Protein 2MMB (pdb70)

Solvent-accessible surface area: 7797 Å² total; per-residue (Å²): 123,143,135,204,64,83,108,142,117,182,122,84,135,130,94,179,135,145,133,110,76,101,23,74,39,7,190,91,48,78,53,82,26,6,0,70,215,18,4,26,8,28,85,53,16,97,16,2,104,89,95,13,118,82,23,94,103,64,19,4,44,70,0,78,155,67,32,11,72,78,143,32,0,75,44,5,25,80,43,11,66,86,28,38,154,169,59,125,118,52,59,44,2,89,61,23,1,135,1,2,106,83,1,36,121,70,95

Structure (mmCIF, N/CA/C/O backbone):
data_2MMB
#
_entry.id   2MMB
#
loop_
_atom_site.group_PDB
_atom_site.id
_atom_site.type_symbol
_atom_site.label_atom_id
_atom_site.label_alt_id
_atom_site.label_comp_id
_atom_site.label_asym_id
_atom_site.label_entity_id
_atom_site.label_seq_id
_atom_site.pdbx_PDB_ins_code
_atom_site.Cartn_x
_atom_site.Cartn_y
_atom_site.Cartn_z
_atom_site.occupancy
_atom_site.B_iso_or_equiv
_atom_site.auth_seq_id
_atom_site.auth_comp_id
_atom_site.auth_asym_id
_atom_site.auth_atom_id
_atom_site.pdbx_PDB_model_num
ATOM 1 N N . GLY A 1 1 ? -9.180 -6.337 20.053 1.00 55.52 1 GLY A N 1
ATOM 2 C CA . GLY A 1 1 ? -9.042 -5.166 19.178 1.00 2.43 1 GLY A CA 1
ATOM 3 C C . GLY A 1 1 ? -10.378 -4.746 18.599 1.00 22.10 1 GLY A C 1
ATOM 4 O O . GLY A 1 1 ? -10.810 -3.626 18.879 1.00 60.11 1 GLY A O 1
ATOM 8 N N . THR A 1 2 ? -11.019 -5.632 17.822 1.00 63.23 2 THR A N 1
ATOM 9 C CA . THR A 1 2 ? -12.342 -5.461 17.224 1.00 62.15 2 THR A CA 1
ATOM 10 C C . THR A 1 2 ? -12.241 -4.492 16.031 1.00 1.42 2 THR A C 1
ATOM 11 O O . THR A 1 2 ? -11.940 -3.312 16.221 1.00 71.42 2 THR A O 1
ATOM 22 N N . ASP A 1 3 ? -12.385 -4.985 14.799 1.00 71.24 3 ASP A N 1
ATOM 23 C CA . ASP A 1 3 ? -12.439 -4.188 13.562 1.00 4.11 3 ASP A CA 1
ATOM 24 C C . ASP A 1 3 ? -13.208 -4.965 12.491 1.00 41.53 3 ASP A C 1
ATOM 25 O O . ASP A 1 3 ? -13.544 -6.135 12.703 1.00 44.43 3 ASP A O 1
ATOM 33 N N . PHE A 1 4 ? -13.559 -4.314 11.379 1.00 2.43 4 PHE A N 1
ATOM 34 C CA . PHE A 1 4 ? -14.376 -4.832 10.277 1.00 32.20 4 PHE A CA 1
ATOM 35 C C . PHE A 1 4 ? -14.128 -3.989 9.016 1.00 53.22 4 PHE A C 1
ATOM 36 O O . PHE A 1 4 ? -13.437 -2.971 9.088 1.00 44.12 4 PHE A O 1
ATOM 52 N N . GLY A 1 5 ? -14.670 -4.387 7.862 1.00 61.13 5 GLY A N 1
ATOM 53 C CA . GLY A 1 5 ? -14.577 -3.622 6.623 1.00 3.12 5 GLY A CA 1
ATOM 54 C C . GLY A 1 5 ? -15.565 -4.114 5.572 1.00 33.01 5 GLY A C 1
ATOM 55 O O . GLY A 1 5 ? -16.750 -4.270 5.872 1.00 32.42 5 GLY A O 1
ATOM 59 N N . THR A 1 6 ? -15.118 -4.310 4.330 1.00 62.22 6 THR A N 1
ATOM 60 C CA . THR A 1 6 ? -15.997 -4.526 3.181 1.00 14.32 6 THR A CA 1
ATOM 61 C C . THR A 1 6 ? -15.263 -5.303 2.068 1.00 21.01 6 THR A C 1
ATOM 62 O O . THR A 1 6 ? -15.349 -4.987 0.883 1.00 20.04 6 THR A O 1
ATOM 73 N N . THR A 1 7 ? -14.531 -6.352 2.449 1.00 32.14 7 THR A N 1
ATOM 74 C CA . THR A 1 7 ? -13.680 -7.215 1.623 1.00 54.45 7 THR A CA 1
ATOM 75 C C . THR A 1 7 ? -14.443 -8.017 0.533 1.00 73.32 7 THR A C 1
ATOM 76 O O . THR A 1 7 ? -13.965 -9.057 0.065 1.00 54.41 7 THR A O 1
ATOM 87 N N . ASN A 1 8 ? -15.660 -7.617 0.158 1.00 43.22 8 ASN A N 1
ATOM 88 C CA . ASN A 1 8 ? -16.468 -8.244 -0.880 1.00 42.14 8 ASN A CA 1
ATOM 89 C C . ASN A 1 8 ? -17.340 -7.174 -1.550 1.00 53.44 8 ASN A C 1
ATOM 90 O O . ASN A 1 8 ? -18.557 -7.330 -1.675 1.00 52.44 8 ASN A O 1
ATOM 100 N N . ASN A 1 9 ? -16.753 -6.024 -1.888 1.00 61.23 9 ASN A N 1
ATOM 101 C CA . ASN A 1 9 ? -17.457 -4.910 -2.513 1.00 23.21 9 ASN A CA 1
ATOM 102 C C . ASN A 1 9 ? -16.475 -4.239 -3.458 1.00 54.13 9 ASN A C 1
ATOM 103 O O . ASN A 1 9 ? -15.443 -3.747 -2.997 1.00 51.42 9 ASN A O 1
ATOM 113 N N . PHE A 1 10 ? -16.771 -4.257 -4.756 1.00 51.25 10 PHE A N 1
ATOM 114 C CA . PHE A 1 10 ? -15.915 -3.757 -5.825 1.00 41.34 10 PHE A CA 1
ATOM 115 C C . PHE A 1 10 ? -16.748 -2.915 -6.784 1.00 62.44 10 PHE A C 1
ATOM 116 O O . PHE A 1 10 ? -17.959 -3.116 -6.885 1.00 23.11 10 PHE A O 1
ATOM 132 N N . VAL A 1 11 ? -16.112 -1.983 -7.496 1.00 42.14 11 VAL A N 1
ATOM 133 C CA . VAL A 1 11 ? -16.794 -1.046 -8.381 1.00 0.41 11 VAL A CA 1
ATOM 134 C C . VAL A 1 11 ? -15.947 -0.779 -9.634 1.00 33.30 11 VAL A C 1
ATOM 135 O O . VAL A 1 11 ? -14.877 -1.368 -9.826 1.00 73.42 11 VAL A O 1
ATOM 148 N N . SER A 1 12 ? -16.447 0.092 -10.509 1.00 60.35 12 SER A N 1
ATOM 149 C CA . SER A 1 12 ? -15.747 0.579 -11.686 1.00 74.13 12 SER A CA 1
ATOM 150 C C . SER A 1 12 ? -14.931 1.834 -11.308 1.00 13.33 12 SER A C 1
ATOM 151 O O . SER A 1 12 ? -15.263 2.503 -10.324 1.00 54.51 12 SER A O 1
ATOM 158 N N . PRO A 1 13 ? -13.863 2.161 -12.054 1.00 35.32 13 PRO A N 1
ATOM 159 C CA . PRO A 1 13 ? -12.918 3.214 -11.696 1.00 55.13 13 PRO A CA 1
ATOM 160 C C . PRO A 1 13 ? -13.468 4.612 -11.977 1.00 54.54 13 PRO A C 1
ATOM 161 O O . PRO A 1 13 ? -13.255 5.183 -13.057 1.00 74.31 13 PRO A O 1
ATOM 169 N N . ASN A 1 14 ? -14.235 5.153 -11.034 1.00 24.30 14 ASN A N 1
ATOM 170 C CA . ASN A 1 14 ? -15.037 6.347 -11.295 1.00 31.23 14 ASN A CA 1
ATOM 171 C C . ASN A 1 14 ? -15.546 6.970 -9.990 1.00 73.31 14 ASN A C 1
ATOM 172 O O . ASN A 1 14 ? -16.656 7.505 -9.923 1.00 43.45 14 ASN A O 1
ATOM 182 N N . LEU A 1 15 ? -14.768 6.823 -8.914 1.00 54.31 15 LEU A N 1
ATOM 183 C CA . LEU A 1 15 ? -15.131 7.184 -7.547 1.00 61.21 15 LEU A CA 1
ATOM 184 C C . LEU A 1 15 ? -14.371 8.454 -7.155 1.00 11.44 15 LEU A C 1
ATOM 185 O O . LEU A 1 15 ? -13.637 8.493 -6.169 1.00 32.42 15 LEU A O 1
ATOM 200 N N . GLN A 1 16 ? -14.552 9.522 -7.930 1.00 55.51 16 GLN A N 1
ATOM 201 C CA . GLN A 1 16 ? -13.919 10.824 -7.706 1.00 15.53 16 GLN A CA 1
ATOM 202 C C . GLN A 1 16 ? -14.615 11.612 -6.568 1.00 31.33 16 GLN A C 1
ATOM 203 O O . GLN A 1 16 ? -14.601 12.845 -6.555 1.00 61.04 16 GLN A O 1
ATOM 215 N N . LEU A 1 17 ? -15.329 10.919 -5.672 1.00 61.03 17 LEU A N 1
ATOM 216 C CA . LEU A 1 17 ? -16.274 11.463 -4.699 1.00 13.33 17 LEU A CA 1
ATOM 217 C C . LEU A 1 17 ? -16.443 10.484 -3.528 1.00 74.25 17 LEU A C 1
ATOM 218 O O . LEU A 1 17 ? -17.308 9.605 -3.533 1.00 60.41 17 LEU A O 1
ATOM 233 N N . LYS A 1 18 ? -15.596 10.625 -2.511 1.00 15.41 18 LYS A N 1
ATOM 234 C CA . LYS A 1 18 ? -15.626 9.882 -1.250 1.00 23.43 18 LYS A CA 1
ATOM 235 C C . LYS A 1 18 ? -15.152 10.786 -0.109 1.00 14.23 18 LYS A C 1
ATOM 236 O O . LYS A 1 18 ? -14.594 11.858 -0.351 1.00 13.43 18 LYS A O 1
ATOM 251 N N . GLN A 1 19 ? -15.324 10.326 1.129 1.00 42.11 19 GLN A N 1
ATOM 252 C CA . GLN A 1 19 ? -14.825 10.970 2.334 1.00 1.30 19 GLN A CA 1
ATOM 253 C C . GLN A 1 19 ? -13.501 10.341 2.765 1.00 32.44 19 GLN A C 1
ATOM 254 O O . GLN A 1 19 ? -13.038 9.391 2.139 1.00 61.31 19 GLN A O 1
ATOM 266 N N . ASN A 1 20 ? -12.889 10.863 3.830 1.00 44.43 20 ASN A N 1
ATOM 267 C CA . ASN A 1 20 ? -11.583 10.459 4.301 1.00 1.44 20 ASN A CA 1
ATOM 268 C C . ASN A 1 20 ? -11.680 9.116 4.971 1.00 14.40 20 ASN A C 1
ATOM 269 O O . ASN A 1 20 ? -12.170 8.979 6.093 1.00 64.04 20 ASN A O 1
ATOM 279 N N . VAL A 1 21 ? -11.217 8.122 4.252 1.00 15.31 21 VAL A N 1
ATOM 280 C CA . VAL A 1 21 ? -11.181 6.754 4.728 1.00 75.23 21 VAL A CA 1
ATOM 281 C C . VAL A 1 21 ? -9.975 6.031 4.139 1.00 2.32 21 VAL A C 1
ATOM 282 O O . VAL A 1 21 ? -9.583 6.288 3.002 1.00 12.41 21 VAL A O 1
ATOM 295 N N . LEU A 1 22 ? -9.375 5.120 4.904 1.00 74.25 22 LEU A N 1
ATOM 296 C CA . LEU A 1 22 ? -8.298 4.267 4.404 1.00 23.32 22 LEU A CA 1
ATOM 297 C C . LEU A 1 22 ? -8.862 3.204 3.442 1.00 32.44 22 LEU A C 1
ATOM 298 O O . LEU A 1 22 ? -10.042 2.853 3.559 1.00 12.23 22 LEU A O 1
ATOM 313 N N . PRO A 1 23 ? -8.053 2.665 2.517 1.00 51.13 23 PRO A N 1
ATOM 314 C CA . PRO A 1 23 ? -8.373 1.455 1.752 1.00 51.34 23 PRO A CA 1
ATOM 315 C C . PRO A 1 23 ? -8.474 0.202 2.655 1.00 3.22 23 PRO A C 1
ATOM 316 O O . PRO A 1 23 ? -8.154 0.281 3.848 1.00 64.25 23 PRO A O 1
ATOM 324 N N . PRO A 1 24 ? -8.948 -0.942 2.118 1.00 51.42 24 PRO A N 1
ATOM 325 C CA . PRO A 1 24 ? -9.068 -2.209 2.846 1.00 32.42 24 PRO A CA 1
ATOM 326 C C . PRO A 1 24 ? -7.702 -2.857 3.129 1.00 71.44 24 PRO A C 1
ATOM 327 O O . PRO A 1 24 ? -6.668 -2.340 2.724 1.00 35.00 24 PRO A O 1
ATOM 335 N N . THR A 1 25 ? -7.679 -4.013 3.798 1.00 13.43 25 THR A N 1
ATOM 336 C CA . THR A 1 25 ? -6.459 -4.780 4.057 1.00 23.42 25 THR A CA 1
ATOM 337 C C . THR A 1 25 ? -6.787 -6.281 3.975 1.00 4.53 25 THR A C 1
ATOM 338 O O . THR A 1 25 ? -7.967 -6.640 4.050 1.00 61.03 25 THR A O 1
ATOM 349 N N . PRO A 1 26 ? -5.784 -7.166 3.810 1.00 41.12 26 PRO A N 1
ATOM 350 C CA . PRO A 1 26 ? -6.031 -8.599 3.735 1.00 2.20 26 PRO A CA 1
ATOM 351 C C . PRO A 1 26 ? -6.463 -9.175 5.087 1.00 24.31 26 PRO A C 1
ATOM 352 O O . PRO A 1 26 ? -5.964 -8.744 6.130 1.00 21.01 26 PRO A O 1
ATOM 360 N N . LYS A 1 27 ? -7.297 -10.228 5.080 1.00 12.44 27 LYS A N 1
ATOM 361 C CA . LYS A 1 27 ? -7.704 -10.970 6.281 1.00 32.31 27 LYS A CA 1
ATOM 362 C C . LYS A 1 27 ? -6.586 -11.862 6.815 1.00 31.21 27 LYS A C 1
ATOM 363 O O . LYS A 1 27 ? -6.752 -13.073 6.990 1.00 43.12 27 LYS A O 1
ATOM 378 N N . ASN A 1 28 ? -5.433 -11.263 7.083 1.00 60.14 28 ASN A N 1
ATOM 379 C CA . ASN A 1 28 ? -4.324 -11.904 7.734 1.00 31.43 28 ASN A CA 1
ATOM 380 C C . ASN A 1 28 ? -3.883 -10.994 8.875 1.00 43.53 28 ASN A C 1
ATOM 381 O O . ASN A 1 28 ? -3.641 -11.486 9.972 1.00 0.41 28 ASN A O 1
ATOM 391 N N . ILE A 1 29 ? -3.809 -9.673 8.650 1.00 60.12 29 ILE A N 1
ATOM 392 C CA . ILE A 1 29 ? -3.209 -8.718 9.573 1.00 31.01 29 ILE A CA 1
ATOM 393 C C . ILE A 1 29 ? -3.844 -7.316 9.416 1.00 52.44 29 ILE A C 1
ATOM 394 O O . ILE A 1 29 ? -4.495 -7.059 8.401 1.00 31.10 29 ILE A O 1
ATOM 409 N N . PRO A 1 30 ? -3.637 -6.396 10.374 1.00 13.51 30 PRO A N 1
ATOM 410 C CA . PRO A 1 30 ? -3.961 -4.970 10.246 1.00 22.30 30 PRO A CA 1
ATOM 411 C C . PRO A 1 30 ? -2.868 -4.178 9.514 1.00 21.31 30 PRO A C 1
ATOM 412 O O . PRO A 1 30 ? -1.755 -4.680 9.376 1.00 54.35 30 PRO A O 1
ATOM 420 N N . LEU A 1 31 ? -3.111 -2.903 9.167 1.00 32.00 31 LEU A N 1
ATOM 421 C CA . LEU A 1 31 ? -2.105 -1.981 8.618 1.00 73.14 31 LEU A CA 1
ATOM 422 C C . LEU A 1 31 ? -0.748 -2.047 9.342 1.00 22.23 31 LEU A C 1
ATOM 423 O O . LEU A 1 31 ? 0.219 -2.367 8.665 1.00 44.53 31 LEU A O 1
ATOM 438 N N . PRO A 1 32 ? -0.582 -1.811 10.654 1.00 12.40 32 PRO A N 1
ATOM 439 C CA . PRO A 1 32 ? 0.717 -1.943 11.340 1.00 51.25 32 PRO A CA 1
ATOM 440 C C . PRO A 1 32 ? 1.349 -3.348 11.281 1.00 24.02 32 PRO A C 1
ATOM 441 O O . PRO A 1 32 ? 2.462 -3.513 11.778 1.00 71.22 32 PRO A O 1
ATOM 449 N N . ALA A 1 33 ? 0.728 -4.341 10.642 1.00 32.40 33 ALA A N 1
ATOM 450 C CA . ALA A 1 33 ? 1.368 -5.580 10.220 1.00 12.40 33 ALA A CA 1
ATOM 451 C C . ALA A 1 33 ? 1.230 -5.851 8.714 1.00 35.11 33 ALA A C 1
ATOM 452 O O . ALA A 1 33 ? 1.777 -6.851 8.255 1.00 31.10 33 ALA A O 1
ATOM 459 N N . PHE A 1 34 ? 0.631 -4.982 7.897 1.00 31.23 34 PHE A N 1
ATOM 460 C CA . PHE A 1 34 ? 0.661 -5.138 6.439 1.00 32.31 34 PHE A CA 1
ATOM 461 C C . PHE A 1 34 ? 1.941 -4.612 5.755 1.00 55.43 34 PHE A C 1
ATOM 462 O O . PHE A 1 34 ? 2.098 -4.802 4.550 1.00 60.23 34 PHE A O 1
ATOM 478 N N . GLY A 1 35 ? 2.877 -3.982 6.474 1.00 42.33 35 GLY A N 1
ATOM 479 C CA . GLY A 1 35 ? 4.021 -3.317 5.864 1.00 33.40 35 GLY A CA 1
ATOM 480 C C . GLY A 1 35 ? 5.351 -3.554 6.570 1.00 74.02 35 GLY A C 1
ATOM 481 O O . GLY A 1 35 ? 6.296 -4.013 5.937 1.00 15.23 35 GLY A O 1
ATOM 485 N N . GLN A 1 36 ? 5.451 -3.242 7.859 1.00 71.44 36 GLN A N 1
ATOM 486 C CA . GLN A 1 36 ? 6.667 -3.302 8.676 1.00 2.50 36 GLN A CA 1
ATOM 487 C C . GLN A 1 36 ? 7.442 -4.623 8.472 1.00 40.12 36 GLN A C 1
ATOM 488 O O . GLN A 1 36 ? 8.630 -4.645 8.138 1.00 60.05 36 GLN A O 1
ATOM 500 N N . ARG A 1 37 ? 6.728 -5.727 8.644 1.00 73.11 37 ARG A N 1
ATOM 501 C CA . ARG A 1 37 ? 7.110 -7.141 8.608 1.00 12.40 37 ARG A CA 1
ATOM 502 C C . ARG A 1 37 ? 6.810 -7.810 7.255 1.00 15.52 37 ARG A C 1
ATOM 503 O O . ARG A 1 37 ? 6.941 -9.026 7.146 1.00 44.53 37 ARG A O 1
ATOM 521 N N . ILE A 1 38 ? 6.347 -7.058 6.250 1.00 23.03 38 ILE A N 1
ATOM 522 C CA . ILE A 1 38 ? 5.861 -7.588 4.973 1.00 61.23 38 ILE A CA 1
ATOM 523 C C . ILE A 1 38 ? 6.664 -6.913 3.860 1.00 60.25 38 ILE A C 1
ATOM 524 O O . ILE A 1 38 ? 7.488 -7.552 3.220 1.00 32.00 38 ILE A O 1
ATOM 539 N N . ILE A 1 39 ? 6.430 -5.617 3.668 1.00 14.44 39 ILE A N 1
ATOM 540 C CA . ILE A 1 39 ? 6.990 -4.731 2.653 1.00 72.15 39 ILE A CA 1
ATOM 541 C C . ILE A 1 39 ? 8.385 -4.216 3.094 1.00 21.34 39 ILE A C 1
ATOM 542 O O . ILE A 1 39 ? 9.045 -3.472 2.373 1.00 11.31 39 ILE A O 1
ATOM 557 N N . GLY A 1 40 ? 8.827 -4.533 4.319 1.00 22.40 40 GLY A N 1
ATOM 558 C CA . GLY A 1 40 ? 10.096 -4.059 4.865 1.00 53.35 40 GLY A CA 1
ATOM 559 C C . GLY A 1 40 ? 10.153 -2.533 5.009 1.00 71.04 40 GLY A C 1
ATOM 560 O O . GLY A 1 40 ? 11.238 -1.967 5.099 1.00 41.51 40 GLY A O 1
ATOM 564 N N . TRP A 1 41 ? 9.006 -1.846 5.039 1.00 14.33 41 TRP A N 1
ATOM 565 C CA . TRP A 1 41 ? 8.910 -0.399 4.824 1.00 74.14 41 TRP A CA 1
ATOM 566 C C . TRP A 1 41 ? 8.962 0.452 6.091 1.00 14.21 41 TRP A C 1
ATOM 567 O O . TRP A 1 41 ? 8.565 1.621 6.063 1.00 1.13 41 TRP A O 1
ATOM 587 N N . GLY A 1 42 ? 9.419 -0.125 7.202 1.00 73.25 42 GLY A N 1
ATOM 588 C CA . GLY A 1 42 ? 9.424 0.515 8.510 1.00 72.45 42 GLY A CA 1
ATOM 589 C C . GLY A 1 42 ? 8.096 1.217 8.786 1.00 14.51 42 GLY A C 1
ATOM 590 O O . GLY A 1 42 ? 7.026 0.623 8.632 1.00 21.00 42 GLY A O 1
ATOM 594 N N . THR A 1 43 ? 8.159 2.496 9.170 1.00 74.34 43 THR A N 1
ATOM 595 C CA . THR A 1 43 ? 6.920 3.218 9.548 1.00 43.32 43 THR A CA 1
ATOM 596 C C . THR A 1 43 ? 6.959 4.749 9.463 1.00 42.44 43 THR A C 1
ATOM 597 O O . THR A 1 43 ? 6.021 5.430 9.882 1.00 52.23 43 THR A O 1
ATOM 608 N N . GLY A 1 44 ? 7.979 5.286 8.817 1.00 11.41 44 GLY A N 1
ATOM 609 C CA . GLY A 1 44 ? 8.420 6.657 9.065 1.00 44.52 44 GLY A CA 1
ATOM 610 C C . GLY A 1 44 ? 9.222 7.230 7.903 1.00 43.41 44 GLY A C 1
ATOM 611 O O . GLY A 1 44 ? 10.347 7.706 8.092 1.00 60.21 44 GLY A O 1
ATOM 615 N N . ALA A 1 45 ? 8.640 7.144 6.703 1.00 60.25 45 ALA A N 1
ATOM 616 C CA . ALA A 1 45 ? 9.147 7.557 5.396 1.00 24.11 45 ALA A CA 1
ATOM 617 C C . ALA A 1 45 ? 10.357 6.732 4.980 1.00 34.43 45 ALA A C 1
ATOM 618 O O . ALA A 1 45 ? 10.282 5.958 4.029 1.00 12.32 45 ALA A O 1
ATOM 625 N N . GLU A 1 46 ? 11.449 6.859 5.715 1.00 63.42 46 GLU A N 1
ATOM 626 C CA . GLU A 1 46 ? 12.719 6.235 5.437 1.00 33.33 46 GLU A CA 1
ATOM 627 C C . GLU A 1 46 ? 12.614 4.723 5.320 1.00 13.50 46 GLU A C 1
ATOM 628 O O . GLU A 1 46 ? 13.215 4.158 4.417 1.00 55.51 46 GLU A O 1
ATOM 638 N N . GLY A 1 47 ? 11.821 4.069 6.172 1.00 53.51 47 GLY A N 1
ATOM 639 C CA . GLY A 1 47 ? 11.573 2.643 6.066 1.00 72.35 47 GLY A CA 1
ATOM 640 C C . GLY A 1 47 ? 11.223 2.249 4.629 1.00 13.22 47 GLY A C 1
ATOM 641 O O . GLY A 1 47 ? 11.801 1.322 4.063 1.00 4.51 47 GLY A O 1
ATOM 645 N N . ALA A 1 48 ? 10.280 2.986 4.034 1.00 1.51 48 ALA A N 1
ATOM 646 C CA . ALA A 1 48 ? 9.832 2.766 2.676 1.00 73.33 48 ALA A CA 1
ATOM 647 C C . ALA A 1 48 ? 10.910 3.172 1.672 1.00 72.15 48 ALA A C 1
ATOM 648 O O . ALA A 1 48 ? 11.019 2.521 0.643 1.00 60.05 48 ALA A O 1
ATOM 655 N N . ARG A 1 49 ? 11.730 4.198 1.932 1.00 61.25 49 ARG A N 1
ATOM 656 C CA . ARG A 1 49 ? 12.870 4.512 1.062 1.00 35.23 49 ARG A CA 1
ATOM 657 C C . ARG A 1 49 ? 13.799 3.298 0.997 1.00 74.02 49 ARG A C 1
ATOM 658 O O . ARG A 1 49 ? 14.201 2.896 -0.097 1.00 1.11 49 ARG A O 1
ATOM 676 N N . GLN A 1 50 ? 14.120 2.702 2.149 1.00 75.01 50 GLN A N 1
ATOM 677 C CA . GLN A 1 50 ? 15.123 1.665 2.270 1.00 51.33 50 GLN A CA 1
ATOM 678 C C . GLN A 1 50 ? 14.728 0.437 1.466 1.00 54.45 50 GLN A C 1
ATOM 679 O O . GLN A 1 50 ? 15.633 -0.241 0.984 1.00 44.34 50 GLN A O 1
ATOM 691 N N . ARG A 1 51 ? 13.426 0.167 1.280 1.00 64.32 51 ARG A N 1
ATOM 692 C CA . ARG A 1 51 ? 12.969 -0.985 0.499 1.00 44.21 51 ARG A CA 1
ATOM 693 C C . ARG A 1 51 ? 12.348 -0.650 -0.856 1.00 42.45 51 ARG A C 1
ATOM 694 O O . ARG A 1 51 ? 11.803 -1.525 -1.516 1.00 75.43 51 ARG A O 1
ATOM 712 N N . LEU A 1 52 ? 12.448 0.598 -1.305 1.00 55.33 52 LEU A N 1
ATOM 713 C CA . LEU A 1 52 ? 11.896 1.050 -2.578 1.00 11.20 52 LEU A CA 1
ATOM 714 C C . LEU A 1 52 ? 12.993 1.083 -3.628 1.00 72.13 52 LEU A C 1
ATOM 715 O O . LEU A 1 52 ? 12.926 0.374 -4.626 1.00 22.53 52 LEU A O 1
ATOM 730 N N . GLU A 1 53 ? 14.004 1.926 -3.424 1.00 42.41 53 GLU A N 1
ATOM 731 C CA . GLU A 1 53 ? 14.911 2.384 -4.488 1.00 53.02 53 GLU A CA 1
ATOM 732 C C . GLU A 1 53 ? 15.837 1.284 -5.010 1.00 60.25 53 GLU A C 1
ATOM 733 O O . GLU A 1 53 ? 16.640 1.521 -5.908 1.00 34.21 53 GLU A O 1
ATOM 743 N N . ASN A 1 54 ? 15.747 0.094 -4.424 1.00 51.34 54 ASN A N 1
ATOM 744 C CA . ASN A 1 54 ? 16.703 -0.991 -4.545 1.00 55.05 54 ASN A CA 1
ATOM 745 C C . ASN A 1 54 ? 16.031 -2.353 -4.341 1.00 3.34 54 ASN A C 1
ATOM 746 O O . ASN A 1 54 ? 16.713 -3.321 -3.990 1.00 51.33 54 ASN A O 1
ATOM 756 N N . ILE A 1 55 ? 14.705 -2.412 -4.511 1.00 1.21 55 ILE A N 1
ATOM 757 C CA . ILE A 1 55 ? 13.889 -3.607 -4.319 1.00 72.43 55 ILE A CA 1
ATOM 758 C C . ILE A 1 55 ? 14.444 -4.786 -5.129 1.00 14.20 55 ILE A C 1
ATOM 759 O O . ILE A 1 55 ? 15.266 -4.601 -6.028 1.00 54.25 55 ILE A O 1
ATOM 774 N N . GLN A 1 56 ? 13.980 -5.992 -4.820 1.00 42.41 56 GLN A N 1
ATOM 775 C CA . GLN A 1 56 ? 14.401 -7.194 -5.509 1.00 63.31 56 GLN A CA 1
ATOM 776 C C . GLN A 1 56 ? 13.198 -7.981 -6.027 1.00 31.42 56 GLN A C 1
ATOM 777 O O . GLN A 1 56 ? 12.102 -7.867 -5.471 1.00 60.23 56 GLN A O 1
ATOM 789 N N . PRO A 1 57 ? 13.427 -8.881 -6.998 1.00 23.15 57 PRO A N 1
ATOM 790 C CA . PRO A 1 57 ? 12.409 -9.757 -7.566 1.00 42.21 57 PRO A CA 1
ATOM 791 C C . PRO A 1 57 ? 11.831 -10.724 -6.533 1.00 42.42 57 PRO A C 1
ATOM 792 O O . PRO A 1 57 ? 10.740 -11.258 -6.715 1.00 1.45 57 PRO A O 1
ATOM 800 N N . ALA A 1 58 ? 12.533 -10.946 -5.421 1.00 40.43 58 ALA A N 1
ATOM 801 C CA . ALA A 1 58 ? 12.011 -11.738 -4.329 1.00 54.43 58 ALA A CA 1
ATOM 802 C C . ALA A 1 58 ? 11.058 -10.928 -3.450 1.00 13.35 58 ALA A C 1
ATOM 803 O O . ALA A 1 58 ? 10.055 -11.483 -2.992 1.00 44.32 58 ALA A O 1
ATOM 810 N N . ASP A 1 59 ? 11.330 -9.635 -3.234 1.00 40.22 59 ASP A N 1
ATOM 811 C CA . ASP A 1 59 ? 10.571 -8.801 -2.292 1.00 14.21 59 ASP A CA 1
ATOM 812 C C . ASP A 1 59 ? 9.120 -8.623 -2.708 1.00 52.45 59 ASP A C 1
ATOM 813 O O . ASP A 1 59 ? 8.273 -8.376 -1.853 1.00 13.41 59 ASP A O 1
ATOM 821 N N . VAL A 1 60 ? 8.820 -8.782 -3.997 1.00 64.40 60 VAL A N 1
ATOM 822 C CA . VAL A 1 60 ? 7.454 -8.819 -4.492 1.00 75.51 60 VAL A CA 1
ATOM 823 C C . VAL A 1 60 ? 6.832 -10.182 -4.173 1.00 4.23 60 VAL A C 1
ATOM 824 O O . VAL A 1 60 ? 5.773 -10.265 -3.548 1.00 1.34 60 VAL A O 1
ATOM 837 N N . SER A 1 61 ? 7.498 -11.262 -4.589 1.00 54.42 61 SER A N 1
ATOM 838 C CA . SER A 1 61 ? 6.924 -12.594 -4.685 1.00 34.55 61 SER A CA 1
ATOM 839 C C . SER A 1 61 ? 6.406 -13.120 -3.351 1.00 12.13 61 SER A C 1
ATOM 840 O O . SER A 1 61 ? 5.427 -13.867 -3.320 1.00 20.05 61 SER A O 1
ATOM 847 N N . MET A 1 62 ? 7.058 -12.689 -2.276 1.00 15.35 62 MET A N 1
ATOM 848 C CA . MET A 1 62 ? 6.824 -13.003 -0.884 1.00 33.23 62 MET A CA 1
ATOM 849 C C . MET A 1 62 ? 5.476 -12.471 -0.431 1.00 55.13 62 MET A C 1
ATOM 850 O O . MET A 1 62 ? 4.782 -13.153 0.306 1.00 60.02 62 MET A O 1
ATOM 862 N N . ILE A 1 63 ? 5.075 -11.279 -0.868 1.00 40.32 63 ILE A N 1
ATOM 863 C CA . ILE A 1 63 ? 3.930 -10.592 -0.289 1.00 54.22 63 ILE A CA 1
ATOM 864 C C . ILE A 1 63 ? 2.662 -11.422 -0.517 1.00 75.41 63 ILE A C 1
ATOM 865 O O . ILE A 1 63 ? 1.843 -11.580 0.386 1.00 1.33 63 ILE A O 1
ATOM 880 N N . LYS A 1 64 ? 2.552 -12.045 -1.691 1.00 75.32 64 LYS A N 1
ATOM 881 C CA . LYS A 1 64 ? 1.458 -12.950 -2.044 1.00 43.33 64 LYS A CA 1
ATOM 882 C C . LYS A 1 64 ? 1.305 -14.068 -1.033 1.00 32.34 64 LYS A C 1
ATOM 883 O O . LYS A 1 64 ? 0.189 -14.372 -0.605 1.00 74.30 64 LYS A O 1
ATOM 898 N N . LYS A 1 65 ? 2.431 -14.665 -0.645 1.00 23.33 65 LYS A N 1
ATOM 899 C CA . LYS A 1 65 ? 2.465 -15.802 0.256 1.00 60.22 65 LYS A CA 1
ATOM 900 C C . LYS A 1 65 ? 1.897 -15.459 1.626 1.00 54.22 65 LYS A C 1
ATOM 901 O O . LYS A 1 65 ? 1.349 -16.342 2.286 1.00 55.11 65 LYS A O 1
ATOM 916 N N . GLN A 1 66 ? 1.951 -14.189 2.017 1.00 15.14 66 GLN A N 1
ATOM 917 C CA . GLN A 1 66 ? 1.446 -13.718 3.292 1.00 52.42 66 GLN A CA 1
ATOM 918 C C . GLN A 1 66 ? -0.049 -13.360 3.212 1.00 34.45 66 GLN A C 1
ATOM 919 O O . GLN A 1 66 ? -0.604 -12.866 4.194 1.00 14.14 66 GLN A O 1
ATOM 931 N N . GLY A 1 67 ? -0.724 -13.637 2.091 1.00 60.43 67 GLY A N 1
ATOM 932 C CA . GLY A 1 67 ? -2.164 -13.491 1.954 1.00 40.23 67 GLY A CA 1
ATOM 933 C C . GLY A 1 67 ? -2.528 -12.222 1.205 1.00 51.52 67 GLY A C 1
ATOM 934 O O . GLY A 1 67 ? -3.351 -11.446 1.681 1.00 71.44 67 GLY A O 1
ATOM 938 N N . THR A 1 68 ? -1.864 -11.921 0.090 1.00 34.41 68 THR A N 1
ATOM 939 C CA . THR A 1 68 ? -2.062 -10.681 -0.650 1.00 73.01 68 THR A CA 1
ATOM 940 C C . THR A 1 68 ? -2.170 -10.954 -2.165 1.00 40.11 68 THR A C 1
ATOM 941 O O . THR A 1 68 ? -1.800 -12.028 -2.652 1.00 71.11 68 THR A O 1
ATOM 952 N N . THR A 1 69 ? -2.672 -9.973 -2.914 1.00 33.00 69 THR A N 1
ATOM 953 C CA . THR A 1 69 ? -2.966 -10.005 -4.343 1.00 35.43 69 THR A CA 1
ATOM 954 C C . THR A 1 69 ? -2.556 -8.667 -4.970 1.00 1.53 69 THR A C 1
ATOM 955 O O . THR A 1 69 ? -2.301 -7.705 -4.241 1.00 31.33 69 THR A O 1
ATOM 966 N N . LEU A 1 70 ? -2.545 -8.583 -6.306 1.00 42.25 70 LEU A N 1
ATOM 967 C CA . LEU A 1 70 ? -2.301 -7.331 -7.035 1.00 35.03 70 LEU A CA 1
ATOM 968 C C . LEU A 1 70 ? -3.365 -6.281 -6.700 1.00 54.43 70 LEU A C 1
ATOM 969 O O . LEU A 1 70 ? -3.064 -5.091 -6.607 1.00 32.23 70 LEU A O 1
ATOM 984 N N . GLU A 1 71 ? -4.584 -6.740 -6.413 1.00 55.34 71 GLU A N 1
ATOM 985 C CA . GLU A 1 71 ? -5.677 -5.924 -5.906 1.00 60.31 71 GLU A CA 1
ATOM 986 C C . GLU A 1 71 ? -5.304 -5.160 -4.642 1.00 74.03 71 GLU A C 1
ATOM 987 O O . GLU A 1 71 ? -5.818 -4.063 -4.445 1.00 22.12 71 GLU A O 1
ATOM 997 N N . MET A 1 72 ? -4.454 -5.724 -3.780 1.00 15.12 72 MET A N 1
ATOM 998 C CA . MET A 1 72 ? -4.040 -5.070 -2.541 1.00 33.34 72 MET A CA 1
ATOM 999 C C . MET A 1 72 ? -2.932 -4.038 -2.789 1.00 43.25 72 MET A C 1
ATOM 1000 O O . MET A 1 72 ? -2.634 -3.245 -1.898 1.00 35.40 72 MET A O 1
ATOM 1012 N N . ILE A 1 73 ? -2.292 -4.054 -3.963 1.00 40.51 73 ILE A N 1
ATOM 1013 C CA . ILE A 1 73 ? -1.165 -3.189 -4.310 1.00 11.12 73 ILE A CA 1
ATOM 1014 C C . ILE A 1 73 ? -1.606 -2.178 -5.381 1.00 13.33 73 ILE A C 1
ATOM 1015 O O . ILE A 1 73 ? -0.820 -1.698 -6.187 1.00 3.52 73 ILE A O 1
ATOM 1030 N N . THR A 1 74 ? -2.886 -1.824 -5.397 1.00 20.44 74 THR A N 1
ATOM 1031 C CA . THR A 1 74 ? -3.409 -0.814 -6.306 1.00 2.10 74 THR A CA 1
ATOM 1032 C C . THR A 1 74 ? -4.047 0.313 -5.503 1.00 74.34 74 THR A C 1
ATOM 1033 O O . THR A 1 74 ? -3.778 1.484 -5.766 1.00 35.20 74 THR A O 1
ATOM 1044 N N . ALA A 1 75 ? -4.797 -0.009 -4.450 1.00 1.13 75 ALA A N 1
ATOM 1045 C CA . ALA A 1 75 ? -5.578 1.020 -3.761 1.00 54.12 75 ALA A CA 1
ATOM 1046 C C . ALA A 1 75 ? -4.739 1.728 -2.707 1.00 20.30 75 ALA A C 1
ATOM 1047 O O . ALA A 1 75 ? -4.900 2.928 -2.520 1.00 1.32 75 ALA A O 1
ATOM 1054 N N . TRP A 1 76 ? -3.827 1.015 -2.039 1.00 20.11 76 TRP A N 1
ATOM 1055 C CA . TRP A 1 76 ? -2.870 1.624 -1.129 1.00 2.40 76 TRP A CA 1
ATOM 1056 C C . TRP A 1 76 ? -1.885 2.503 -1.884 1.00 64.05 76 TRP A C 1
ATOM 1057 O O . TRP A 1 76 ? -1.409 3.498 -1.338 1.00 20.00 76 TRP A O 1
ATOM 1077 N N . GLN A 1 77 ? -1.570 2.130 -3.126 1.00 43.41 77 GLN A N 1
ATOM 1078 C CA . GLN A 1 77 ? -0.749 2.949 -3.980 1.00 22.02 77 GLN A CA 1
ATOM 1079 C C . GLN A 1 77 ? -1.496 4.240 -4.252 1.00 53.23 77 GLN A C 1
ATOM 1080 O O . GLN A 1 77 ? -1.024 5.300 -3.847 1.00 61.11 77 GLN A O 1
ATOM 1092 N N . ASP A 1 78 ? -2.648 4.144 -4.923 1.00 64.13 78 ASP A N 1
ATOM 1093 C CA . ASP A 1 78 ? -3.367 5.323 -5.378 1.00 64.35 78 ASP A CA 1
ATOM 1094 C C . ASP A 1 78 ? -3.777 6.182 -4.181 1.00 4.34 78 ASP A C 1
ATOM 1095 O O . ASP A 1 78 ? -3.699 7.397 -4.279 1.00 40.11 78 ASP A O 1
ATOM 1103 N N . PHE A 1 79 ? -4.099 5.594 -3.018 1.00 51.15 79 PHE A N 1
ATOM 1104 C CA . PHE A 1 79 ? -4.411 6.339 -1.799 1.00 72.25 79 PHE A CA 1
ATOM 1105 C C . PHE A 1 79 ? -3.245 7.242 -1.411 1.00 44.53 79 PHE A C 1
ATOM 1106 O O . PHE A 1 79 ? -3.427 8.446 -1.221 1.00 51.53 79 PHE A O 1
ATOM 1122 N N . TYR A 1 80 ? -2.047 6.668 -1.266 1.00 3.14 80 TYR A N 1
ATOM 1123 C CA . TYR A 1 80 ? -0.898 7.464 -0.878 1.00 12.42 80 TYR A CA 1
ATOM 1124 C C . TYR A 1 80 ? -0.571 8.472 -1.977 1.00 14.51 80 TYR A C 1
ATOM 1125 O O . TYR A 1 80 ? -0.212 9.606 -1.671 1.00 11.14 80 TYR A O 1
ATOM 1142 N N . GLU A 1 81 ? -0.698 8.097 -3.250 1.00 63.01 81 GLU A N 1
ATOM 1143 C CA . GLU A 1 81 ? -0.506 9.015 -4.366 1.00 71.22 81 GLU A CA 1
ATOM 1144 C C . GLU A 1 81 ? -1.531 10.161 -4.341 1.00 11.40 81 GLU A C 1
ATOM 1145 O O . GLU A 1 81 ? -1.182 11.275 -4.737 1.00 44.13 81 GLU A O 1
ATOM 1155 N N . GLN A 1 82 ? -2.748 9.941 -3.836 1.00 3.11 82 GLN A N 1
ATOM 1156 C CA . GLN A 1 82 ? -3.771 10.964 -3.699 1.00 52.52 82 GLN A CA 1
ATOM 1157 C C . GLN A 1 82 ? -3.375 11.996 -2.637 1.00 44.44 82 GLN A C 1
ATOM 1158 O O . GLN A 1 82 ? -3.611 13.189 -2.853 1.00 40.51 82 GLN A O 1
ATOM 1170 N N . GLU A 1 83 ? -2.810 11.588 -1.492 1.00 64.35 83 GLU A N 1
ATOM 1171 C CA . GLU A 1 83 ? -2.551 12.520 -0.400 1.00 11.33 83 GLU A CA 1
ATOM 1172 C C . GLU A 1 83 ? -1.354 13.422 -0.717 1.00 0.33 83 GLU A C 1
ATOM 1173 O O . GLU A 1 83 ? -1.270 14.525 -0.176 1.00 72.42 83 GLU A O 1
ATOM 1183 N N . GLN A 1 84 ? -0.491 13.036 -1.666 1.00 74.34 84 GLN A N 1
ATOM 1184 C CA . GLN A 1 84 ? 0.583 13.897 -2.131 1.00 61.44 84 GLN A CA 1
ATOM 1185 C C . GLN A 1 84 ? 0.082 15.244 -2.663 1.00 63.24 84 GLN A C 1
ATOM 1186 O O . GLN A 1 84 ? 0.792 16.241 -2.559 1.00 63.22 84 GLN A O 1
ATOM 1198 N N . GLN A 1 85 ? -1.110 15.274 -3.264 1.00 15.24 85 GLN A N 1
ATOM 1199 C CA . GLN A 1 85 ? -1.638 16.492 -3.868 1.00 1.31 85 GLN A CA 1
ATOM 1200 C C . GLN A 1 85 ? -1.999 17.528 -2.808 1.00 55.54 85 GLN A C 1
ATOM 1201 O O . GLN A 1 85 ? -1.689 18.715 -2.947 1.00 70.32 85 GLN A O 1
ATOM 1213 N N . ARG A 1 86 ? -2.763 17.097 -1.800 1.00 32.11 86 ARG A N 1
ATOM 1214 C CA . ARG A 1 86 ? -3.240 17.965 -0.724 1.00 12.32 86 ARG A CA 1
ATOM 1215 C C . ARG A 1 86 ? -2.055 18.489 0.078 1.00 13.21 86 ARG A C 1
ATOM 1216 O O . ARG A 1 86 ? -1.936 19.702 0.236 1.00 32.43 86 ARG A O 1
ATOM 1234 N N . ASN A 1 87 ? -1.177 17.601 0.549 1.00 62.22 87 ASN A N 1
ATOM 1235 C CA . ASN A 1 87 ? -0.039 17.939 1.388 1.00 51.14 87 ASN A CA 1
ATOM 1236 C C . ASN A 1 87 ? 1.209 17.376 0.740 1.00 2.31 87 ASN A C 1
ATOM 1237 O O . ASN A 1 87 ? 1.547 16.207 0.942 1.00 40.54 87 ASN A O 1
ATOM 1247 N N . GLU A 1 88 ? 1.905 18.229 -0.010 1.00 62.23 88 GLU A N 1
ATOM 1248 C CA . GLU A 1 88 ? 3.192 17.908 -0.612 1.00 52.12 88 GLU A CA 1
ATOM 1249 C C . GLU A 1 88 ? 4.237 17.565 0.453 1.00 32.42 88 GLU A C 1
ATOM 1250 O O . GLU A 1 88 ? 5.140 16.767 0.202 1.00 20.31 88 GLU A O 1
ATOM 1260 N N . ASN A 1 89 ? 4.087 18.094 1.673 1.00 32.03 89 ASN A N 1
ATOM 1261 C CA . ASN A 1 89 ? 5.070 17.943 2.747 1.00 13.30 89 ASN A CA 1
ATOM 1262 C C . ASN A 1 89 ? 5.111 16.519 3.328 1.00 12.33 89 ASN A C 1
ATOM 1263 O O . ASN A 1 89 ? 5.774 16.312 4.344 1.00 3.31 89 ASN A O 1
ATOM 1273 N N . ASN A 1 90 ? 4.409 15.546 2.732 1.00 15.33 90 ASN A N 1
ATOM 1274 C CA . ASN A 1 90 ? 4.278 14.168 3.207 1.00 75.41 90 ASN A CA 1
ATOM 1275 C C . ASN A 1 90 ? 5.223 13.201 2.495 1.00 0.24 90 ASN A C 1
ATOM 1276 O O . ASN A 1 90 ? 4.826 12.564 1.521 1.00 40.14 90 ASN A O 1
ATOM 1286 N N . PRO A 1 91 ? 6.477 13.035 2.942 1.00 62.45 91 PRO A N 1
ATOM 1287 C CA . PRO A 1 91 ? 7.356 12.022 2.381 1.00 41.55 91 PRO A CA 1
ATOM 1288 C C . PRO A 1 91 ? 6.887 10.601 2.712 1.00 33.02 91 PRO A C 1
ATOM 1289 O O . PRO A 1 91 ? 7.229 9.688 1.966 1.00 64.13 91 PRO A O 1
ATOM 1297 N N . THR A 1 92 ? 6.134 10.374 3.801 1.00 40.44 92 THR A N 1
ATOM 1298 C CA . THR A 1 92 ? 5.789 9.018 4.210 1.00 13.31 92 THR A CA 1
ATOM 1299 C C . THR A 1 92 ? 4.967 8.357 3.108 1.00 74.24 92 THR A C 1
ATOM 1300 O O . THR A 1 92 ? 5.397 7.345 2.552 1.00 43.44 92 THR A O 1
ATOM 1311 N N . ALA A 1 93 ? 3.820 8.946 2.764 1.00 60.35 93 ALA A N 1
ATOM 1312 C CA . ALA A 1 93 ? 2.982 8.476 1.676 1.00 35.11 93 ALA A CA 1
ATOM 1313 C C . ALA A 1 93 ? 3.775 8.405 0.369 1.00 14.30 93 ALA A C 1
ATOM 1314 O O . ALA A 1 93 ? 3.688 7.399 -0.333 1.00 62.23 93 ALA A O 1
ATOM 1321 N N . LYS A 1 94 ? 4.590 9.423 0.073 1.00 4.42 94 LYS A N 1
ATOM 1322 C CA . LYS A 1 94 ? 5.397 9.497 -1.142 1.00 43.51 94 LYS A CA 1
ATOM 1323 C C . LYS A 1 94 ? 6.204 8.219 -1.366 1.00 54.43 94 LYS A C 1
ATOM 1324 O O . LYS A 1 94 ? 6.045 7.586 -2.413 1.00 60.04 94 LYS A O 1
ATOM 1339 N N . TYR A 1 95 ? 7.026 7.804 -0.399 1.00 14.24 95 TYR A N 1
ATOM 1340 C CA . TYR A 1 95 ? 7.781 6.561 -0.529 1.00 40.45 95 TYR A CA 1
ATOM 1341 C C . TYR A 1 95 ? 6.849 5.336 -0.522 1.00 64.31 95 TYR A C 1
ATOM 1342 O O . TYR A 1 95 ? 7.066 4.434 -1.328 1.00 71.03 95 TYR A O 1
ATOM 1359 N N . ARG A 1 96 ? 5.822 5.255 0.342 1.00 72.04 96 ARG A N 1
ATOM 1360 C CA . ARG A 1 96 ? 4.925 4.085 0.406 1.00 24.00 96 ARG A CA 1
ATOM 1361 C C . ARG A 1 96 ? 4.282 3.782 -0.950 1.00 74.25 96 ARG A C 1
ATOM 1362 O O . ARG A 1 96 ? 4.340 2.639 -1.405 1.00 1.43 96 ARG A O 1
ATOM 1380 N N . ALA A 1 97 ? 3.681 4.784 -1.596 1.00 14.44 97 ALA A N 1
ATOM 1381 C CA . ALA A 1 97 ? 3.072 4.653 -2.915 1.00 1.52 97 ALA A CA 1
ATOM 1382 C C . ALA A 1 97 ? 4.104 4.151 -3.916 1.00 13.10 97 ALA A C 1
ATOM 1383 O O . ALA A 1 97 ? 3.881 3.184 -4.640 1.00 53.15 97 ALA A O 1
ATOM 1390 N N . ARG A 1 98 ? 5.254 4.820 -3.965 1.00 13.21 98 ARG A N 1
ATOM 1391 C CA . ARG A 1 98 ? 6.306 4.474 -4.906 1.00 73.12 98 ARG A CA 1
ATOM 1392 C C . ARG A 1 98 ? 6.766 3.023 -4.729 1.00 74.12 98 ARG A C 1
ATOM 1393 O O . ARG A 1 98 ? 7.061 2.354 -5.719 1.00 0.11 98 ARG A O 1
ATOM 1411 N N . LEU A 1 99 ? 6.777 2.513 -3.495 1.00 60.55 99 LEU A N 1
ATOM 1412 C CA . LEU A 1 99 ? 7.091 1.118 -3.196 1.00 14.34 99 LEU A CA 1
ATOM 1413 C C . LEU A 1 99 ? 6.090 0.181 -3.871 1.00 33.14 99 LEU A C 1
ATOM 1414 O O . LEU A 1 99 ? 6.505 -0.741 -4.571 1.00 42.43 99 LEU A O 1
ATOM 1429 N N . MET A 1 100 ? 4.788 0.443 -3.703 1.00 20.40 100 MET A N 1
ATOM 1430 C CA . MET A 1 100 ? 3.717 -0.320 -4.346 1.00 35.31 100 MET A CA 1
ATOM 1431 C C . MET A 1 100 ? 3.946 -0.402 -5.859 1.00 31.21 100 MET A C 1
ATOM 1432 O O . MET A 1 100 ? 3.921 -1.497 -6.417 1.00 11.33 100 MET A O 1
ATOM 1444 N N . LYS A 1 101 ? 4.248 0.733 -6.505 1.00 22.32 101 LYS A N 1
ATOM 1445 C CA . LYS A 1 101 ? 4.437 0.807 -7.955 1.00 72.55 101 LYS A CA 1
ATOM 1446 C C . LYS A 1 101 ? 5.457 -0.215 -8.453 1.00 32.43 101 LYS A C 1
ATOM 1447 O O . LYS A 1 101 ? 5.218 -0.914 -9.433 1.00 72.41 101 LYS A O 1
ATOM 1462 N N . LYS A 1 102 ? 6.598 -0.289 -7.771 1.00 23.33 102 LYS A N 1
ATOM 1463 C CA . LYS A 1 102 ? 7.673 -1.226 -8.096 1.00 73.53 102 LYS A CA 1
ATOM 1464 C C . LYS A 1 102 ? 7.220 -2.669 -7.881 1.00 62.43 102 LYS A C 1
ATOM 1465 O O . LYS A 1 102 ? 7.449 -3.510 -8.738 1.00 33.50 102 LYS A O 1
ATOM 1480 N N . ILE A 1 103 ? 6.579 -2.972 -6.753 1.00 33.50 103 ILE A N 1
ATOM 1481 C CA . ILE A 1 103 ? 6.050 -4.310 -6.482 1.00 20.31 103 ILE A CA 1
ATOM 1482 C C . ILE A 1 103 ? 5.114 -4.745 -7.624 1.00 14.40 103 ILE A C 1
ATOM 1483 O O . ILE A 1 103 ? 5.251 -5.863 -8.118 1.00 14.44 103 ILE A O 1
ATOM 1498 N N . ALA A 1 104 ? 4.211 -3.877 -8.088 1.00 34.43 104 ALA A N 1
ATOM 1499 C CA . ALA A 1 104 ? 3.284 -4.212 -9.166 1.00 52.31 104 ALA A CA 1
ATOM 1500 C C . ALA A 1 104 ? 3.977 -4.393 -10.524 1.00 55.41 104 ALA A C 1
ATOM 1501 O O . ALA A 1 104 ? 3.476 -5.118 -11.381 1.00 2.34 104 ALA A O 1
ATOM 1508 N N . ASP A 1 105 ? 5.148 -3.783 -10.704 1.00 33.54 105 ASP A N 1
ATOM 1509 C CA . ASP A 1 105 ? 5.964 -3.880 -11.925 1.00 1.40 105 ASP A CA 1
ATOM 1510 C C . ASP A 1 105 ? 6.615 -5.260 -12.047 1.00 20.44 105 ASP A C 1
ATOM 1511 O O . ASP A 1 105 ? 6.965 -5.714 -13.134 1.00 0.10 105 ASP A O 1
ATOM 1519 N N . LEU A 1 106 ? 6.743 -5.956 -10.919 1.00 62.41 106 LEU A N 1
ATOM 1520 C CA . LEU A 1 106 ? 7.457 -7.218 -10.784 1.00 24.11 106 LEU A CA 1
ATOM 1521 C C . LEU A 1 106 ? 6.495 -8.396 -10.619 1.00 32.43 106 LEU A C 1
ATOM 1522 O O . LEU A 1 106 ? 6.947 -9.521 -10.372 1.00 15.42 106 LEU A O 1
ATOM 1537 N N . TRP A 1 107 ? 5.191 -8.138 -10.705 1.00 55.24 107 TRP A N 1
ATOM 1538 C CA . TRP A 1 107 ? 4.167 -9.087 -10.329 1.00 42.12 107 TRP A CA 1
ATOM 1539 C C . TRP A 1 107 ? 4.098 -10.225 -11.337 1.00 1.45 107 TRP A C 1
ATOM 1540 O O . TRP A 1 107 ? 4.072 -11.394 -10.888 1.00 24.11 107 TRP A O 1
ATOM 1560 N N . GLY A 1 1 ? -19.557 5.704 10.147 1.00 22.40 1 GLY A N 2
ATOM 1561 C CA . GLY A 1 1 ? -19.783 5.238 8.773 1.00 51.31 1 GLY A CA 2
ATOM 1562 C C . GLY A 1 1 ? -19.234 3.837 8.606 1.00 31.11 1 GLY A C 2
ATOM 1563 O O . GLY A 1 1 ? -18.788 3.259 9.592 1.00 13.01 1 GLY A O 2
ATOM 1567 N N . THR A 1 2 ? -19.290 3.295 7.383 1.00 12.02 2 THR A N 2
ATOM 1568 C CA . THR A 1 2 ? -19.126 1.872 7.077 1.00 63.45 2 THR A CA 2
ATOM 1569 C C . THR A 1 2 ? -20.377 1.116 7.539 1.00 60.51 2 THR A C 2
ATOM 1570 O O . THR A 1 2 ? -20.708 1.116 8.726 1.00 21.44 2 THR A O 2
ATOM 1581 N N . ASP A 1 3 ? -21.135 0.535 6.605 1.00 40.41 3 ASP A N 2
ATOM 1582 C CA . ASP A 1 3 ? -22.350 -0.223 6.918 1.00 43.12 3 ASP A CA 2
ATOM 1583 C C . ASP A 1 3 ? -22.680 -1.156 5.744 1.00 11.34 3 ASP A C 2
ATOM 1584 O O . ASP A 1 3 ? -21.968 -1.115 4.732 1.00 53.43 3 ASP A O 2
ATOM 1592 N N . PHE A 1 4 ? -23.724 -1.985 5.844 1.00 44.22 4 PHE A N 2
ATOM 1593 C CA . PHE A 1 4 ? -24.329 -2.776 4.765 1.00 44.51 4 PHE A CA 2
ATOM 1594 C C . PHE A 1 4 ? -25.716 -3.272 5.210 1.00 64.11 4 PHE A C 2
ATOM 1595 O O . PHE A 1 4 ? -26.125 -2.996 6.342 1.00 62.13 4 PHE A O 2
ATOM 1611 N N . GLY A 1 5 ? -26.427 -4.007 4.342 1.00 54.34 5 GLY A N 2
ATOM 1612 C CA . GLY A 1 5 ? -27.687 -4.667 4.669 1.00 15.13 5 GLY A CA 2
ATOM 1613 C C . GLY A 1 5 ? -28.842 -4.263 3.752 1.00 32.12 5 GLY A C 2
ATOM 1614 O O . GLY A 1 5 ? -29.891 -3.858 4.253 1.00 0.01 5 GLY A O 2
ATOM 1618 N N . THR A 1 6 ? -28.716 -4.446 2.435 1.00 2.51 6 THR A N 2
ATOM 1619 C CA . THR A 1 6 ? -29.752 -4.101 1.453 1.00 3.35 6 THR A CA 2
ATOM 1620 C C . THR A 1 6 ? -30.066 -5.311 0.549 1.00 0.13 6 THR A C 2
ATOM 1621 O O . THR A 1 6 ? -30.204 -5.181 -0.667 1.00 63.13 6 THR A O 2
ATOM 1632 N N . THR A 1 7 ? -30.130 -6.517 1.120 1.00 12.24 7 THR A N 2
ATOM 1633 C CA . THR A 1 7 ? -29.945 -7.767 0.384 1.00 1.31 7 THR A CA 2
ATOM 1634 C C . THR A 1 7 ? -31.104 -8.104 -0.581 1.00 23.40 7 THR A C 2
ATOM 1635 O O . THR A 1 7 ? -31.010 -9.086 -1.318 1.00 24.54 7 THR A O 2
ATOM 1646 N N . ASN A 1 8 ? -32.200 -7.336 -0.605 1.00 75.41 8 ASN A N 2
ATOM 1647 C CA . ASN A 1 8 ? -33.410 -7.666 -1.366 1.00 15.42 8 ASN A CA 2
ATOM 1648 C C . ASN A 1 8 ? -33.949 -6.440 -2.113 1.00 20.43 8 ASN A C 2
ATOM 1649 O O . ASN A 1 8 ? -35.157 -6.215 -2.177 1.00 13.35 8 ASN A O 2
ATOM 1659 N N . ASN A 1 9 ? -33.059 -5.590 -2.635 1.00 52.22 9 ASN A N 2
ATOM 1660 C CA . ASN A 1 9 ? -33.442 -4.337 -3.281 1.00 41.33 9 ASN A CA 2
ATOM 1661 C C . ASN A 1 9 ? -32.645 -4.190 -4.568 1.00 15.20 9 ASN A C 2
ATOM 1662 O O . ASN A 1 9 ? -31.480 -3.794 -4.537 1.00 63.14 9 ASN A O 2
ATOM 1672 N N . PHE A 1 10 ? -33.259 -4.540 -5.697 1.00 51.42 10 PHE A N 2
ATOM 1673 C CA . PHE A 1 10 ? -32.659 -4.452 -7.023 1.00 32.11 10 PHE A CA 2
ATOM 1674 C C . PHE A 1 10 ? -32.600 -2.987 -7.480 1.00 21.32 10 PHE A C 2
ATOM 1675 O O . PHE A 1 10 ? -33.409 -2.555 -8.296 1.00 41.24 10 PHE A O 2
ATOM 1691 N N . VAL A 1 11 ? -31.659 -2.209 -6.944 1.00 55.01 11 VAL A N 2
ATOM 1692 C CA . VAL A 1 11 ? -31.382 -0.844 -7.375 1.00 2.03 11 VAL A CA 2
ATOM 1693 C C . VAL A 1 11 ? -29.914 -0.550 -7.073 1.00 51.35 11 VAL A C 2
ATOM 1694 O O . VAL A 1 11 ? -29.409 -0.924 -6.008 1.00 21.10 11 VAL A O 2
ATOM 1707 N N . SER A 1 12 ? -29.225 0.111 -8.004 1.00 65.34 12 SER A N 2
ATOM 1708 C CA . SER A 1 12 ? -27.832 0.483 -7.812 1.00 4.20 12 SER A CA 2
ATOM 1709 C C . SER A 1 12 ? -27.718 1.509 -6.674 1.00 53.12 12 SER A C 2
ATOM 1710 O O . SER A 1 12 ? -28.581 2.382 -6.541 1.00 12.40 12 SER A O 2
ATOM 1717 N N . PRO A 1 13 ? -26.651 1.464 -5.866 1.00 43.31 13 PRO A N 2
ATOM 1718 C CA . PRO A 1 13 ? -26.392 2.476 -4.859 1.00 74.41 13 PRO A CA 2
ATOM 1719 C C . PRO A 1 13 ? -25.883 3.777 -5.476 1.00 0.22 13 PRO A C 2
ATOM 1720 O O . PRO A 1 13 ? -25.749 3.904 -6.700 1.00 31.21 13 PRO A O 2
ATOM 1728 N N . ASN A 1 14 ? -25.610 4.757 -4.613 1.00 43.24 14 ASN A N 2
ATOM 1729 C CA . ASN A 1 14 ? -25.275 6.114 -5.001 1.00 32.10 14 ASN A CA 2
ATOM 1730 C C . ASN A 1 14 ? -24.455 6.901 -3.979 1.00 22.14 14 ASN A C 2
ATOM 1731 O O . ASN A 1 14 ? -24.109 8.050 -4.251 1.00 62.45 14 ASN A O 2
ATOM 1741 N N . LEU A 1 15 ? -24.115 6.310 -2.831 1.00 4.41 15 LEU A N 2
ATOM 1742 C CA . LEU A 1 15 ? -23.398 6.945 -1.729 1.00 13.42 15 LEU A CA 2
ATOM 1743 C C . LEU A 1 15 ? -21.907 7.128 -2.062 1.00 43.51 15 LEU A C 2
ATOM 1744 O O . LEU A 1 15 ? -21.032 6.562 -1.407 1.00 31.34 15 LEU A O 2
ATOM 1759 N N . GLN A 1 16 ? -21.591 7.972 -3.044 1.00 20.10 16 GLN A N 2
ATOM 1760 C CA . GLN A 1 16 ? -20.221 8.338 -3.399 1.00 3.11 16 GLN A CA 2
ATOM 1761 C C . GLN A 1 16 ? -19.629 9.416 -2.472 1.00 4.10 16 GLN A C 2
ATOM 1762 O O . GLN A 1 16 ? -18.771 10.199 -2.895 1.00 13.33 16 GLN A O 2
ATOM 1774 N N . LEU A 1 17 ? -20.100 9.489 -1.228 1.00 3.01 17 LEU A N 2
ATOM 1775 C CA . LEU A 1 17 ? -19.794 10.531 -0.258 1.00 11.22 17 LEU A CA 2
ATOM 1776 C C . LEU A 1 17 ? -19.359 9.864 1.042 1.00 21.35 17 LEU A C 2
ATOM 1777 O O . LEU A 1 17 ? -20.183 9.504 1.887 1.00 23.24 17 LEU A O 2
ATOM 1792 N N . LYS A 1 18 ? -18.056 9.607 1.164 1.00 33.21 18 LYS A N 2
ATOM 1793 C CA . LYS A 1 18 ? -17.472 8.811 2.242 1.00 43.22 18 LYS A CA 2
ATOM 1794 C C . LYS A 1 18 ? -16.192 9.485 2.732 1.00 53.02 18 LYS A C 2
ATOM 1795 O O . LYS A 1 18 ? -15.771 10.490 2.152 1.00 55.23 18 LYS A O 2
ATOM 1810 N N . GLN A 1 19 ? -15.584 8.971 3.804 1.00 1.14 19 GLN A N 2
ATOM 1811 C CA . GLN A 1 19 ? -14.310 9.479 4.295 1.00 3.22 19 GLN A CA 2
ATOM 1812 C C . GLN A 1 19 ? -13.152 8.902 3.475 1.00 44.32 19 GLN A C 2
ATOM 1813 O O . GLN A 1 19 ? -13.362 8.181 2.496 1.00 13.31 19 GLN A O 2
ATOM 1825 N N . ASN A 1 20 ? -11.922 9.280 3.804 1.00 45.42 20 ASN A N 2
ATOM 1826 C CA . ASN A 1 20 ? -10.717 8.934 3.048 1.00 5.02 20 ASN A CA 2
ATOM 1827 C C . ASN A 1 20 ? -10.277 7.516 3.407 1.00 0.50 20 ASN A C 2
ATOM 1828 O O . ASN A 1 20 ? -9.233 7.311 4.029 1.00 42.54 20 ASN A O 2
ATOM 1838 N N . VAL A 1 21 ? -11.081 6.527 3.039 1.00 3.30 21 VAL A N 2
ATOM 1839 C CA . VAL A 1 21 ? -10.865 5.152 3.454 1.00 24.50 21 VAL A CA 2
ATOM 1840 C C . VAL A 1 21 ? -9.540 4.631 2.879 1.00 4.41 21 VAL A C 2
ATOM 1841 O O . VAL A 1 21 ? -9.199 4.909 1.723 1.00 64.12 21 VAL A O 2
ATOM 1854 N N . LEU A 1 22 ? -8.811 3.856 3.683 1.00 61.42 22 LEU A N 2
ATOM 1855 C CA . LEU A 1 22 ? -7.575 3.178 3.302 1.00 53.24 22 LEU A CA 2
ATOM 1856 C C . LEU A 1 22 ? -7.826 2.146 2.190 1.00 24.50 22 LEU A C 2
ATOM 1857 O O . LEU A 1 22 ? -8.955 1.659 2.035 1.00 53.02 22 LEU A O 2
ATOM 1872 N N . PRO A 1 23 ? -6.775 1.724 1.466 1.00 40.54 23 PRO A N 2
ATOM 1873 C CA . PRO A 1 23 ? -6.789 0.490 0.685 1.00 53.34 23 PRO A CA 2
ATOM 1874 C C . PRO A 1 23 ? -7.018 -0.754 1.566 1.00 21.33 23 PRO A C 2
ATOM 1875 O O . PRO A 1 23 ? -6.930 -0.677 2.800 1.00 31.50 23 PRO A O 2
ATOM 1883 N N . PRO A 1 24 ? -7.325 -1.913 0.959 1.00 0.00 24 PRO A N 2
ATOM 1884 C CA . PRO A 1 24 ? -7.392 -3.204 1.641 1.00 54.44 24 PRO A CA 2
ATOM 1885 C C . PRO A 1 24 ? -5.981 -3.771 1.895 1.00 34.14 24 PRO A C 2
ATOM 1886 O O . PRO A 1 24 ? -4.979 -3.138 1.565 1.00 3.23 24 PRO A O 2
ATOM 1894 N N . THR A 1 25 ? -5.891 -4.978 2.450 1.00 61.41 25 THR A N 2
ATOM 1895 C CA . THR A 1 25 ? -4.655 -5.669 2.823 1.00 54.11 25 THR A CA 2
ATOM 1896 C C . THR A 1 25 ? -4.787 -7.171 2.543 1.00 20.31 25 THR A C 2
ATOM 1897 O O . THR A 1 25 ? -5.909 -7.665 2.371 1.00 42.43 25 THR A O 2
ATOM 1908 N N . PRO A 1 26 ? -3.675 -7.933 2.530 1.00 34.11 26 PRO A N 2
ATOM 1909 C CA . PRO A 1 26 ? -3.762 -9.379 2.493 1.00 54.03 26 PRO A CA 2
ATOM 1910 C C . PRO A 1 26 ? -4.297 -9.861 3.835 1.00 12.55 26 PRO A C 2
ATOM 1911 O O . PRO A 1 26 ? -3.917 -9.352 4.894 1.00 55.12 26 PRO A O 2
ATOM 1919 N N . LYS A 1 27 ? -5.122 -10.904 3.806 1.00 34.32 27 LYS A N 2
ATOM 1920 C CA . LYS A 1 27 ? -5.867 -11.391 4.966 1.00 13.14 27 LYS A CA 2
ATOM 1921 C C . LYS A 1 27 ? -5.031 -12.104 6.034 1.00 1.31 27 LYS A C 2
ATOM 1922 O O . LYS A 1 27 ? -5.551 -12.939 6.777 1.00 3.02 27 LYS A O 2
ATOM 1937 N N . ASN A 1 28 ? -3.739 -11.816 6.117 1.00 65.44 28 ASN A N 2
ATOM 1938 C CA . ASN A 1 28 ? -2.750 -12.577 6.835 1.00 44.02 28 ASN A CA 2
ATOM 1939 C C . ASN A 1 28 ? -2.297 -11.803 8.062 1.00 14.35 28 ASN A C 2
ATOM 1940 O O . ASN A 1 28 ? -2.138 -12.400 9.124 1.00 62.52 28 ASN A O 2
ATOM 1950 N N . ILE A 1 29 ? -2.078 -10.491 7.932 1.00 40.44 29 ILE A N 2
ATOM 1951 C CA . ILE A 1 29 ? -1.533 -9.625 8.974 1.00 15.02 29 ILE A CA 2
ATOM 1952 C C . ILE A 1 29 ? -2.173 -8.230 8.811 1.00 20.31 29 ILE A C 2
ATOM 1953 O O . ILE A 1 29 ? -2.735 -7.963 7.744 1.00 73.43 29 ILE A O 2
ATOM 1968 N N . PRO A 1 30 ? -2.135 -7.345 9.820 1.00 42.51 30 PRO A N 2
ATOM 1969 C CA . PRO A 1 30 ? -2.684 -5.989 9.724 1.00 43.14 30 PRO A CA 2
ATOM 1970 C C . PRO A 1 30 ? -1.730 -5.017 9.007 1.00 0.34 30 PRO A C 2
ATOM 1971 O O . PRO A 1 30 ? -0.560 -5.340 8.803 1.00 75.34 30 PRO A O 2
ATOM 1979 N N . LEU A 1 31 ? -2.186 -3.789 8.713 1.00 73.34 31 LEU A N 2
ATOM 1980 C CA . LEU A 1 31 ? -1.381 -2.698 8.144 1.00 34.11 31 LEU A CA 2
ATOM 1981 C C . LEU A 1 31 ? -0.009 -2.537 8.822 1.00 14.22 31 LEU A C 2
ATOM 1982 O O . LEU A 1 31 ? 0.995 -2.682 8.125 1.00 54.25 31 LEU A O 2
ATOM 1997 N N . PRO A 1 32 ? 0.119 -2.288 10.141 1.00 74.24 32 PRO A N 2
ATOM 1998 C CA . PRO A 1 32 ? 1.427 -2.136 10.782 1.00 64.13 32 PRO A CA 2
ATOM 1999 C C . PRO A 1 32 ? 2.272 -3.424 10.818 1.00 3.30 32 PRO A C 2
ATOM 2000 O O . PRO A 1 32 ? 3.358 -3.413 11.397 1.00 75.25 32 PRO A O 2
ATOM 2008 N N . ALA A 1 33 ? 1.840 -4.526 10.202 1.00 4.33 33 ALA A N 2
ATOM 2009 C CA . ALA A 1 33 ? 2.701 -5.654 9.879 1.00 35.21 33 ALA A CA 2
ATOM 2010 C C . ALA A 1 33 ? 2.978 -5.702 8.376 1.00 2.05 33 ALA A C 2
ATOM 2011 O O . ALA A 1 33 ? 4.132 -5.924 8.009 1.00 51.21 33 ALA A O 2
ATOM 2018 N N . PHE A 1 34 ? 1.968 -5.462 7.523 1.00 45.12 34 PHE A N 2
ATOM 2019 C CA . PHE A 1 34 ? 2.045 -5.674 6.070 1.00 11.14 34 PHE A CA 2
ATOM 2020 C C . PHE A 1 34 ? 3.168 -4.895 5.370 1.00 33.24 34 PHE A C 2
ATOM 2021 O O . PHE A 1 34 ? 3.565 -5.252 4.265 1.00 51.22 34 PHE A O 2
ATOM 2037 N N . GLY A 1 35 ? 3.721 -3.868 5.998 1.00 1.32 35 GLY A N 2
ATOM 2038 C CA . GLY A 1 35 ? 4.901 -3.170 5.534 1.00 54.42 35 GLY A CA 2
ATOM 2039 C C . GLY A 1 35 ? 6.068 -3.509 6.442 1.00 51.53 35 GLY A C 2
ATOM 2040 O O . GLY A 1 35 ? 7.066 -4.065 5.987 1.00 51.13 35 GLY A O 2
ATOM 2044 N N . GLN A 1 36 ? 5.940 -3.196 7.735 1.00 51.12 36 GLN A N 2
ATOM 2045 C CA . GLN A 1 36 ? 7.055 -3.195 8.684 1.00 60.22 36 GLN A CA 2
ATOM 2046 C C . GLN A 1 36 ? 7.856 -4.501 8.704 1.00 2.01 36 GLN A C 2
ATOM 2047 O O . GLN A 1 36 ? 9.073 -4.447 8.873 1.00 13.00 36 GLN A O 2
ATOM 2059 N N . ARG A 1 37 ? 7.201 -5.658 8.544 1.00 22.11 37 ARG A N 2
ATOM 2060 C CA . ARG A 1 37 ? 7.828 -6.980 8.683 1.00 25.41 37 ARG A CA 2
ATOM 2061 C C . ARG A 1 37 ? 7.772 -7.798 7.399 1.00 51.04 37 ARG A C 2
ATOM 2062 O O . ARG A 1 37 ? 8.076 -8.990 7.408 1.00 13.22 37 ARG A O 2
ATOM 2080 N N . ILE A 1 38 ? 7.353 -7.179 6.301 1.00 51.22 38 ILE A N 2
ATOM 2081 C CA . ILE A 1 38 ? 7.073 -7.858 5.042 1.00 42.34 38 ILE A CA 2
ATOM 2082 C C . ILE A 1 38 ? 7.861 -7.162 3.935 1.00 3.01 38 ILE A C 2
ATOM 2083 O O . ILE A 1 38 ? 8.461 -7.847 3.113 1.00 41.05 38 ILE A O 2
ATOM 2098 N N . ILE A 1 39 ? 7.889 -5.829 3.954 1.00 51.53 39 ILE A N 2
ATOM 2099 C CA . ILE A 1 39 ? 8.586 -4.952 3.021 1.00 74.23 39 ILE A CA 2
ATOM 2100 C C . ILE A 1 39 ? 9.892 -4.452 3.664 1.00 34.12 39 ILE A C 2
ATOM 2101 O O . ILE A 1 39 ? 10.736 -3.876 2.985 1.00 51.12 39 ILE A O 2
ATOM 2116 N N . GLY A 1 40 ? 10.077 -4.621 4.981 1.00 61.22 40 GLY A N 2
ATOM 2117 C CA . GLY A 1 40 ? 11.264 -4.148 5.694 1.00 15.23 40 GLY A CA 2
ATOM 2118 C C . GLY A 1 40 ? 11.386 -2.620 5.721 1.00 5.45 40 GLY A C 2
ATOM 2119 O O . GLY A 1 40 ? 12.397 -2.099 6.180 1.00 0.45 40 GLY A O 2
ATOM 2123 N N . TRP A 1 41 ? 10.363 -1.884 5.270 1.00 40.23 41 TRP A N 2
ATOM 2124 C CA . TRP A 1 41 ? 10.341 -0.431 5.077 1.00 60.53 41 TRP A CA 2
ATOM 2125 C C . TRP A 1 41 ? 10.361 0.385 6.375 1.00 53.22 41 TRP A C 2
ATOM 2126 O O . TRP A 1 41 ? 9.876 1.521 6.379 1.00 33.12 41 TRP A O 2
ATOM 2146 N N . GLY A 1 42 ? 10.850 -0.183 7.478 1.00 52.15 42 GLY A N 2
ATOM 2147 C CA . GLY A 1 42 ? 10.783 0.361 8.820 1.00 55.11 42 GLY A CA 2
ATOM 2148 C C . GLY A 1 42 ? 9.376 0.856 9.082 1.00 53.03 42 GLY A C 2
ATOM 2149 O O . GLY A 1 42 ? 8.433 0.072 9.002 1.00 34.23 42 GLY A O 2
ATOM 2153 N N . THR A 1 43 ? 9.228 2.154 9.340 1.00 43.12 43 THR A N 2
ATOM 2154 C CA . THR A 1 43 ? 7.941 2.742 9.739 1.00 42.42 43 THR A CA 2
ATOM 2155 C C . THR A 1 43 ? 7.952 4.279 9.816 1.00 54.34 43 THR A C 2
ATOM 2156 O O . THR A 1 43 ? 7.082 4.870 10.461 1.00 53.33 43 THR A O 2
ATOM 2167 N N . GLY A 1 44 ? 8.902 4.952 9.176 1.00 71.24 44 GLY A N 2
ATOM 2168 C CA . GLY A 1 44 ? 9.201 6.348 9.479 1.00 0.25 44 GLY A CA 2
ATOM 2169 C C . GLY A 1 44 ? 9.932 7.093 8.372 1.00 32.10 44 GLY A C 2
ATOM 2170 O O . GLY A 1 44 ? 10.839 7.864 8.676 1.00 54.55 44 GLY A O 2
ATOM 2174 N N . ALA A 1 45 ? 9.542 6.895 7.110 1.00 4.23 45 ALA A N 2
ATOM 2175 C CA . ALA A 1 45 ? 10.097 7.496 5.893 1.00 3.00 45 ALA A CA 2
ATOM 2176 C C . ALA A 1 45 ? 11.449 6.872 5.556 1.00 43.34 45 ALA A C 2
ATOM 2177 O O . ALA A 1 45 ? 11.604 6.265 4.498 1.00 74.41 45 ALA A O 2
ATOM 2184 N N . GLU A 1 46 ? 12.417 7.012 6.457 1.00 33.12 46 GLU A N 2
ATOM 2185 C CA . GLU A 1 46 ? 13.764 6.501 6.314 1.00 0.35 46 GLU A CA 2
ATOM 2186 C C . GLU A 1 46 ? 13.766 4.988 6.162 1.00 41.31 46 GLU A C 2
ATOM 2187 O O . GLU A 1 46 ? 14.529 4.472 5.356 1.00 24.40 46 GLU A O 2
ATOM 2197 N N . GLY A 1 47 ? 12.874 4.274 6.848 1.00 4.25 47 GLY A N 2
ATOM 2198 C CA . GLY A 1 47 ? 12.753 2.837 6.681 1.00 12.04 47 GLY A CA 2
ATOM 2199 C C . GLY A 1 47 ? 12.562 2.461 5.210 1.00 43.23 47 GLY A C 2
ATOM 2200 O O . GLY A 1 47 ? 13.195 1.533 4.718 1.00 60.25 47 GLY A O 2
ATOM 2204 N N . ALA A 1 48 ? 11.688 3.185 4.502 1.00 44.03 48 ALA A N 2
ATOM 2205 C CA . ALA A 1 48 ? 11.459 2.973 3.084 1.00 71.23 48 ALA A CA 2
ATOM 2206 C C . ALA A 1 48 ? 12.609 3.514 2.231 1.00 1.35 48 ALA A C 2
ATOM 2207 O O . ALA A 1 48 ? 12.843 2.967 1.163 1.00 15.42 48 ALA A O 2
ATOM 2214 N N . ARG A 1 49 ? 13.323 4.565 2.653 1.00 63.12 49 ARG A N 2
ATOM 2215 C CA . ARG A 1 49 ? 14.491 5.083 1.932 1.00 15.54 49 ARG A CA 2
ATOM 2216 C C . ARG A 1 49 ? 15.571 4.013 1.885 1.00 62.31 49 ARG A C 2
ATOM 2217 O O . ARG A 1 49 ? 15.993 3.597 0.805 1.00 35.23 49 ARG A O 2
ATOM 2235 N N . GLN A 1 50 ? 16.007 3.570 3.065 1.00 72.13 50 GLN A N 2
ATOM 2236 C CA . GLN A 1 50 ? 17.146 2.689 3.221 1.00 11.13 50 GLN A CA 2
ATOM 2237 C C . GLN A 1 50 ? 16.832 1.310 2.629 1.00 44.52 50 GLN A C 2
ATOM 2238 O O . GLN A 1 50 ? 17.755 0.541 2.382 1.00 43.32 50 GLN A O 2
ATOM 2250 N N . ARG A 1 51 ? 15.562 0.975 2.357 1.00 20.31 51 ARG A N 2
ATOM 2251 C CA . ARG A 1 51 ? 15.177 -0.269 1.693 1.00 31.33 51 ARG A CA 2
ATOM 2252 C C . ARG A 1 51 ? 14.517 -0.051 0.325 1.00 11.42 51 ARG A C 2
ATOM 2253 O O . ARG A 1 51 ? 13.790 -0.921 -0.146 1.00 3.04 51 ARG A O 2
ATOM 2271 N N . LEU A 1 52 ? 14.814 1.050 -0.367 1.00 4.02 52 LEU A N 2
ATOM 2272 C CA . LEU A 1 52 ? 14.342 1.331 -1.728 1.00 44.55 52 LEU A CA 2
ATOM 2273 C C . LEU A 1 52 ? 15.513 1.338 -2.691 1.00 3.14 52 LEU A C 2
ATOM 2274 O O . LEU A 1 52 ? 15.553 0.580 -3.658 1.00 2.24 52 LEU A O 2
ATOM 2289 N N . GLU A 1 53 ? 16.460 2.236 -2.440 1.00 24.30 53 GLU A N 2
ATOM 2290 C CA . GLU A 1 53 ? 17.472 2.671 -3.402 1.00 14.12 53 GLU A CA 2
ATOM 2291 C C . GLU A 1 53 ? 18.523 1.580 -3.693 1.00 2.23 53 GLU A C 2
ATOM 2292 O O . GLU A 1 53 ? 19.427 1.782 -4.508 1.00 45.53 53 GLU A O 2
ATOM 2302 N N . ASN A 1 54 ? 18.369 0.410 -3.067 1.00 0.34 54 ASN A N 2
ATOM 2303 C CA . ASN A 1 54 ? 19.280 -0.728 -3.035 1.00 32.22 54 ASN A CA 2
ATOM 2304 C C . ASN A 1 54 ? 18.548 -2.078 -3.041 1.00 3.10 54 ASN A C 2
ATOM 2305 O O . ASN A 1 54 ? 19.146 -3.083 -2.662 1.00 60.43 54 ASN A O 2
ATOM 2315 N N . ILE A 1 55 ? 17.275 -2.131 -3.427 1.00 60.31 55 ILE A N 2
ATOM 2316 C CA . ILE A 1 55 ? 16.478 -3.360 -3.344 1.00 51.43 55 ILE A CA 2
ATOM 2317 C C . ILE A 1 55 ? 17.078 -4.541 -4.114 1.00 61.23 55 ILE A C 2
ATOM 2318 O O . ILE A 1 55 ? 17.931 -4.372 -4.984 1.00 21.11 55 ILE A O 2
ATOM 2333 N N . GLN A 1 56 ? 16.614 -5.748 -3.786 1.00 51.03 56 GLN A N 2
ATOM 2334 C CA . GLN A 1 56 ? 16.981 -6.984 -4.454 1.00 32.10 56 GLN A CA 2
ATOM 2335 C C . GLN A 1 56 ? 15.691 -7.714 -4.843 1.00 5.41 56 GLN A C 2
ATOM 2336 O O . GLN A 1 56 ? 14.720 -7.632 -4.090 1.00 21.42 56 GLN A O 2
ATOM 2348 N N . PRO A 1 57 ? 15.653 -8.487 -5.940 1.00 44.25 57 PRO A N 2
ATOM 2349 C CA . PRO A 1 57 ? 14.442 -9.175 -6.386 1.00 62.25 57 PRO A CA 2
ATOM 2350 C C . PRO A 1 57 ? 13.972 -10.225 -5.390 1.00 34.40 57 PRO A C 2
ATOM 2351 O O . PRO A 1 57 ? 12.783 -10.522 -5.318 1.00 0.24 57 PRO A O 2
ATOM 2359 N N . ALA A 1 58 ? 14.883 -10.753 -4.575 1.00 31.31 58 ALA A N 2
ATOM 2360 C CA . ALA A 1 58 ? 14.514 -11.655 -3.502 1.00 71.23 58 ALA A CA 2
ATOM 2361 C C . ALA A 1 58 ? 13.579 -10.974 -2.501 1.00 60.42 58 ALA A C 2
ATOM 2362 O O . ALA A 1 58 ? 12.653 -11.610 -2.000 1.00 60.15 58 ALA A O 2
ATOM 2369 N N . ASP A 1 59 ? 13.782 -9.674 -2.261 1.00 23.10 59 ASP A N 2
ATOM 2370 C CA . ASP A 1 59 ? 12.947 -8.896 -1.355 1.00 20.23 59 ASP A CA 2
ATOM 2371 C C . ASP A 1 59 ? 11.534 -8.739 -1.908 1.00 44.14 59 ASP A C 2
ATOM 2372 O O . ASP A 1 59 ? 10.569 -8.658 -1.157 1.00 25.11 59 ASP A O 2
ATOM 2380 N N . VAL A 1 60 ? 11.398 -8.759 -3.235 1.00 72.45 60 VAL A N 2
ATOM 2381 C CA . VAL A 1 60 ? 10.106 -8.773 -3.897 1.00 52.14 60 VAL A CA 2
ATOM 2382 C C . VAL A 1 60 ? 9.486 -10.160 -3.732 1.00 12.03 60 VAL A C 2
ATOM 2383 O O . VAL A 1 60 ? 8.348 -10.289 -3.273 1.00 72.22 60 VAL A O 2
ATOM 2396 N N . SER A 1 61 ? 10.212 -11.216 -4.097 1.00 73.22 61 SER A N 2
ATOM 2397 C CA . SER A 1 61 ? 9.637 -12.546 -4.142 1.00 33.23 61 SER A CA 2
ATOM 2398 C C . SER A 1 61 ? 9.193 -13.087 -2.792 1.00 52.45 61 SER A C 2
ATOM 2399 O O . SER A 1 61 ? 8.164 -13.761 -2.702 1.00 40.45 61 SER A O 2
ATOM 2406 N N . MET A 1 62 ? 9.893 -12.707 -1.737 1.00 52.33 62 MET A N 2
ATOM 2407 C CA . MET A 1 62 ? 9.591 -13.052 -0.368 1.00 2.20 62 MET A CA 2
ATOM 2408 C C . MET A 1 62 ? 8.240 -12.501 0.074 1.00 41.04 62 MET A C 2
ATOM 2409 O O . MET A 1 62 ? 7.610 -13.128 0.912 1.00 72.42 62 MET A O 2
ATOM 2421 N N . ILE A 1 63 ? 7.741 -11.403 -0.496 1.00 31.53 63 ILE A N 2
ATOM 2422 C CA . ILE A 1 63 ? 6.454 -10.817 -0.130 1.00 42.12 63 ILE A CA 2
ATOM 2423 C C . ILE A 1 63 ? 5.309 -11.724 -0.569 1.00 75.22 63 ILE A C 2
ATOM 2424 O O . ILE A 1 63 ? 4.331 -11.867 0.170 1.00 0.00 63 ILE A O 2
ATOM 2439 N N . LYS A 1 64 ? 5.411 -12.367 -1.735 1.00 73.24 64 LYS A N 2
ATOM 2440 C CA . LYS A 1 64 ? 4.358 -13.267 -2.210 1.00 14.20 64 LYS A CA 2
ATOM 2441 C C . LYS A 1 64 ? 4.190 -14.460 -1.278 1.00 34.12 64 LYS A C 2
ATOM 2442 O O . LYS A 1 64 ? 3.064 -14.912 -1.056 1.00 33.22 64 LYS A O 2
ATOM 2457 N N . LYS A 1 65 ? 5.275 -14.916 -0.649 1.00 63.44 65 LYS A N 2
ATOM 2458 C CA . LYS A 1 65 ? 5.220 -15.991 0.332 1.00 31.51 65 LYS A CA 2
ATOM 2459 C C . LYS A 1 65 ? 4.396 -15.623 1.561 1.00 62.44 65 LYS A C 2
ATOM 2460 O O . LYS A 1 65 ? 3.911 -16.518 2.246 1.00 64.15 65 LYS A O 2
ATOM 2475 N N . GLN A 1 66 ? 4.164 -14.338 1.822 1.00 2.20 66 GLN A N 2
ATOM 2476 C CA . GLN A 1 66 ? 3.358 -13.909 2.954 1.00 64.54 66 GLN A CA 2
ATOM 2477 C C . GLN A 1 66 ? 1.886 -13.728 2.566 1.00 65.22 66 GLN A C 2
ATOM 2478 O O . GLN A 1 66 ? 1.104 -13.241 3.385 1.00 14.31 66 GLN A O 2
ATOM 2490 N N . GLY A 1 67 ? 1.472 -14.173 1.374 1.00 33.34 67 GLY A N 2
ATOM 2491 C CA . GLY A 1 67 ? 0.071 -14.183 0.977 1.00 62.43 67 GLY A CA 2
ATOM 2492 C C . GLY A 1 67 ? -0.314 -12.885 0.300 1.00 1.43 67 GLY A C 2
ATOM 2493 O O . GLY A 1 67 ? -1.328 -12.294 0.659 1.00 4.03 67 GLY A O 2
ATOM 2497 N N . THR A 1 68 ? 0.513 -12.433 -0.641 1.00 5.20 68 THR A N 2
ATOM 2498 C CA . THR A 1 68 ? 0.402 -11.129 -1.272 1.00 0.32 68 THR A CA 2
ATOM 2499 C C . THR A 1 68 ? 0.364 -11.280 -2.796 1.00 0.43 68 THR A C 2
ATOM 2500 O O . THR A 1 68 ? 0.973 -12.203 -3.348 1.00 75.41 68 THR A O 2
ATOM 2511 N N . THR A 1 69 ? -0.285 -10.337 -3.477 1.00 62.21 69 THR A N 2
ATOM 2512 C CA . THR A 1 69 ? -0.396 -10.255 -4.926 1.00 72.24 69 THR A CA 2
ATOM 2513 C C . THR A 1 69 ? -0.034 -8.840 -5.377 1.00 1.43 69 THR A C 2
ATOM 2514 O O . THR A 1 69 ? 0.118 -7.937 -4.550 1.00 22.42 69 THR A O 2
ATOM 2525 N N . LEU A 1 70 ? 0.101 -8.644 -6.688 1.00 61.31 70 LEU A N 2
ATOM 2526 C CA . LEU A 1 70 ? 0.440 -7.366 -7.304 1.00 73.22 70 LEU A CA 2
ATOM 2527 C C . LEU A 1 70 ? -0.589 -6.285 -6.959 1.00 33.32 70 LEU A C 2
ATOM 2528 O O . LEU A 1 70 ? -0.244 -5.113 -6.799 1.00 74.25 70 LEU A O 2
ATOM 2543 N N . GLU A 1 71 ? -1.844 -6.698 -6.782 1.00 1.04 71 GLU A N 2
ATOM 2544 C CA . GLU A 1 71 ? -2.970 -5.886 -6.348 1.00 33.20 71 GLU A CA 2
ATOM 2545 C C . GLU A 1 71 ? -2.694 -5.191 -5.014 1.00 72.43 71 GLU A C 2
ATOM 2546 O O . GLU A 1 71 ? -3.202 -4.104 -4.755 1.00 25.12 71 GLU A O 2
ATOM 2556 N N . MET A 1 72 ? -1.922 -5.844 -4.146 1.00 53.43 72 MET A N 2
ATOM 2557 C CA . MET A 1 72 ? -1.608 -5.346 -2.817 1.00 4.12 72 MET A CA 2
ATOM 2558 C C . MET A 1 72 ? -0.434 -4.367 -2.831 1.00 21.35 72 MET A C 2
ATOM 2559 O O . MET A 1 72 ? -0.139 -3.738 -1.819 1.00 0.14 72 MET A O 2
ATOM 2571 N N . ILE A 1 73 ? 0.307 -4.299 -3.932 1.00 51.32 73 ILE A N 2
ATOM 2572 C CA . ILE A 1 73 ? 1.461 -3.425 -4.062 1.00 0.31 73 ILE A CA 2
ATOM 2573 C C . ILE A 1 73 ? 0.972 -2.134 -4.708 1.00 61.12 73 ILE A C 2
ATOM 2574 O O . ILE A 1 73 ? 1.176 -1.051 -4.158 1.00 62.12 73 ILE A O 2
ATOM 2589 N N . THR A 1 74 ? 0.256 -2.276 -5.820 1.00 73.31 74 THR A N 2
ATOM 2590 C CA . THR A 1 74 ? -0.379 -1.193 -6.549 1.00 74.42 74 THR A CA 2
ATOM 2591 C C . THR A 1 74 ? -1.315 -0.385 -5.640 1.00 34.11 74 THR A C 2
ATOM 2592 O O . THR A 1 74 ? -1.195 0.841 -5.583 1.00 14.12 74 THR A O 2
ATOM 2603 N N . ALA A 1 75 ? -2.174 -1.046 -4.849 1.00 24.45 75 ALA A N 2
ATOM 2604 C CA . ALA A 1 75 ? -3.205 -0.323 -4.108 1.00 12.03 75 ALA A CA 2
ATOM 2605 C C . ALA A 1 75 ? -2.634 0.563 -2.995 1.00 24.14 75 ALA A C 2
ATOM 2606 O O . ALA A 1 75 ? -3.287 1.529 -2.596 1.00 14.20 75 ALA A O 2
ATOM 2613 N N . TRP A 1 76 ? -1.441 0.248 -2.481 1.00 22.14 76 TRP A N 2
ATOM 2614 C CA . TRP A 1 76 ? -0.757 1.079 -1.500 1.00 54.34 76 TRP A CA 2
ATOM 2615 C C . TRP A 1 76 ? 0.164 2.089 -2.183 1.00 13.41 76 TRP A C 2
ATOM 2616 O O . TRP A 1 76 ? 0.316 3.189 -1.661 1.00 13.41 76 TRP A O 2
ATOM 2636 N N . GLN A 1 77 ? 0.765 1.757 -3.329 1.00 63.12 77 GLN A N 2
ATOM 2637 C CA . GLN A 1 77 ? 1.600 2.667 -4.104 1.00 3.40 77 GLN A CA 2
ATOM 2638 C C . GLN A 1 77 ? 0.829 3.946 -4.407 1.00 72.14 77 GLN A C 2
ATOM 2639 O O . GLN A 1 77 ? 1.226 5.023 -3.963 1.00 14.41 77 GLN A O 2
ATOM 2651 N N . ASP A 1 78 ? -0.250 3.811 -5.174 1.00 71.45 78 ASP A N 2
ATOM 2652 C CA . ASP A 1 78 ? -0.982 4.903 -5.794 1.00 32.41 78 ASP A CA 2
ATOM 2653 C C . ASP A 1 78 ? -1.597 5.789 -4.710 1.00 3.00 78 ASP A C 2
ATOM 2654 O O . ASP A 1 78 ? -1.535 7.015 -4.802 1.00 65.31 78 ASP A O 2
ATOM 2662 N N . PHE A 1 79 ? -2.066 5.180 -3.613 1.00 53.22 79 PHE A N 2
ATOM 2663 C CA . PHE A 1 79 ? -2.537 5.896 -2.434 1.00 32.32 79 PHE A CA 2
ATOM 2664 C C . PHE A 1 79 ? -1.499 6.928 -1.969 1.00 34.50 79 PHE A C 2
ATOM 2665 O O . PHE A 1 79 ? -1.838 8.089 -1.728 1.00 64.31 79 PHE A O 2
ATOM 2681 N N . TYR A 1 80 ? -0.241 6.511 -1.795 1.00 41.34 80 TYR A N 2
ATOM 2682 C CA . TYR A 1 80 ? 0.800 7.402 -1.297 1.00 34.53 80 TYR A CA 2
ATOM 2683 C C . TYR A 1 80 ? 1.309 8.339 -2.388 1.00 44.25 80 TYR A C 2
ATOM 2684 O O . TYR A 1 80 ? 1.691 9.469 -2.089 1.00 31.14 80 TYR A O 2
ATOM 2701 N N . GLU A 1 81 ? 1.333 7.904 -3.645 1.00 74.24 81 GLU A N 2
ATOM 2702 C CA . GLU A 1 81 ? 1.618 8.733 -4.814 1.00 2.42 81 GLU A CA 2
ATOM 2703 C C . GLU A 1 81 ? 0.700 9.963 -4.840 1.00 75.43 81 GLU A C 2
ATOM 2704 O O . GLU A 1 81 ? 1.175 11.080 -5.058 1.00 23.34 81 GLU A O 2
ATOM 2714 N N . GLN A 1 82 ? -0.585 9.804 -4.516 1.00 53.04 82 GLN A N 2
ATOM 2715 C CA . GLN A 1 82 ? -1.532 10.905 -4.436 1.00 4.12 82 GLN A CA 2
ATOM 2716 C C . GLN A 1 82 ? -1.180 11.946 -3.346 1.00 54.02 82 GLN A C 2
ATOM 2717 O O . GLN A 1 82 ? -1.632 13.086 -3.459 1.00 5.53 82 GLN A O 2
ATOM 2729 N N . GLU A 1 83 ? -0.325 11.645 -2.357 1.00 21.13 83 GLU A N 2
ATOM 2730 C CA . GLU A 1 83 ? 0.130 12.639 -1.373 1.00 74.15 83 GLU A CA 2
ATOM 2731 C C . GLU A 1 83 ? 1.120 13.630 -1.974 1.00 31.41 83 GLU A C 2
ATOM 2732 O O . GLU A 1 83 ? 1.263 14.757 -1.493 1.00 71.31 83 GLU A O 2
ATOM 2742 N N . GLN A 1 84 ? 1.842 13.197 -2.999 1.00 33.15 84 GLN A N 2
ATOM 2743 C CA . GLN A 1 84 ? 2.950 13.964 -3.535 1.00 13.51 84 GLN A CA 2
ATOM 2744 C C . GLN A 1 84 ? 2.442 15.015 -4.511 1.00 24.44 84 GLN A C 2
ATOM 2745 O O . GLN A 1 84 ? 2.918 16.147 -4.476 1.00 0.00 84 GLN A O 2
ATOM 2757 N N . GLN A 1 85 ? 1.420 14.687 -5.309 1.00 14.24 85 GLN A N 2
ATOM 2758 C CA . GLN A 1 85 ? 0.774 15.696 -6.138 1.00 34.43 85 GLN A CA 2
ATOM 2759 C C . GLN A 1 85 ? 0.239 16.837 -5.262 1.00 31.50 85 GLN A C 2
ATOM 2760 O O . GLN A 1 85 ? 0.499 18.006 -5.571 1.00 22.54 85 GLN A O 2
ATOM 2772 N N . ARG A 1 86 ? -0.435 16.520 -4.144 1.00 44.25 86 ARG A N 2
ATOM 2773 C CA . ARG A 1 86 ? -1.022 17.532 -3.268 1.00 33.52 86 ARG A CA 2
ATOM 2774 C C . ARG A 1 86 ? 0.029 18.349 -2.530 1.00 44.25 86 ARG A C 2
ATOM 2775 O O . ARG A 1 86 ? -0.242 19.527 -2.283 1.00 12.54 86 ARG A O 2
ATOM 2793 N N . ASN A 1 87 ? 1.186 17.797 -2.139 1.00 44.12 87 ASN A N 2
ATOM 2794 C CA . ASN A 1 87 ? 2.206 18.562 -1.457 1.00 12.21 87 ASN A CA 2
ATOM 2795 C C . ASN A 1 87 ? 3.590 17.938 -1.594 1.00 11.00 87 ASN A C 2
ATOM 2796 O O . ASN A 1 87 ? 3.770 16.726 -1.550 1.00 3.02 87 ASN A O 2
ATOM 2806 N N . GLU A 1 88 ? 4.584 18.809 -1.692 1.00 11.22 88 GLU A N 2
ATOM 2807 C CA . GLU A 1 88 ? 5.979 18.472 -1.954 1.00 72.42 88 GLU A CA 2
ATOM 2808 C C . GLU A 1 88 ? 6.751 18.028 -0.704 1.00 11.10 88 GLU A C 2
ATOM 2809 O O . GLU A 1 88 ? 7.925 17.665 -0.812 1.00 33.40 88 GLU A O 2
ATOM 2819 N N . ASN A 1 89 ? 6.162 18.093 0.492 1.00 44.34 89 ASN A N 2
ATOM 2820 C CA . ASN A 1 89 ? 6.896 18.038 1.764 1.00 42.51 89 ASN A CA 2
ATOM 2821 C C . ASN A 1 89 ? 6.774 16.690 2.479 1.00 71.13 89 ASN A C 2
ATOM 2822 O O . ASN A 1 89 ? 7.004 16.631 3.688 1.00 41.21 89 ASN A O 2
ATOM 2832 N N . ASN A 1 90 ? 6.426 15.612 1.762 1.00 51.21 90 ASN A N 2
ATOM 2833 C CA . ASN A 1 90 ? 5.803 14.414 2.327 1.00 31.41 90 ASN A CA 2
ATOM 2834 C C . ASN A 1 90 ? 6.639 13.137 2.108 1.00 15.40 90 ASN A C 2
ATOM 2835 O O . ASN A 1 90 ? 6.213 12.196 1.430 1.00 40.21 90 ASN A O 2
ATOM 2845 N N . PRO A 1 91 ? 7.836 13.058 2.708 1.00 42.41 91 PRO A N 2
ATOM 2846 C CA . PRO A 1 91 ? 8.821 12.012 2.463 1.00 42.23 91 PRO A CA 2
ATOM 2847 C C . PRO A 1 91 ? 8.347 10.625 2.909 1.00 13.30 91 PRO A C 2
ATOM 2848 O O . PRO A 1 91 ? 8.732 9.637 2.286 1.00 14.35 91 PRO A O 2
ATOM 2856 N N . THR A 1 92 ? 7.516 10.527 3.952 1.00 11.43 92 THR A N 2
ATOM 2857 C CA . THR A 1 92 ? 6.965 9.270 4.432 1.00 11.14 92 THR A CA 2
ATOM 2858 C C . THR A 1 92 ? 6.215 8.580 3.298 1.00 21.42 92 THR A C 2
ATOM 2859 O O . THR A 1 92 ? 6.552 7.439 2.979 1.00 5.04 92 THR A O 2
ATOM 2870 N N . ALA A 1 93 ? 5.241 9.268 2.689 1.00 40.35 93 ALA A N 2
ATOM 2871 C CA . ALA A 1 93 ? 4.462 8.768 1.564 1.00 23.43 93 ALA A CA 2
ATOM 2872 C C . ALA A 1 93 ? 5.370 8.552 0.346 1.00 21.13 93 ALA A C 2
ATOM 2873 O O . ALA A 1 93 ? 5.280 7.532 -0.335 1.00 75.32 93 ALA A O 2
ATOM 2880 N N . LYS A 1 94 ? 6.276 9.496 0.086 1.00 42.13 94 LYS A N 2
ATOM 2881 C CA . LYS A 1 94 ? 7.161 9.467 -1.071 1.00 71.43 94 LYS A CA 2
ATOM 2882 C C . LYS A 1 94 ? 8.004 8.204 -1.133 1.00 63.42 94 LYS A C 2
ATOM 2883 O O . LYS A 1 94 ? 7.899 7.448 -2.096 1.00 11.02 94 LYS A O 2
ATOM 2898 N N . TYR A 1 95 ? 8.848 7.964 -0.131 1.00 31.41 95 TYR A N 2
ATOM 2899 C CA . TYR A 1 95 ? 9.765 6.835 -0.177 1.00 3.33 95 TYR A CA 2
ATOM 2900 C C . TYR A 1 95 ? 9.002 5.519 -0.317 1.00 42.02 95 TYR A C 2
ATOM 2901 O O . TYR A 1 95 ? 9.418 4.660 -1.096 1.00 13.23 95 TYR A O 2
ATOM 2918 N N . ARG A 1 96 ? 7.888 5.332 0.401 1.00 51.31 96 ARG A N 2
ATOM 2919 C CA . ARG A 1 96 ? 7.122 4.104 0.264 1.00 72.42 96 ARG A CA 2
ATOM 2920 C C . ARG A 1 96 ? 6.461 3.947 -1.104 1.00 1.50 96 ARG A C 2
ATOM 2921 O O . ARG A 1 96 ? 6.518 2.840 -1.617 1.00 54.24 96 ARG A O 2
ATOM 2939 N N . ALA A 1 97 ? 5.876 4.982 -1.714 1.00 3.40 97 ALA A N 2
ATOM 2940 C CA . ALA A 1 97 ? 5.272 4.882 -3.041 1.00 1.30 97 ALA A CA 2
ATOM 2941 C C . ALA A 1 97 ? 6.317 4.356 -4.023 1.00 5.01 97 ALA A C 2
ATOM 2942 O O . ALA A 1 97 ? 6.155 3.285 -4.607 1.00 45.11 97 ALA A O 2
ATOM 2949 N N . ARG A 1 98 ? 7.437 5.076 -4.120 1.00 33.25 98 ARG A N 2
ATOM 2950 C CA . ARG A 1 98 ? 8.571 4.731 -4.968 1.00 13.14 98 ARG A CA 2
ATOM 2951 C C . ARG A 1 98 ? 9.095 3.311 -4.723 1.00 54.12 98 ARG A C 2
ATOM 2952 O O . ARG A 1 98 ? 9.541 2.647 -5.664 1.00 3.20 98 ARG A O 2
ATOM 2970 N N . LEU A 1 99 ? 9.052 2.840 -3.474 1.00 31.53 99 LEU A N 2
ATOM 2971 C CA . LEU A 1 99 ? 9.361 1.465 -3.088 1.00 2.32 99 LEU A CA 2
ATOM 2972 C C . LEU A 1 99 ? 8.345 0.492 -3.673 1.00 11.41 99 LEU A C 2
ATOM 2973 O O . LEU A 1 99 ? 8.740 -0.380 -4.437 1.00 51.03 99 LEU A O 2
ATOM 2988 N N . MET A 1 100 ? 7.058 0.640 -3.359 1.00 44.51 100 MET A N 2
ATOM 2989 C CA . MET A 1 100 ? 6.009 -0.242 -3.866 1.00 52.21 100 MET A CA 2
ATOM 2990 C C . MET A 1 100 ? 6.056 -0.321 -5.403 1.00 4.21 100 MET A C 2
ATOM 2991 O O . MET A 1 100 ? 5.997 -1.415 -5.956 1.00 62.22 100 MET A O 2
ATOM 3003 N N . LYS A 1 101 ? 6.272 0.805 -6.095 1.00 31.23 101 LYS A N 2
ATOM 3004 C CA . LYS A 1 101 ? 6.456 0.847 -7.548 1.00 20.55 101 LYS A CA 2
ATOM 3005 C C . LYS A 1 101 ? 7.544 -0.130 -7.996 1.00 2.53 101 LYS A C 2
ATOM 3006 O O . LYS A 1 101 ? 7.331 -0.986 -8.845 1.00 0.55 101 LYS A O 2
ATOM 3021 N N . LYS A 1 102 ? 8.728 0.003 -7.407 1.00 31.35 102 LYS A N 2
ATOM 3022 C CA . LYS A 1 102 ? 9.883 -0.859 -7.668 1.00 41.01 102 LYS A CA 2
ATOM 3023 C C . LYS A 1 102 ? 9.603 -2.322 -7.340 1.00 55.01 102 LYS A C 2
ATOM 3024 O O . LYS A 1 102 ? 10.203 -3.212 -7.937 1.00 3.02 102 LYS A O 2
ATOM 3039 N N . ILE A 1 103 ? 8.764 -2.603 -6.350 1.00 72.54 103 ILE A N 2
ATOM 3040 C CA . ILE A 1 103 ? 8.411 -3.965 -5.994 1.00 41.03 103 ILE A CA 2
ATOM 3041 C C . ILE A 1 103 ? 7.632 -4.580 -7.162 1.00 43.23 103 ILE A C 2
ATOM 3042 O O . ILE A 1 103 ? 7.953 -5.697 -7.561 1.00 25.41 103 ILE A O 2
ATOM 3057 N N . ALA A 1 104 ? 6.685 -3.847 -7.757 1.00 72.24 104 ALA A N 2
ATOM 3058 C CA . ALA A 1 104 ? 5.962 -4.300 -8.942 1.00 22.15 104 ALA A CA 2
ATOM 3059 C C . ALA A 1 104 ? 6.887 -4.512 -10.149 1.00 60.34 104 ALA A C 2
ATOM 3060 O O . ALA A 1 104 ? 6.574 -5.311 -11.028 1.00 21.20 104 ALA A O 2
ATOM 3067 N N . ASP A 1 105 ? 8.020 -3.812 -10.226 1.00 62.32 105 ASP A N 2
ATOM 3068 C CA . ASP A 1 105 ? 8.935 -3.886 -11.377 1.00 21.35 105 ASP A CA 2
ATOM 3069 C C . ASP A 1 105 ? 9.458 -5.307 -11.569 1.00 43.43 105 ASP A C 2
ATOM 3070 O O . ASP A 1 105 ? 9.528 -5.813 -12.691 1.00 53.31 105 ASP A O 2
ATOM 3078 N N . LEU A 1 106 ? 9.787 -5.957 -10.457 1.00 3.33 106 LEU A N 2
ATOM 3079 C CA . LEU A 1 106 ? 10.462 -7.247 -10.397 1.00 21.53 106 LEU A CA 2
ATOM 3080 C C . LEU A 1 106 ? 9.465 -8.387 -10.193 1.00 11.13 106 LEU A C 2
ATOM 3081 O O . LEU A 1 106 ? 9.882 -9.513 -9.918 1.00 65.44 106 LEU A O 2
ATOM 3096 N N . TRP A 1 107 ? 8.166 -8.095 -10.290 1.00 3.02 107 TRP A N 2
ATOM 3097 C CA . TRP A 1 107 ? 7.099 -9.051 -10.081 1.00 43.04 107 TRP A CA 2
ATOM 3098 C C . TRP A 1 107 ? 7.034 -9.997 -11.273 1.00 24.24 107 TRP A C 2
ATOM 3099 O O . TRP A 1 107 ? 6.979 -11.226 -11.057 1.00 15.21 107 TRP A O 2
ATOM 3119 N N . GLY A 1 1 ? -5.774 17.222 10.699 1.00 5.53 1 GLY A N 3
ATOM 3120 C CA . GLY A 1 1 ? -6.872 16.367 10.234 1.00 21.14 1 GLY A CA 3
ATOM 3121 C C . GLY A 1 1 ? -6.332 15.294 9.311 1.00 30.24 1 GLY A C 3
ATOM 3122 O O . GLY A 1 1 ? -6.352 15.474 8.091 1.00 3.12 1 GLY A O 3
ATOM 3126 N N . THR A 1 2 ? -5.803 14.198 9.864 1.00 53.11 2 THR A N 3
ATOM 3127 C CA . THR A 1 2 ? -5.267 13.110 9.059 1.00 4.54 2 THR A CA 3
ATOM 3128 C C . THR A 1 2 ? -5.384 11.784 9.836 1.00 72.41 2 THR A C 3
ATOM 3129 O O . THR A 1 2 ? -4.437 11.001 9.940 1.00 11.32 2 THR A O 3
ATOM 3140 N N . ASP A 1 3 ? -6.580 11.514 10.368 1.00 63.43 3 ASP A N 3
ATOM 3141 C CA . ASP A 1 3 ? -6.965 10.201 10.902 1.00 62.42 3 ASP A CA 3
ATOM 3142 C C . ASP A 1 3 ? -8.252 9.751 10.193 1.00 44.53 3 ASP A C 3
ATOM 3143 O O . ASP A 1 3 ? -8.479 10.194 9.061 1.00 24.24 3 ASP A O 3
ATOM 3151 N N . PHE A 1 4 ? -9.053 8.837 10.746 1.00 63.40 4 PHE A N 3
ATOM 3152 C CA . PHE A 1 4 ? -10.259 8.332 10.093 1.00 53.13 4 PHE A CA 3
ATOM 3153 C C . PHE A 1 4 ? -11.304 7.901 11.132 1.00 74.10 4 PHE A C 3
ATOM 3154 O O . PHE A 1 4 ? -11.169 8.209 12.316 1.00 12.42 4 PHE A O 3
ATOM 3170 N N . GLY A 1 5 ? -12.387 7.241 10.713 1.00 2.53 5 GLY A N 3
ATOM 3171 C CA . GLY A 1 5 ? -13.397 6.672 11.594 1.00 61.14 5 GLY A CA 3
ATOM 3172 C C . GLY A 1 5 ? -14.129 5.535 10.890 1.00 71.04 5 GLY A C 3
ATOM 3173 O O . GLY A 1 5 ? -13.905 5.269 9.705 1.00 61.20 5 GLY A O 3
ATOM 3177 N N . THR A 1 6 ? -15.021 4.867 11.614 1.00 42.23 6 THR A N 3
ATOM 3178 C CA . THR A 1 6 ? -15.716 3.660 11.177 1.00 24.02 6 THR A CA 3
ATOM 3179 C C . THR A 1 6 ? -17.131 3.571 11.799 1.00 11.54 6 THR A C 3
ATOM 3180 O O . THR A 1 6 ? -17.851 2.596 11.589 1.00 51.40 6 THR A O 3
ATOM 3191 N N . THR A 1 7 ? -17.587 4.609 12.514 1.00 44.30 7 THR A N 3
ATOM 3192 C CA . THR A 1 7 ? -18.864 4.685 13.236 1.00 70.14 7 THR A CA 3
ATOM 3193 C C . THR A 1 7 ? -20.102 4.771 12.306 1.00 14.42 7 THR A C 3
ATOM 3194 O O . THR A 1 7 ? -21.161 5.270 12.694 1.00 34.12 7 THR A O 3
ATOM 3205 N N . ASN A 1 8 ? -19.990 4.318 11.055 1.00 10.44 8 ASN A N 3
ATOM 3206 C CA . ASN A 1 8 ? -21.060 4.318 10.063 1.00 32.21 8 ASN A CA 3
ATOM 3207 C C . ASN A 1 8 ? -21.111 2.988 9.299 1.00 74.44 8 ASN A C 3
ATOM 3208 O O . ASN A 1 8 ? -21.567 2.955 8.151 1.00 3.25 8 ASN A O 3
ATOM 3218 N N . ASN A 1 9 ? -20.665 1.885 9.921 1.00 12.31 9 ASN A N 3
ATOM 3219 C CA . ASN A 1 9 ? -20.781 0.528 9.375 1.00 13.41 9 ASN A CA 3
ATOM 3220 C C . ASN A 1 9 ? -22.247 0.089 9.306 1.00 4.44 9 ASN A C 3
ATOM 3221 O O . ASN A 1 9 ? -22.729 -0.637 10.175 1.00 5.12 9 ASN A O 3
ATOM 3231 N N . PHE A 1 10 ? -22.936 0.532 8.262 1.00 54.44 10 PHE A N 3
ATOM 3232 C CA . PHE A 1 10 ? -24.069 -0.082 7.586 1.00 24.01 10 PHE A CA 3
ATOM 3233 C C . PHE A 1 10 ? -24.100 0.568 6.201 1.00 72.32 10 PHE A C 3
ATOM 3234 O O . PHE A 1 10 ? -23.803 1.763 6.069 1.00 52.30 10 PHE A O 3
ATOM 3250 N N . VAL A 1 11 ? -24.480 -0.199 5.183 1.00 73.43 11 VAL A N 3
ATOM 3251 C CA . VAL A 1 11 ? -24.876 0.297 3.872 1.00 5.12 11 VAL A CA 3
ATOM 3252 C C . VAL A 1 11 ? -25.809 -0.752 3.268 1.00 74.04 11 VAL A C 3
ATOM 3253 O O . VAL A 1 11 ? -25.576 -1.955 3.449 1.00 14.14 11 VAL A O 3
ATOM 3266 N N . SER A 1 12 ? -26.857 -0.336 2.558 1.00 64.12 12 SER A N 3
ATOM 3267 C CA . SER A 1 12 ? -27.660 -1.267 1.778 1.00 14.41 12 SER A CA 3
ATOM 3268 C C . SER A 1 12 ? -26.838 -1.791 0.586 1.00 25.23 12 SER A C 3
ATOM 3269 O O . SER A 1 12 ? -25.942 -1.088 0.114 1.00 62.13 12 SER A O 3
ATOM 3276 N N . PRO A 1 13 ? -27.130 -2.994 0.070 1.00 64.41 13 PRO A N 3
ATOM 3277 C CA . PRO A 1 13 ? -26.451 -3.585 -1.076 1.00 51.34 13 PRO A CA 3
ATOM 3278 C C . PRO A 1 13 ? -26.766 -2.836 -2.371 1.00 3.42 13 PRO A C 3
ATOM 3279 O O . PRO A 1 13 ? -27.633 -3.252 -3.143 1.00 51.52 13 PRO A O 3
ATOM 3287 N N . ASN A 1 14 ? -26.054 -1.755 -2.665 1.00 4.52 14 ASN A N 3
ATOM 3288 C CA . ASN A 1 14 ? -26.204 -1.041 -3.924 1.00 54.30 14 ASN A CA 3
ATOM 3289 C C . ASN A 1 14 ? -25.054 -0.056 -4.094 1.00 23.23 14 ASN A C 3
ATOM 3290 O O . ASN A 1 14 ? -24.916 0.871 -3.292 1.00 12.54 14 ASN A O 3
ATOM 3300 N N . LEU A 1 15 ? -24.220 -0.240 -5.120 1.00 10.45 15 LEU A N 3
ATOM 3301 C CA . LEU A 1 15 ? -23.043 0.592 -5.378 1.00 13.34 15 LEU A CA 3
ATOM 3302 C C . LEU A 1 15 ? -23.441 1.899 -6.082 1.00 33.35 15 LEU A C 3
ATOM 3303 O O . LEU A 1 15 ? -22.817 2.317 -7.055 1.00 22.44 15 LEU A O 3
ATOM 3318 N N . GLN A 1 16 ? -24.470 2.594 -5.602 1.00 13.51 16 GLN A N 3
ATOM 3319 C CA . GLN A 1 16 ? -24.953 3.807 -6.262 1.00 22.14 16 GLN A CA 3
ATOM 3320 C C . GLN A 1 16 ? -24.032 5.020 -6.050 1.00 31.03 16 GLN A C 3
ATOM 3321 O O . GLN A 1 16 ? -24.428 6.148 -6.321 1.00 22.04 16 GLN A O 3
ATOM 3333 N N . LEU A 1 17 ? -22.834 4.822 -5.505 1.00 12.22 17 LEU A N 3
ATOM 3334 C CA . LEU A 1 17 ? -22.098 5.798 -4.722 1.00 2.53 17 LEU A CA 3
ATOM 3335 C C . LEU A 1 17 ? -20.600 5.690 -5.009 1.00 24.35 17 LEU A C 3
ATOM 3336 O O . LEU A 1 17 ? -19.926 4.781 -4.526 1.00 21.12 17 LEU A O 3
ATOM 3351 N N . LYS A 1 18 ? -20.076 6.598 -5.832 1.00 3.44 18 LYS A N 3
ATOM 3352 C CA . LYS A 1 18 ? -18.656 6.741 -6.181 1.00 12.14 18 LYS A CA 3
ATOM 3353 C C . LYS A 1 18 ? -17.828 7.342 -5.037 1.00 51.31 18 LYS A C 3
ATOM 3354 O O . LYS A 1 18 ? -17.209 8.401 -5.178 1.00 5.24 18 LYS A O 3
ATOM 3369 N N . GLN A 1 19 ? -17.805 6.652 -3.902 1.00 44.22 19 GLN A N 3
ATOM 3370 C CA . GLN A 1 19 ? -16.943 6.952 -2.777 1.00 13.23 19 GLN A CA 3
ATOM 3371 C C . GLN A 1 19 ? -15.506 6.549 -3.140 1.00 12.25 19 GLN A C 3
ATOM 3372 O O . GLN A 1 19 ? -15.246 5.915 -4.165 1.00 52.24 19 GLN A O 3
ATOM 3384 N N . ASN A 1 20 ? -14.570 6.905 -2.268 1.00 53.13 20 ASN A N 3
ATOM 3385 C CA . ASN A 1 20 ? -13.158 6.555 -2.347 1.00 12.55 20 ASN A CA 3
ATOM 3386 C C . ASN A 1 20 ? -12.985 5.100 -1.927 1.00 33.32 20 ASN A C 3
ATOM 3387 O O . ASN A 1 20 ? -12.944 4.763 -0.739 1.00 30.32 20 ASN A O 3
ATOM 3397 N N . VAL A 1 21 ? -12.973 4.230 -2.923 1.00 41.13 21 VAL A N 3
ATOM 3398 C CA . VAL A 1 21 ? -12.724 2.800 -2.786 1.00 13.22 21 VAL A CA 3
ATOM 3399 C C . VAL A 1 21 ? -11.209 2.559 -2.809 1.00 62.34 21 VAL A C 3
ATOM 3400 O O . VAL A 1 21 ? -10.501 3.080 -3.677 1.00 11.53 21 VAL A O 3
ATOM 3413 N N . LEU A 1 22 ? -10.724 1.745 -1.871 1.00 54.23 22 LEU A N 3
ATOM 3414 C CA . LEU A 1 22 ? -9.342 1.273 -1.816 1.00 25.21 22 LEU A CA 3
ATOM 3415 C C . LEU A 1 22 ? -9.040 0.315 -2.983 1.00 30.12 22 LEU A C 3
ATOM 3416 O O . LEU A 1 22 ? -9.944 -0.409 -3.411 1.00 4.13 22 LEU A O 3
ATOM 3431 N N . PRO A 1 23 ? -7.779 0.218 -3.438 1.00 63.44 23 PRO A N 3
ATOM 3432 C CA . PRO A 1 23 ? -7.338 -0.796 -4.402 1.00 25.04 23 PRO A CA 3
ATOM 3433 C C . PRO A 1 23 ? -7.426 -2.241 -3.849 1.00 62.33 23 PRO A C 3
ATOM 3434 O O . PRO A 1 23 ? -7.646 -2.443 -2.646 1.00 3.54 23 PRO A O 3
ATOM 3442 N N . PRO A 1 24 ? -7.300 -3.258 -4.730 1.00 13.33 24 PRO A N 3
ATOM 3443 C CA . PRO A 1 24 ? -7.479 -4.674 -4.394 1.00 63.32 24 PRO A CA 3
ATOM 3444 C C . PRO A 1 24 ? -6.236 -5.312 -3.736 1.00 63.44 24 PRO A C 3
ATOM 3445 O O . PRO A 1 24 ? -5.239 -4.637 -3.487 1.00 74.00 24 PRO A O 3
ATOM 3453 N N . THR A 1 25 ? -6.274 -6.618 -3.436 1.00 73.00 25 THR A N 3
ATOM 3454 C CA . THR A 1 25 ? -5.321 -7.320 -2.558 1.00 51.52 25 THR A CA 3
ATOM 3455 C C . THR A 1 25 ? -5.225 -8.820 -2.904 1.00 2.14 25 THR A C 3
ATOM 3456 O O . THR A 1 25 ? -6.113 -9.341 -3.588 1.00 1.34 25 THR A O 3
ATOM 3467 N N . PRO A 1 26 ? -4.198 -9.554 -2.418 1.00 12.21 26 PRO A N 3
ATOM 3468 C CA . PRO A 1 26 ? -4.112 -11.007 -2.586 1.00 2.23 26 PRO A CA 3
ATOM 3469 C C . PRO A 1 26 ? -5.148 -11.736 -1.715 1.00 62.01 26 PRO A C 3
ATOM 3470 O O . PRO A 1 26 ? -5.619 -11.202 -0.706 1.00 13.51 26 PRO A O 3
ATOM 3478 N N . LYS A 1 27 ? -5.462 -12.992 -2.050 1.00 2.43 27 LYS A N 3
ATOM 3479 C CA . LYS A 1 27 ? -6.518 -13.797 -1.421 1.00 60.33 27 LYS A CA 3
ATOM 3480 C C . LYS A 1 27 ? -6.065 -14.457 -0.116 1.00 11.44 27 LYS A C 3
ATOM 3481 O O . LYS A 1 27 ? -6.190 -15.675 0.047 1.00 43.30 27 LYS A O 3
ATOM 3496 N N . ASN A 1 28 ? -5.471 -13.690 0.804 1.00 40.30 28 ASN A N 3
ATOM 3497 C CA . ASN A 1 28 ? -4.799 -14.254 1.953 1.00 52.14 28 ASN A CA 3
ATOM 3498 C C . ASN A 1 28 ? -4.988 -13.446 3.218 1.00 33.01 28 ASN A C 3
ATOM 3499 O O . ASN A 1 28 ? -5.155 -14.059 4.270 1.00 42.53 28 ASN A O 3
ATOM 3509 N N . ILE A 1 29 ? -4.863 -12.115 3.166 1.00 12.24 29 ILE A N 3
ATOM 3510 C CA . ILE A 1 29 ? -4.783 -11.295 4.368 1.00 2.12 29 ILE A CA 3
ATOM 3511 C C . ILE A 1 29 ? -5.406 -9.912 4.091 1.00 10.12 29 ILE A C 3
ATOM 3512 O O . ILE A 1 29 ? -5.509 -9.529 2.922 1.00 54.21 29 ILE A O 3
ATOM 3527 N N . PRO A 1 30 ? -5.778 -9.138 5.126 1.00 22.03 30 PRO A N 3
ATOM 3528 C CA . PRO A 1 30 ? -6.283 -7.770 4.995 1.00 11.45 30 PRO A CA 3
ATOM 3529 C C . PRO A 1 30 ? -5.151 -6.791 4.647 1.00 72.33 30 PRO A C 3
ATOM 3530 O O . PRO A 1 30 ? -3.976 -7.131 4.779 1.00 74.23 30 PRO A O 3
ATOM 3538 N N . LEU A 1 31 ? -5.472 -5.550 4.273 1.00 72.24 31 LEU A N 3
ATOM 3539 C CA . LEU A 1 31 ? -4.483 -4.496 4.011 1.00 41.52 31 LEU A CA 3
ATOM 3540 C C . LEU A 1 31 ? -3.489 -4.321 5.178 1.00 54.13 31 LEU A C 3
ATOM 3541 O O . LEU A 1 31 ? -2.286 -4.451 4.944 1.00 70.11 31 LEU A O 3
ATOM 3556 N N . PRO A 1 32 ? -3.921 -4.108 6.439 1.00 53.43 32 PRO A N 3
ATOM 3557 C CA . PRO A 1 32 ? -3.030 -4.037 7.604 1.00 74.22 32 PRO A CA 3
ATOM 3558 C C . PRO A 1 32 ? -2.263 -5.343 7.912 1.00 45.44 32 PRO A C 3
ATOM 3559 O O . PRO A 1 32 ? -1.588 -5.433 8.938 1.00 74.44 32 PRO A O 3
ATOM 3567 N N . ALA A 1 33 ? -2.352 -6.372 7.071 1.00 3.44 33 ALA A N 3
ATOM 3568 C CA . ALA A 1 33 ? -1.437 -7.503 7.057 1.00 51.51 33 ALA A CA 3
ATOM 3569 C C . ALA A 1 33 ? -0.567 -7.490 5.804 1.00 22.23 33 ALA A C 3
ATOM 3570 O O . ALA A 1 33 ? 0.641 -7.707 5.919 1.00 74.30 33 ALA A O 3
ATOM 3577 N N . PHE A 1 34 ? -1.151 -7.192 4.636 1.00 22.23 34 PHE A N 3
ATOM 3578 C CA . PHE A 1 34 ? -0.478 -7.250 3.343 1.00 5.35 34 PHE A CA 3
ATOM 3579 C C . PHE A 1 34 ? 0.753 -6.339 3.261 1.00 72.43 34 PHE A C 3
ATOM 3580 O O . PHE A 1 34 ? 1.615 -6.562 2.417 1.00 3.11 34 PHE A O 3
ATOM 3596 N N . GLY A 1 35 ? 0.874 -5.360 4.155 1.00 43.14 35 GLY A N 3
ATOM 3597 C CA . GLY A 1 35 ? 2.071 -4.553 4.285 1.00 3.15 35 GLY A CA 3
ATOM 3598 C C . GLY A 1 35 ? 2.846 -4.893 5.547 1.00 2.34 35 GLY A C 3
ATOM 3599 O O . GLY A 1 35 ? 4.036 -5.199 5.480 1.00 71.41 35 GLY A O 3
ATOM 3603 N N . GLN A 1 36 ? 2.177 -4.827 6.704 1.00 25.12 36 GLN A N 3
ATOM 3604 C CA . GLN A 1 36 ? 2.816 -4.798 8.021 1.00 44.31 36 GLN A CA 3
ATOM 3605 C C . GLN A 1 36 ? 3.685 -6.028 8.316 1.00 52.14 36 GLN A C 3
ATOM 3606 O O . GLN A 1 36 ? 4.548 -5.945 9.186 1.00 22.05 36 GLN A O 3
ATOM 3618 N N . ARG A 1 37 ? 3.470 -7.155 7.626 1.00 44.51 37 ARG A N 3
ATOM 3619 C CA . ARG A 1 37 ? 4.175 -8.416 7.874 1.00 25.02 37 ARG A CA 3
ATOM 3620 C C . ARG A 1 37 ? 4.816 -8.977 6.603 1.00 65.02 37 ARG A C 3
ATOM 3621 O O . ARG A 1 37 ? 5.161 -10.155 6.559 1.00 53.52 37 ARG A O 3
ATOM 3639 N N . ILE A 1 38 ? 4.920 -8.156 5.554 1.00 32.31 38 ILE A N 3
ATOM 3640 C CA . ILE A 1 38 ? 5.241 -8.584 4.196 1.00 52.50 38 ILE A CA 3
ATOM 3641 C C . ILE A 1 38 ? 6.245 -7.586 3.619 1.00 45.34 38 ILE A C 3
ATOM 3642 O O . ILE A 1 38 ? 7.392 -7.933 3.349 1.00 43.13 38 ILE A O 3
ATOM 3657 N N . ILE A 1 39 ? 5.803 -6.339 3.460 1.00 41.30 39 ILE A N 3
ATOM 3658 C CA . ILE A 1 39 ? 6.552 -5.204 2.928 1.00 30.44 39 ILE A CA 3
ATOM 3659 C C . ILE A 1 39 ? 7.435 -4.591 4.035 1.00 32.21 39 ILE A C 3
ATOM 3660 O O . ILE A 1 39 ? 8.151 -3.621 3.811 1.00 1.42 39 ILE A O 3
ATOM 3675 N N . GLY A 1 40 ? 7.349 -5.104 5.270 1.00 52.14 40 GLY A N 3
ATOM 3676 C CA . GLY A 1 40 ? 8.234 -4.713 6.363 1.00 61.34 40 GLY A CA 3
ATOM 3677 C C . GLY A 1 40 ? 8.104 -3.237 6.748 1.00 74.34 40 GLY A C 3
ATOM 3678 O O . GLY A 1 40 ? 8.937 -2.704 7.477 1.00 13.24 40 GLY A O 3
ATOM 3682 N N . TRP A 1 41 ? 7.062 -2.558 6.261 1.00 71.43 41 TRP A N 3
ATOM 3683 C CA . TRP A 1 41 ? 6.957 -1.107 6.202 1.00 1.33 41 TRP A CA 3
ATOM 3684 C C . TRP A 1 41 ? 6.423 -0.496 7.498 1.00 24.34 41 TRP A C 3
ATOM 3685 O O . TRP A 1 41 ? 5.823 0.583 7.460 1.00 23.24 41 TRP A O 3
ATOM 3705 N N . GLY A 1 42 ? 6.550 -1.202 8.624 1.00 2.42 42 GLY A N 3
ATOM 3706 C CA . GLY A 1 42 ? 5.901 -0.900 9.888 1.00 63.21 42 GLY A CA 3
ATOM 3707 C C . GLY A 1 42 ? 4.438 -0.593 9.644 1.00 44.53 42 GLY A C 3
ATOM 3708 O O . GLY A 1 42 ? 3.729 -1.506 9.231 1.00 71.02 42 GLY A O 3
ATOM 3712 N N . THR A 1 43 ? 3.999 0.655 9.852 1.00 21.01 43 THR A N 3
ATOM 3713 C CA . THR A 1 43 ? 2.669 1.122 9.410 1.00 12.22 43 THR A CA 3
ATOM 3714 C C . THR A 1 43 ? 2.433 2.638 9.515 1.00 13.34 43 THR A C 3
ATOM 3715 O O . THR A 1 43 ? 1.293 3.096 9.397 1.00 72.24 43 THR A O 3
ATOM 3726 N N . GLY A 1 44 ? 3.466 3.449 9.693 1.00 53.14 44 GLY A N 3
ATOM 3727 C CA . GLY A 1 44 ? 3.308 4.852 10.065 1.00 53.30 44 GLY A CA 3
ATOM 3728 C C . GLY A 1 44 ? 4.379 5.771 9.506 1.00 74.20 44 GLY A C 3
ATOM 3729 O O . GLY A 1 44 ? 4.984 6.500 10.289 1.00 34.34 44 GLY A O 3
ATOM 3733 N N . ALA A 1 45 ? 4.609 5.763 8.186 1.00 54.54 45 ALA A N 3
ATOM 3734 C CA . ALA A 1 45 ? 5.580 6.592 7.458 1.00 51.23 45 ALA A CA 3
ATOM 3735 C C . ALA A 1 45 ? 7.014 6.134 7.752 1.00 73.44 45 ALA A C 3
ATOM 3736 O O . ALA A 1 45 ? 7.725 5.715 6.848 1.00 2.44 45 ALA A O 3
ATOM 3743 N N . GLU A 1 46 ? 7.418 6.149 9.021 1.00 72.04 46 GLU A N 3
ATOM 3744 C CA . GLU A 1 46 ? 8.703 5.690 9.535 1.00 51.41 46 GLU A CA 3
ATOM 3745 C C . GLU A 1 46 ? 8.990 4.264 9.113 1.00 44.32 46 GLU A C 3
ATOM 3746 O O . GLU A 1 46 ? 10.022 4.007 8.506 1.00 65.32 46 GLU A O 3
ATOM 3756 N N . GLY A 1 47 ? 8.054 3.354 9.380 1.00 52.30 47 GLY A N 3
ATOM 3757 C CA . GLY A 1 47 ? 8.174 1.968 8.972 1.00 21.25 47 GLY A CA 3
ATOM 3758 C C . GLY A 1 47 ? 8.603 1.837 7.501 1.00 53.21 47 GLY A C 3
ATOM 3759 O O . GLY A 1 47 ? 9.479 1.046 7.156 1.00 71.10 47 GLY A O 3
ATOM 3763 N N . ALA A 1 48 ? 7.970 2.628 6.628 1.00 65.02 48 ALA A N 3
ATOM 3764 C CA . ALA A 1 48 ? 8.265 2.655 5.210 1.00 72.03 48 ALA A CA 3
ATOM 3765 C C . ALA A 1 48 ? 9.599 3.349 4.911 1.00 62.12 48 ALA A C 3
ATOM 3766 O O . ALA A 1 48 ? 10.298 2.893 4.011 1.00 32.32 48 ALA A O 3
ATOM 3773 N N . ARG A 1 49 ? 9.979 4.416 5.632 1.00 52.32 49 ARG A N 3
ATOM 3774 C CA . ARG A 1 49 ? 11.299 5.046 5.499 1.00 54.42 49 ARG A CA 3
ATOM 3775 C C . ARG A 1 49 ? 12.363 3.973 5.664 1.00 22.12 49 ARG A C 3
ATOM 3776 O O . ARG A 1 49 ? 13.229 3.847 4.802 1.00 42.44 49 ARG A O 3
ATOM 3794 N N . GLN A 1 50 ? 12.303 3.221 6.764 1.00 71.03 50 GLN A N 3
ATOM 3795 C CA . GLN A 1 50 ? 13.375 2.338 7.156 1.00 44.43 50 GLN A CA 3
ATOM 3796 C C . GLN A 1 50 ? 13.567 1.272 6.088 1.00 63.02 50 GLN A C 3
ATOM 3797 O O . GLN A 1 50 ? 14.706 1.011 5.715 1.00 5.51 50 GLN A O 3
ATOM 3809 N N . ARG A 1 51 ? 12.496 0.640 5.586 1.00 10.33 51 ARG A N 3
ATOM 3810 C CA . ARG A 1 51 ? 12.679 -0.504 4.697 1.00 61.32 51 ARG A CA 3
ATOM 3811 C C . ARG A 1 51 ? 12.942 -0.105 3.240 1.00 5.55 51 ARG A C 3
ATOM 3812 O O . ARG A 1 51 ? 13.523 -0.889 2.491 1.00 11.13 51 ARG A O 3
ATOM 3830 N N . LEU A 1 52 ? 12.533 1.105 2.843 1.00 30.02 52 LEU A N 3
ATOM 3831 C CA . LEU A 1 52 ? 12.662 1.637 1.486 1.00 12.22 52 LEU A CA 3
ATOM 3832 C C . LEU A 1 52 ? 14.115 1.874 1.108 1.00 32.25 52 LEU A C 3
ATOM 3833 O O . LEU A 1 52 ? 14.603 1.299 0.139 1.00 12.03 52 LEU A O 3
ATOM 3848 N N . GLU A 1 53 ? 14.780 2.797 1.811 1.00 2.31 53 GLU A N 3
ATOM 3849 C CA . GLU A 1 53 ? 15.956 3.499 1.278 1.00 41.30 53 GLU A CA 3
ATOM 3850 C C . GLU A 1 53 ? 17.131 2.543 1.025 1.00 64.53 53 GLU A C 3
ATOM 3851 O O . GLU A 1 53 ? 18.059 2.859 0.275 1.00 25.12 53 GLU A O 3
ATOM 3861 N N . ASN A 1 54 ? 17.044 1.344 1.601 1.00 41.40 54 ASN A N 3
ATOM 3862 C CA . ASN A 1 54 ? 18.072 0.332 1.719 1.00 25.23 54 ASN A CA 3
ATOM 3863 C C . ASN A 1 54 ? 17.446 -1.056 1.534 1.00 14.33 54 ASN A C 3
ATOM 3864 O O . ASN A 1 54 ? 17.796 -2.004 2.240 1.00 5.01 54 ASN A O 3
ATOM 3874 N N . ILE A 1 55 ? 16.476 -1.164 0.618 1.00 42.00 55 ILE A N 3
ATOM 3875 C CA . ILE A 1 55 ? 15.785 -2.418 0.334 1.00 5.05 55 ILE A CA 3
ATOM 3876 C C . ILE A 1 55 ? 16.775 -3.475 -0.155 1.00 65.13 55 ILE A C 3
ATOM 3877 O O . ILE A 1 55 ? 17.858 -3.145 -0.655 1.00 30.45 55 ILE A O 3
ATOM 3892 N N . GLN A 1 56 ? 16.370 -4.742 -0.098 1.00 5.35 56 GLN A N 3
ATOM 3893 C CA . GLN A 1 56 ? 17.163 -5.852 -0.591 1.00 44.10 56 GLN A CA 3
ATOM 3894 C C . GLN A 1 56 ? 16.378 -6.635 -1.635 1.00 53.04 56 GLN A C 3
ATOM 3895 O O . GLN A 1 56 ? 15.150 -6.700 -1.570 1.00 51.12 56 GLN A O 3
ATOM 3907 N N . PRO A 1 57 ? 17.077 -7.345 -2.526 1.00 54.42 57 PRO A N 3
ATOM 3908 C CA . PRO A 1 57 ? 16.457 -8.212 -3.510 1.00 41.24 57 PRO A CA 3
ATOM 3909 C C . PRO A 1 57 ? 15.804 -9.403 -2.808 1.00 14.41 57 PRO A C 3
ATOM 3910 O O . PRO A 1 57 ? 14.738 -9.857 -3.220 1.00 4.15 57 PRO A O 3
ATOM 3918 N N . ALA A 1 58 ? 16.367 -9.857 -1.682 1.00 24.11 58 ALA A N 3
ATOM 3919 C CA . ALA A 1 58 ? 15.768 -10.929 -0.899 1.00 15.33 58 ALA A CA 3
ATOM 3920 C C . ALA A 1 58 ? 14.506 -10.456 -0.169 1.00 53.22 58 ALA A C 3
ATOM 3921 O O . ALA A 1 58 ? 13.734 -11.284 0.309 1.00 60.51 58 ALA A O 3
ATOM 3928 N N . ASP A 1 59 ? 14.284 -9.141 -0.065 1.00 61.31 59 ASP A N 3
ATOM 3929 C CA . ASP A 1 59 ? 13.056 -8.577 0.481 1.00 25.52 59 ASP A CA 3
ATOM 3930 C C . ASP A 1 59 ? 11.967 -8.516 -0.589 1.00 21.43 59 ASP A C 3
ATOM 3931 O O . ASP A 1 59 ? 10.784 -8.500 -0.266 1.00 10.24 59 ASP A O 3
ATOM 3939 N N . VAL A 1 60 ? 12.332 -8.470 -1.873 1.00 74.34 60 VAL A N 3
ATOM 3940 C CA . VAL A 1 60 ? 11.377 -8.477 -2.980 1.00 33.31 60 VAL A CA 3
ATOM 3941 C C . VAL A 1 60 ? 10.998 -9.926 -3.251 1.00 70.52 60 VAL A C 3
ATOM 3942 O O . VAL A 1 60 ? 9.827 -10.302 -3.141 1.00 43.30 60 VAL A O 3
ATOM 3955 N N . SER A 1 61 ? 11.993 -10.780 -3.485 1.00 73.40 61 SER A N 3
ATOM 3956 C CA . SER A 1 61 ? 11.813 -12.191 -3.768 1.00 73.22 61 SER A CA 3
ATOM 3957 C C . SER A 1 61 ? 11.356 -13.018 -2.553 1.00 64.22 61 SER A C 3
ATOM 3958 O O . SER A 1 61 ? 11.519 -14.238 -2.562 1.00 0.12 61 SER A O 3
ATOM 3965 N N . MET A 1 62 ? 10.777 -12.400 -1.520 1.00 21.25 62 MET A N 3
ATOM 3966 C CA . MET A 1 62 ? 10.021 -13.055 -0.472 1.00 15.44 62 MET A CA 3
ATOM 3967 C C . MET A 1 62 ? 8.532 -12.764 -0.614 1.00 14.14 62 MET A C 3
ATOM 3968 O O . MET A 1 62 ? 7.740 -13.648 -0.317 1.00 61.21 62 MET A O 3
ATOM 3980 N N . ILE A 1 63 ? 8.130 -11.593 -1.115 1.00 43.43 63 ILE A N 3
ATOM 3981 C CA . ILE A 1 63 ? 6.733 -11.169 -1.172 1.00 31.25 63 ILE A CA 3
ATOM 3982 C C . ILE A 1 63 ? 5.953 -12.114 -2.089 1.00 63.13 63 ILE A C 3
ATOM 3983 O O . ILE A 1 63 ? 4.839 -12.532 -1.780 1.00 14.12 63 ILE A O 3
ATOM 3998 N N . LYS A 1 64 ? 6.579 -12.518 -3.194 1.00 24.15 64 LYS A N 3
ATOM 3999 C CA . LYS A 1 64 ? 6.037 -13.472 -4.156 1.00 0.04 64 LYS A CA 3
ATOM 4000 C C . LYS A 1 64 ? 5.628 -14.784 -3.485 1.00 74.14 64 LYS A C 3
ATOM 4001 O O . LYS A 1 64 ? 4.615 -15.377 -3.855 1.00 53.10 64 LYS A O 3
ATOM 4016 N N . LYS A 1 65 ? 6.379 -15.232 -2.476 1.00 42.41 65 LYS A N 3
ATOM 4017 C CA . LYS A 1 65 ? 6.114 -16.466 -1.748 1.00 31.22 65 LYS A CA 3
ATOM 4018 C C . LYS A 1 65 ? 4.940 -16.334 -0.785 1.00 72.44 65 LYS A C 3
ATOM 4019 O O . LYS A 1 65 ? 4.457 -17.351 -0.295 1.00 21.31 65 LYS A O 3
ATOM 4034 N N . GLN A 1 66 ? 4.468 -15.113 -0.534 1.00 51.10 66 GLN A N 3
ATOM 4035 C CA . GLN A 1 66 ? 3.289 -14.842 0.254 1.00 71.21 66 GLN A CA 3
ATOM 4036 C C . GLN A 1 66 ? 2.191 -14.407 -0.717 1.00 53.32 66 GLN A C 3
ATOM 4037 O O . GLN A 1 66 ? 1.520 -13.390 -0.532 1.00 55.23 66 GLN A O 3
ATOM 4049 N N . GLY A 1 67 ? 1.978 -15.193 -1.770 1.00 54.40 67 GLY A N 3
ATOM 4050 C CA . GLY A 1 67 ? 0.731 -15.185 -2.520 1.00 31.41 67 GLY A CA 3
ATOM 4051 C C . GLY A 1 67 ? 0.529 -13.963 -3.394 1.00 44.53 67 GLY A C 3
ATOM 4052 O O . GLY A 1 67 ? -0.604 -13.656 -3.761 1.00 40.53 67 GLY A O 3
ATOM 4056 N N . THR A 1 68 ? 1.603 -13.238 -3.694 1.00 31.31 68 THR A N 3
ATOM 4057 C CA . THR A 1 68 ? 1.520 -11.932 -4.323 1.00 52.24 68 THR A CA 3
ATOM 4058 C C . THR A 1 68 ? 2.015 -12.027 -5.773 1.00 61.30 68 THR A C 3
ATOM 4059 O O . THR A 1 68 ? 2.665 -13.009 -6.151 1.00 54.50 68 THR A O 3
ATOM 4070 N N . THR A 1 69 ? 1.718 -11.013 -6.580 1.00 4.22 69 THR A N 3
ATOM 4071 C CA . THR A 1 69 ? 2.183 -10.811 -7.945 1.00 72.23 69 THR A CA 3
ATOM 4072 C C . THR A 1 69 ? 2.614 -9.357 -8.102 1.00 1.25 69 THR A C 3
ATOM 4073 O O . THR A 1 69 ? 2.355 -8.547 -7.210 1.00 74.30 69 THR A O 3
ATOM 4084 N N . LEU A 1 70 ? 3.230 -9.031 -9.237 1.00 30.11 70 LEU A N 3
ATOM 4085 C CA . LEU A 1 70 ? 3.629 -7.685 -9.613 1.00 31.13 70 LEU A CA 3
ATOM 4086 C C . LEU A 1 70 ? 2.457 -6.762 -9.470 1.00 53.41 70 LEU A C 3
ATOM 4087 O O . LEU A 1 70 ? 2.565 -5.661 -8.952 1.00 31.15 70 LEU A O 3
ATOM 4102 N N . GLU A 1 71 ? 1.324 -7.258 -9.951 1.00 71.24 71 GLU A N 3
ATOM 4103 C CA . GLU A 1 71 ? 0.200 -6.408 -10.257 1.00 25.35 71 GLU A CA 3
ATOM 4104 C C . GLU A 1 71 ? -0.342 -5.693 -8.993 1.00 73.24 71 GLU A C 3
ATOM 4105 O O . GLU A 1 71 ? -1.108 -4.733 -9.062 1.00 63.31 71 GLU A O 3
ATOM 4115 N N . MET A 1 72 ? -0.073 -6.288 -7.833 1.00 73.33 72 MET A N 3
ATOM 4116 C CA . MET A 1 72 ? -0.364 -5.799 -6.491 1.00 1.35 72 MET A CA 3
ATOM 4117 C C . MET A 1 72 ? 0.530 -4.594 -6.152 1.00 2.24 72 MET A C 3
ATOM 4118 O O . MET A 1 72 ? 0.125 -3.616 -5.521 1.00 53.22 72 MET A O 3
ATOM 4130 N N . ILE A 1 73 ? 1.795 -4.665 -6.549 1.00 71.02 73 ILE A N 3
ATOM 4131 C CA . ILE A 1 73 ? 2.825 -3.698 -6.227 1.00 61.44 73 ILE A CA 3
ATOM 4132 C C . ILE A 1 73 ? 2.669 -2.440 -7.098 1.00 44.10 73 ILE A C 3
ATOM 4133 O O . ILE A 1 73 ? 3.005 -1.348 -6.638 1.00 62.04 73 ILE A O 3
ATOM 4148 N N . THR A 1 74 ? 2.067 -2.539 -8.277 1.00 53.42 74 THR A N 3
ATOM 4149 C CA . THR A 1 74 ? 1.660 -1.390 -9.075 1.00 73.54 74 THR A CA 3
ATOM 4150 C C . THR A 1 74 ? 0.488 -0.636 -8.425 1.00 54.40 74 THR A C 3
ATOM 4151 O O . THR A 1 74 ? 0.546 0.588 -8.292 1.00 23.33 74 THR A O 3
ATOM 4162 N N . ALA A 1 75 ? -0.566 -1.311 -7.952 1.00 45.32 75 ALA A N 3
ATOM 4163 C CA . ALA A 1 75 ? -1.793 -0.587 -7.613 1.00 24.22 75 ALA A CA 3
ATOM 4164 C C . ALA A 1 75 ? -1.644 0.280 -6.355 1.00 54.23 75 ALA A C 3
ATOM 4165 O O . ALA A 1 75 ? -2.022 1.451 -6.377 1.00 24.13 75 ALA A O 3
ATOM 4172 N N . TRP A 1 76 ? -1.069 -0.254 -5.272 1.00 12.15 76 TRP A N 3
ATOM 4173 C CA . TRP A 1 76 ? -0.790 0.523 -4.058 1.00 24.04 76 TRP A CA 3
ATOM 4174 C C . TRP A 1 76 ? 0.480 1.359 -4.210 1.00 1.41 76 TRP A C 3
ATOM 4175 O O . TRP A 1 76 ? 0.892 2.005 -3.247 1.00 61.21 76 TRP A O 3
ATOM 4195 N N . GLN A 1 77 ? 1.139 1.365 -5.368 1.00 51.22 77 GLN A N 3
ATOM 4196 C CA . GLN A 1 77 ? 1.977 2.492 -5.699 1.00 63.43 77 GLN A CA 3
ATOM 4197 C C . GLN A 1 77 ? 1.041 3.610 -6.116 1.00 11.15 77 GLN A C 3
ATOM 4198 O O . GLN A 1 77 ? 0.924 4.608 -5.400 1.00 70.43 77 GLN A O 3
ATOM 4210 N N . ASP A 1 78 ? 0.397 3.421 -7.266 1.00 53.43 78 ASP A N 3
ATOM 4211 C CA . ASP A 1 78 ? -0.194 4.519 -8.030 1.00 54.43 78 ASP A CA 3
ATOM 4212 C C . ASP A 1 78 ? -1.271 5.227 -7.213 1.00 23.15 78 ASP A C 3
ATOM 4213 O O . ASP A 1 78 ? -1.335 6.456 -7.190 1.00 13.21 78 ASP A O 3
ATOM 4221 N N . PHE A 1 79 ? -2.042 4.443 -6.449 1.00 2.25 79 PHE A N 3
ATOM 4222 C CA . PHE A 1 79 ? -3.062 4.916 -5.530 1.00 2.52 79 PHE A CA 3
ATOM 4223 C C . PHE A 1 79 ? -2.541 6.061 -4.657 1.00 23.24 79 PHE A C 3
ATOM 4224 O O . PHE A 1 79 ? -3.163 7.124 -4.612 1.00 72.40 79 PHE A O 3
ATOM 4240 N N . TYR A 1 80 ? -1.407 5.859 -3.979 1.00 65.41 80 TYR A N 3
ATOM 4241 C CA . TYR A 1 80 ? -0.833 6.845 -3.072 1.00 43.34 80 TYR A CA 3
ATOM 4242 C C . TYR A 1 80 ? -0.016 7.906 -3.796 1.00 4.52 80 TYR A C 3
ATOM 4243 O O . TYR A 1 80 ? 0.041 9.041 -3.318 1.00 34.12 80 TYR A O 3
ATOM 4260 N N . GLU A 1 81 ? 0.648 7.560 -4.901 1.00 74.00 81 GLU A N 3
ATOM 4261 C CA . GLU A 1 81 ? 1.308 8.530 -5.772 1.00 50.44 81 GLU A CA 3
ATOM 4262 C C . GLU A 1 81 ? 0.354 9.668 -6.117 1.00 33.20 81 GLU A C 3
ATOM 4263 O O . GLU A 1 81 ? 0.710 10.832 -5.956 1.00 31.10 81 GLU A O 3
ATOM 4273 N N . GLN A 1 82 ? -0.864 9.347 -6.550 1.00 74.02 82 GLN A N 3
ATOM 4274 C CA . GLN A 1 82 ? -1.820 10.360 -6.975 1.00 12.32 82 GLN A CA 3
ATOM 4275 C C . GLN A 1 82 ? -2.327 11.253 -5.838 1.00 25.23 82 GLN A C 3
ATOM 4276 O O . GLN A 1 82 ? -2.837 12.336 -6.118 1.00 24.10 82 GLN A O 3
ATOM 4288 N N . GLU A 1 83 ? -2.133 10.868 -4.577 1.00 10.12 83 GLU A N 3
ATOM 4289 C CA . GLU A 1 83 ? -2.412 11.740 -3.442 1.00 30.01 83 GLU A CA 3
ATOM 4290 C C . GLU A 1 83 ? -1.317 12.817 -3.335 1.00 2.43 83 GLU A C 3
ATOM 4291 O O . GLU A 1 83 ? -1.575 13.924 -2.868 1.00 51.31 83 GLU A O 3
ATOM 4301 N N . GLN A 1 84 ? -0.074 12.532 -3.740 1.00 14.54 84 GLN A N 3
ATOM 4302 C CA . GLN A 1 84 ? 1.040 13.455 -3.517 1.00 2.22 84 GLN A CA 3
ATOM 4303 C C . GLN A 1 84 ? 0.968 14.678 -4.426 1.00 24.44 84 GLN A C 3
ATOM 4304 O O . GLN A 1 84 ? 1.473 15.733 -4.043 1.00 13.51 84 GLN A O 3
ATOM 4316 N N . GLN A 1 85 ? 0.333 14.568 -5.597 1.00 12.21 85 GLN A N 3
ATOM 4317 C CA . GLN A 1 85 ? 0.215 15.702 -6.511 1.00 64.34 85 GLN A CA 3
ATOM 4318 C C . GLN A 1 85 ? -0.647 16.828 -5.926 1.00 62.03 85 GLN A C 3
ATOM 4319 O O . GLN A 1 85 ? -0.472 17.990 -6.295 1.00 71.34 85 GLN A O 3
ATOM 4331 N N . ARG A 1 86 ? -1.561 16.492 -5.006 1.00 62.24 86 ARG A N 3
ATOM 4332 C CA . ARG A 1 86 ? -2.367 17.476 -4.296 1.00 42.14 86 ARG A CA 3
ATOM 4333 C C . ARG A 1 86 ? -1.694 17.882 -2.993 1.00 5.24 86 ARG A C 3
ATOM 4334 O O . ARG A 1 86 ? -1.684 19.070 -2.680 1.00 1.12 86 ARG A O 3
ATOM 4352 N N . ASN A 1 87 ? -1.115 16.943 -2.231 1.00 13.30 87 ASN A N 3
ATOM 4353 C CA . ASN A 1 87 ? -0.590 17.203 -0.895 1.00 65.02 87 ASN A CA 3
ATOM 4354 C C . ASN A 1 87 ? 0.800 16.591 -0.718 1.00 45.45 87 ASN A C 3
ATOM 4355 O O . ASN A 1 87 ? 0.944 15.445 -0.291 1.00 12.24 87 ASN A O 3
ATOM 4365 N N . GLU A 1 88 ? 1.834 17.390 -0.978 1.00 42.15 88 GLU A N 3
ATOM 4366 C CA . GLU A 1 88 ? 3.234 17.070 -0.696 1.00 13.21 88 GLU A CA 3
ATOM 4367 C C . GLU A 1 88 ? 3.423 16.747 0.799 1.00 63.02 88 GLU A C 3
ATOM 4368 O O . GLU A 1 88 ? 4.205 15.866 1.179 1.00 52.21 88 GLU A O 3
ATOM 4378 N N . ASN A 1 89 ? 2.687 17.442 1.671 1.00 30.01 89 ASN A N 3
ATOM 4379 C CA . ASN A 1 89 ? 2.720 17.270 3.123 1.00 10.52 89 ASN A CA 3
ATOM 4380 C C . ASN A 1 89 ? 1.877 16.049 3.537 1.00 34.20 89 ASN A C 3
ATOM 4381 O O . ASN A 1 89 ? 0.931 16.186 4.319 1.00 63.11 89 ASN A O 3
ATOM 4391 N N . ASN A 1 90 ? 2.158 14.848 3.007 1.00 12.21 90 ASN A N 3
ATOM 4392 C CA . ASN A 1 90 ? 1.431 13.618 3.367 1.00 3.32 90 ASN A CA 3
ATOM 4393 C C . ASN A 1 90 ? 2.359 12.388 3.335 1.00 45.51 90 ASN A C 3
ATOM 4394 O O . ASN A 1 90 ? 2.194 11.484 2.507 1.00 11.42 90 ASN A O 3
ATOM 4404 N N . PRO A 1 91 ? 3.339 12.325 4.248 1.00 32.44 91 PRO A N 3
ATOM 4405 C CA . PRO A 1 91 ? 4.509 11.450 4.165 1.00 54.24 91 PRO A CA 3
ATOM 4406 C C . PRO A 1 91 ? 4.142 9.965 4.234 1.00 64.12 91 PRO A C 3
ATOM 4407 O O . PRO A 1 91 ? 4.796 9.141 3.599 1.00 32.40 91 PRO A O 3
ATOM 4415 N N . THR A 1 92 ? 3.094 9.598 4.972 1.00 43.51 92 THR A N 3
ATOM 4416 C CA . THR A 1 92 ? 2.623 8.233 5.093 1.00 4.42 92 THR A CA 3
ATOM 4417 C C . THR A 1 92 ? 2.283 7.650 3.719 1.00 32.31 92 THR A C 3
ATOM 4418 O O . THR A 1 92 ? 2.744 6.551 3.417 1.00 31.32 92 THR A O 3
ATOM 4429 N N . ALA A 1 93 ? 1.525 8.375 2.881 1.00 61.13 93 ALA A N 3
ATOM 4430 C CA . ALA A 1 93 ? 1.238 7.975 1.502 1.00 72.30 93 ALA A CA 3
ATOM 4431 C C . ALA A 1 93 ? 2.544 7.953 0.694 1.00 71.11 93 ALA A C 3
ATOM 4432 O O . ALA A 1 93 ? 2.787 7.027 -0.078 1.00 70.23 93 ALA A O 3
ATOM 4439 N N . LYS A 1 94 ? 3.389 8.970 0.887 1.00 65.23 94 LYS A N 3
ATOM 4440 C CA . LYS A 1 94 ? 4.620 9.172 0.136 1.00 5.30 94 LYS A CA 3
ATOM 4441 C C . LYS A 1 94 ? 5.575 7.990 0.226 1.00 10.24 94 LYS A C 3
ATOM 4442 O O . LYS A 1 94 ? 5.836 7.335 -0.787 1.00 31.13 94 LYS A O 3
ATOM 4457 N N . TYR A 1 95 ? 6.103 7.720 1.420 1.00 25.42 95 TYR A N 3
ATOM 4458 C CA . TYR A 1 95 ? 7.114 6.689 1.597 1.00 5.54 95 TYR A CA 3
ATOM 4459 C C . TYR A 1 95 ? 6.593 5.344 1.103 1.00 44.44 95 TYR A C 3
ATOM 4460 O O . TYR A 1 95 ? 7.335 4.639 0.421 1.00 61.40 95 TYR A O 3
ATOM 4477 N N . ARG A 1 96 ? 5.346 4.963 1.424 1.00 65.04 96 ARG A N 3
ATOM 4478 C CA . ARG A 1 96 ? 4.843 3.669 0.996 1.00 30.22 96 ARG A CA 3
ATOM 4479 C C . ARG A 1 96 ? 4.749 3.572 -0.528 1.00 73.01 96 ARG A C 3
ATOM 4480 O O . ARG A 1 96 ? 5.253 2.583 -1.057 1.00 44.54 96 ARG A O 3
ATOM 4498 N N . ALA A 1 97 ? 4.263 4.600 -1.246 1.00 22.22 97 ALA A N 3
ATOM 4499 C CA . ALA A 1 97 ? 4.251 4.614 -2.704 1.00 65.31 97 ALA A CA 3
ATOM 4500 C C . ALA A 1 97 ? 5.660 4.349 -3.237 1.00 53.42 97 ALA A C 3
ATOM 4501 O O . ALA A 1 97 ? 5.866 3.476 -4.086 1.00 3.32 97 ALA A O 3
ATOM 4508 N N . ARG A 1 98 ? 6.642 5.093 -2.717 1.00 2.44 98 ARG A N 3
ATOM 4509 C CA . ARG A 1 98 ? 8.031 4.977 -3.130 1.00 4.43 98 ARG A CA 3
ATOM 4510 C C . ARG A 1 98 ? 8.629 3.612 -2.830 1.00 22.14 98 ARG A C 3
ATOM 4511 O O . ARG A 1 98 ? 9.452 3.132 -3.603 1.00 2.32 98 ARG A O 3
ATOM 4529 N N . LEU A 1 99 ? 8.221 2.967 -1.739 1.00 45.00 99 LEU A N 3
ATOM 4530 C CA . LEU A 1 99 ? 8.695 1.638 -1.374 1.00 72.23 99 LEU A CA 3
ATOM 4531 C C . LEU A 1 99 ? 8.417 0.669 -2.515 1.00 74.20 99 LEU A C 3
ATOM 4532 O O . LEU A 1 99 ? 9.320 -0.012 -3.000 1.00 51.42 99 LEU A O 3
ATOM 4547 N N . MET A 1 100 ? 7.179 0.689 -3.008 1.00 63.10 100 MET A N 3
ATOM 4548 C CA . MET A 1 100 ? 6.739 -0.172 -4.093 1.00 74.10 100 MET A CA 3
ATOM 4549 C C . MET A 1 100 ? 7.559 0.068 -5.370 1.00 54.11 100 MET A C 3
ATOM 4550 O O . MET A 1 100 ? 7.809 -0.875 -6.111 1.00 43.41 100 MET A O 3
ATOM 4562 N N . LYS A 1 101 ? 8.024 1.305 -5.617 1.00 32.51 101 LYS A N 3
ATOM 4563 C CA . LYS A 1 101 ? 8.849 1.657 -6.785 1.00 24.42 101 LYS A CA 3
ATOM 4564 C C . LYS A 1 101 ? 10.130 0.832 -6.813 1.00 45.44 101 LYS A C 3
ATOM 4565 O O . LYS A 1 101 ? 10.611 0.468 -7.879 1.00 21.51 101 LYS A O 3
ATOM 4580 N N . LYS A 1 102 ? 10.712 0.573 -5.646 1.00 70.22 102 LYS A N 3
ATOM 4581 C CA . LYS A 1 102 ? 11.928 -0.217 -5.541 1.00 3.14 102 LYS A CA 3
ATOM 4582 C C . LYS A 1 102 ? 11.611 -1.706 -5.632 1.00 64.12 102 LYS A C 3
ATOM 4583 O O . LYS A 1 102 ? 12.386 -2.454 -6.219 1.00 52.32 102 LYS A O 3
ATOM 4598 N N . ILE A 1 103 ? 10.480 -2.138 -5.075 1.00 13.35 103 ILE A N 3
ATOM 4599 C CA . ILE A 1 103 ? 10.020 -3.516 -5.177 1.00 71.22 103 ILE A CA 3
ATOM 4600 C C . ILE A 1 103 ? 9.802 -3.907 -6.648 1.00 42.31 103 ILE A C 3
ATOM 4601 O O . ILE A 1 103 ? 10.319 -4.936 -7.082 1.00 31.15 103 ILE A O 3
ATOM 4616 N N . ALA A 1 104 ? 9.045 -3.095 -7.398 1.00 52.30 104 ALA A N 3
ATOM 4617 C CA . ALA A 1 104 ? 8.695 -3.380 -8.793 1.00 53.30 104 ALA A CA 3
ATOM 4618 C C . ALA A 1 104 ? 9.901 -3.313 -9.744 1.00 5.13 104 ALA A C 3
ATOM 4619 O O . ALA A 1 104 ? 9.863 -3.871 -10.841 1.00 12.32 104 ALA A O 3
ATOM 4626 N N . ASP A 1 105 ? 10.977 -2.647 -9.314 1.00 70.41 105 ASP A N 3
ATOM 4627 C CA . ASP A 1 105 ? 12.243 -2.564 -10.049 1.00 30.51 105 ASP A CA 3
ATOM 4628 C C . ASP A 1 105 ? 12.824 -3.976 -10.114 1.00 44.44 105 ASP A C 3
ATOM 4629 O O . ASP A 1 105 ? 13.020 -4.554 -11.184 1.00 63.13 105 ASP A O 3
ATOM 4637 N N . LEU A 1 106 ? 13.007 -4.548 -8.927 1.00 34.12 106 LEU A N 3
ATOM 4638 C CA . LEU A 1 106 ? 13.633 -5.825 -8.607 1.00 1.11 106 LEU A CA 3
ATOM 4639 C C . LEU A 1 106 ? 12.739 -7.032 -8.874 1.00 5.15 106 LEU A C 3
ATOM 4640 O O . LEU A 1 106 ? 13.047 -8.132 -8.400 1.00 33.15 106 LEU A O 3
ATOM 4655 N N . TRP A 1 107 ? 11.618 -6.834 -9.569 1.00 44.00 107 TRP A N 3
ATOM 4656 C CA . TRP A 1 107 ? 10.681 -7.907 -9.797 1.00 10.31 107 TRP A CA 3
ATOM 4657 C C . TRP A 1 107 ? 11.331 -8.990 -10.655 1.00 13.24 107 TRP A C 3
ATOM 4658 O O . TRP A 1 107 ? 11.379 -10.149 -10.186 1.00 73.23 107 TRP A O 3
ATOM 4678 N N . GLY A 1 1 ? -27.130 -5.476 0.424 1.00 13.14 1 GLY A N 4
ATOM 4679 C CA . GLY A 1 1 ? -27.106 -6.023 -0.935 1.00 75.20 1 GLY A CA 4
ATOM 4680 C C . GLY A 1 1 ? -26.011 -5.364 -1.756 1.00 12.23 1 GLY A C 4
ATOM 4681 O O . GLY A 1 1 ? -24.905 -5.165 -1.245 1.00 55.22 1 GLY A O 4
ATOM 4685 N N . THR A 1 2 ? -26.291 -5.027 -3.017 1.00 53.41 2 THR A N 4
ATOM 4686 C CA . THR A 1 2 ? -25.582 -4.006 -3.776 1.00 41.10 2 THR A CA 4
ATOM 4687 C C . THR A 1 2 ? -26.506 -3.567 -4.907 1.00 55.03 2 THR A C 4
ATOM 4688 O O . THR A 1 2 ? -27.158 -4.398 -5.550 1.00 60.33 2 THR A O 4
ATOM 4699 N N . ASP A 1 3 ? -26.592 -2.257 -5.119 1.00 20.15 3 ASP A N 4
ATOM 4700 C CA . ASP A 1 3 ? -27.755 -1.563 -5.653 1.00 55.41 3 ASP A CA 4
ATOM 4701 C C . ASP A 1 3 ? -27.441 -0.062 -5.736 1.00 2.24 3 ASP A C 4
ATOM 4702 O O . ASP A 1 3 ? -26.289 0.347 -5.549 1.00 3.03 3 ASP A O 4
ATOM 4710 N N . PHE A 1 4 ? -28.455 0.751 -6.030 1.00 74.24 4 PHE A N 4
ATOM 4711 C CA . PHE A 1 4 ? -28.433 2.209 -6.066 1.00 61.21 4 PHE A CA 4
ATOM 4712 C C . PHE A 1 4 ? -29.777 2.711 -5.515 1.00 34.12 4 PHE A C 4
ATOM 4713 O O . PHE A 1 4 ? -30.652 1.897 -5.203 1.00 74.43 4 PHE A O 4
ATOM 4729 N N . GLY A 1 5 ? -29.967 4.026 -5.376 1.00 23.34 5 GLY A N 4
ATOM 4730 C CA . GLY A 1 5 ? -31.188 4.579 -4.797 1.00 31.52 5 GLY A CA 4
ATOM 4731 C C . GLY A 1 5 ? -31.051 6.011 -4.292 1.00 4.22 5 GLY A C 4
ATOM 4732 O O . GLY A 1 5 ? -31.637 6.343 -3.264 1.00 33.30 5 GLY A O 4
ATOM 4736 N N . THR A 1 6 ? -30.320 6.882 -4.995 1.00 43.24 6 THR A N 4
ATOM 4737 C CA . THR A 1 6 ? -30.161 8.287 -4.607 1.00 72.32 6 THR A CA 4
ATOM 4738 C C . THR A 1 6 ? -30.626 9.190 -5.748 1.00 23.51 6 THR A C 4
ATOM 4739 O O . THR A 1 6 ? -30.099 10.285 -5.953 1.00 75.11 6 THR A O 4
ATOM 4750 N N . THR A 1 7 ? -31.618 8.724 -6.510 1.00 22.54 7 THR A N 4
ATOM 4751 C CA . THR A 1 7 ? -32.312 9.543 -7.485 1.00 54.04 7 THR A CA 4
ATOM 4752 C C . THR A 1 7 ? -33.094 10.660 -6.775 1.00 62.55 7 THR A C 4
ATOM 4753 O O . THR A 1 7 ? -33.433 11.673 -7.382 1.00 35.14 7 THR A O 4
ATOM 4764 N N . ASN A 1 8 ? -33.361 10.490 -5.476 1.00 51.13 8 ASN A N 4
ATOM 4765 C CA . ASN A 1 8 ? -33.784 11.551 -4.584 1.00 62.23 8 ASN A CA 4
ATOM 4766 C C . ASN A 1 8 ? -32.806 11.571 -3.402 1.00 74.52 8 ASN A C 4
ATOM 4767 O O . ASN A 1 8 ? -31.928 10.713 -3.301 1.00 40.15 8 ASN A O 4
ATOM 4777 N N . ASN A 1 9 ? -32.960 12.527 -2.497 1.00 2.33 9 ASN A N 4
ATOM 4778 C CA . ASN A 1 9 ? -32.041 12.853 -1.418 1.00 20.11 9 ASN A CA 4
ATOM 4779 C C . ASN A 1 9 ? -32.789 12.745 -0.091 1.00 4.14 9 ASN A C 4
ATOM 4780 O O . ASN A 1 9 ? -33.448 13.679 0.354 1.00 23.12 9 ASN A O 4
ATOM 4790 N N . PHE A 1 10 ? -32.749 11.564 0.526 1.00 3.50 10 PHE A N 4
ATOM 4791 C CA . PHE A 1 10 ? -33.295 11.342 1.858 1.00 1.40 10 PHE A CA 4
ATOM 4792 C C . PHE A 1 10 ? -32.470 10.256 2.551 1.00 44.33 10 PHE A C 4
ATOM 4793 O O . PHE A 1 10 ? -31.585 9.654 1.932 1.00 15.33 10 PHE A O 4
ATOM 4809 N N . VAL A 1 11 ? -32.726 10.011 3.833 1.00 0.54 11 VAL A N 4
ATOM 4810 C CA . VAL A 1 11 ? -32.119 8.912 4.570 1.00 3.33 11 VAL A CA 4
ATOM 4811 C C . VAL A 1 11 ? -32.806 7.610 4.140 1.00 71.34 11 VAL A C 4
ATOM 4812 O O . VAL A 1 11 ? -34.011 7.454 4.332 1.00 53.44 11 VAL A O 4
ATOM 4825 N N . SER A 1 12 ? -32.055 6.690 3.532 1.00 62.23 12 SER A N 4
ATOM 4826 C CA . SER A 1 12 ? -32.557 5.404 3.055 1.00 72.23 12 SER A CA 4
ATOM 4827 C C . SER A 1 12 ? -31.812 4.275 3.785 1.00 2.11 12 SER A C 4
ATOM 4828 O O . SER A 1 12 ? -30.617 4.440 4.057 1.00 54.54 12 SER A O 4
ATOM 4835 N N . PRO A 1 13 ? -32.462 3.139 4.098 1.00 12.23 13 PRO A N 4
ATOM 4836 C CA . PRO A 1 13 ? -31.822 1.994 4.737 1.00 0.20 13 PRO A CA 4
ATOM 4837 C C . PRO A 1 13 ? -30.929 1.236 3.758 1.00 43.43 13 PRO A C 4
ATOM 4838 O O . PRO A 1 13 ? -31.363 0.266 3.126 1.00 23.02 13 PRO A O 4
ATOM 4846 N N . ASN A 1 14 ? -29.683 1.671 3.609 1.00 60.24 14 ASN A N 4
ATOM 4847 C CA . ASN A 1 14 ? -28.742 1.034 2.716 1.00 34.33 14 ASN A CA 4
ATOM 4848 C C . ASN A 1 14 ? -27.340 1.548 2.978 1.00 14.13 14 ASN A C 4
ATOM 4849 O O . ASN A 1 14 ? -27.153 2.717 3.321 1.00 62.32 14 ASN A O 4
ATOM 4859 N N . LEU A 1 15 ? -26.355 0.698 2.718 1.00 3.23 15 LEU A N 4
ATOM 4860 C CA . LEU A 1 15 ? -24.930 0.966 2.835 1.00 15.52 15 LEU A CA 4
ATOM 4861 C C . LEU A 1 15 ? -24.421 1.867 1.696 1.00 11.53 15 LEU A C 4
ATOM 4862 O O . LEU A 1 15 ? -23.316 1.669 1.196 1.00 4.10 15 LEU A O 4
ATOM 4877 N N . GLN A 1 16 ? -25.178 2.887 1.282 1.00 20.32 16 GLN A N 4
ATOM 4878 C CA . GLN A 1 16 ? -24.796 3.833 0.229 1.00 24.02 16 GLN A CA 4
ATOM 4879 C C . GLN A 1 16 ? -23.731 4.841 0.717 1.00 15.22 16 GLN A C 4
ATOM 4880 O O . GLN A 1 16 ? -23.578 5.939 0.180 1.00 2.14 16 GLN A O 4
ATOM 4892 N N . LEU A 1 17 ? -22.984 4.478 1.752 1.00 20.30 17 LEU A N 4
ATOM 4893 C CA . LEU A 1 17 ? -21.969 5.256 2.425 1.00 1.13 17 LEU A CA 4
ATOM 4894 C C . LEU A 1 17 ? -20.761 4.352 2.617 1.00 33.41 17 LEU A C 4
ATOM 4895 O O . LEU A 1 17 ? -20.483 3.829 3.702 1.00 43.11 17 LEU A O 4
ATOM 4910 N N . LYS A 1 18 ? -20.062 4.128 1.515 1.00 63.35 18 LYS A N 4
ATOM 4911 C CA . LYS A 1 18 ? -18.797 3.417 1.482 1.00 62.02 18 LYS A CA 4
ATOM 4912 C C . LYS A 1 18 ? -17.686 4.421 1.763 1.00 54.42 18 LYS A C 4
ATOM 4913 O O . LYS A 1 18 ? -17.769 5.565 1.312 1.00 15.43 18 LYS A O 4
ATOM 4928 N N . GLN A 1 19 ? -16.652 4.000 2.480 1.00 33.44 19 GLN A N 4
ATOM 4929 C CA . GLN A 1 19 ? -15.562 4.851 2.924 1.00 74.04 19 GLN A CA 4
ATOM 4930 C C . GLN A 1 19 ? -14.271 4.347 2.278 1.00 44.12 19 GLN A C 4
ATOM 4931 O O . GLN A 1 19 ? -14.267 3.310 1.605 1.00 34.14 19 GLN A O 4
ATOM 4943 N N . ASN A 1 20 ? -13.167 5.073 2.431 1.00 61.41 20 ASN A N 4
ATOM 4944 C CA . ASN A 1 20 ? -11.913 4.745 1.761 1.00 20.04 20 ASN A CA 4
ATOM 4945 C C . ASN A 1 20 ? -11.159 3.679 2.548 1.00 40.35 20 ASN A C 4
ATOM 4946 O O . ASN A 1 20 ? -10.217 3.963 3.295 1.00 2.12 20 ASN A O 4
ATOM 4956 N N . VAL A 1 21 ? -11.602 2.442 2.409 1.00 55.22 21 VAL A N 4
ATOM 4957 C CA . VAL A 1 21 ? -11.075 1.300 3.133 1.00 22.21 21 VAL A CA 4
ATOM 4958 C C . VAL A 1 21 ? -9.671 0.963 2.610 1.00 51.41 21 VAL A C 4
ATOM 4959 O O . VAL A 1 21 ? -9.370 1.182 1.435 1.00 51.31 21 VAL A O 4
ATOM 4972 N N . LEU A 1 22 ? -8.832 0.372 3.460 1.00 40.53 22 LEU A N 4
ATOM 4973 C CA . LEU A 1 22 ? -7.515 -0.137 3.080 1.00 0.40 22 LEU A CA 4
ATOM 4974 C C . LEU A 1 22 ? -7.641 -1.341 2.131 1.00 44.23 22 LEU A C 4
ATOM 4975 O O . LEU A 1 22 ? -8.662 -2.033 2.182 1.00 54.53 22 LEU A O 4
ATOM 4990 N N . PRO A 1 23 ? -6.605 -1.648 1.330 1.00 64.21 23 PRO A N 4
ATOM 4991 C CA . PRO A 1 23 ? -6.486 -2.916 0.607 1.00 44.30 23 PRO A CA 4
ATOM 4992 C C . PRO A 1 23 ? -6.244 -4.123 1.547 1.00 71.23 23 PRO A C 4
ATOM 4993 O O . PRO A 1 23 ? -6.029 -3.956 2.752 1.00 60.02 23 PRO A O 4
ATOM 5001 N N . PRO A 1 24 ? -6.312 -5.365 1.023 1.00 43.11 24 PRO A N 4
ATOM 5002 C CA . PRO A 1 24 ? -6.034 -6.591 1.778 1.00 62.00 24 PRO A CA 4
ATOM 5003 C C . PRO A 1 24 ? -4.534 -6.788 2.077 1.00 2.45 24 PRO A C 4
ATOM 5004 O O . PRO A 1 24 ? -3.684 -6.020 1.625 1.00 63.31 24 PRO A O 4
ATOM 5012 N N . THR A 1 25 ? -4.197 -7.854 2.807 1.00 52.54 25 THR A N 4
ATOM 5013 C CA . THR A 1 25 ? -2.859 -8.187 3.311 1.00 44.24 25 THR A CA 4
ATOM 5014 C C . THR A 1 25 ? -2.595 -9.693 3.162 1.00 33.22 25 THR A C 4
ATOM 5015 O O . THR A 1 25 ? -3.541 -10.433 2.875 1.00 72.21 25 THR A O 4
ATOM 5026 N N . PRO A 1 26 ? -1.346 -10.179 3.281 1.00 11.51 26 PRO A N 4
ATOM 5027 C CA . PRO A 1 26 ? -1.094 -11.614 3.324 1.00 54.22 26 PRO A CA 4
ATOM 5028 C C . PRO A 1 26 ? -1.635 -12.163 4.644 1.00 43.51 26 PRO A C 4
ATOM 5029 O O . PRO A 1 26 ? -1.603 -11.467 5.662 1.00 21.02 26 PRO A O 4
ATOM 5037 N N . LYS A 1 27 ? -2.060 -13.429 4.665 1.00 51.14 27 LYS A N 4
ATOM 5038 C CA . LYS A 1 27 ? -2.741 -14.041 5.811 1.00 41.14 27 LYS A CA 4
ATOM 5039 C C . LYS A 1 27 ? -1.828 -14.357 6.998 1.00 52.30 27 LYS A C 4
ATOM 5040 O O . LYS A 1 27 ? -2.062 -15.345 7.705 1.00 73.01 27 LYS A O 4
ATOM 5055 N N . ASN A 1 28 ? -0.754 -13.598 7.197 1.00 41.11 28 ASN A N 4
ATOM 5056 C CA . ASN A 1 28 ? 0.369 -13.946 8.028 1.00 2.42 28 ASN A CA 4
ATOM 5057 C C . ASN A 1 28 ? 0.652 -12.862 9.055 1.00 55.30 28 ASN A C 4
ATOM 5058 O O . ASN A 1 28 ? 0.961 -13.204 10.192 1.00 24.24 28 ASN A O 4
ATOM 5068 N N . ILE A 1 29 ? 0.563 -11.578 8.699 1.00 55.44 29 ILE A N 4
ATOM 5069 C CA . ILE A 1 29 ? 0.908 -10.484 9.606 1.00 51.14 29 ILE A CA 4
ATOM 5070 C C . ILE A 1 29 ? -0.035 -9.301 9.313 1.00 23.33 29 ILE A C 4
ATOM 5071 O O . ILE A 1 29 ? -0.681 -9.296 8.261 1.00 64.43 29 ILE A O 4
ATOM 5086 N N . PRO A 1 30 ? -0.172 -8.313 10.211 1.00 44.21 30 PRO A N 4
ATOM 5087 C CA . PRO A 1 30 ? -0.980 -7.118 9.972 1.00 13.11 30 PRO A CA 4
ATOM 5088 C C . PRO A 1 30 ? -0.236 -6.120 9.074 1.00 24.24 30 PRO A C 4
ATOM 5089 O O . PRO A 1 30 ? 0.974 -6.237 8.903 1.00 51.20 30 PRO A O 4
ATOM 5097 N N . LEU A 1 31 ? -0.923 -5.098 8.555 1.00 52.12 31 LEU A N 4
ATOM 5098 C CA . LEU A 1 31 ? -0.342 -4.002 7.761 1.00 15.34 31 LEU A CA 4
ATOM 5099 C C . LEU A 1 31 ? 0.952 -3.439 8.379 1.00 60.14 31 LEU A C 4
ATOM 5100 O O . LEU A 1 31 ? 1.994 -3.529 7.732 1.00 44.22 31 LEU A O 4
ATOM 5115 N N . PRO A 1 32 ? 0.966 -2.936 9.628 1.00 4.32 32 PRO A N 4
ATOM 5116 C CA . PRO A 1 32 ? 2.181 -2.404 10.254 1.00 64.42 32 PRO A CA 4
ATOM 5117 C C . PRO A 1 32 ? 3.253 -3.458 10.568 1.00 23.24 32 PRO A C 4
ATOM 5118 O O . PRO A 1 32 ? 4.261 -3.119 11.184 1.00 33.10 32 PRO A O 4
ATOM 5126 N N . ALA A 1 33 ? 3.071 -4.724 10.200 1.00 60.40 33 ALA A N 4
ATOM 5127 C CA . ALA A 1 33 ? 4.136 -5.715 10.145 1.00 75.02 33 ALA A CA 4
ATOM 5128 C C . ALA A 1 33 ? 4.520 -5.966 8.689 1.00 13.45 33 ALA A C 4
ATOM 5129 O O . ALA A 1 33 ? 5.709 -6.006 8.382 1.00 21.33 33 ALA A O 4
ATOM 5136 N N . PHE A 1 34 ? 3.531 -6.058 7.791 1.00 12.33 34 PHE A N 4
ATOM 5137 C CA . PHE A 1 34 ? 3.674 -6.317 6.363 1.00 23.41 34 PHE A CA 4
ATOM 5138 C C . PHE A 1 34 ? 4.588 -5.313 5.659 1.00 75.31 34 PHE A C 4
ATOM 5139 O O . PHE A 1 34 ? 5.094 -5.600 4.579 1.00 42.11 34 PHE A O 4
ATOM 5155 N N . GLY A 1 35 ? 4.850 -4.167 6.273 1.00 31.31 35 GLY A N 4
ATOM 5156 C CA . GLY A 1 35 ? 5.877 -3.239 5.867 1.00 71.12 35 GLY A CA 4
ATOM 5157 C C . GLY A 1 35 ? 7.095 -3.405 6.769 1.00 31.34 35 GLY A C 4
ATOM 5158 O O . GLY A 1 35 ? 8.155 -3.862 6.341 1.00 13.14 35 GLY A O 4
ATOM 5162 N N . GLN A 1 36 ? 6.933 -3.030 8.037 1.00 43.54 36 GLN A N 4
ATOM 5163 C CA . GLN A 1 36 ? 7.993 -2.803 9.016 1.00 55.43 36 GLN A CA 4
ATOM 5164 C C . GLN A 1 36 ? 8.930 -4.012 9.187 1.00 14.12 36 GLN A C 4
ATOM 5165 O O . GLN A 1 36 ? 10.133 -3.824 9.362 1.00 55.32 36 GLN A O 4
ATOM 5177 N N . ARG A 1 37 ? 8.439 -5.253 9.136 1.00 4.51 37 ARG A N 4
ATOM 5178 C CA . ARG A 1 37 ? 9.265 -6.444 9.382 1.00 64.44 37 ARG A CA 4
ATOM 5179 C C . ARG A 1 37 ? 9.323 -7.362 8.165 1.00 23.14 37 ARG A C 4
ATOM 5180 O O . ARG A 1 37 ? 9.560 -8.563 8.290 1.00 72.21 37 ARG A O 4
ATOM 5198 N N . ILE A 1 38 ? 9.050 -6.820 6.979 1.00 2.14 38 ILE A N 4
ATOM 5199 C CA . ILE A 1 38 ? 8.939 -7.586 5.748 1.00 62.41 38 ILE A CA 4
ATOM 5200 C C . ILE A 1 38 ? 9.656 -6.795 4.650 1.00 35.02 38 ILE A C 4
ATOM 5201 O O . ILE A 1 38 ? 10.676 -7.259 4.133 1.00 33.33 38 ILE A O 4
ATOM 5216 N N . ILE A 1 39 ? 9.152 -5.601 4.323 1.00 63.12 39 ILE A N 4
ATOM 5217 C CA . ILE A 1 39 ? 9.776 -4.650 3.406 1.00 61.32 39 ILE A CA 4
ATOM 5218 C C . ILE A 1 39 ? 11.003 -4.010 4.078 1.00 33.41 39 ILE A C 4
ATOM 5219 O O . ILE A 1 39 ? 11.987 -3.708 3.404 1.00 60.02 39 ILE A O 4
ATOM 5234 N N . GLY A 1 40 ? 10.974 -3.805 5.400 1.00 64.10 40 GLY A N 4
ATOM 5235 C CA . GLY A 1 40 ? 12.084 -3.216 6.149 1.00 24.41 40 GLY A CA 4
ATOM 5236 C C . GLY A 1 40 ? 12.189 -1.699 5.992 1.00 24.42 40 GLY A C 4
ATOM 5237 O O . GLY A 1 40 ? 13.178 -1.115 6.413 1.00 31.00 40 GLY A O 4
ATOM 5241 N N . TRP A 1 41 ? 11.170 -1.052 5.420 1.00 53.25 41 TRP A N 4
ATOM 5242 C CA . TRP A 1 41 ? 11.065 0.385 5.145 1.00 64.45 41 TRP A CA 4
ATOM 5243 C C . TRP A 1 41 ? 10.900 1.267 6.388 1.00 0.31 41 TRP A C 4
ATOM 5244 O O . TRP A 1 41 ? 10.220 2.298 6.326 1.00 33.43 41 TRP A O 4
ATOM 5264 N N . GLY A 1 42 ? 11.426 0.830 7.529 1.00 12.30 42 GLY A N 4
ATOM 5265 C CA . GLY A 1 42 ? 11.339 1.511 8.802 1.00 35.32 42 GLY A CA 4
ATOM 5266 C C . GLY A 1 42 ? 9.893 1.838 9.096 1.00 12.43 42 GLY A C 4
ATOM 5267 O O . GLY A 1 42 ? 9.031 0.953 9.154 1.00 24.24 42 GLY A O 4
ATOM 5271 N N . THR A 1 43 ? 9.623 3.126 9.226 1.00 23.24 43 THR A N 4
ATOM 5272 C CA . THR A 1 43 ? 8.297 3.656 9.443 1.00 12.53 43 THR A CA 4
ATOM 5273 C C . THR A 1 43 ? 8.218 5.027 8.766 1.00 64.12 43 THR A C 4
ATOM 5274 O O . THR A 1 43 ? 9.245 5.610 8.401 1.00 32.13 43 THR A O 4
ATOM 5285 N N . GLY A 1 44 ? 6.995 5.532 8.594 1.00 74.43 44 GLY A N 4
ATOM 5286 C CA . GLY A 1 44 ? 6.737 6.819 7.989 1.00 61.23 44 GLY A CA 4
ATOM 5287 C C . GLY A 1 44 ? 7.304 6.902 6.576 1.00 11.52 44 GLY A C 4
ATOM 5288 O O . GLY A 1 44 ? 7.404 5.901 5.859 1.00 62.42 44 GLY A O 4
ATOM 5292 N N . ALA A 1 45 ? 7.612 8.132 6.180 1.00 31.13 45 ALA A N 4
ATOM 5293 C CA . ALA A 1 45 ? 8.339 8.468 4.968 1.00 44.42 45 ALA A CA 4
ATOM 5294 C C . ALA A 1 45 ? 9.775 7.975 5.063 1.00 61.02 45 ALA A C 4
ATOM 5295 O O . ALA A 1 45 ? 10.305 7.417 4.109 1.00 15.52 45 ALA A O 4
ATOM 5302 N N . GLU A 1 46 ? 10.418 8.218 6.201 1.00 73.22 46 GLU A N 4
ATOM 5303 C CA . GLU A 1 46 ? 11.844 8.229 6.352 1.00 15.53 46 GLU A CA 4
ATOM 5304 C C . GLU A 1 46 ? 12.456 6.856 6.103 1.00 0.31 46 GLU A C 4
ATOM 5305 O O . GLU A 1 46 ? 13.437 6.757 5.371 1.00 71.24 46 GLU A O 4
ATOM 5315 N N . GLY A 1 47 ? 11.870 5.788 6.645 1.00 21.44 47 GLY A N 4
ATOM 5316 C CA . GLY A 1 47 ? 12.447 4.473 6.417 1.00 71.31 47 GLY A CA 4
ATOM 5317 C C . GLY A 1 47 ? 12.250 4.036 4.963 1.00 24.33 47 GLY A C 4
ATOM 5318 O O . GLY A 1 47 ? 13.149 3.471 4.340 1.00 73.14 47 GLY A O 4
ATOM 5322 N N . ALA A 1 48 ? 11.095 4.359 4.373 1.00 11.10 48 ALA A N 4
ATOM 5323 C CA . ALA A 1 48 ? 10.830 4.095 2.966 1.00 22.31 48 ALA A CA 4
ATOM 5324 C C . ALA A 1 48 ? 11.695 4.975 2.060 1.00 3.30 48 ALA A C 4
ATOM 5325 O O . ALA A 1 48 ? 11.812 4.683 0.876 1.00 53.45 48 ALA A O 4
ATOM 5332 N N . ARG A 1 49 ? 12.303 6.045 2.578 1.00 1.13 49 ARG A N 4
ATOM 5333 C CA . ARG A 1 49 ? 13.288 6.856 1.875 1.00 64.25 49 ARG A CA 4
ATOM 5334 C C . ARG A 1 49 ? 14.669 6.231 1.968 1.00 0.41 49 ARG A C 4
ATOM 5335 O O . ARG A 1 49 ? 15.447 6.395 1.028 1.00 1.32 49 ARG A O 4
ATOM 5353 N N . GLN A 1 50 ? 14.998 5.568 3.076 1.00 20.11 50 GLN A N 4
ATOM 5354 C CA . GLN A 1 50 ? 16.255 4.848 3.202 1.00 0.21 50 GLN A CA 4
ATOM 5355 C C . GLN A 1 50 ? 16.196 3.628 2.293 1.00 74.12 50 GLN A C 4
ATOM 5356 O O . GLN A 1 50 ? 16.915 3.558 1.301 1.00 55.25 50 GLN A O 4
ATOM 5368 N N . ARG A 1 51 ? 15.339 2.648 2.590 1.00 40.24 51 ARG A N 4
ATOM 5369 C CA . ARG A 1 51 ? 15.402 1.320 1.971 1.00 12.21 51 ARG A CA 4
ATOM 5370 C C . ARG A 1 51 ? 14.764 1.267 0.575 1.00 43.34 51 ARG A C 4
ATOM 5371 O O . ARG A 1 51 ? 14.247 0.234 0.171 1.00 13.52 51 ARG A O 4
ATOM 5389 N N . LEU A 1 52 ? 14.815 2.370 -0.176 1.00 3.23 52 LEU A N 4
ATOM 5390 C CA . LEU A 1 52 ? 14.324 2.527 -1.542 1.00 60.43 52 LEU A CA 4
ATOM 5391 C C . LEU A 1 52 ? 15.476 2.789 -2.493 1.00 73.11 52 LEU A C 4
ATOM 5392 O O . LEU A 1 52 ? 15.698 2.029 -3.432 1.00 21.10 52 LEU A O 4
ATOM 5407 N N . GLU A 1 53 ? 16.199 3.885 -2.277 1.00 0.32 53 GLU A N 4
ATOM 5408 C CA . GLU A 1 53 ? 17.117 4.439 -3.274 1.00 14.32 53 GLU A CA 4
ATOM 5409 C C . GLU A 1 53 ? 18.362 3.567 -3.465 1.00 22.43 53 GLU A C 4
ATOM 5410 O O . GLU A 1 53 ? 19.161 3.798 -4.372 1.00 71.25 53 GLU A O 4
ATOM 5420 N N . ASN A 1 54 ? 18.482 2.510 -2.668 1.00 23.04 54 ASN A N 4
ATOM 5421 C CA . ASN A 1 54 ? 19.588 1.577 -2.550 1.00 43.31 54 ASN A CA 4
ATOM 5422 C C . ASN A 1 54 ? 19.010 0.181 -2.297 1.00 20.42 54 ASN A C 4
ATOM 5423 O O . ASN A 1 54 ? 19.444 -0.532 -1.393 1.00 21.24 54 ASN A O 4
ATOM 5433 N N . ILE A 1 55 ? 17.968 -0.199 -3.036 1.00 22.00 55 ILE A N 4
ATOM 5434 C CA . ILE A 1 55 ? 17.374 -1.532 -2.940 1.00 44.13 55 ILE A CA 4
ATOM 5435 C C . ILE A 1 55 ? 18.311 -2.578 -3.558 1.00 34.00 55 ILE A C 4
ATOM 5436 O O . ILE A 1 55 ? 19.193 -2.224 -4.353 1.00 12.04 55 ILE A O 4
ATOM 5451 N N . GLN A 1 56 ? 18.084 -3.858 -3.255 1.00 21.03 56 GLN A N 4
ATOM 5452 C CA . GLN A 1 56 ? 18.843 -4.976 -3.788 1.00 74.50 56 GLN A CA 4
ATOM 5453 C C . GLN A 1 56 ? 17.894 -5.992 -4.441 1.00 12.41 56 GLN A C 4
ATOM 5454 O O . GLN A 1 56 ? 16.735 -6.105 -4.040 1.00 52.33 56 GLN A O 4
ATOM 5466 N N . PRO A 1 57 ? 18.390 -6.820 -5.369 1.00 20.45 57 PRO A N 4
ATOM 5467 C CA . PRO A 1 57 ? 17.622 -7.869 -6.029 1.00 32.11 57 PRO A CA 4
ATOM 5468 C C . PRO A 1 57 ? 17.248 -9.005 -5.067 1.00 42.30 57 PRO A C 4
ATOM 5469 O O . PRO A 1 57 ? 16.317 -9.755 -5.337 1.00 71.12 57 PRO A O 4
ATOM 5477 N N . ALA A 1 58 ? 17.927 -9.136 -3.923 1.00 42.41 58 ALA A N 4
ATOM 5478 C CA . ALA A 1 58 ? 17.535 -10.092 -2.898 1.00 3.42 58 ALA A CA 4
ATOM 5479 C C . ALA A 1 58 ? 16.539 -9.492 -1.901 1.00 23.23 58 ALA A C 4
ATOM 5480 O O . ALA A 1 58 ? 15.814 -10.254 -1.254 1.00 1.54 58 ALA A O 4
ATOM 5487 N N . ASP A 1 59 ? 16.453 -8.159 -1.804 1.00 14.12 59 ASP A N 4
ATOM 5488 C CA . ASP A 1 59 ? 15.555 -7.481 -0.866 1.00 53.10 59 ASP A CA 4
ATOM 5489 C C . ASP A 1 59 ? 14.112 -7.584 -1.331 1.00 12.52 59 ASP A C 4
ATOM 5490 O O . ASP A 1 59 ? 13.203 -7.616 -0.498 1.00 33.04 59 ASP A O 4
ATOM 5498 N N . VAL A 1 60 ? 13.886 -7.652 -2.643 1.00 4.11 60 VAL A N 4
ATOM 5499 C CA . VAL A 1 60 ? 12.584 -7.990 -3.194 1.00 55.31 60 VAL A CA 4
ATOM 5500 C C . VAL A 1 60 ? 12.312 -9.451 -2.849 1.00 34.22 60 VAL A C 4
ATOM 5501 O O . VAL A 1 60 ? 11.296 -9.780 -2.236 1.00 22.33 60 VAL A O 4
ATOM 5514 N N . SER A 1 61 ? 13.240 -10.341 -3.201 1.00 73.03 61 SER A N 4
ATOM 5515 C CA . SER A 1 61 ? 12.982 -11.762 -3.174 1.00 32.12 61 SER A CA 4
ATOM 5516 C C . SER A 1 61 ? 12.681 -12.312 -1.790 1.00 63.34 61 SER A C 4
ATOM 5517 O O . SER A 1 61 ? 11.859 -13.216 -1.634 1.00 40.24 61 SER A O 4
ATOM 5524 N N . MET A 1 62 ? 13.259 -11.697 -0.771 1.00 73.13 62 MET A N 4
ATOM 5525 C CA . MET A 1 62 ? 13.054 -12.083 0.602 1.00 13.42 62 MET A CA 4
ATOM 5526 C C . MET A 1 62 ? 11.597 -11.910 1.011 1.00 0.43 62 MET A C 4
ATOM 5527 O O . MET A 1 62 ? 11.165 -12.624 1.897 1.00 22.34 62 MET A O 4
ATOM 5539 N N . ILE A 1 63 ? 10.819 -11.034 0.379 1.00 73.24 63 ILE A N 4
ATOM 5540 C CA . ILE A 1 63 ? 9.434 -10.774 0.747 1.00 1.52 63 ILE A CA 4
ATOM 5541 C C . ILE A 1 63 ? 8.518 -11.934 0.350 1.00 35.01 63 ILE A C 4
ATOM 5542 O O . ILE A 1 63 ? 7.593 -12.256 1.106 1.00 44.52 63 ILE A O 4
ATOM 5557 N N . LYS A 1 64 ? 8.775 -12.610 -0.778 1.00 15.14 64 LYS A N 4
ATOM 5558 C CA . LYS A 1 64 ? 7.977 -13.781 -1.173 1.00 64.14 64 LYS A CA 4
ATOM 5559 C C . LYS A 1 64 ? 8.064 -14.860 -0.112 1.00 14.33 64 LYS A C 4
ATOM 5560 O O . LYS A 1 64 ? 7.054 -15.480 0.231 1.00 15.32 64 LYS A O 4
ATOM 5575 N N . LYS A 1 65 ? 9.249 -15.011 0.481 1.00 1.54 65 LYS A N 4
ATOM 5576 C CA . LYS A 1 65 ? 9.516 -16.021 1.489 1.00 12.45 65 LYS A CA 4
ATOM 5577 C C . LYS A 1 65 ? 8.662 -15.845 2.738 1.00 44.34 65 LYS A C 4
ATOM 5578 O O . LYS A 1 65 ? 8.463 -16.825 3.458 1.00 21.32 65 LYS A O 4
ATOM 5593 N N . GLN A 1 66 ? 8.138 -14.642 2.975 1.00 35.41 66 GLN A N 4
ATOM 5594 C CA . GLN A 1 66 ? 7.288 -14.346 4.118 1.00 12.45 66 GLN A CA 4
ATOM 5595 C C . GLN A 1 66 ? 5.789 -14.408 3.773 1.00 3.25 66 GLN A C 4
ATOM 5596 O O . GLN A 1 66 ? 4.966 -13.966 4.578 1.00 24.24 66 GLN A O 4
ATOM 5608 N N . GLY A 1 67 ? 5.423 -14.968 2.614 1.00 42.50 67 GLY A N 4
ATOM 5609 C CA . GLY A 1 67 ? 4.037 -15.291 2.284 1.00 72.23 67 GLY A CA 4
ATOM 5610 C C . GLY A 1 67 ? 3.357 -14.268 1.382 1.00 72.42 67 GLY A C 4
ATOM 5611 O O . GLY A 1 67 ? 2.128 -14.160 1.389 1.00 64.10 67 GLY A O 4
ATOM 5615 N N . THR A 1 68 ? 4.150 -13.512 0.626 1.00 12.11 68 THR A N 4
ATOM 5616 C CA . THR A 1 68 ? 3.691 -12.403 -0.203 1.00 54.54 68 THR A CA 4
ATOM 5617 C C . THR A 1 68 ? 3.612 -12.847 -1.671 1.00 44.14 68 THR A C 4
ATOM 5618 O O . THR A 1 68 ? 4.237 -13.844 -2.046 1.00 31.23 68 THR A O 4
ATOM 5629 N N . THR A 1 69 ? 2.910 -12.090 -2.515 1.00 71.14 69 THR A N 4
ATOM 5630 C CA . THR A 1 69 ? 2.901 -12.241 -3.968 1.00 75.52 69 THR A CA 4
ATOM 5631 C C . THR A 1 69 ? 3.251 -10.904 -4.608 1.00 73.43 69 THR A C 4
ATOM 5632 O O . THR A 1 69 ? 3.283 -9.878 -3.925 1.00 33.32 69 THR A O 4
ATOM 5643 N N . LEU A 1 70 ? 3.473 -10.924 -5.924 1.00 15.01 70 LEU A N 4
ATOM 5644 C CA . LEU A 1 70 ? 3.626 -9.738 -6.750 1.00 2.23 70 LEU A CA 4
ATOM 5645 C C . LEU A 1 70 ? 2.440 -8.836 -6.501 1.00 31.41 70 LEU A C 4
ATOM 5646 O O . LEU A 1 70 ? 2.559 -7.645 -6.238 1.00 23.44 70 LEU A O 4
ATOM 5661 N N . GLU A 1 71 ? 1.282 -9.471 -6.595 1.00 61.31 71 GLU A N 4
ATOM 5662 C CA . GLU A 1 71 ? 0.027 -8.809 -6.809 1.00 42.04 71 GLU A CA 4
ATOM 5663 C C . GLU A 1 71 ? -0.385 -7.937 -5.606 1.00 35.22 71 GLU A C 4
ATOM 5664 O O . GLU A 1 71 ? -1.261 -7.075 -5.688 1.00 32.35 71 GLU A O 4
ATOM 5674 N N . MET A 1 72 ? 0.210 -8.245 -4.454 1.00 51.34 72 MET A N 4
ATOM 5675 C CA . MET A 1 72 ? 0.069 -7.540 -3.189 1.00 11.24 72 MET A CA 4
ATOM 5676 C C . MET A 1 72 ? 0.817 -6.203 -3.238 1.00 14.13 72 MET A C 4
ATOM 5677 O O . MET A 1 72 ? 0.385 -5.216 -2.643 1.00 55.20 72 MET A O 4
ATOM 5689 N N . ILE A 1 73 ? 1.968 -6.177 -3.911 1.00 34.45 73 ILE A N 4
ATOM 5690 C CA . ILE A 1 73 ? 2.842 -5.023 -4.020 1.00 43.34 73 ILE A CA 4
ATOM 5691 C C . ILE A 1 73 ? 2.165 -4.001 -4.930 1.00 41.31 73 ILE A C 4
ATOM 5692 O O . ILE A 1 73 ? 2.018 -2.850 -4.530 1.00 15.33 73 ILE A O 4
ATOM 5707 N N . THR A 1 74 ? 1.688 -4.416 -6.104 1.00 64.30 74 THR A N 4
ATOM 5708 C CA . THR A 1 74 ? 0.950 -3.564 -7.038 1.00 12.32 74 THR A CA 4
ATOM 5709 C C . THR A 1 74 ? -0.257 -2.915 -6.355 1.00 75.42 74 THR A C 4
ATOM 5710 O O . THR A 1 74 ? -0.601 -1.771 -6.660 1.00 2.03 74 THR A O 4
ATOM 5721 N N . ALA A 1 75 ? -0.918 -3.613 -5.429 1.00 71.44 75 ALA A N 4
ATOM 5722 C CA . ALA A 1 75 ? -2.051 -3.055 -4.715 1.00 23.52 75 ALA A CA 4
ATOM 5723 C C . ALA A 1 75 ? -1.636 -1.974 -3.719 1.00 0.03 75 ALA A C 4
ATOM 5724 O O . ALA A 1 75 ? -2.159 -0.857 -3.781 1.00 55.25 75 ALA A O 4
ATOM 5731 N N . TRP A 1 76 ? -0.727 -2.294 -2.789 1.00 41.14 76 TRP A N 4
ATOM 5732 C CA . TRP A 1 76 ? -0.312 -1.340 -1.768 1.00 1.22 76 TRP A CA 4
ATOM 5733 C C . TRP A 1 76 ? 0.432 -0.166 -2.400 1.00 12.52 76 TRP A C 4
ATOM 5734 O O . TRP A 1 76 ? 0.376 0.939 -1.867 1.00 13.22 76 TRP A O 4
ATOM 5754 N N . GLN A 1 77 ? 1.082 -0.372 -3.545 1.00 75.41 77 GLN A N 4
ATOM 5755 C CA . GLN A 1 77 ? 1.689 0.677 -4.332 1.00 23.33 77 GLN A CA 4
ATOM 5756 C C . GLN A 1 77 ? 0.634 1.686 -4.724 1.00 61.12 77 GLN A C 4
ATOM 5757 O O . GLN A 1 77 ? 0.757 2.858 -4.377 1.00 40.03 77 GLN A O 4
ATOM 5769 N N . ASP A 1 78 ? -0.383 1.237 -5.456 1.00 60.34 78 ASP A N 4
ATOM 5770 C CA . ASP A 1 78 ? -1.376 2.119 -6.045 1.00 53.02 78 ASP A CA 4
ATOM 5771 C C . ASP A 1 78 ? -2.138 2.873 -4.961 1.00 4.34 78 ASP A C 4
ATOM 5772 O O . ASP A 1 78 ? -2.427 4.065 -5.091 1.00 22.40 78 ASP A O 4
ATOM 5780 N N . PHE A 1 79 ? -2.399 2.191 -3.845 1.00 14.21 79 PHE A N 4
ATOM 5781 C CA . PHE A 1 79 ? -3.021 2.759 -2.664 1.00 73.13 79 PHE A CA 4
ATOM 5782 C C . PHE A 1 79 ? -2.223 3.954 -2.114 1.00 55.24 79 PHE A C 4
ATOM 5783 O O . PHE A 1 79 ? -2.822 4.879 -1.566 1.00 32.13 79 PHE A O 4
ATOM 5799 N N . TYR A 1 80 ? -0.897 3.979 -2.283 1.00 11.23 80 TYR A N 4
ATOM 5800 C CA . TYR A 1 80 ? -0.050 5.123 -1.956 1.00 51.31 80 TYR A CA 4
ATOM 5801 C C . TYR A 1 80 ? 0.131 6.108 -3.125 1.00 41.21 80 TYR A C 4
ATOM 5802 O O . TYR A 1 80 ? 0.322 7.305 -2.888 1.00 63.22 80 TYR A O 4
ATOM 5819 N N . GLU A 1 81 ? 0.100 5.661 -4.382 1.00 35.44 81 GLU A N 4
ATOM 5820 C CA . GLU A 1 81 ? 0.158 6.533 -5.563 1.00 63.55 81 GLU A CA 4
ATOM 5821 C C . GLU A 1 81 ? -1.011 7.518 -5.569 1.00 40.42 81 GLU A C 4
ATOM 5822 O O . GLU A 1 81 ? -0.858 8.699 -5.887 1.00 21.44 81 GLU A O 4
ATOM 5832 N N . GLN A 1 82 ? -2.178 7.060 -5.147 1.00 74.34 82 GLN A N 4
ATOM 5833 C CA . GLN A 1 82 ? -3.402 7.851 -5.187 1.00 21.14 82 GLN A CA 4
ATOM 5834 C C . GLN A 1 82 ? -3.527 8.859 -4.041 1.00 52.14 82 GLN A C 4
ATOM 5835 O O . GLN A 1 82 ? -4.438 9.688 -4.037 1.00 41.21 82 GLN A O 4
ATOM 5847 N N . GLU A 1 83 ? -2.580 8.853 -3.114 1.00 21.33 83 GLU A N 4
ATOM 5848 C CA . GLU A 1 83 ? -2.407 9.904 -2.112 1.00 61.41 83 GLU A CA 4
ATOM 5849 C C . GLU A 1 83 ? -1.605 11.086 -2.657 1.00 52.31 83 GLU A C 4
ATOM 5850 O O . GLU A 1 83 ? -1.541 12.138 -2.019 1.00 53.52 83 GLU A O 4
ATOM 5860 N N . GLN A 1 84 ? -0.939 10.910 -3.798 1.00 71.55 84 GLN A N 4
ATOM 5861 C CA . GLN A 1 84 ? 0.009 11.886 -4.318 1.00 51.44 84 GLN A CA 4
ATOM 5862 C C . GLN A 1 84 ? -0.641 12.844 -5.313 1.00 34.24 84 GLN A C 4
ATOM 5863 O O . GLN A 1 84 ? -0.234 14.003 -5.370 1.00 14.14 84 GLN A O 4
ATOM 5875 N N . GLN A 1 85 ? -1.656 12.397 -6.056 1.00 40.25 85 GLN A N 4
ATOM 5876 C CA . GLN A 1 85 ? -2.527 13.283 -6.826 1.00 64.41 85 GLN A CA 4
ATOM 5877 C C . GLN A 1 85 ? -3.206 14.282 -5.886 1.00 72.23 85 GLN A C 4
ATOM 5878 O O . GLN A 1 85 ? -2.985 15.487 -6.011 1.00 73.52 85 GLN A O 4
ATOM 5890 N N . ARG A 1 86 ? -3.966 13.787 -4.897 1.00 34.31 86 ARG A N 4
ATOM 5891 C CA . ARG A 1 86 ? -4.744 14.633 -3.988 1.00 75.45 86 ARG A CA 4
ATOM 5892 C C . ARG A 1 86 ? -3.917 15.724 -3.323 1.00 43.23 86 ARG A C 4
ATOM 5893 O O . ARG A 1 86 ? -4.432 16.821 -3.127 1.00 12.41 86 ARG A O 4
ATOM 5911 N N . ASN A 1 87 ? -2.669 15.452 -2.934 1.00 44.34 87 ASN A N 4
ATOM 5912 C CA . ASN A 1 87 ? -1.760 16.443 -2.424 1.00 73.21 87 ASN A CA 4
ATOM 5913 C C . ASN A 1 87 ? -0.334 15.935 -2.601 1.00 20.43 87 ASN A C 4
ATOM 5914 O O . ASN A 1 87 ? -0.078 14.742 -2.435 1.00 20.03 87 ASN A O 4
ATOM 5924 N N . GLU A 1 88 ? 0.623 16.833 -2.819 1.00 53.24 88 GLU A N 4
ATOM 5925 C CA . GLU A 1 88 ? 2.060 16.517 -2.779 1.00 44.51 88 GLU A CA 4
ATOM 5926 C C . GLU A 1 88 ? 2.563 16.299 -1.343 1.00 41.12 88 GLU A C 4
ATOM 5927 O O . GLU A 1 88 ? 3.706 15.900 -1.123 1.00 41.12 88 GLU A O 4
ATOM 5937 N N . ASN A 1 89 ? 1.708 16.563 -0.354 1.00 21.44 89 ASN A N 4
ATOM 5938 C CA . ASN A 1 89 ? 2.080 16.704 1.049 1.00 4.32 89 ASN A CA 4
ATOM 5939 C C . ASN A 1 89 ? 2.199 15.362 1.767 1.00 32.43 89 ASN A C 4
ATOM 5940 O O . ASN A 1 89 ? 2.336 15.350 2.990 1.00 15.53 89 ASN A O 4
ATOM 5950 N N . ASN A 1 90 ? 2.129 14.231 1.056 1.00 3.31 90 ASN A N 4
ATOM 5951 C CA . ASN A 1 90 ? 2.151 12.893 1.635 1.00 15.51 90 ASN A CA 4
ATOM 5952 C C . ASN A 1 90 ? 3.440 12.178 1.236 1.00 14.40 90 ASN A C 4
ATOM 5953 O O . ASN A 1 90 ? 3.405 11.214 0.465 1.00 55.32 90 ASN A O 4
ATOM 5963 N N . PRO A 1 91 ? 4.585 12.569 1.823 1.00 64.25 91 PRO A N 4
ATOM 5964 C CA . PRO A 1 91 ? 5.860 11.930 1.563 1.00 31.13 91 PRO A CA 4
ATOM 5965 C C . PRO A 1 91 ? 5.819 10.476 2.036 1.00 54.22 91 PRO A C 4
ATOM 5966 O O . PRO A 1 91 ? 6.421 9.632 1.385 1.00 33.32 91 PRO A O 4
ATOM 5974 N N . THR A 1 92 ? 5.066 10.149 3.100 1.00 41.23 92 THR A N 4
ATOM 5975 C CA . THR A 1 92 ? 4.938 8.776 3.579 1.00 44.12 92 THR A CA 4
ATOM 5976 C C . THR A 1 92 ? 4.491 7.885 2.426 1.00 72.25 92 THR A C 4
ATOM 5977 O O . THR A 1 92 ? 5.213 6.974 2.027 1.00 74.12 92 THR A O 4
ATOM 5988 N N . ALA A 1 93 ? 3.335 8.191 1.838 1.00 62.23 93 ALA A N 4
ATOM 5989 C CA . ALA A 1 93 ? 2.833 7.454 0.697 1.00 60.12 93 ALA A CA 4
ATOM 5990 C C . ALA A 1 93 ? 3.820 7.513 -0.476 1.00 33.04 93 ALA A C 4
ATOM 5991 O O . ALA A 1 93 ? 4.130 6.484 -1.062 1.00 71.34 93 ALA A O 4
ATOM 5998 N N . LYS A 1 94 ? 4.351 8.693 -0.795 1.00 1.50 94 LYS A N 4
ATOM 5999 C CA . LYS A 1 94 ? 5.275 8.908 -1.906 1.00 72.15 94 LYS A CA 4
ATOM 6000 C C . LYS A 1 94 ? 6.452 7.935 -1.877 1.00 2.41 94 LYS A C 4
ATOM 6001 O O . LYS A 1 94 ? 6.656 7.204 -2.849 1.00 40.41 94 LYS A O 4
ATOM 6016 N N . TYR A 1 95 ? 7.202 7.878 -0.775 1.00 11.30 95 TYR A N 4
ATOM 6017 C CA . TYR A 1 95 ? 8.310 6.939 -0.656 1.00 35.30 95 TYR A CA 4
ATOM 6018 C C . TYR A 1 95 ? 7.804 5.488 -0.664 1.00 34.42 95 TYR A C 4
ATOM 6019 O O . TYR A 1 95 ? 8.398 4.661 -1.352 1.00 13.24 95 TYR A O 4
ATOM 6036 N N . ARG A 1 96 ? 6.707 5.139 0.031 1.00 62.24 96 ARG A N 4
ATOM 6037 C CA . ARG A 1 96 ? 6.165 3.771 -0.001 1.00 31.01 96 ARG A CA 4
ATOM 6038 C C . ARG A 1 96 ? 5.830 3.316 -1.419 1.00 35.23 96 ARG A C 4
ATOM 6039 O O . ARG A 1 96 ? 6.198 2.204 -1.782 1.00 41.25 96 ARG A O 4
ATOM 6057 N N . ALA A 1 97 ? 5.139 4.135 -2.210 1.00 43.25 97 ALA A N 4
ATOM 6058 C CA . ALA A 1 97 ? 4.769 3.827 -3.581 1.00 23.22 97 ALA A CA 4
ATOM 6059 C C . ALA A 1 97 ? 6.028 3.648 -4.425 1.00 62.41 97 ALA A C 4
ATOM 6060 O O . ALA A 1 97 ? 6.144 2.667 -5.156 1.00 71.11 97 ALA A O 4
ATOM 6067 N N . ARG A 1 98 ? 6.986 4.574 -4.321 1.00 55.41 98 ARG A N 4
ATOM 6068 C CA . ARG A 1 98 ? 8.249 4.515 -5.056 1.00 63.21 98 ARG A CA 4
ATOM 6069 C C . ARG A 1 98 ? 9.091 3.295 -4.674 1.00 31.23 98 ARG A C 4
ATOM 6070 O O . ARG A 1 98 ? 9.872 2.809 -5.493 1.00 24.10 98 ARG A O 4
ATOM 6088 N N . LEU A 1 99 ? 8.948 2.801 -3.444 1.00 21.13 99 LEU A N 4
ATOM 6089 C CA . LEU A 1 99 ? 9.574 1.582 -2.950 1.00 24.13 99 LEU A CA 4
ATOM 6090 C C . LEU A 1 99 ? 8.864 0.364 -3.527 1.00 34.33 99 LEU A C 4
ATOM 6091 O O . LEU A 1 99 ? 9.506 -0.436 -4.198 1.00 64.32 99 LEU A O 4
ATOM 6106 N N . MET A 1 100 ? 7.546 0.253 -3.341 1.00 40.15 100 MET A N 4
ATOM 6107 C CA . MET A 1 100 ? 6.738 -0.825 -3.913 1.00 41.21 100 MET A CA 4
ATOM 6108 C C . MET A 1 100 ? 7.025 -0.983 -5.415 1.00 22.52 100 MET A C 4
ATOM 6109 O O . MET A 1 100 ? 7.240 -2.098 -5.876 1.00 51.35 100 MET A O 4
ATOM 6121 N N . LYS A 1 101 ? 7.085 0.134 -6.151 1.00 0.22 101 LYS A N 4
ATOM 6122 C CA . LYS A 1 101 ? 7.455 0.220 -7.563 1.00 62.43 101 LYS A CA 4
ATOM 6123 C C . LYS A 1 101 ? 8.724 -0.571 -7.829 1.00 35.54 101 LYS A C 4
ATOM 6124 O O . LYS A 1 101 ? 8.702 -1.568 -8.537 1.00 41.25 101 LYS A O 4
ATOM 6139 N N . LYS A 1 102 ? 9.819 -0.155 -7.201 1.00 3.12 102 LYS A N 4
ATOM 6140 C CA . LYS A 1 102 ? 11.124 -0.793 -7.356 1.00 64.15 102 LYS A CA 4
ATOM 6141 C C . LYS A 1 102 ? 11.133 -2.259 -6.931 1.00 14.40 102 LYS A C 4
ATOM 6142 O O . LYS A 1 102 ? 11.971 -3.009 -7.407 1.00 60.12 102 LYS A O 4
ATOM 6157 N N . ILE A 1 103 ? 10.245 -2.678 -6.036 1.00 44.23 103 ILE A N 4
ATOM 6158 C CA . ILE A 1 103 ? 10.143 -4.072 -5.636 1.00 54.13 103 ILE A CA 4
ATOM 6159 C C . ILE A 1 103 ? 9.469 -4.845 -6.774 1.00 62.44 103 ILE A C 4
ATOM 6160 O O . ILE A 1 103 ? 9.997 -5.869 -7.198 1.00 31.43 103 ILE A O 4
ATOM 6175 N N . ALA A 1 104 ? 8.340 -4.360 -7.296 1.00 44.02 104 ALA A N 4
ATOM 6176 C CA . ALA A 1 104 ? 7.626 -4.992 -8.400 1.00 53.10 104 ALA A CA 4
ATOM 6177 C C . ALA A 1 104 ? 8.433 -4.978 -9.712 1.00 74.31 104 ALA A C 4
ATOM 6178 O O . ALA A 1 104 ? 8.222 -5.827 -10.576 1.00 64.33 104 ALA A O 4
ATOM 6185 N N . ASP A 1 105 ? 9.343 -4.016 -9.856 1.00 43.43 105 ASP A N 4
ATOM 6186 C CA . ASP A 1 105 ? 10.246 -3.811 -10.993 1.00 14.04 105 ASP A CA 4
ATOM 6187 C C . ASP A 1 105 ? 11.229 -4.973 -11.089 1.00 60.53 105 ASP A C 4
ATOM 6188 O O . ASP A 1 105 ? 11.461 -5.539 -12.158 1.00 40.11 105 ASP A O 4
ATOM 6196 N N . LEU A 1 106 ? 11.772 -5.361 -9.936 1.00 20.23 106 LEU A N 4
ATOM 6197 C CA . LEU A 1 106 ? 12.759 -6.418 -9.773 1.00 60.31 106 LEU A CA 4
ATOM 6198 C C . LEU A 1 106 ? 12.118 -7.813 -9.705 1.00 23.11 106 LEU A C 4
ATOM 6199 O O . LEU A 1 106 ? 12.833 -8.764 -9.376 1.00 24.45 106 LEU A O 4
ATOM 6214 N N . TRP A 1 107 ? 10.805 -7.951 -9.943 1.00 11.03 107 TRP A N 4
ATOM 6215 C CA . TRP A 1 107 ? 10.041 -9.145 -9.599 1.00 1.21 107 TRP A CA 4
ATOM 6216 C C . TRP A 1 107 ? 10.161 -10.238 -10.666 1.00 21.25 107 TRP A C 4
ATOM 6217 O O . TRP A 1 107 ? 11.267 -10.804 -10.812 1.00 74.42 107 TRP A O 4
ATOM 6237 N N . GLY A 1 1 ? -26.141 -2.729 20.132 1.00 74.53 1 GLY A N 5
ATOM 6238 C CA . GLY A 1 1 ? -25.243 -3.774 20.625 1.00 54.11 1 GLY A CA 5
ATOM 6239 C C . GLY A 1 1 ? -23.852 -3.488 20.109 1.00 50.34 1 GLY A C 5
ATOM 6240 O O . GLY A 1 1 ? -23.319 -2.415 20.394 1.00 41.34 1 GLY A O 5
ATOM 6244 N N . THR A 1 2 ? -23.278 -4.428 19.364 1.00 33.55 2 THR A N 5
ATOM 6245 C CA . THR A 1 2 ? -21.996 -4.334 18.677 1.00 23.31 2 THR A CA 5
ATOM 6246 C C . THR A 1 2 ? -22.065 -5.143 17.363 1.00 21.45 2 THR A C 5
ATOM 6247 O O . THR A 1 2 ? -21.039 -5.439 16.754 1.00 21.32 2 THR A O 5
ATOM 6258 N N . ASP A 1 3 ? -23.263 -5.540 16.923 1.00 33.34 3 ASP A N 5
ATOM 6259 C CA . ASP A 1 3 ? -23.475 -6.529 15.864 1.00 11.31 3 ASP A CA 5
ATOM 6260 C C . ASP A 1 3 ? -24.226 -5.843 14.731 1.00 42.10 3 ASP A C 5
ATOM 6261 O O . ASP A 1 3 ? -25.035 -4.943 14.993 1.00 52.03 3 ASP A O 5
ATOM 6269 N N . PHE A 1 4 ? -23.956 -6.233 13.483 1.00 14.04 4 PHE A N 5
ATOM 6270 C CA . PHE A 1 4 ? -24.515 -5.600 12.298 1.00 54.11 4 PHE A CA 5
ATOM 6271 C C . PHE A 1 4 ? -24.447 -6.578 11.120 1.00 52.14 4 PHE A C 5
ATOM 6272 O O . PHE A 1 4 ? -23.393 -6.740 10.499 1.00 44.22 4 PHE A O 5
ATOM 6288 N N . GLY A 1 5 ? -25.562 -7.246 10.815 1.00 31.25 5 GLY A N 5
ATOM 6289 C CA . GLY A 1 5 ? -25.681 -8.084 9.639 1.00 2.04 5 GLY A CA 5
ATOM 6290 C C . GLY A 1 5 ? -25.841 -7.217 8.393 1.00 33.43 5 GLY A C 5
ATOM 6291 O O . GLY A 1 5 ? -26.173 -6.030 8.464 1.00 34.42 5 GLY A O 5
ATOM 6295 N N . THR A 1 6 ? -25.651 -7.842 7.241 1.00 31.55 6 THR A N 5
ATOM 6296 C CA . THR A 1 6 ? -25.453 -7.199 5.938 1.00 74.40 6 THR A CA 5
ATOM 6297 C C . THR A 1 6 ? -26.319 -7.848 4.860 1.00 62.52 6 THR A C 5
ATOM 6298 O O . THR A 1 6 ? -25.922 -8.000 3.706 1.00 32.43 6 THR A O 5
ATOM 6309 N N . THR A 1 7 ? -27.537 -8.215 5.251 1.00 71.10 7 THR A N 5
ATOM 6310 C CA . THR A 1 7 ? -28.492 -8.959 4.450 1.00 44.10 7 THR A CA 5
ATOM 6311 C C . THR A 1 7 ? -29.065 -8.135 3.277 1.00 23.15 7 THR A C 5
ATOM 6312 O O . THR A 1 7 ? -29.994 -8.609 2.623 1.00 51.34 7 THR A O 5
ATOM 6323 N N . ASN A 1 8 ? -28.561 -6.923 3.012 1.00 13.23 8 ASN A N 5
ATOM 6324 C CA . ASN A 1 8 ? -28.954 -6.050 1.912 1.00 4.41 8 ASN A CA 5
ATOM 6325 C C . ASN A 1 8 ? -27.694 -5.342 1.388 1.00 25.42 8 ASN A C 5
ATOM 6326 O O . ASN A 1 8 ? -27.473 -4.159 1.663 1.00 34.52 8 ASN A O 5
ATOM 6336 N N . ASN A 1 9 ? -26.848 -6.069 0.656 1.00 31.12 9 ASN A N 5
ATOM 6337 C CA . ASN A 1 9 ? -25.736 -5.547 -0.145 1.00 4.05 9 ASN A CA 5
ATOM 6338 C C . ASN A 1 9 ? -25.782 -6.227 -1.517 1.00 42.31 9 ASN A C 5
ATOM 6339 O O . ASN A 1 9 ? -25.163 -7.276 -1.700 1.00 74.22 9 ASN A O 5
ATOM 6349 N N . PHE A 1 10 ? -26.556 -5.692 -2.469 1.00 14.33 10 PHE A N 5
ATOM 6350 C CA . PHE A 1 10 ? -26.740 -6.321 -3.779 1.00 70.20 10 PHE A CA 5
ATOM 6351 C C . PHE A 1 10 ? -27.160 -5.326 -4.875 1.00 53.40 10 PHE A C 5
ATOM 6352 O O . PHE A 1 10 ? -28.124 -5.552 -5.611 1.00 42.23 10 PHE A O 5
ATOM 6368 N N . VAL A 1 11 ? -26.443 -4.212 -5.014 1.00 45.12 11 VAL A N 5
ATOM 6369 C CA . VAL A 1 11 ? -26.524 -3.325 -6.176 1.00 73.52 11 VAL A CA 5
ATOM 6370 C C . VAL A 1 11 ? -25.180 -2.590 -6.282 1.00 23.43 11 VAL A C 5
ATOM 6371 O O . VAL A 1 11 ? -24.451 -2.515 -5.286 1.00 53.03 11 VAL A O 5
ATOM 6384 N N . SER A 1 12 ? -24.859 -2.028 -7.450 1.00 61.33 12 SER A N 5
ATOM 6385 C CA . SER A 1 12 ? -23.613 -1.316 -7.734 1.00 45.40 12 SER A CA 5
ATOM 6386 C C . SER A 1 12 ? -23.935 0.055 -8.372 1.00 12.32 12 SER A C 5
ATOM 6387 O O . SER A 1 12 ? -23.632 0.279 -9.550 1.00 21.11 12 SER A O 5
ATOM 6394 N N . PRO A 1 13 ? -24.610 0.965 -7.639 1.00 70.31 13 PRO A N 5
ATOM 6395 C CA . PRO A 1 13 ? -25.102 2.230 -8.172 1.00 54.20 13 PRO A CA 5
ATOM 6396 C C . PRO A 1 13 ? -23.990 3.290 -8.220 1.00 32.33 13 PRO A C 5
ATOM 6397 O O . PRO A 1 13 ? -22.836 3.020 -7.879 1.00 54.44 13 PRO A O 5
ATOM 6405 N N . ASN A 1 14 ? -24.362 4.513 -8.609 1.00 3.01 14 ASN A N 5
ATOM 6406 C CA . ASN A 1 14 ? -23.548 5.719 -8.639 1.00 24.11 14 ASN A CA 5
ATOM 6407 C C . ASN A 1 14 ? -22.910 5.963 -7.278 1.00 60.23 14 ASN A C 5
ATOM 6408 O O . ASN A 1 14 ? -23.547 6.426 -6.329 1.00 54.44 14 ASN A O 5
ATOM 6418 N N . LEU A 1 15 ? -21.638 5.612 -7.185 1.00 14.02 15 LEU A N 5
ATOM 6419 C CA . LEU A 1 15 ? -20.738 5.989 -6.108 1.00 73.11 15 LEU A CA 5
ATOM 6420 C C . LEU A 1 15 ? -20.116 7.337 -6.459 1.00 34.41 15 LEU A C 5
ATOM 6421 O O . LEU A 1 15 ? -19.160 7.388 -7.231 1.00 40.13 15 LEU A O 5
ATOM 6436 N N . GLN A 1 16 ? -20.637 8.422 -5.893 1.00 41.04 16 GLN A N 5
ATOM 6437 C CA . GLN A 1 16 ? -20.042 9.749 -6.002 1.00 14.02 16 GLN A CA 5
ATOM 6438 C C . GLN A 1 16 ? -19.769 10.289 -4.598 1.00 60.23 16 GLN A C 5
ATOM 6439 O O . GLN A 1 16 ? -20.488 11.146 -4.082 1.00 15.42 16 GLN A O 5
ATOM 6451 N N . LEU A 1 17 ? -18.754 9.724 -3.947 1.00 55.24 17 LEU A N 5
ATOM 6452 C CA . LEU A 1 17 ? -18.256 10.170 -2.660 1.00 41.30 17 LEU A CA 5
ATOM 6453 C C . LEU A 1 17 ? -16.801 9.750 -2.488 1.00 34.45 17 LEU A C 5
ATOM 6454 O O . LEU A 1 17 ? -16.477 8.784 -1.795 1.00 21.35 17 LEU A O 5
ATOM 6469 N N . LYS A 1 18 ? -15.901 10.453 -3.166 1.00 40.11 18 LYS A N 5
ATOM 6470 C CA . LYS A 1 18 ? -14.466 10.235 -3.002 1.00 40.34 18 LYS A CA 5
ATOM 6471 C C . LYS A 1 18 ? -14.017 10.927 -1.723 1.00 61.13 18 LYS A C 5
ATOM 6472 O O . LYS A 1 18 ? -13.961 12.155 -1.665 1.00 44.22 18 LYS A O 5
ATOM 6487 N N . GLN A 1 19 ? -13.707 10.141 -0.701 1.00 43.00 19 GLN A N 5
ATOM 6488 C CA . GLN A 1 19 ? -13.449 10.594 0.654 1.00 15.14 19 GLN A CA 5
ATOM 6489 C C . GLN A 1 19 ? -11.977 10.319 1.010 1.00 20.51 19 GLN A C 5
ATOM 6490 O O . GLN A 1 19 ? -11.241 9.734 0.204 1.00 34.32 19 GLN A O 5
ATOM 6502 N N . ASN A 1 20 ? -11.520 10.750 2.188 1.00 61.50 20 ASN A N 5
ATOM 6503 C CA . ASN A 1 20 ? -10.127 10.588 2.629 1.00 74.41 20 ASN A CA 5
ATOM 6504 C C . ASN A 1 20 ? -9.961 9.241 3.336 1.00 63.54 20 ASN A C 5
ATOM 6505 O O . ASN A 1 20 ? -9.771 9.167 4.551 1.00 54.01 20 ASN A O 5
ATOM 6515 N N . VAL A 1 21 ? -9.996 8.168 2.562 1.00 43.44 21 VAL A N 5
ATOM 6516 C CA . VAL A 1 21 ? -9.921 6.799 3.039 1.00 63.34 21 VAL A CA 5
ATOM 6517 C C . VAL A 1 21 ? -8.799 6.072 2.286 1.00 71.24 21 VAL A C 5
ATOM 6518 O O . VAL A 1 21 ? -8.486 6.413 1.138 1.00 50.20 21 VAL A O 5
ATOM 6531 N N . LEU A 1 22 ? -8.159 5.103 2.941 1.00 3.02 22 LEU A N 5
ATOM 6532 C CA . LEU A 1 22 ? -7.097 4.297 2.338 1.00 1.34 22 LEU A CA 5
ATOM 6533 C C . LEU A 1 22 ? -7.647 3.272 1.325 1.00 73.53 22 LEU A C 5
ATOM 6534 O O . LEU A 1 22 ? -8.856 3.004 1.317 1.00 50.00 22 LEU A O 5
ATOM 6549 N N . PRO A 1 23 ? -6.783 2.677 0.476 1.00 34.31 23 PRO A N 5
ATOM 6550 C CA . PRO A 1 23 ? -7.084 1.476 -0.323 1.00 21.12 23 PRO A CA 5
ATOM 6551 C C . PRO A 1 23 ? -7.406 0.238 0.548 1.00 25.15 23 PRO A C 5
ATOM 6552 O O . PRO A 1 23 ? -7.284 0.300 1.779 1.00 22.45 23 PRO A O 5
ATOM 6560 N N . PRO A 1 24 ? -7.849 -0.885 -0.057 1.00 64.41 24 PRO A N 5
ATOM 6561 C CA . PRO A 1 24 ? -8.106 -2.151 0.641 1.00 4.01 24 PRO A CA 5
ATOM 6562 C C . PRO A 1 24 ? -6.795 -2.831 1.064 1.00 30.13 24 PRO A C 5
ATOM 6563 O O . PRO A 1 24 ? -5.720 -2.275 0.876 1.00 31.32 24 PRO A O 5
ATOM 6571 N N . THR A 1 25 ? -6.851 -4.017 1.669 1.00 74.32 25 THR A N 5
ATOM 6572 C CA . THR A 1 25 ? -5.669 -4.727 2.163 1.00 43.02 25 THR A CA 5
ATOM 6573 C C . THR A 1 25 ? -5.955 -6.232 2.108 1.00 53.44 25 THR A C 5
ATOM 6574 O O . THR A 1 25 ? -7.126 -6.604 2.253 1.00 24.43 25 THR A O 5
ATOM 6585 N N . PRO A 1 26 ? -4.935 -7.095 1.938 1.00 4.24 26 PRO A N 5
ATOM 6586 C CA . PRO A 1 26 ? -5.145 -8.532 1.853 1.00 2.05 26 PRO A CA 5
ATOM 6587 C C . PRO A 1 26 ? -5.743 -9.079 3.149 1.00 2.44 26 PRO A C 5
ATOM 6588 O O . PRO A 1 26 ? -5.449 -8.589 4.241 1.00 65.52 26 PRO A O 5
ATOM 6596 N N . LYS A 1 27 ? -6.505 -10.167 3.041 1.00 30.32 27 LYS A N 5
ATOM 6597 C CA . LYS A 1 27 ? -7.237 -10.832 4.128 1.00 51.44 27 LYS A CA 5
ATOM 6598 C C . LYS A 1 27 ? -6.352 -11.641 5.061 1.00 31.50 27 LYS A C 5
ATOM 6599 O O . LYS A 1 27 ? -6.775 -12.642 5.649 1.00 5.42 27 LYS A O 5
ATOM 6614 N N . ASN A 1 28 ? -5.106 -11.208 5.172 1.00 74.23 28 ASN A N 5
ATOM 6615 C CA . ASN A 1 28 ? -4.100 -11.740 6.031 1.00 50.04 28 ASN A CA 5
ATOM 6616 C C . ASN A 1 28 ? -3.926 -10.693 7.110 1.00 53.15 28 ASN A C 5
ATOM 6617 O O . ASN A 1 28 ? -4.131 -10.996 8.287 1.00 65.35 28 ASN A O 5
ATOM 6627 N N . ILE A 1 29 ? -3.542 -9.464 6.735 1.00 31.31 29 ILE A N 5
ATOM 6628 C CA . ILE A 1 29 ? -3.120 -8.471 7.705 1.00 72.21 29 ILE A CA 5
ATOM 6629 C C . ILE A 1 29 ? -3.482 -7.045 7.226 1.00 45.02 29 ILE A C 5
ATOM 6630 O O . ILE A 1 29 ? -3.476 -6.795 6.017 1.00 5.25 29 ILE A O 5
ATOM 6645 N N . PRO A 1 30 ? -3.740 -6.103 8.152 1.00 2.32 30 PRO A N 5
ATOM 6646 C CA . PRO A 1 30 ? -4.145 -4.728 7.857 1.00 1.22 30 PRO A CA 5
ATOM 6647 C C . PRO A 1 30 ? -2.937 -3.856 7.504 1.00 11.24 30 PRO A C 5
ATOM 6648 O O . PRO A 1 30 ? -1.807 -4.283 7.690 1.00 52.42 30 PRO A O 5
ATOM 6656 N N . LEU A 1 31 ? -3.143 -2.596 7.111 1.00 53.02 31 LEU A N 5
ATOM 6657 C CA . LEU A 1 31 ? -2.111 -1.596 6.806 1.00 14.04 31 LEU A CA 5
ATOM 6658 C C . LEU A 1 31 ? -0.931 -1.597 7.793 1.00 52.33 31 LEU A C 5
ATOM 6659 O O . LEU A 1 31 ? 0.195 -1.788 7.329 1.00 2.44 31 LEU A O 5
ATOM 6674 N N . PRO A 1 32 ? -1.105 -1.424 9.120 1.00 1.21 32 PRO A N 5
ATOM 6675 C CA . PRO A 1 32 ? 0.015 -1.404 10.065 1.00 33.32 32 PRO A CA 5
ATOM 6676 C C . PRO A 1 32 ? 0.713 -2.764 10.243 1.00 50.44 32 PRO A C 5
ATOM 6677 O O . PRO A 1 32 ? 1.637 -2.871 11.048 1.00 10.44 32 PRO A O 5
ATOM 6685 N N . ALA A 1 33 ? 0.308 -3.795 9.504 1.00 33.55 33 ALA A N 5
ATOM 6686 C CA . ALA A 1 33 ? 1.051 -5.034 9.337 1.00 33.53 33 ALA A CA 5
ATOM 6687 C C . ALA A 1 33 ? 1.586 -5.162 7.912 1.00 30.25 33 ALA A C 5
ATOM 6688 O O . ALA A 1 33 ? 2.752 -5.506 7.726 1.00 25.45 33 ALA A O 5
ATOM 6695 N N . PHE A 1 34 ? 0.741 -4.858 6.922 1.00 32.12 34 PHE A N 5
ATOM 6696 C CA . PHE A 1 34 ? 0.890 -5.137 5.501 1.00 73.42 34 PHE A CA 5
ATOM 6697 C C . PHE A 1 34 ? 2.139 -4.512 4.886 1.00 2.25 34 PHE A C 5
ATOM 6698 O O . PHE A 1 34 ? 2.574 -4.962 3.836 1.00 71.50 34 PHE A O 5
ATOM 6714 N N . GLY A 1 35 ? 2.756 -3.545 5.565 1.00 64.54 35 GLY A N 5
ATOM 6715 C CA . GLY A 1 35 ? 4.074 -3.046 5.220 1.00 3.05 35 GLY A CA 5
ATOM 6716 C C . GLY A 1 35 ? 5.094 -3.440 6.274 1.00 73.53 35 GLY A C 5
ATOM 6717 O O . GLY A 1 35 ? 6.114 -4.048 5.956 1.00 71.23 35 GLY A O 5
ATOM 6721 N N . GLN A 1 36 ? 4.809 -3.101 7.533 1.00 42.30 36 GLN A N 5
ATOM 6722 C CA . GLN A 1 36 ? 5.751 -3.166 8.650 1.00 14.34 36 GLN A CA 5
ATOM 6723 C C . GLN A 1 36 ? 6.397 -4.546 8.820 1.00 5.04 36 GLN A C 5
ATOM 6724 O O . GLN A 1 36 ? 7.569 -4.616 9.185 1.00 31.33 36 GLN A O 5
ATOM 6736 N N . ARG A 1 37 ? 5.669 -5.637 8.558 1.00 51.24 37 ARG A N 5
ATOM 6737 C CA . ARG A 1 37 ? 6.163 -7.005 8.760 1.00 14.25 37 ARG A CA 5
ATOM 6738 C C . ARG A 1 37 ? 6.204 -7.790 7.450 1.00 42.34 37 ARG A C 5
ATOM 6739 O O . ARG A 1 37 ? 6.204 -9.021 7.461 1.00 24.32 37 ARG A O 5
ATOM 6757 N N . ILE A 1 38 ? 6.151 -7.098 6.312 1.00 13.13 38 ILE A N 5
ATOM 6758 C CA . ILE A 1 38 ? 5.924 -7.685 5.000 1.00 42.22 38 ILE A CA 5
ATOM 6759 C C . ILE A 1 38 ? 6.920 -7.022 4.047 1.00 4.35 38 ILE A C 5
ATOM 6760 O O . ILE A 1 38 ? 7.942 -7.620 3.728 1.00 70.20 38 ILE A O 5
ATOM 6775 N N . ILE A 1 39 ? 6.634 -5.777 3.655 1.00 42.02 39 ILE A N 5
ATOM 6776 C CA . ILE A 1 39 ? 7.391 -4.928 2.738 1.00 32.25 39 ILE A CA 5
ATOM 6777 C C . ILE A 1 39 ? 8.723 -4.479 3.379 1.00 52.41 39 ILE A C 5
ATOM 6778 O O . ILE A 1 39 ? 9.546 -3.857 2.710 1.00 33.25 39 ILE A O 5
ATOM 6793 N N . GLY A 1 40 ? 8.961 -4.740 4.670 1.00 5.42 40 GLY A N 5
ATOM 6794 C CA . GLY A 1 40 ? 10.215 -4.390 5.332 1.00 71.13 40 GLY A CA 5
ATOM 6795 C C . GLY A 1 40 ? 10.401 -2.885 5.525 1.00 22.13 40 GLY A C 5
ATOM 6796 O O . GLY A 1 40 ? 11.474 -2.447 5.929 1.00 65.40 40 GLY A O 5
ATOM 6800 N N . TRP A 1 41 ? 9.386 -2.060 5.259 1.00 10.35 41 TRP A N 5
ATOM 6801 C CA . TRP A 1 41 ? 9.529 -0.606 5.211 1.00 73.13 41 TRP A CA 5
ATOM 6802 C C . TRP A 1 41 ? 9.500 0.077 6.581 1.00 70.34 41 TRP A C 5
ATOM 6803 O O . TRP A 1 41 ? 9.264 1.291 6.639 1.00 5.21 41 TRP A O 5
ATOM 6823 N N . GLY A 1 42 ? 9.670 -0.688 7.666 1.00 3.31 42 GLY A N 5
ATOM 6824 C CA . GLY A 1 42 ? 9.523 -0.260 9.047 1.00 50.42 42 GLY A CA 5
ATOM 6825 C C . GLY A 1 42 ? 8.263 0.574 9.184 1.00 54.12 42 GLY A C 5
ATOM 6826 O O . GLY A 1 42 ? 7.170 0.106 8.873 1.00 42.44 42 GLY A O 5
ATOM 6830 N N . THR A 1 43 ? 8.438 1.846 9.527 1.00 72.53 43 THR A N 5
ATOM 6831 C CA . THR A 1 43 ? 7.416 2.886 9.446 1.00 65.23 43 THR A CA 5
ATOM 6832 C C . THR A 1 43 ? 8.108 4.205 9.814 1.00 73.24 43 THR A C 5
ATOM 6833 O O . THR A 1 43 ? 8.739 4.286 10.868 1.00 4.33 43 THR A O 5
ATOM 6844 N N . GLY A 1 44 ? 8.034 5.234 8.961 1.00 24.55 44 GLY A N 5
ATOM 6845 C CA . GLY A 1 44 ? 8.558 6.562 9.290 1.00 30.22 44 GLY A CA 5
ATOM 6846 C C . GLY A 1 44 ? 9.443 7.186 8.222 1.00 41.14 44 GLY A C 5
ATOM 6847 O O . GLY A 1 44 ? 10.321 7.973 8.567 1.00 71.13 44 GLY A O 5
ATOM 6851 N N . ALA A 1 45 ? 9.235 6.837 6.945 1.00 25.22 45 ALA A N 5
ATOM 6852 C CA . ALA A 1 45 ? 10.004 7.293 5.777 1.00 21.22 45 ALA A CA 5
ATOM 6853 C C . ALA A 1 45 ? 11.353 6.604 5.709 1.00 25.52 45 ALA A C 5
ATOM 6854 O O . ALA A 1 45 ? 11.642 5.965 4.705 1.00 22.15 45 ALA A O 5
ATOM 6861 N N . GLU A 1 46 ? 12.136 6.677 6.779 1.00 23.42 46 GLU A N 5
ATOM 6862 C CA . GLU A 1 46 ? 13.441 6.060 6.902 1.00 32.22 46 GLU A CA 5
ATOM 6863 C C . GLU A 1 46 ? 13.344 4.573 6.587 1.00 42.02 46 GLU A C 5
ATOM 6864 O O . GLU A 1 46 ? 14.103 4.055 5.773 1.00 5.32 46 GLU A O 5
ATOM 6874 N N . GLY A 1 47 ? 12.364 3.901 7.194 1.00 62.11 47 GLY A N 5
ATOM 6875 C CA . GLY A 1 47 ? 12.115 2.490 6.973 1.00 5.34 47 GLY A CA 5
ATOM 6876 C C . GLY A 1 47 ? 11.973 2.166 5.479 1.00 70.14 47 GLY A C 5
ATOM 6877 O O . GLY A 1 47 ? 12.546 1.196 4.995 1.00 44.41 47 GLY A O 5
ATOM 6881 N N . ALA A 1 48 ? 11.229 3.001 4.742 1.00 4.24 48 ALA A N 5
ATOM 6882 C CA . ALA A 1 48 ? 10.998 2.879 3.306 1.00 22.55 48 ALA A CA 5
ATOM 6883 C C . ALA A 1 48 ? 12.145 3.449 2.457 1.00 23.55 48 ALA A C 5
ATOM 6884 O O . ALA A 1 48 ? 12.096 3.310 1.243 1.00 70.11 48 ALA A O 5
ATOM 6891 N N . ARG A 1 49 ? 13.145 4.127 3.028 1.00 45.44 49 ARG A N 5
ATOM 6892 C CA . ARG A 1 49 ? 14.353 4.538 2.300 1.00 61.43 49 ARG A CA 5
ATOM 6893 C C . ARG A 1 49 ? 15.355 3.401 2.388 1.00 64.34 49 ARG A C 5
ATOM 6894 O O . ARG A 1 49 ? 15.859 2.933 1.369 1.00 52.32 49 ARG A O 5
ATOM 6912 N N . GLN A 1 50 ? 15.614 2.936 3.609 1.00 21.12 50 GLN A N 5
ATOM 6913 C CA . GLN A 1 50 ? 16.575 1.886 3.872 1.00 44.42 50 GLN A CA 5
ATOM 6914 C C . GLN A 1 50 ? 16.112 0.562 3.272 1.00 50.01 50 GLN A C 5
ATOM 6915 O O . GLN A 1 50 ? 16.962 -0.278 2.975 1.00 11.11 50 GLN A O 5
ATOM 6927 N N . ARG A 1 51 ? 14.808 0.360 3.048 1.00 33.21 51 ARG A N 5
ATOM 6928 C CA . ARG A 1 51 ? 14.306 -0.680 2.158 1.00 2.43 51 ARG A CA 5
ATOM 6929 C C . ARG A 1 51 ? 13.647 -0.008 0.951 1.00 63.44 51 ARG A C 5
ATOM 6930 O O . ARG A 1 51 ? 12.427 0.094 0.899 1.00 30.55 51 ARG A O 5
ATOM 6948 N N . LEU A 1 52 ? 14.435 0.517 0.006 1.00 22.42 52 LEU A N 5
ATOM 6949 C CA . LEU A 1 52 ? 13.993 0.895 -1.335 1.00 63.32 52 LEU A CA 5
ATOM 6950 C C . LEU A 1 52 ? 15.148 0.775 -2.314 1.00 44.30 52 LEU A C 5
ATOM 6951 O O . LEU A 1 52 ? 15.083 0.017 -3.277 1.00 44.20 52 LEU A O 5
ATOM 6966 N N . GLU A 1 53 ? 16.199 1.568 -2.112 1.00 41.43 53 GLU A N 5
ATOM 6967 C CA . GLU A 1 53 ? 17.195 1.797 -3.165 1.00 11.01 53 GLU A CA 5
ATOM 6968 C C . GLU A 1 53 ? 18.091 0.578 -3.387 1.00 30.12 53 GLU A C 5
ATOM 6969 O O . GLU A 1 53 ? 18.832 0.507 -4.370 1.00 73.10 53 GLU A O 5
ATOM 6979 N N . ASN A 1 54 ? 17.969 -0.399 -2.496 1.00 3.45 54 ASN A N 5
ATOM 6980 C CA . ASN A 1 54 ? 18.823 -1.548 -2.291 1.00 73.40 54 ASN A CA 5
ATOM 6981 C C . ASN A 1 54 ? 17.978 -2.816 -2.146 1.00 13.13 54 ASN A C 5
ATOM 6982 O O . ASN A 1 54 ? 18.289 -3.692 -1.339 1.00 13.11 54 ASN A O 5
ATOM 6992 N N . ILE A 1 55 ? 16.869 -2.858 -2.883 1.00 32.55 55 ILE A N 5
ATOM 6993 C CA . ILE A 1 55 ? 15.946 -3.979 -2.966 1.00 64.13 55 ILE A CA 5
ATOM 6994 C C . ILE A 1 55 ? 16.574 -5.144 -3.736 1.00 41.44 55 ILE A C 5
ATOM 6995 O O . ILE A 1 55 ? 17.601 -4.979 -4.398 1.00 61.43 55 ILE A O 5
ATOM 7010 N N . GLN A 1 56 ? 15.949 -6.315 -3.633 1.00 21.30 56 GLN A N 5
ATOM 7011 C CA . GLN A 1 56 ? 16.352 -7.556 -4.256 1.00 64.21 56 GLN A CA 5
ATOM 7012 C C . GLN A 1 56 ? 15.096 -8.227 -4.844 1.00 33.32 56 GLN A C 5
ATOM 7013 O O . GLN A 1 56 ? 13.980 -7.923 -4.414 1.00 72.54 56 GLN A O 5
ATOM 7025 N N . PRO A 1 57 ? 15.241 -9.226 -5.722 1.00 4.21 57 PRO A N 5
ATOM 7026 C CA . PRO A 1 57 ? 14.131 -9.996 -6.267 1.00 23.23 57 PRO A CA 5
ATOM 7027 C C . PRO A 1 57 ? 13.407 -10.825 -5.198 1.00 45.03 57 PRO A C 5
ATOM 7028 O O . PRO A 1 57 ? 12.193 -11.007 -5.291 1.00 54.25 57 PRO A O 5
ATOM 7036 N N . ALA A 1 58 ? 14.113 -11.335 -4.181 1.00 32.23 58 ALA A N 5
ATOM 7037 C CA . ALA A 1 58 ? 13.464 -12.063 -3.094 1.00 74.42 58 ALA A CA 5
ATOM 7038 C C . ALA A 1 58 ? 12.709 -11.127 -2.151 1.00 73.55 58 ALA A C 5
ATOM 7039 O O . ALA A 1 58 ? 11.757 -11.573 -1.517 1.00 74.13 58 ALA A O 5
ATOM 7046 N N . ASP A 1 59 ? 13.096 -9.849 -2.066 1.00 52.41 59 ASP A N 5
ATOM 7047 C CA . ASP A 1 59 ? 12.378 -8.878 -1.239 1.00 71.54 59 ASP A CA 5
ATOM 7048 C C . ASP A 1 59 ? 11.002 -8.640 -1.848 1.00 31.31 59 ASP A C 5
ATOM 7049 O O . ASP A 1 59 ? 10.042 -8.418 -1.115 1.00 25.53 59 ASP A O 5
ATOM 7057 N N . VAL A 1 60 ? 10.887 -8.720 -3.177 1.00 5.43 60 VAL A N 5
ATOM 7058 C CA . VAL A 1 60 ? 9.610 -8.714 -3.863 1.00 70.23 60 VAL A CA 5
ATOM 7059 C C . VAL A 1 60 ? 8.937 -10.051 -3.583 1.00 64.54 60 VAL A C 5
ATOM 7060 O O . VAL A 1 60 ? 7.903 -10.088 -2.918 1.00 51.33 60 VAL A O 5
ATOM 7073 N N . SER A 1 61 ? 9.507 -11.157 -4.051 1.00 10.23 61 SER A N 5
ATOM 7074 C CA . SER A 1 61 ? 8.865 -12.465 -4.067 1.00 74.14 61 SER A CA 5
ATOM 7075 C C . SER A 1 61 ? 8.862 -13.194 -2.711 1.00 42.03 61 SER A C 5
ATOM 7076 O O . SER A 1 61 ? 8.769 -14.423 -2.673 1.00 42.31 61 SER A O 5
ATOM 7083 N N . MET A 1 62 ? 8.814 -12.455 -1.605 1.00 10.32 62 MET A N 5
ATOM 7084 C CA . MET A 1 62 ? 8.352 -12.887 -0.298 1.00 50.11 62 MET A CA 5
ATOM 7085 C C . MET A 1 62 ? 6.918 -12.394 -0.065 1.00 51.01 62 MET A C 5
ATOM 7086 O O . MET A 1 62 ? 6.151 -13.043 0.630 1.00 10.43 62 MET A O 5
ATOM 7098 N N . ILE A 1 63 ? 6.518 -11.252 -0.628 1.00 72.51 63 ILE A N 5
ATOM 7099 C CA . ILE A 1 63 ? 5.284 -10.560 -0.271 1.00 44.14 63 ILE A CA 5
ATOM 7100 C C . ILE A 1 63 ? 4.071 -11.310 -0.838 1.00 72.43 63 ILE A C 5
ATOM 7101 O O . ILE A 1 63 ? 3.021 -11.341 -0.187 1.00 45.45 63 ILE A O 5
ATOM 7116 N N . LYS A 1 64 ? 4.174 -11.950 -2.012 1.00 42.23 64 LYS A N 5
ATOM 7117 C CA . LYS A 1 64 ? 3.056 -12.727 -2.561 1.00 45.42 64 LYS A CA 5
ATOM 7118 C C . LYS A 1 64 ? 2.747 -13.918 -1.663 1.00 65.13 64 LYS A C 5
ATOM 7119 O O . LYS A 1 64 ? 1.573 -14.257 -1.512 1.00 5.12 64 LYS A O 5
ATOM 7134 N N . LYS A 1 65 ? 3.751 -14.483 -0.980 1.00 43.05 65 LYS A N 5
ATOM 7135 C CA . LYS A 1 65 ? 3.570 -15.594 -0.051 1.00 54.01 65 LYS A CA 5
ATOM 7136 C C . LYS A 1 65 ? 2.751 -15.182 1.173 1.00 74.14 65 LYS A C 5
ATOM 7137 O O . LYS A 1 65 ? 2.229 -16.058 1.872 1.00 51.44 65 LYS A O 5
ATOM 7152 N N . GLN A 1 66 ? 2.562 -13.882 1.415 1.00 45.44 66 GLN A N 5
ATOM 7153 C CA . GLN A 1 66 ? 1.739 -13.362 2.501 1.00 4.42 66 GLN A CA 5
ATOM 7154 C C . GLN A 1 66 ? 0.333 -12.973 2.015 1.00 33.10 66 GLN A C 5
ATOM 7155 O O . GLN A 1 66 ? -0.386 -12.249 2.702 1.00 32.22 66 GLN A O 5
ATOM 7167 N N . GLY A 1 67 ? -0.095 -13.475 0.851 1.00 41.34 67 GLY A N 5
ATOM 7168 C CA . GLY A 1 67 ? -1.483 -13.379 0.419 1.00 54.03 67 GLY A CA 5
ATOM 7169 C C . GLY A 1 67 ? -1.740 -12.234 -0.558 1.00 34.33 67 GLY A C 5
ATOM 7170 O O . GLY A 1 67 ? -2.898 -11.874 -0.794 1.00 62.41 67 GLY A O 5
ATOM 7174 N N . THR A 1 68 ? -0.681 -11.665 -1.130 1.00 61.35 68 THR A N 5
ATOM 7175 C CA . THR A 1 68 ? -0.707 -10.451 -1.941 1.00 31.21 68 THR A CA 5
ATOM 7176 C C . THR A 1 68 ? -0.801 -10.794 -3.442 1.00 5.02 68 THR A C 5
ATOM 7177 O O . THR A 1 68 ? -0.543 -11.941 -3.834 1.00 2.32 68 THR A O 5
ATOM 7188 N N . THR A 1 69 ? -1.127 -9.810 -4.285 1.00 23.50 69 THR A N 5
ATOM 7189 C CA . THR A 1 69 ? -1.039 -9.842 -5.747 1.00 30.22 69 THR A CA 5
ATOM 7190 C C . THR A 1 69 ? -0.471 -8.500 -6.225 1.00 21.21 69 THR A C 5
ATOM 7191 O O . THR A 1 69 ? -0.419 -7.548 -5.444 1.00 2.34 69 THR A O 5
ATOM 7202 N N . LEU A 1 70 ? -0.086 -8.399 -7.503 1.00 10.33 70 LEU A N 5
ATOM 7203 C CA . LEU A 1 70 ? 0.407 -7.151 -8.094 1.00 61.22 70 LEU A CA 5
ATOM 7204 C C . LEU A 1 70 ? -0.650 -6.045 -8.015 1.00 51.44 70 LEU A C 5
ATOM 7205 O O . LEU A 1 70 ? -0.324 -4.874 -7.834 1.00 71.40 70 LEU A O 5
ATOM 7220 N N . GLU A 1 71 ? -1.918 -6.446 -8.079 1.00 34.44 71 GLU A N 5
ATOM 7221 C CA . GLU A 1 71 ? -3.102 -5.597 -7.996 1.00 62.40 71 GLU A CA 5
ATOM 7222 C C . GLU A 1 71 ? -3.253 -4.860 -6.659 1.00 33.25 71 GLU A C 5
ATOM 7223 O O . GLU A 1 71 ? -3.997 -3.888 -6.532 1.00 74.51 71 GLU A O 5
ATOM 7233 N N . MET A 1 72 ? -2.589 -5.380 -5.637 1.00 3.32 72 MET A N 5
ATOM 7234 C CA . MET A 1 72 ? -2.443 -4.730 -4.340 1.00 33.15 72 MET A CA 5
ATOM 7235 C C . MET A 1 72 ? -1.458 -3.561 -4.471 1.00 14.04 72 MET A C 5
ATOM 7236 O O . MET A 1 72 ? -1.752 -2.428 -4.096 1.00 74.51 72 MET A O 5
ATOM 7248 N N . ILE A 1 73 ? -0.270 -3.859 -4.995 1.00 25.23 73 ILE A N 5
ATOM 7249 C CA . ILE A 1 73 ? 0.921 -3.012 -5.002 1.00 3.42 73 ILE A CA 5
ATOM 7250 C C . ILE A 1 73 ? 0.668 -1.729 -5.777 1.00 24.42 73 ILE A C 5
ATOM 7251 O O . ILE A 1 73 ? 1.062 -0.659 -5.324 1.00 43.12 73 ILE A O 5
ATOM 7266 N N . THR A 1 74 ? -0.015 -1.830 -6.907 1.00 31.44 74 THR A N 5
ATOM 7267 C CA . THR A 1 74 ? -0.430 -0.708 -7.726 1.00 63.54 74 THR A CA 5
ATOM 7268 C C . THR A 1 74 ? -1.283 0.279 -6.920 1.00 21.44 74 THR A C 5
ATOM 7269 O O . THR A 1 74 ? -0.942 1.463 -6.848 1.00 14.15 74 THR A O 5
ATOM 7280 N N . ALA A 1 75 ? -2.331 -0.202 -6.242 1.00 23.44 75 ALA A N 5
ATOM 7281 C CA . ALA A 1 75 ? -3.251 0.676 -5.518 1.00 54.01 75 ALA A CA 5
ATOM 7282 C C . ALA A 1 75 ? -2.548 1.347 -4.333 1.00 2.44 75 ALA A C 5
ATOM 7283 O O . ALA A 1 75 ? -2.812 2.510 -4.008 1.00 71.11 75 ALA A O 5
ATOM 7290 N N . TRP A 1 76 ? -1.647 0.604 -3.691 1.00 62.30 76 TRP A N 5
ATOM 7291 C CA . TRP A 1 76 ? -0.857 1.022 -2.554 1.00 25.13 76 TRP A CA 5
ATOM 7292 C C . TRP A 1 76 ? 0.363 1.852 -2.928 1.00 44.10 76 TRP A C 5
ATOM 7293 O O . TRP A 1 76 ? 1.001 2.395 -2.023 1.00 1.11 76 TRP A O 5
ATOM 7313 N N . GLN A 1 77 ? 0.721 1.940 -4.204 1.00 65.32 77 GLN A N 5
ATOM 7314 C CA . GLN A 1 77 ? 1.687 2.901 -4.694 1.00 41.23 77 GLN A CA 5
ATOM 7315 C C . GLN A 1 77 ? 0.956 4.221 -4.894 1.00 22.32 77 GLN A C 5
ATOM 7316 O O . GLN A 1 77 ? 1.298 5.213 -4.246 1.00 52.41 77 GLN A O 5
ATOM 7328 N N . ASP A 1 78 ? -0.059 4.181 -5.758 1.00 41.10 78 ASP A N 5
ATOM 7329 C CA . ASP A 1 78 ? -0.844 5.304 -6.255 1.00 52.30 78 ASP A CA 5
ATOM 7330 C C . ASP A 1 78 ? -1.318 6.174 -5.097 1.00 14.13 78 ASP A C 5
ATOM 7331 O O . ASP A 1 78 ? -1.153 7.392 -5.144 1.00 35.14 78 ASP A O 5
ATOM 7339 N N . PHE A 1 79 ? -1.820 5.557 -4.018 1.00 43.34 79 PHE A N 5
ATOM 7340 C CA . PHE A 1 79 ? -2.298 6.320 -2.872 1.00 22.45 79 PHE A CA 5
ATOM 7341 C C . PHE A 1 79 ? -1.222 7.271 -2.328 1.00 20.52 79 PHE A C 5
ATOM 7342 O O . PHE A 1 79 ? -1.497 8.453 -2.132 1.00 53.44 79 PHE A O 5
ATOM 7358 N N . TYR A 1 80 ? 0.002 6.787 -2.090 1.00 63.14 80 TYR A N 5
ATOM 7359 C CA . TYR A 1 80 ? 1.065 7.654 -1.589 1.00 22.53 80 TYR A CA 5
ATOM 7360 C C . TYR A 1 80 ? 1.549 8.626 -2.661 1.00 24.41 80 TYR A C 5
ATOM 7361 O O . TYR A 1 80 ? 1.998 9.718 -2.310 1.00 13.42 80 TYR A O 5
ATOM 7378 N N . GLU A 1 81 ? 1.492 8.265 -3.946 1.00 3.14 81 GLU A N 5
ATOM 7379 C CA . GLU A 1 81 ? 1.785 9.183 -5.048 1.00 31.53 81 GLU A CA 5
ATOM 7380 C C . GLU A 1 81 ? 0.855 10.400 -4.964 1.00 34.45 81 GLU A C 5
ATOM 7381 O O . GLU A 1 81 ? 1.312 11.540 -5.066 1.00 54.44 81 GLU A O 5
ATOM 7391 N N . GLN A 1 82 ? -0.415 10.177 -4.622 1.00 71.32 82 GLN A N 5
ATOM 7392 C CA . GLN A 1 82 ? -1.404 11.246 -4.504 1.00 14.25 82 GLN A CA 5
ATOM 7393 C C . GLN A 1 82 ? -1.134 12.217 -3.347 1.00 15.24 82 GLN A C 5
ATOM 7394 O O . GLN A 1 82 ? -1.664 13.337 -3.367 1.00 32.15 82 GLN A O 5
ATOM 7406 N N . GLU A 1 83 ? -0.331 11.823 -2.357 1.00 51.30 83 GLU A N 5
ATOM 7407 C CA . GLU A 1 83 ? 0.056 12.674 -1.237 1.00 20.15 83 GLU A CA 5
ATOM 7408 C C . GLU A 1 83 ? 1.163 13.636 -1.650 1.00 22.33 83 GLU A C 5
ATOM 7409 O O . GLU A 1 83 ? 1.323 14.675 -1.027 1.00 24.33 83 GLU A O 5
ATOM 7419 N N . GLN A 1 84 ? 1.975 13.291 -2.648 1.00 51.10 84 GLN A N 5
ATOM 7420 C CA . GLN A 1 84 ? 3.218 14.017 -2.894 1.00 12.12 84 GLN A CA 5
ATOM 7421 C C . GLN A 1 84 ? 2.994 15.268 -3.717 1.00 74.20 84 GLN A C 5
ATOM 7422 O O . GLN A 1 84 ? 3.744 16.230 -3.574 1.00 42.02 84 GLN A O 5
ATOM 7434 N N . GLN A 1 85 ? 1.974 15.263 -4.570 1.00 24.33 85 GLN A N 5
ATOM 7435 C CA . GLN A 1 85 ? 1.651 16.418 -5.383 1.00 64.33 85 GLN A CA 5
ATOM 7436 C C . GLN A 1 85 ? 1.306 17.617 -4.494 1.00 40.34 85 GLN A C 5
ATOM 7437 O O . GLN A 1 85 ? 1.691 18.745 -4.806 1.00 73.34 85 GLN A O 5
ATOM 7449 N N . ARG A 1 86 ? 0.591 17.378 -3.387 1.00 63.52 86 ARG A N 5
ATOM 7450 C CA . ARG A 1 86 ? 0.094 18.438 -2.511 1.00 23.31 86 ARG A CA 5
ATOM 7451 C C . ARG A 1 86 ? 1.193 19.027 -1.637 1.00 72.44 86 ARG A C 5
ATOM 7452 O O . ARG A 1 86 ? 1.070 20.194 -1.264 1.00 44.14 86 ARG A O 5
ATOM 7470 N N . ASN A 1 87 ? 2.242 18.271 -1.293 1.00 1.14 87 ASN A N 5
ATOM 7471 C CA . ASN A 1 87 ? 3.282 18.756 -0.410 1.00 20.25 87 ASN A CA 5
ATOM 7472 C C . ASN A 1 87 ? 4.653 18.197 -0.774 1.00 72.52 87 ASN A C 5
ATOM 7473 O O . ASN A 1 87 ? 4.869 17.008 -1.004 1.00 40.33 87 ASN A O 5
ATOM 7483 N N . GLU A 1 88 ? 5.621 19.103 -0.731 1.00 54.20 88 GLU A N 5
ATOM 7484 C CA . GLU A 1 88 ? 7.049 18.853 -0.974 1.00 21.55 88 GLU A CA 5
ATOM 7485 C C . GLU A 1 88 ? 7.703 18.142 0.227 1.00 31.25 88 GLU A C 5
ATOM 7486 O O . GLU A 1 88 ? 8.850 17.699 0.173 1.00 63.34 88 GLU A O 5
ATOM 7496 N N . ASN A 1 89 ? 7.001 18.063 1.360 1.00 35.52 89 ASN A N 5
ATOM 7497 C CA . ASN A 1 89 ? 7.588 17.818 2.678 1.00 62.32 89 ASN A CA 5
ATOM 7498 C C . ASN A 1 89 ? 6.981 16.564 3.299 1.00 43.00 89 ASN A C 5
ATOM 7499 O O . ASN A 1 89 ? 6.721 16.540 4.502 1.00 74.51 89 ASN A O 5
ATOM 7509 N N . ASN A 1 90 ? 6.712 15.536 2.485 1.00 24.54 90 ASN A N 5
ATOM 7510 C CA . ASN A 1 90 ? 6.096 14.296 2.962 1.00 4.31 90 ASN A CA 5
ATOM 7511 C C . ASN A 1 90 ? 6.902 13.079 2.527 1.00 13.41 90 ASN A C 5
ATOM 7512 O O . ASN A 1 90 ? 6.465 12.284 1.687 1.00 14.35 90 ASN A O 5
ATOM 7522 N N . PRO A 1 91 ? 8.112 12.928 3.083 1.00 43.11 91 PRO A N 5
ATOM 7523 C CA . PRO A 1 91 ? 9.038 11.882 2.692 1.00 60.21 91 PRO A CA 5
ATOM 7524 C C . PRO A 1 91 ? 8.482 10.491 2.991 1.00 73.52 91 PRO A C 5
ATOM 7525 O O . PRO A 1 91 ? 8.834 9.566 2.263 1.00 22.43 91 PRO A O 5
ATOM 7533 N N . THR A 1 92 ? 7.606 10.323 3.994 1.00 52.04 92 THR A N 5
ATOM 7534 C CA . THR A 1 92 ? 6.978 9.041 4.278 1.00 22.33 92 THR A CA 5
ATOM 7535 C C . THR A 1 92 ? 6.290 8.560 3.006 1.00 34.55 92 THR A C 5
ATOM 7536 O O . THR A 1 92 ? 6.708 7.544 2.450 1.00 2.32 92 THR A O 5
ATOM 7547 N N . ALA A 1 93 ? 5.311 9.308 2.493 1.00 55.10 93 ALA A N 5
ATOM 7548 C CA . ALA A 1 93 ? 4.636 8.933 1.262 1.00 33.51 93 ALA A CA 5
ATOM 7549 C C . ALA A 1 93 ? 5.621 8.771 0.111 1.00 2.02 93 ALA A C 5
ATOM 7550 O O . ALA A 1 93 ? 5.561 7.775 -0.609 1.00 51.00 93 ALA A O 5
ATOM 7557 N N . LYS A 1 94 ? 6.542 9.725 -0.034 1.00 3.34 94 LYS A N 5
ATOM 7558 C CA . LYS A 1 94 ? 7.517 9.721 -1.119 1.00 3.45 94 LYS A CA 5
ATOM 7559 C C . LYS A 1 94 ? 8.247 8.384 -1.264 1.00 12.12 94 LYS A C 5
ATOM 7560 O O . LYS A 1 94 ? 8.169 7.751 -2.318 1.00 74.43 94 LYS A O 5
ATOM 7575 N N . TYR A 1 95 ? 8.920 7.917 -0.212 1.00 12.43 95 TYR A N 5
ATOM 7576 C CA . TYR A 1 95 ? 9.610 6.635 -0.270 1.00 32.51 95 TYR A CA 5
ATOM 7577 C C . TYR A 1 95 ? 8.612 5.467 -0.370 1.00 73.20 95 TYR A C 5
ATOM 7578 O O . TYR A 1 95 ? 8.878 4.510 -1.098 1.00 2.32 95 TYR A O 5
ATOM 7595 N N . ARG A 1 96 ? 7.462 5.512 0.323 1.00 14.13 96 ARG A N 5
ATOM 7596 C CA . ARG A 1 96 ? 6.466 4.429 0.301 1.00 2.15 96 ARG A CA 5
ATOM 7597 C C . ARG A 1 96 ? 5.962 4.126 -1.107 1.00 45.01 96 ARG A C 5
ATOM 7598 O O . ARG A 1 96 ? 5.896 2.951 -1.473 1.00 50.44 96 ARG A O 5
ATOM 7616 N N . ALA A 1 97 ? 5.603 5.153 -1.879 1.00 21.31 97 ALA A N 5
ATOM 7617 C CA . ALA A 1 97 ? 5.171 4.988 -3.258 1.00 65.42 97 ALA A CA 5
ATOM 7618 C C . ALA A 1 97 ? 6.296 4.339 -4.058 1.00 33.21 97 ALA A C 5
ATOM 7619 O O . ALA A 1 97 ? 6.105 3.291 -4.672 1.00 70.21 97 ALA A O 5
ATOM 7626 N N . ARG A 1 98 ? 7.480 4.960 -4.032 1.00 64.50 98 ARG A N 5
ATOM 7627 C CA . ARG A 1 98 ? 8.637 4.519 -4.803 1.00 72.31 98 ARG A CA 5
ATOM 7628 C C . ARG A 1 98 ? 8.987 3.063 -4.535 1.00 42.22 98 ARG A C 5
ATOM 7629 O O . ARG A 1 98 ? 9.393 2.365 -5.466 1.00 23.42 98 ARG A O 5
ATOM 7647 N N . LEU A 1 99 ? 8.812 2.603 -3.296 1.00 50.41 99 LEU A N 5
ATOM 7648 C CA . LEU A 1 99 ? 9.004 1.218 -2.895 1.00 54.43 99 LEU A CA 5
ATOM 7649 C C . LEU A 1 99 ? 8.042 0.315 -3.640 1.00 43.32 99 LEU A C 5
ATOM 7650 O O . LEU A 1 99 ? 8.474 -0.542 -4.400 1.00 25.55 99 LEU A O 5
ATOM 7665 N N . MET A 1 100 ? 6.745 0.540 -3.440 1.00 2.45 100 MET A N 5
ATOM 7666 C CA . MET A 1 100 ? 5.692 -0.218 -4.117 1.00 43.30 100 MET A CA 5
ATOM 7667 C C . MET A 1 100 ? 5.928 -0.260 -5.638 1.00 32.43 100 MET A C 5
ATOM 7668 O O . MET A 1 100 ? 5.844 -1.322 -6.246 1.00 74.23 100 MET A O 5
ATOM 7680 N N . LYS A 1 101 ? 6.272 0.877 -6.252 1.00 54.14 101 LYS A N 5
ATOM 7681 C CA . LYS A 1 101 ? 6.573 0.970 -7.682 1.00 30.14 101 LYS A CA 5
ATOM 7682 C C . LYS A 1 101 ? 7.682 -0.007 -8.059 1.00 11.11 101 LYS A C 5
ATOM 7683 O O . LYS A 1 101 ? 7.520 -0.842 -8.937 1.00 63.44 101 LYS A O 5
ATOM 7698 N N . LYS A 1 102 ? 8.819 0.096 -7.379 1.00 5.42 102 LYS A N 5
ATOM 7699 C CA . LYS A 1 102 ? 9.962 -0.794 -7.585 1.00 11.42 102 LYS A CA 5
ATOM 7700 C C . LYS A 1 102 ? 9.570 -2.262 -7.429 1.00 24.42 102 LYS A C 5
ATOM 7701 O O . LYS A 1 102 ? 10.060 -3.111 -8.172 1.00 50.43 102 LYS A O 5
ATOM 7716 N N . ILE A 1 103 ? 8.739 -2.586 -6.440 1.00 41.02 103 ILE A N 5
ATOM 7717 C CA . ILE A 1 103 ? 8.268 -3.938 -6.174 1.00 13.15 103 ILE A CA 5
ATOM 7718 C C . ILE A 1 103 ? 7.544 -4.468 -7.419 1.00 22.33 103 ILE A C 5
ATOM 7719 O O . ILE A 1 103 ? 7.839 -5.581 -7.857 1.00 1.12 103 ILE A O 5
ATOM 7734 N N . ALA A 1 104 ? 6.656 -3.676 -8.028 1.00 42.41 104 ALA A N 5
ATOM 7735 C CA . ALA A 1 104 ? 6.003 -4.037 -9.283 1.00 31.43 104 ALA A CA 5
ATOM 7736 C C . ALA A 1 104 ? 7.003 -4.193 -10.438 1.00 33.11 104 ALA A C 5
ATOM 7737 O O . ALA A 1 104 ? 6.751 -4.972 -11.359 1.00 63.14 104 ALA A O 5
ATOM 7744 N N . ASP A 1 105 ? 8.137 -3.493 -10.395 1.00 44.02 105 ASP A N 5
ATOM 7745 C CA . ASP A 1 105 ? 9.151 -3.482 -11.452 1.00 70.23 105 ASP A CA 5
ATOM 7746 C C . ASP A 1 105 ? 9.841 -4.846 -11.586 1.00 51.33 105 ASP A C 5
ATOM 7747 O O . ASP A 1 105 ? 10.326 -5.207 -12.657 1.00 53.43 105 ASP A O 5
ATOM 7755 N N . LEU A 1 106 ? 9.890 -5.629 -10.503 1.00 25.21 106 LEU A N 5
ATOM 7756 C CA . LEU A 1 106 ? 10.531 -6.948 -10.458 1.00 1.11 106 LEU A CA 5
ATOM 7757 C C . LEU A 1 106 ? 9.513 -8.083 -10.477 1.00 53.21 106 LEU A C 5
ATOM 7758 O O . LEU A 1 106 ? 9.912 -9.239 -10.305 1.00 74.44 106 LEU A O 5
ATOM 7773 N N . TRP A 1 107 ? 8.228 -7.776 -10.652 1.00 14.10 107 TRP A N 5
ATOM 7774 C CA . TRP A 1 107 ? 7.190 -8.791 -10.655 1.00 12.13 107 TRP A CA 5
ATOM 7775 C C . TRP A 1 107 ? 7.359 -9.698 -11.867 1.00 33.14 107 TRP A C 5
ATOM 7776 O O . TRP A 1 107 ? 7.136 -10.920 -11.742 1.00 30.10 107 TRP A O 5
ATOM 7796 N N . GLY A 1 1 ? -12.581 13.051 3.551 1.00 63.00 1 GLY A N 6
ATOM 7797 C CA . GLY A 1 1 ? -13.681 13.671 4.297 1.00 32.25 1 GLY A CA 6
ATOM 7798 C C . GLY A 1 1 ? -14.925 13.727 3.439 1.00 71.02 1 GLY A C 6
ATOM 7799 O O . GLY A 1 1 ? -14.997 13.021 2.433 1.00 22.12 1 GLY A O 6
ATOM 7803 N N . THR A 1 2 ? -15.888 14.576 3.814 1.00 41.24 2 THR A N 6
ATOM 7804 C CA . THR A 1 2 ? -17.200 14.688 3.187 1.00 22.13 2 THR A CA 6
ATOM 7805 C C . THR A 1 2 ? -17.797 13.298 2.949 1.00 63.01 2 THR A C 6
ATOM 7806 O O . THR A 1 2 ? -17.827 12.789 1.822 1.00 45.20 2 THR A O 6
ATOM 7817 N N . ASP A 1 3 ? -18.221 12.653 4.027 1.00 73.12 3 ASP A N 6
ATOM 7818 C CA . ASP A 1 3 ? -18.686 11.277 4.008 1.00 24.21 3 ASP A CA 6
ATOM 7819 C C . ASP A 1 3 ? -19.911 11.099 4.900 1.00 14.12 3 ASP A C 6
ATOM 7820 O O . ASP A 1 3 ? -20.458 12.063 5.452 1.00 4.45 3 ASP A O 6
ATOM 7828 N N . PHE A 1 4 ? -20.433 9.876 4.915 1.00 72.22 4 PHE A N 6
ATOM 7829 C CA . PHE A 1 4 ? -21.724 9.502 5.461 1.00 44.14 4 PHE A CA 6
ATOM 7830 C C . PHE A 1 4 ? -21.709 7.997 5.739 1.00 52.43 4 PHE A C 6
ATOM 7831 O O . PHE A 1 4 ? -20.710 7.313 5.473 1.00 12.12 4 PHE A O 6
ATOM 7847 N N . GLY A 1 5 ? -22.823 7.492 6.258 1.00 70.40 5 GLY A N 6
ATOM 7848 C CA . GLY A 1 5 ? -23.070 6.090 6.506 1.00 65.32 5 GLY A CA 6
ATOM 7849 C C . GLY A 1 5 ? -24.454 5.717 5.998 1.00 14.35 5 GLY A C 6
ATOM 7850 O O . GLY A 1 5 ? -25.192 6.547 5.461 1.00 54.43 5 GLY A O 6
ATOM 7854 N N . THR A 1 6 ? -24.818 4.457 6.186 1.00 62.30 6 THR A N 6
ATOM 7855 C CA . THR A 1 6 ? -25.996 3.820 5.613 1.00 63.04 6 THR A CA 6
ATOM 7856 C C . THR A 1 6 ? -26.883 3.267 6.738 1.00 63.33 6 THR A C 6
ATOM 7857 O O . THR A 1 6 ? -27.666 2.346 6.519 1.00 21.43 6 THR A O 6
ATOM 7868 N N . THR A 1 7 ? -26.761 3.801 7.955 1.00 13.54 7 THR A N 6
ATOM 7869 C CA . THR A 1 7 ? -27.384 3.278 9.164 1.00 33.43 7 THR A CA 6
ATOM 7870 C C . THR A 1 7 ? -28.924 3.307 9.137 1.00 70.24 7 THR A C 6
ATOM 7871 O O . THR A 1 7 ? -29.545 2.859 10.102 1.00 74.44 7 THR A O 6
ATOM 7882 N N . ASN A 1 8 ? -29.556 3.830 8.081 1.00 45.50 8 ASN A N 6
ATOM 7883 C CA . ASN A 1 8 ? -31.006 3.870 7.940 1.00 32.33 8 ASN A CA 6
ATOM 7884 C C . ASN A 1 8 ? -31.455 3.581 6.503 1.00 51.34 8 ASN A C 6
ATOM 7885 O O . ASN A 1 8 ? -32.586 3.894 6.150 1.00 31.41 8 ASN A O 6
ATOM 7895 N N . ASN A 1 9 ? -30.591 3.023 5.643 1.00 2.33 9 ASN A N 6
ATOM 7896 C CA . ASN A 1 9 ? -30.901 2.723 4.259 1.00 42.23 9 ASN A CA 6
ATOM 7897 C C . ASN A 1 9 ? -30.161 1.446 3.871 1.00 52.54 9 ASN A C 6
ATOM 7898 O O . ASN A 1 9 ? -29.079 1.150 4.383 1.00 30.01 9 ASN A O 6
ATOM 7908 N N . PHE A 1 10 ? -30.784 0.662 3.010 1.00 45.52 10 PHE A N 6
ATOM 7909 C CA . PHE A 1 10 ? -30.151 -0.416 2.257 1.00 74.42 10 PHE A CA 6
ATOM 7910 C C . PHE A 1 10 ? -29.348 0.173 1.084 1.00 32.43 10 PHE A C 6
ATOM 7911 O O . PHE A 1 10 ? -29.243 1.397 0.952 1.00 42.12 10 PHE A O 6
ATOM 7927 N N . VAL A 1 11 ? -28.693 -0.667 0.283 1.00 5.32 11 VAL A N 6
ATOM 7928 C CA . VAL A 1 11 ? -27.754 -0.218 -0.739 1.00 25.41 11 VAL A CA 6
ATOM 7929 C C . VAL A 1 11 ? -27.642 -1.294 -1.818 1.00 41.44 11 VAL A C 6
ATOM 7930 O O . VAL A 1 11 ? -27.369 -2.452 -1.510 1.00 62.32 11 VAL A O 6
ATOM 7943 N N . SER A 1 12 ? -27.871 -0.932 -3.080 1.00 14.44 12 SER A N 6
ATOM 7944 C CA . SER A 1 12 ? -27.813 -1.858 -4.202 1.00 64.11 12 SER A CA 6
ATOM 7945 C C . SER A 1 12 ? -26.403 -2.447 -4.384 1.00 14.54 12 SER A C 6
ATOM 7946 O O . SER A 1 12 ? -25.433 -1.825 -3.950 1.00 20.12 12 SER A O 6
ATOM 7953 N N . PRO A 1 13 ? -26.276 -3.631 -5.011 1.00 41.20 13 PRO A N 6
ATOM 7954 C CA . PRO A 1 13 ? -25.010 -4.345 -5.154 1.00 55.21 13 PRO A CA 6
ATOM 7955 C C . PRO A 1 13 ? -24.094 -3.759 -6.231 1.00 41.23 13 PRO A C 6
ATOM 7956 O O . PRO A 1 13 ? -23.935 -4.302 -7.336 1.00 43.54 13 PRO A O 6
ATOM 7964 N N . ASN A 1 14 ? -23.498 -2.615 -5.930 1.00 71.43 14 ASN A N 6
ATOM 7965 C CA . ASN A 1 14 ? -22.824 -1.786 -6.892 1.00 60.31 14 ASN A CA 6
ATOM 7966 C C . ASN A 1 14 ? -21.894 -0.816 -6.168 1.00 22.34 14 ASN A C 6
ATOM 7967 O O . ASN A 1 14 ? -21.929 -0.637 -4.947 1.00 74.44 14 ASN A O 6
ATOM 7977 N N . LEU A 1 15 ? -21.007 -0.237 -6.959 1.00 12.35 15 LEU A N 6
ATOM 7978 C CA . LEU A 1 15 ? -19.792 0.471 -6.564 1.00 41.14 15 LEU A CA 6
ATOM 7979 C C . LEU A 1 15 ? -19.511 1.650 -7.517 1.00 0.43 15 LEU A C 6
ATOM 7980 O O . LEU A 1 15 ? -18.362 1.995 -7.785 1.00 52.12 15 LEU A O 6
ATOM 7995 N N . GLN A 1 16 ? -20.541 2.318 -8.044 1.00 54.34 16 GLN A N 6
ATOM 7996 C CA . GLN A 1 16 ? -20.386 3.480 -8.939 1.00 72.11 16 GLN A CA 6
ATOM 7997 C C . GLN A 1 16 ? -19.965 4.757 -8.169 1.00 12.15 16 GLN A C 6
ATOM 7998 O O . GLN A 1 16 ? -20.337 5.877 -8.538 1.00 3.44 16 GLN A O 6
ATOM 8010 N N . LEU A 1 17 ? -19.193 4.598 -7.089 1.00 75.32 17 LEU A N 6
ATOM 8011 C CA . LEU A 1 17 ? -18.650 5.579 -6.179 1.00 73.23 17 LEU A CA 6
ATOM 8012 C C . LEU A 1 17 ? -17.376 4.961 -5.605 1.00 43.54 17 LEU A C 6
ATOM 8013 O O . LEU A 1 17 ? -17.315 3.779 -5.270 1.00 15.54 17 LEU A O 6
ATOM 8028 N N . LYS A 1 18 ? -16.323 5.759 -5.549 1.00 13.24 18 LYS A N 6
ATOM 8029 C CA . LYS A 1 18 ? -15.178 5.570 -4.662 1.00 3.31 18 LYS A CA 6
ATOM 8030 C C . LYS A 1 18 ? -15.527 6.150 -3.293 1.00 53.43 18 LYS A C 6
ATOM 8031 O O . LYS A 1 18 ? -16.386 7.033 -3.207 1.00 22.13 18 LYS A O 6
ATOM 8046 N N . GLN A 1 19 ? -14.837 5.709 -2.247 1.00 64.30 19 GLN A N 6
ATOM 8047 C CA . GLN A 1 19 ? -14.935 6.251 -0.898 1.00 65.04 19 GLN A CA 6
ATOM 8048 C C . GLN A 1 19 ? -13.531 6.284 -0.276 1.00 43.52 19 GLN A C 6
ATOM 8049 O O . GLN A 1 19 ? -12.544 5.982 -0.950 1.00 32.02 19 GLN A O 6
ATOM 8061 N N . ASN A 1 20 ? -13.414 6.617 1.010 1.00 14.45 20 ASN A N 6
ATOM 8062 C CA . ASN A 1 20 ? -12.216 6.358 1.792 1.00 12.12 20 ASN A CA 6
ATOM 8063 C C . ASN A 1 20 ? -12.343 4.948 2.341 1.00 4.55 20 ASN A C 6
ATOM 8064 O O . ASN A 1 20 ? -13.123 4.698 3.259 1.00 34.15 20 ASN A O 6
ATOM 8074 N N . VAL A 1 21 ? -11.563 4.043 1.792 1.00 62.21 21 VAL A N 6
ATOM 8075 C CA . VAL A 1 21 ? -11.425 2.654 2.228 1.00 30.05 21 VAL A CA 6
ATOM 8076 C C . VAL A 1 21 ? -9.929 2.298 2.261 1.00 32.03 21 VAL A C 6
ATOM 8077 O O . VAL A 1 21 ? -9.100 3.067 1.761 1.00 73.03 21 VAL A O 6
ATOM 8090 N N . LEU A 1 22 ? -9.544 1.195 2.904 1.00 24.21 22 LEU A N 6
ATOM 8091 C CA . LEU A 1 22 ? -8.173 0.685 2.831 1.00 32.21 22 LEU A CA 6
ATOM 8092 C C . LEU A 1 22 ? -8.067 -0.291 1.651 1.00 13.43 22 LEU A C 6
ATOM 8093 O O . LEU A 1 22 ? -8.992 -1.089 1.468 1.00 63.20 22 LEU A O 6
ATOM 8108 N N . PRO A 1 23 ? -6.939 -0.339 0.923 1.00 41.52 23 PRO A N 6
ATOM 8109 C CA . PRO A 1 23 ? -6.662 -1.403 -0.040 1.00 5.41 23 PRO A CA 6
ATOM 8110 C C . PRO A 1 23 ? -6.521 -2.777 0.653 1.00 63.00 23 PRO A C 6
ATOM 8111 O O . PRO A 1 23 ? -6.398 -2.848 1.880 1.00 22.33 23 PRO A O 6
ATOM 8119 N N . PRO A 1 24 ? -6.582 -3.881 -0.110 1.00 42.13 24 PRO A N 6
ATOM 8120 C CA . PRO A 1 24 ? -6.684 -5.234 0.432 1.00 21.42 24 PRO A CA 6
ATOM 8121 C C . PRO A 1 24 ? -5.341 -5.780 0.926 1.00 53.14 24 PRO A C 6
ATOM 8122 O O . PRO A 1 24 ? -4.278 -5.255 0.601 1.00 21.24 24 PRO A O 6
ATOM 8130 N N . THR A 1 25 ? -5.367 -6.914 1.626 1.00 31.23 25 THR A N 6
ATOM 8131 C CA . THR A 1 25 ? -4.171 -7.602 2.106 1.00 12.24 25 THR A CA 6
ATOM 8132 C C . THR A 1 25 ? -4.272 -9.111 1.825 1.00 54.30 25 THR A C 6
ATOM 8133 O O . THR A 1 25 ? -5.385 -9.611 1.617 1.00 4.22 25 THR A O 6
ATOM 8144 N N . PRO A 1 26 ? -3.144 -9.851 1.772 1.00 54.50 26 PRO A N 6
ATOM 8145 C CA . PRO A 1 26 ? -3.179 -11.296 1.577 1.00 31.11 26 PRO A CA 6
ATOM 8146 C C . PRO A 1 26 ? -3.776 -11.986 2.809 1.00 70.20 26 PRO A C 6
ATOM 8147 O O . PRO A 1 26 ? -3.660 -11.473 3.927 1.00 5.43 26 PRO A O 6
ATOM 8155 N N . LYS A 1 27 ? -4.355 -13.182 2.643 1.00 5.51 27 LYS A N 6
ATOM 8156 C CA . LYS A 1 27 ? -4.951 -13.954 3.741 1.00 45.20 27 LYS A CA 6
ATOM 8157 C C . LYS A 1 27 ? -3.911 -14.650 4.618 1.00 10.14 27 LYS A C 6
ATOM 8158 O O . LYS A 1 27 ? -4.032 -15.852 4.870 1.00 50.43 27 LYS A O 6
ATOM 8173 N N . ASN A 1 28 ? -2.886 -13.923 5.063 1.00 74.33 28 ASN A N 6
ATOM 8174 C CA . ASN A 1 28 ? -1.764 -14.465 5.786 1.00 2.55 28 ASN A CA 6
ATOM 8175 C C . ASN A 1 28 ? -1.442 -13.570 6.969 1.00 2.51 28 ASN A C 6
ATOM 8176 O O . ASN A 1 28 ? -1.084 -14.095 8.024 1.00 4.21 28 ASN A O 6
ATOM 8186 N N . ILE A 1 29 ? -1.525 -12.238 6.808 1.00 65.31 29 ILE A N 6
ATOM 8187 C CA . ILE A 1 29 ? -1.237 -11.268 7.854 1.00 4.13 29 ILE A CA 6
ATOM 8188 C C . ILE A 1 29 ? -2.074 -9.992 7.606 1.00 44.24 29 ILE A C 6
ATOM 8189 O O . ILE A 1 29 ? -2.490 -9.764 6.466 1.00 1.25 29 ILE A O 6
ATOM 8204 N N . PRO A 1 30 ? -2.275 -9.134 8.621 1.00 14.44 30 PRO A N 6
ATOM 8205 C CA . PRO A 1 30 ? -2.926 -7.826 8.473 1.00 73.31 30 PRO A CA 6
ATOM 8206 C C . PRO A 1 30 ? -1.983 -6.759 7.885 1.00 44.30 30 PRO A C 6
ATOM 8207 O O . PRO A 1 30 ? -0.774 -6.965 7.847 1.00 44.32 30 PRO A O 6
ATOM 8215 N N . LEU A 1 31 ? -2.496 -5.574 7.510 1.00 72.24 31 LEU A N 6
ATOM 8216 C CA . LEU A 1 31 ? -1.715 -4.456 6.942 1.00 45.14 31 LEU A CA 6
ATOM 8217 C C . LEU A 1 31 ? -0.429 -4.149 7.715 1.00 44.10 31 LEU A C 6
ATOM 8218 O O . LEU A 1 31 ? 0.643 -4.241 7.121 1.00 33.21 31 LEU A O 6
ATOM 8233 N N . PRO A 1 32 ? -0.450 -3.814 9.014 1.00 4.25 32 PRO A N 6
ATOM 8234 C CA . PRO A 1 32 ? 0.781 -3.459 9.709 1.00 2.24 32 PRO A CA 6
ATOM 8235 C C . PRO A 1 32 ? 1.730 -4.652 9.884 1.00 32.24 32 PRO A C 6
ATOM 8236 O O . PRO A 1 32 ? 2.883 -4.452 10.266 1.00 62.44 32 PRO A O 6
ATOM 8244 N N . ALA A 1 33 ? 1.314 -5.876 9.546 1.00 22.33 33 ALA A N 6
ATOM 8245 C CA . ALA A 1 33 ? 2.180 -7.033 9.458 1.00 23.04 33 ALA A CA 6
ATOM 8246 C C . ALA A 1 33 ? 2.573 -7.326 8.010 1.00 3.55 33 ALA A C 6
ATOM 8247 O O . ALA A 1 33 ? 3.591 -7.983 7.822 1.00 21.01 33 ALA A O 6
ATOM 8254 N N . PHE A 1 34 ? 1.876 -6.771 7.022 1.00 22.03 34 PHE A N 6
ATOM 8255 C CA . PHE A 1 34 ? 2.171 -6.874 5.604 1.00 72.00 34 PHE A CA 6
ATOM 8256 C C . PHE A 1 34 ? 3.263 -5.884 5.148 1.00 11.14 34 PHE A C 6
ATOM 8257 O O . PHE A 1 34 ? 3.481 -5.730 3.950 1.00 23.33 34 PHE A O 6
ATOM 8273 N N . GLY A 1 35 ? 3.966 -5.186 6.049 1.00 54.35 35 GLY A N 6
ATOM 8274 C CA . GLY A 1 35 ? 4.879 -4.110 5.670 1.00 11.12 35 GLY A CA 6
ATOM 8275 C C . GLY A 1 35 ? 6.175 -4.149 6.462 1.00 22.04 35 GLY A C 6
ATOM 8276 O O . GLY A 1 35 ? 7.229 -4.487 5.931 1.00 63.35 35 GLY A O 6
ATOM 8280 N N . GLN A 1 36 ? 6.084 -3.808 7.743 1.00 22.20 36 GLN A N 6
ATOM 8281 C CA . GLN A 1 36 ? 7.150 -3.807 8.739 1.00 32.31 36 GLN A CA 6
ATOM 8282 C C . GLN A 1 36 ? 8.013 -5.087 8.675 1.00 31.32 36 GLN A C 6
ATOM 8283 O O . GLN A 1 36 ? 9.236 -4.987 8.731 1.00 61.24 36 GLN A O 6
ATOM 8295 N N . ARG A 1 37 ? 7.405 -6.274 8.512 1.00 43.03 37 ARG A N 6
ATOM 8296 C CA . ARG A 1 37 ? 8.085 -7.571 8.537 1.00 21.13 37 ARG A CA 6
ATOM 8297 C C . ARG A 1 37 ? 8.077 -8.267 7.167 1.00 45.23 37 ARG A C 6
ATOM 8298 O O . ARG A 1 37 ? 8.339 -9.463 7.093 1.00 10.12 37 ARG A O 6
ATOM 8316 N N . ILE A 1 38 ? 7.721 -7.554 6.091 1.00 13.54 38 ILE A N 6
ATOM 8317 C CA . ILE A 1 38 ? 7.521 -8.130 4.754 1.00 11.43 38 ILE A CA 6
ATOM 8318 C C . ILE A 1 38 ? 8.233 -7.268 3.704 1.00 54.21 38 ILE A C 6
ATOM 8319 O O . ILE A 1 38 ? 9.066 -7.758 2.938 1.00 11.42 38 ILE A O 6
ATOM 8334 N N . ILE A 1 39 ? 7.883 -5.985 3.667 1.00 52.52 39 ILE A N 6
ATOM 8335 C CA . ILE A 1 39 ? 8.400 -4.951 2.772 1.00 32.42 39 ILE A CA 6
ATOM 8336 C C . ILE A 1 39 ? 9.661 -4.311 3.392 1.00 44.55 39 ILE A C 6
ATOM 8337 O O . ILE A 1 39 ? 10.305 -3.466 2.774 1.00 10.31 39 ILE A O 6
ATOM 8352 N N . GLY A 1 40 ? 10.001 -4.662 4.639 1.00 73.35 40 GLY A N 6
ATOM 8353 C CA . GLY A 1 40 ? 11.190 -4.206 5.346 1.00 63.01 40 GLY A CA 6
ATOM 8354 C C . GLY A 1 40 ? 11.209 -2.708 5.649 1.00 13.54 40 GLY A C 6
ATOM 8355 O O . GLY A 1 40 ? 12.181 -2.235 6.232 1.00 71.14 40 GLY A O 6
ATOM 8359 N N . TRP A 1 41 ? 10.146 -1.967 5.313 1.00 54.14 41 TRP A N 6
ATOM 8360 C CA . TRP A 1 41 ? 10.044 -0.506 5.274 1.00 52.55 41 TRP A CA 6
ATOM 8361 C C . TRP A 1 41 ? 10.003 0.178 6.651 1.00 32.24 41 TRP A C 6
ATOM 8362 O O . TRP A 1 41 ? 9.386 1.235 6.817 1.00 44.42 41 TRP A O 6
ATOM 8382 N N . GLY A 1 42 ? 10.555 -0.459 7.677 1.00 13.03 42 GLY A N 6
ATOM 8383 C CA . GLY A 1 42 ? 10.553 0.003 9.046 1.00 43.02 42 GLY A CA 6
ATOM 8384 C C . GLY A 1 42 ? 9.128 -0.030 9.534 1.00 24.41 42 GLY A C 6
ATOM 8385 O O . GLY A 1 42 ? 8.597 -1.111 9.779 1.00 31.42 42 GLY A O 6
ATOM 8389 N N . THR A 1 43 ? 8.488 1.132 9.614 1.00 73.41 43 THR A N 6
ATOM 8390 C CA . THR A 1 43 ? 7.060 1.242 9.899 1.00 22.20 43 THR A CA 6
ATOM 8391 C C . THR A 1 43 ? 6.558 2.649 9.564 1.00 33.14 43 THR A C 6
ATOM 8392 O O . THR A 1 43 ? 5.651 3.168 10.212 1.00 74.25 43 THR A O 6
ATOM 8403 N N . GLY A 1 44 ? 7.116 3.319 8.558 1.00 54.14 44 GLY A N 6
ATOM 8404 C CA . GLY A 1 44 ? 6.800 4.728 8.395 1.00 61.43 44 GLY A CA 6
ATOM 8405 C C . GLY A 1 44 ? 7.648 5.378 7.330 1.00 41.24 44 GLY A C 6
ATOM 8406 O O . GLY A 1 44 ? 8.132 4.698 6.429 1.00 54.31 44 GLY A O 6
ATOM 8410 N N . ALA A 1 45 ? 7.762 6.697 7.428 1.00 2.14 45 ALA A N 6
ATOM 8411 C CA . ALA A 1 45 ? 8.392 7.550 6.430 1.00 62.41 45 ALA A CA 6
ATOM 8412 C C . ALA A 1 45 ? 9.867 7.188 6.290 1.00 31.14 45 ALA A C 6
ATOM 8413 O O . ALA A 1 45 ? 10.301 6.749 5.233 1.00 33.31 45 ALA A O 6
ATOM 8420 N N . GLU A 1 46 ? 10.635 7.347 7.367 1.00 42.21 46 GLU A N 6
ATOM 8421 C CA . GLU A 1 46 ? 12.050 7.079 7.439 1.00 24.54 46 GLU A CA 6
ATOM 8422 C C . GLU A 1 46 ? 12.344 5.629 7.050 1.00 32.52 46 GLU A C 6
ATOM 8423 O O . GLU A 1 46 ? 13.190 5.379 6.200 1.00 71.43 46 GLU A O 6
ATOM 8433 N N . GLY A 1 47 ? 11.587 4.680 7.604 1.00 5.11 47 GLY A N 6
ATOM 8434 C CA . GLY A 1 47 ? 11.710 3.271 7.274 1.00 2.14 47 GLY A CA 6
ATOM 8435 C C . GLY A 1 47 ? 11.554 3.012 5.776 1.00 31.03 47 GLY A C 6
ATOM 8436 O O . GLY A 1 47 ? 12.395 2.365 5.153 1.00 2.34 47 GLY A O 6
ATOM 8440 N N . ALA A 1 48 ? 10.476 3.527 5.181 1.00 31.20 48 ALA A N 6
ATOM 8441 C CA . ALA A 1 48 ? 10.210 3.352 3.765 1.00 4.51 48 ALA A CA 6
ATOM 8442 C C . ALA A 1 48 ? 11.188 4.149 2.903 1.00 41.14 48 ALA A C 6
ATOM 8443 O O . ALA A 1 48 ? 11.289 3.871 1.712 1.00 25.44 48 ALA A O 6
ATOM 8450 N N . ARG A 1 49 ? 11.924 5.122 3.445 1.00 71.35 49 ARG A N 6
ATOM 8451 C CA . ARG A 1 49 ? 12.982 5.789 2.710 1.00 32.33 49 ARG A CA 6
ATOM 8452 C C . ARG A 1 49 ? 14.201 4.873 2.710 1.00 25.03 49 ARG A C 6
ATOM 8453 O O . ARG A 1 49 ? 14.830 4.716 1.667 1.00 23.24 49 ARG A O 6
ATOM 8471 N N . GLN A 1 50 ? 14.508 4.247 3.849 1.00 32.22 50 GLN A N 6
ATOM 8472 C CA . GLN A 1 50 ? 15.727 3.494 4.059 1.00 43.52 50 GLN A CA 6
ATOM 8473 C C . GLN A 1 50 ? 15.755 2.181 3.298 1.00 10.23 50 GLN A C 6
ATOM 8474 O O . GLN A 1 50 ? 16.856 1.727 2.998 1.00 51.52 50 GLN A O 6
ATOM 8486 N N . ARG A 1 51 ? 14.616 1.559 2.976 1.00 51.24 51 ARG A N 6
ATOM 8487 C CA . ARG A 1 51 ? 14.639 0.283 2.259 1.00 24.22 51 ARG A CA 6
ATOM 8488 C C . ARG A 1 51 ? 14.548 0.500 0.750 1.00 33.03 51 ARG A C 6
ATOM 8489 O O . ARG A 1 51 ? 15.190 -0.199 -0.022 1.00 70.05 51 ARG A O 6
ATOM 8507 N N . LEU A 1 52 ? 13.791 1.517 0.345 1.00 14.33 52 LEU A N 6
ATOM 8508 C CA . LEU A 1 52 ? 13.489 1.908 -1.026 1.00 12.11 52 LEU A CA 6
ATOM 8509 C C . LEU A 1 52 ? 14.732 2.198 -1.855 1.00 30.32 52 LEU A C 6
ATOM 8510 O O . LEU A 1 52 ? 14.958 1.554 -2.877 1.00 44.45 52 LEU A O 6
ATOM 8525 N N . GLU A 1 53 ? 15.499 3.221 -1.476 1.00 41.41 53 GLU A N 6
ATOM 8526 C CA . GLU A 1 53 ? 16.448 3.851 -2.399 1.00 53.34 53 GLU A CA 6
ATOM 8527 C C . GLU A 1 53 ? 17.663 2.963 -2.716 1.00 60.45 53 GLU A C 6
ATOM 8528 O O . GLU A 1 53 ? 18.527 3.350 -3.503 1.00 52.11 53 GLU A O 6
ATOM 8538 N N . ASN A 1 54 ? 17.707 1.763 -2.136 1.00 13.50 54 ASN A N 6
ATOM 8539 C CA . ASN A 1 54 ? 18.741 0.742 -2.225 1.00 35.23 54 ASN A CA 6
ATOM 8540 C C . ASN A 1 54 ? 18.110 -0.658 -2.299 1.00 42.22 54 ASN A C 6
ATOM 8541 O O . ASN A 1 54 ? 18.797 -1.652 -2.038 1.00 75.32 54 ASN A O 6
ATOM 8551 N N . ILE A 1 55 ? 16.821 -0.760 -2.641 1.00 21.40 55 ILE A N 6
ATOM 8552 C CA . ILE A 1 55 ? 16.116 -2.032 -2.724 1.00 75.22 55 ILE A CA 6
ATOM 8553 C C . ILE A 1 55 ? 16.811 -2.925 -3.768 1.00 15.52 55 ILE A C 6
ATOM 8554 O O . ILE A 1 55 ? 17.420 -2.421 -4.719 1.00 51.55 55 ILE A O 6
ATOM 8569 N N . GLN A 1 56 ? 16.715 -4.243 -3.621 1.00 23.03 56 GLN A N 6
ATOM 8570 C CA . GLN A 1 56 ? 17.445 -5.212 -4.431 1.00 3.21 56 GLN A CA 6
ATOM 8571 C C . GLN A 1 56 ? 16.418 -6.152 -5.071 1.00 41.42 56 GLN A C 6
ATOM 8572 O O . GLN A 1 56 ? 15.306 -6.248 -4.548 1.00 15.22 56 GLN A O 6
ATOM 8584 N N . PRO A 1 57 ? 16.784 -6.949 -6.093 1.00 41.15 57 PRO A N 6
ATOM 8585 C CA . PRO A 1 57 ? 15.906 -8.005 -6.586 1.00 62.42 57 PRO A CA 6
ATOM 8586 C C . PRO A 1 57 ? 15.563 -8.996 -5.466 1.00 11.40 57 PRO A C 6
ATOM 8587 O O . PRO A 1 57 ? 14.446 -9.497 -5.390 1.00 33.43 57 PRO A O 6
ATOM 8595 N N . ALA A 1 58 ? 16.487 -9.219 -4.530 1.00 35.23 58 ALA A N 6
ATOM 8596 C CA . ALA A 1 58 ? 16.239 -10.068 -3.380 1.00 64.25 58 ALA A CA 6
ATOM 8597 C C . ALA A 1 58 ? 15.090 -9.563 -2.509 1.00 11.51 58 ALA A C 6
ATOM 8598 O O . ALA A 1 58 ? 14.289 -10.373 -2.042 1.00 52.31 58 ALA A O 6
ATOM 8605 N N . ASP A 1 59 ? 14.987 -8.245 -2.306 1.00 33.31 59 ASP A N 6
ATOM 8606 C CA . ASP A 1 59 ? 13.996 -7.673 -1.399 1.00 22.00 59 ASP A CA 6
ATOM 8607 C C . ASP A 1 59 ? 12.598 -7.685 -2.003 1.00 1.21 59 ASP A C 6
ATOM 8608 O O . ASP A 1 59 ? 11.621 -7.482 -1.277 1.00 45.42 59 ASP A O 6
ATOM 8616 N N . VAL A 1 60 ? 12.461 -7.883 -3.313 1.00 13.20 60 VAL A N 6
ATOM 8617 C CA . VAL A 1 60 ? 11.157 -8.082 -3.935 1.00 54.12 60 VAL A CA 6
ATOM 8618 C C . VAL A 1 60 ? 10.865 -9.575 -3.984 1.00 2.21 60 VAL A C 6
ATOM 8619 O O . VAL A 1 60 ? 9.826 -10.027 -3.494 1.00 0.23 60 VAL A O 6
ATOM 8632 N N . SER A 1 61 ? 11.822 -10.359 -4.466 1.00 4.10 61 SER A N 6
ATOM 8633 C CA . SER A 1 61 ? 11.741 -11.797 -4.607 1.00 31.24 61 SER A CA 6
ATOM 8634 C C . SER A 1 61 ? 11.876 -12.509 -3.254 1.00 21.14 61 SER A C 6
ATOM 8635 O O . SER A 1 61 ? 12.239 -13.674 -3.222 1.00 60.32 61 SER A O 6
ATOM 8642 N N . MET A 1 62 ? 11.551 -11.843 -2.140 1.00 33.10 62 MET A N 6
ATOM 8643 C CA . MET A 1 62 ? 11.246 -12.410 -0.836 1.00 43.42 62 MET A CA 6
ATOM 8644 C C . MET A 1 62 ? 9.737 -12.333 -0.595 1.00 70.13 62 MET A C 6
ATOM 8645 O O . MET A 1 62 ? 9.154 -13.261 -0.054 1.00 13.53 62 MET A O 6
ATOM 8657 N N . ILE A 1 63 ? 9.082 -11.246 -1.008 1.00 12.52 63 ILE A N 6
ATOM 8658 C CA . ILE A 1 63 ? 7.704 -10.907 -0.673 1.00 1.11 63 ILE A CA 6
ATOM 8659 C C . ILE A 1 63 ? 6.777 -11.979 -1.242 1.00 20.04 63 ILE A C 6
ATOM 8660 O O . ILE A 1 63 ? 5.858 -12.452 -0.577 1.00 65.21 63 ILE A O 6
ATOM 8675 N N . LYS A 1 64 ? 7.068 -12.410 -2.466 1.00 14.31 64 LYS A N 6
ATOM 8676 C CA . LYS A 1 64 ? 6.326 -13.438 -3.183 1.00 44.14 64 LYS A CA 6
ATOM 8677 C C . LYS A 1 64 ? 6.322 -14.767 -2.427 1.00 14.51 64 LYS A C 6
ATOM 8678 O O . LYS A 1 64 ? 5.377 -15.540 -2.556 1.00 32.30 64 LYS A O 6
ATOM 8693 N N . LYS A 1 65 ? 7.350 -15.039 -1.620 1.00 0.20 65 LYS A N 6
ATOM 8694 C CA . LYS A 1 65 ? 7.444 -16.246 -0.804 1.00 52.33 65 LYS A CA 6
ATOM 8695 C C . LYS A 1 65 ? 6.670 -16.124 0.503 1.00 34.11 65 LYS A C 6
ATOM 8696 O O . LYS A 1 65 ? 6.585 -17.109 1.231 1.00 65.32 65 LYS A O 6
ATOM 8711 N N . GLN A 1 66 ? 6.086 -14.963 0.806 1.00 3.40 66 GLN A N 6
ATOM 8712 C CA . GLN A 1 66 ? 5.244 -14.774 1.982 1.00 3.52 66 GLN A CA 6
ATOM 8713 C C . GLN A 1 66 ? 3.752 -14.707 1.608 1.00 11.41 66 GLN A C 6
ATOM 8714 O O . GLN A 1 66 ? 2.945 -14.210 2.399 1.00 64.15 66 GLN A O 6
ATOM 8726 N N . GLY A 1 67 ? 3.353 -15.206 0.431 1.00 44.45 67 GLY A N 6
ATOM 8727 C CA . GLY A 1 67 ? 1.942 -15.293 0.068 1.00 50.34 67 GLY A CA 6
ATOM 8728 C C . GLY A 1 67 ? 1.398 -13.975 -0.436 1.00 1.15 67 GLY A C 6
ATOM 8729 O O . GLY A 1 67 ? 0.334 -13.564 0.016 1.00 53.32 67 GLY A O 6
ATOM 8733 N N . THR A 1 68 ? 2.127 -13.304 -1.327 1.00 32.43 68 THR A N 6
ATOM 8734 C CA . THR A 1 68 ? 1.750 -12.020 -1.902 1.00 15.15 68 THR A CA 6
ATOM 8735 C C . THR A 1 68 ? 1.775 -12.114 -3.431 1.00 20.04 68 THR A C 6
ATOM 8736 O O . THR A 1 68 ? 2.446 -12.987 -3.994 1.00 23.02 68 THR A O 6
ATOM 8747 N N . THR A 1 69 ? 1.093 -11.183 -4.097 1.00 13.45 69 THR A N 6
ATOM 8748 C CA . THR A 1 69 ? 0.986 -11.067 -5.541 1.00 22.25 69 THR A CA 6
ATOM 8749 C C . THR A 1 69 ? 1.132 -9.598 -5.956 1.00 73.41 69 THR A C 6
ATOM 8750 O O . THR A 1 69 ? 1.016 -8.698 -5.120 1.00 63.10 69 THR A O 6
ATOM 8761 N N . LEU A 1 70 ? 1.361 -9.363 -7.250 1.00 74.04 70 LEU A N 6
ATOM 8762 C CA . LEU A 1 70 ? 1.498 -8.044 -7.861 1.00 51.13 70 LEU A CA 6
ATOM 8763 C C . LEU A 1 70 ? 0.264 -7.179 -7.596 1.00 15.42 70 LEU A C 6
ATOM 8764 O O . LEU A 1 70 ? 0.409 -6.006 -7.266 1.00 63.04 70 LEU A O 6
ATOM 8779 N N . GLU A 1 71 ? -0.931 -7.775 -7.647 1.00 1.43 71 GLU A N 6
ATOM 8780 C CA . GLU A 1 71 ? -2.218 -7.114 -7.427 1.00 32.14 71 GLU A CA 6
ATOM 8781 C C . GLU A 1 71 ? -2.373 -6.489 -6.031 1.00 4.13 71 GLU A C 6
ATOM 8782 O O . GLU A 1 71 ? -3.282 -5.688 -5.804 1.00 23.45 71 GLU A O 6
ATOM 8792 N N . MET A 1 72 ? -1.538 -6.895 -5.071 1.00 3.15 72 MET A N 6
ATOM 8793 C CA . MET A 1 72 ? -1.491 -6.267 -3.756 1.00 12.22 72 MET A CA 6
ATOM 8794 C C . MET A 1 72 ? -0.699 -4.964 -3.866 1.00 40.11 72 MET A C 6
ATOM 8795 O O . MET A 1 72 ? -1.130 -3.913 -3.396 1.00 35.41 72 MET A O 6
ATOM 8807 N N . ILE A 1 73 ? 0.496 -5.057 -4.448 1.00 63.03 73 ILE A N 6
ATOM 8808 C CA . ILE A 1 73 ? 1.503 -4.006 -4.491 1.00 75.02 73 ILE A CA 6
ATOM 8809 C C . ILE A 1 73 ? 0.920 -2.792 -5.213 1.00 52.53 73 ILE A C 6
ATOM 8810 O O . ILE A 1 73 ? 1.012 -1.678 -4.700 1.00 31.14 73 ILE A O 6
ATOM 8825 N N . THR A 1 74 ? 0.269 -3.008 -6.354 1.00 60.33 74 THR A N 6
ATOM 8826 C CA . THR A 1 74 ? -0.374 -1.973 -7.150 1.00 4.51 74 THR A CA 6
ATOM 8827 C C . THR A 1 74 ? -1.420 -1.206 -6.337 1.00 20.35 74 THR A C 6
ATOM 8828 O O . THR A 1 74 ? -1.480 0.024 -6.420 1.00 60.32 74 THR A O 6
ATOM 8839 N N . ALA A 1 75 ? -2.239 -1.883 -5.529 1.00 54.23 75 ALA A N 6
ATOM 8840 C CA . ALA A 1 75 ? -3.303 -1.186 -4.818 1.00 14.55 75 ALA A CA 6
ATOM 8841 C C . ALA A 1 75 ? -2.749 -0.365 -3.650 1.00 32.45 75 ALA A C 6
ATOM 8842 O O . ALA A 1 75 ? -3.275 0.714 -3.361 1.00 54.22 75 ALA A O 6
ATOM 8849 N N . TRP A 1 76 ? -1.698 -0.854 -2.981 1.00 42.20 76 TRP A N 6
ATOM 8850 C CA . TRP A 1 76 ? -1.034 -0.105 -1.920 1.00 22.33 76 TRP A CA 6
ATOM 8851 C C . TRP A 1 76 ? -0.226 1.060 -2.479 1.00 22.21 76 TRP A C 6
ATOM 8852 O O . TRP A 1 76 ? -0.160 2.099 -1.826 1.00 34.03 76 TRP A O 6
ATOM 8872 N N . GLN A 1 77 ? 0.380 0.900 -3.657 1.00 53.32 77 GLN A N 6
ATOM 8873 C CA . GLN A 1 77 ? 1.095 1.954 -4.351 1.00 53.21 77 GLN A CA 6
ATOM 8874 C C . GLN A 1 77 ? 0.146 3.119 -4.561 1.00 23.44 77 GLN A C 6
ATOM 8875 O O . GLN A 1 77 ? 0.363 4.195 -4.004 1.00 31.12 77 GLN A O 6
ATOM 8887 N N . ASP A 1 78 ? -0.896 2.889 -5.357 1.00 72.00 78 ASP A N 6
ATOM 8888 C CA . ASP A 1 78 ? -1.761 3.961 -5.813 1.00 1.32 78 ASP A CA 6
ATOM 8889 C C . ASP A 1 78 ? -2.467 4.634 -4.642 1.00 41.52 78 ASP A C 6
ATOM 8890 O O . ASP A 1 78 ? -2.537 5.855 -4.639 1.00 55.11 78 ASP A O 6
ATOM 8898 N N . PHE A 1 79 ? -2.907 3.895 -3.611 1.00 24.32 79 PHE A N 6
ATOM 8899 C CA . PHE A 1 79 ? -3.500 4.509 -2.418 1.00 32.12 79 PHE A CA 6
ATOM 8900 C C . PHE A 1 79 ? -2.565 5.580 -1.855 1.00 52.32 79 PHE A C 6
ATOM 8901 O O . PHE A 1 79 ? -2.984 6.710 -1.592 1.00 24.34 79 PHE A O 6
ATOM 8917 N N . TYR A 1 80 ? -1.292 5.234 -1.653 1.00 74.24 80 TYR A N 6
ATOM 8918 C CA . TYR A 1 80 ? -0.341 6.174 -1.095 1.00 74.03 80 TYR A CA 6
ATOM 8919 C C . TYR A 1 80 ? -0.070 7.318 -2.083 1.00 43.34 80 TYR A C 6
ATOM 8920 O O . TYR A 1 80 ? 0.092 8.457 -1.647 1.00 51.44 80 TYR A O 6
ATOM 8937 N N . GLU A 1 81 ? -0.030 7.069 -3.395 1.00 52.42 81 GLU A N 6
ATOM 8938 C CA . GLU A 1 81 ? 0.094 8.113 -4.422 1.00 12.45 81 GLU A CA 6
ATOM 8939 C C . GLU A 1 81 ? -1.084 9.091 -4.372 1.00 3.32 81 GLU A C 6
ATOM 8940 O O . GLU A 1 81 ? -0.888 10.303 -4.504 1.00 34.35 81 GLU A O 6
ATOM 8950 N N . GLN A 1 82 ? -2.287 8.574 -4.133 1.00 44.51 82 GLN A N 6
ATOM 8951 C CA . GLN A 1 82 ? -3.518 9.347 -4.086 1.00 51.13 82 GLN A CA 6
ATOM 8952 C C . GLN A 1 82 ? -3.663 10.132 -2.793 1.00 62.00 82 GLN A C 6
ATOM 8953 O O . GLN A 1 82 ? -4.383 11.132 -2.789 1.00 62.33 82 GLN A O 6
ATOM 8965 N N . GLU A 1 83 ? -3.034 9.719 -1.697 1.00 4.34 83 GLU A N 6
ATOM 8966 C CA . GLU A 1 83 ? -3.212 10.407 -0.425 1.00 4.44 83 GLU A CA 6
ATOM 8967 C C . GLU A 1 83 ? -2.215 11.564 -0.295 1.00 13.42 83 GLU A C 6
ATOM 8968 O O . GLU A 1 83 ? -2.417 12.457 0.520 1.00 5.44 83 GLU A O 6
ATOM 8978 N N . GLN A 1 84 ? -1.178 11.592 -1.134 1.00 2.22 84 GLN A N 6
ATOM 8979 C CA . GLN A 1 84 ? -0.203 12.669 -1.175 1.00 3.31 84 GLN A CA 6
ATOM 8980 C C . GLN A 1 84 ? -0.815 13.975 -1.681 1.00 5.55 84 GLN A C 6
ATOM 8981 O O . GLN A 1 84 ? -0.493 15.031 -1.140 1.00 24.21 84 GLN A O 6
ATOM 8993 N N . GLN A 1 85 ? -1.690 13.931 -2.691 1.00 11.54 85 GLN A N 6
ATOM 8994 C CA . GLN A 1 85 ? -2.251 15.147 -3.287 1.00 74.14 85 GLN A CA 6
ATOM 8995 C C . GLN A 1 85 ? -3.005 15.987 -2.250 1.00 34.34 85 GLN A C 6
ATOM 8996 O O . GLN A 1 85 ? -2.973 17.214 -2.284 1.00 32.25 85 GLN A O 6
ATOM 9008 N N . ARG A 1 86 ? -3.711 15.316 -1.332 1.00 31.05 86 ARG A N 6
ATOM 9009 C CA . ARG A 1 86 ? -4.606 15.973 -0.385 1.00 32.12 86 ARG A CA 6
ATOM 9010 C C . ARG A 1 86 ? -3.880 16.464 0.850 1.00 44.31 86 ARG A C 6
ATOM 9011 O O . ARG A 1 86 ? -4.449 17.248 1.607 1.00 42.30 86 ARG A O 6
ATOM 9029 N N . ASN A 1 87 ? -2.672 15.979 1.109 1.00 45.34 87 ASN A N 6
ATOM 9030 C CA . ASN A 1 87 ? -1.813 16.531 2.122 1.00 42.52 87 ASN A CA 6
ATOM 9031 C C . ASN A 1 87 ? -0.373 16.299 1.702 1.00 2.11 87 ASN A C 6
ATOM 9032 O O . ASN A 1 87 ? 0.130 15.185 1.843 1.00 4.52 87 ASN A O 6
ATOM 9042 N N . GLU A 1 88 ? 0.289 17.353 1.213 1.00 52.10 88 GLU A N 6
ATOM 9043 C CA . GLU A 1 88 ? 1.710 17.352 0.849 1.00 14.24 88 GLU A CA 6
ATOM 9044 C C . GLU A 1 88 ? 2.553 16.901 2.040 1.00 50.12 88 GLU A C 6
ATOM 9045 O O . GLU A 1 88 ? 3.562 16.211 1.905 1.00 45.10 88 GLU A O 6
ATOM 9055 N N . ASN A 1 89 ? 2.106 17.285 3.231 1.00 62.10 89 ASN A N 6
ATOM 9056 C CA . ASN A 1 89 ? 2.788 17.208 4.512 1.00 21.01 89 ASN A CA 6
ATOM 9057 C C . ASN A 1 89 ? 2.920 15.765 5.029 1.00 1.51 89 ASN A C 6
ATOM 9058 O O . ASN A 1 89 ? 3.217 15.578 6.211 1.00 41.44 89 ASN A O 6
ATOM 9068 N N . ASN A 1 90 ? 2.683 14.746 4.193 1.00 4.53 90 ASN A N 6
ATOM 9069 C CA . ASN A 1 90 ? 2.566 13.341 4.573 1.00 32.44 90 ASN A CA 6
ATOM 9070 C C . ASN A 1 90 ? 3.634 12.494 3.866 1.00 65.33 90 ASN A C 6
ATOM 9071 O O . ASN A 1 90 ? 3.381 11.868 2.833 1.00 41.14 90 ASN A O 6
ATOM 9081 N N . PRO A 1 91 ? 4.862 12.443 4.411 1.00 13.23 91 PRO A N 6
ATOM 9082 C CA . PRO A 1 91 ? 5.963 11.711 3.802 1.00 14.50 91 PRO A CA 6
ATOM 9083 C C . PRO A 1 91 ? 5.815 10.194 3.915 1.00 65.22 91 PRO A C 6
ATOM 9084 O O . PRO A 1 91 ? 6.519 9.498 3.186 1.00 43.13 91 PRO A O 6
ATOM 9092 N N . THR A 1 92 ? 4.965 9.655 4.802 1.00 1.41 92 THR A N 6
ATOM 9093 C CA . THR A 1 92 ? 4.859 8.207 4.957 1.00 50.12 92 THR A CA 6
ATOM 9094 C C . THR A 1 92 ? 4.436 7.610 3.620 1.00 65.44 92 THR A C 6
ATOM 9095 O O . THR A 1 92 ? 5.192 6.839 3.023 1.00 13.20 92 THR A O 6
ATOM 9106 N N . ALA A 1 93 ? 3.264 8.009 3.130 1.00 21.45 93 ALA A N 6
ATOM 9107 C CA . ALA A 1 93 ? 2.736 7.589 1.851 1.00 2.42 93 ALA A CA 6
ATOM 9108 C C . ALA A 1 93 ? 3.749 7.831 0.737 1.00 32.02 93 ALA A C 6
ATOM 9109 O O . ALA A 1 93 ? 3.979 6.939 -0.074 1.00 4.42 93 ALA A O 6
ATOM 9116 N N . LYS A 1 94 ? 4.392 9.001 0.731 1.00 74.21 94 LYS A N 6
ATOM 9117 C CA . LYS A 1 94 ? 5.362 9.380 -0.286 1.00 45.14 94 LYS A CA 6
ATOM 9118 C C . LYS A 1 94 ? 6.402 8.292 -0.529 1.00 73.13 94 LYS A C 6
ATOM 9119 O O . LYS A 1 94 ? 6.560 7.830 -1.661 1.00 65.32 94 LYS A O 6
ATOM 9134 N N . TYR A 1 95 ? 7.078 7.843 0.525 1.00 10.34 95 TYR A N 6
ATOM 9135 C CA . TYR A 1 95 ? 8.040 6.763 0.389 1.00 63.14 95 TYR A CA 6
ATOM 9136 C C . TYR A 1 95 ? 7.343 5.414 0.162 1.00 62.13 95 TYR A C 6
ATOM 9137 O O . TYR A 1 95 ? 7.821 4.646 -0.668 1.00 63.44 95 TYR A O 6
ATOM 9154 N N . ARG A 1 96 ? 6.239 5.081 0.855 1.00 1.21 96 ARG A N 6
ATOM 9155 C CA . ARG A 1 96 ? 5.574 3.777 0.692 1.00 52.13 96 ARG A CA 6
ATOM 9156 C C . ARG A 1 96 ? 5.143 3.534 -0.757 1.00 64.15 96 ARG A C 6
ATOM 9157 O O . ARG A 1 96 ? 5.381 2.435 -1.259 1.00 5.53 96 ARG A O 6
ATOM 9175 N N . ALA A 1 97 ? 4.549 4.530 -1.420 1.00 44.21 97 ALA A N 6
ATOM 9176 C CA . ALA A 1 97 ? 4.190 4.500 -2.832 1.00 20.42 97 ALA A CA 6
ATOM 9177 C C . ALA A 1 97 ? 5.429 4.166 -3.644 1.00 64.33 97 ALA A C 6
ATOM 9178 O O . ALA A 1 97 ? 5.476 3.139 -4.316 1.00 34.34 97 ALA A O 6
ATOM 9185 N N . ARG A 1 98 ? 6.458 5.008 -3.528 1.00 60.21 98 ARG A N 6
ATOM 9186 C CA . ARG A 1 98 ? 7.690 4.872 -4.289 1.00 62.33 98 ARG A CA 6
ATOM 9187 C C . ARG A 1 98 ? 8.403 3.540 -4.049 1.00 15.12 98 ARG A C 6
ATOM 9188 O O . ARG A 1 98 ? 9.157 3.095 -4.916 1.00 60.32 98 ARG A O 6
ATOM 9206 N N . LEU A 1 99 ? 8.178 2.902 -2.897 1.00 55.25 99 LEU A N 6
ATOM 9207 C CA . LEU A 1 99 ? 8.651 1.561 -2.583 1.00 22.11 99 LEU A CA 6
ATOM 9208 C C . LEU A 1 99 ? 7.861 0.541 -3.385 1.00 34.04 99 LEU A C 6
ATOM 9209 O O . LEU A 1 99 ? 8.460 -0.206 -4.148 1.00 41.35 99 LEU A O 6
ATOM 9224 N N . MET A 1 100 ? 6.532 0.534 -3.240 1.00 21.00 100 MET A N 6
ATOM 9225 C CA . MET A 1 100 ? 5.638 -0.368 -3.964 1.00 32.32 100 MET A CA 6
ATOM 9226 C C . MET A 1 100 ? 5.864 -0.261 -5.484 1.00 63.43 100 MET A C 6
ATOM 9227 O O . MET A 1 100 ? 5.907 -1.274 -6.176 1.00 20.31 100 MET A O 6
ATOM 9239 N N . LYS A 1 101 ? 6.098 0.955 -5.990 1.00 53.31 101 LYS A N 6
ATOM 9240 C CA . LYS A 1 101 ? 6.455 1.227 -7.378 1.00 44.11 101 LYS A CA 6
ATOM 9241 C C . LYS A 1 101 ? 7.646 0.383 -7.800 1.00 3.23 101 LYS A C 6
ATOM 9242 O O . LYS A 1 101 ? 7.548 -0.403 -8.736 1.00 40.54 101 LYS A O 6
ATOM 9257 N N . LYS A 1 102 ? 8.775 0.544 -7.108 1.00 20.32 102 LYS A N 6
ATOM 9258 C CA . LYS A 1 102 ? 9.984 -0.205 -7.443 1.00 51.23 102 LYS A CA 6
ATOM 9259 C C . LYS A 1 102 ? 9.813 -1.701 -7.220 1.00 52.23 102 LYS A C 6
ATOM 9260 O O . LYS A 1 102 ? 10.452 -2.494 -7.905 1.00 73.13 102 LYS A O 6
ATOM 9275 N N . ILE A 1 103 ? 8.966 -2.093 -6.272 1.00 62.33 103 ILE A N 6
ATOM 9276 C CA . ILE A 1 103 ? 8.676 -3.495 -6.070 1.00 60.02 103 ILE A CA 6
ATOM 9277 C C . ILE A 1 103 ? 8.096 -4.077 -7.364 1.00 62.24 103 ILE A C 6
ATOM 9278 O O . ILE A 1 103 ? 8.587 -5.103 -7.830 1.00 52.32 103 ILE A O 6
ATOM 9293 N N . ALA A 1 104 ? 7.105 -3.418 -7.968 1.00 35.14 104 ALA A N 6
ATOM 9294 C CA . ALA A 1 104 ? 6.511 -3.869 -9.222 1.00 40.53 104 ALA A CA 6
ATOM 9295 C C . ALA A 1 104 ? 7.474 -3.759 -10.412 1.00 15.10 104 ALA A C 6
ATOM 9296 O O . ALA A 1 104 ? 7.283 -4.451 -11.410 1.00 60.13 104 ALA A O 6
ATOM 9303 N N . ASP A 1 105 ? 8.499 -2.914 -10.310 1.00 20.31 105 ASP A N 6
ATOM 9304 C CA . ASP A 1 105 ? 9.536 -2.704 -11.329 1.00 2.22 105 ASP A CA 6
ATOM 9305 C C . ASP A 1 105 ? 10.315 -4.010 -11.496 1.00 34.41 105 ASP A C 6
ATOM 9306 O O . ASP A 1 105 ? 10.434 -4.579 -12.582 1.00 54.14 105 ASP A O 6
ATOM 9314 N N . LEU A 1 106 ? 10.774 -4.541 -10.362 1.00 0.14 106 LEU A N 6
ATOM 9315 C CA . LEU A 1 106 ? 11.657 -5.695 -10.246 1.00 22.34 106 LEU A CA 6
ATOM 9316 C C . LEU A 1 106 ? 10.885 -7.002 -10.033 1.00 31.34 106 LEU A C 6
ATOM 9317 O O . LEU A 1 106 ? 11.467 -8.019 -9.629 1.00 3.11 106 LEU A O 6
ATOM 9332 N N . TRP A 1 107 ? 9.575 -6.987 -10.287 1.00 3.40 107 TRP A N 6
ATOM 9333 C CA . TRP A 1 107 ? 8.761 -8.191 -10.272 1.00 40.41 107 TRP A CA 6
ATOM 9334 C C . TRP A 1 107 ? 9.272 -9.182 -11.316 1.00 11.12 107 TRP A C 6
ATOM 9335 O O . TRP A 1 107 ? 9.136 -10.399 -11.077 1.00 72.24 107 TRP A O 6
ATOM 9355 N N . GLY A 1 1 ? -22.535 1.830 11.539 1.00 61.23 1 GLY A N 7
ATOM 9356 C CA . GLY A 1 1 ? -22.720 0.685 12.444 1.00 23.53 1 GLY A CA 7
ATOM 9357 C C . GLY A 1 1 ? -22.323 -0.611 11.754 1.00 23.44 1 GLY A C 7
ATOM 9358 O O . GLY A 1 1 ? -21.586 -0.569 10.773 1.00 73.20 1 GLY A O 7
ATOM 9362 N N . THR A 1 2 ? -22.763 -1.762 12.262 1.00 63.51 2 THR A N 7
ATOM 9363 C CA . THR A 1 2 ? -22.345 -3.067 11.761 1.00 22.11 2 THR A CA 7
ATOM 9364 C C . THR A 1 2 ? -23.535 -4.028 11.844 1.00 23.44 2 THR A C 7
ATOM 9365 O O . THR A 1 2 ? -24.369 -3.909 12.742 1.00 52.04 2 THR A O 7
ATOM 9376 N N . ASP A 1 3 ? -23.573 -5.028 10.967 1.00 21.51 3 ASP A N 7
ATOM 9377 C CA . ASP A 1 3 ? -24.198 -6.325 11.221 1.00 50.14 3 ASP A CA 7
ATOM 9378 C C . ASP A 1 3 ? -23.354 -7.391 10.521 1.00 44.33 3 ASP A C 7
ATOM 9379 O O . ASP A 1 3 ? -22.325 -7.070 9.919 1.00 45.44 3 ASP A O 7
ATOM 9387 N N . PHE A 1 4 ? -23.744 -8.659 10.613 1.00 65.33 4 PHE A N 7
ATOM 9388 C CA . PHE A 1 4 ? -23.000 -9.769 10.026 1.00 42.41 4 PHE A CA 7
ATOM 9389 C C . PHE A 1 4 ? -23.946 -10.762 9.342 1.00 10.34 4 PHE A C 7
ATOM 9390 O O . PHE A 1 4 ? -23.615 -11.943 9.225 1.00 71.22 4 PHE A O 7
ATOM 9406 N N . GLY A 1 5 ? -25.143 -10.313 8.948 1.00 63.33 5 GLY A N 7
ATOM 9407 C CA . GLY A 1 5 ? -26.184 -11.175 8.404 1.00 45.01 5 GLY A CA 7
ATOM 9408 C C . GLY A 1 5 ? -25.752 -11.726 7.051 1.00 73.42 5 GLY A C 7
ATOM 9409 O O . GLY A 1 5 ? -25.308 -12.871 6.946 1.00 62.32 5 GLY A O 7
ATOM 9413 N N . THR A 1 6 ? -25.833 -10.899 6.015 1.00 54.30 6 THR A N 7
ATOM 9414 C CA . THR A 1 6 ? -25.604 -11.256 4.623 1.00 2.22 6 THR A CA 7
ATOM 9415 C C . THR A 1 6 ? -24.887 -10.069 3.959 1.00 53.04 6 THR A C 7
ATOM 9416 O O . THR A 1 6 ? -25.414 -9.377 3.089 1.00 61.30 6 THR A O 7
ATOM 9427 N N . THR A 1 7 ? -23.663 -9.791 4.407 1.00 32.55 7 THR A N 7
ATOM 9428 C CA . THR A 1 7 ? -22.936 -8.557 4.114 1.00 2.24 7 THR A CA 7
ATOM 9429 C C . THR A 1 7 ? -22.305 -8.534 2.700 1.00 71.22 7 THR A C 7
ATOM 9430 O O . THR A 1 7 ? -21.453 -7.687 2.440 1.00 75.51 7 THR A O 7
ATOM 9441 N N . ASN A 1 8 ? -22.649 -9.449 1.786 1.00 73.23 8 ASN A N 7
ATOM 9442 C CA . ASN A 1 8 ? -21.826 -9.750 0.603 1.00 52.23 8 ASN A CA 7
ATOM 9443 C C . ASN A 1 8 ? -22.614 -9.865 -0.712 1.00 43.00 8 ASN A C 7
ATOM 9444 O O . ASN A 1 8 ? -22.062 -10.356 -1.701 1.00 41.44 8 ASN A O 7
ATOM 9454 N N . ASN A 1 9 ? -23.881 -9.425 -0.753 1.00 32.54 9 ASN A N 7
ATOM 9455 C CA . ASN A 1 9 ? -24.758 -9.621 -1.913 1.00 13.35 9 ASN A CA 7
ATOM 9456 C C . ASN A 1 9 ? -25.559 -8.360 -2.294 1.00 43.32 9 ASN A C 7
ATOM 9457 O O . ASN A 1 9 ? -26.761 -8.469 -2.554 1.00 64.10 9 ASN A O 7
ATOM 9467 N N . PHE A 1 10 ? -24.953 -7.170 -2.389 1.00 14.21 10 PHE A N 7
ATOM 9468 C CA . PHE A 1 10 ? -25.597 -5.998 -3.014 1.00 21.15 10 PHE A CA 7
ATOM 9469 C C . PHE A 1 10 ? -24.550 -5.062 -3.624 1.00 75.13 10 PHE A C 7
ATOM 9470 O O . PHE A 1 10 ? -23.365 -5.166 -3.314 1.00 34.23 10 PHE A O 7
ATOM 9486 N N . VAL A 1 11 ? -24.990 -4.132 -4.476 1.00 20.32 11 VAL A N 7
ATOM 9487 C CA . VAL A 1 11 ? -24.219 -2.990 -4.961 1.00 2.14 11 VAL A CA 7
ATOM 9488 C C . VAL A 1 11 ? -23.985 -1.967 -3.834 1.00 71.22 11 VAL A C 7
ATOM 9489 O O . VAL A 1 11 ? -24.457 -2.137 -2.709 1.00 3.13 11 VAL A O 7
ATOM 9502 N N . SER A 1 12 ? -23.259 -0.893 -4.143 1.00 32.53 12 SER A N 7
ATOM 9503 C CA . SER A 1 12 ? -23.020 0.265 -3.293 1.00 12.31 12 SER A CA 7
ATOM 9504 C C . SER A 1 12 ? -23.637 1.528 -3.926 1.00 31.14 12 SER A C 7
ATOM 9505 O O . SER A 1 12 ? -24.013 1.507 -5.104 1.00 61.54 12 SER A O 7
ATOM 9512 N N . PRO A 1 13 ? -23.780 2.623 -3.157 1.00 54.32 13 PRO A N 7
ATOM 9513 C CA . PRO A 1 13 ? -24.275 3.900 -3.655 1.00 53.43 13 PRO A CA 7
ATOM 9514 C C . PRO A 1 13 ? -23.320 4.544 -4.666 1.00 2.43 13 PRO A C 7
ATOM 9515 O O . PRO A 1 13 ? -22.179 4.106 -4.847 1.00 15.22 13 PRO A O 7
ATOM 9523 N N . ASN A 1 14 ? -23.795 5.614 -5.307 1.00 44.02 14 ASN A N 7
ATOM 9524 C CA . ASN A 1 14 ? -23.064 6.417 -6.280 1.00 2.04 14 ASN A CA 7
ATOM 9525 C C . ASN A 1 14 ? -21.899 7.134 -5.594 1.00 75.31 14 ASN A C 7
ATOM 9526 O O . ASN A 1 14 ? -22.047 8.234 -5.061 1.00 73.12 14 ASN A O 7
ATOM 9536 N N . LEU A 1 15 ? -20.721 6.511 -5.608 1.00 71.43 15 LEU A N 7
ATOM 9537 C CA . LEU A 1 15 ? -19.497 7.000 -4.969 1.00 14.41 15 LEU A CA 7
ATOM 9538 C C . LEU A 1 15 ? -18.787 8.059 -5.831 1.00 41.11 15 LEU A C 7
ATOM 9539 O O . LEU A 1 15 ? -17.558 8.082 -5.915 1.00 74.20 15 LEU A O 7
ATOM 9554 N N . GLN A 1 16 ? -19.518 8.942 -6.512 1.00 22.31 16 GLN A N 7
ATOM 9555 C CA . GLN A 1 16 ? -18.960 9.894 -7.480 1.00 73.23 16 GLN A CA 7
ATOM 9556 C C . GLN A 1 16 ? -18.280 11.098 -6.780 1.00 1.04 16 GLN A C 7
ATOM 9557 O O . GLN A 1 16 ? -18.259 12.212 -7.302 1.00 52.20 16 GLN A O 7
ATOM 9569 N N . LEU A 1 17 ? -17.712 10.883 -5.584 1.00 72.53 17 LEU A N 7
ATOM 9570 C CA . LEU A 1 17 ? -17.249 11.884 -4.629 1.00 24.43 17 LEU A CA 7
ATOM 9571 C C . LEU A 1 17 ? -16.025 11.341 -3.874 1.00 72.23 17 LEU A C 7
ATOM 9572 O O . LEU A 1 17 ? -16.151 10.493 -2.994 1.00 4.33 17 LEU A O 7
ATOM 9587 N N . LYS A 1 18 ? -14.816 11.752 -4.268 1.00 41.23 18 LYS A N 7
ATOM 9588 C CA . LYS A 1 18 ? -13.579 11.370 -3.581 1.00 61.51 18 LYS A CA 7
ATOM 9589 C C . LYS A 1 18 ? -13.454 12.147 -2.272 1.00 22.24 18 LYS A C 7
ATOM 9590 O O . LYS A 1 18 ? -13.216 13.355 -2.296 1.00 53.33 18 LYS A O 7
ATOM 9605 N N . GLN A 1 19 ? -13.606 11.478 -1.130 1.00 41.43 19 GLN A N 7
ATOM 9606 C CA . GLN A 1 19 ? -13.284 12.017 0.191 1.00 54.34 19 GLN A CA 7
ATOM 9607 C C . GLN A 1 19 ? -11.952 11.421 0.663 1.00 24.32 19 GLN A C 7
ATOM 9608 O O . GLN A 1 19 ? -11.324 10.634 -0.052 1.00 61.13 19 GLN A O 7
ATOM 9620 N N . ASN A 1 20 ? -11.517 11.778 1.874 1.00 75.23 20 ASN A N 7
ATOM 9621 C CA . ASN A 1 20 ? -10.359 11.203 2.534 1.00 20.42 20 ASN A CA 7
ATOM 9622 C C . ASN A 1 20 ? -10.760 9.829 3.041 1.00 73.24 20 ASN A C 7
ATOM 9623 O O . ASN A 1 20 ? -11.380 9.684 4.098 1.00 62.23 20 ASN A O 7
ATOM 9633 N N . VAL A 1 21 ? -10.420 8.816 2.272 1.00 53.15 21 VAL A N 7
ATOM 9634 C CA . VAL A 1 21 ? -10.606 7.412 2.601 1.00 22.54 21 VAL A CA 7
ATOM 9635 C C . VAL A 1 21 ? -9.306 6.683 2.253 1.00 60.54 21 VAL A C 7
ATOM 9636 O O . VAL A 1 21 ? -8.603 7.085 1.323 1.00 75.11 21 VAL A O 7
ATOM 9649 N N . LEU A 1 22 ? -8.940 5.656 3.028 1.00 51.44 22 LEU A N 7
ATOM 9650 C CA . LEU A 1 22 ? -7.720 4.901 2.759 1.00 54.13 22 LEU A CA 7
ATOM 9651 C C . LEU A 1 22 ? -7.986 3.852 1.674 1.00 0.13 22 LEU A C 7
ATOM 9652 O O . LEU A 1 22 ? -9.120 3.378 1.545 1.00 40.14 22 LEU A O 7
ATOM 9667 N N . PRO A 1 23 ? -6.942 3.426 0.942 1.00 12.14 23 PRO A N 7
ATOM 9668 C CA . PRO A 1 23 ? -7.022 2.286 0.042 1.00 0.32 23 PRO A CA 7
ATOM 9669 C C . PRO A 1 23 ? -7.266 0.973 0.811 1.00 72.53 23 PRO A C 7
ATOM 9670 O O . PRO A 1 23 ? -7.077 0.919 2.035 1.00 60.12 23 PRO A O 7
ATOM 9678 N N . PRO A 1 24 ? -7.699 -0.091 0.110 1.00 1.24 24 PRO A N 7
ATOM 9679 C CA . PRO A 1 24 ? -8.021 -1.371 0.725 1.00 75.10 24 PRO A CA 7
ATOM 9680 C C . PRO A 1 24 ? -6.771 -2.190 1.087 1.00 73.43 24 PRO A C 7
ATOM 9681 O O . PRO A 1 24 ? -5.641 -1.848 0.717 1.00 52.30 24 PRO A O 7
ATOM 9689 N N . THR A 1 25 ? -6.982 -3.299 1.798 1.00 60.33 25 THR A N 7
ATOM 9690 C CA . THR A 1 25 ? -5.934 -4.146 2.366 1.00 62.44 25 THR A CA 7
ATOM 9691 C C . THR A 1 25 ? -6.343 -5.628 2.263 1.00 11.33 25 THR A C 7
ATOM 9692 O O . THR A 1 25 ? -7.546 -5.921 2.190 1.00 74.54 25 THR A O 7
ATOM 9703 N N . PRO A 1 26 ? -5.387 -6.580 2.263 1.00 43.12 26 PRO A N 7
ATOM 9704 C CA . PRO A 1 26 ? -5.707 -7.993 2.140 1.00 52.40 26 PRO A CA 7
ATOM 9705 C C . PRO A 1 26 ? -6.328 -8.475 3.447 1.00 60.33 26 PRO A C 7
ATOM 9706 O O . PRO A 1 26 ? -5.903 -8.067 4.528 1.00 21.22 26 PRO A O 7
ATOM 9714 N N . LYS A 1 27 ? -7.286 -9.397 3.351 1.00 31.54 27 LYS A N 7
ATOM 9715 C CA . LYS A 1 27 ? -8.055 -9.935 4.476 1.00 73.40 27 LYS A CA 7
ATOM 9716 C C . LYS A 1 27 ? -7.231 -10.914 5.313 1.00 41.21 27 LYS A C 7
ATOM 9717 O O . LYS A 1 27 ? -7.572 -12.089 5.468 1.00 51.24 27 LYS A O 7
ATOM 9732 N N . ASN A 1 28 ? -6.102 -10.442 5.825 1.00 62.51 28 ASN A N 7
ATOM 9733 C CA . ASN A 1 28 ? -5.155 -11.213 6.585 1.00 11.32 28 ASN A CA 7
ATOM 9734 C C . ASN A 1 28 ? -4.799 -10.403 7.817 1.00 1.32 28 ASN A C 7
ATOM 9735 O O . ASN A 1 28 ? -4.857 -10.956 8.924 1.00 70.50 28 ASN A O 7
ATOM 9745 N N . ILE A 1 29 ? -4.439 -9.131 7.652 1.00 73.30 29 ILE A N 7
ATOM 9746 C CA . ILE A 1 29 ? -3.905 -8.249 8.686 1.00 71.54 29 ILE A CA 7
ATOM 9747 C C . ILE A 1 29 ? -4.262 -6.792 8.339 1.00 5.01 29 ILE A C 7
ATOM 9748 O O . ILE A 1 29 ? -4.512 -6.508 7.164 1.00 21.34 29 ILE A O 7
ATOM 9763 N N . PRO A 1 30 ? -4.216 -5.850 9.296 1.00 71.31 30 PRO A N 7
ATOM 9764 C CA . PRO A 1 30 ? -4.437 -4.433 9.024 1.00 43.21 30 PRO A CA 7
ATOM 9765 C C . PRO A 1 30 ? -3.180 -3.746 8.462 1.00 45.25 30 PRO A C 7
ATOM 9766 O O . PRO A 1 30 ? -2.075 -4.264 8.606 1.00 62.34 30 PRO A O 7
ATOM 9774 N N . LEU A 1 31 ? -3.318 -2.529 7.921 1.00 72.42 31 LEU A N 7
ATOM 9775 C CA . LEU A 1 31 ? -2.260 -1.660 7.379 1.00 34.40 31 LEU A CA 7
ATOM 9776 C C . LEU A 1 31 ? -0.949 -1.673 8.188 1.00 13.20 31 LEU A C 7
ATOM 9777 O O . LEU A 1 31 ? 0.082 -2.039 7.619 1.00 71.51 31 LEU A O 7
ATOM 9792 N N . PRO A 1 32 ? -0.921 -1.336 9.493 1.00 32.13 32 PRO A N 7
ATOM 9793 C CA . PRO A 1 32 ? 0.321 -1.308 10.267 1.00 14.00 32 PRO A CA 7
ATOM 9794 C C . PRO A 1 32 ? 0.927 -2.700 10.535 1.00 65.25 32 PRO A C 7
ATOM 9795 O O . PRO A 1 32 ? 1.967 -2.791 11.188 1.00 62.15 32 PRO A O 7
ATOM 9803 N N . ALA A 1 33 ? 0.336 -3.783 10.023 1.00 21.33 33 ALA A N 7
ATOM 9804 C CA . ALA A 1 33 ? 0.966 -5.093 9.903 1.00 10.44 33 ALA A CA 7
ATOM 9805 C C . ALA A 1 33 ? 1.287 -5.393 8.439 1.00 61.11 33 ALA A C 7
ATOM 9806 O O . ALA A 1 33 ? 2.373 -5.895 8.141 1.00 42.11 33 ALA A O 7
ATOM 9813 N N . PHE A 1 34 ? 0.386 -5.027 7.523 1.00 52.44 34 PHE A N 7
ATOM 9814 C CA . PHE A 1 34 ? 0.504 -5.246 6.088 1.00 44.15 34 PHE A CA 7
ATOM 9815 C C . PHE A 1 34 ? 1.720 -4.549 5.473 1.00 62.41 34 PHE A C 7
ATOM 9816 O O . PHE A 1 34 ? 2.144 -4.918 4.388 1.00 1.40 34 PHE A O 7
ATOM 9832 N N . GLY A 1 35 ? 2.314 -3.580 6.162 1.00 60.54 35 GLY A N 7
ATOM 9833 C CA . GLY A 1 35 ? 3.577 -2.984 5.771 1.00 61.55 35 GLY A CA 7
ATOM 9834 C C . GLY A 1 35 ? 4.718 -3.552 6.603 1.00 71.11 35 GLY A C 7
ATOM 9835 O O . GLY A 1 35 ? 5.631 -4.191 6.082 1.00 55.21 35 GLY A O 7
ATOM 9839 N N . GLN A 1 36 ? 4.664 -3.294 7.910 1.00 33.24 36 GLN A N 7
ATOM 9840 C CA . GLN A 1 36 ? 5.774 -3.424 8.855 1.00 22.30 36 GLN A CA 7
ATOM 9841 C C . GLN A 1 36 ? 6.302 -4.861 8.963 1.00 72.54 36 GLN A C 7
ATOM 9842 O O . GLN A 1 36 ? 7.458 -5.066 9.334 1.00 51.45 36 GLN A O 7
ATOM 9854 N N . ARG A 1 37 ? 5.501 -5.875 8.612 1.00 33.31 37 ARG A N 7
ATOM 9855 C CA . ARG A 1 37 ? 5.907 -7.283 8.695 1.00 64.52 37 ARG A CA 7
ATOM 9856 C C . ARG A 1 37 ? 5.955 -7.956 7.321 1.00 1.42 37 ARG A C 7
ATOM 9857 O O . ARG A 1 37 ? 6.108 -9.171 7.240 1.00 24.51 37 ARG A O 7
ATOM 9875 N N . ILE A 1 38 ? 5.827 -7.189 6.232 1.00 2.04 38 ILE A N 7
ATOM 9876 C CA . ILE A 1 38 ? 5.551 -7.699 4.890 1.00 21.24 38 ILE A CA 7
ATOM 9877 C C . ILE A 1 38 ? 6.436 -6.963 3.888 1.00 4.41 38 ILE A C 7
ATOM 9878 O O . ILE A 1 38 ? 7.393 -7.539 3.379 1.00 11.03 38 ILE A O 7
ATOM 9893 N N . ILE A 1 39 ? 6.119 -5.691 3.629 1.00 35.34 39 ILE A N 7
ATOM 9894 C CA . ILE A 1 39 ? 6.807 -4.789 2.711 1.00 63.52 39 ILE A CA 7
ATOM 9895 C C . ILE A 1 39 ? 8.210 -4.451 3.251 1.00 32.40 39 ILE A C 7
ATOM 9896 O O . ILE A 1 39 ? 9.014 -3.845 2.548 1.00 14.32 39 ILE A O 7
ATOM 9911 N N . GLY A 1 40 ? 8.526 -4.824 4.498 1.00 60.25 40 GLY A N 7
ATOM 9912 C CA . GLY A 1 40 ? 9.885 -4.742 5.013 1.00 13.21 40 GLY A CA 7
ATOM 9913 C C . GLY A 1 40 ? 10.301 -3.313 5.346 1.00 43.04 40 GLY A C 7
ATOM 9914 O O . GLY A 1 40 ? 11.464 -3.081 5.674 1.00 1.33 40 GLY A O 7
ATOM 9918 N N . TRP A 1 41 ? 9.365 -2.360 5.286 1.00 71.33 41 TRP A N 7
ATOM 9919 C CA . TRP A 1 41 ? 9.606 -0.921 5.264 1.00 31.50 41 TRP A CA 7
ATOM 9920 C C . TRP A 1 41 ? 9.767 -0.304 6.655 1.00 3.11 41 TRP A C 7
ATOM 9921 O O . TRP A 1 41 ? 9.481 0.886 6.829 1.00 2.14 41 TRP A O 7
ATOM 9941 N N . GLY A 1 42 ? 10.121 -1.107 7.659 1.00 72.24 42 GLY A N 7
ATOM 9942 C CA . GLY A 1 42 ? 10.145 -0.724 9.058 1.00 64.21 42 GLY A CA 7
ATOM 9943 C C . GLY A 1 42 ? 8.816 -0.087 9.413 1.00 65.25 42 GLY A C 7
ATOM 9944 O O . GLY A 1 42 ? 7.772 -0.715 9.263 1.00 22.44 42 GLY A O 7
ATOM 9948 N N . THR A 1 43 ? 8.837 1.189 9.785 1.00 14.31 43 THR A N 7
ATOM 9949 C CA . THR A 1 43 ? 7.620 1.930 10.096 1.00 61.53 43 THR A CA 7
ATOM 9950 C C . THR A 1 43 ? 7.914 3.432 10.041 1.00 14.20 43 THR A C 7
ATOM 9951 O O . THR A 1 43 ? 8.422 4.022 10.996 1.00 44.15 43 THR A O 7
ATOM 9962 N N . GLY A 1 44 ? 7.618 4.074 8.918 1.00 2.24 44 GLY A N 7
ATOM 9963 C CA . GLY A 1 44 ? 7.706 5.515 8.767 1.00 12.33 44 GLY A CA 7
ATOM 9964 C C . GLY A 1 44 ? 8.242 5.856 7.392 1.00 11.44 44 GLY A C 7
ATOM 9965 O O . GLY A 1 44 ? 7.640 5.466 6.387 1.00 1.34 44 GLY A O 7
ATOM 9969 N N . ALA A 1 45 ? 9.347 6.593 7.382 1.00 35.52 45 ALA A N 7
ATOM 9970 C CA . ALA A 1 45 ? 10.001 7.156 6.197 1.00 32.40 45 ALA A CA 7
ATOM 9971 C C . ALA A 1 45 ? 11.321 6.431 5.990 1.00 53.15 45 ALA A C 7
ATOM 9972 O O . ALA A 1 45 ? 11.544 5.809 4.958 1.00 55.15 45 ALA A O 7
ATOM 9979 N N . GLU A 1 46 ? 12.170 6.489 7.011 1.00 31.22 46 GLU A N 7
ATOM 9980 C CA . GLU A 1 46 ? 13.483 5.911 7.108 1.00 21.50 46 GLU A CA 7
ATOM 9981 C C . GLU A 1 46 ? 13.422 4.408 6.792 1.00 41.02 46 GLU A C 7
ATOM 9982 O O . GLU A 1 46 ? 14.141 3.922 5.920 1.00 0.32 46 GLU A O 7
ATOM 9992 N N . GLY A 1 47 ? 12.476 3.690 7.405 1.00 14.23 47 GLY A N 7
ATOM 9993 C CA . GLY A 1 47 ? 12.300 2.267 7.148 1.00 63.13 47 GLY A CA 7
ATOM 9994 C C . GLY A 1 47 ? 11.977 1.968 5.677 1.00 61.23 47 GLY A C 7
ATOM 9995 O O . GLY A 1 47 ? 12.439 0.970 5.131 1.00 33.11 47 GLY A O 7
ATOM 9999 N N . ALA A 1 48 ? 11.160 2.809 5.030 1.00 23.23 48 ALA A N 7
ATOM 10000 C CA . ALA A 1 48 ? 10.787 2.642 3.632 1.00 75.41 48 ALA A CA 7
ATOM 10001 C C . ALA A 1 48 ? 11.904 3.072 2.679 1.00 0.24 48 ALA A C 7
ATOM 10002 O O . ALA A 1 48 ? 11.871 2.694 1.510 1.00 61.11 48 ALA A O 7
ATOM 10009 N N . ARG A 1 49 ? 12.854 3.890 3.133 1.00 53.22 49 ARG A N 7
ATOM 10010 C CA . ARG A 1 49 ? 13.995 4.350 2.355 1.00 71.12 49 ARG A CA 7
ATOM 10011 C C . ARG A 1 49 ? 14.995 3.213 2.243 1.00 75.33 49 ARG A C 7
ATOM 10012 O O . ARG A 1 49 ? 15.232 2.782 1.123 1.00 40.13 49 ARG A O 7
ATOM 10030 N N . GLN A 1 50 ? 15.528 2.679 3.352 1.00 42.12 50 GLN A N 7
ATOM 10031 C CA . GLN A 1 50 ? 16.688 1.783 3.312 1.00 24.21 50 GLN A CA 7
ATOM 10032 C C . GLN A 1 50 ? 16.381 0.458 2.620 1.00 34.23 50 GLN A C 7
ATOM 10033 O O . GLN A 1 50 ? 17.307 -0.292 2.305 1.00 33.40 50 GLN A O 7
ATOM 10045 N N . ARG A 1 51 ? 15.102 0.133 2.411 1.00 52.02 51 ARG A N 7
ATOM 10046 C CA . ARG A 1 51 ? 14.700 -1.134 1.822 1.00 63.11 51 ARG A CA 7
ATOM 10047 C C . ARG A 1 51 ? 14.333 -1.021 0.345 1.00 64.21 51 ARG A C 7
ATOM 10048 O O . ARG A 1 51 ? 14.195 -2.043 -0.323 1.00 73.13 51 ARG A O 7
ATOM 10066 N N . LEU A 1 52 ? 14.171 0.198 -0.164 1.00 64.45 52 LEU A N 7
ATOM 10067 C CA . LEU A 1 52 ? 13.699 0.495 -1.507 1.00 42.24 52 LEU A CA 7
ATOM 10068 C C . LEU A 1 52 ? 14.825 0.444 -2.491 1.00 40.43 52 LEU A C 7
ATOM 10069 O O . LEU A 1 52 ? 14.775 -0.332 -3.442 1.00 74.33 52 LEU A O 7
ATOM 10084 N N . GLU A 1 53 ? 15.782 1.357 -2.323 1.00 12.22 53 GLU A N 7
ATOM 10085 C CA . GLU A 1 53 ? 16.659 1.728 -3.411 1.00 31.22 53 GLU A CA 7
ATOM 10086 C C . GLU A 1 53 ? 17.538 0.542 -3.838 1.00 35.33 53 GLU A C 7
ATOM 10087 O O . GLU A 1 53 ? 18.218 0.608 -4.865 1.00 12.31 53 GLU A O 7
ATOM 10097 N N . ASN A 1 54 ? 17.536 -0.525 -3.033 1.00 13.12 54 ASN A N 7
ATOM 10098 C CA . ASN A 1 54 ? 18.312 -1.740 -3.133 1.00 64.25 54 ASN A CA 7
ATOM 10099 C C . ASN A 1 54 ? 17.434 -2.987 -2.922 1.00 20.33 54 ASN A C 7
ATOM 10100 O O . ASN A 1 54 ? 17.876 -3.941 -2.281 1.00 62.51 54 ASN A O 7
ATOM 10110 N N . ILE A 1 55 ? 16.186 -2.973 -3.401 1.00 1.03 55 ILE A N 7
ATOM 10111 C CA . ILE A 1 55 ? 15.236 -4.096 -3.376 1.00 53.11 55 ILE A CA 7
ATOM 10112 C C . ILE A 1 55 ? 15.882 -5.375 -3.952 1.00 64.12 55 ILE A C 7
ATOM 10113 O O . ILE A 1 55 ? 16.918 -5.305 -4.614 1.00 74.53 55 ILE A O 7
ATOM 10128 N N . GLN A 1 56 ? 15.261 -6.539 -3.749 1.00 60.31 56 GLN A N 7
ATOM 10129 C CA . GLN A 1 56 ? 15.567 -7.759 -4.494 1.00 13.22 56 GLN A CA 7
ATOM 10130 C C . GLN A 1 56 ? 14.293 -8.425 -5.024 1.00 74.51 56 GLN A C 7
ATOM 10131 O O . GLN A 1 56 ? 13.202 -8.154 -4.516 1.00 12.34 56 GLN A O 7
ATOM 10143 N N . PRO A 1 57 ? 14.409 -9.364 -5.981 1.00 55.24 57 PRO A N 7
ATOM 10144 C CA . PRO A 1 57 ? 13.275 -10.135 -6.483 1.00 71.52 57 PRO A CA 7
ATOM 10145 C C . PRO A 1 57 ? 12.715 -11.065 -5.396 1.00 14.32 57 PRO A C 7
ATOM 10146 O O . PRO A 1 57 ? 11.534 -11.418 -5.401 1.00 23.13 57 PRO A O 7
ATOM 10154 N N . ALA A 1 58 ? 13.538 -11.473 -4.428 1.00 21.22 58 ALA A N 7
ATOM 10155 C CA . ALA A 1 58 ? 13.079 -12.284 -3.313 1.00 73.52 58 ALA A CA 7
ATOM 10156 C C . ALA A 1 58 ? 12.146 -11.490 -2.391 1.00 63.51 58 ALA A C 7
ATOM 10157 O O . ALA A 1 58 ? 11.237 -12.084 -1.813 1.00 20.52 58 ALA A O 7
ATOM 10164 N N . ASP A 1 59 ? 12.330 -10.165 -2.295 1.00 63.41 59 ASP A N 7
ATOM 10165 C CA . ASP A 1 59 ? 11.499 -9.313 -1.439 1.00 41.02 59 ASP A CA 7
ATOM 10166 C C . ASP A 1 59 ? 10.095 -9.140 -2.032 1.00 51.02 59 ASP A C 7
ATOM 10167 O O . ASP A 1 59 ? 9.159 -8.869 -1.289 1.00 71.32 59 ASP A O 7
ATOM 10175 N N . VAL A 1 60 ? 9.891 -9.309 -3.348 1.00 71.11 60 VAL A N 7
ATOM 10176 C CA . VAL A 1 60 ? 8.547 -9.231 -3.944 1.00 42.42 60 VAL A CA 7
ATOM 10177 C C . VAL A 1 60 ? 7.865 -10.593 -3.841 1.00 24.43 60 VAL A C 7
ATOM 10178 O O . VAL A 1 60 ? 6.755 -10.701 -3.311 1.00 13.04 60 VAL A O 7
ATOM 10191 N N . SER A 1 61 ? 8.553 -11.663 -4.236 1.00 53.15 61 SER A N 7
ATOM 10192 C CA . SER A 1 61 ? 8.047 -13.025 -4.138 1.00 0.00 61 SER A CA 7
ATOM 10193 C C . SER A 1 61 ? 8.220 -13.628 -2.745 1.00 23.31 61 SER A C 7
ATOM 10194 O O . SER A 1 61 ? 8.384 -14.840 -2.612 1.00 12.24 61 SER A O 7
ATOM 10201 N N . MET A 1 62 ? 8.067 -12.789 -1.721 1.00 72.34 62 MET A N 7
ATOM 10202 C CA . MET A 1 62 ? 7.634 -13.147 -0.381 1.00 3.00 62 MET A CA 7
ATOM 10203 C C . MET A 1 62 ? 6.271 -12.501 -0.104 1.00 4.12 62 MET A C 7
ATOM 10204 O O . MET A 1 62 ? 5.367 -13.185 0.350 1.00 12.31 62 MET A O 7
ATOM 10216 N N . ILE A 1 63 ? 6.050 -11.234 -0.468 1.00 22.14 63 ILE A N 7
ATOM 10217 C CA . ILE A 1 63 ? 4.836 -10.460 -0.217 1.00 33.14 63 ILE A CA 7
ATOM 10218 C C . ILE A 1 63 ? 3.641 -11.185 -0.843 1.00 74.44 63 ILE A C 7
ATOM 10219 O O . ILE A 1 63 ? 2.583 -11.308 -0.223 1.00 73.51 63 ILE A O 7
ATOM 10234 N N . LYS A 1 64 ? 3.826 -11.725 -2.050 1.00 73.31 64 LYS A N 7
ATOM 10235 C CA . LYS A 1 64 ? 2.808 -12.485 -2.780 1.00 62.53 64 LYS A CA 7
ATOM 10236 C C . LYS A 1 64 ? 2.303 -13.684 -1.981 1.00 33.24 64 LYS A C 7
ATOM 10237 O O . LYS A 1 64 ? 1.127 -14.039 -2.077 1.00 60.51 64 LYS A O 7
ATOM 10252 N N . LYS A 1 65 ? 3.158 -14.299 -1.160 1.00 40.34 65 LYS A N 7
ATOM 10253 C CA . LYS A 1 65 ? 2.801 -15.471 -0.371 1.00 42.11 65 LYS A CA 7
ATOM 10254 C C . LYS A 1 65 ? 1.880 -15.095 0.777 1.00 32.52 65 LYS A C 7
ATOM 10255 O O . LYS A 1 65 ? 1.146 -15.956 1.263 1.00 55.00 65 LYS A O 7
ATOM 10270 N N . GLN A 1 66 ? 1.857 -13.822 1.176 1.00 13.31 66 GLN A N 7
ATOM 10271 C CA . GLN A 1 66 ? 1.075 -13.402 2.332 1.00 2.05 66 GLN A CA 7
ATOM 10272 C C . GLN A 1 66 ? -0.362 -13.062 1.945 1.00 43.11 66 GLN A C 7
ATOM 10273 O O . GLN A 1 66 ? -1.123 -12.551 2.771 1.00 60.51 66 GLN A O 7
ATOM 10285 N N . GLY A 1 67 ? -0.766 -13.391 0.717 1.00 40.31 67 GLY A N 7
ATOM 10286 C CA . GLY A 1 67 ? -2.089 -13.062 0.241 1.00 12.02 67 GLY A CA 7
ATOM 10287 C C . GLY A 1 67 ? -2.109 -11.633 -0.239 1.00 21.15 67 GLY A C 7
ATOM 10288 O O . GLY A 1 67 ? -3.009 -10.882 0.127 1.00 4.24 67 GLY A O 7
ATOM 10292 N N . THR A 1 68 ? -1.128 -11.272 -1.059 1.00 73.14 68 THR A N 7
ATOM 10293 C CA . THR A 1 68 ? -1.018 -9.952 -1.639 1.00 22.12 68 THR A CA 7
ATOM 10294 C C . THR A 1 68 ? -1.025 -10.121 -3.151 1.00 62.24 68 THR A C 7
ATOM 10295 O O . THR A 1 68 ? -0.499 -11.110 -3.670 1.00 52.14 68 THR A O 7
ATOM 10306 N N . THR A 1 69 ? -1.597 -9.147 -3.839 1.00 22.13 69 THR A N 7
ATOM 10307 C CA . THR A 1 69 ? -1.773 -9.107 -5.274 1.00 44.33 69 THR A CA 7
ATOM 10308 C C . THR A 1 69 ? -1.195 -7.786 -5.783 1.00 72.23 69 THR A C 7
ATOM 10309 O O . THR A 1 69 ? -0.914 -6.874 -4.996 1.00 44.04 69 THR A O 7
ATOM 10320 N N . LEU A 1 70 ? -1.038 -7.676 -7.101 1.00 35.42 70 LEU A N 7
ATOM 10321 C CA . LEU A 1 70 ? -0.556 -6.476 -7.768 1.00 43.25 70 LEU A CA 7
ATOM 10322 C C . LEU A 1 70 ? -1.498 -5.299 -7.493 1.00 44.31 70 LEU A C 7
ATOM 10323 O O . LEU A 1 70 ? -1.050 -4.164 -7.327 1.00 53.02 70 LEU A O 7
ATOM 10338 N N . GLU A 1 71 ? -2.791 -5.591 -7.347 1.00 64.54 71 GLU A N 7
ATOM 10339 C CA . GLU A 1 71 ? -3.838 -4.699 -6.881 1.00 41.12 71 GLU A CA 7
ATOM 10340 C C . GLU A 1 71 ? -3.460 -4.000 -5.579 1.00 61.42 71 GLU A C 7
ATOM 10341 O O . GLU A 1 71 ? -3.662 -2.796 -5.436 1.00 75.24 71 GLU A O 7
ATOM 10351 N N . MET A 1 72 ? -2.953 -4.762 -4.608 1.00 20.33 72 MET A N 7
ATOM 10352 C CA . MET A 1 72 ? -2.759 -4.245 -3.267 1.00 33.33 72 MET A CA 7
ATOM 10353 C C . MET A 1 72 ? -1.723 -3.128 -3.328 1.00 63.32 72 MET A C 7
ATOM 10354 O O . MET A 1 72 ? -1.928 -2.031 -2.815 1.00 51.41 72 MET A O 7
ATOM 10366 N N . ILE A 1 73 ? -0.604 -3.439 -3.979 1.00 54.45 73 ILE A N 7
ATOM 10367 C CA . ILE A 1 73 ? 0.579 -2.606 -4.065 1.00 35.33 73 ILE A CA 7
ATOM 10368 C C . ILE A 1 73 ? 0.248 -1.334 -4.841 1.00 33.12 73 ILE A C 7
ATOM 10369 O O . ILE A 1 73 ? 0.584 -0.244 -4.376 1.00 53.25 73 ILE A O 7
ATOM 10384 N N . THR A 1 74 ? -0.434 -1.470 -5.982 1.00 11.11 74 THR A N 7
ATOM 10385 C CA . THR A 1 74 ? -0.772 -0.344 -6.842 1.00 74.33 74 THR A CA 7
ATOM 10386 C C . THR A 1 74 ? -1.592 0.720 -6.099 1.00 21.12 74 THR A C 7
ATOM 10387 O O . THR A 1 74 ? -1.381 1.911 -6.336 1.00 53.15 74 THR A O 7
ATOM 10398 N N . ALA A 1 75 ? -2.476 0.338 -5.170 1.00 42.45 75 ALA A N 7
ATOM 10399 C CA . ALA A 1 75 ? -3.293 1.322 -4.467 1.00 43.41 75 ALA A CA 7
ATOM 10400 C C . ALA A 1 75 ? -2.463 2.138 -3.467 1.00 22.21 75 ALA A C 7
ATOM 10401 O O . ALA A 1 75 ? -2.581 3.363 -3.417 1.00 0.00 75 ALA A O 7
ATOM 10408 N N . TRP A 1 76 ? -1.634 1.470 -2.654 1.00 71.55 76 TRP A N 7
ATOM 10409 C CA . TRP A 1 76 ? -0.808 2.140 -1.649 1.00 44.11 76 TRP A CA 7
ATOM 10410 C C . TRP A 1 76 ? 0.342 2.917 -2.282 1.00 15.01 76 TRP A C 7
ATOM 10411 O O . TRP A 1 76 ? 0.856 3.847 -1.666 1.00 55.42 76 TRP A O 7
ATOM 10431 N N . GLN A 1 77 ? 0.762 2.545 -3.489 1.00 73.21 77 GLN A N 7
ATOM 10432 C CA . GLN A 1 77 ? 1.684 3.328 -4.285 1.00 21.11 77 GLN A CA 7
ATOM 10433 C C . GLN A 1 77 ? 1.057 4.686 -4.564 1.00 31.34 77 GLN A C 7
ATOM 10434 O O . GLN A 1 77 ? 1.572 5.713 -4.121 1.00 74.44 77 GLN A O 7
ATOM 10446 N N . ASP A 1 78 ? -0.047 4.666 -5.303 1.00 71.12 78 ASP A N 7
ATOM 10447 C CA . ASP A 1 78 ? -0.634 5.848 -5.911 1.00 74.12 78 ASP A CA 7
ATOM 10448 C C . ASP A 1 78 ? -1.159 6.789 -4.845 1.00 15.43 78 ASP A C 7
ATOM 10449 O O . ASP A 1 78 ? -0.901 7.986 -4.931 1.00 34.54 78 ASP A O 7
ATOM 10457 N N . PHE A 1 79 ? -1.797 6.255 -3.791 1.00 74.14 79 PHE A N 7
ATOM 10458 C CA . PHE A 1 79 ? -2.272 7.061 -2.672 1.00 44.12 79 PHE A CA 7
ATOM 10459 C C . PHE A 1 79 ? -1.138 7.941 -2.140 1.00 15.31 79 PHE A C 7
ATOM 10460 O O . PHE A 1 79 ? -1.349 9.116 -1.850 1.00 42.32 79 PHE A O 7
ATOM 10476 N N . TYR A 1 80 ? 0.067 7.385 -1.989 1.00 31.13 80 TYR A N 7
ATOM 10477 C CA . TYR A 1 80 ? 1.196 8.149 -1.492 1.00 55.05 80 TYR A CA 7
ATOM 10478 C C . TYR A 1 80 ? 1.764 9.090 -2.553 1.00 15.12 80 TYR A C 7
ATOM 10479 O O . TYR A 1 80 ? 2.210 10.177 -2.197 1.00 73.51 80 TYR A O 7
ATOM 10496 N N . GLU A 1 81 ? 1.749 8.740 -3.836 1.00 0.31 81 GLU A N 7
ATOM 10497 C CA . GLU A 1 81 ? 2.125 9.646 -4.926 1.00 12.00 81 GLU A CA 7
ATOM 10498 C C . GLU A 1 81 ? 1.160 10.845 -4.991 1.00 20.11 81 GLU A C 7
ATOM 10499 O O . GLU A 1 81 ? 1.598 11.973 -5.252 1.00 74.25 81 GLU A O 7
ATOM 10509 N N . GLN A 1 82 ? -0.112 10.652 -4.630 1.00 33.32 82 GLN A N 7
ATOM 10510 C CA . GLN A 1 82 ? -1.098 11.711 -4.456 1.00 54.04 82 GLN A CA 7
ATOM 10511 C C . GLN A 1 82 ? -0.783 12.642 -3.272 1.00 23.23 82 GLN A C 7
ATOM 10512 O O . GLN A 1 82 ? -1.389 13.714 -3.208 1.00 13.22 82 GLN A O 7
ATOM 10524 N N . GLU A 1 83 ? 0.152 12.308 -2.373 1.00 1.11 83 GLU A N 7
ATOM 10525 C CA . GLU A 1 83 ? 0.530 13.197 -1.275 1.00 12.41 83 GLU A CA 7
ATOM 10526 C C . GLU A 1 83 ? 1.623 14.171 -1.708 1.00 14.01 83 GLU A C 7
ATOM 10527 O O . GLU A 1 83 ? 1.619 15.315 -1.267 1.00 43.41 83 GLU A O 7
ATOM 10537 N N . GLN A 1 84 ? 2.553 13.776 -2.577 1.00 23.20 84 GLN A N 7
ATOM 10538 C CA . GLN A 1 84 ? 3.661 14.664 -2.934 1.00 13.22 84 GLN A CA 7
ATOM 10539 C C . GLN A 1 84 ? 3.168 15.884 -3.718 1.00 21.53 84 GLN A C 7
ATOM 10540 O O . GLN A 1 84 ? 3.631 16.990 -3.457 1.00 34.12 84 GLN A O 7
ATOM 10552 N N . GLN A 1 85 ? 2.170 15.701 -4.589 1.00 75.42 85 GLN A N 7
ATOM 10553 C CA . GLN A 1 85 ? 1.544 16.768 -5.379 1.00 74.54 85 GLN A CA 7
ATOM 10554 C C . GLN A 1 85 ? 0.840 17.836 -4.528 1.00 13.31 85 GLN A C 7
ATOM 10555 O O . GLN A 1 85 ? 0.338 18.820 -5.074 1.00 72.34 85 GLN A O 7
ATOM 10567 N N . ARG A 1 86 ? 0.718 17.630 -3.215 1.00 52.25 86 ARG A N 7
ATOM 10568 C CA . ARG A 1 86 ? 0.203 18.614 -2.267 1.00 71.32 86 ARG A CA 7
ATOM 10569 C C . ARG A 1 86 ? 1.293 19.012 -1.280 1.00 23.41 86 ARG A C 7
ATOM 10570 O O . ARG A 1 86 ? 1.512 20.213 -1.078 1.00 42.42 86 ARG A O 7
ATOM 10588 N N . ASN A 1 87 ? 1.984 18.043 -0.675 1.00 53.25 87 ASN A N 7
ATOM 10589 C CA . ASN A 1 87 ? 3.022 18.249 0.320 1.00 12.31 87 ASN A CA 7
ATOM 10590 C C . ASN A 1 87 ? 4.284 17.465 -0.037 1.00 71.12 87 ASN A C 7
ATOM 10591 O O . ASN A 1 87 ? 4.480 16.337 0.413 1.00 20.13 87 ASN A O 7
ATOM 10601 N N . GLU A 1 88 ? 5.203 18.119 -0.751 1.00 74.23 88 GLU A N 7
ATOM 10602 C CA . GLU A 1 88 ? 6.581 17.678 -0.980 1.00 1.13 88 GLU A CA 7
ATOM 10603 C C . GLU A 1 88 ? 7.352 17.424 0.322 1.00 40.03 88 GLU A C 7
ATOM 10604 O O . GLU A 1 88 ? 8.391 16.759 0.302 1.00 74.43 88 GLU A O 7
ATOM 10614 N N . ASN A 1 89 ? 6.864 17.975 1.435 1.00 24.33 89 ASN A N 7
ATOM 10615 C CA . ASN A 1 89 ? 7.429 17.867 2.777 1.00 43.13 89 ASN A CA 7
ATOM 10616 C C . ASN A 1 89 ? 7.009 16.557 3.457 1.00 0.00 89 ASN A C 7
ATOM 10617 O O . ASN A 1 89 ? 7.062 16.471 4.682 1.00 42.42 89 ASN A O 7
ATOM 10627 N N . ASN A 1 90 ? 6.558 15.540 2.713 1.00 1.32 90 ASN A N 7
ATOM 10628 C CA . ASN A 1 90 ? 6.155 14.258 3.285 1.00 2.44 90 ASN A CA 7
ATOM 10629 C C . ASN A 1 90 ? 7.023 13.125 2.736 1.00 33.51 90 ASN A C 7
ATOM 10630 O O . ASN A 1 90 ? 6.587 12.355 1.878 1.00 12.32 90 ASN A O 7
ATOM 10640 N N . PRO A 1 91 ? 8.259 12.971 3.241 1.00 53.44 91 PRO A N 7
ATOM 10641 C CA . PRO A 1 91 ? 9.165 11.921 2.790 1.00 15.03 91 PRO A CA 7
ATOM 10642 C C . PRO A 1 91 ? 8.608 10.524 3.075 1.00 42.11 91 PRO A C 7
ATOM 10643 O O . PRO A 1 91 ? 9.002 9.577 2.399 1.00 35.14 91 PRO A O 7
ATOM 10651 N N . THR A 1 92 ? 7.706 10.387 4.050 1.00 32.11 92 THR A N 7
ATOM 10652 C CA . THR A 1 92 ? 7.088 9.136 4.434 1.00 35.12 92 THR A CA 7
ATOM 10653 C C . THR A 1 92 ? 6.354 8.569 3.222 1.00 2.22 92 THR A C 7
ATOM 10654 O O . THR A 1 92 ? 6.744 7.518 2.721 1.00 13.12 92 THR A O 7
ATOM 10665 N N . ALA A 1 93 ? 5.345 9.279 2.709 1.00 53.33 93 ALA A N 7
ATOM 10666 C CA . ALA A 1 93 ? 4.641 8.863 1.505 1.00 15.33 93 ALA A CA 7
ATOM 10667 C C . ALA A 1 93 ? 5.619 8.703 0.339 1.00 42.45 93 ALA A C 7
ATOM 10668 O O . ALA A 1 93 ? 5.607 7.672 -0.330 1.00 72.23 93 ALA A O 7
ATOM 10675 N N . LYS A 1 94 ? 6.506 9.678 0.123 1.00 0.33 94 LYS A N 7
ATOM 10676 C CA . LYS A 1 94 ? 7.444 9.675 -0.997 1.00 12.21 94 LYS A CA 7
ATOM 10677 C C . LYS A 1 94 ? 8.227 8.369 -1.109 1.00 52.12 94 LYS A C 7
ATOM 10678 O O . LYS A 1 94 ? 8.233 7.742 -2.171 1.00 73.41 94 LYS A O 7
ATOM 10693 N N . TYR A 1 95 ? 8.895 7.962 -0.032 1.00 20.31 95 TYR A N 7
ATOM 10694 C CA . TYR A 1 95 ? 9.672 6.735 -0.024 1.00 1.34 95 TYR A CA 7
ATOM 10695 C C . TYR A 1 95 ? 8.750 5.515 -0.149 1.00 54.31 95 TYR A C 7
ATOM 10696 O O . TYR A 1 95 ? 9.075 4.586 -0.893 1.00 55.05 95 TYR A O 7
ATOM 10713 N N . ARG A 1 96 ? 7.599 5.479 0.539 1.00 3.34 96 ARG A N 7
ATOM 10714 C CA . ARG A 1 96 ? 6.648 4.372 0.421 1.00 0.43 96 ARG A CA 7
ATOM 10715 C C . ARG A 1 96 ? 6.248 4.157 -1.028 1.00 11.41 96 ARG A C 7
ATOM 10716 O O . ARG A 1 96 ? 6.411 3.045 -1.511 1.00 4.13 96 ARG A O 7
ATOM 10734 N N . ALA A 1 97 ? 5.784 5.191 -1.727 1.00 42.25 97 ALA A N 7
ATOM 10735 C CA . ALA A 1 97 ? 5.375 5.119 -3.118 1.00 61.44 97 ALA A CA 7
ATOM 10736 C C . ALA A 1 97 ? 6.473 4.467 -3.946 1.00 52.43 97 ALA A C 7
ATOM 10737 O O . ALA A 1 97 ? 6.227 3.490 -4.652 1.00 3.14 97 ALA A O 7
ATOM 10744 N N . ARG A 1 98 ? 7.698 4.989 -3.834 1.00 62.31 98 ARG A N 7
ATOM 10745 C CA . ARG A 1 98 ? 8.813 4.499 -4.626 1.00 4.02 98 ARG A CA 7
ATOM 10746 C C . ARG A 1 98 ? 9.123 3.032 -4.348 1.00 32.22 98 ARG A C 7
ATOM 10747 O O . ARG A 1 98 ? 9.469 2.299 -5.276 1.00 41.01 98 ARG A O 7
ATOM 10765 N N . LEU A 1 99 ? 8.985 2.600 -3.092 1.00 4.31 99 LEU A N 7
ATOM 10766 C CA . LEU A 1 99 ? 9.122 1.207 -2.691 1.00 13.31 99 LEU A CA 7
ATOM 10767 C C . LEU A 1 99 ? 8.074 0.362 -3.416 1.00 14.43 99 LEU A C 7
ATOM 10768 O O . LEU A 1 99 ? 8.427 -0.571 -4.130 1.00 3.13 99 LEU A O 7
ATOM 10783 N N . MET A 1 100 ? 6.796 0.714 -3.263 1.00 35.42 100 MET A N 7
ATOM 10784 C CA . MET A 1 100 ? 5.676 0.005 -3.879 1.00 33.41 100 MET A CA 7
ATOM 10785 C C . MET A 1 100 ? 5.861 -0.114 -5.399 1.00 64.31 100 MET A C 7
ATOM 10786 O O . MET A 1 100 ? 5.736 -1.205 -5.949 1.00 43.35 100 MET A O 7
ATOM 10798 N N . LYS A 1 101 ? 6.225 0.986 -6.064 1.00 35.12 101 LYS A N 7
ATOM 10799 C CA . LYS A 1 101 ? 6.491 1.056 -7.500 1.00 52.02 101 LYS A CA 7
ATOM 10800 C C . LYS A 1 101 ? 7.488 -0.006 -7.940 1.00 60.43 101 LYS A C 7
ATOM 10801 O O . LYS A 1 101 ? 7.254 -0.707 -8.922 1.00 33.22 101 LYS A O 7
ATOM 10816 N N . LYS A 1 102 ? 8.579 -0.144 -7.191 1.00 75.24 102 LYS A N 7
ATOM 10817 C CA . LYS A 1 102 ? 9.622 -1.140 -7.441 1.00 72.34 102 LYS A CA 7
ATOM 10818 C C . LYS A 1 102 ? 9.123 -2.569 -7.258 1.00 73.12 102 LYS A C 7
ATOM 10819 O O . LYS A 1 102 ? 9.585 -3.469 -7.952 1.00 31.54 102 LYS A O 7
ATOM 10834 N N . ILE A 1 103 ? 8.205 -2.799 -6.325 1.00 63.54 103 ILE A N 7
ATOM 10835 C CA . ILE A 1 103 ? 7.628 -4.117 -6.104 1.00 61.24 103 ILE A CA 7
ATOM 10836 C C . ILE A 1 103 ? 6.760 -4.464 -7.325 1.00 33.42 103 ILE A C 7
ATOM 10837 O O . ILE A 1 103 ? 6.896 -5.560 -7.865 1.00 34.24 103 ILE A O 7
ATOM 10852 N N . ALA A 1 104 ? 5.935 -3.532 -7.817 1.00 21.53 104 ALA A N 7
ATOM 10853 C CA . ALA A 1 104 ? 5.127 -3.725 -9.023 1.00 44.23 104 ALA A CA 7
ATOM 10854 C C . ALA A 1 104 ? 5.965 -3.802 -10.311 1.00 55.44 104 ALA A C 7
ATOM 10855 O O . ALA A 1 104 ? 5.451 -4.199 -11.360 1.00 62.15 104 ALA A O 7
ATOM 10862 N N . ASP A 1 105 ? 7.243 -3.430 -10.251 1.00 15.23 105 ASP A N 7
ATOM 10863 C CA . ASP A 1 105 ? 8.227 -3.529 -11.328 1.00 44.23 105 ASP A CA 7
ATOM 10864 C C . ASP A 1 105 ? 8.593 -5.009 -11.495 1.00 34.22 105 ASP A C 7
ATOM 10865 O O . ASP A 1 105 ? 8.520 -5.582 -12.584 1.00 55.05 105 ASP A O 7
ATOM 10873 N N . LEU A 1 106 ? 8.946 -5.650 -10.379 1.00 15.24 106 LEU A N 7
ATOM 10874 C CA . LEU A 1 106 ? 9.487 -7.004 -10.283 1.00 22.10 106 LEU A CA 7
ATOM 10875 C C . LEU A 1 106 ? 8.397 -8.054 -10.057 1.00 3.01 106 LEU A C 7
ATOM 10876 O O . LEU A 1 106 ? 8.701 -9.172 -9.638 1.00 3.42 106 LEU A O 7
ATOM 10891 N N . TRP A 1 107 ? 7.132 -7.706 -10.295 1.00 13.41 107 TRP A N 7
ATOM 10892 C CA . TRP A 1 107 ? 6.020 -8.625 -10.098 1.00 52.35 107 TRP A CA 7
ATOM 10893 C C . TRP A 1 107 ? 6.114 -9.825 -11.032 1.00 3.44 107 TRP A C 7
ATOM 10894 O O . TRP A 1 107 ? 6.763 -9.722 -12.092 1.00 51.15 107 TRP A O 7
ATOM 10914 N N . GLY A 1 1 ? -19.028 7.642 15.672 1.00 21.04 1 GLY A N 8
ATOM 10915 C CA . GLY A 1 1 ? -20.276 6.996 16.084 1.00 14.25 1 GLY A CA 8
ATOM 10916 C C . GLY A 1 1 ? -20.042 5.584 16.559 1.00 31.44 1 GLY A C 8
ATOM 10917 O O . GLY A 1 1 ? -19.734 5.366 17.727 1.00 33.43 1 GLY A O 8
ATOM 10921 N N . THR A 1 2 ? -20.210 4.619 15.655 1.00 52.30 2 THR A N 8
ATOM 10922 C CA . THR A 1 2 ? -20.302 3.199 15.959 1.00 51.41 2 THR A CA 8
ATOM 10923 C C . THR A 1 2 ? -21.324 2.993 17.087 1.00 43.30 2 THR A C 8
ATOM 10924 O O . THR A 1 2 ? -20.998 2.509 18.170 1.00 10.22 2 THR A O 8
ATOM 10935 N N . ASP A 1 3 ? -22.577 3.379 16.834 1.00 34.35 3 ASP A N 8
ATOM 10936 C CA . ASP A 1 3 ? -23.684 3.290 17.787 1.00 72.03 3 ASP A CA 8
ATOM 10937 C C . ASP A 1 3 ? -24.903 2.831 16.996 1.00 45.24 3 ASP A C 8
ATOM 10938 O O . ASP A 1 3 ? -25.439 3.608 16.201 1.00 52.11 3 ASP A O 8
ATOM 10946 N N . PHE A 1 4 ? -25.295 1.562 17.121 1.00 73.11 4 PHE A N 8
ATOM 10947 C CA . PHE A 1 4 ? -26.372 0.952 16.341 1.00 64.33 4 PHE A CA 8
ATOM 10948 C C . PHE A 1 4 ? -27.016 -0.190 17.141 1.00 12.53 4 PHE A C 8
ATOM 10949 O O . PHE A 1 4 ? -26.589 -0.484 18.262 1.00 40.44 4 PHE A O 8
ATOM 10965 N N . GLY A 1 5 ? -28.038 -0.839 16.571 1.00 62.24 5 GLY A N 8
ATOM 10966 C CA . GLY A 1 5 ? -28.680 -1.989 17.202 1.00 74.33 5 GLY A CA 8
ATOM 10967 C C . GLY A 1 5 ? -29.958 -2.459 16.506 1.00 72.14 5 GLY A C 8
ATOM 10968 O O . GLY A 1 5 ? -30.879 -2.918 17.179 1.00 51.52 5 GLY A O 8
ATOM 10972 N N . THR A 1 6 ? -30.082 -2.320 15.181 1.00 54.12 6 THR A N 8
ATOM 10973 C CA . THR A 1 6 ? -31.249 -2.824 14.445 1.00 31.44 6 THR A CA 8
ATOM 10974 C C . THR A 1 6 ? -30.799 -3.253 13.044 1.00 52.31 6 THR A C 8
ATOM 10975 O O . THR A 1 6 ? -31.221 -2.722 12.015 1.00 3.11 6 THR A O 8
ATOM 10986 N N . THR A 1 7 ? -29.883 -4.216 13.024 1.00 35.04 7 THR A N 8
ATOM 10987 C CA . THR A 1 7 ? -28.978 -4.570 11.936 1.00 21.33 7 THR A CA 8
ATOM 10988 C C . THR A 1 7 ? -29.679 -5.344 10.801 1.00 72.42 7 THR A C 8
ATOM 10989 O O . THR A 1 7 ? -29.049 -6.115 10.072 1.00 20.21 7 THR A O 8
ATOM 11000 N N . ASN A 1 8 ? -30.993 -5.171 10.637 1.00 73.12 8 ASN A N 8
ATOM 11001 C CA . ASN A 1 8 ? -31.758 -5.713 9.515 1.00 71.10 8 ASN A CA 8
ATOM 11002 C C . ASN A 1 8 ? -32.773 -4.707 8.947 1.00 2.24 8 ASN A C 8
ATOM 11003 O O . ASN A 1 8 ? -33.489 -5.024 8.000 1.00 4.55 8 ASN A O 8
ATOM 11013 N N . ASN A 1 9 ? -32.890 -3.504 9.525 1.00 24.12 9 ASN A N 8
ATOM 11014 C CA . ASN A 1 9 ? -34.038 -2.625 9.303 1.00 75.14 9 ASN A CA 8
ATOM 11015 C C . ASN A 1 9 ? -33.560 -1.258 8.830 1.00 61.03 9 ASN A C 8
ATOM 11016 O O . ASN A 1 9 ? -33.834 -0.242 9.465 1.00 51.53 9 ASN A O 8
ATOM 11026 N N . PHE A 1 10 ? -32.847 -1.227 7.706 1.00 52.43 10 PHE A N 8
ATOM 11027 C CA . PHE A 1 10 ? -32.520 -0.008 6.978 1.00 4.31 10 PHE A CA 8
ATOM 11028 C C . PHE A 1 10 ? -32.481 -0.335 5.482 1.00 51.30 10 PHE A C 8
ATOM 11029 O O . PHE A 1 10 ? -32.783 -1.460 5.081 1.00 31.04 10 PHE A O 8
ATOM 11045 N N . VAL A 1 11 ? -32.125 0.651 4.661 1.00 40.44 11 VAL A N 8
ATOM 11046 C CA . VAL A 1 11 ? -31.815 0.482 3.250 1.00 43.34 11 VAL A CA 8
ATOM 11047 C C . VAL A 1 11 ? -30.299 0.642 3.085 1.00 20.14 11 VAL A C 8
ATOM 11048 O O . VAL A 1 11 ? -29.613 1.166 3.971 1.00 43.14 11 VAL A O 8
ATOM 11061 N N . SER A 1 12 ? -29.767 0.158 1.971 1.00 44.12 12 SER A N 8
ATOM 11062 C CA . SER A 1 12 ? -28.386 0.346 1.564 1.00 42.14 12 SER A CA 8
ATOM 11063 C C . SER A 1 12 ? -28.170 1.815 1.164 1.00 20.33 12 SER A C 8
ATOM 11064 O O . SER A 1 12 ? -29.120 2.459 0.714 1.00 73.04 12 SER A O 8
ATOM 11071 N N . PRO A 1 13 ? -26.945 2.350 1.276 1.00 22.32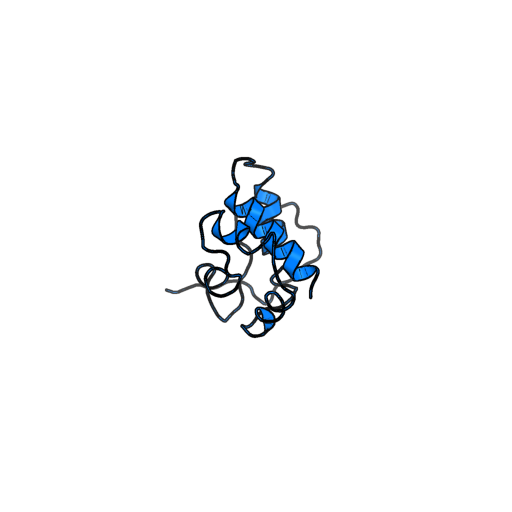 13 PRO A N 8
ATOM 11072 C CA . PRO A 1 13 ? -26.597 3.628 0.682 1.00 33.12 13 PRO A CA 8
ATOM 11073 C C . PRO A 1 13 ? -26.474 3.488 -0.836 1.00 11.24 13 PRO A C 8
ATOM 11074 O O . PRO A 1 13 ? -26.526 2.389 -1.400 1.00 40.12 13 PRO A O 8
ATOM 11082 N N . ASN A 1 14 ? -26.216 4.616 -1.488 1.00 3.43 14 ASN A N 8
ATOM 11083 C CA . ASN A 1 14 ? -25.978 4.714 -2.912 1.00 52.22 14 ASN A CA 8
ATOM 11084 C C . ASN A 1 14 ? -24.545 5.181 -3.097 1.00 72.02 14 ASN A C 8
ATOM 11085 O O . ASN A 1 14 ? -24.219 6.316 -2.750 1.00 44.52 14 ASN A O 8
ATOM 11095 N N . LEU A 1 15 ? -23.668 4.333 -3.639 1.00 52.42 15 LEU A N 8
ATOM 11096 C CA . LEU A 1 15 ? -22.326 4.719 -4.093 1.00 31.11 15 LEU A CA 8
ATOM 11097 C C . LEU A 1 15 ? -22.427 5.513 -5.410 1.00 42.54 15 LEU A C 8
ATOM 11098 O O . LEU A 1 15 ? -21.776 5.186 -6.406 1.00 33.11 15 LEU A O 8
ATOM 11113 N N . GLN A 1 16 ? -23.281 6.536 -5.449 1.00 64.20 16 GLN A N 8
ATOM 11114 C CA . GLN A 1 16 ? -23.553 7.399 -6.593 1.00 4.35 16 GLN A CA 8
ATOM 11115 C C . GLN A 1 16 ? -22.489 8.504 -6.694 1.00 0.35 16 GLN A C 8
ATOM 11116 O O . GLN A 1 16 ? -22.819 9.672 -6.917 1.00 1.15 16 GLN A O 8
ATOM 11128 N N . LEU A 1 17 ? -21.212 8.172 -6.512 1.00 33.43 17 LEU A N 8
ATOM 11129 C CA . LEU A 1 17 ? -20.084 9.075 -6.605 1.00 64.04 17 LEU A CA 8
ATOM 11130 C C . LEU A 1 17 ? -18.823 8.225 -6.694 1.00 21.41 17 LEU A C 8
ATOM 11131 O O . LEU A 1 17 ? -18.659 7.269 -5.930 1.00 61.44 17 LEU A O 8
ATOM 11146 N N . LYS A 1 18 ? -17.936 8.553 -7.624 1.00 20.24 18 LYS A N 8
ATOM 11147 C CA . LYS A 1 18 ? -16.595 7.982 -7.690 1.00 31.35 18 LYS A CA 8
ATOM 11148 C C . LYS A 1 18 ? -15.674 8.796 -6.790 1.00 55.24 18 LYS A C 8
ATOM 11149 O O . LYS A 1 18 ? -15.500 9.995 -7.024 1.00 20.45 18 LYS A O 8
ATOM 11164 N N . GLN A 1 19 ? -15.075 8.179 -5.774 1.00 40.33 19 GLN A N 8
ATOM 11165 C CA . GLN A 1 19 ? -14.068 8.791 -4.905 1.00 21.12 19 GLN A CA 8
ATOM 11166 C C . GLN A 1 19 ? -12.736 8.052 -5.053 1.00 22.05 19 GLN A C 8
ATOM 11167 O O . GLN A 1 19 ? -12.677 7.044 -5.758 1.00 71.14 19 GLN A O 8
ATOM 11179 N N . ASN A 1 20 ? -11.687 8.544 -4.389 1.00 1.35 20 ASN A N 8
ATOM 11180 C CA . ASN A 1 20 ? -10.343 7.963 -4.353 1.00 0.45 20 ASN A CA 8
ATOM 11181 C C . ASN A 1 20 ? -10.386 6.596 -3.665 1.00 23.02 20 ASN A C 8
ATOM 11182 O O . ASN A 1 20 ? -10.112 6.455 -2.471 1.00 54.50 20 ASN A O 8
ATOM 11192 N N . VAL A 1 21 ? -10.730 5.565 -4.420 1.00 20.15 21 VAL A N 8
ATOM 11193 C CA . VAL A 1 21 ? -10.750 4.170 -3.999 1.00 15.45 21 VAL A CA 8
ATOM 11194 C C . VAL A 1 21 ? -9.312 3.638 -3.988 1.00 13.13 21 VAL A C 8
ATOM 11195 O O . VAL A 1 21 ? -8.505 3.997 -4.849 1.00 21.41 21 VAL A O 8
ATOM 11208 N N . LEU A 1 22 ? -8.992 2.773 -3.023 1.00 62.30 22 LEU A N 8
ATOM 11209 C CA . LEU A 1 22 ? -7.671 2.163 -2.907 1.00 4.41 22 LEU A CA 8
ATOM 11210 C C . LEU A 1 22 ? -7.439 1.116 -4.015 1.00 73.00 22 LEU A C 8
ATOM 11211 O O . LEU A 1 22 ? -8.407 0.495 -4.476 1.00 23.45 22 LEU A O 8
ATOM 11226 N N . PRO A 1 23 ? -6.182 0.853 -4.416 1.00 63.34 23 PRO A N 8
ATOM 11227 C CA . PRO A 1 23 ? -5.829 -0.298 -5.244 1.00 53.31 23 PRO A CA 8
ATOM 11228 C C . PRO A 1 23 ? -6.186 -1.649 -4.586 1.00 11.21 23 PRO A C 8
ATOM 11229 O O . PRO A 1 23 ? -6.489 -1.705 -3.386 1.00 24.42 23 PRO A O 8
ATOM 11237 N N . PRO A 1 24 ? -6.163 -2.748 -5.365 1.00 52.23 24 PRO A N 8
ATOM 11238 C CA . PRO A 1 24 ? -6.484 -4.089 -4.881 1.00 13.34 24 PRO A CA 8
ATOM 11239 C C . PRO A 1 24 ? -5.382 -4.656 -3.972 1.00 14.11 24 PRO A C 8
ATOM 11240 O O . PRO A 1 24 ? -4.231 -4.211 -4.006 1.00 3.35 24 PRO A O 8
ATOM 11248 N N . THR A 1 25 ? -5.708 -5.718 -3.233 1.00 15.41 25 THR A N 8
ATOM 11249 C CA . THR A 1 25 ? -4.773 -6.414 -2.346 1.00 12.53 25 THR A CA 8
ATOM 11250 C C . THR A 1 25 ? -4.896 -7.939 -2.520 1.00 54.12 25 THR A C 8
ATOM 11251 O O . THR A 1 25 ? -5.997 -8.411 -2.832 1.00 74.24 25 THR A O 8
ATOM 11262 N N . PRO A 1 26 ? -3.820 -8.724 -2.295 1.00 43.33 26 PRO A N 8
ATOM 11263 C CA . PRO A 1 26 ? -3.800 -10.156 -2.586 1.00 32.12 26 PRO A CA 8
ATOM 11264 C C . PRO A 1 26 ? -4.757 -10.887 -1.642 1.00 44.54 26 PRO A C 8
ATOM 11265 O O . PRO A 1 26 ? -4.880 -10.525 -0.470 1.00 4.25 26 PRO A O 8
ATOM 11273 N N . LYS A 1 27 ? -5.393 -11.962 -2.118 1.00 34.11 27 LYS A N 8
ATOM 11274 C CA . LYS A 1 27 ? -6.341 -12.761 -1.338 1.00 32.11 27 LYS A CA 8
ATOM 11275 C C . LYS A 1 27 ? -5.627 -13.675 -0.344 1.00 54.22 27 LYS A C 8
ATOM 11276 O O . LYS A 1 27 ? -5.869 -14.884 -0.307 1.00 52.50 27 LYS A O 8
ATOM 11291 N N . ASN A 1 28 ? -4.727 -13.123 0.459 1.00 20.15 28 ASN A N 8
ATOM 11292 C CA . ASN A 1 28 ? -4.027 -13.853 1.489 1.00 24.11 28 ASN A CA 8
ATOM 11293 C C . ASN A 1 28 ? -4.068 -13.074 2.795 1.00 14.51 28 ASN A C 8
ATOM 11294 O O . ASN A 1 28 ? -4.176 -13.687 3.855 1.00 44.51 28 ASN A O 8
ATOM 11304 N N . ILE A 1 29 ? -3.982 -11.737 2.737 1.00 1.15 29 ILE A N 8
ATOM 11305 C CA . ILE A 1 29 ? -3.968 -10.858 3.903 1.00 23.23 29 ILE A CA 8
ATOM 11306 C C . ILE A 1 29 ? -4.656 -9.532 3.511 1.00 22.01 29 ILE A C 8
ATOM 11307 O O . ILE A 1 29 ? -4.815 -9.274 2.314 1.00 61.24 29 ILE A O 8
ATOM 11322 N N . PRO A 1 30 ? -5.047 -8.679 4.472 1.00 4.51 30 PRO A N 8
ATOM 11323 C CA . PRO A 1 30 ? -5.602 -7.353 4.194 1.00 31.12 30 PRO A CA 8
ATOM 11324 C C . PRO A 1 30 ? -4.500 -6.300 3.967 1.00 4.55 30 PRO A C 8
ATOM 11325 O O . PRO A 1 30 ? -3.343 -6.551 4.298 1.00 4.23 30 PRO A O 8
ATOM 11333 N N . LEU A 1 31 ? -4.840 -5.090 3.500 1.00 43.53 31 LEU A N 8
ATOM 11334 C CA . LEU A 1 31 ? -3.923 -3.948 3.334 1.00 2.54 31 LEU A CA 8
ATOM 11335 C C . LEU A 1 31 ? -2.972 -3.711 4.522 1.00 74.30 31 LEU A C 8
ATOM 11336 O O . LEU A 1 31 ? -1.757 -3.672 4.302 1.00 1.11 31 LEU A O 8
ATOM 11351 N N . PRO A 1 32 ? -3.439 -3.556 5.775 1.00 52.40 32 PRO A N 8
ATOM 11352 C CA . PRO A 1 32 ? -2.549 -3.327 6.911 1.00 72.34 32 PRO A CA 8
ATOM 11353 C C . PRO A 1 32 ? -1.688 -4.548 7.273 1.00 20.11 32 PRO A C 8
ATOM 11354 O O . PRO A 1 32 ? -0.906 -4.469 8.215 1.00 62.24 32 PRO A O 8
ATOM 11362 N N . ALA A 1 33 ? -1.777 -5.670 6.560 1.00 40.13 33 ALA A N 8
ATOM 11363 C CA . ALA A 1 33 ? -0.809 -6.753 6.630 1.00 34.24 33 ALA A CA 8
ATOM 11364 C C . ALA A 1 33 ? 0.052 -6.746 5.376 1.00 55.41 33 ALA A C 8
ATOM 11365 O O . ALA A 1 33 ? 1.269 -6.836 5.502 1.00 44.34 33 ALA A O 8
ATOM 11372 N N . PHE A 1 34 ? -0.555 -6.550 4.196 1.00 33.02 34 PHE A N 8
ATOM 11373 C CA . PHE A 1 34 ? 0.124 -6.566 2.902 1.00 73.42 34 PHE A CA 8
ATOM 11374 C C . PHE A 1 34 ? 1.262 -5.549 2.806 1.00 75.03 34 PHE A C 8
ATOM 11375 O O . PHE A 1 34 ? 2.167 -5.709 1.993 1.00 34.32 34 PHE A O 8
ATOM 11391 N N . GLY A 1 35 ? 1.246 -4.522 3.646 1.00 12.53 35 GLY A N 8
ATOM 11392 C CA . GLY A 1 35 ? 2.438 -3.773 3.949 1.00 13.42 35 GLY A CA 8
ATOM 11393 C C . GLY A 1 35 ? 3.060 -4.406 5.166 1.00 63.22 35 GLY A C 8
ATOM 11394 O O . GLY A 1 35 ? 4.013 -5.165 5.023 1.00 51.14 35 GLY A O 8
ATOM 11398 N N . GLN A 1 36 ? 2.564 -4.028 6.346 1.00 1.31 36 GLN A N 8
ATOM 11399 C CA . GLN A 1 36 ? 3.221 -4.039 7.662 1.00 35.21 36 GLN A CA 8
ATOM 11400 C C . GLN A 1 36 ? 3.950 -5.338 8.055 1.00 13.32 36 GLN A C 8
ATOM 11401 O O . GLN A 1 36 ? 4.814 -5.282 8.928 1.00 72.33 36 GLN A O 8
ATOM 11413 N N . ARG A 1 37 ? 3.628 -6.491 7.458 1.00 20.01 37 ARG A N 8
ATOM 11414 C CA . ARG A 1 37 ? 4.209 -7.794 7.813 1.00 60.23 37 ARG A CA 8
ATOM 11415 C C . ARG A 1 37 ? 4.806 -8.522 6.608 1.00 14.14 37 ARG A C 8
ATOM 11416 O O . ARG A 1 37 ? 5.028 -9.731 6.655 1.00 34.34 37 ARG A O 8
ATOM 11434 N N . ILE A 1 38 ? 5.028 -7.793 5.520 1.00 62.33 38 ILE A N 8
ATOM 11435 C CA . ILE A 1 38 ? 5.461 -8.282 4.223 1.00 64.30 38 ILE A CA 8
ATOM 11436 C C . ILE A 1 38 ? 6.620 -7.391 3.764 1.00 32.13 38 ILE A C 8
ATOM 11437 O O . ILE A 1 38 ? 7.715 -7.874 3.479 1.00 52.22 38 ILE A O 8
ATOM 11452 N N . ILE A 1 39 ? 6.360 -6.087 3.679 1.00 54.53 39 ILE A N 8
ATOM 11453 C CA . ILE A 1 39 ? 7.201 -5.100 3.017 1.00 52.51 39 ILE A CA 8
ATOM 11454 C C . ILE A 1 39 ? 8.300 -4.560 3.958 1.00 51.11 39 ILE A C 8
ATOM 11455 O O . ILE A 1 39 ? 9.337 -4.118 3.464 1.00 3.21 39 ILE A O 8
ATOM 11470 N N . GLY A 1 40 ? 8.106 -4.610 5.283 1.00 33.01 40 GLY A N 8
ATOM 11471 C CA . GLY A 1 40 ? 9.083 -4.176 6.290 1.00 20.01 40 GLY A CA 8
ATOM 11472 C C . GLY A 1 40 ? 8.994 -2.683 6.640 1.00 54.40 40 GLY A C 8
ATOM 11473 O O . GLY A 1 40 ? 9.825 -2.164 7.386 1.00 11.21 40 GLY A O 8
ATOM 11477 N N . TRP A 1 41 ? 7.986 -1.984 6.113 1.00 22.31 41 TRP A N 8
ATOM 11478 C CA . TRP A 1 41 ? 7.856 -0.536 6.073 1.00 73.33 41 TRP A CA 8
ATOM 11479 C C . TRP A 1 41 ? 7.221 0.068 7.322 1.00 33.32 41 TRP A C 8
ATOM 11480 O O . TRP A 1 41 ? 6.809 1.232 7.273 1.00 43.51 41 TRP A O 8
ATOM 11500 N N . GLY A 1 42 ? 7.055 -0.693 8.404 1.00 14.31 42 GLY A N 8
ATOM 11501 C CA . GLY A 1 42 ? 6.404 -0.256 9.626 1.00 35.03 42 GLY A CA 8
ATOM 11502 C C . GLY A 1 42 ? 5.044 0.322 9.281 1.00 12.12 42 GLY A C 8
ATOM 11503 O O . GLY A 1 42 ? 4.227 -0.378 8.678 1.00 22.42 42 GLY A O 8
ATOM 11507 N N . THR A 1 43 ? 4.807 1.600 9.595 1.00 21.12 43 THR A N 8
ATOM 11508 C CA . THR A 1 43 ? 3.486 2.168 9.280 1.00 75.42 43 THR A CA 8
ATOM 11509 C C . THR A 1 43 ? 3.383 3.680 9.117 1.00 22.24 43 THR A C 8
ATOM 11510 O O . THR A 1 43 ? 2.291 4.230 8.962 1.00 13.42 43 THR A O 8
ATOM 11521 N N . GLY A 1 44 ? 4.504 4.356 9.016 1.00 14.33 44 GLY A N 8
ATOM 11522 C CA . GLY A 1 44 ? 4.509 5.731 9.496 1.00 64.41 44 GLY A CA 8
ATOM 11523 C C . GLY A 1 44 ? 5.798 6.414 9.139 1.00 3.33 44 GLY A C 8
ATOM 11524 O O . GLY A 1 44 ? 6.563 6.789 10.028 1.00 3.42 44 GLY A O 8
ATOM 11528 N N . ALA A 1 45 ? 6.013 6.535 7.828 1.00 22.43 45 ALA A N 8
ATOM 11529 C CA . ALA A 1 45 ? 7.150 7.185 7.170 1.00 55.14 45 ALA A CA 8
ATOM 11530 C C . ALA A 1 45 ? 8.483 6.493 7.507 1.00 20.32 45 ALA A C 8
ATOM 11531 O O . ALA A 1 45 ? 9.043 5.808 6.652 1.00 33.24 45 ALA A O 8
ATOM 11538 N N . GLU A 1 46 ? 8.957 6.624 8.749 1.00 40.13 46 GLU A N 8
ATOM 11539 C CA . GLU A 1 46 ? 10.175 6.062 9.315 1.00 34.14 46 GLU A CA 8
ATOM 11540 C C . GLU A 1 46 ? 10.300 4.576 8.993 1.00 0.13 46 GLU A C 8
ATOM 11541 O O . GLU A 1 46 ? 11.348 4.113 8.546 1.00 51.41 46 GLU A O 8
ATOM 11551 N N . GLY A 1 47 ? 9.214 3.831 9.204 1.00 51.22 47 GLY A N 8
ATOM 11552 C CA . GLY A 1 47 ? 9.179 2.405 8.948 1.00 64.34 47 GLY A CA 8
ATOM 11553 C C . GLY A 1 47 ? 9.708 2.075 7.548 1.00 52.52 47 GLY A C 8
ATOM 11554 O O . GLY A 1 47 ? 10.518 1.169 7.374 1.00 41.22 47 GLY A O 8
ATOM 11558 N N . ALA A 1 48 ? 9.225 2.820 6.546 1.00 52.21 48 ALA A N 8
ATOM 11559 C CA . ALA A 1 48 ? 9.591 2.643 5.151 1.00 23.43 48 ALA A CA 8
ATOM 11560 C C . ALA A 1 48 ? 11.032 3.082 4.927 1.00 41.34 48 ALA A C 8
ATOM 11561 O O . ALA A 1 48 ? 11.787 2.353 4.301 1.00 3.22 48 ALA A O 8
ATOM 11568 N N . ARG A 1 49 ? 11.414 4.263 5.421 1.00 15.14 49 ARG A N 8
ATOM 11569 C CA . ARG A 1 49 ? 12.753 4.840 5.287 1.00 44.53 49 ARG A CA 8
ATOM 11570 C C . ARG A 1 49 ? 13.830 3.825 5.675 1.00 34.21 49 ARG A C 8
ATOM 11571 O O . ARG A 1 49 ? 14.735 3.551 4.886 1.00 42.55 49 ARG A O 8
ATOM 11589 N N . GLN A 1 50 ? 13.701 3.240 6.865 1.00 23.33 50 GLN A N 8
ATOM 11590 C CA . GLN A 1 50 ? 14.662 2.330 7.447 1.00 41.13 50 GLN A CA 8
ATOM 11591 C C . GLN A 1 50 ? 14.712 1.002 6.692 1.00 4.21 50 GLN A C 8
ATOM 11592 O O . GLN A 1 50 ? 15.692 0.268 6.833 1.00 2.32 50 GLN A O 8
ATOM 11604 N N . ARG A 1 51 ? 13.712 0.682 5.865 1.00 22.42 51 ARG A N 8
ATOM 11605 C CA . ARG A 1 51 ? 13.727 -0.480 4.980 1.00 15.30 51 ARG A CA 8
ATOM 11606 C C . ARG A 1 51 ? 13.517 -0.047 3.523 1.00 71.04 51 ARG A C 8
ATOM 11607 O O . ARG A 1 51 ? 12.622 -0.556 2.845 1.00 74.01 51 ARG A O 8
ATOM 11625 N N . LEU A 1 52 ? 14.326 0.903 3.035 1.00 31.01 52 LEU A N 8
ATOM 11626 C CA . LEU A 1 52 ? 14.242 1.451 1.676 1.00 34.30 52 LEU A CA 8
ATOM 11627 C C . LEU A 1 52 ? 15.620 1.807 1.152 1.00 14.32 52 LEU A C 8
ATOM 11628 O O . LEU A 1 52 ? 16.032 1.320 0.100 1.00 21.44 52 LEU A O 8
ATOM 11643 N N . GLU A 1 53 ? 16.331 2.673 1.867 1.00 35.44 53 GLU A N 8
ATOM 11644 C CA . GLU A 1 53 ? 17.624 3.228 1.446 1.00 21.13 53 GLU A CA 8
ATOM 11645 C C . GLU A 1 53 ? 18.770 2.216 1.582 1.00 71.12 53 GLU A C 8
ATOM 11646 O O . GLU A 1 53 ? 19.938 2.563 1.414 1.00 24.30 53 GLU A O 8
ATOM 11656 N N . ASN A 1 54 ? 18.420 0.977 1.905 1.00 4.44 54 ASN A N 8
ATOM 11657 C CA . ASN A 1 54 ? 19.276 -0.146 2.251 1.00 40.01 54 ASN A CA 8
ATOM 11658 C C . ASN A 1 54 ? 18.521 -1.438 1.919 1.00 34.21 54 ASN A C 8
ATOM 11659 O O . ASN A 1 54 ? 18.408 -2.341 2.749 1.00 3.33 54 ASN A O 8
ATOM 11669 N N . ILE A 1 55 ? 17.919 -1.512 0.731 1.00 33.30 55 ILE A N 8
ATOM 11670 C CA . ILE A 1 55 ? 17.258 -2.737 0.281 1.00 34.20 55 ILE A CA 8
ATOM 11671 C C . ILE A 1 55 ? 18.317 -3.801 -0.022 1.00 43.24 55 ILE A C 8
ATOM 11672 O O . ILE A 1 55 ? 19.509 -3.501 -0.098 1.00 21.23 55 ILE A O 8
ATOM 11687 N N . GLN A 1 56 ? 17.889 -5.049 -0.174 1.00 63.32 56 GLN A N 8
ATOM 11688 C CA . GLN A 1 56 ? 18.703 -6.152 -0.650 1.00 64.15 56 GLN A CA 8
ATOM 11689 C C . GLN A 1 56 ? 17.873 -7.013 -1.616 1.00 60.33 56 GLN A C 8
ATOM 11690 O O . GLN A 1 56 ? 16.647 -7.036 -1.485 1.00 63.44 56 GLN A O 8
ATOM 11702 N N . PRO A 1 57 ? 18.481 -7.757 -2.558 1.00 11.34 57 PRO A N 8
ATOM 11703 C CA . PRO A 1 57 ? 17.749 -8.560 -3.541 1.00 33.23 57 PRO A CA 8
ATOM 11704 C C . PRO A 1 57 ? 16.975 -9.723 -2.905 1.00 60.04 57 PRO A C 8
ATOM 11705 O O . PRO A 1 57 ? 16.053 -10.295 -3.498 1.00 62.13 57 PRO A O 8
ATOM 11713 N N . ALA A 1 58 ? 17.334 -10.089 -1.680 1.00 21.42 58 ALA A N 8
ATOM 11714 C CA . ALA A 1 58 ? 16.608 -11.087 -0.921 1.00 75.45 58 ALA A CA 8
ATOM 11715 C C . ALA A 1 58 ? 15.266 -10.553 -0.427 1.00 32.13 58 ALA A C 8
ATOM 11716 O O . ALA A 1 58 ? 14.275 -11.282 -0.416 1.00 73.25 58 ALA A O 8
ATOM 11723 N N . ASP A 1 59 ? 15.228 -9.271 -0.062 1.00 55.23 59 ASP A N 8
ATOM 11724 C CA . ASP A 1 59 ? 14.058 -8.621 0.524 1.00 4.42 59 ASP A CA 8
ATOM 11725 C C . ASP A 1 59 ? 12.948 -8.433 -0.499 1.00 20.31 59 ASP A C 8
ATOM 11726 O O . ASP A 1 59 ? 11.788 -8.289 -0.111 1.00 64.33 59 ASP A O 8
ATOM 11734 N N . VAL A 1 60 ? 13.276 -8.439 -1.793 1.00 60.25 60 VAL A N 8
ATOM 11735 C CA . VAL A 1 60 ? 12.269 -8.507 -2.844 1.00 53.32 60 VAL A CA 8
ATOM 11736 C C . VAL A 1 60 ? 11.864 -9.966 -3.017 1.00 53.52 60 VAL A C 8
ATOM 11737 O O . VAL A 1 60 ? 10.674 -10.264 -2.977 1.00 31.12 60 VAL A O 8
ATOM 11750 N N . SER A 1 61 ? 12.813 -10.889 -3.165 1.00 44.14 61 SER A N 8
ATOM 11751 C CA . SER A 1 61 ? 12.552 -12.285 -3.516 1.00 24.31 61 SER A CA 8
ATOM 11752 C C . SER A 1 61 ? 11.871 -13.091 -2.404 1.00 3.11 61 SER A C 8
ATOM 11753 O O . SER A 1 61 ? 11.772 -14.303 -2.527 1.00 12.31 61 SER A O 8
ATOM 11760 N N . MET A 1 62 ? 11.383 -12.462 -1.337 1.00 15.41 62 MET A N 8
ATOM 11761 C CA . MET A 1 62 ? 10.616 -13.061 -0.267 1.00 60.15 62 MET A CA 8
ATOM 11762 C C . MET A 1 62 ? 9.144 -12.661 -0.382 1.00 13.33 62 MET A C 8
ATOM 11763 O O . MET A 1 62 ? 8.275 -13.443 -0.028 1.00 31.43 62 MET A O 8
ATOM 11775 N N . ILE A 1 63 ? 8.827 -11.480 -0.915 1.00 33.13 63 ILE A N 8
ATOM 11776 C CA . ILE A 1 63 ? 7.471 -10.941 -0.964 1.00 15.24 63 ILE A CA 8
ATOM 11777 C C . ILE A 1 63 ? 6.597 -11.745 -1.933 1.00 52.33 63 ILE A C 8
ATOM 11778 O O . ILE A 1 63 ? 5.427 -11.995 -1.630 1.00 63.23 63 ILE A O 8
ATOM 11793 N N . LYS A 1 64 ? 7.166 -12.246 -3.032 1.00 51.55 64 LYS A N 8
ATOM 11794 C CA . LYS A 1 64 ? 6.497 -13.171 -3.956 1.00 41.44 64 LYS A CA 8
ATOM 11795 C C . LYS A 1 64 ? 5.918 -14.358 -3.208 1.00 53.15 64 LYS A C 8
ATOM 11796 O O . LYS A 1 64 ? 4.771 -14.742 -3.429 1.00 44.52 64 LYS A O 8
ATOM 11811 N N . LYS A 1 65 ? 6.707 -14.913 -2.289 1.00 11.54 65 LYS A N 8
ATOM 11812 C CA . LYS A 1 65 ? 6.364 -16.117 -1.559 1.00 61.24 65 LYS A CA 8
ATOM 11813 C C . LYS A 1 65 ? 5.196 -15.896 -0.594 1.00 54.11 65 LYS A C 8
ATOM 11814 O O . LYS A 1 65 ? 4.583 -16.879 -0.176 1.00 53.25 65 LYS A O 8
ATOM 11829 N N . GLN A 1 66 ? 4.807 -14.645 -0.313 1.00 62.02 66 GLN A N 8
ATOM 11830 C CA . GLN A 1 66 ? 3.628 -14.303 0.476 1.00 44.53 66 GLN A CA 8
ATOM 11831 C C . GLN A 1 66 ? 2.452 -13.900 -0.431 1.00 32.21 66 GLN A C 8
ATOM 11832 O O . GLN A 1 66 ? 1.574 -13.131 -0.025 1.00 61.24 66 GLN A O 8
ATOM 11844 N N . GLY A 1 67 ? 2.412 -14.409 -1.666 1.00 20.32 67 GLY A N 8
ATOM 11845 C CA . GLY A 1 67 ? 1.226 -14.314 -2.500 1.00 11.42 67 GLY A CA 8
ATOM 11846 C C . GLY A 1 67 ? 1.142 -13.022 -3.296 1.00 4.42 67 GLY A C 8
ATOM 11847 O O . GLY A 1 67 ? 0.047 -12.628 -3.697 1.00 12.45 67 GLY A O 8
ATOM 11851 N N . THR A 1 68 ? 2.277 -12.371 -3.524 1.00 64.12 68 THR A N 8
ATOM 11852 C CA . THR A 1 68 ? 2.362 -11.083 -4.196 1.00 34.15 68 THR A CA 8
ATOM 11853 C C . THR A 1 68 ? 2.784 -11.291 -5.653 1.00 72.33 68 THR A C 8
ATOM 11854 O O . THR A 1 68 ? 3.467 -12.270 -5.971 1.00 54.14 68 THR A O 8
ATOM 11865 N N . THR A 1 69 ? 2.440 -10.360 -6.536 1.00 63.31 69 THR A N 8
ATOM 11866 C CA . THR A 1 69 ? 2.918 -10.312 -7.914 1.00 23.41 69 THR A CA 8
ATOM 11867 C C . THR A 1 69 ? 3.537 -8.940 -8.170 1.00 54.11 69 THR A C 8
ATOM 11868 O O . THR A 1 69 ? 3.431 -8.033 -7.342 1.00 75.21 69 THR A O 8
ATOM 11879 N N . LEU A 1 70 ? 4.203 -8.795 -9.316 1.00 51.34 70 LEU A N 8
ATOM 11880 C CA . LEU A 1 70 ? 4.852 -7.565 -9.744 1.00 12.51 70 LEU A CA 8
ATOM 11881 C C . LEU A 1 70 ? 3.838 -6.443 -9.703 1.00 21.43 70 LEU A C 8
ATOM 11882 O O . LEU A 1 70 ? 4.046 -5.375 -9.144 1.00 0.55 70 LEU A O 8
ATOM 11897 N N . GLU A 1 71 ? 2.720 -6.713 -10.350 1.00 75.11 71 GLU A N 8
ATOM 11898 C CA . GLU A 1 71 ? 1.771 -5.704 -10.760 1.00 4.15 71 GLU A CA 8
ATOM 11899 C C . GLU A 1 71 ? 1.088 -5.003 -9.564 1.00 73.12 71 GLU A C 8
ATOM 11900 O O . GLU A 1 71 ? 0.622 -3.864 -9.616 1.00 51.50 71 GLU A O 8
ATOM 11910 N N . MET A 1 72 ? 1.093 -5.697 -8.434 1.00 21.12 72 MET A N 8
ATOM 11911 C CA . MET A 1 72 ? 0.680 -5.227 -7.114 1.00 11.23 72 MET A CA 8
ATOM 11912 C C . MET A 1 72 ? 1.653 -4.152 -6.621 1.00 21.41 72 MET A C 8
ATOM 11913 O O . MET A 1 72 ? 1.253 -3.146 -6.033 1.00 32.11 72 MET A O 8
ATOM 11925 N N . ILE A 1 73 ? 2.947 -4.384 -6.832 1.00 40.23 73 ILE A N 8
ATOM 11926 C CA . ILE A 1 73 ? 4.025 -3.508 -6.421 1.00 0.14 73 ILE A CA 8
ATOM 11927 C C . ILE A 1 73 ? 4.065 -2.263 -7.307 1.00 72.32 73 ILE A C 8
ATOM 11928 O O . ILE A 1 73 ? 4.391 -1.202 -6.788 1.00 33.12 73 ILE A O 8
ATOM 11943 N N . THR A 1 74 ? 3.638 -2.319 -8.565 1.00 15.22 74 THR A N 8
ATOM 11944 C CA . THR A 1 74 ? 3.432 -1.089 -9.327 1.00 4.43 74 THR A CA 8
ATOM 11945 C C . THR A 1 74 ? 2.180 -0.339 -8.853 1.00 60.41 74 THR A C 8
ATOM 11946 O O . THR A 1 74 ? 2.186 0.888 -8.797 1.00 35.32 74 THR A O 8
ATOM 11957 N N . ALA A 1 75 ? 1.100 -1.042 -8.489 1.00 12.35 75 ALA A N 8
ATOM 11958 C CA . ALA A 1 75 ? -0.183 -0.382 -8.281 1.00 54.11 75 ALA A CA 8
ATOM 11959 C C . ALA A 1 75 ? -0.192 0.549 -7.069 1.00 64.31 75 ALA A C 8
ATOM 11960 O O . ALA A 1 75 ? -0.605 1.703 -7.193 1.00 21.41 75 ALA A O 8
ATOM 11967 N N . TRP A 1 76 ? 0.226 0.059 -5.898 1.00 4.24 76 TRP A N 8
ATOM 11968 C CA . TRP A 1 76 ? 0.252 0.905 -4.706 1.00 20.05 76 TRP A CA 8
ATOM 11969 C C . TRP A 1 76 ? 1.314 1.991 -4.835 1.00 21.25 76 TRP A C 8
ATOM 11970 O O . TRP A 1 76 ? 1.139 3.082 -4.303 1.00 2.14 76 TRP A O 8
ATOM 11990 N N . GLN A 1 77 ? 2.392 1.709 -5.560 1.00 4.21 77 GLN A N 8
ATOM 11991 C CA . GLN A 1 77 ? 3.437 2.661 -5.836 1.00 1.14 77 GLN A CA 8
ATOM 11992 C C . GLN A 1 77 ? 2.848 3.845 -6.580 1.00 24.32 77 GLN A C 8
ATOM 11993 O O . GLN A 1 77 ? 2.902 4.949 -6.052 1.00 73.01 77 GLN A O 8
ATOM 12005 N N . ASP A 1 78 ? 2.294 3.629 -7.775 1.00 52.53 78 ASP A N 8
ATOM 12006 C CA . ASP A 1 78 ? 1.864 4.739 -8.632 1.00 11.34 78 ASP A CA 8
ATOM 12007 C C . ASP A 1 78 ? 0.739 5.519 -7.940 1.00 4.23 78 ASP A C 8
ATOM 12008 O O . ASP A 1 78 ? 0.664 6.744 -8.031 1.00 20.03 78 ASP A O 8
ATOM 12016 N N . PHE A 1 79 ? -0.096 4.823 -7.165 1.00 71.31 79 PHE A N 8
ATOM 12017 C CA . PHE A 1 79 ? -1.087 5.426 -6.288 1.00 55.12 79 PHE A CA 8
ATOM 12018 C C . PHE A 1 79 ? -0.441 6.447 -5.336 1.00 31.24 79 PHE A C 8
ATOM 12019 O O . PHE A 1 79 ? -0.824 7.619 -5.344 1.00 12.53 79 PHE A O 8
ATOM 12035 N N . TYR A 1 80 ? 0.538 6.029 -4.525 1.00 63.14 80 TYR A N 8
ATOM 12036 C CA . TYR A 1 80 ? 1.181 6.913 -3.559 1.00 74.12 80 TYR A CA 8
ATOM 12037 C C . TYR A 1 80 ? 2.120 7.929 -4.215 1.00 35.34 80 TYR A C 8
ATOM 12038 O O . TYR A 1 80 ? 2.250 9.029 -3.692 1.00 43.52 80 TYR A O 8
ATOM 12055 N N . GLU A 1 81 ? 2.807 7.608 -5.311 1.00 55.52 81 GLU A N 8
ATOM 12056 C CA . GLU A 1 81 ? 3.605 8.555 -6.093 1.00 55.41 81 GLU A CA 8
ATOM 12057 C C . GLU A 1 81 ? 2.732 9.733 -6.518 1.00 15.51 81 GLU A C 8
ATOM 12058 O O . GLU A 1 81 ? 3.150 10.875 -6.333 1.00 72.11 81 GLU A O 8
ATOM 12068 N N . GLN A 1 82 ? 1.487 9.501 -6.938 1.00 0.45 82 GLN A N 8
ATOM 12069 C CA . GLN A 1 82 ? 0.561 10.565 -7.298 1.00 4.41 82 GLN A CA 8
ATOM 12070 C C . GLN A 1 82 ? 0.123 11.456 -6.118 1.00 1.51 82 GLN A C 8
ATOM 12071 O O . GLN A 1 82 ? -0.491 12.491 -6.374 1.00 62.10 82 GLN A O 8
ATOM 12083 N N . GLU A 1 83 ? 0.461 11.142 -4.858 1.00 63.41 83 GLU A N 8
ATOM 12084 C CA . GLU A 1 83 ? 0.322 12.088 -3.744 1.00 13.42 83 GLU A CA 8
ATOM 12085 C C . GLU A 1 83 ? 1.385 13.186 -3.834 1.00 74.04 83 GLU A C 8
ATOM 12086 O O . GLU A 1 83 ? 1.109 14.343 -3.526 1.00 2.35 83 GLU A O 8
ATOM 12096 N N . GLN A 1 84 ? 2.609 12.850 -4.242 1.00 32.05 84 GLN A N 8
ATOM 12097 C CA . GLN A 1 84 ? 3.727 13.778 -4.137 1.00 21.11 84 GLN A CA 8
ATOM 12098 C C . GLN A 1 84 ? 3.525 14.988 -5.042 1.00 72.43 84 GLN A C 8
ATOM 12099 O O . GLN A 1 84 ? 3.703 16.115 -4.598 1.00 3.44 84 GLN A O 8
ATOM 12111 N N . GLN A 1 85 ? 3.069 14.760 -6.273 1.00 75.22 85 GLN A N 8
ATOM 12112 C CA . GLN A 1 85 ? 2.719 15.806 -7.230 1.00 1.52 85 GLN A CA 8
ATOM 12113 C C . GLN A 1 85 ? 1.582 16.730 -6.762 1.00 52.14 85 GLN A C 8
ATOM 12114 O O . GLN A 1 85 ? 1.339 17.729 -7.442 1.00 75.31 85 GLN A O 8
ATOM 12126 N N . ARG A 1 86 ? 0.856 16.433 -5.677 1.00 51.11 86 ARG A N 8
ATOM 12127 C CA . ARG A 1 86 ? -0.266 17.259 -5.217 1.00 42.31 86 ARG A CA 8
ATOM 12128 C C . ARG A 1 86 ? -0.116 17.765 -3.791 1.00 53.11 86 ARG A C 8
ATOM 12129 O O . ARG A 1 86 ? -0.720 18.796 -3.477 1.00 51.21 86 ARG A O 8
ATOM 12147 N N . ASN A 1 87 ? 0.620 17.076 -2.925 1.00 34.25 87 ASN A N 8
ATOM 12148 C CA . ASN A 1 87 ? 0.885 17.512 -1.569 1.00 23.04 87 ASN A CA 8
ATOM 12149 C C . ASN A 1 87 ? 2.212 16.916 -1.113 1.00 72.43 87 ASN A C 8
ATOM 12150 O O . ASN A 1 87 ? 2.256 15.810 -0.568 1.00 52.33 87 ASN A O 8
ATOM 12160 N N . GLU A 1 88 ? 3.298 17.674 -1.276 1.00 11.51 88 GLU A N 8
ATOM 12161 C CA . GLU A 1 88 ? 4.653 17.297 -0.866 1.00 3.55 88 GLU A CA 8
ATOM 12162 C C . GLU A 1 88 ? 4.786 17.101 0.651 1.00 31.04 88 GLU A C 8
ATOM 12163 O O . GLU A 1 88 ? 5.827 16.645 1.130 1.00 2.12 88 GLU A O 8
ATOM 12173 N N . ASN A 1 89 ? 3.777 17.475 1.439 1.00 72.13 89 ASN A N 8
ATOM 12174 C CA . ASN A 1 89 ? 3.785 17.417 2.901 1.00 34.21 89 ASN A CA 8
ATOM 12175 C C . ASN A 1 89 ? 3.387 16.024 3.425 1.00 54.42 89 ASN A C 8
ATOM 12176 O O . ASN A 1 89 ? 3.215 15.864 4.633 1.00 34.44 89 ASN A O 8
ATOM 12186 N N . ASN A 1 90 ? 3.240 15.019 2.551 1.00 54.44 90 ASN A N 8
ATOM 12187 C CA . ASN A 1 90 ? 2.871 13.642 2.899 1.00 4.31 90 ASN A CA 8
ATOM 12188 C C . ASN A 1 90 ? 4.091 12.711 2.818 1.00 74.44 90 ASN A C 8
ATOM 12189 O O . ASN A 1 90 ? 4.327 12.105 1.773 1.00 20.41 90 ASN A O 8
ATOM 12199 N N . PRO A 1 91 ? 4.921 12.588 3.864 1.00 1.41 91 PRO A N 8
ATOM 12200 C CA . PRO A 1 91 ? 6.128 11.759 3.828 1.00 72.42 91 PRO A CA 8
ATOM 12201 C C . PRO A 1 91 ? 5.794 10.267 3.885 1.00 52.21 91 PRO A C 8
ATOM 12202 O O . PRO A 1 91 ? 6.578 9.447 3.410 1.00 0.35 91 PRO A O 8
ATOM 12210 N N . THR A 1 92 ? 4.652 9.908 4.472 1.00 35.24 92 THR A N 8
ATOM 12211 C CA . THR A 1 92 ? 4.192 8.541 4.606 1.00 14.31 92 THR A CA 8
ATOM 12212 C C . THR A 1 92 ? 4.063 7.923 3.213 1.00 72.44 92 THR A C 8
ATOM 12213 O O . THR A 1 92 ? 4.810 6.990 2.907 1.00 21.42 92 THR A O 8
ATOM 12224 N N . ALA A 1 93 ? 3.182 8.480 2.366 1.00 43.24 93 ALA A N 8
ATOM 12225 C CA . ALA A 1 93 ? 3.061 8.162 0.947 1.00 41.24 93 ALA A CA 8
ATOM 12226 C C . ALA A 1 93 ? 4.431 8.228 0.261 1.00 0.25 93 ALA A C 8
ATOM 12227 O O . ALA A 1 93 ? 4.802 7.300 -0.458 1.00 51.43 93 ALA A O 8
ATOM 12234 N N . LYS A 1 94 ? 5.198 9.301 0.500 1.00 73.12 94 LYS A N 8
ATOM 12235 C CA . LYS A 1 94 ? 6.466 9.533 -0.180 1.00 32.13 94 LYS A CA 8
ATOM 12236 C C . LYS A 1 94 ? 7.406 8.347 -0.045 1.00 3.22 94 LYS A C 8
ATOM 12237 O O . LYS A 1 94 ? 7.771 7.757 -1.067 1.00 22.22 94 LYS A O 8
ATOM 12252 N N . TYR A 1 95 ? 7.789 8.004 1.185 1.00 62.34 95 TYR A N 8
ATOM 12253 C CA . TYR A 1 95 ? 8.735 6.929 1.431 1.00 31.03 95 TYR A CA 8
ATOM 12254 C C . TYR A 1 95 ? 8.183 5.596 0.923 1.00 55.50 95 TYR A C 8
ATOM 12255 O O . TYR A 1 95 ? 8.905 4.868 0.244 1.00 52.12 95 TYR A O 8
ATOM 12272 N N . ARG A 1 96 ? 6.931 5.237 1.246 1.00 21.01 96 ARG A N 8
ATOM 12273 C CA . ARG A 1 96 ? 6.412 3.924 0.869 1.00 60.21 96 ARG A CA 8
ATOM 12274 C C . ARG A 1 96 ? 6.414 3.716 -0.645 1.00 53.13 96 ARG A C 8
ATOM 12275 O O . ARG A 1 96 ? 6.788 2.633 -1.082 1.00 51.54 96 ARG A O 8
ATOM 12293 N N . ALA A 1 97 ? 6.086 4.728 -1.456 1.00 35.44 97 ALA A N 8
ATOM 12294 C CA . ALA A 1 97 ? 6.143 4.572 -2.902 1.00 20.11 97 ALA A CA 8
ATOM 12295 C C . ALA A 1 97 ? 7.594 4.383 -3.372 1.00 43.51 97 ALA A C 8
ATOM 12296 O O . ALA A 1 97 ? 7.885 3.454 -4.124 1.00 61.43 97 ALA A O 8
ATOM 12303 N N . ARG A 1 98 ? 8.521 5.217 -2.873 1.00 21.31 98 ARG A N 8
ATOM 12304 C CA . ARG A 1 98 ? 9.949 5.175 -3.223 1.00 41.21 98 ARG A CA 8
ATOM 12305 C C . ARG A 1 98 ? 10.551 3.791 -3.000 1.00 11.15 98 ARG A C 8
ATOM 12306 O O . ARG A 1 98 ? 11.473 3.392 -3.711 1.00 14.42 98 ARG A O 8
ATOM 12324 N N . LEU A 1 99 ? 10.059 3.072 -1.994 1.00 12.54 99 LEU A N 8
ATOM 12325 C CA . LEU A 1 99 ? 10.438 1.701 -1.714 1.00 35.02 99 LEU A CA 8
ATOM 12326 C C . LEU A 1 99 ? 10.009 0.785 -2.854 1.00 33.32 99 LEU A C 8
ATOM 12327 O O . LEU A 1 99 ? 10.853 0.119 -3.448 1.00 61.44 99 LEU A O 8
ATOM 12342 N N . MET A 1 100 ? 8.710 0.739 -3.150 1.00 1.11 100 MET A N 8
ATOM 12343 C CA . MET A 1 100 ? 8.144 -0.203 -4.113 1.00 61.11 100 MET A CA 8
ATOM 12344 C C . MET A 1 100 ? 8.795 -0.067 -5.496 1.00 55.11 100 MET A C 8
ATOM 12345 O O . MET A 1 100 ? 9.066 -1.080 -6.129 1.00 20.11 100 MET A O 8
ATOM 12357 N N . LYS A 1 101 ? 9.170 1.160 -5.884 1.00 73.40 101 LYS A N 8
ATOM 12358 C CA . LYS A 1 101 ? 9.906 1.496 -7.110 1.00 20.22 101 LYS A CA 8
ATOM 12359 C C . LYS A 1 101 ? 11.072 0.539 -7.320 1.00 73.43 101 LYS A C 8
ATOM 12360 O O . LYS A 1 101 ? 11.181 -0.155 -8.331 1.00 41.52 101 LYS A O 8
ATOM 12375 N N . LYS A 1 102 ? 11.935 0.480 -6.320 1.00 0.51 102 LYS A N 8
ATOM 12376 C CA . LYS A 1 102 ? 13.110 -0.372 -6.272 1.00 44.13 102 LYS A CA 8
ATOM 12377 C C . LYS A 1 102 ? 12.769 -1.857 -6.188 1.00 24.34 102 LYS A C 8
ATOM 12378 O O . LYS A 1 102 ? 13.534 -2.674 -6.693 1.00 54.33 102 LYS A O 8
ATOM 12393 N N . ILE A 1 103 ? 11.665 -2.237 -5.543 1.00 34.20 103 ILE A N 8
ATOM 12394 C CA . ILE A 1 103 ? 11.238 -3.630 -5.502 1.00 24.04 103 ILE A CA 8
ATOM 12395 C C . ILE A 1 103 ? 10.906 -4.068 -6.938 1.00 52.22 103 ILE A C 8
ATOM 12396 O O . ILE A 1 103 ? 11.365 -5.130 -7.351 1.00 60.01 103 ILE A O 8
ATOM 12411 N N . ALA A 1 104 ? 10.174 -3.256 -7.712 1.00 75.20 104 ALA A N 8
ATOM 12412 C CA . ALA A 1 104 ? 9.879 -3.535 -9.119 1.00 60.23 104 ALA A CA 8
ATOM 12413 C C . ALA A 1 104 ? 11.147 -3.502 -9.996 1.00 34.41 104 ALA A C 8
ATOM 12414 O O . ALA A 1 104 ? 11.202 -4.128 -11.058 1.00 63.34 104 ALA A O 8
ATOM 12421 N N . ASP A 1 105 ? 12.181 -2.771 -9.572 1.00 55.15 105 ASP A N 8
ATOM 12422 C CA . ASP A 1 105 ? 13.449 -2.677 -10.308 1.00 33.22 105 ASP A CA 8
ATOM 12423 C C . ASP A 1 105 ? 14.176 -4.015 -10.266 1.00 44.24 105 ASP A C 8
ATOM 12424 O O . ASP A 1 105 ? 14.583 -4.554 -11.300 1.00 51.23 105 ASP A O 8
ATOM 12432 N N . LEU A 1 106 ? 14.286 -4.553 -9.052 1.00 34.04 106 LEU A N 8
ATOM 12433 C CA . LEU A 1 106 ? 14.916 -5.828 -8.740 1.00 72.44 106 LEU A CA 8
ATOM 12434 C C . LEU A 1 106 ? 14.049 -7.033 -9.120 1.00 64.22 106 LEU A C 8
ATOM 12435 O O . LEU A 1 106 ? 14.464 -8.166 -8.856 1.00 2.13 106 LEU A O 8
ATOM 12450 N N . TRP A 1 107 ? 12.858 -6.809 -9.690 1.00 23.13 107 TRP A N 8
ATOM 12451 C CA . TRP A 1 107 ? 11.885 -7.866 -9.891 1.00 31.20 107 TRP A CA 8
ATOM 12452 C C . TRP A 1 107 ? 12.407 -8.887 -10.883 1.00 72.24 107 TRP A C 8
ATOM 12453 O O . TRP A 1 107 ? 12.346 -10.104 -10.606 1.00 35.00 107 TRP A O 8
ATOM 12473 N N . GLY A 1 1 ? -25.932 -4.406 26.182 1.00 41.33 1 GLY A N 9
ATOM 12474 C CA . GLY A 1 1 ? -26.226 -4.169 24.766 1.00 45.14 1 GLY A CA 9
ATOM 12475 C C . GLY A 1 1 ? -26.670 -5.470 24.138 1.00 72.33 1 GLY A C 9
ATOM 12476 O O . GLY A 1 1 ? -27.831 -5.829 24.315 1.00 31.45 1 GLY A O 9
ATOM 12480 N N . THR A 1 2 ? -25.758 -6.211 23.494 1.00 42.20 2 THR A N 9
ATOM 12481 C CA . THR A 1 2 ? -26.090 -7.434 22.752 1.00 41.23 2 THR A CA 9
ATOM 12482 C C . THR A 1 2 ? -27.034 -7.076 21.581 1.00 34.24 2 THR A C 9
ATOM 12483 O O . THR A 1 2 ? -28.032 -7.739 21.315 1.00 10.02 2 THR A O 9
ATOM 12494 N N . ASP A 1 3 ? -26.716 -5.967 20.912 1.00 52.43 3 ASP A N 9
ATOM 12495 C CA . ASP A 1 3 ? -27.466 -5.343 19.825 1.00 50.14 3 ASP A CA 9
ATOM 12496 C C . ASP A 1 3 ? -27.003 -5.939 18.491 1.00 30.11 3 ASP A C 9
ATOM 12497 O O . ASP A 1 3 ? -25.995 -6.653 18.452 1.00 14.05 3 ASP A O 9
ATOM 12505 N N . PHE A 1 4 ? -27.666 -5.610 17.378 1.00 65.51 4 PHE A N 9
ATOM 12506 C CA . PHE A 1 4 ? -27.142 -5.855 16.036 1.00 4.35 4 PHE A CA 9
ATOM 12507 C C . PHE A 1 4 ? -27.763 -4.848 15.057 1.00 31.51 4 PHE A C 9
ATOM 12508 O O . PHE A 1 4 ? -28.821 -4.280 15.335 1.00 71.24 4 PHE A O 9
ATOM 12524 N N . GLY A 1 5 ? -27.146 -4.677 13.884 1.00 23.13 5 GLY A N 9
ATOM 12525 C CA . GLY A 1 5 ? -27.573 -3.767 12.830 1.00 14.03 5 GLY A CA 9
ATOM 12526 C C . GLY A 1 5 ? -27.509 -4.460 11.470 1.00 24.25 5 GLY A C 9
ATOM 12527 O O . GLY A 1 5 ? -27.228 -5.660 11.394 1.00 30.21 5 GLY A O 9
ATOM 12531 N N . THR A 1 6 ? -27.801 -3.732 10.388 1.00 30.12 6 THR A N 9
ATOM 12532 C CA . THR A 1 6 ? -28.060 -4.340 9.077 1.00 12.35 6 THR A CA 9
ATOM 12533 C C . THR A 1 6 ? -27.643 -3.442 7.889 1.00 10.55 6 THR A C 9
ATOM 12534 O O . THR A 1 6 ? -27.969 -3.735 6.739 1.00 45.31 6 THR A O 9
ATOM 12545 N N . THR A 1 7 ? -26.919 -2.344 8.134 1.00 72.21 7 THR A N 9
ATOM 12546 C CA . THR A 1 7 ? -26.641 -1.269 7.170 1.00 22.41 7 THR A CA 9
ATOM 12547 C C . THR A 1 7 ? -25.896 -1.718 5.893 1.00 44.24 7 THR A C 9
ATOM 12548 O O . THR A 1 7 ? -25.834 -0.960 4.926 1.00 12.41 7 THR A O 9
ATOM 12559 N N . ASN A 1 8 ? -25.306 -2.917 5.870 1.00 45.40 8 ASN A N 9
ATOM 12560 C CA . ASN A 1 8 ? -24.294 -3.310 4.889 1.00 32.43 8 ASN A CA 9
ATOM 12561 C C . ASN A 1 8 ? -24.832 -4.237 3.789 1.00 43.22 8 ASN A C 9
ATOM 12562 O O . ASN A 1 8 ? -24.034 -4.853 3.089 1.00 12.45 8 ASN A O 9
ATOM 12572 N N . ASN A 1 9 ? -26.153 -4.368 3.626 1.00 22.22 9 ASN A N 9
ATOM 12573 C CA . ASN A 1 9 ? -26.781 -5.058 2.494 1.00 12.31 9 ASN A CA 9
ATOM 12574 C C . ASN A 1 9 ? -27.965 -4.232 2.008 1.00 71.11 9 ASN A C 9
ATOM 12575 O O . ASN A 1 9 ? -29.036 -4.286 2.618 1.00 31.33 9 ASN A O 9
ATOM 12585 N N . PHE A 1 10 ? -27.765 -3.444 0.953 1.00 30.31 10 PHE A N 9
ATOM 12586 C CA . PHE A 1 10 ? -28.793 -2.796 0.146 1.00 30.11 10 PHE A CA 9
ATOM 12587 C C . PHE A 1 10 ? -28.112 -2.195 -1.085 1.00 34.23 10 PHE A C 9
ATOM 12588 O O . PHE A 1 10 ? -26.934 -1.836 -1.017 1.00 22.15 10 PHE A O 9
ATOM 12604 N N . VAL A 1 11 ? -28.875 -2.008 -2.161 1.00 12.25 11 VAL A N 9
ATOM 12605 C CA . VAL A 1 11 ? -28.458 -1.373 -3.405 1.00 52.23 11 VAL A CA 9
ATOM 12606 C C . VAL A 1 11 ? -28.137 0.119 -3.208 1.00 14.44 11 VAL A C 9
ATOM 12607 O O . VAL A 1 11 ? -28.199 0.649 -2.092 1.00 70.21 11 VAL A O 9
ATOM 12620 N N . SER A 1 12 ? -27.795 0.806 -4.298 1.00 13.33 12 SER A N 9
ATOM 12621 C CA . SER A 1 12 ? -27.391 2.205 -4.285 1.00 51.51 12 SER A CA 9
ATOM 12622 C C . SER A 1 12 ? -27.860 2.961 -5.542 1.00 43.10 12 SER A C 9
ATOM 12623 O O . SER A 1 12 ? -28.055 2.341 -6.601 1.00 21.12 12 SER A O 9
ATOM 12630 N N . PRO A 1 13 ? -27.951 4.305 -5.479 1.00 61.23 13 PRO A N 9
ATOM 12631 C CA . PRO A 1 13 ? -27.947 5.173 -6.652 1.00 42.22 13 PRO A CA 9
ATOM 12632 C C . PRO A 1 13 ? -26.569 5.157 -7.332 1.00 0.23 13 PRO A C 9
ATOM 12633 O O . PRO A 1 13 ? -25.640 4.473 -6.889 1.00 12.42 13 PRO A O 9
ATOM 12641 N N . ASN A 1 14 ? -26.428 5.859 -8.456 1.00 52.12 14 ASN A N 9
ATOM 12642 C CA . ASN A 1 14 ? -25.212 5.830 -9.262 1.00 12.34 14 ASN A CA 9
ATOM 12643 C C . ASN A 1 14 ? -24.160 6.787 -8.699 1.00 75.01 14 ASN A C 9
ATOM 12644 O O . ASN A 1 14 ? -23.999 7.925 -9.150 1.00 55.20 14 ASN A O 9
ATOM 12654 N N . LEU A 1 15 ? -23.497 6.375 -7.626 1.00 52.22 15 LEU A N 9
ATOM 12655 C CA . LEU A 1 15 ? -22.717 7.290 -6.813 1.00 21.43 15 LEU A CA 9
ATOM 12656 C C . LEU A 1 15 ? -21.278 7.392 -7.325 1.00 51.53 15 LEU A C 9
ATOM 12657 O O . LEU A 1 15 ? -20.382 6.699 -6.844 1.00 13.43 15 LEU A O 9
ATOM 12672 N N . GLN A 1 16 ? -21.049 8.269 -8.301 1.00 64.02 16 GLN A N 9
ATOM 12673 C CA . GLN A 1 16 ? -19.727 8.634 -8.824 1.00 15.31 16 GLN A CA 9
ATOM 12674 C C . GLN A 1 16 ? -19.021 9.676 -7.931 1.00 60.23 16 GLN A C 9
ATOM 12675 O O . GLN A 1 16 ? -18.335 10.562 -8.447 1.00 4.24 16 GLN A O 9
ATOM 12687 N N . LEU A 1 17 ? -19.244 9.649 -6.616 1.00 2.54 17 LEU A N 9
ATOM 12688 C CA . LEU A 1 17 ? -18.684 10.610 -5.674 1.00 63.22 17 LEU A CA 9
ATOM 12689 C C . LEU A 1 17 ? -18.546 9.928 -4.318 1.00 23.41 17 LEU A C 9
ATOM 12690 O O . LEU A 1 17 ? -19.549 9.587 -3.690 1.00 63.34 17 LEU A O 9
ATOM 12705 N N . LYS A 1 18 ? -17.316 9.650 -3.879 1.00 33.13 18 LYS A N 9
ATOM 12706 C CA . LYS A 1 18 ? -17.071 8.890 -2.650 1.00 42.30 18 LYS A CA 9
ATOM 12707 C C . LYS A 1 18 ? -16.041 9.596 -1.775 1.00 12.11 18 LYS A C 9
ATOM 12708 O O . LYS A 1 18 ? -15.520 10.664 -2.108 1.00 43.52 18 LYS A O 9
ATOM 12723 N N . GLN A 1 19 ? -15.776 9.030 -0.602 1.00 44.13 19 GLN A N 9
ATOM 12724 C CA . GLN A 1 19 ? -14.687 9.426 0.270 1.00 14.25 19 GLN A CA 9
ATOM 12725 C C . GLN A 1 19 ? -13.356 8.931 -0.299 1.00 65.24 19 GLN A C 9
ATOM 12726 O O . GLN A 1 19 ? -13.318 8.126 -1.233 1.00 24.12 19 GLN A O 9
ATOM 12738 N N . ASN A 1 20 ? -12.265 9.359 0.323 1.00 12.54 20 ASN A N 9
ATOM 12739 C CA . ASN A 1 20 ? -10.922 8.843 0.149 1.00 72.34 20 ASN A CA 9
ATOM 12740 C C . ASN A 1 20 ? -10.882 7.469 0.800 1.00 13.14 20 ASN A C 9
ATOM 12741 O O . ASN A 1 20 ? -10.883 7.354 2.025 1.00 4.52 20 ASN A O 9
ATOM 12751 N N . VAL A 1 21 ? -10.933 6.450 -0.035 1.00 34.42 21 VAL A N 9
ATOM 12752 C CA . VAL A 1 21 ? -10.800 5.030 0.305 1.00 42.10 21 VAL A CA 9
ATOM 12753 C C . VAL A 1 21 ? -9.382 4.561 -0.070 1.00 10.55 21 VAL A C 9
ATOM 12754 O O . VAL A 1 21 ? -8.765 5.112 -0.987 1.00 51.14 21 VAL A O 9
ATOM 12767 N N . LEU A 1 22 ? -8.866 3.535 0.617 1.00 32.31 22 LEU A N 9
ATOM 12768 C CA . LEU A 1 22 ? -7.551 2.953 0.349 1.00 51.53 22 LEU A CA 9
ATOM 12769 C C . LEU A 1 22 ? -7.569 1.931 -0.805 1.00 1.25 22 LEU A C 9
ATOM 12770 O O . LEU A 1 22 ? -8.582 1.253 -1.006 1.00 21.05 22 LEU A O 9
ATOM 12785 N N . PRO A 1 23 ? -6.422 1.725 -1.482 1.00 51.13 23 PRO A N 9
ATOM 12786 C CA . PRO A 1 23 ? -6.221 0.667 -2.477 1.00 41.50 23 PRO A CA 9
ATOM 12787 C C . PRO A 1 23 ? -6.394 -0.757 -1.906 1.00 2.11 23 PRO A C 9
ATOM 12788 O O . PRO A 1 23 ? -6.512 -0.934 -0.688 1.00 11.55 23 PRO A O 9
ATOM 12796 N N . PRO A 1 24 ? -6.441 -1.788 -2.776 1.00 33.15 24 PRO A N 9
ATOM 12797 C CA . PRO A 1 24 ? -6.641 -3.182 -2.378 1.00 64.21 24 PRO A CA 9
ATOM 12798 C C . PRO A 1 24 ? -5.430 -3.764 -1.637 1.00 13.44 24 PRO A C 9
ATOM 12799 O O . PRO A 1 24 ? -4.325 -3.216 -1.677 1.00 34.15 24 PRO A O 9
ATOM 12807 N N . THR A 1 25 ? -5.620 -4.932 -1.027 1.00 33.01 25 THR A N 9
ATOM 12808 C CA . THR A 1 25 ? -4.615 -5.670 -0.270 1.00 74.02 25 THR A CA 9
ATOM 12809 C C . THR A 1 25 ? -4.816 -7.178 -0.496 1.00 54.41 25 THR A C 9
ATOM 12810 O O . THR A 1 25 ? -5.888 -7.584 -0.952 1.00 31.33 25 THR A O 9
ATOM 12821 N N . PRO A 1 26 ? -3.803 -8.019 -0.221 1.00 74.24 26 PRO A N 9
ATOM 12822 C CA . PRO A 1 26 ? -3.971 -9.462 -0.225 1.00 61.45 26 PRO A CA 9
ATOM 12823 C C . PRO A 1 26 ? -4.809 -9.871 0.982 1.00 13.32 26 PRO A C 9
ATOM 12824 O O . PRO A 1 26 ? -4.629 -9.351 2.087 1.00 63.41 26 PRO A O 9
ATOM 12832 N N . LYS A 1 27 ? -5.666 -10.869 0.778 1.00 65.12 27 LYS A N 9
ATOM 12833 C CA . LYS A 1 27 ? -6.642 -11.363 1.748 1.00 33.33 27 LYS A CA 9
ATOM 12834 C C . LYS A 1 27 ? -5.976 -12.262 2.787 1.00 62.25 27 LYS A C 9
ATOM 12835 O O . LYS A 1 27 ? -6.460 -13.365 3.047 1.00 63.04 27 LYS A O 9
ATOM 12850 N N . ASN A 1 28 ? -4.830 -11.859 3.329 1.00 22.32 28 ASN A N 9
ATOM 12851 C CA . ASN A 1 28 ? -4.037 -12.632 4.251 1.00 64.11 28 ASN A CA 9
ATOM 12852 C C . ASN A 1 28 ? -3.800 -11.804 5.498 1.00 42.15 28 ASN A C 9
ATOM 12853 O O . ASN A 1 28 ? -3.979 -12.337 6.595 1.00 14.43 28 ASN A O 9
ATOM 12863 N N . ILE A 1 29 ? -3.434 -10.524 5.367 1.00 3.12 29 ILE A N 9
ATOM 12864 C CA . ILE A 1 29 ? -3.191 -9.646 6.501 1.00 12.40 29 ILE A CA 9
ATOM 12865 C C . ILE A 1 29 ? -3.686 -8.230 6.154 1.00 5.31 29 ILE A C 9
ATOM 12866 O O . ILE A 1 29 ? -3.708 -7.879 4.971 1.00 25.31 29 ILE A O 9
ATOM 12881 N N . PRO A 1 30 ? -4.025 -7.392 7.147 1.00 34.01 30 PRO A N 9
ATOM 12882 C CA . PRO A 1 30 ? -4.485 -6.025 6.915 1.00 61.45 30 PRO A CA 9
ATOM 12883 C C . PRO A 1 30 ? -3.314 -5.088 6.584 1.00 61.13 30 PRO A C 9
ATOM 12884 O O . PRO A 1 30 ? -2.173 -5.391 6.928 1.00 63.33 30 PRO A O 9
ATOM 12892 N N . LEU A 1 31 ? -3.599 -3.915 6.002 1.00 24.40 31 LEU A N 9
ATOM 12893 C CA . LEU A 1 31 ? -2.667 -2.830 5.649 1.00 54.35 31 LEU A CA 9
ATOM 12894 C C . LEU A 1 31 ? -1.459 -2.695 6.594 1.00 22.14 31 LEU A C 9
ATOM 12895 O O . LEU A 1 31 ? -0.330 -2.794 6.114 1.00 42.53 31 LEU A O 9
ATOM 12910 N N . PRO A 1 32 ? -1.612 -2.487 7.916 1.00 52.11 32 PRO A N 9
ATOM 12911 C CA . PRO A 1 32 ? -0.463 -2.288 8.795 1.00 24.14 32 PRO A CA 9
ATOM 12912 C C . PRO A 1 32 ? 0.470 -3.503 8.841 1.00 13.03 32 PRO A C 9
ATOM 12913 O O . PRO A 1 32 ? 1.688 -3.316 8.883 1.00 22.31 32 PRO A O 9
ATOM 12921 N N . ALA A 1 33 ? -0.061 -4.727 8.754 1.00 34.43 33 ALA A N 9
ATOM 12922 C CA . ALA A 1 33 ? 0.736 -5.938 8.698 1.00 33.10 33 ALA A CA 9
ATOM 12923 C C . ALA A 1 33 ? 1.327 -6.041 7.305 1.00 72.51 33 ALA A C 9
ATOM 12924 O O . ALA A 1 33 ? 2.510 -6.352 7.166 1.00 52.23 33 ALA A O 9
ATOM 12931 N N . PHE A 1 34 ? 0.522 -5.719 6.288 1.00 1.32 34 PHE A N 9
ATOM 12932 C CA . PHE A 1 34 ? 0.876 -5.808 4.893 1.00 72.23 34 PHE A CA 9
ATOM 12933 C C . PHE A 1 34 ? 2.040 -4.891 4.518 1.00 53.35 34 PHE A C 9
ATOM 12934 O O . PHE A 1 34 ? 2.601 -5.030 3.435 1.00 12.44 34 PHE A O 9
ATOM 12950 N N . GLY A 1 35 ? 2.437 -3.973 5.394 1.00 42.11 35 GLY A N 9
ATOM 12951 C CA . GLY A 1 35 ? 3.659 -3.213 5.256 1.00 11.14 35 GLY A CA 9
ATOM 12952 C C . GLY A 1 35 ? 4.681 -3.657 6.292 1.00 3.34 35 GLY A C 9
ATOM 12953 O O . GLY A 1 35 ? 5.766 -4.118 5.943 1.00 30.23 35 GLY A O 9
ATOM 12957 N N . GLN A 1 36 ? 4.360 -3.499 7.577 1.00 23.30 36 GLN A N 9
ATOM 12958 C CA . GLN A 1 36 ? 5.345 -3.523 8.656 1.00 65.45 36 GLN A CA 9
ATOM 12959 C C . GLN A 1 36 ? 5.984 -4.898 8.888 1.00 44.45 36 GLN A C 9
ATOM 12960 O O . GLN A 1 36 ? 7.036 -4.949 9.520 1.00 32.21 36 GLN A O 9
ATOM 12972 N N . ARG A 1 37 ? 5.404 -5.996 8.388 1.00 65.12 37 ARG A N 9
ATOM 12973 C CA . ARG A 1 37 ? 5.982 -7.341 8.503 1.00 22.50 37 ARG A CA 9
ATOM 12974 C C . ARG A 1 37 ? 6.039 -8.044 7.149 1.00 62.11 37 ARG A C 9
ATOM 12975 O O . ARG A 1 37 ? 5.942 -9.275 7.084 1.00 14.13 37 ARG A O 9
ATOM 12993 N N . ILE A 1 38 ? 6.091 -7.279 6.058 1.00 2.34 38 ILE A N 9
ATOM 12994 C CA . ILE A 1 38 ? 6.037 -7.801 4.698 1.00 73.05 38 ILE A CA 9
ATOM 12995 C C . ILE A 1 38 ? 6.967 -6.983 3.799 1.00 41.41 38 ILE A C 9
ATOM 12996 O O . ILE A 1 38 ? 7.734 -7.568 3.043 1.00 1.43 38 ILE A O 9
ATOM 13011 N N . ILE A 1 39 ? 6.904 -5.652 3.881 1.00 73.45 39 ILE A N 9
ATOM 13012 C CA . ILE A 1 39 ? 7.542 -4.708 2.963 1.00 41.23 39 ILE A CA 9
ATOM 13013 C C . ILE A 1 39 ? 8.766 -4.064 3.621 1.00 61.03 39 ILE A C 9
ATOM 13014 O O . ILE A 1 39 ? 9.550 -3.405 2.941 1.00 30.31 39 ILE A O 9
ATOM 13029 N N . GLY A 1 40 ? 8.957 -4.246 4.930 1.00 1.41 40 GLY A N 9
ATOM 13030 C CA . GLY A 1 40 ? 10.143 -3.768 5.629 1.00 72.43 40 GLY A CA 9
ATOM 13031 C C . GLY A 1 40 ? 10.157 -2.251 5.779 1.00 65.54 40 GLY A C 9
ATOM 13032 O O . GLY A 1 40 ? 11.183 -1.679 6.144 1.00 43.34 40 GLY A O 9
ATOM 13036 N N . TRP A 1 41 ? 9.042 -1.578 5.485 1.00 72.43 41 TRP A N 9
ATOM 13037 C CA . TRP A 1 41 ? 8.971 -0.128 5.434 1.00 72.15 41 TRP A CA 9
ATOM 13038 C C . TRP A 1 41 ? 8.792 0.518 6.789 1.00 1.34 41 TRP A C 9
ATOM 13039 O O . TRP A 1 41 ? 8.636 1.737 6.834 1.00 61.11 41 TRP A O 9
ATOM 13059 N N . GLY A 1 42 ? 8.787 -0.258 7.873 1.00 53.03 42 GLY A N 9
ATOM 13060 C CA . GLY A 1 42 ? 8.548 0.239 9.207 1.00 5.23 42 GLY A CA 9
ATOM 13061 C C . GLY A 1 42 ? 7.366 1.202 9.210 1.00 43.11 42 GLY A C 9
ATOM 13062 O O . GLY A 1 42 ? 6.297 0.921 8.660 1.00 41.33 42 GLY A O 9
ATOM 13066 N N . THR A 1 43 ? 7.556 2.370 9.811 1.00 22.52 43 THR A N 9
ATOM 13067 C CA . THR A 1 43 ? 6.398 3.100 10.345 1.00 2.20 43 THR A CA 9
ATOM 13068 C C . THR A 1 43 ? 6.643 4.608 10.567 1.00 54.14 43 THR A C 9
ATOM 13069 O O . THR A 1 43 ? 6.110 5.184 11.516 1.00 73.42 43 THR A O 9
ATOM 13080 N N . GLY A 1 44 ? 7.408 5.290 9.711 1.00 51.33 44 GLY A N 9
ATOM 13081 C CA . GLY A 1 44 ? 7.545 6.738 9.876 1.00 71.13 44 GLY A CA 9
ATOM 13082 C C . GLY A 1 44 ? 8.477 7.396 8.876 1.00 12.40 44 GLY A C 9
ATOM 13083 O O . GLY A 1 44 ? 9.412 8.086 9.282 1.00 30.54 44 GLY A O 9
ATOM 13087 N N . ALA A 1 45 ? 8.224 7.190 7.580 1.00 51.21 45 ALA A N 9
ATOM 13088 C CA . ALA A 1 45 ? 8.983 7.655 6.417 1.00 24.24 45 ALA A CA 9
ATOM 13089 C C . ALA A 1 45 ? 10.367 7.010 6.340 1.00 1.22 45 ALA A C 9
ATOM 13090 O O . ALA A 1 45 ? 10.657 6.308 5.372 1.00 34.20 45 ALA A O 9
ATOM 13097 N N . GLU A 1 46 ? 11.167 7.184 7.390 1.00 70.52 46 GLU A N 9
ATOM 13098 C CA . GLU A 1 46 ? 12.482 6.619 7.625 1.00 64.12 46 GLU A CA 9
ATOM 13099 C C . GLU A 1 46 ? 12.470 5.129 7.286 1.00 45.15 46 GLU A C 9
ATOM 13100 O O . GLU A 1 46 ? 13.306 4.657 6.520 1.00 64.53 46 GLU A O 9
ATOM 13110 N N . GLY A 1 47 ? 11.492 4.391 7.818 1.00 62.53 47 GLY A N 9
ATOM 13111 C CA . GLY A 1 47 ? 11.397 2.956 7.616 1.00 1.03 47 GLY A CA 9
ATOM 13112 C C . GLY A 1 47 ? 11.388 2.578 6.127 1.00 10.41 47 GLY A C 9
ATOM 13113 O O . GLY A 1 47 ? 12.069 1.639 5.720 1.00 50.21 47 GLY A O 9
ATOM 13117 N N . ALA A 1 48 ? 10.616 3.306 5.309 1.00 42.15 48 ALA A N 9
ATOM 13118 C CA . ALA A 1 48 ? 10.527 3.081 3.871 1.00 1.14 48 ALA A CA 9
ATOM 13119 C C . ALA A 1 48 ? 11.820 3.535 3.192 1.00 24.02 48 ALA A C 9
ATOM 13120 O O . ALA A 1 48 ? 12.256 2.922 2.221 1.00 63.32 48 ALA A O 9
ATOM 13127 N N . ARG A 1 49 ? 12.455 4.599 3.690 1.00 25.30 49 ARG A N 9
ATOM 13128 C CA . ARG A 1 49 ? 13.679 5.151 3.118 1.00 51.24 49 ARG A CA 9
ATOM 13129 C C . ARG A 1 49 ? 14.819 4.161 3.304 1.00 10.54 49 ARG A C 9
ATOM 13130 O O . ARG A 1 49 ? 15.635 3.978 2.402 1.00 2.21 49 ARG A O 9
ATOM 13148 N N . GLN A 1 50 ? 14.871 3.503 4.455 1.00 22.41 50 GLN A N 9
ATOM 13149 C CA . GLN A 1 50 ? 15.888 2.531 4.793 1.00 45.35 50 GLN A CA 9
ATOM 13150 C C . GLN A 1 50 ? 15.795 1.292 3.938 1.00 70.33 50 GLN A C 9
ATOM 13151 O O . GLN A 1 50 ? 16.805 0.616 3.828 1.00 1.32 50 GLN A O 9
ATOM 13163 N N . ARG A 1 51 ? 14.626 0.967 3.384 1.00 63.01 51 ARG A N 9
ATOM 13164 C CA . ARG A 1 51 ? 14.435 -0.267 2.632 1.00 24.01 51 ARG A CA 9
ATOM 13165 C C . ARG A 1 51 ? 14.497 -0.033 1.124 1.00 10.31 51 ARG A C 9
ATOM 13166 O O . ARG A 1 51 ? 14.675 -0.971 0.353 1.00 45.51 51 ARG A O 9
ATOM 13184 N N . LEU A 1 52 ? 14.335 1.224 0.714 1.00 62.34 52 LEU A N 9
ATOM 13185 C CA . LEU A 1 52 ? 14.309 1.697 -0.657 1.00 10.40 52 LEU A CA 9
ATOM 13186 C C . LEU A 1 52 ? 15.699 1.656 -1.277 1.00 64.02 52 LEU A C 9
ATOM 13187 O O . LEU A 1 52 ? 15.915 1.049 -2.323 1.00 51.32 52 LEU A O 9
ATOM 13202 N N . GLU A 1 53 ? 16.619 2.414 -0.680 1.00 34.32 53 GLU A N 9
ATOM 13203 C CA . GLU A 1 53 ? 17.824 2.915 -1.344 1.00 70.23 53 GLU A CA 9
ATOM 13204 C C . GLU A 1 53 ? 18.885 1.825 -1.540 1.00 34.40 53 GLU A C 9
ATOM 13205 O O . GLU A 1 53 ? 19.964 2.083 -2.077 1.00 54.53 53 GLU A O 9
ATOM 13215 N N . ASN A 1 54 ? 18.574 0.605 -1.107 1.00 61.21 54 ASN A N 9
ATOM 13216 C CA . ASN A 1 54 ? 19.522 -0.479 -0.908 1.00 72.13 54 ASN A CA 9
ATOM 13217 C C . ASN A 1 54 ? 18.875 -1.850 -1.089 1.00 45.25 54 ASN A C 9
ATOM 13218 O O . ASN A 1 54 ? 19.470 -2.841 -0.671 1.00 3.10 54 ASN A O 9
ATOM 13228 N N . ILE A 1 55 ? 17.675 -1.905 -1.681 1.00 73.11 55 ILE A N 9
ATOM 13229 C CA . ILE A 1 55 ? 16.813 -3.083 -1.673 1.00 50.53 55 ILE A CA 9
ATOM 13230 C C . ILE A 1 55 ? 17.553 -4.331 -2.167 1.00 14.32 55 ILE A C 9
ATOM 13231 O O . ILE A 1 55 ? 18.513 -4.232 -2.932 1.00 71.45 55 ILE A O 9
ATOM 13246 N N . GLN A 1 56 ? 17.074 -5.512 -1.778 1.00 25.41 56 GLN A N 9
ATOM 13247 C CA . GLN A 1 56 ? 17.657 -6.766 -2.231 1.00 71.21 56 GLN A CA 9
ATOM 13248 C C . GLN A 1 56 ? 16.645 -7.502 -3.111 1.00 53.22 56 GLN A C 9
ATOM 13249 O O . GLN A 1 56 ? 15.442 -7.292 -2.948 1.00 72.31 56 GLN A O 9
ATOM 13261 N N . PRO A 1 57 ? 17.103 -8.450 -3.946 1.00 52.52 57 PRO A N 9
ATOM 13262 C CA . PRO A 1 57 ? 16.272 -9.342 -4.752 1.00 54.31 57 PRO A CA 9
ATOM 13263 C C . PRO A 1 57 ? 15.550 -10.434 -3.956 1.00 33.23 57 PRO A C 9
ATOM 13264 O O . PRO A 1 57 ? 14.748 -11.193 -4.504 1.00 72.03 57 PRO A O 9
ATOM 13272 N N . ALA A 1 58 ? 15.828 -10.507 -2.661 1.00 33.03 58 ALA A N 9
ATOM 13273 C CA . ALA A 1 58 ? 15.053 -11.281 -1.717 1.00 21.13 58 ALA A CA 9
ATOM 13274 C C . ALA A 1 58 ? 13.856 -10.522 -1.162 1.00 34.34 58 ALA A C 9
ATOM 13275 O O . ALA A 1 58 ? 12.876 -11.126 -0.734 1.00 52.35 58 ALA A O 9
ATOM 13282 N N . ASP A 1 59 ? 13.932 -9.196 -1.140 1.00 30.23 59 ASP A N 9
ATOM 13283 C CA . ASP A 1 59 ? 12.992 -8.382 -0.381 1.00 12.12 59 ASP A CA 9
ATOM 13284 C C . ASP A 1 59 ? 11.631 -8.260 -1.062 1.00 24.02 59 ASP A C 9
ATOM 13285 O O . ASP A 1 59 ? 10.651 -7.869 -0.438 1.00 73.25 59 ASP A O 9
ATOM 13293 N N . VAL A 1 60 ? 11.561 -8.631 -2.336 1.00 51.45 60 VAL A N 9
ATOM 13294 C CA . VAL A 1 60 ? 10.334 -8.781 -3.099 1.00 22.14 60 VAL A CA 9
ATOM 13295 C C . VAL A 1 60 ? 9.908 -10.247 -3.064 1.00 55.54 60 VAL A C 9
ATOM 13296 O O . VAL A 1 60 ? 8.713 -10.524 -2.949 1.00 32.11 60 VAL A O 9
ATOM 13309 N N . SER A 1 61 ? 10.847 -11.203 -3.090 1.00 34.34 61 SER A N 9
ATOM 13310 C CA . SER A 1 61 ? 10.544 -12.631 -3.042 1.00 3.12 61 SER A CA 9
ATOM 13311 C C . SER A 1 61 ? 10.090 -13.104 -1.653 1.00 50.15 61 SER A C 9
ATOM 13312 O O . SER A 1 61 ? 10.098 -14.305 -1.383 1.00 21.23 61 SER A O 9
ATOM 13319 N N . MET A 1 62 ? 9.614 -12.208 -0.796 1.00 34.10 62 MET A N 9
ATOM 13320 C CA . MET A 1 62 ? 8.890 -12.497 0.427 1.00 63.03 62 MET A CA 9
ATOM 13321 C C . MET A 1 62 ? 7.418 -12.110 0.295 1.00 23.01 62 MET A C 9
ATOM 13322 O O . MET A 1 62 ? 6.573 -12.688 0.964 1.00 72.23 62 MET A O 9
ATOM 13334 N N . ILE A 1 63 ? 7.082 -11.158 -0.572 1.00 22.23 63 ILE A N 9
ATOM 13335 C CA . ILE A 1 63 ? 5.756 -10.570 -0.693 1.00 12.11 63 ILE A CA 9
ATOM 13336 C C . ILE A 1 63 ? 4.834 -11.515 -1.469 1.00 5.20 63 ILE A C 9
ATOM 13337 O O . ILE A 1 63 ? 3.659 -11.653 -1.116 1.00 3.52 63 ILE A O 9
ATOM 13352 N N . LYS A 1 64 ? 5.339 -12.202 -2.499 1.00 2.23 64 LYS A N 9
ATOM 13353 C CA . LYS A 1 64 ? 4.527 -13.157 -3.254 1.00 42.33 64 LYS A CA 9
ATOM 13354 C C . LYS A 1 64 ? 4.111 -14.328 -2.366 1.00 60.35 64 LYS A C 9
ATOM 13355 O O . LYS A 1 64 ? 3.012 -14.858 -2.543 1.00 33.30 64 LYS A O 9
ATOM 13370 N N . LYS A 1 65 ? 4.904 -14.682 -1.341 1.00 52.15 65 LYS A N 9
ATOM 13371 C CA . LYS A 1 65 ? 4.539 -15.753 -0.423 1.00 72.02 65 LYS A CA 9
ATOM 13372 C C . LYS A 1 65 ? 3.294 -15.388 0.386 1.00 51.15 65 LYS A C 9
ATOM 13373 O O . LYS A 1 65 ? 2.609 -16.274 0.894 1.00 34.34 65 LYS A O 9
ATOM 13388 N N . GLN A 1 66 ? 2.940 -14.105 0.465 1.00 54.14 66 GLN A N 9
ATOM 13389 C CA . GLN A 1 66 ? 1.847 -13.603 1.286 1.00 23.31 66 GLN A CA 9
ATOM 13390 C C . GLN A 1 66 ? 0.508 -13.697 0.549 1.00 43.55 66 GLN A C 9
ATOM 13391 O O . GLN A 1 66 ? -0.502 -13.194 1.035 1.00 52.13 66 GLN A O 9
ATOM 13403 N N . GLY A 1 67 ? 0.506 -14.265 -0.663 1.00 63.03 67 GLY A N 9
ATOM 13404 C CA . GLY A 1 67 ? -0.665 -14.272 -1.517 1.00 24.13 67 GLY A CA 9
ATOM 13405 C C . GLY A 1 67 ? -0.859 -12.932 -2.219 1.00 0.31 67 GLY A C 9
ATOM 13406 O O . GLY A 1 67 ? -1.988 -12.548 -2.517 1.00 33.41 67 GLY A O 9
ATOM 13410 N N . THR A 1 68 ? 0.223 -12.191 -2.449 1.00 43.15 68 THR A N 9
ATOM 13411 C CA . THR A 1 68 ? 0.166 -10.908 -3.145 1.00 72.44 68 THR A CA 9
ATOM 13412 C C . THR A 1 68 ? 0.369 -11.149 -4.645 1.00 54.14 68 THR A C 9
ATOM 13413 O O . THR A 1 68 ? 0.994 -12.143 -5.029 1.00 3.34 68 THR A O 9
ATOM 13424 N N . THR A 1 69 ? -0.074 -10.217 -5.489 1.00 23.22 69 THR A N 9
ATOM 13425 C CA . THR A 1 69 ? 0.261 -10.180 -6.905 1.00 13.52 69 THR A CA 9
ATOM 13426 C C . THR A 1 69 ? 0.822 -8.803 -7.260 1.00 74.35 69 THR A C 9
ATOM 13427 O O . THR A 1 69 ? 0.768 -7.881 -6.444 1.00 60.33 69 THR A O 9
ATOM 13438 N N . LEU A 1 70 ? 1.363 -8.663 -8.473 1.00 64.12 70 LEU A N 9
ATOM 13439 C CA . LEU A 1 70 ? 1.984 -7.423 -8.924 1.00 22.24 70 LEU A CA 9
ATOM 13440 C C . LEU A 1 70 ? 0.958 -6.301 -8.991 1.00 62.12 70 LEU A C 9
ATOM 13441 O O . LEU A 1 70 ? 1.272 -5.166 -8.650 1.00 43.25 70 LEU A O 9
ATOM 13456 N N . GLU A 1 71 ? -0.273 -6.636 -9.381 1.00 40.12 71 GLU A N 9
ATOM 13457 C CA . GLU A 1 71 ? -1.384 -5.693 -9.437 1.00 1.54 71 GLU A CA 9
ATOM 13458 C C . GLU A 1 71 ? -1.645 -5.046 -8.081 1.00 15.12 71 GLU A C 9
ATOM 13459 O O . GLU A 1 71 ? -1.966 -3.862 -7.986 1.00 72.12 71 GLU A O 9
ATOM 13469 N N . MET A 1 72 ? -1.449 -5.818 -7.017 1.00 44.32 72 MET A N 9
ATOM 13470 C CA . MET A 1 72 ? -1.670 -5.323 -5.679 1.00 43.33 72 MET A CA 9
ATOM 13471 C C . MET A 1 72 ? -0.633 -4.252 -5.319 1.00 1.50 72 MET A C 9
ATOM 13472 O O . MET A 1 72 ? -0.895 -3.460 -4.420 1.00 74.04 72 MET A O 9
ATOM 13484 N N . ILE A 1 73 ? 0.534 -4.212 -5.972 1.00 15.23 73 ILE A N 9
ATOM 13485 C CA . ILE A 1 73 ? 1.623 -3.284 -5.667 1.00 12.53 73 ILE A CA 9
ATOM 13486 C C . ILE A 1 73 ? 1.466 -2.010 -6.492 1.00 60.05 73 ILE A C 9
ATOM 13487 O O . ILE A 1 73 ? 1.685 -0.913 -5.969 1.00 64.34 73 ILE A O 9
ATOM 13502 N N . THR A 1 74 ? 1.078 -2.146 -7.759 1.00 33.22 74 THR A N 9
ATOM 13503 C CA . THR A 1 74 ? 0.940 -1.033 -8.687 1.00 63.33 74 THR A CA 9
ATOM 13504 C C . THR A 1 74 ? -0.130 -0.048 -8.219 1.00 51.25 74 THR A C 9
ATOM 13505 O O . THR A 1 74 ? 0.051 1.156 -8.397 1.00 21.43 74 THR A O 9
ATOM 13516 N N . ALA A 1 75 ? -1.160 -0.494 -7.494 1.00 23.11 75 ALA A N 9
ATOM 13517 C CA . ALA A 1 75 ? -2.089 0.468 -6.919 1.00 61.14 75 ALA A CA 9
ATOM 13518 C C . ALA A 1 75 ? -1.464 1.245 -5.760 1.00 31.02 75 ALA A C 9
ATOM 13519 O O . ALA A 1 75 ? -1.662 2.459 -5.672 1.00 22.43 75 ALA A O 9
ATOM 13526 N N . TRP A 1 76 ? -0.728 0.567 -4.861 1.00 52.24 76 TRP A N 9
ATOM 13527 C CA . TRP A 1 76 ? -0.166 1.266 -3.706 1.00 23.24 76 TRP A CA 9
ATOM 13528 C C . TRP A 1 76 ? 0.889 2.274 -4.137 1.00 3.31 76 TRP A C 9
ATOM 13529 O O . TRP A 1 76 ? 1.038 3.291 -3.458 1.00 72.22 76 TRP A O 9
ATOM 13549 N N . GLN A 1 77 ? 1.668 2.000 -5.192 1.00 44.52 77 GLN A N 9
ATOM 13550 C CA . GLN A 1 77 ? 2.751 2.887 -5.531 1.00 61.11 77 GLN A CA 9
ATOM 13551 C C . GLN A 1 77 ? 2.165 4.218 -5.974 1.00 13.54 77 GLN A C 9
ATOM 13552 O O . GLN A 1 77 ? 2.498 5.260 -5.420 1.00 14.22 77 GLN A O 9
ATOM 13564 N N . ASP A 1 78 ? 1.218 4.147 -6.904 1.00 54.34 78 ASP A N 9
ATOM 13565 C CA . ASP A 1 78 ? 0.549 5.282 -7.518 1.00 12.43 78 ASP A CA 9
ATOM 13566 C C . ASP A 1 78 ? -0.268 6.048 -6.487 1.00 60.22 78 ASP A C 9
ATOM 13567 O O . ASP A 1 78 ? -0.290 7.277 -6.493 1.00 14.53 78 ASP A O 9
ATOM 13575 N N . PHE A 1 79 ? -0.896 5.321 -5.558 1.00 0.23 79 PHE A N 9
ATOM 13576 C CA . PHE A 1 79 ? -1.674 5.913 -4.481 1.00 70.44 79 PHE A CA 9
ATOM 13577 C C . PHE A 1 79 ? -0.809 6.888 -3.695 1.00 25.41 79 PHE A C 9
ATOM 13578 O O . PHE A 1 79 ? -1.241 8.009 -3.416 1.00 21.32 79 PHE A O 9
ATOM 13594 N N . TYR A 1 80 ? 0.406 6.461 -3.341 1.00 74.22 80 TYR A N 9
ATOM 13595 C CA . TYR A 1 80 ? 1.348 7.300 -2.633 1.00 54.10 80 TYR A CA 9
ATOM 13596 C C . TYR A 1 80 ? 1.884 8.422 -3.518 1.00 34.25 80 TYR A C 9
ATOM 13597 O O . TYR A 1 80 ? 2.094 9.510 -2.998 1.00 2.51 80 TYR A O 9
ATOM 13614 N N . GLU A 1 81 ? 2.111 8.207 -4.813 1.00 45.34 81 GLU A N 9
ATOM 13615 C CA . GLU A 1 81 ? 2.601 9.239 -5.736 1.00 21.41 81 GLU A CA 9
ATOM 13616 C C . GLU A 1 81 ? 1.683 10.463 -5.754 1.00 42.34 81 GLU A C 9
ATOM 13617 O O . GLU A 1 81 ? 2.180 11.592 -5.790 1.00 72.30 81 GLU A O 9
ATOM 13627 N N . GLN A 1 82 ? 0.364 10.279 -5.631 1.00 45.12 82 GLN A N 9
ATOM 13628 C CA . GLN A 1 82 ? -0.562 11.407 -5.603 1.00 74.20 82 GLN A CA 9
ATOM 13629 C C . GLN A 1 82 ? -0.272 12.357 -4.441 1.00 53.11 82 GLN A C 9
ATOM 13630 O O . GLN A 1 82 ? -0.407 13.571 -4.603 1.00 32.03 82 GLN A O 9
ATOM 13642 N N . GLU A 1 83 ? 0.175 11.830 -3.296 1.00 22.31 83 GLU A N 9
ATOM 13643 C CA . GLU A 1 83 ? 0.398 12.592 -2.079 1.00 3.25 83 GLU A CA 9
ATOM 13644 C C . GLU A 1 83 ? 1.458 13.661 -2.338 1.00 50.53 83 GLU A C 9
ATOM 13645 O O . GLU A 1 83 ? 1.417 14.729 -1.727 1.00 21.42 83 GLU A O 9
ATOM 13655 N N . GLN A 1 84 ? 2.392 13.395 -3.256 1.00 21.15 84 GLN A N 9
ATOM 13656 C CA . GLN A 1 84 ? 3.511 14.276 -3.504 1.00 42.30 84 GLN A CA 9
ATOM 13657 C C . GLN A 1 84 ? 3.117 15.480 -4.361 1.00 34.33 84 GLN A C 9
ATOM 13658 O O . GLN A 1 84 ? 3.702 16.555 -4.203 1.00 34.13 84 GLN A O 9
ATOM 13670 N N . GLN A 1 85 ? 2.128 15.326 -5.246 1.00 44.22 85 GLN A N 9
ATOM 13671 C CA . GLN A 1 85 ? 1.587 16.437 -6.023 1.00 41.32 85 GLN A CA 9
ATOM 13672 C C . GLN A 1 85 ? 0.870 17.388 -5.080 1.00 44.11 85 GLN A C 9
ATOM 13673 O O . GLN A 1 85 ? 1.187 18.575 -5.030 1.00 41.34 85 GLN A O 9
ATOM 13685 N N . ARG A 1 86 ? -0.060 16.856 -4.287 1.00 23.01 86 ARG A N 9
ATOM 13686 C CA . ARG A 1 86 ? -0.789 17.678 -3.325 1.00 54.30 86 ARG A CA 9
ATOM 13687 C C . ARG A 1 86 ? 0.111 18.265 -2.243 1.00 10.31 86 ARG A C 9
ATOM 13688 O O . ARG A 1 86 ? -0.232 19.329 -1.723 1.00 61.31 86 ARG A O 9
ATOM 13706 N N . ASN A 1 87 ? 1.208 17.604 -1.844 1.00 13.51 87 ASN A N 9
ATOM 13707 C CA . ASN A 1 87 ? 2.210 18.207 -0.995 1.00 23.35 87 ASN A CA 9
ATOM 13708 C C . ASN A 1 87 ? 3.573 17.518 -1.102 1.00 72.32 87 ASN A C 9
ATOM 13709 O O . ASN A 1 87 ? 3.729 16.359 -0.729 1.00 12.23 87 ASN A O 9
ATOM 13719 N N . GLU A 1 88 ? 4.602 18.243 -1.543 1.00 50.31 88 GLU A N 9
ATOM 13720 C CA . GLU A 1 88 ? 5.985 17.766 -1.545 1.00 53.13 88 GLU A CA 9
ATOM 13721 C C . GLU A 1 88 ? 6.476 17.393 -0.140 1.00 22.02 88 GLU A C 9
ATOM 13722 O O . GLU A 1 88 ? 7.447 16.639 -0.008 1.00 50.52 88 GLU A O 9
ATOM 13732 N N . ASN A 1 89 ? 5.856 17.945 0.907 1.00 53.41 89 ASN A N 9
ATOM 13733 C CA . ASN A 1 89 ? 6.214 17.779 2.318 1.00 43.12 89 ASN A CA 9
ATOM 13734 C C . ASN A 1 89 ? 5.760 16.435 2.900 1.00 25.32 89 ASN A C 9
ATOM 13735 O O . ASN A 1 89 ? 5.573 16.330 4.112 1.00 51.30 89 ASN A O 9
ATOM 13745 N N . ASN A 1 90 ? 5.602 15.396 2.078 1.00 43.41 90 ASN A N 9
ATOM 13746 C CA . ASN A 1 90 ? 4.993 14.128 2.473 1.00 61.13 90 ASN A CA 9
ATOM 13747 C C . ASN A 1 90 ? 5.972 12.973 2.283 1.00 70.01 90 ASN A C 9
ATOM 13748 O O . ASN A 1 90 ? 5.779 12.096 1.437 1.00 30.02 90 ASN A O 9
ATOM 13758 N N . PRO A 1 91 ? 7.053 12.942 3.075 1.00 30.03 91 PRO A N 9
ATOM 13759 C CA . PRO A 1 91 ? 8.155 12.011 2.882 1.00 52.41 91 PRO A CA 9
ATOM 13760 C C . PRO A 1 91 ? 7.687 10.565 3.049 1.00 31.25 91 PRO A C 9
ATOM 13761 O O . PRO A 1 91 ? 8.226 9.675 2.399 1.00 44.24 91 PRO A O 9
ATOM 13769 N N . THR A 1 92 ? 6.675 10.332 3.887 1.00 13.23 92 THR A N 9
ATOM 13770 C CA . THR A 1 92 ? 6.082 9.039 4.169 1.00 25.04 92 THR A CA 9
ATOM 13771 C C . THR A 1 92 ? 5.719 8.353 2.857 1.00 33.42 92 THR A C 9
ATOM 13772 O O . THR A 1 92 ? 6.378 7.383 2.472 1.00 53.11 92 THR A O 9
ATOM 13783 N N . ALA A 1 93 ? 4.727 8.898 2.149 1.00 72.44 93 ALA A N 9
ATOM 13784 C CA . ALA A 1 93 ? 4.300 8.404 0.853 1.00 10.34 93 ALA A CA 9
ATOM 13785 C C . ALA A 1 93 ? 5.446 8.451 -0.157 1.00 63.32 93 ALA A C 9
ATOM 13786 O O . ALA A 1 93 ? 5.656 7.470 -0.860 1.00 61.30 93 ALA A O 9
ATOM 13793 N N . LYS A 1 94 ? 6.229 9.533 -0.199 1.00 21.01 94 LYS A N 9
ATOM 13794 C CA . LYS A 1 94 ? 7.325 9.706 -1.155 1.00 41.50 94 LYS A CA 9
ATOM 13795 C C . LYS A 1 94 ? 8.278 8.510 -1.169 1.00 10.14 94 LYS A C 9
ATOM 13796 O O . LYS A 1 94 ? 8.578 7.965 -2.231 1.00 61.32 94 LYS A O 9
ATOM 13811 N N . TYR A 1 95 ? 8.739 8.065 0.002 1.00 54.55 95 TYR A N 9
ATOM 13812 C CA . TYR A 1 95 ? 9.579 6.879 0.090 1.00 10.42 95 TYR A CA 9
ATOM 13813 C C . TYR A 1 95 ? 8.786 5.607 -0.217 1.00 65.01 95 TYR A C 9
ATOM 13814 O O . TYR A 1 95 ? 9.343 4.726 -0.871 1.00 10.44 95 TYR A O 9
ATOM 13831 N N . ARG A 1 96 ? 7.525 5.458 0.220 1.00 42.25 96 ARG A N 9
ATOM 13832 C CA . ARG A 1 96 ? 6.726 4.283 -0.139 1.00 5.40 96 ARG A CA 9
ATOM 13833 C C . ARG A 1 96 ? 6.557 4.157 -1.645 1.00 64.24 96 ARG A C 9
ATOM 13834 O O . ARG A 1 96 ? 6.810 3.070 -2.135 1.00 1.30 96 ARG A O 9
ATOM 13852 N N . ALA A 1 97 ? 6.151 5.199 -2.372 1.00 42.54 97 ALA A N 9
ATOM 13853 C CA . ALA A 1 97 ? 5.887 5.174 -3.808 1.00 3.20 97 ALA A CA 9
ATOM 13854 C C . ALA A 1 97 ? 7.082 4.544 -4.510 1.00 44.31 97 ALA A C 9
ATOM 13855 O O . ALA A 1 97 ? 6.979 3.519 -5.182 1.00 71.43 97 ALA A O 9
ATOM 13862 N N . ARG A 1 98 ? 8.246 5.129 -4.243 1.00 10.40 98 ARG A N 9
ATOM 13863 C CA . ARG A 1 98 ? 9.536 4.674 -4.713 1.00 71.23 98 ARG A CA 9
ATOM 13864 C C . ARG A 1 98 ? 9.832 3.231 -4.315 1.00 63.23 98 ARG A C 9
ATOM 13865 O O . ARG A 1 98 ? 10.233 2.427 -5.154 1.00 23.00 98 ARG A O 9
ATOM 13883 N N . LEU A 1 99 ? 9.619 2.872 -3.049 1.00 73.11 99 LEU A N 9
ATOM 13884 C CA . LEU A 1 99 ? 9.827 1.515 -2.550 1.00 22.41 99 LEU A CA 9
ATOM 13885 C C . LEU A 1 99 ? 8.981 0.517 -3.344 1.00 44.22 99 LEU A C 9
ATOM 13886 O O . LEU A 1 99 ? 9.513 -0.430 -3.912 1.00 45.12 99 LEU A O 9
ATOM 13901 N N . MET A 1 100 ? 7.674 0.749 -3.402 1.00 31.00 100 MET A N 9
ATOM 13902 C CA . MET A 1 100 ? 6.707 -0.063 -4.130 1.00 74.32 100 MET A CA 9
ATOM 13903 C C . MET A 1 100 ? 7.085 -0.180 -5.615 1.00 61.45 100 MET A C 9
ATOM 13904 O O . MET A 1 100 ? 6.990 -1.271 -6.175 1.00 74.43 100 MET A O 9
ATOM 13916 N N . LYS A 1 101 ? 7.562 0.903 -6.246 1.00 53.35 101 LYS A N 9
ATOM 13917 C CA . LYS A 1 101 ? 8.072 0.848 -7.618 1.00 15.20 101 LYS A CA 9
ATOM 13918 C C . LYS A 1 101 ? 9.235 -0.139 -7.716 1.00 64.24 101 LYS A C 9
ATOM 13919 O O . LYS A 1 101 ? 9.230 -1.027 -8.562 1.00 54.23 101 LYS A O 9
ATOM 13934 N N . LYS A 1 102 ? 10.233 -0.015 -6.838 1.00 64.22 102 LYS A N 9
ATOM 13935 C CA . LYS A 1 102 ? 11.384 -0.922 -6.815 1.00 44.24 102 LYS A CA 9
ATOM 13936 C C . LYS A 1 102 ? 10.949 -2.368 -6.560 1.00 43.32 102 LYS A C 9
ATOM 13937 O O . LYS A 1 102 ? 11.580 -3.293 -7.066 1.00 3.10 102 LYS A O 9
ATOM 13952 N N . ILE A 1 103 ? 9.882 -2.569 -5.788 1.00 13.40 103 ILE A N 9
ATOM 13953 C CA . ILE A 1 103 ? 9.293 -3.875 -5.534 1.00 13.43 103 ILE A CA 9
ATOM 13954 C C . ILE A 1 103 ? 8.760 -4.460 -6.844 1.00 54.45 103 ILE A C 9
ATOM 13955 O O . ILE A 1 103 ? 9.094 -5.596 -7.177 1.00 14.34 103 ILE A O 9
ATOM 13970 N N . ALA A 1 104 ? 7.975 -3.695 -7.604 1.00 62.22 104 ALA A N 9
ATOM 13971 C CA . ALA A 1 104 ? 7.460 -4.130 -8.898 1.00 63.11 104 ALA A CA 9
ATOM 13972 C C . ALA A 1 104 ? 8.580 -4.406 -9.912 1.00 32.41 104 ALA A C 9
ATOM 13973 O O . ALA A 1 104 ? 8.400 -5.193 -10.839 1.00 43.13 104 ALA A O 9
ATOM 13980 N N . ASP A 1 105 ? 9.745 -3.779 -9.752 1.00 32.40 105 ASP A N 9
ATOM 13981 C CA . ASP A 1 105 ? 10.850 -3.905 -10.699 1.00 75.05 105 ASP A CA 9
ATOM 13982 C C . ASP A 1 105 ? 11.449 -5.308 -10.615 1.00 63.32 105 ASP A C 9
ATOM 13983 O O . ASP A 1 105 ? 11.694 -5.955 -11.637 1.00 14.34 105 ASP A O 9
ATOM 13991 N N . LEU A 1 106 ? 11.606 -5.815 -9.390 1.00 33.44 106 LEU A N 9
ATOM 13992 C CA . LEU A 1 106 ? 12.194 -7.117 -9.066 1.00 14.44 106 LEU A CA 9
ATOM 13993 C C . LEU A 1 106 ? 11.112 -8.196 -8.928 1.00 55.52 106 LEU A C 9
ATOM 13994 O O . LEU A 1 106 ? 11.346 -9.220 -8.281 1.00 0.41 106 LEU A O 9
ATOM 14009 N N . TRP A 1 107 ? 9.919 -7.968 -9.491 1.00 73.42 107 TRP A N 9
ATOM 14010 C CA . TRP A 1 107 ? 8.855 -8.958 -9.448 1.00 24.40 107 TRP A CA 9
ATOM 14011 C C . TRP A 1 107 ? 9.233 -10.195 -10.250 1.00 20.13 107 TRP A C 9
ATOM 14012 O O . TRP A 1 107 ? 8.777 -11.302 -9.897 1.00 1.22 107 TRP A O 9
ATOM 14032 N N . GLY A 1 1 ? -21.391 1.245 12.135 1.00 3.53 1 GLY A N 10
ATOM 14033 C CA . GLY A 1 1 ? -20.878 0.423 11.033 1.00 33.00 1 GLY A CA 10
ATOM 14034 C C . GLY A 1 1 ? -20.294 -0.896 11.511 1.00 12.43 1 GLY A C 10
ATOM 14035 O O . GLY A 1 1 ? -19.191 -1.237 11.091 1.00 31.12 1 GLY A O 10
ATOM 14039 N N . THR A 1 2 ? -20.981 -1.625 12.383 1.00 21.01 2 THR A N 10
ATOM 14040 C CA . THR A 1 2 ? -20.604 -2.949 12.849 1.00 3.14 2 THR A CA 10
ATOM 14041 C C . THR A 1 2 ? -20.748 -3.972 11.713 1.00 15.31 2 THR A C 10
ATOM 14042 O O . THR A 1 2 ? -21.271 -3.679 10.630 1.00 24.31 2 THR A O 10
ATOM 14053 N N . ASP A 1 3 ? -20.321 -5.201 11.985 1.00 33.02 3 ASP A N 10
ATOM 14054 C CA . ASP A 1 3 ? -20.482 -6.364 11.126 1.00 24.24 3 ASP A CA 10
ATOM 14055 C C . ASP A 1 3 ? -21.124 -7.444 11.990 1.00 22.05 3 ASP A C 10
ATOM 14056 O O . ASP A 1 3 ? -20.516 -7.910 12.957 1.00 62.04 3 ASP A O 10
ATOM 14064 N N . PHE A 1 4 ? -22.388 -7.773 11.727 1.00 11.22 4 PHE A N 10
ATOM 14065 C CA . PHE A 1 4 ? -23.172 -8.783 12.437 1.00 3.45 4 PHE A CA 10
ATOM 14066 C C . PHE A 1 4 ? -24.109 -9.532 11.476 1.00 61.42 4 PHE A C 10
ATOM 14067 O O . PHE A 1 4 ? -25.060 -10.183 11.913 1.00 51.20 4 PHE A O 10
ATOM 14083 N N . GLY A 1 5 ? -23.853 -9.448 10.170 1.00 22.35 5 GLY A N 10
ATOM 14084 C CA . GLY A 1 5 ? -24.743 -9.874 9.107 1.00 4.11 5 GLY A CA 10
ATOM 14085 C C . GLY A 1 5 ? -25.424 -8.636 8.551 1.00 21.24 5 GLY A C 10
ATOM 14086 O O . GLY A 1 5 ? -26.569 -8.350 8.894 1.00 4.51 5 GLY A O 10
ATOM 14090 N N . THR A 1 6 ? -24.699 -7.864 7.744 1.00 24.32 6 THR A N 10
ATOM 14091 C CA . THR A 1 6 ? -25.184 -6.640 7.113 1.00 2.45 6 THR A CA 10
ATOM 14092 C C . THR A 1 6 ? -24.288 -6.414 5.889 1.00 43.14 6 THR A C 10
ATOM 14093 O O . THR A 1 6 ? -23.538 -5.440 5.773 1.00 35.44 6 THR A O 10
ATOM 14104 N N . THR A 1 7 ? -24.285 -7.416 5.010 1.00 20.15 7 THR A N 10
ATOM 14105 C CA . THR A 1 7 ? -23.167 -7.710 4.124 1.00 61.14 7 THR A CA 10
ATOM 14106 C C . THR A 1 7 ? -23.635 -7.932 2.683 1.00 73.54 7 THR A C 10
ATOM 14107 O O . THR A 1 7 ? -22.835 -7.796 1.766 1.00 71.20 7 THR A O 10
ATOM 14118 N N . ASN A 1 8 ? -24.917 -8.239 2.468 1.00 13.02 8 ASN A N 10
ATOM 14119 C CA . ASN A 1 8 ? -25.450 -8.716 1.189 1.00 60.53 8 ASN A CA 10
ATOM 14120 C C . ASN A 1 8 ? -26.010 -7.577 0.326 1.00 13.12 8 ASN A C 10
ATOM 14121 O O . ASN A 1 8 ? -26.727 -7.838 -0.638 1.00 32.55 8 ASN A O 10
ATOM 14131 N N . ASN A 1 9 ? -25.789 -6.315 0.711 1.00 35.11 9 ASN A N 10
ATOM 14132 C CA . ASN A 1 9 ? -26.642 -5.181 0.368 1.00 15.11 9 ASN A CA 10
ATOM 14133 C C . ASN A 1 9 ? -25.845 -4.040 -0.261 1.00 51.11 9 ASN A C 10
ATOM 14134 O O . ASN A 1 9 ? -25.194 -3.252 0.433 1.00 0.25 9 ASN A O 10
ATOM 14144 N N . PHE A 1 10 ? -25.912 -3.953 -1.592 1.00 43.03 10 PHE A N 10
ATOM 14145 C CA . PHE A 1 10 ? -25.227 -2.936 -2.387 1.00 72.44 10 PHE A CA 10
ATOM 14146 C C . PHE A 1 10 ? -26.095 -2.558 -3.600 1.00 52.10 10 PHE A C 10
ATOM 14147 O O . PHE A 1 10 ? -25.933 -3.132 -4.676 1.00 64.44 10 PHE A O 10
ATOM 14163 N N . VAL A 1 11 ? -27.022 -1.603 -3.455 1.00 1.01 11 VAL A N 10
ATOM 14164 C CA . VAL A 1 11 ? -27.960 -1.204 -4.522 1.00 3.15 11 VAL A CA 10
ATOM 14165 C C . VAL A 1 11 ? -28.138 0.317 -4.644 1.00 13.30 11 VAL A C 10
ATOM 14166 O O . VAL A 1 11 ? -29.094 0.783 -5.261 1.00 24.54 11 VAL A O 10
ATOM 14179 N N . SER A 1 12 ? -27.276 1.102 -4.003 1.00 40.34 12 SER A N 10
ATOM 14180 C CA . SER A 1 12 ? -27.493 2.538 -3.817 1.00 35.41 12 SER A CA 10
ATOM 14181 C C . SER A 1 12 ? -27.390 3.341 -5.142 1.00 2.21 12 SER A C 10
ATOM 14182 O O . SER A 1 12 ? -26.758 2.856 -6.087 1.00 4.00 12 SER A O 10
ATOM 14189 N N . PRO A 1 13 ? -27.948 4.569 -5.220 1.00 1.02 13 PRO A N 10
ATOM 14190 C CA . PRO A 1 13 ? -27.914 5.423 -6.415 1.00 13.32 13 PRO A CA 10
ATOM 14191 C C . PRO A 1 13 ? -26.508 5.958 -6.742 1.00 1.11 13 PRO A C 10
ATOM 14192 O O . PRO A 1 13 ? -25.522 5.602 -6.084 1.00 60.35 13 PRO A O 10
ATOM 14200 N N . ASN A 1 14 ? -26.388 6.783 -7.787 1.00 55.05 14 ASN A N 10
ATOM 14201 C CA . ASN A 1 14 ? -25.122 7.169 -8.410 1.00 72.34 14 ASN A CA 10
ATOM 14202 C C . ASN A 1 14 ? -24.439 8.296 -7.624 1.00 74.33 14 ASN A C 10
ATOM 14203 O O . ASN A 1 14 ? -24.621 9.478 -7.921 1.00 33.54 14 ASN A O 10
ATOM 14213 N N . LEU A 1 15 ? -23.678 7.944 -6.588 1.00 60.54 15 LEU A N 10
ATOM 14214 C CA . LEU A 1 15 ? -23.158 8.860 -5.580 1.00 14.42 15 LEU A CA 10
ATOM 14215 C C . LEU A 1 15 ? -21.639 8.687 -5.512 1.00 32.22 15 LEU A C 10
ATOM 14216 O O . LEU A 1 15 ? -21.127 7.765 -4.873 1.00 53.23 15 LEU A O 10
ATOM 14231 N N . GLN A 1 16 ? -20.913 9.565 -6.205 1.00 20.14 16 GLN A N 10
ATOM 14232 C CA . GLN A 1 16 ? -19.447 9.637 -6.222 1.00 71.21 16 GLN A CA 10
ATOM 14233 C C . GLN A 1 16 ? -18.871 10.463 -5.062 1.00 60.51 16 GLN A C 10
ATOM 14234 O O . GLN A 1 16 ? -17.674 10.748 -5.013 1.00 51.22 16 GLN A O 10
ATOM 14246 N N . LEU A 1 17 ? -19.737 10.900 -4.154 1.00 4.00 17 LEU A N 10
ATOM 14247 C CA . LEU A 1 17 ? -19.481 12.002 -3.230 1.00 33.53 17 LEU A CA 10
ATOM 14248 C C . LEU A 1 17 ? -19.324 11.429 -1.820 1.00 12.34 17 LEU A C 10
ATOM 14249 O O . LEU A 1 17 ? -20.269 11.440 -1.022 1.00 75.24 17 LEU A O 10
ATOM 14264 N N . LYS A 1 18 ? -18.151 10.862 -1.533 1.00 44.13 18 LYS A N 10
ATOM 14265 C CA . LYS A 1 18 ? -17.920 10.093 -0.303 1.00 1.23 18 LYS A CA 10
ATOM 14266 C C . LYS A 1 18 ? -16.562 10.388 0.337 1.00 14.24 18 LYS A C 10
ATOM 14267 O O . LYS A 1 18 ? -15.720 11.057 -0.254 1.00 0.20 18 LYS A O 10
ATOM 14282 N N . GLN A 1 19 ? -16.328 9.852 1.534 1.00 0.30 19 GLN A N 10
ATOM 14283 C CA . GLN A 1 19 ? -15.101 10.019 2.285 1.00 3.42 19 GLN A CA 10
ATOM 14284 C C . GLN A 1 19 ? -13.928 9.297 1.622 1.00 64.41 19 GLN A C 10
ATOM 14285 O O . GLN A 1 19 ? -14.113 8.368 0.832 1.00 15.14 19 GLN A O 10
ATOM 14297 N N . ASN A 1 20 ? -12.731 9.707 2.039 1.00 60.34 20 ASN A N 10
ATOM 14298 C CA . ASN A 1 20 ? -11.412 9.190 1.673 1.00 71.05 20 ASN A CA 10
ATOM 14299 C C . ASN A 1 20 ? -11.237 7.765 2.205 1.00 52.21 20 ASN A C 10
ATOM 14300 O O . ASN A 1 20 ? -10.740 7.545 3.313 1.00 2.11 20 ASN A O 10
ATOM 14310 N N . VAL A 1 21 ? -11.652 6.789 1.414 1.00 64.45 21 VAL A N 10
ATOM 14311 C CA . VAL A 1 21 ? -11.419 5.365 1.672 1.00 35.10 21 VAL A CA 10
ATOM 14312 C C . VAL A 1 21 ? -9.923 5.060 1.509 1.00 74.01 21 VAL A C 10
ATOM 14313 O O . VAL A 1 21 ? -9.180 5.854 0.927 1.00 33.44 21 VAL A O 10
ATOM 14326 N N . LEU A 1 22 ? -9.475 3.903 1.992 1.00 72.43 22 LEU A N 10
ATOM 14327 C CA . LEU A 1 22 ? -8.161 3.350 1.685 1.00 44.14 22 LEU A CA 10
ATOM 14328 C C . LEU A 1 22 ? -8.303 2.286 0.589 1.00 63.45 22 LEU A C 10
ATOM 14329 O O . LEU A 1 22 ? -9.368 1.668 0.494 1.00 71.23 22 LEU A O 10
ATOM 14344 N N . PRO A 1 23 ? -7.243 1.993 -0.187 1.00 14.42 23 PRO A N 10
ATOM 14345 C CA . PRO A 1 23 ? -7.206 0.834 -1.078 1.00 4.14 23 PRO A CA 10
ATOM 14346 C C . PRO A 1 23 ? -7.361 -0.492 -0.298 1.00 32.04 23 PRO A C 10
ATOM 14347 O O . PRO A 1 23 ? -7.295 -0.511 0.940 1.00 60.01 23 PRO A O 10
ATOM 14355 N N . PRO A 1 24 ? -7.625 -1.614 -0.991 1.00 61.01 24 PRO A N 10
ATOM 14356 C CA . PRO A 1 24 ? -7.815 -2.915 -0.358 1.00 23.14 24 PRO A CA 10
ATOM 14357 C C . PRO A 1 24 ? -6.491 -3.526 0.130 1.00 31.14 24 PRO A C 10
ATOM 14358 O O . PRO A 1 24 ? -5.399 -3.071 -0.225 1.00 43.50 24 PRO A O 10
ATOM 14366 N N . THR A 1 25 ? -6.590 -4.605 0.907 1.00 62.21 25 THR A N 10
ATOM 14367 C CA . THR A 1 25 ? -5.462 -5.340 1.475 1.00 4.55 25 THR A CA 10
ATOM 14368 C C . THR A 1 25 ? -5.711 -6.850 1.324 1.00 41.14 25 THR A C 10
ATOM 14369 O O . THR A 1 25 ? -6.878 -7.259 1.251 1.00 71.31 25 THR A O 10
ATOM 14380 N N . PRO A 1 26 ? -4.654 -7.689 1.274 1.00 53.52 26 PRO A N 10
ATOM 14381 C CA . PRO A 1 26 ? -4.823 -9.126 1.139 1.00 73.32 26 PRO A CA 10
ATOM 14382 C C . PRO A 1 26 ? -5.501 -9.677 2.388 1.00 40.53 26 PRO A C 10
ATOM 14383 O O . PRO A 1 26 ? -5.273 -9.185 3.494 1.00 23.31 26 PRO A O 10
ATOM 14391 N N . LYS A 1 27 ? -6.285 -10.743 2.231 1.00 24.41 27 LYS A N 10
ATOM 14392 C CA . LYS A 1 27 ? -7.115 -11.305 3.295 1.00 1.45 27 LYS A CA 10
ATOM 14393 C C . LYS A 1 27 ? -6.312 -12.118 4.319 1.00 20.41 27 LYS A C 10
ATOM 14394 O O . LYS A 1 27 ? -6.785 -13.148 4.793 1.00 71.04 27 LYS A O 10
ATOM 14409 N N . ASN A 1 28 ? -5.102 -11.680 4.669 1.00 33.02 28 ASN A N 10
ATOM 14410 C CA . ASN A 1 28 ? -4.167 -12.352 5.540 1.00 63.02 28 ASN A CA 10
ATOM 14411 C C . ASN A 1 28 ? -3.882 -11.459 6.731 1.00 64.12 28 ASN A C 10
ATOM 14412 O O . ASN A 1 28 ? -3.943 -11.912 7.874 1.00 13.15 28 ASN A O 10
ATOM 14422 N N . ILE A 1 29 ? -3.535 -10.194 6.479 1.00 33.41 29 ILE A N 10
ATOM 14423 C CA . ILE A 1 29 ? -3.108 -9.266 7.511 1.00 32.32 29 ILE A CA 10
ATOM 14424 C C . ILE A 1 29 ? -3.607 -7.863 7.134 1.00 20.31 29 ILE A C 10
ATOM 14425 O O . ILE A 1 29 ? -3.776 -7.577 5.946 1.00 2.51 29 ILE A O 10
ATOM 14440 N N . PRO A 1 30 ? -3.799 -6.968 8.112 1.00 52.53 30 PRO A N 10
ATOM 14441 C CA . PRO A 1 30 ? -4.310 -5.624 7.866 1.00 33.03 30 PRO A CA 10
ATOM 14442 C C . PRO A 1 30 ? -3.229 -4.702 7.288 1.00 72.40 30 PRO A C 10
ATOM 14443 O O . PRO A 1 30 ? -2.050 -5.038 7.340 1.00 63.22 30 PRO A O 10
ATOM 14451 N N . LEU A 1 31 ? -3.598 -3.492 6.843 1.00 20.04 31 LEU A N 10
ATOM 14452 C CA . LEU A 1 31 ? -2.678 -2.439 6.375 1.00 21.02 31 LEU A CA 10
ATOM 14453 C C . LEU A 1 31 ? -1.414 -2.308 7.233 1.00 40.21 31 LEU A C 10
ATOM 14454 O O . LEU A 1 31 ? -0.329 -2.481 6.682 1.00 11.32 31 LEU A O 10
ATOM 14469 N N . PRO A 1 32 ? -1.481 -2.054 8.552 1.00 44.11 32 PRO A N 10
ATOM 14470 C CA . PRO A 1 32 ? -0.290 -1.885 9.385 1.00 31.35 32 PRO A CA 10
ATOM 14471 C C . PRO A 1 32 ? 0.568 -3.152 9.499 1.00 41.44 32 PRO A C 10
ATOM 14472 O O . PRO A 1 32 ? 1.678 -3.081 10.015 1.00 60.21 32 PRO A O 10
ATOM 14480 N N . ALA A 1 33 ? 0.109 -4.314 9.037 1.00 14.51 33 ALA A N 10
ATOM 14481 C CA . ALA A 1 33 ? 0.905 -5.526 8.991 1.00 35.31 33 ALA A CA 10
ATOM 14482 C C . ALA A 1 33 ? 1.417 -5.748 7.573 1.00 34.15 33 ALA A C 10
ATOM 14483 O O . ALA A 1 33 ? 2.584 -6.096 7.409 1.00 41.40 33 ALA A O 10
ATOM 14490 N N . PHE A 1 34 ? 0.590 -5.457 6.563 1.00 64.03 34 PHE A N 10
ATOM 14491 C CA . PHE A 1 34 ? 0.856 -5.657 5.139 1.00 13.22 34 PHE A CA 10
ATOM 14492 C C . PHE A 1 34 ? 2.052 -4.844 4.600 1.00 32.35 34 PHE A C 10
ATOM 14493 O O . PHE A 1 34 ? 2.367 -4.880 3.413 1.00 13.32 34 PHE A O 10
ATOM 14509 N N . GLY A 1 35 ? 2.756 -4.118 5.457 1.00 2.41 35 GLY A N 10
ATOM 14510 C CA . GLY A 1 35 ? 3.970 -3.419 5.117 1.00 23.21 35 GLY A CA 10
ATOM 14511 C C . GLY A 1 35 ? 4.962 -3.586 6.246 1.00 71.23 35 GLY A C 10
ATOM 14512 O O . GLY A 1 35 ? 6.012 -4.178 6.035 1.00 71.14 35 GLY A O 10
ATOM 14516 N N . GLN A 1 36 ? 4.615 -3.127 7.452 1.00 43.54 36 GLN A N 10
ATOM 14517 C CA . GLN A 1 36 ? 5.548 -3.111 8.576 1.00 41.54 36 GLN A CA 10
ATOM 14518 C C . GLN A 1 36 ? 6.149 -4.490 8.830 1.00 2.34 36 GLN A C 10
ATOM 14519 O O . GLN A 1 36 ? 7.336 -4.588 9.149 1.00 44.31 36 GLN A O 10
ATOM 14531 N N . ARG A 1 37 ? 5.356 -5.549 8.688 1.00 33.42 37 ARG A N 10
ATOM 14532 C CA . ARG A 1 37 ? 5.731 -6.938 8.936 1.00 42.14 37 ARG A CA 10
ATOM 14533 C C . ARG A 1 37 ? 5.852 -7.808 7.691 1.00 20.43 37 ARG A C 10
ATOM 14534 O O . ARG A 1 37 ? 6.068 -9.014 7.801 1.00 2.34 37 ARG A O 10
ATOM 14552 N N . ILE A 1 38 ? 5.743 -7.219 6.504 1.00 41.21 38 ILE A N 10
ATOM 14553 C CA . ILE A 1 38 ? 5.637 -7.951 5.249 1.00 13.21 38 ILE A CA 10
ATOM 14554 C C . ILE A 1 38 ? 6.615 -7.342 4.246 1.00 20.43 38 ILE A C 10
ATOM 14555 O O . ILE A 1 38 ? 7.450 -8.059 3.708 1.00 20.45 38 ILE A O 10
ATOM 14570 N N . ILE A 1 39 ? 6.544 -6.036 4.010 1.00 40.13 39 ILE A N 10
ATOM 14571 C CA . ILE A 1 39 ? 7.405 -5.305 3.084 1.00 72.11 39 ILE A CA 10
ATOM 14572 C C . ILE A 1 39 ? 8.694 -4.845 3.803 1.00 42.53 39 ILE A C 10
ATOM 14573 O O . ILE A 1 39 ? 9.556 -4.218 3.194 1.00 3.53 39 ILE A O 10
ATOM 14588 N N . GLY A 1 40 ? 8.839 -5.091 5.110 1.00 24.45 40 GLY A N 10
ATOM 14589 C CA . GLY A 1 40 ? 10.063 -4.797 5.848 1.00 63.24 40 GLY A CA 10
ATOM 14590 C C . GLY A 1 40 ? 10.307 -3.310 6.102 1.00 31.34 40 GLY A C 10
ATOM 14591 O O . GLY A 1 40 ? 11.258 -2.978 6.801 1.00 41.12 40 GLY A O 10
ATOM 14595 N N . TRP A 1 41 ? 9.470 -2.395 5.603 1.00 72.33 41 TRP A N 10
ATOM 14596 C CA . TRP A 1 41 ? 9.745 -0.955 5.493 1.00 24.34 41 TRP A CA 10
ATOM 14597 C C . TRP A 1 41 ? 9.738 -0.171 6.821 1.00 32.21 41 TRP A C 10
ATOM 14598 O O . TRP A 1 41 ? 9.554 1.048 6.814 1.00 4.54 41 TRP A O 10
ATOM 14618 N N . GLY A 1 42 ? 9.853 -0.847 7.965 1.00 14.51 42 GLY A N 10
ATOM 14619 C CA . GLY A 1 42 ? 9.661 -0.272 9.286 1.00 61.14 42 GLY A CA 10
ATOM 14620 C C . GLY A 1 42 ? 8.237 0.243 9.349 1.00 13.25 42 GLY A C 10
ATOM 14621 O O . GLY A 1 42 ? 7.305 -0.549 9.268 1.00 2.54 42 GLY A O 10
ATOM 14625 N N . THR A 1 43 ? 8.048 1.564 9.404 1.00 75.32 43 THR A N 10
ATOM 14626 C CA . THR A 1 43 ? 6.714 2.151 9.214 1.00 4.24 43 THR A CA 10
ATOM 14627 C C . THR A 1 43 ? 6.743 3.647 8.877 1.00 22.20 43 THR A C 10
ATOM 14628 O O . THR A 1 43 ? 5.738 4.353 9.012 1.00 35.34 43 THR A O 10
ATOM 14639 N N . GLY A 1 44 ? 7.906 4.154 8.489 1.00 34.31 44 GLY A N 10
ATOM 14640 C CA . GLY A 1 44 ? 8.161 5.586 8.461 1.00 2.33 44 GLY A CA 10
ATOM 14641 C C . GLY A 1 44 ? 9.087 5.942 7.320 1.00 51.43 44 GLY A C 10
ATOM 14642 O O . GLY A 1 44 ? 9.575 5.059 6.617 1.00 53.42 44 GLY A O 10
ATOM 14646 N N . ALA A 1 45 ? 9.350 7.241 7.184 1.00 64.43 45 ALA A N 10
ATOM 14647 C CA . ALA A 1 45 ? 10.168 7.769 6.097 1.00 71.33 45 ALA A CA 10
ATOM 14648 C C . ALA A 1 45 ? 11.514 7.051 6.080 1.00 52.14 45 ALA A C 10
ATOM 14649 O O . ALA A 1 45 ? 11.935 6.540 5.050 1.00 62.04 45 ALA A O 10
ATOM 14656 N N . GLU A 1 46 ? 12.183 7.000 7.226 1.00 1.44 46 GLU A N 10
ATOM 14657 C CA . GLU A 1 46 ? 13.498 6.415 7.366 1.00 15.24 46 GLU A CA 10
ATOM 14658 C C . GLU A 1 46 ? 13.480 4.892 7.217 1.00 75.24 46 GLU A C 10
ATOM 14659 O O . GLU A 1 46 ? 14.373 4.316 6.590 1.00 1.31 46 GLU A O 10
ATOM 14669 N N . GLY A 1 47 ? 12.432 4.250 7.746 1.00 34.13 47 GLY A N 10
ATOM 14670 C CA . GLY A 1 47 ? 12.141 2.831 7.552 1.00 0.23 47 GLY A CA 10
ATOM 14671 C C . GLY A 1 47 ? 12.157 2.476 6.068 1.00 55.51 47 GLY A C 10
ATOM 14672 O O . GLY A 1 47 ? 12.934 1.633 5.615 1.00 52.52 47 GLY A O 10
ATOM 14676 N N . ALA A 1 48 ? 11.336 3.203 5.307 1.00 24.22 48 ALA A N 10
ATOM 14677 C CA . ALA A 1 48 ? 11.148 2.981 3.892 1.00 31.20 48 ALA A CA 10
ATOM 14678 C C . ALA A 1 48 ? 12.378 3.413 3.096 1.00 62.34 48 ALA A C 10
ATOM 14679 O O . ALA A 1 48 ? 12.683 2.772 2.100 1.00 71.35 48 ALA A O 10
ATOM 14686 N N . ARG A 1 49 ? 13.114 4.456 3.504 1.00 24.10 49 ARG A N 10
ATOM 14687 C CA . ARG A 1 49 ? 14.346 4.885 2.834 1.00 62.43 49 ARG A CA 10
ATOM 14688 C C . ARG A 1 49 ? 15.286 3.696 2.717 1.00 64.15 49 ARG A C 10
ATOM 14689 O O . ARG A 1 49 ? 15.756 3.368 1.628 1.00 51.44 49 ARG A O 10
ATOM 14707 N N . GLN A 1 50 ? 15.555 3.055 3.851 1.00 33.00 50 GLN A N 10
ATOM 14708 C CA . GLN A 1 50 ? 16.609 2.073 3.934 1.00 63.45 50 GLN A CA 10
ATOM 14709 C C . GLN A 1 50 ? 16.224 0.737 3.318 1.00 3.32 50 GLN A C 10
ATOM 14710 O O . GLN A 1 50 ? 17.129 -0.061 3.093 1.00 41.23 50 GLN A O 10
ATOM 14722 N N . ARG A 1 51 ? 14.945 0.497 3.020 1.00 22.23 51 ARG A N 10
ATOM 14723 C CA . ARG A 1 51 ? 14.455 -0.753 2.439 1.00 24.02 51 ARG A CA 10
ATOM 14724 C C . ARG A 1 51 ? 13.998 -0.572 0.989 1.00 63.31 51 ARG A C 10
ATOM 14725 O O . ARG A 1 51 ? 13.183 -1.344 0.494 1.00 22.23 51 ARG A O 10
ATOM 14743 N N . LEU A 1 52 ? 14.449 0.492 0.317 1.00 0.45 52 LEU A N 10
ATOM 14744 C CA . LEU A 1 52 ? 13.944 0.918 -0.987 1.00 22.34 52 LEU A CA 10
ATOM 14745 C C . LEU A 1 52 ? 15.065 0.932 -1.999 1.00 15.53 52 LEU A C 10
ATOM 14746 O O . LEU A 1 52 ? 15.058 0.150 -2.948 1.00 22.04 52 LEU A O 10
ATOM 14761 N N . GLU A 1 53 ? 16.021 1.849 -1.831 1.00 35.32 53 GLU A N 10
ATOM 14762 C CA . GLU A 1 53 ? 17.015 2.094 -2.876 1.00 20.24 53 GLU A CA 10
ATOM 14763 C C . GLU A 1 53 ? 17.965 0.898 -3.058 1.00 2.35 53 GLU A C 10
ATOM 14764 O O . GLU A 1 53 ? 18.744 0.885 -4.012 1.00 31.42 53 GLU A O 10
ATOM 14774 N N . ASN A 1 54 ? 17.866 -0.116 -2.191 1.00 3.45 54 ASN A N 10
ATOM 14775 C CA . ASN A 1 54 ? 18.709 -1.299 -2.128 1.00 61.44 54 ASN A CA 10
ATOM 14776 C C . ASN A 1 54 ? 17.874 -2.571 -1.941 1.00 3.21 54 ASN A C 10
ATOM 14777 O O . ASN A 1 54 ? 18.413 -3.569 -1.466 1.00 20.15 54 ASN A O 10
ATOM 14787 N N . ILE A 1 55 ? 16.595 -2.569 -2.338 1.00 4.53 55 ILE A N 10
ATOM 14788 C CA . ILE A 1 55 ? 15.742 -3.761 -2.334 1.00 55.10 55 ILE A CA 10
ATOM 14789 C C . ILE A 1 55 ? 16.456 -4.932 -3.031 1.00 42.30 55 ILE A C 10
ATOM 14790 O O . ILE A 1 55 ? 17.253 -4.715 -3.951 1.00 64.32 55 ILE A O 10
ATOM 14805 N N . GLN A 1 56 ? 16.162 -6.163 -2.623 1.00 74.11 56 GLN A N 10
ATOM 14806 C CA . GLN A 1 56 ? 16.663 -7.365 -3.274 1.00 63.23 56 GLN A CA 10
ATOM 14807 C C . GLN A 1 56 ? 15.528 -7.980 -4.105 1.00 55.12 56 GLN A C 10
ATOM 14808 O O . GLN A 1 56 ? 14.353 -7.812 -3.775 1.00 20.11 56 GLN A O 10
ATOM 14820 N N . PRO A 1 57 ? 15.851 -8.812 -5.101 1.00 22.21 57 PRO A N 10
ATOM 14821 C CA . PRO A 1 57 ? 14.882 -9.559 -5.893 1.00 11.21 57 PRO A CA 10
ATOM 14822 C C . PRO A 1 57 ? 14.202 -10.659 -5.071 1.00 4.21 57 PRO A C 10
ATOM 14823 O O . PRO A 1 57 ? 13.137 -11.140 -5.443 1.00 4.45 57 PRO A O 10
ATOM 14831 N N . ALA A 1 58 ? 14.769 -11.053 -3.932 1.00 40.42 58 ALA A N 10
ATOM 14832 C CA . ALA A 1 58 ? 14.136 -11.994 -3.029 1.00 20.34 58 ALA A CA 10
ATOM 14833 C C . ALA A 1 58 ? 13.043 -11.320 -2.205 1.00 21.15 58 ALA A C 10
ATOM 14834 O O . ALA A 1 58 ? 12.045 -11.970 -1.891 1.00 43.23 58 ALA A O 10
ATOM 14841 N N . ASP A 1 59 ? 13.224 -10.038 -1.869 1.00 15.34 59 ASP A N 10
ATOM 14842 C CA . ASP A 1 59 ? 12.377 -9.312 -0.927 1.00 0.52 59 ASP A CA 10
ATOM 14843 C C . ASP A 1 59 ? 10.991 -9.051 -1.502 1.00 51.50 59 ASP A C 10
ATOM 14844 O O . ASP A 1 59 ? 10.064 -8.783 -0.745 1.00 34.33 59 ASP A O 10
ATOM 14852 N N . VAL A 1 60 ? 10.844 -9.150 -2.824 1.00 33.15 60 VAL A N 10
ATOM 14853 C CA . VAL A 1 60 ? 9.599 -9.039 -3.571 1.00 55.40 60 VAL A CA 10
ATOM 14854 C C . VAL A 1 60 ? 8.981 -10.428 -3.751 1.00 75.04 60 VAL A C 10
ATOM 14855 O O . VAL A 1 60 ? 7.793 -10.618 -3.475 1.00 22.31 60 VAL A O 10
ATOM 14868 N N . SER A 1 61 ? 9.741 -11.433 -4.189 1.00 0.14 61 SER A N 10
ATOM 14869 C CA . SER A 1 61 ? 9.164 -12.728 -4.530 1.00 12.44 61 SER A CA 10
ATOM 14870 C C . SER A 1 61 ? 8.510 -13.428 -3.334 1.00 13.43 61 SER A C 10
ATOM 14871 O O . SER A 1 61 ? 7.588 -14.222 -3.508 1.00 15.21 61 SER A O 10
ATOM 14878 N N . MET A 1 62 ? 8.908 -13.052 -2.121 1.00 23.43 62 MET A N 10
ATOM 14879 C CA . MET A 1 62 ? 8.459 -13.525 -0.835 1.00 62.10 62 MET A CA 10
ATOM 14880 C C . MET A 1 62 ? 7.075 -12.980 -0.494 1.00 72.04 62 MET A C 10
ATOM 14881 O O . MET A 1 62 ? 6.294 -13.671 0.141 1.00 52.40 62 MET A O 10
ATOM 14893 N N . ILE A 1 63 ? 6.735 -11.762 -0.912 1.00 1.41 63 ILE A N 10
ATOM 14894 C CA . ILE A 1 63 ? 5.485 -11.120 -0.526 1.00 15.42 63 ILE A CA 10
ATOM 14895 C C . ILE A 1 63 ? 4.296 -11.903 -1.087 1.00 2.34 63 ILE A C 10
ATOM 14896 O O . ILE A 1 63 ? 3.245 -12.012 -0.448 1.00 21.05 63 ILE A O 10
ATOM 14911 N N . LYS A 1 64 ? 4.466 -12.472 -2.283 1.00 21.23 64 LYS A N 10
ATOM 14912 C CA . LYS A 1 64 ? 3.453 -13.298 -2.923 1.00 55.14 64 LYS A CA 10
ATOM 14913 C C . LYS A 1 64 ? 3.109 -14.479 -2.038 1.00 4.12 64 LYS A C 10
ATOM 14914 O O . LYS A 1 64 ? 1.929 -14.779 -1.875 1.00 12.41 64 LYS A O 10
ATOM 14929 N N . LYS A 1 65 ? 4.115 -15.083 -1.400 1.00 41.10 65 LYS A N 10
ATOM 14930 C CA . LYS A 1 65 ? 3.935 -16.240 -0.541 1.00 23.03 65 LYS A CA 10
ATOM 14931 C C . LYS A 1 65 ? 3.089 -15.920 0.692 1.00 15.44 65 LYS A C 10
ATOM 14932 O O . LYS A 1 65 ? 2.534 -16.846 1.283 1.00 63.41 65 LYS A O 10
ATOM 14947 N N . GLN A 1 66 ? 2.930 -14.643 1.052 1.00 0.45 66 GLN A N 10
ATOM 14948 C CA . GLN A 1 66 ? 2.067 -14.221 2.149 1.00 75.43 66 GLN A CA 10
ATOM 14949 C C . GLN A 1 66 ? 0.637 -13.888 1.684 1.00 54.12 66 GLN A C 10
ATOM 14950 O O . GLN A 1 66 ? -0.181 -13.486 2.513 1.00 12.55 66 GLN A O 10
ATOM 14962 N N . GLY A 1 67 ? 0.302 -14.084 0.400 1.00 4.55 67 GLY A N 10
ATOM 14963 C CA . GLY A 1 67 ? -1.068 -13.986 -0.099 1.00 62.13 67 GLY A CA 10
ATOM 14964 C C . GLY A 1 67 ? -1.339 -12.718 -0.897 1.00 34.32 67 GLY A C 10
ATOM 14965 O O . GLY A 1 67 ? -2.439 -12.173 -0.795 1.00 42.21 67 GLY A O 10
ATOM 14969 N N . THR A 1 68 ? -0.362 -12.254 -1.678 1.00 60.14 68 THR A N 10
ATOM 14970 C CA . THR A 1 68 ? -0.369 -10.936 -2.316 1.00 11.54 68 THR A CA 10
ATOM 14971 C C . THR A 1 68 ? -0.322 -11.069 -3.845 1.00 33.31 68 THR A C 10
ATOM 14972 O O . THR A 1 68 ? 0.120 -12.102 -4.353 1.00 44.24 68 THR A O 10
ATOM 14983 N N . THR A 1 69 ? -0.730 -10.021 -4.561 1.00 0.52 69 THR A N 10
ATOM 14984 C CA . THR A 1 69 ? -0.716 -9.869 -6.012 1.00 11.45 69 THR A CA 10
ATOM 14985 C C . THR A 1 69 ? -0.039 -8.538 -6.373 1.00 20.43 69 THR A C 10
ATOM 14986 O O . THR A 1 69 ? 0.079 -7.652 -5.520 1.00 3.12 69 THR A O 10
ATOM 14997 N N . LEU A 1 70 ? 0.368 -8.382 -7.638 1.00 2.02 70 LEU A N 10
ATOM 14998 C CA . LEU A 1 70 ? 1.053 -7.188 -8.131 1.00 32.23 70 LEU A CA 10
ATOM 14999 C C . LEU A 1 70 ? 0.174 -5.954 -7.979 1.00 31.32 70 LEU A C 10
ATOM 15000 O O . LEU A 1 70 ? 0.643 -4.879 -7.613 1.00 51.00 70 LEU A O 10
ATOM 15015 N N . GLU A 1 71 ? -1.121 -6.134 -8.216 1.00 51.34 71 GLU A N 10
ATOM 15016 C CA . GLU A 1 71 ? -2.125 -5.091 -8.123 1.00 41.24 71 GLU A CA 10
ATOM 15017 C C . GLU A 1 71 ? -2.135 -4.375 -6.775 1.00 13.03 71 GLU A C 10
ATOM 15018 O O . GLU A 1 71 ? -2.439 -3.184 -6.715 1.00 32.12 71 GLU A O 10
ATOM 15028 N N . MET A 1 72 ? -1.790 -5.081 -5.697 1.00 52.30 72 MET A N 10
ATOM 15029 C CA . MET A 1 72 ? -1.764 -4.485 -4.372 1.00 14.35 72 MET A CA 10
ATOM 15030 C C . MET A 1 72 ? -0.709 -3.369 -4.300 1.00 74.34 72 MET A C 10
ATOM 15031 O O . MET A 1 72 ? -0.876 -2.394 -3.576 1.00 3.15 72 MET A O 10
ATOM 15043 N N . ILE A 1 73 ? 0.401 -3.527 -5.018 1.00 14.34 73 ILE A N 10
ATOM 15044 C CA . ILE A 1 73 ? 1.617 -2.747 -4.861 1.00 0.43 73 ILE A CA 10
ATOM 15045 C C . ILE A 1 73 ? 1.452 -1.408 -5.585 1.00 20.42 73 ILE A C 10
ATOM 15046 O O . ILE A 1 73 ? 1.752 -0.356 -5.037 1.00 13.41 73 ILE A O 10
ATOM 15061 N N . THR A 1 74 ? 0.925 -1.417 -6.798 1.00 72.11 74 THR A N 10
ATOM 15062 C CA . THR A 1 74 ? 0.658 -0.219 -7.578 1.00 21.21 74 THR A CA 10
ATOM 15063 C C . THR A 1 74 ? -0.395 0.647 -6.900 1.00 15.33 74 THR A C 10
ATOM 15064 O O . THR A 1 74 ? -0.296 1.876 -6.892 1.00 60.33 74 THR A O 10
ATOM 15075 N N . ALA A 1 75 ? -1.403 0.013 -6.317 1.00 22.52 75 ALA A N 10
ATOM 15076 C CA . ALA A 1 75 ? -2.481 0.760 -5.671 1.00 72.35 75 ALA A CA 10
ATOM 15077 C C . ALA A 1 75 ? -1.989 1.482 -4.412 1.00 34.42 75 ALA A C 10
ATOM 15078 O O . ALA A 1 75 ? -2.240 2.675 -4.237 1.00 12.32 75 ALA A O 10
ATOM 15085 N N . TRP A 1 76 ? -1.260 0.778 -3.542 1.00 53.32 76 TRP A N 10
ATOM 15086 C CA . TRP A 1 76 ? -0.701 1.358 -2.331 1.00 43.54 76 TRP A CA 10
ATOM 15087 C C . TRP A 1 76 ? 0.450 2.315 -2.641 1.00 53.41 76 TRP A C 10
ATOM 15088 O O . TRP A 1 76 ? 0.720 3.191 -1.821 1.00 61.32 76 TRP A O 10
ATOM 15108 N N . GLN A 1 77 ? 1.108 2.194 -3.799 1.00 20.31 77 GLN A N 10
ATOM 15109 C CA . GLN A 1 77 ? 1.992 3.233 -4.296 1.00 42.14 77 GLN A CA 10
ATOM 15110 C C . GLN A 1 77 ? 1.190 4.505 -4.519 1.00 60.15 77 GLN A C 10
ATOM 15111 O O . GLN A 1 77 ? 1.466 5.531 -3.891 1.00 74.13 77 GLN A O 10
ATOM 15123 N N . ASP A 1 78 ? 0.247 4.427 -5.457 1.00 40.52 78 ASP A N 10
ATOM 15124 C CA . ASP A 1 78 ? -0.359 5.602 -6.053 1.00 11.02 78 ASP A CA 10
ATOM 15125 C C . ASP A 1 78 ? -1.119 6.398 -5.006 1.00 74.23 78 ASP A C 10
ATOM 15126 O O . ASP A 1 78 ? -1.069 7.625 -5.032 1.00 21.30 78 ASP A O 10
ATOM 15134 N N . PHE A 1 79 ? -1.741 5.710 -4.038 1.00 71.24 79 PHE A N 10
ATOM 15135 C CA . PHE A 1 79 ? -2.412 6.348 -2.913 1.00 74.42 79 PHE A CA 10
ATOM 15136 C C . PHE A 1 79 ? -1.518 7.406 -2.253 1.00 2.41 79 PHE A C 10
ATOM 15137 O O . PHE A 1 79 ? -2.003 8.479 -1.901 1.00 12.31 79 PHE A O 10
ATOM 15153 N N . TYR A 1 80 ? -0.225 7.123 -2.074 1.00 75.13 80 TYR A N 10
ATOM 15154 C CA . TYR A 1 80 ? 0.722 8.052 -1.483 1.00 24.31 80 TYR A CA 10
ATOM 15155 C C . TYR A 1 80 ? 1.307 9.005 -2.526 1.00 20.32 80 TYR A C 10
ATOM 15156 O O . TYR A 1 80 ? 1.517 10.173 -2.210 1.00 2.53 80 TYR A O 10
ATOM 15173 N N . GLU A 1 81 ? 1.610 8.545 -3.743 1.00 21.41 81 GLU A N 10
ATOM 15174 C CA . GLU A 1 81 ? 2.146 9.397 -4.814 1.00 63.41 81 GLU A CA 10
ATOM 15175 C C . GLU A 1 81 ? 1.247 10.590 -5.114 1.00 63.43 81 GLU A C 10
ATOM 15176 O O . GLU A 1 81 ? 1.769 11.698 -5.251 1.00 11.52 81 GLU A O 10
ATOM 15186 N N . GLN A 1 82 ? -0.074 10.393 -5.162 1.00 52.35 82 GLN A N 10
ATOM 15187 C CA . GLN A 1 82 ? -0.993 11.471 -5.506 1.00 35.14 82 GLN A CA 10
ATOM 15188 C C . GLN A 1 82 ? -0.932 12.622 -4.486 1.00 61.14 82 GLN A C 10
ATOM 15189 O O . GLN A 1 82 ? -1.359 13.731 -4.806 1.00 41.33 82 GLN A O 10
ATOM 15201 N N . GLU A 1 83 ? -0.393 12.408 -3.282 1.00 53.14 83 GLU A N 10
ATOM 15202 C CA . GLU A 1 83 ? -0.304 13.419 -2.235 1.00 4.22 83 GLU A CA 10
ATOM 15203 C C . GLU A 1 83 ? 0.894 14.335 -2.472 1.00 12.22 83 GLU A C 10
ATOM 15204 O O . GLU A 1 83 ? 0.818 15.533 -2.198 1.00 71.02 83 GLU A O 10
ATOM 15214 N N . GLN A 1 84 ? 1.992 13.822 -3.039 1.00 62.32 84 GLN A N 10
ATOM 15215 C CA . GLN A 1 84 ? 3.188 14.638 -3.277 1.00 51.11 84 GLN A CA 10
ATOM 15216 C C . GLN A 1 84 ? 2.903 15.790 -4.245 1.00 21.40 84 GLN A C 10
ATOM 15217 O O . GLN A 1 84 ? 3.618 16.786 -4.249 1.00 31.32 84 GLN A O 10
ATOM 15229 N N . GLN A 1 85 ? 1.840 15.674 -5.043 1.00 73.11 85 GLN A N 10
ATOM 15230 C CA . GLN A 1 85 ? 1.343 16.730 -5.914 1.00 71.25 85 GLN A CA 10
ATOM 15231 C C . GLN A 1 85 ? 0.901 17.942 -5.080 1.00 32.24 85 GLN A C 10
ATOM 15232 O O . GLN A 1 85 ? 1.356 19.064 -5.317 1.00 3.33 85 GLN A O 10
ATOM 15244 N N . ARG A 1 86 ? 0.023 17.714 -4.097 1.00 0.12 86 ARG A N 10
ATOM 15245 C CA . ARG A 1 86 ? -0.567 18.777 -3.279 1.00 53.24 86 ARG A CA 10
ATOM 15246 C C . ARG A 1 86 ? 0.355 19.237 -2.157 1.00 51.43 86 ARG A C 10
ATOM 15247 O O . ARG A 1 86 ? 0.266 20.395 -1.758 1.00 31.22 86 ARG A O 10
ATOM 15265 N N . ASN A 1 87 ? 1.220 18.375 -1.627 1.00 14.51 87 ASN A N 10
ATOM 15266 C CA . ASN A 1 87 ? 2.195 18.727 -0.615 1.00 73.44 87 ASN A CA 10
ATOM 15267 C C . ASN A 1 87 ? 3.499 18.017 -0.937 1.00 0.12 87 ASN A C 10
ATOM 15268 O O . ASN A 1 87 ? 3.667 16.839 -0.634 1.00 60.04 87 ASN A O 10
ATOM 15278 N N . GLU A 1 88 ? 4.444 18.728 -1.557 1.00 54.54 88 GLU A N 10
ATOM 15279 C CA . GLU A 1 88 ? 5.721 18.143 -1.961 1.00 71.05 88 GLU A CA 10
ATOM 15280 C C . GLU A 1 88 ? 6.539 17.639 -0.768 1.00 15.10 88 GLU A C 10
ATOM 15281 O O . GLU A 1 88 ? 7.411 16.789 -0.941 1.00 14.12 88 GLU A O 10
ATOM 15291 N N . ASN A 1 89 ? 6.318 18.168 0.437 1.00 0.11 89 ASN A N 10
ATOM 15292 C CA . ASN A 1 89 ? 7.247 17.994 1.558 1.00 62.42 89 ASN A CA 10
ATOM 15293 C C . ASN A 1 89 ? 6.917 16.749 2.374 1.00 34.03 89 ASN A C 10
ATOM 15294 O O . ASN A 1 89 ? 6.940 16.772 3.607 1.00 0.54 89 ASN A O 10
ATOM 15304 N N . ASN A 1 90 ? 6.586 15.654 1.690 1.00 22.00 90 ASN A N 10
ATOM 15305 C CA . ASN A 1 90 ? 6.020 14.459 2.298 1.00 64.33 90 ASN A CA 10
ATOM 15306 C C . ASN A 1 90 ? 6.855 13.223 1.956 1.00 35.11 90 ASN A C 10
ATOM 15307 O O . ASN A 1 90 ? 6.451 12.373 1.158 1.00 15.54 90 ASN A O 10
ATOM 15317 N N . PRO A 1 91 ? 8.044 13.087 2.570 1.00 61.44 91 PRO A N 10
ATOM 15318 C CA . PRO A 1 91 ? 8.943 11.970 2.311 1.00 15.40 91 PRO A CA 10
ATOM 15319 C C . PRO A 1 91 ? 8.397 10.649 2.870 1.00 40.23 91 PRO A C 10
ATOM 15320 O O . PRO A 1 91 ? 8.765 9.597 2.356 1.00 44.11 91 PRO A O 10
ATOM 15328 N N . THR A 1 92 ? 7.550 10.657 3.907 1.00 2.30 92 THR A N 10
ATOM 15329 C CA . THR A 1 92 ? 6.979 9.434 4.459 1.00 0.43 92 THR A CA 10
ATOM 15330 C C . THR A 1 92 ? 6.103 8.784 3.390 1.00 0.32 92 THR A C 10
ATOM 15331 O O . THR A 1 92 ? 6.331 7.628 3.037 1.00 62.24 92 THR A O 10
ATOM 15342 N N . ALA A 1 93 ? 5.129 9.527 2.845 1.00 54.15 93 ALA A N 10
ATOM 15343 C CA . ALA A 1 93 ? 4.351 9.124 1.674 1.00 73.34 93 ALA A CA 10
ATOM 15344 C C . ALA A 1 93 ? 5.291 8.742 0.527 1.00 14.11 93 ALA A C 10
ATOM 15345 O O . ALA A 1 93 ? 5.233 7.612 0.048 1.00 14.52 93 ALA A O 10
ATOM 15352 N N . LYS A 1 94 ? 6.196 9.637 0.130 1.00 55.12 94 LYS A N 10
ATOM 15353 C CA . LYS A 1 94 ? 7.070 9.427 -1.018 1.00 54.33 94 LYS A CA 10
ATOM 15354 C C . LYS A 1 94 ? 7.872 8.129 -0.950 1.00 75.42 94 LYS A C 10
ATOM 15355 O O . LYS A 1 94 ? 7.806 7.355 -1.903 1.00 71.24 94 LYS A O 10
ATOM 15370 N N . TYR A 1 95 ? 8.623 7.872 0.124 1.00 21.14 95 TYR A N 10
ATOM 15371 C CA . TYR A 1 95 ? 9.435 6.666 0.221 1.00 63.41 95 TYR A CA 10
ATOM 15372 C C . TYR A 1 95 ? 8.548 5.426 0.215 1.00 51.21 95 TYR A C 10
ATOM 15373 O O . TYR A 1 95 ? 8.826 4.522 -0.566 1.00 44.24 95 TYR A O 10
ATOM 15390 N N . ARG A 1 96 ? 7.518 5.324 1.071 1.00 44.32 96 ARG A N 10
ATOM 15391 C CA . ARG A 1 96 ? 6.696 4.114 1.098 1.00 11.22 96 ARG A CA 10
ATOM 15392 C C . ARG A 1 96 ? 6.021 3.887 -0.262 1.00 60.23 96 ARG A C 10
ATOM 15393 O O . ARG A 1 96 ? 5.964 2.742 -0.697 1.00 34.10 96 ARG A O 10
ATOM 15411 N N . ALA A 1 97 ? 5.641 4.941 -0.999 1.00 14.52 97 ALA A N 10
ATOM 15412 C CA . ALA A 1 97 ? 5.180 4.830 -2.373 1.00 14.31 97 ALA A CA 10
ATOM 15413 C C . ALA A 1 97 ? 6.272 4.265 -3.284 1.00 34.30 97 ALA A C 10
ATOM 15414 O O . ALA A 1 97 ? 6.043 3.325 -4.042 1.00 51.12 97 ALA A O 10
ATOM 15421 N N . ARG A 1 98 ? 7.461 4.867 -3.259 1.00 24.32 98 ARG A N 10
ATOM 15422 C CA . ARG A 1 98 ? 8.551 4.507 -4.158 1.00 1.52 98 ARG A CA 10
ATOM 15423 C C . ARG A 1 98 ? 9.119 3.127 -3.858 1.00 72.35 98 ARG A C 10
ATOM 15424 O O . ARG A 1 98 ? 9.660 2.493 -4.756 1.00 32.23 98 ARG A O 10
ATOM 15442 N N . LEU A 1 99 ? 8.984 2.623 -2.635 1.00 53.52 99 LEU A N 10
ATOM 15443 C CA . LEU A 1 99 ? 9.420 1.279 -2.275 1.00 4.30 99 LEU A CA 10
ATOM 15444 C C . LEU A 1 99 ? 8.614 0.263 -3.069 1.00 21.15 99 LEU A C 10
ATOM 15445 O O . LEU A 1 99 ? 9.176 -0.623 -3.712 1.00 43.10 99 LEU A O 10
ATOM 15460 N N . MET A 1 100 ? 7.300 0.487 -3.109 1.00 23.12 100 MET A N 10
ATOM 15461 C CA . MET A 1 100 ? 6.372 -0.287 -3.919 1.00 21.45 100 MET A CA 10
ATOM 15462 C C . MET A 1 100 ? 6.834 -0.336 -5.383 1.00 41.34 100 MET A C 10
ATOM 15463 O O . MET A 1 100 ? 6.656 -1.369 -6.010 1.00 15.45 100 MET A O 10
ATOM 15475 N N . LYS A 1 101 ? 7.439 0.738 -5.928 1.00 35.13 101 LYS A N 10
ATOM 15476 C CA . LYS A 1 101 ? 7.864 0.813 -7.333 1.00 0.52 101 LYS A CA 10
ATOM 15477 C C . LYS A 1 101 ? 8.748 -0.378 -7.650 1.00 2.32 101 LYS A C 10
ATOM 15478 O O . LYS A 1 101 ? 8.376 -1.216 -8.455 1.00 35.03 101 LYS A O 10
ATOM 15493 N N . LYS A 1 102 ? 9.908 -0.468 -7.000 1.00 24.42 102 LYS A N 10
ATOM 15494 C CA . LYS A 1 102 ? 10.868 -1.505 -7.308 1.00 11.14 102 LYS A CA 10
ATOM 15495 C C . LYS A 1 102 ? 10.263 -2.886 -7.083 1.00 42.52 102 LYS A C 10
ATOM 15496 O O . LYS A 1 102 ? 10.502 -3.778 -7.885 1.00 13.35 102 LYS A O 10
ATOM 15511 N N . ILE A 1 103 ? 9.456 -3.059 -6.037 1.00 11.35 103 ILE A N 10
ATOM 15512 C CA . ILE A 1 103 ? 8.738 -4.306 -5.804 1.00 35.03 103 ILE A CA 10
ATOM 15513 C C . ILE A 1 103 ? 7.827 -4.653 -7.002 1.00 4.53 103 ILE A C 10
ATOM 15514 O O . ILE A 1 103 ? 7.840 -5.796 -7.441 1.00 52.21 103 ILE A O 10
ATOM 15529 N N . ALA A 1 104 ? 7.045 -3.716 -7.545 1.00 34.31 104 ALA A N 10
ATOM 15530 C CA . ALA A 1 104 ? 6.183 -3.961 -8.703 1.00 73.43 104 ALA A CA 10
ATOM 15531 C C . ALA A 1 104 ? 6.969 -4.105 -10.019 1.00 2.15 104 ALA A C 10
ATOM 15532 O O . ALA A 1 104 ? 6.431 -4.630 -10.995 1.00 31.14 104 ALA A O 10
ATOM 15539 N N . ASP A 1 105 ? 8.222 -3.648 -10.050 1.00 75.54 105 ASP A N 10
ATOM 15540 C CA . ASP A 1 105 ? 9.133 -3.703 -11.196 1.00 22.25 105 ASP A CA 10
ATOM 15541 C C . ASP A 1 105 ? 9.754 -5.096 -11.282 1.00 32.32 105 ASP A C 10
ATOM 15542 O O . ASP A 1 105 ? 9.806 -5.728 -12.339 1.00 33.35 105 ASP A O 10
ATOM 15550 N N . LEU A 1 106 ? 10.217 -5.595 -10.136 1.00 24.35 106 LEU A N 10
ATOM 15551 C CA . LEU A 1 106 ? 10.871 -6.885 -9.937 1.00 71.01 106 LEU A CA 10
ATOM 15552 C C . LEU A 1 106 ? 9.874 -8.044 -9.858 1.00 21.03 106 LEU A C 10
ATOM 15553 O O . LEU A 1 106 ? 10.282 -9.161 -9.537 1.00 53.23 106 LEU A O 10
ATOM 15568 N N . TRP A 1 107 ? 8.590 -7.806 -10.129 1.00 54.40 107 TRP A N 10
ATOM 15569 C CA . TRP A 1 107 ? 7.560 -8.813 -9.960 1.00 35.44 107 TRP A CA 10
ATOM 15570 C C . TRP A 1 107 ? 7.731 -9.952 -10.958 1.00 22.22 107 TRP A C 10
ATOM 15571 O O . TRP A 1 107 ? 8.020 -9.654 -12.141 1.00 12.33 107 TRP A O 10
ATOM 15591 N N . GLY A 1 1 ? -30.503 13.663 5.536 1.00 54.01 1 GLY A N 11
ATOM 15592 C CA . GLY A 1 1 ? -29.878 13.720 6.862 1.00 1.31 1 GLY A CA 11
ATOM 15593 C C . GLY A 1 1 ? -30.885 13.294 7.906 1.00 10.33 1 GLY A C 11
ATOM 15594 O O . GLY A 1 1 ? -32.047 13.684 7.801 1.00 5.25 1 GLY A O 11
ATOM 15598 N N . THR A 1 2 ? -30.447 12.543 8.921 1.00 44.12 2 THR A N 11
ATOM 15599 C CA . THR A 1 2 ? -31.320 11.913 9.914 1.00 33.42 2 THR A CA 11
ATOM 15600 C C . THR A 1 2 ? -32.341 11.010 9.192 1.00 13.21 2 THR A C 11
ATOM 15601 O O . THR A 1 2 ? -33.538 11.019 9.469 1.00 42.33 2 THR A O 11
ATOM 15612 N N . ASP A 1 3 ? -31.858 10.264 8.200 1.00 4.23 3 ASP A N 11
ATOM 15613 C CA . ASP A 1 3 ? -32.658 9.542 7.227 1.00 70.22 3 ASP A CA 11
ATOM 15614 C C . ASP A 1 3 ? -33.019 8.189 7.833 1.00 44.02 3 ASP A C 11
ATOM 15615 O O . ASP A 1 3 ? -32.248 7.230 7.716 1.00 72.23 3 ASP A O 11
ATOM 15623 N N . PHE A 1 4 ? -34.172 8.106 8.493 1.00 72.21 4 PHE A N 11
ATOM 15624 C CA . PHE A 1 4 ? -34.751 6.852 8.964 1.00 50.24 4 PHE A CA 11
ATOM 15625 C C . PHE A 1 4 ? -36.157 6.710 8.380 1.00 64.24 4 PHE A C 11
ATOM 15626 O O . PHE A 1 4 ? -36.655 7.615 7.710 1.00 65.34 4 PHE A O 11
ATOM 15642 N N . GLY A 1 5 ? -36.791 5.559 8.600 1.00 21.15 5 GLY A N 11
ATOM 15643 C CA . GLY A 1 5 ? -38.063 5.212 7.994 1.00 30.24 5 GLY A CA 11
ATOM 15644 C C . GLY A 1 5 ? -37.972 3.800 7.443 1.00 54.14 5 GLY A C 11
ATOM 15645 O O . GLY A 1 5 ? -37.204 2.977 7.940 1.00 3.45 5 GLY A O 11
ATOM 15649 N N . THR A 1 6 ? -38.739 3.512 6.400 1.00 70.33 6 THR A N 11
ATOM 15650 C CA . THR A 1 6 ? -38.912 2.207 5.783 1.00 10.11 6 THR A CA 11
ATOM 15651 C C . THR A 1 6 ? -37.723 1.886 4.867 1.00 62.44 6 THR A C 11
ATOM 15652 O O . THR A 1 6 ? -37.912 1.287 3.811 1.00 63.22 6 THR A O 11
ATOM 15663 N N . THR A 1 7 ? -36.503 2.310 5.218 1.00 50.43 7 THR A N 11
ATOM 15664 C CA . THR A 1 7 ? -35.404 2.400 4.266 1.00 33.51 7 THR A CA 11
ATOM 15665 C C . THR A 1 7 ? -35.033 1.019 3.712 1.00 20.35 7 THR A C 11
ATOM 15666 O O . THR A 1 7 ? -34.601 0.923 2.570 1.00 52.42 7 THR A O 11
ATOM 15677 N N . ASN A 1 8 ? -35.216 -0.038 4.509 1.00 43.00 8 ASN A N 11
ATOM 15678 C CA . ASN A 1 8 ? -34.900 -1.410 4.128 1.00 51.23 8 ASN A CA 11
ATOM 15679 C C . ASN A 1 8 ? -36.024 -2.063 3.311 1.00 72.51 8 ASN A C 11
ATOM 15680 O O . ASN A 1 8 ? -35.812 -3.087 2.670 1.00 2.33 8 ASN A O 11
ATOM 15690 N N . ASN A 1 9 ? -37.228 -1.486 3.330 1.00 30.53 9 ASN A N 11
ATOM 15691 C CA . ASN A 1 9 ? -38.416 -2.016 2.663 1.00 43.43 9 ASN A CA 11
ATOM 15692 C C . ASN A 1 9 ? -38.557 -1.464 1.237 1.00 63.54 9 ASN A C 11
ATOM 15693 O O . ASN A 1 9 ? -39.525 -1.782 0.552 1.00 32.22 9 ASN A O 11
ATOM 15703 N N . PHE A 1 10 ? -37.616 -0.638 0.771 1.00 13.34 10 PHE A N 11
ATOM 15704 C CA . PHE A 1 10 ? -37.674 0.001 -0.534 1.00 51.11 10 PHE A CA 11
ATOM 15705 C C . PHE A 1 10 ? -36.301 -0.065 -1.207 1.00 64.52 10 PHE A C 11
ATOM 15706 O O . PHE A 1 10 ? -35.321 -0.532 -0.620 1.00 74.41 10 PHE A O 11
ATOM 15722 N N . VAL A 1 11 ? -36.224 0.383 -2.459 1.00 62.50 11 VAL A N 11
ATOM 15723 C CA . VAL A 1 11 ? -34.962 0.621 -3.135 1.00 73.53 11 VAL A CA 11
ATOM 15724 C C . VAL A 1 11 ? -34.335 1.874 -2.506 1.00 75.52 11 VAL A C 11
ATOM 15725 O O . VAL A 1 11 ? -35.037 2.721 -1.954 1.00 14.35 11 VAL A O 11
ATOM 15738 N N . SER A 1 12 ? -33.020 2.007 -2.616 1.00 51.44 12 SER A N 11
ATOM 15739 C CA . SER A 1 12 ? -32.277 3.215 -2.278 1.00 43.42 12 SER A CA 11
ATOM 15740 C C . SER A 1 12 ? -31.466 3.645 -3.511 1.00 63.53 12 SER A C 11
ATOM 15741 O O . SER A 1 12 ? -31.203 2.805 -4.378 1.00 64.11 12 SER A O 11
ATOM 15748 N N . PRO A 1 13 ? -31.107 4.933 -3.644 1.00 2.44 13 PRO A N 11
ATOM 15749 C CA . PRO A 1 13 ? -30.440 5.449 -4.835 1.00 23.12 13 PRO A CA 11
ATOM 15750 C C . PRO A 1 13 ? -28.983 4.972 -4.941 1.00 11.14 13 PRO A C 11
ATOM 15751 O O . PRO A 1 13 ? -28.457 4.291 -4.052 1.00 15.34 13 PRO A O 11
ATOM 15759 N N . ASN A 1 14 ? -28.331 5.371 -6.037 1.00 3.22 14 ASN A N 11
ATOM 15760 C CA . ASN A 1 14 ? -26.916 5.226 -6.322 1.00 21.23 14 ASN A CA 11
ATOM 15761 C C . ASN A 1 14 ? -26.119 5.701 -5.125 1.00 52.01 14 ASN A C 11
ATOM 15762 O O . ASN A 1 14 ? -25.986 6.898 -4.871 1.00 60.40 14 ASN A O 11
ATOM 15772 N N . LEU A 1 15 ? -25.570 4.748 -4.391 1.00 62.23 15 LEU A N 11
ATOM 15773 C CA . LEU A 1 15 ? -24.445 5.006 -3.508 1.00 31.25 15 LEU A CA 11
ATOM 15774 C C . LEU A 1 15 ? -23.182 5.006 -4.373 1.00 54.10 15 LEU A C 11
ATOM 15775 O O . LEU A 1 15 ? -22.579 3.950 -4.576 1.00 4.12 15 LEU A O 11
ATOM 15790 N N . GLN A 1 16 ? -22.790 6.150 -4.935 1.00 53.23 16 GLN A N 11
ATOM 15791 C CA . GLN A 1 16 ? -21.507 6.324 -5.631 1.00 33.45 16 GLN A CA 11
ATOM 15792 C C . GLN A 1 16 ? -20.451 6.878 -4.654 1.00 13.11 16 GLN A C 11
ATOM 15793 O O . GLN A 1 16 ? -19.511 7.550 -5.072 1.00 22.11 16 GLN A O 11
ATOM 15805 N N . LEU A 1 17 ? -20.605 6.646 -3.344 1.00 41.23 17 LEU A N 11
ATOM 15806 C CA . LEU A 1 17 ? -19.764 7.201 -2.289 1.00 53.03 17 LEU A CA 11
ATOM 15807 C C . LEU A 1 17 ? -19.497 6.157 -1.197 1.00 72.34 17 LEU A C 11
ATOM 15808 O O . LEU A 1 17 ? -20.246 6.014 -0.226 1.00 52.33 17 LEU A O 11
ATOM 15823 N N . LYS A 1 18 ? -18.414 5.396 -1.370 1.00 54.14 18 LYS A N 11
ATOM 15824 C CA . LYS A 1 18 ? -17.818 4.542 -0.341 1.00 55.33 18 LYS A CA 11
ATOM 15825 C C . LYS A 1 18 ? -16.742 5.303 0.431 1.00 63.11 18 LYS A C 11
ATOM 15826 O O . LYS A 1 18 ? -16.433 6.456 0.121 1.00 71.31 18 LYS A O 11
ATOM 15841 N N . GLN A 1 19 ? -16.152 4.649 1.428 1.00 15.43 19 GLN A N 11
ATOM 15842 C CA . GLN A 1 19 ? -14.882 5.010 2.032 1.00 13.14 19 GLN A CA 11
ATOM 15843 C C . GLN A 1 19 ? -13.728 4.682 1.077 1.00 62.52 19 GLN A C 11
ATOM 15844 O O . GLN A 1 19 ? -13.896 3.959 0.090 1.00 73.23 19 GLN A O 11
ATOM 15856 N N . ASN A 1 20 ? -12.530 5.133 1.432 1.00 14.34 20 ASN A N 11
ATOM 15857 C CA . ASN A 1 20 ? -11.273 4.731 0.817 1.00 62.23 20 ASN A CA 11
ATOM 15858 C C . ASN A 1 20 ? -10.797 3.430 1.466 1.00 15.04 20 ASN A C 11
ATOM 15859 O O . ASN A 1 20 ? -10.101 3.423 2.482 1.00 3.14 20 ASN A O 11
ATOM 15869 N N . VAL A 1 21 ? -11.208 2.315 0.890 1.00 23.14 21 VAL A N 11
ATOM 15870 C CA . VAL A 1 21 ? -10.844 0.957 1.270 1.00 35.12 21 VAL A CA 11
ATOM 15871 C C . VAL A 1 21 ? -9.327 0.751 1.073 1.00 12.33 21 VAL A C 11
ATOM 15872 O O . VAL A 1 21 ? -8.746 1.334 0.152 1.00 54.33 21 VAL A O 11
ATOM 15885 N N . LEU A 1 22 ? -8.682 -0.073 1.910 1.00 24.13 22 LEU A N 11
ATOM 15886 C CA . LEU A 1 22 ? -7.263 -0.428 1.762 1.00 14.44 22 LEU A CA 11
ATOM 15887 C C . LEU A 1 22 ? -7.067 -1.479 0.652 1.00 44.40 22 LEU A C 11
ATOM 15888 O O . LEU A 1 22 ? -7.985 -2.266 0.398 1.00 74.50 22 LEU A O 11
ATOM 15903 N N . PRO A 1 23 ? -5.877 -1.542 0.026 1.00 32.12 23 PRO A N 11
ATOM 15904 C CA . PRO A 1 23 ? -5.497 -2.563 -0.955 1.00 21.43 23 PRO A CA 11
ATOM 15905 C C . PRO A 1 23 ? -5.300 -3.967 -0.344 1.00 53.40 23 PRO A C 11
ATOM 15906 O O . PRO A 1 23 ? -5.224 -4.105 0.880 1.00 32.34 23 PRO A O 11
ATOM 15914 N N . PRO A 1 24 ? -5.218 -5.019 -1.186 1.00 23.15 24 PRO A N 11
ATOM 15915 C CA . PRO A 1 24 ? -5.118 -6.409 -0.742 1.00 14.14 24 PRO A CA 11
ATOM 15916 C C . PRO A 1 24 ? -3.767 -6.751 -0.107 1.00 73.11 24 PRO A C 11
ATOM 15917 O O . PRO A 1 24 ? -2.753 -6.116 -0.370 1.00 31.21 24 PRO A O 11
ATOM 15925 N N . THR A 1 25 ? -3.723 -7.845 0.647 1.00 0.25 25 THR A N 11
ATOM 15926 C CA . THR A 1 25 ? -2.549 -8.365 1.350 1.00 55.13 25 THR A CA 11
ATOM 15927 C C . THR A 1 25 ? -2.491 -9.888 1.168 1.00 23.43 25 THR A C 11
ATOM 15928 O O . THR A 1 25 ? -3.540 -10.505 0.952 1.00 15.24 25 THR A O 11
ATOM 15939 N N . PRO A 1 26 ? -1.311 -10.528 1.246 1.00 44.04 26 PRO A N 11
ATOM 15940 C CA . PRO A 1 26 ? -1.225 -11.976 1.119 1.00 4.41 26 PRO A CA 11
ATOM 15941 C C . PRO A 1 26 ? -1.843 -12.630 2.349 1.00 61.53 26 PRO A C 11
ATOM 15942 O O . PRO A 1 26 ? -1.637 -12.151 3.468 1.00 62.24 26 PRO A O 11
ATOM 15950 N N . LYS A 1 27 ? -2.515 -13.771 2.161 1.00 12.23 27 LYS A N 11
ATOM 15951 C CA . LYS A 1 27 ? -3.116 -14.558 3.247 1.00 33.15 27 LYS A CA 11
ATOM 15952 C C . LYS A 1 27 ? -2.049 -15.313 4.042 1.00 73.10 27 LYS A C 11
ATOM 15953 O O . LYS A 1 27 ? -2.165 -16.520 4.258 1.00 25.12 27 LYS A O 11
ATOM 15968 N N . ASN A 1 28 ? -0.968 -14.643 4.425 1.00 73.51 28 ASN A N 11
ATOM 15969 C CA . ASN A 1 28 ? 0.134 -15.176 5.177 1.00 64.40 28 ASN A CA 11
ATOM 15970 C C . ASN A 1 28 ? 0.230 -14.410 6.485 1.00 45.41 28 ASN A C 11
ATOM 15971 O O . ASN A 1 28 ? 0.354 -15.026 7.538 1.00 70.14 28 ASN A O 11
ATOM 15981 N N . ILE A 1 29 ? 0.189 -13.075 6.420 1.00 41.51 29 ILE A N 11
ATOM 15982 C CA . ILE A 1 29 ? 0.349 -12.178 7.561 1.00 62.22 29 ILE A CA 11
ATOM 15983 C C . ILE A 1 29 ? -0.567 -10.966 7.327 1.00 24.14 29 ILE A C 11
ATOM 15984 O O . ILE A 1 29 ? -0.966 -10.740 6.179 1.00 65.44 29 ILE A O 11
ATOM 15999 N N . PRO A 1 30 ? -0.915 -10.173 8.352 1.00 13.55 30 PRO A N 11
ATOM 16000 C CA . PRO A 1 30 ? -1.705 -8.958 8.189 1.00 4.44 30 PRO A CA 11
ATOM 16001 C C . PRO A 1 30 ? -0.848 -7.783 7.692 1.00 42.54 30 PRO A C 11
ATOM 16002 O O . PRO A 1 30 ? 0.379 -7.838 7.768 1.00 14.54 30 PRO A O 11
ATOM 16010 N N . LEU A 1 31 ? -1.483 -6.680 7.269 1.00 73.30 31 LEU A N 11
ATOM 16011 C CA . LEU A 1 31 ? -0.839 -5.436 6.815 1.00 31.45 31 LEU A CA 11
ATOM 16012 C C . LEU A 1 31 ? 0.376 -5.015 7.666 1.00 45.21 31 LEU A C 11
ATOM 16013 O O . LEU A 1 31 ? 1.474 -4.930 7.116 1.00 31.22 31 LEU A O 11
ATOM 16028 N N . PRO A 1 32 ? 0.268 -4.770 8.986 1.00 70.41 32 PRO A N 11
ATOM 16029 C CA . PRO A 1 32 ? 1.401 -4.290 9.780 1.00 63.44 32 PRO A CA 11
ATOM 16030 C C . PRO A 1 32 ? 2.528 -5.320 9.968 1.00 61.04 32 PRO A C 11
ATOM 16031 O O . PRO A 1 32 ? 3.562 -4.970 10.540 1.00 45.34 32 PRO A O 11
ATOM 16039 N N . ALA A 1 33 ? 2.378 -6.559 9.492 1.00 21.35 33 ALA A N 11
ATOM 16040 C CA . ALA A 1 33 ? 3.476 -7.497 9.315 1.00 43.11 33 ALA A CA 11
ATOM 16041 C C . ALA A 1 33 ? 3.958 -7.455 7.867 1.00 32.02 33 ALA A C 11
ATOM 16042 O O . ALA A 1 33 ? 5.169 -7.443 7.649 1.00 73.02 33 ALA A O 11
ATOM 16049 N N . PHE A 1 34 ? 3.030 -7.385 6.903 1.00 64.12 34 PHE A N 11
ATOM 16050 C CA . PHE A 1 34 ? 3.295 -7.460 5.469 1.00 62.12 34 PHE A CA 11
ATOM 16051 C C . PHE A 1 34 ? 4.288 -6.408 4.963 1.00 21.04 34 PHE A C 11
ATOM 16052 O O . PHE A 1 34 ? 4.899 -6.607 3.924 1.00 61.01 34 PHE A O 11
ATOM 16068 N N . GLY A 1 35 ? 4.502 -5.326 5.700 1.00 5.53 35 GLY A N 11
ATOM 16069 C CA . GLY A 1 35 ? 5.528 -4.338 5.410 1.00 72.44 35 GLY A CA 11
ATOM 16070 C C . GLY A 1 35 ? 6.720 -4.550 6.320 1.00 43.21 35 GLY A C 11
ATOM 16071 O O . GLY A 1 35 ? 7.828 -4.863 5.890 1.00 51.53 35 GLY A O 11
ATOM 16075 N N . GLN A 1 36 ? 6.476 -4.364 7.613 1.00 12.11 36 GLN A N 11
ATOM 16076 C CA . GLN A 1 36 ? 7.494 -4.159 8.633 1.00 44.24 36 GLN A CA 11
ATOM 16077 C C . GLN A 1 36 ? 8.456 -5.345 8.784 1.00 11.54 36 GLN A C 11
ATOM 16078 O O . GLN A 1 36 ? 9.555 -5.158 9.308 1.00 31.43 36 GLN A O 11
ATOM 16090 N N . ARG A 1 37 ? 8.060 -6.546 8.350 1.00 52.22 37 ARG A N 11
ATOM 16091 C CA . ARG A 1 37 ? 8.804 -7.790 8.568 1.00 71.42 37 ARG A CA 11
ATOM 16092 C C . ARG A 1 37 ? 9.046 -8.552 7.265 1.00 63.44 37 ARG A C 11
ATOM 16093 O O . ARG A 1 37 ? 9.444 -9.721 7.284 1.00 22.11 37 ARG A O 11
ATOM 16111 N N . ILE A 1 38 ? 8.770 -7.911 6.136 1.00 52.52 38 ILE A N 11
ATOM 16112 C CA . ILE A 1 38 ? 8.800 -8.510 4.808 1.00 24.11 38 ILE A CA 11
ATOM 16113 C C . ILE A 1 38 ? 9.526 -7.535 3.881 1.00 1.35 38 ILE A C 11
ATOM 16114 O O . ILE A 1 38 ? 10.547 -7.881 3.294 1.00 73.32 38 ILE A O 11
ATOM 16129 N N . ILE A 1 39 ? 9.000 -6.315 3.755 1.00 53.51 39 ILE A N 11
ATOM 16130 C CA . ILE A 1 39 ? 9.527 -5.267 2.893 1.00 41.51 39 ILE A CA 11
ATOM 16131 C C . ILE A 1 39 ? 10.784 -4.643 3.515 1.00 45.24 39 ILE A C 11
ATOM 16132 O O . ILE A 1 39 ? 11.550 -4.010 2.795 1.00 64.03 39 ILE A O 11
ATOM 16147 N N . GLY A 1 40 ? 11.009 -4.757 4.830 1.00 41.53 40 GLY A N 11
ATOM 16148 C CA . GLY A 1 40 ? 12.199 -4.164 5.448 1.00 21.12 40 GLY A CA 11
ATOM 16149 C C . GLY A 1 40 ? 12.060 -2.665 5.708 1.00 5.21 40 GLY A C 11
ATOM 16150 O O . GLY A 1 40 ? 13.008 -2.034 6.170 1.00 42.51 40 GLY A O 11
ATOM 16154 N N . TRP A 1 41 ? 10.882 -2.082 5.461 1.00 5.33 41 TRP A N 11
ATOM 16155 C CA . TRP A 1 41 ? 10.660 -0.637 5.418 1.00 45.41 41 TRP A CA 11
ATOM 16156 C C . TRP A 1 41 ? 10.551 0.035 6.792 1.00 32.34 41 TRP A C 11
ATOM 16157 O O . TRP A 1 41 ? 9.940 1.102 6.896 1.00 31.33 41 TRP A O 11
ATOM 16177 N N . GLY A 1 42 ? 11.038 -0.608 7.853 1.00 10.54 42 GLY A N 11
ATOM 16178 C CA . GLY A 1 42 ? 10.815 -0.210 9.237 1.00 24.12 42 GLY A CA 11
ATOM 16179 C C . GLY A 1 42 ? 9.330 0.014 9.478 1.00 13.14 42 GLY A C 11
ATOM 16180 O O . GLY A 1 42 ? 8.568 -0.948 9.454 1.00 71.42 42 GLY A O 11
ATOM 16184 N N . THR A 1 43 ? 8.899 1.263 9.661 1.00 1.51 43 THR A N 11
ATOM 16185 C CA . THR A 1 43 ? 7.506 1.695 9.538 1.00 62.24 43 THR A CA 11
ATOM 16186 C C . THR A 1 43 ? 7.513 3.228 9.462 1.00 52.11 43 THR A C 11
ATOM 16187 O O . THR A 1 43 ? 8.223 3.868 10.243 1.00 50.41 43 THR A O 11
ATOM 16198 N N . GLY A 1 44 ? 6.716 3.835 8.573 1.00 2.14 44 GLY A N 11
ATOM 16199 C CA . GLY A 1 44 ? 6.645 5.287 8.450 1.00 41.41 44 GLY A CA 11
ATOM 16200 C C . GLY A 1 44 ? 7.342 5.804 7.201 1.00 61.05 44 GLY A C 11
ATOM 16201 O O . GLY A 1 44 ? 7.067 5.329 6.095 1.00 73.05 44 GLY A O 11
ATOM 16205 N N . ALA A 1 45 ? 8.189 6.817 7.386 1.00 1.13 45 ALA A N 11
ATOM 16206 C CA . ALA A 1 45 ? 8.925 7.534 6.354 1.00 61.14 45 ALA A CA 11
ATOM 16207 C C . ALA A 1 45 ? 10.370 7.039 6.344 1.00 54.33 45 ALA A C 11
ATOM 16208 O O . ALA A 1 45 ? 10.879 6.572 5.325 1.00 41.42 45 ALA A O 11
ATOM 16215 N N . GLU A 1 46 ? 11.041 7.186 7.487 1.00 12.30 46 GLU A N 11
ATOM 16216 C CA . GLU A 1 46 ? 12.469 6.992 7.635 1.00 13.33 46 GLU A CA 11
ATOM 16217 C C . GLU A 1 46 ? 12.880 5.545 7.400 1.00 71.41 46 GLU A C 11
ATOM 16218 O O . GLU A 1 46 ? 13.939 5.297 6.829 1.00 64.22 46 GLU A O 11
ATOM 16228 N N . GLY A 1 47 ? 12.023 4.599 7.791 1.00 54.45 47 GLY A N 11
ATOM 16229 C CA . GLY A 1 47 ? 12.326 3.181 7.664 1.00 51.11 47 GLY A CA 11
ATOM 16230 C C . GLY A 1 47 ? 12.317 2.713 6.212 1.00 11.34 47 GLY A C 11
ATOM 16231 O O . GLY A 1 47 ? 12.984 1.737 5.867 1.00 71.23 47 GLY A O 11
ATOM 16235 N N . ALA A 1 48 ? 11.547 3.389 5.361 1.00 61.34 48 ALA A N 11
ATOM 16236 C CA . ALA A 1 48 ? 11.519 3.145 3.939 1.00 73.31 48 ALA A CA 11
ATOM 16237 C C . ALA A 1 48 ? 12.715 3.834 3.296 1.00 2.11 48 ALA A C 11
ATOM 16238 O O . ALA A 1 48 ? 13.295 3.277 2.371 1.00 62.04 48 ALA A O 11
ATOM 16245 N N . ARG A 1 49 ? 13.085 5.037 3.757 1.00 60.23 49 ARG A N 11
ATOM 16246 C CA . ARG A 1 49 ? 14.130 5.842 3.135 1.00 4.34 49 ARG A CA 11
ATOM 16247 C C . ARG A 1 49 ? 15.432 5.065 2.994 1.00 53.31 49 ARG A C 11
ATOM 16248 O O . ARG A 1 49 ? 15.908 4.930 1.873 1.00 55.12 49 ARG A O 11
ATOM 16266 N N . GLN A 1 50 ? 16.028 4.609 4.095 1.00 44.11 50 GLN A N 11
ATOM 16267 C CA . GLN A 1 50 ? 17.390 4.086 4.044 1.00 13.50 50 GLN A CA 11
ATOM 16268 C C . GLN A 1 50 ? 17.442 2.689 3.416 1.00 3.23 50 GLN A C 11
ATOM 16269 O O . GLN A 1 50 ? 18.534 2.163 3.204 1.00 41.41 50 GLN A O 11
ATOM 16281 N N . ARG A 1 51 ? 16.302 2.058 3.103 1.00 52.41 51 ARG A N 11
ATOM 16282 C CA . ARG A 1 51 ? 16.262 0.784 2.376 1.00 42.12 51 ARG A CA 11
ATOM 16283 C C . ARG A 1 51 ? 15.935 1.015 0.892 1.00 34.24 51 ARG A C 11
ATOM 16284 O O . ARG A 1 51 ? 16.469 0.308 0.044 1.00 53.43 51 ARG A O 11
ATOM 16302 N N . LEU A 1 52 ? 15.160 2.055 0.571 1.00 61.22 52 LEU A N 11
ATOM 16303 C CA . LEU A 1 52 ? 14.804 2.522 -0.769 1.00 44.01 52 LEU A CA 11
ATOM 16304 C C . LEU A 1 52 ? 16.024 2.885 -1.611 1.00 12.20 52 LEU A C 11
ATOM 16305 O O . LEU A 1 52 ? 16.225 2.303 -2.675 1.00 12.13 52 LEU A O 11
ATOM 16320 N N . GLU A 1 53 ? 16.786 3.913 -1.211 1.00 43.43 53 GLU A N 11
ATOM 16321 C CA . GLU A 1 53 ? 17.641 4.656 -2.156 1.00 1.00 53 GLU A CA 11
ATOM 16322 C C . GLU A 1 53 ? 18.857 3.836 -2.635 1.00 74.35 53 GLU A C 11
ATOM 16323 O O . GLU A 1 53 ? 19.611 4.278 -3.514 1.00 44.21 53 GLU A O 11
ATOM 16333 N N . ASN A 1 54 ? 19.003 2.629 -2.090 1.00 61.22 54 ASN A N 11
ATOM 16334 C CA . ASN A 1 54 ? 20.108 1.686 -2.207 1.00 15.31 54 ASN A CA 11
ATOM 16335 C C . ASN A 1 54 ? 19.631 0.228 -2.192 1.00 2.41 54 ASN A C 11
ATOM 16336 O O . ASN A 1 54 ? 20.351 -0.652 -1.720 1.00 31.12 54 ASN A O 11
ATOM 16346 N N . ILE A 1 55 ? 18.394 -0.036 -2.608 1.00 43.02 55 ILE A N 11
ATOM 16347 C CA . ILE A 1 55 ? 17.826 -1.382 -2.600 1.00 13.43 55 ILE A CA 11
ATOM 16348 C C . ILE A 1 55 ? 18.637 -2.312 -3.516 1.00 75.12 55 ILE A C 11
ATOM 16349 O O . ILE A 1 55 ? 19.322 -1.842 -4.427 1.00 32.33 55 ILE A O 11
ATOM 16364 N N . GLN A 1 56 ? 18.521 -3.626 -3.328 1.00 43.33 56 GLN A N 11
ATOM 16365 C CA . GLN A 1 56 ? 19.273 -4.637 -4.066 1.00 2.10 56 GLN A CA 11
ATOM 16366 C C . GLN A 1 56 ? 18.294 -5.652 -4.659 1.00 74.23 56 GLN A C 11
ATOM 16367 O O . GLN A 1 56 ? 17.177 -5.791 -4.156 1.00 44.35 56 GLN A O 11
ATOM 16379 N N . PRO A 1 57 ? 18.707 -6.438 -5.663 1.00 22.24 57 PRO A N 11
ATOM 16380 C CA . PRO A 1 57 ? 17.837 -7.400 -6.321 1.00 42.34 57 PRO A CA 11
ATOM 16381 C C . PRO A 1 57 ? 17.450 -8.546 -5.390 1.00 55.04 57 PRO A C 11
ATOM 16382 O O . PRO A 1 57 ? 16.454 -9.226 -5.633 1.00 72.34 57 PRO A O 11
ATOM 16390 N N . ALA A 1 58 ? 18.209 -8.801 -4.323 1.00 74.25 58 ALA A N 11
ATOM 16391 C CA . ALA A 1 58 ? 17.835 -9.840 -3.375 1.00 21.21 58 ALA A CA 11
ATOM 16392 C C . ALA A 1 58 ? 16.721 -9.385 -2.435 1.00 41.03 58 ALA A C 11
ATOM 16393 O O . ALA A 1 58 ? 16.077 -10.222 -1.808 1.00 4.13 58 ALA A O 11
ATOM 16400 N N . ASP A 1 59 ? 16.471 -8.080 -2.326 1.00 3.12 59 ASP A N 11
ATOM 16401 C CA . ASP A 1 59 ? 15.440 -7.549 -1.440 1.00 71.33 59 ASP A CA 11
ATOM 16402 C C . ASP A 1 59 ? 14.047 -7.784 -2.025 1.00 33.41 59 ASP A C 11
ATOM 16403 O O . ASP A 1 59 ? 13.069 -7.911 -1.300 1.00 51.20 59 ASP A O 11
ATOM 16411 N N . VAL A 1 60 ? 13.926 -7.899 -3.346 1.00 53.11 60 VAL A N 11
ATOM 16412 C CA . VAL A 1 60 ? 12.669 -8.265 -3.995 1.00 63.41 60 VAL A CA 11
ATOM 16413 C C . VAL A 1 60 ? 12.548 -9.794 -4.011 1.00 54.10 60 VAL A C 11
ATOM 16414 O O . VAL A 1 60 ? 11.535 -10.355 -3.585 1.00 72.20 60 VAL A O 11
ATOM 16427 N N . SER A 1 61 ? 13.630 -10.484 -4.369 1.00 73.21 61 SER A N 11
ATOM 16428 C CA . SER A 1 61 ? 13.806 -11.928 -4.315 1.00 14.02 61 SER A CA 11
ATOM 16429 C C . SER A 1 61 ? 13.892 -12.485 -2.877 1.00 61.11 61 SER A C 11
ATOM 16430 O O . SER A 1 61 ? 14.467 -13.551 -2.662 1.00 43.22 61 SER A O 11
ATOM 16437 N N . MET A 1 62 ? 13.284 -11.830 -1.889 1.00 23.34 62 MET A N 11
ATOM 16438 C CA . MET A 1 62 ? 13.008 -12.385 -0.572 1.00 21.25 62 MET A CA 11
ATOM 16439 C C . MET A 1 62 ? 11.517 -12.247 -0.284 1.00 35.21 62 MET A C 11
ATOM 16440 O O . MET A 1 62 ? 10.905 -13.213 0.154 1.00 1.42 62 MET A O 11
ATOM 16452 N N . ILE A 1 63 ? 10.900 -11.114 -0.635 1.00 63.40 63 ILE A N 11
ATOM 16453 C CA . ILE A 1 63 ? 9.486 -10.817 -0.427 1.00 52.10 63 ILE A CA 11
ATOM 16454 C C . ILE A 1 63 ? 8.630 -11.858 -1.150 1.00 52.33 63 ILE A C 11
ATOM 16455 O O . ILE A 1 63 ? 7.655 -12.361 -0.598 1.00 21.51 63 ILE A O 11
ATOM 16470 N N . LYS A 1 64 ? 9.015 -12.216 -2.378 1.00 31.24 64 LYS A N 11
ATOM 16471 C CA . LYS A 1 64 ? 8.297 -13.186 -3.209 1.00 51.22 64 LYS A CA 11
ATOM 16472 C C . LYS A 1 64 ? 8.113 -14.510 -2.476 1.00 63.52 64 LYS A C 11
ATOM 16473 O O . LYS A 1 64 ? 7.064 -15.146 -2.586 1.00 72.23 64 LYS A O 11
ATOM 16488 N N . LYS A 1 65 ? 9.122 -14.917 -1.705 1.00 72.54 65 LYS A N 11
ATOM 16489 C CA . LYS A 1 65 ? 9.113 -16.180 -0.987 1.00 2.24 65 LYS A CA 11
ATOM 16490 C C . LYS A 1 65 ? 8.228 -16.126 0.252 1.00 53.43 65 LYS A C 11
ATOM 16491 O O . LYS A 1 65 ? 7.893 -17.186 0.776 1.00 1.24 65 LYS A O 11
ATOM 16506 N N . GLN A 1 66 ? 7.778 -14.947 0.690 1.00 74.54 66 GLN A N 11
ATOM 16507 C CA . GLN A 1 66 ? 6.788 -14.811 1.745 1.00 54.13 66 GLN A CA 11
ATOM 16508 C C . GLN A 1 66 ? 5.426 -14.626 1.075 1.00 30.54 66 GLN A C 11
ATOM 16509 O O . GLN A 1 66 ? 4.649 -13.736 1.418 1.00 14.22 66 GLN A O 11
ATOM 16521 N N . GLY A 1 67 ? 5.145 -15.475 0.084 1.00 22.51 67 GLY A N 11
ATOM 16522 C CA . GLY A 1 67 ? 3.822 -15.660 -0.466 1.00 12.11 67 GLY A CA 11
ATOM 16523 C C . GLY A 1 67 ? 3.239 -14.403 -1.072 1.00 2.02 67 GLY A C 11
ATOM 16524 O O . GLY A 1 67 ? 2.047 -14.161 -0.924 1.00 75.31 67 GLY A O 11
ATOM 16528 N N . THR A 1 68 ? 4.082 -13.595 -1.708 1.00 41.04 68 THR A N 11
ATOM 16529 C CA . THR A 1 68 ? 3.699 -12.301 -2.236 1.00 41.43 68 THR A CA 11
ATOM 16530 C C . THR A 1 68 ? 3.723 -12.356 -3.773 1.00 33.43 68 THR A C 11
ATOM 16531 O O . THR A 1 68 ? 4.216 -13.327 -4.356 1.00 24.23 68 THR A O 11
ATOM 16542 N N . THR A 1 69 ? 3.164 -11.344 -4.435 1.00 64.34 69 THR A N 11
ATOM 16543 C CA . THR A 1 69 ? 2.985 -11.269 -5.877 1.00 74.24 69 THR A CA 11
ATOM 16544 C C . THR A 1 69 ? 3.241 -9.845 -6.365 1.00 40.20 69 THR A C 11
ATOM 16545 O O . THR A 1 69 ? 3.197 -8.901 -5.572 1.00 22.11 69 THR A O 11
ATOM 16556 N N . LEU A 1 70 ? 3.421 -9.684 -7.677 1.00 32.11 70 LEU A N 11
ATOM 16557 C CA . LEU A 1 70 ? 3.549 -8.390 -8.331 1.00 62.14 70 LEU A CA 11
ATOM 16558 C C . LEU A 1 70 ? 2.252 -7.593 -8.244 1.00 1.15 70 LEU A C 11
ATOM 16559 O O . LEU A 1 70 ? 2.295 -6.375 -8.205 1.00 54.12 70 LEU A O 11
ATOM 16574 N N . GLU A 1 71 ? 1.106 -8.261 -8.146 1.00 60.52 71 GLU A N 11
ATOM 16575 C CA . GLU A 1 71 ? -0.191 -7.641 -7.898 1.00 35.15 71 GLU A CA 11
ATOM 16576 C C . GLU A 1 71 ? -0.221 -6.940 -6.536 1.00 74.22 71 GLU A C 11
ATOM 16577 O O . GLU A 1 71 ? -0.687 -5.803 -6.433 1.00 43.13 71 GLU A O 11
ATOM 16587 N N . MET A 1 72 ? 0.231 -7.616 -5.473 1.00 4.24 72 MET A N 11
ATOM 16588 C CA . MET A 1 72 ? 0.311 -6.982 -4.162 1.00 11.03 72 MET A CA 11
ATOM 16589 C C . MET A 1 72 ? 1.307 -5.834 -4.268 1.00 32.21 72 MET A C 11
ATOM 16590 O O . MET A 1 72 ? 1.040 -4.709 -3.851 1.00 61.10 72 MET A O 11
ATOM 16602 N N . ILE A 1 73 ? 2.445 -6.127 -4.889 1.00 1.34 73 ILE A N 11
ATOM 16603 C CA . ILE A 1 73 ? 3.557 -5.230 -5.115 1.00 54.21 73 ILE A CA 11
ATOM 16604 C C . ILE A 1 73 ? 3.255 -4.347 -6.337 1.00 72.50 73 ILE A C 11
ATOM 16605 O O . ILE A 1 73 ? 4.143 -3.985 -7.095 1.00 73.11 73 ILE A O 11
ATOM 16620 N N . THR A 1 74 ? 2.017 -3.906 -6.493 1.00 14.14 74 THR A N 11
ATOM 16621 C CA . THR A 1 74 ? 1.652 -2.750 -7.293 1.00 4.24 74 THR A CA 11
ATOM 16622 C C . THR A 1 74 ? 0.492 -2.030 -6.612 1.00 12.23 74 THR A C 11
ATOM 16623 O O . THR A 1 74 ? 0.431 -0.801 -6.614 1.00 72.20 74 THR A O 11
ATOM 16634 N N . ALA A 1 75 ? -0.382 -2.764 -5.921 1.00 31.11 75 ALA A N 11
ATOM 16635 C CA . ALA A 1 75 ? -1.484 -2.141 -5.198 1.00 35.11 75 ALA A CA 11
ATOM 16636 C C . ALA A 1 75 ? -1.019 -1.392 -3.945 1.00 20.22 75 ALA A C 11
ATOM 16637 O O . ALA A 1 75 ? -1.811 -0.679 -3.338 1.00 53.10 75 ALA A O 11
ATOM 16644 N N . TRP A 1 76 ? 0.250 -1.534 -3.550 1.00 43.33 76 TRP A N 11
ATOM 16645 C CA . TRP A 1 76 ? 0.798 -0.874 -2.374 1.00 34.33 76 TRP A CA 11
ATOM 16646 C C . TRP A 1 76 ? 1.787 0.238 -2.678 1.00 41.03 76 TRP A C 11
ATOM 16647 O O . TRP A 1 76 ? 2.112 0.992 -1.753 1.00 20.21 76 TRP A O 11
ATOM 16667 N N . GLN A 1 77 ? 2.287 0.368 -3.911 1.00 62.43 77 GLN A N 11
ATOM 16668 C CA . GLN A 1 77 ? 2.995 1.556 -4.302 1.00 75.23 77 GLN A CA 11
ATOM 16669 C C . GLN A 1 77 ? 1.944 2.601 -4.599 1.00 34.54 77 GLN A C 11
ATOM 16670 O O . GLN A 1 77 ? 1.959 3.659 -3.975 1.00 22.42 77 GLN A O 11
ATOM 16682 N N . ASP A 1 78 ? 1.015 2.286 -5.508 1.00 0.35 78 ASP A N 11
ATOM 16683 C CA . ASP A 1 78 ? 0.218 3.289 -6.194 1.00 43.30 78 ASP A CA 11
ATOM 16684 C C . ASP A 1 78 ? -0.721 3.967 -5.216 1.00 64.43 78 ASP A C 11
ATOM 16685 O O . ASP A 1 78 ? -0.970 5.166 -5.308 1.00 62.33 78 ASP A O 11
ATOM 16693 N N . PHE A 1 79 ? -1.116 3.208 -4.192 1.00 74.24 79 PHE A N 11
ATOM 16694 C CA . PHE A 1 79 ? -1.911 3.685 -3.073 1.00 71.51 79 PHE A CA 11
ATOM 16695 C C . PHE A 1 79 ? -1.272 4.928 -2.445 1.00 61.14 79 PHE A C 11
ATOM 16696 O O . PHE A 1 79 ? -1.985 5.859 -2.074 1.00 44.33 79 PHE A O 11
ATOM 16712 N N . TYR A 1 80 ? 0.061 4.956 -2.337 1.00 71.24 80 TYR A N 11
ATOM 16713 C CA . TYR A 1 80 ? 0.818 6.092 -1.836 1.00 55.41 80 TYR A CA 11
ATOM 16714 C C . TYR A 1 80 ? 1.387 6.978 -2.949 1.00 32.23 80 TYR A C 11
ATOM 16715 O O . TYR A 1 80 ? 1.599 8.162 -2.700 1.00 55.30 80 TYR A O 11
ATOM 16732 N N . GLU A 1 81 ? 1.682 6.460 -4.147 1.00 1.42 81 GLU A N 11
ATOM 16733 C CA . GLU A 1 81 ? 2.161 7.276 -5.272 1.00 22.31 81 GLU A CA 11
ATOM 16734 C C . GLU A 1 81 ? 1.088 8.301 -5.655 1.00 63.53 81 GLU A C 11
ATOM 16735 O O . GLU A 1 81 ? 1.414 9.456 -5.932 1.00 44.41 81 GLU A O 11
ATOM 16745 N N . GLN A 1 82 ? -0.194 7.943 -5.583 1.00 71.51 82 GLN A N 11
ATOM 16746 C CA . GLN A 1 82 ? -1.281 8.882 -5.819 1.00 2.23 82 GLN A CA 11
ATOM 16747 C C . GLN A 1 82 ? -1.385 9.952 -4.731 1.00 2.05 82 GLN A C 11
ATOM 16748 O O . GLN A 1 82 ? -1.998 10.990 -4.981 1.00 11.23 82 GLN A O 11
ATOM 16760 N N . GLU A 1 83 ? -0.793 9.764 -3.551 1.00 3.32 83 GLU A N 11
ATOM 16761 C CA . GLU A 1 83 ? -0.833 10.795 -2.520 1.00 63.33 83 GLU A CA 11
ATOM 16762 C C . GLU A 1 83 ? 0.133 11.916 -2.896 1.00 73.20 83 GLU A C 11
ATOM 16763 O O . GLU A 1 83 ? -0.172 13.083 -2.661 1.00 23.15 83 GLU A O 11
ATOM 16773 N N . GLN A 1 84 ? 1.255 11.598 -3.559 1.00 1.42 84 GLN A N 11
ATOM 16774 C CA . GLN A 1 84 ? 2.193 12.619 -4.015 1.00 2.21 84 GLN A CA 11
ATOM 16775 C C . GLN A 1 84 ? 1.516 13.600 -4.960 1.00 34.42 84 GLN A C 11
ATOM 16776 O O . GLN A 1 84 ? 1.820 14.791 -4.885 1.00 55.21 84 GLN A O 11
ATOM 16788 N N . GLN A 1 85 ? 0.602 13.128 -5.820 1.00 72.20 85 GLN A N 11
ATOM 16789 C CA . GLN A 1 85 ? 0.004 14.006 -6.816 1.00 60.34 85 GLN A CA 11
ATOM 16790 C C . GLN A 1 85 ? -0.705 15.178 -6.128 1.00 35.53 85 GLN A C 11
ATOM 16791 O O . GLN A 1 85 ? -0.577 16.313 -6.582 1.00 12.42 85 GLN A O 11
ATOM 16803 N N . ARG A 1 86 ? -1.379 14.906 -5.002 1.00 15.33 86 ARG A N 11
ATOM 16804 C CA . ARG A 1 86 ? -2.187 15.880 -4.275 1.00 75.14 86 ARG A CA 11
ATOM 16805 C C . ARG A 1 86 ? -1.434 16.558 -3.129 1.00 24.14 86 ARG A C 11
ATOM 16806 O O . ARG A 1 86 ? -1.666 17.736 -2.864 1.00 74.30 86 ARG A O 11
ATOM 16824 N N . ASN A 1 87 ? -0.540 15.858 -2.425 1.00 72.50 87 ASN A N 11
ATOM 16825 C CA . ASN A 1 87 ? 0.227 16.408 -1.315 1.00 61.15 87 ASN A CA 11
ATOM 16826 C C . ASN A 1 87 ? 1.661 15.919 -1.384 1.00 71.54 87 ASN A C 11
ATOM 16827 O O . ASN A 1 87 ? 1.980 14.814 -0.948 1.00 64.12 87 ASN A O 11
ATOM 16837 N N . GLU A 1 88 ? 2.548 16.765 -1.905 1.00 44.02 88 GLU A N 11
ATOM 16838 C CA . GLU A 1 88 ? 3.989 16.521 -1.903 1.00 73.52 88 GLU A CA 11
ATOM 16839 C C . GLU A 1 88 ? 4.555 16.469 -0.483 1.00 42.21 88 GLU A C 11
ATOM 16840 O O . GLU A 1 88 ? 5.562 15.808 -0.230 1.00 62.55 88 GLU A O 11
ATOM 16850 N N . ASN A 1 89 ? 3.927 17.206 0.436 1.00 0.24 89 ASN A N 11
ATOM 16851 C CA . ASN A 1 89 ? 4.479 17.601 1.732 1.00 13.42 89 ASN A CA 11
ATOM 16852 C C . ASN A 1 89 ? 4.399 16.482 2.775 1.00 71.45 89 ASN A C 11
ATOM 16853 O O . ASN A 1 89 ? 4.466 16.727 3.977 1.00 32.44 89 ASN A O 11
ATOM 16863 N N . ASN A 1 90 ? 4.204 15.243 2.327 1.00 44.34 90 ASN A N 11
ATOM 16864 C CA . ASN A 1 90 ? 3.854 14.092 3.138 1.00 1.03 90 ASN A CA 11
ATOM 16865 C C . ASN A 1 90 ? 4.913 13.005 2.905 1.00 2.44 90 ASN A C 11
ATOM 16866 O O . ASN A 1 90 ? 4.693 12.075 2.124 1.00 63.45 90 ASN A O 11
ATOM 16876 N N . PRO A 1 91 ? 6.089 13.110 3.553 1.00 1.41 91 PRO A N 11
ATOM 16877 C CA . PRO A 1 91 ? 7.256 12.284 3.243 1.00 40.52 91 PRO A CA 11
ATOM 16878 C C . PRO A 1 91 ? 6.999 10.800 3.488 1.00 72.12 91 PRO A C 11
ATOM 16879 O O . PRO A 1 91 ? 7.566 9.955 2.804 1.00 75.11 91 PRO A O 11
ATOM 16887 N N . THR A 1 92 ? 6.151 10.482 4.459 1.00 63.03 92 THR A N 11
ATOM 16888 C CA . THR A 1 92 ? 5.810 9.144 4.890 1.00 60.32 92 THR A CA 11
ATOM 16889 C C . THR A 1 92 ? 5.266 8.330 3.717 1.00 63.41 92 THR A C 11
ATOM 16890 O O . THR A 1 92 ? 5.899 7.347 3.331 1.00 13.43 92 THR A O 11
ATOM 16901 N N . ALA A 1 93 ? 4.169 8.783 3.096 1.00 61.55 93 ALA A N 11
ATOM 16902 C CA . ALA A 1 93 ? 3.691 8.255 1.822 1.00 0.32 93 ALA A CA 11
ATOM 16903 C C . ALA A 1 93 ? 4.829 8.259 0.793 1.00 33.21 93 ALA A C 11
ATOM 16904 O O . ALA A 1 93 ? 5.118 7.220 0.209 1.00 1.13 93 ALA A O 11
ATOM 16911 N N . LYS A 1 94 ? 5.498 9.399 0.594 1.00 32.10 94 LYS A N 11
ATOM 16912 C CA . LYS A 1 94 ? 6.491 9.602 -0.462 1.00 13.33 94 LYS A CA 11
ATOM 16913 C C . LYS A 1 94 ? 7.563 8.515 -0.504 1.00 62.31 94 LYS A C 11
ATOM 16914 O O . LYS A 1 94 ? 7.750 7.893 -1.551 1.00 62.32 94 LYS A O 11
ATOM 16929 N N . TYR A 1 95 ? 8.267 8.268 0.602 1.00 43.01 95 TYR A N 11
ATOM 16930 C CA . TYR A 1 95 ? 9.295 7.235 0.647 1.00 3.12 95 TYR A CA 11
ATOM 16931 C C . TYR A 1 95 ? 8.691 5.853 0.448 1.00 61.11 95 TYR A C 11
ATOM 16932 O O . TYR A 1 95 ? 9.221 5.095 -0.363 1.00 3.42 95 TYR A O 11
ATOM 16949 N N . ARG A 1 96 ? 7.633 5.472 1.177 1.00 44.44 96 ARG A N 11
ATOM 16950 C CA . ARG A 1 96 ? 7.128 4.113 1.058 1.00 31.43 96 ARG A CA 11
ATOM 16951 C C . ARG A 1 96 ? 6.526 3.826 -0.320 1.00 44.20 96 ARG A C 11
ATOM 16952 O O . ARG A 1 96 ? 6.705 2.716 -0.805 1.00 42.24 96 ARG A O 11
ATOM 16970 N N . ALA A 1 97 ? 5.902 4.800 -0.989 1.00 71.40 97 ALA A N 11
ATOM 16971 C CA . ALA A 1 97 ? 5.459 4.691 -2.372 1.00 34.44 97 ALA A CA 11
ATOM 16972 C C . ALA A 1 97 ? 6.650 4.366 -3.268 1.00 55.25 97 ALA A C 11
ATOM 16973 O O . ALA A 1 97 ? 6.654 3.346 -3.960 1.00 4.31 97 ALA A O 11
ATOM 16980 N N . ARG A 1 98 ? 7.671 5.231 -3.209 1.00 74.33 98 ARG A N 11
ATOM 16981 C CA . ARG A 1 98 ? 8.912 5.104 -3.960 1.00 53.35 98 ARG A CA 11
ATOM 16982 C C . ARG A 1 98 ? 9.551 3.742 -3.723 1.00 12.14 98 ARG A C 11
ATOM 16983 O O . ARG A 1 98 ? 10.048 3.128 -4.666 1.00 75.32 98 ARG A O 11
ATOM 17001 N N . LEU A 1 99 ? 9.546 3.272 -2.476 1.00 24.14 99 LEU A N 11
ATOM 17002 C CA . LEU A 1 99 ? 10.072 1.972 -2.096 1.00 0.22 99 LEU A CA 11
ATOM 17003 C C . LEU A 1 99 ? 9.298 0.875 -2.799 1.00 63.55 99 LEU A C 11
ATOM 17004 O O . LEU A 1 99 ? 9.901 0.154 -3.579 1.00 42.12 99 LEU A O 11
ATOM 17019 N N . MET A 1 100 ? 7.995 0.764 -2.538 1.00 13.42 100 MET A N 11
ATOM 17020 C CA . MET A 1 100 ? 7.133 -0.284 -3.073 1.00 53.44 100 MET A CA 11
ATOM 17021 C C . MET A 1 100 ? 7.311 -0.422 -4.591 1.00 72.11 100 MET A C 11
ATOM 17022 O O . MET A 1 100 ? 7.655 -1.503 -5.065 1.00 12.01 100 MET A O 11
ATOM 17034 N N . LYS A 1 101 ? 7.189 0.687 -5.330 1.00 61.51 101 LYS A N 11
ATOM 17035 C CA . LYS A 1 101 ? 7.499 0.795 -6.754 1.00 51.22 101 LYS A CA 11
ATOM 17036 C C . LYS A 1 101 ? 8.812 0.107 -7.109 1.00 21.22 101 LYS A C 11
ATOM 17037 O O . LYS A 1 101 ? 8.830 -0.710 -8.022 1.00 53.34 101 LYS A O 11
ATOM 17052 N N . LYS A 1 102 ? 9.909 0.419 -6.421 1.00 42.13 102 LYS A N 11
ATOM 17053 C CA . LYS A 1 102 ? 11.228 -0.152 -6.719 1.00 75.34 102 LYS A CA 11
ATOM 17054 C C . LYS A 1 102 ? 11.246 -1.677 -6.681 1.00 55.11 102 LYS A C 11
ATOM 17055 O O . LYS A 1 102 ? 12.083 -2.283 -7.338 1.00 22.54 102 LYS A O 11
ATOM 17070 N N . ILE A 1 103 ? 10.351 -2.293 -5.919 1.00 75.50 103 ILE A N 11
ATOM 17071 C CA . ILE A 1 103 ? 10.248 -3.733 -5.803 1.00 71.11 103 ILE A CA 11
ATOM 17072 C C . ILE A 1 103 ? 9.672 -4.269 -7.123 1.00 21.42 103 ILE A C 11
ATOM 17073 O O . ILE A 1 103 ? 10.250 -5.182 -7.707 1.00 53.33 103 ILE A O 11
ATOM 17088 N N . ALA A 1 104 ? 8.584 -3.685 -7.641 1.00 15.35 104 ALA A N 11
ATOM 17089 C CA . ALA A 1 104 ? 8.042 -4.025 -8.960 1.00 71.10 104 ALA A CA 11
ATOM 17090 C C . ALA A 1 104 ? 9.088 -3.818 -10.061 1.00 62.11 104 ALA A C 11
ATOM 17091 O O . ALA A 1 104 ? 9.146 -4.560 -11.042 1.00 54.24 104 ALA A O 11
ATOM 17098 N N . ASP A 1 105 ? 9.954 -2.829 -9.859 1.00 2.32 105 ASP A N 11
ATOM 17099 C CA . ASP A 1 105 ? 10.993 -2.368 -10.783 1.00 62.51 105 ASP A CA 11
ATOM 17100 C C . ASP A 1 105 ? 12.094 -3.420 -10.961 1.00 20.30 105 ASP A C 11
ATOM 17101 O O . ASP A 1 105 ? 12.909 -3.312 -11.879 1.00 54.02 105 ASP A O 11
ATOM 17109 N N . LEU A 1 106 ? 12.122 -4.439 -10.095 1.00 34.11 106 LEU A N 11
ATOM 17110 C CA . LEU A 1 106 ? 13.128 -5.494 -10.003 1.00 54.05 106 LEU A CA 11
ATOM 17111 C C . LEU A 1 106 ? 12.495 -6.892 -10.046 1.00 64.30 106 LEU A C 11
ATOM 17112 O O . LEU A 1 106 ? 13.185 -7.887 -9.792 1.00 23.15 106 LEU A O 11
ATOM 17127 N N . TRP A 1 107 ? 11.187 -6.973 -10.313 1.00 42.20 107 TRP A N 11
ATOM 17128 C CA . TRP A 1 107 ? 10.435 -8.205 -10.127 1.00 61.50 107 TRP A CA 11
ATOM 17129 C C . TRP A 1 107 ? 10.952 -9.338 -11.002 1.00 34.11 107 TRP A C 11
ATOM 17130 O O . TRP A 1 107 ? 11.352 -9.080 -12.160 1.00 15.03 107 TRP A O 11
ATOM 17150 N N . GLY A 1 1 ? -34.840 3.614 6.465 1.00 53.54 1 GLY A N 12
ATOM 17151 C CA . GLY A 1 1 ? -33.646 4.333 6.941 1.00 33.01 1 GLY A CA 12
ATOM 17152 C C . GLY A 1 1 ? -32.771 3.382 7.740 1.00 32.02 1 GLY A C 12
ATOM 17153 O O . GLY A 1 1 ? -33.144 2.223 7.902 1.00 13.24 1 GLY A O 12
ATOM 17157 N N . THR A 1 2 ? -31.643 3.870 8.242 1.00 63.21 2 THR A N 12
ATOM 17158 C CA . THR A 1 2 ? -30.828 3.229 9.263 1.00 70.34 2 THR A CA 12
ATOM 17159 C C . THR A 1 2 ? -30.441 4.366 10.212 1.00 42.12 2 THR A C 12
ATOM 17160 O O . THR A 1 2 ? -30.308 5.506 9.759 1.00 31.11 2 THR A O 12
ATOM 17171 N N . ASP A 1 3 ? -30.287 4.066 11.499 1.00 3.43 3 ASP A N 12
ATOM 17172 C CA . ASP A 1 3 ? -29.608 4.941 12.456 1.00 31.21 3 ASP A CA 12
ATOM 17173 C C . ASP A 1 3 ? -28.829 4.030 13.402 1.00 74.53 3 ASP A C 12
ATOM 17174 O O . ASP A 1 3 ? -28.995 4.030 14.620 1.00 45.11 3 ASP A O 12
ATOM 17182 N N . PHE A 1 4 ? -28.041 3.140 12.797 1.00 44.22 4 PHE A N 12
ATOM 17183 C CA . PHE A 1 4 ? -27.342 2.040 13.449 1.00 45.22 4 PHE A CA 12
ATOM 17184 C C . PHE A 1 4 ? -25.843 2.164 13.169 1.00 11.15 4 PHE A C 12
ATOM 17185 O O . PHE A 1 4 ? -25.423 3.038 12.405 1.00 73.52 4 PHE A O 12
ATOM 17201 N N . GLY A 1 5 ? -25.034 1.299 13.782 1.00 12.12 5 GLY A N 12
ATOM 17202 C CA . GLY A 1 5 ? -23.584 1.308 13.665 1.00 10.23 5 GLY A CA 12
ATOM 17203 C C . GLY A 1 5 ? -23.140 1.072 12.228 1.00 30.42 5 GLY A C 12
ATOM 17204 O O . GLY A 1 5 ? -22.754 2.012 11.541 1.00 71.31 5 GLY A O 12
ATOM 17208 N N . THR A 1 6 ? -23.169 -0.183 11.784 1.00 54.43 6 THR A N 12
ATOM 17209 C CA . THR A 1 6 ? -22.650 -0.570 10.474 1.00 65.43 6 THR A CA 12
ATOM 17210 C C . THR A 1 6 ? -23.504 -1.684 9.848 1.00 70.33 6 THR A C 12
ATOM 17211 O O . THR A 1 6 ? -23.104 -2.298 8.861 1.00 22.53 6 THR A O 12
ATOM 17222 N N . THR A 1 7 ? -24.678 -1.969 10.424 1.00 44.01 7 THR A N 12
ATOM 17223 C CA . THR A 1 7 ? -25.429 -3.194 10.196 1.00 13.32 7 THR A CA 12
ATOM 17224 C C . THR A 1 7 ? -26.020 -3.271 8.782 1.00 64.33 7 THR A C 12
ATOM 17225 O O . THR A 1 7 ? -26.509 -4.329 8.376 1.00 21.10 7 THR A O 12
ATOM 17236 N N . ASN A 1 8 ? -25.968 -2.190 7.996 1.00 53.12 8 ASN A N 12
ATOM 17237 C CA . ASN A 1 8 ? -26.427 -2.193 6.617 1.00 10.00 8 ASN A CA 12
ATOM 17238 C C . ASN A 1 8 ? -25.389 -1.579 5.686 1.00 63.52 8 ASN A C 12
ATOM 17239 O O . ASN A 1 8 ? -25.581 -0.473 5.176 1.00 11.31 8 ASN A O 12
ATOM 17249 N N . ASN A 1 9 ? -24.301 -2.315 5.446 1.00 74.21 9 ASN A N 12
ATOM 17250 C CA . ASN A 1 9 ? -23.238 -1.933 4.522 1.00 11.34 9 ASN A CA 12
ATOM 17251 C C . ASN A 1 9 ? -22.971 -3.118 3.597 1.00 1.10 9 ASN A C 12
ATOM 17252 O O . ASN A 1 9 ? -22.026 -3.885 3.803 1.00 51.31 9 ASN A O 12
ATOM 17262 N N . PHE A 1 10 ? -23.780 -3.250 2.545 1.00 31.10 10 PHE A N 12
ATOM 17263 C CA . PHE A 1 10 ? -23.484 -4.152 1.433 1.00 61.24 10 PHE A CA 12
ATOM 17264 C C . PHE A 1 10 ? -22.170 -3.719 0.775 1.00 3.30 10 PHE A C 12
ATOM 17265 O O . PHE A 1 10 ? -21.783 -2.555 0.907 1.00 72.34 10 PHE A O 12
ATOM 17281 N N . VAL A 1 11 ? -21.514 -4.609 0.033 1.00 44.24 11 VAL A N 12
ATOM 17282 C CA . VAL A 1 11 ? -20.208 -4.357 -0.581 1.00 1.34 11 VAL A CA 12
ATOM 17283 C C . VAL A 1 11 ? -20.241 -4.774 -2.060 1.00 23.41 11 VAL A C 12
ATOM 17284 O O . VAL A 1 11 ? -19.333 -5.427 -2.580 1.00 63.34 11 VAL A O 12
ATOM 17297 N N . SER A 1 12 ? -21.332 -4.412 -2.737 1.00 31.44 12 SER A N 12
ATOM 17298 C CA . SER A 1 12 ? -21.633 -4.752 -4.121 1.00 11.10 12 SER A CA 12
ATOM 17299 C C . SER A 1 12 ? -20.560 -4.212 -5.096 1.00 30.14 12 SER A C 12
ATOM 17300 O O . SER A 1 12 ? -19.799 -3.309 -4.729 1.00 64.41 12 SER A O 12
ATOM 17307 N N . PRO A 1 13 ? -20.474 -4.711 -6.340 1.00 74.03 13 PRO A N 12
ATOM 17308 C CA . PRO A 1 13 ? -19.656 -4.106 -7.389 1.00 44.24 13 PRO A CA 12
ATOM 17309 C C . PRO A 1 13 ? -20.319 -2.844 -7.955 1.00 72.04 13 PRO A C 12
ATOM 17310 O O . PRO A 1 13 ? -20.996 -2.891 -8.991 1.00 45.31 13 PRO A O 12
ATOM 17318 N N . ASN A 1 14 ? -20.175 -1.717 -7.255 1.00 72.04 14 ASN A N 12
ATOM 17319 C CA . ASN A 1 14 ? -20.633 -0.413 -7.733 1.00 31.23 14 ASN A CA 12
ATOM 17320 C C . ASN A 1 14 ? -20.126 0.712 -6.828 1.00 33.34 14 ASN A C 12
ATOM 17321 O O . ASN A 1 14 ? -20.692 0.921 -5.750 1.00 42.25 14 ASN A O 12
ATOM 17331 N N . LEU A 1 15 ? -19.080 1.436 -7.232 1.00 73.33 15 LEU A N 12
ATOM 17332 C CA . LEU A 1 15 ? -18.538 2.584 -6.503 1.00 13.23 15 LEU A CA 12
ATOM 17333 C C . LEU A 1 15 ? -18.415 3.776 -7.454 1.00 24.14 15 LEU A C 12
ATOM 17334 O O . LEU A 1 15 ? -17.330 4.082 -7.953 1.00 74.00 15 LEU A O 12
ATOM 17349 N N . GLN A 1 16 ? -19.523 4.473 -7.701 1.00 71.12 16 GLN A N 12
ATOM 17350 C CA . GLN A 1 16 ? -19.525 5.693 -8.503 1.00 51.30 16 GLN A CA 12
ATOM 17351 C C . GLN A 1 16 ? -19.309 6.908 -7.588 1.00 73.24 16 GLN A C 12
ATOM 17352 O O . GLN A 1 16 ? -20.083 7.867 -7.621 1.00 2.53 16 GLN A O 12
ATOM 17364 N N . LEU A 1 17 ? -18.288 6.856 -6.730 1.00 42.40 17 LEU A N 12
ATOM 17365 C CA . LEU A 1 17 ? -17.887 7.925 -5.823 1.00 10.44 17 LEU A CA 12
ATOM 17366 C C . LEU A 1 17 ? -16.469 7.640 -5.342 1.00 13.53 17 LEU A C 12
ATOM 17367 O O . LEU A 1 17 ? -16.226 6.630 -4.687 1.00 32.44 17 LEU A O 12
ATOM 17382 N N . LYS A 1 18 ? -15.508 8.497 -5.691 1.00 71.22 18 LYS A N 12
ATOM 17383 C CA . LYS A 1 18 ? -14.150 8.381 -5.160 1.00 43.53 18 LYS A CA 12
ATOM 17384 C C . LYS A 1 18 ? -14.130 9.019 -3.772 1.00 64.11 18 LYS A C 12
ATOM 17385 O O . LYS A 1 18 ? -13.609 10.118 -3.596 1.00 30.12 18 LYS A O 12
ATOM 17400 N N . GLN A 1 19 ? -14.761 8.367 -2.798 1.00 24.03 19 GLN A N 12
ATOM 17401 C CA . GLN A 1 19 ? -14.673 8.788 -1.418 1.00 53.43 19 GLN A CA 12
ATOM 17402 C C . GLN A 1 19 ? -13.270 8.465 -0.901 1.00 13.23 19 GLN A C 12
ATOM 17403 O O . GLN A 1 19 ? -12.466 7.798 -1.558 1.00 11.23 19 GLN A O 12
ATOM 17415 N N . ASN A 1 20 ? -12.980 8.942 0.300 1.00 63.30 20 ASN A N 12
ATOM 17416 C CA . ASN A 1 20 ? -11.749 8.658 1.006 1.00 33.13 20 ASN A CA 12
ATOM 17417 C C . ASN A 1 20 ? -11.857 7.280 1.635 1.00 32.21 20 ASN A C 12
ATOM 17418 O O . ASN A 1 20 ? -12.420 7.131 2.722 1.00 65.30 20 ASN A O 12
ATOM 17428 N N . VAL A 1 21 ? -11.318 6.296 0.934 1.00 4.02 21 VAL A N 12
ATOM 17429 C CA . VAL A 1 21 ? -11.274 4.902 1.344 1.00 45.20 21 VAL A CA 12
ATOM 17430 C C . VAL A 1 21 ? -9.905 4.287 1.026 1.00 50.44 21 VAL A C 12
ATOM 17431 O O . VAL A 1 21 ? -9.319 4.543 -0.027 1.00 42.10 21 VAL A O 12
ATOM 17444 N N . LEU A 1 22 ? -9.368 3.495 1.960 1.00 51.11 22 LEU A N 12
ATOM 17445 C CA . LEU A 1 22 ? -8.096 2.791 1.768 1.00 61.21 22 LEU A CA 12
ATOM 17446 C C . LEU A 1 22 ? -8.201 1.784 0.610 1.00 25.54 22 LEU A C 12
ATOM 17447 O O . LEU A 1 22 ? -9.251 1.152 0.481 1.00 50.35 22 LEU A O 12
ATOM 17462 N N . PRO A 1 23 ? -7.124 1.555 -0.165 1.00 72.11 23 PRO A N 12
ATOM 17463 C CA . PRO A 1 23 ? -7.050 0.471 -1.147 1.00 24.51 23 PRO A CA 12
ATOM 17464 C C . PRO A 1 23 ? -7.171 -0.924 -0.499 1.00 1.33 23 PRO A C 12
ATOM 17465 O O . PRO A 1 23 ? -6.977 -1.057 0.717 1.00 63.22 23 PRO A O 12
ATOM 17473 N N . PRO A 1 24 ? -7.464 -1.974 -1.290 1.00 74.41 24 PRO A N 12
ATOM 17474 C CA . PRO A 1 24 ? -7.697 -3.325 -0.786 1.00 4.32 24 PRO A CA 12
ATOM 17475 C C . PRO A 1 24 ? -6.403 -4.011 -0.330 1.00 42.22 24 PRO A C 12
ATOM 17476 O O . PRO A 1 24 ? -5.291 -3.606 -0.665 1.00 14.02 24 PRO A O 12
ATOM 17484 N N . THR A 1 25 ? -6.547 -5.112 0.404 1.00 32.12 25 THR A N 12
ATOM 17485 C CA . THR A 1 25 ? -5.460 -5.769 1.127 1.00 71.33 25 THR A CA 12
ATOM 17486 C C . THR A 1 25 ? -5.642 -7.295 1.011 1.00 70.45 25 THR A C 12
ATOM 17487 O O . THR A 1 25 ? -6.775 -7.738 0.788 1.00 5.11 25 THR A O 12
ATOM 17498 N N . PRO A 1 26 ? -4.567 -8.113 1.066 1.00 22.23 26 PRO A N 12
ATOM 17499 C CA . PRO A 1 26 ? -4.677 -9.566 0.968 1.00 31.22 26 PRO A CA 12
ATOM 17500 C C . PRO A 1 26 ? -5.383 -10.161 2.184 1.00 2.41 26 PRO A C 12
ATOM 17501 O O . PRO A 1 26 ? -5.088 -9.809 3.325 1.00 12.34 26 PRO A O 12
ATOM 17509 N N . LYS A 1 27 ? -6.216 -11.170 1.937 1.00 72.21 27 LYS A N 12
ATOM 17510 C CA . LYS A 1 27 ? -7.020 -11.917 2.905 1.00 70.14 27 LYS A CA 12
ATOM 17511 C C . LYS A 1 27 ? -6.244 -12.776 3.912 1.00 61.35 27 LYS A C 12
ATOM 17512 O O . LYS A 1 27 ? -6.737 -13.824 4.329 1.00 24.32 27 LYS A O 12
ATOM 17527 N N . ASN A 1 28 ? -5.017 -12.402 4.258 1.00 42.31 28 ASN A N 12
ATOM 17528 C CA . ASN A 1 28 ? -4.031 -13.228 4.904 1.00 14.04 28 ASN A CA 12
ATOM 17529 C C . ASN A 1 28 ? -3.591 -12.589 6.210 1.00 13.41 28 ASN A C 12
ATOM 17530 O O . ASN A 1 28 ? -3.290 -13.290 7.169 1.00 72.24 28 ASN A O 12
ATOM 17540 N N . ILE A 1 29 ? -3.516 -11.256 6.238 1.00 12.00 29 ILE A N 12
ATOM 17541 C CA . ILE A 1 29 ? -3.088 -10.429 7.359 1.00 33.32 29 ILE A CA 12
ATOM 17542 C C . ILE A 1 29 ? -3.835 -9.086 7.197 1.00 43.13 29 ILE A C 12
ATOM 17543 O O . ILE A 1 29 ? -4.360 -8.841 6.116 1.00 45.02 29 ILE A O 12
ATOM 17558 N N . PRO A 1 30 ? -3.889 -8.199 8.200 1.00 3.42 30 PRO A N 12
ATOM 17559 C CA . PRO A 1 30 ? -4.469 -6.857 8.051 1.00 62.44 30 PRO A CA 12
ATOM 17560 C C . PRO A 1 30 ? -3.469 -5.835 7.466 1.00 45.24 30 PRO A C 12
ATOM 17561 O O . PRO A 1 30 ? -2.277 -6.135 7.354 1.00 22.42 30 PRO A O 12
ATOM 17569 N N . LEU A 1 31 ? -3.912 -4.598 7.175 1.00 23.53 31 LEU A N 12
ATOM 17570 C CA . LEU A 1 31 ? -3.065 -3.462 6.754 1.00 72.33 31 LEU A CA 12
ATOM 17571 C C . LEU A 1 31 ? -1.772 -3.330 7.573 1.00 71.35 31 LEU A C 12
ATOM 17572 O O . LEU A 1 31 ? -0.698 -3.383 6.975 1.00 43.03 31 LEU A O 12
ATOM 17587 N N . PRO A 1 32 ? -1.801 -3.173 8.912 1.00 45.43 32 PRO A N 12
ATOM 17588 C CA . PRO A 1 32 ? -0.577 -2.938 9.669 1.00 2.01 32 PRO A CA 12
ATOM 17589 C C . PRO A 1 32 ? 0.403 -4.114 9.635 1.00 51.02 32 PRO A C 12
ATOM 17590 O O . PRO A 1 32 ? 1.570 -3.912 9.962 1.00 32.31 32 PRO A O 12
ATOM 17598 N N . ALA A 1 33 ? -0.009 -5.320 9.233 1.00 10.30 33 ALA A N 12
ATOM 17599 C CA . ALA A 1 33 ? 0.921 -6.394 8.944 1.00 24.23 33 ALA A CA 12
ATOM 17600 C C . ALA A 1 33 ? 1.428 -6.205 7.522 1.00 33.53 33 ALA A C 12
ATOM 17601 O O . ALA A 1 33 ? 2.641 -6.235 7.314 1.00 50.11 33 ALA A O 12
ATOM 17608 N N . PHE A 1 34 ? 0.508 -5.959 6.579 1.00 73.52 34 PHE A N 12
ATOM 17609 C CA . PHE A 1 34 ? 0.761 -5.992 5.142 1.00 54.42 34 PHE A CA 12
ATOM 17610 C C . PHE A 1 34 ? 1.897 -5.095 4.649 1.00 14.23 34 PHE A C 12
ATOM 17611 O O . PHE A 1 34 ? 2.433 -5.346 3.574 1.00 2.40 34 PHE A O 12
ATOM 17627 N N . GLY A 1 35 ? 2.310 -4.098 5.425 1.00 53.31 35 GLY A N 12
ATOM 17628 C CA . GLY A 1 35 ? 3.549 -3.381 5.191 1.00 73.32 35 GLY A CA 12
ATOM 17629 C C . GLY A 1 35 ? 4.599 -3.782 6.213 1.00 31.21 35 GLY A C 12
ATOM 17630 O O . GLY A 1 35 ? 5.677 -4.270 5.871 1.00 41.15 35 GLY A O 12
ATOM 17634 N N . GLN A 1 36 ? 4.293 -3.552 7.490 1.00 71.51 36 GLN A N 12
ATOM 17635 C CA . GLN A 1 36 ? 5.291 -3.478 8.550 1.00 52.32 36 GLN A CA 12
ATOM 17636 C C . GLN A 1 36 ? 6.021 -4.797 8.796 1.00 21.40 36 GLN A C 12
ATOM 17637 O O . GLN A 1 36 ? 7.123 -4.767 9.338 1.00 5.30 36 GLN A O 12
ATOM 17649 N N . ARG A 1 37 ? 5.444 -5.940 8.409 1.00 14.30 37 ARG A N 12
ATOM 17650 C CA . ARG A 1 37 ? 6.044 -7.260 8.615 1.00 3.41 37 ARG A CA 12
ATOM 17651 C C . ARG A 1 37 ? 6.146 -8.064 7.321 1.00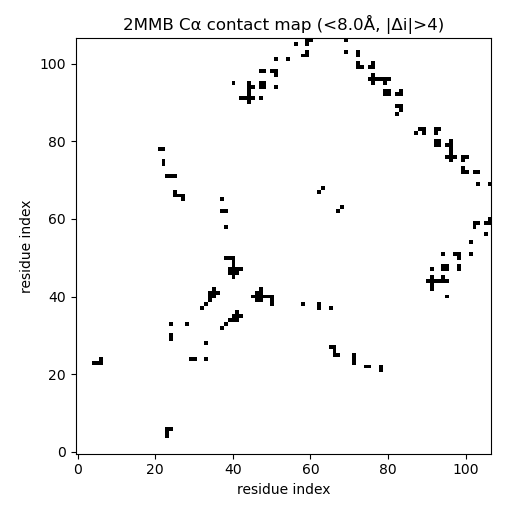 50.44 37 ARG A C 12
ATOM 17652 O O . ARG A 1 37 ? 6.492 -9.239 7.360 1.00 45.35 37 ARG A O 12
ATOM 17670 N N . ILE A 1 38 ? 5.834 -7.452 6.178 1.00 13.40 38 ILE A N 12
ATOM 17671 C CA . ILE A 1 38 ? 5.726 -8.126 4.885 1.00 64.53 38 ILE A CA 12
ATOM 17672 C C . ILE A 1 38 ? 6.609 -7.406 3.856 1.00 2.01 38 ILE A C 12
ATOM 17673 O O . ILE A 1 38 ? 7.136 -8.054 2.957 1.00 14.01 38 ILE A O 12
ATOM 17688 N N . ILE A 1 39 ? 6.774 -6.085 3.993 1.00 11.34 39 ILE A N 12
ATOM 17689 C CA . ILE A 1 39 ? 7.516 -5.201 3.094 1.00 74.54 39 ILE A CA 12
ATOM 17690 C C . ILE A 1 39 ? 8.777 -4.680 3.798 1.00 63.54 39 ILE A C 12
ATOM 17691 O O . ILE A 1 39 ? 9.661 -4.135 3.141 1.00 33.14 39 ILE A O 12
ATOM 17706 N N . GLY A 1 40 ? 8.886 -4.801 5.126 1.00 11.44 40 GLY A N 12
ATOM 17707 C CA . GLY A 1 40 ? 10.073 -4.352 5.861 1.00 11.01 40 GLY A CA 12
ATOM 17708 C C . GLY A 1 40 ? 10.203 -2.826 5.871 1.00 53.13 40 GLY A C 12
ATOM 17709 O O . GLY A 1 40 ? 11.259 -2.276 6.178 1.00 51.44 40 GLY A O 12
ATOM 17713 N N . TRP A 1 41 ? 9.126 -2.111 5.536 1.00 45.24 41 TRP A N 12
ATOM 17714 C CA . TRP A 1 41 ? 9.088 -0.659 5.430 1.00 44.12 41 TRP A CA 12
ATOM 17715 C C . TRP A 1 41 ? 8.975 0.043 6.788 1.00 52.31 41 TRP A C 12
ATOM 17716 O O . TRP A 1 41 ? 8.547 1.202 6.847 1.00 11.40 41 TRP A O 12
ATOM 17736 N N . GLY A 1 42 ? 9.319 -0.652 7.875 1.00 63.32 42 GLY A N 12
ATOM 17737 C CA . GLY A 1 42 ? 9.129 -0.233 9.250 1.00 34.23 42 GLY A CA 12
ATOM 17738 C C . GLY A 1 42 ? 7.736 0.336 9.416 1.00 4.20 42 GLY A C 12
ATOM 17739 O O . GLY A 1 42 ? 6.767 -0.339 9.101 1.00 50.31 42 GLY A O 12
ATOM 17743 N N . THR A 1 43 ? 7.650 1.588 9.867 1.00 71.44 43 THR A N 12
ATOM 17744 C CA . THR A 1 43 ? 6.364 2.205 10.257 1.00 24.55 43 THR A CA 12
ATOM 17745 C C . THR A 1 43 ? 6.451 3.681 10.689 1.00 25.44 43 THR A C 12
ATOM 17746 O O . THR A 1 43 ? 5.585 4.166 11.428 1.00 50.43 43 THR A O 12
ATOM 17757 N N . GLY A 1 44 ? 7.469 4.419 10.258 1.00 5.35 44 GLY A N 12
ATOM 17758 C CA . GLY A 1 44 ? 7.541 5.832 10.626 1.00 64.24 44 GLY A CA 12
ATOM 17759 C C . GLY A 1 44 ? 8.549 6.583 9.796 1.00 74.24 44 GLY A C 12
ATOM 17760 O O . GLY A 1 44 ? 9.582 7.021 10.305 1.00 11.22 44 GLY A O 12
ATOM 17764 N N . ALA A 1 45 ? 8.239 6.681 8.505 1.00 61.12 45 ALA A N 12
ATOM 17765 C CA . ALA A 1 45 ? 9.143 7.037 7.426 1.00 51.10 45 ALA A CA 12
ATOM 17766 C C . ALA A 1 45 ? 10.275 6.030 7.402 1.00 10.41 45 ALA A C 12
ATOM 17767 O O . ALA A 1 45 ? 10.232 5.136 6.558 1.00 44.12 45 ALA A O 12
ATOM 17774 N N . GLU A 1 46 ? 11.208 6.128 8.338 1.00 62.40 46 GLU A N 12
ATOM 17775 C CA . GLU A 1 46 ? 12.591 5.688 8.313 1.00 22.52 46 GLU A CA 12
ATOM 17776 C C . GLU A 1 46 ? 12.691 4.286 7.701 1.00 10.14 46 GLU A C 12
ATOM 17777 O O . GLU A 1 46 ? 13.407 4.117 6.719 1.00 71.53 46 GLU A O 12
ATOM 17787 N N . GLY A 1 47 ? 11.803 3.374 8.114 1.00 30.24 47 GLY A N 12
ATOM 17788 C CA . GLY A 1 47 ? 11.647 2.037 7.553 1.00 24.55 47 GLY A CA 12
ATOM 17789 C C . GLY A 1 47 ? 11.668 1.989 6.015 1.00 54.10 47 GLY A C 12
ATOM 17790 O O . GLY A 1 47 ? 12.527 1.363 5.400 1.00 72.35 47 GLY A O 12
ATOM 17794 N N . ALA A 1 48 ? 10.698 2.660 5.384 1.00 23.53 48 ALA A N 12
ATOM 17795 C CA . ALA A 1 48 ? 10.515 2.692 3.938 1.00 34.14 48 ALA A CA 12
ATOM 17796 C C . ALA A 1 48 ? 11.649 3.439 3.241 1.00 74.13 48 ALA A C 12
ATOM 17797 O O . ALA A 1 48 ? 11.822 3.248 2.042 1.00 52.10 48 ALA A O 12
ATOM 17804 N N . ARG A 1 49 ? 12.392 4.307 3.941 1.00 64.20 49 ARG A N 12
ATOM 17805 C CA . ARG A 1 49 ? 13.575 4.932 3.355 1.00 70.20 49 ARG A CA 12
ATOM 17806 C C . ARG A 1 49 ? 14.720 3.926 3.253 1.00 3.12 49 ARG A C 12
ATOM 17807 O O . ARG A 1 49 ? 15.412 3.924 2.239 1.00 72.12 49 ARG A O 12
ATOM 17825 N N . GLN A 1 50 ? 14.958 3.081 4.260 1.00 72.12 50 GLN A N 12
ATOM 17826 C CA . GLN A 1 50 ? 16.136 2.214 4.224 1.00 63.34 50 GLN A CA 12
ATOM 17827 C C . GLN A 1 50 ? 15.941 0.985 3.329 1.00 12.44 50 GLN A C 12
ATOM 17828 O O . GLN A 1 50 ? 16.922 0.313 3.019 1.00 30.13 50 GLN A O 12
ATOM 17840 N N . ARG A 1 51 ? 14.705 0.644 2.934 1.00 43.34 51 ARG A N 12
ATOM 17841 C CA . ARG A 1 51 ? 14.435 -0.563 2.133 1.00 12.43 51 ARG A CA 12
ATOM 17842 C C . ARG A 1 51 ? 14.111 -0.262 0.663 1.00 70.24 51 ARG A C 12
ATOM 17843 O O . ARG A 1 51 ? 13.561 -1.117 -0.020 1.00 11.03 51 ARG A O 12
ATOM 17861 N N . LEU A 1 52 ? 14.447 0.923 0.142 1.00 11.30 52 LEU A N 12
ATOM 17862 C CA . LEU A 1 52 ? 13.950 1.418 -1.147 1.00 13.20 52 LEU A CA 12
ATOM 17863 C C . LEU A 1 52 ? 15.062 1.577 -2.173 1.00 23.30 52 LEU A C 12
ATOM 17864 O O . LEU A 1 52 ? 15.067 0.892 -3.199 1.00 5.32 52 LEU A O 12
ATOM 17879 N N . GLU A 1 53 ? 16.004 2.488 -1.941 1.00 31.55 53 GLU A N 12
ATOM 17880 C CA . GLU A 1 53 ? 17.035 2.823 -2.927 1.00 70.30 53 GLU A CA 12
ATOM 17881 C C . GLU A 1 53 ? 17.991 1.643 -3.149 1.00 44.41 53 GLU A C 12
ATOM 17882 O O . GLU A 1 53 ? 18.752 1.655 -4.120 1.00 10.02 53 GLU A O 12
ATOM 17892 N N . ASN A 1 54 ? 17.902 0.617 -2.297 1.00 32.44 54 ASN A N 12
ATOM 17893 C CA . ASN A 1 54 ? 18.661 -0.621 -2.288 1.00 5.13 54 ASN A CA 12
ATOM 17894 C C . ASN A 1 54 ? 17.701 -1.821 -2.294 1.00 21.40 54 ASN A C 12
ATOM 17895 O O . ASN A 1 54 ? 17.739 -2.680 -1.406 1.00 52.23 54 ASN A O 12
ATOM 17905 N N . ILE A 1 55 ? 16.778 -1.870 -3.260 1.00 10.10 55 ILE A N 12
ATOM 17906 C CA . ILE A 1 55 ? 15.927 -3.048 -3.461 1.00 2.10 55 ILE A CA 12
ATOM 17907 C C . ILE A 1 55 ? 16.748 -4.145 -4.166 1.00 71.22 55 ILE A C 12
ATOM 17908 O O . ILE A 1 55 ? 17.774 -3.852 -4.788 1.00 42.33 55 ILE A O 12
ATOM 17923 N N . GLN A 1 56 ? 16.263 -5.387 -4.121 1.00 51.11 56 GLN A N 12
ATOM 17924 C CA . GLN A 1 56 ? 16.778 -6.541 -4.847 1.00 5.01 56 GLN A CA 12
ATOM 17925 C C . GLN A 1 56 ? 15.607 -7.143 -5.639 1.00 14.12 56 GLN A C 12
ATOM 17926 O O . GLN A 1 56 ? 14.458 -6.936 -5.251 1.00 25.44 56 GLN A O 12
ATOM 17938 N N . PRO A 1 57 ? 15.847 -7.985 -6.646 1.00 64.42 57 PRO A N 12
ATOM 17939 C CA . PRO A 1 57 ? 14.805 -8.749 -7.322 1.00 22.20 57 PRO A CA 12
ATOM 17940 C C . PRO A 1 57 ? 14.167 -9.755 -6.355 1.00 22.43 57 PRO A C 12
ATOM 17941 O O . PRO A 1 57 ? 12.959 -9.981 -6.381 1.00 24.51 57 PRO A O 12
ATOM 17949 N N . ALA A 1 58 ? 14.941 -10.318 -5.424 1.00 62.35 58 ALA A N 12
ATOM 17950 C CA . ALA A 1 58 ? 14.417 -11.236 -4.424 1.00 34.43 58 ALA A CA 12
ATOM 17951 C C . ALA A 1 58 ? 13.522 -10.527 -3.407 1.00 22.13 58 ALA A C 12
ATOM 17952 O O . ALA A 1 58 ? 12.588 -11.136 -2.880 1.00 21.42 58 ALA A O 12
ATOM 17959 N N . ASP A 1 59 ? 13.752 -9.230 -3.173 1.00 23.33 59 ASP A N 12
ATOM 17960 C CA . ASP A 1 59 ? 12.883 -8.406 -2.335 1.00 52.21 59 ASP A CA 12
ATOM 17961 C C . ASP A 1 59 ? 11.550 -8.176 -3.048 1.00 30.11 59 ASP A C 12
ATOM 17962 O O . ASP A 1 59 ? 10.581 -7.738 -2.421 1.00 65.55 59 ASP A O 12
ATOM 17970 N N . VAL A 1 60 ? 11.467 -8.523 -4.335 1.00 45.45 60 VAL A N 12
ATOM 17971 C CA . VAL A 1 60 ? 10.286 -8.468 -5.182 1.00 54.31 60 VAL A CA 12
ATOM 17972 C C . VAL A 1 60 ? 9.693 -9.866 -5.435 1.00 24.30 60 VAL A C 12
ATOM 17973 O O . VAL A 1 60 ? 8.552 -9.981 -5.884 1.00 32.14 60 VAL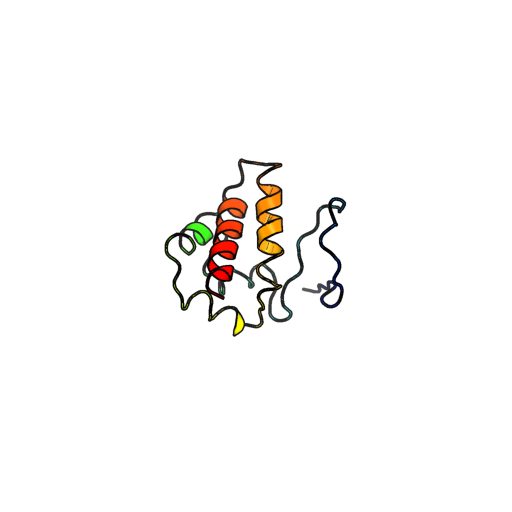 A O 12
ATOM 17986 N N . SER A 1 61 ? 10.344 -10.926 -4.957 1.00 3.32 61 SER A N 12
ATOM 17987 C CA . SER A 1 61 ? 9.784 -12.267 -4.992 1.00 42.13 61 SER A CA 12
ATOM 17988 C C . SER A 1 61 ? 9.136 -12.750 -3.691 1.00 13.14 61 SER A C 12
ATOM 17989 O O . SER A 1 61 ? 8.100 -13.410 -3.742 1.00 42.43 61 SER A O 12
ATOM 17996 N N . MET A 1 62 ? 9.641 -12.341 -2.542 1.00 61.21 62 MET A N 12
ATOM 17997 C CA . MET A 1 62 ? 9.269 -12.777 -1.203 1.00 63.52 62 MET A CA 12
ATOM 17998 C C . MET A 1 62 ? 7.841 -12.381 -0.821 1.00 53.32 62 MET A C 12
ATOM 17999 O O . MET A 1 62 ? 7.147 -13.145 -0.172 1.00 50.13 62 MET A O 12
ATOM 18011 N N . ILE A 1 63 ? 7.363 -11.207 -1.215 1.00 14.32 63 ILE A N 12
ATOM 18012 C CA . ILE A 1 63 ? 6.059 -10.658 -0.854 1.00 23.20 63 ILE A CA 12
ATOM 18013 C C . ILE A 1 63 ? 4.955 -11.542 -1.431 1.00 44.15 63 ILE A C 12
ATOM 18014 O O . ILE A 1 63 ? 3.921 -11.736 -0.787 1.00 52.41 63 ILE A O 12
ATOM 18029 N N . LYS A 1 64 ? 5.187 -12.141 -2.604 1.00 45.41 64 LYS A N 12
ATOM 18030 C CA . LYS A 1 64 ? 4.255 -13.105 -3.177 1.00 42.03 64 LYS A CA 12
ATOM 18031 C C . LYS A 1 64 ? 4.080 -14.293 -2.242 1.00 71.12 64 LYS A C 12
ATOM 18032 O O . LYS A 1 64 ? 2.952 -14.742 -2.048 1.00 24.44 64 LYS A O 12
ATOM 18047 N N . LYS A 1 65 ? 5.160 -14.754 -1.603 1.00 45.22 65 LYS A N 12
ATOM 18048 C CA . LYS A 1 65 ? 5.128 -15.893 -0.694 1.00 45.32 65 LYS A CA 12
ATOM 18049 C C . LYS A 1 65 ? 4.268 -15.613 0.541 1.00 54.32 65 LYS A C 12
ATOM 18050 O O . LYS A 1 65 ? 3.796 -16.548 1.185 1.00 4.44 65 LYS A O 12
ATOM 18065 N N . GLN A 1 66 ? 4.006 -14.348 0.870 1.00 5.11 66 GLN A N 12
ATOM 18066 C CA . GLN A 1 66 ? 3.156 -14.003 1.999 1.00 63.15 66 GLN A CA 12
ATOM 18067 C C . GLN A 1 66 ? 1.667 -14.044 1.624 1.00 12.20 66 GLN A C 12
ATOM 18068 O O . GLN A 1 66 ? 0.826 -14.102 2.523 1.00 22.44 66 GLN A O 12
ATOM 18080 N N . GLY A 1 67 ? 1.305 -14.082 0.337 1.00 52.43 67 GLY A N 12
ATOM 18081 C CA . GLY A 1 67 ? -0.085 -14.075 -0.108 1.00 41.02 67 GLY A CA 12
ATOM 18082 C C . GLY A 1 67 ? -0.440 -12.819 -0.892 1.00 41.22 67 GLY A C 12
ATOM 18083 O O . GLY A 1 67 ? -1.508 -12.257 -0.643 1.00 22.54 67 GLY A O 12
ATOM 18087 N N . THR A 1 68 ? 0.420 -12.360 -1.804 1.00 30.24 68 THR A N 12
ATOM 18088 C CA . THR A 1 68 ? 0.292 -11.055 -2.444 1.00 5.04 68 THR A CA 12
ATOM 18089 C C . THR A 1 68 ? 0.366 -11.170 -3.966 1.00 30.12 68 THR A C 12
ATOM 18090 O O . THR A 1 68 ? 1.015 -12.072 -4.499 1.00 74.42 68 THR A O 12
ATOM 18101 N N . THR A 1 69 ? -0.224 -10.190 -4.651 1.00 71.55 69 THR A N 12
ATOM 18102 C CA . THR A 1 69 ? -0.249 -10.084 -6.101 1.00 42.01 69 THR A CA 12
ATOM 18103 C C . THR A 1 69 ? 0.152 -8.669 -6.535 1.00 41.01 69 THR A C 12
ATOM 18104 O O . THR A 1 69 ? 0.258 -7.764 -5.703 1.00 51.34 69 THR A O 12
ATOM 18115 N N . LEU A 1 70 ? 0.383 -8.488 -7.837 1.00 41.45 70 LEU A N 12
ATOM 18116 C CA . LEU A 1 70 ? 0.894 -7.261 -8.440 1.00 25.51 70 LEU A CA 12
ATOM 18117 C C . LEU A 1 70 ? -0.026 -6.105 -8.134 1.00 14.23 70 LEU A C 12
ATOM 18118 O O . LEU A 1 70 ? 0.388 -4.988 -7.819 1.00 50.03 70 LEU A O 12
ATOM 18133 N N . GLU A 1 71 ? -1.310 -6.401 -8.291 1.00 63.01 71 GLU A N 12
ATOM 18134 C CA . GLU A 1 71 ? -2.320 -5.388 -8.370 1.00 54.32 71 GLU A CA 12
ATOM 18135 C C . GLU A 1 71 ? -2.497 -4.727 -7.000 1.00 54.33 71 GLU A C 12
ATOM 18136 O O . GLU A 1 71 ? -2.982 -3.602 -6.900 1.00 62.31 71 GLU A O 12
ATOM 18146 N N . MET A 1 72 ? -2.107 -5.435 -5.939 1.00 32.32 72 MET A N 12
ATOM 18147 C CA . MET A 1 72 ? -2.063 -4.922 -4.581 1.00 33.24 72 MET A CA 12
ATOM 18148 C C . MET A 1 72 ? -0.971 -3.855 -4.513 1.00 22.13 72 MET A C 12
ATOM 18149 O O . MET A 1 72 ? -1.220 -2.740 -4.070 1.00 2.11 72 MET A O 12
ATOM 18161 N N . ILE A 1 73 ? 0.242 -4.194 -4.945 1.00 24.20 73 ILE A N 12
ATOM 18162 C CA . ILE A 1 73 ? 1.417 -3.333 -4.882 1.00 24.31 73 ILE A CA 12
ATOM 18163 C C . ILE A 1 73 ? 1.182 -2.041 -5.640 1.00 52.34 73 ILE A C 12
ATOM 18164 O O . ILE A 1 73 ? 1.456 -0.968 -5.108 1.00 25.54 73 ILE A O 12
ATOM 18179 N N . THR A 1 74 ? 0.676 -2.142 -6.862 1.00 42.03 74 THR A N 12
ATOM 18180 C CA . THR A 1 74 ? 0.391 -0.972 -7.670 1.00 24.20 74 THR A CA 12
ATOM 18181 C C . THR A 1 74 ? -0.690 -0.102 -7.016 1.00 13.03 74 THR A C 12
ATOM 18182 O O . THR A 1 74 ? -0.521 1.112 -6.934 1.00 12.30 74 THR A O 12
ATOM 18193 N N . ALA A 1 75 ? -1.757 -0.690 -6.462 1.00 52.25 75 ALA A N 12
ATOM 18194 C CA . ALA A 1 75 ? -2.829 0.114 -5.873 1.00 13.42 75 ALA A CA 12
ATOM 18195 C C . ALA A 1 75 ? -2.349 0.847 -4.615 1.00 43.32 75 ALA A C 12
ATOM 18196 O O . ALA A 1 75 ? -2.772 1.974 -4.352 1.00 32.21 75 ALA A O 12
ATOM 18203 N N . TRP A 1 76 ? -1.458 0.212 -3.852 1.00 30.30 76 TRP A N 12
ATOM 18204 C CA . TRP A 1 76 ? -0.848 0.758 -2.649 1.00 31.41 76 TRP A CA 12
ATOM 18205 C C . TRP A 1 76 ? 0.313 1.703 -2.925 1.00 61.33 76 TRP A C 12
ATOM 18206 O O . TRP A 1 76 ? 0.725 2.416 -2.007 1.00 25.34 76 TRP A O 12
ATOM 18226 N N . GLN A 1 77 ? 0.866 1.684 -4.136 1.00 62.21 77 GLN A N 12
ATOM 18227 C CA . GLN A 1 77 ? 1.796 2.692 -4.598 1.00 3.35 77 GLN A CA 12
ATOM 18228 C C . GLN A 1 77 ? 1.002 3.953 -4.909 1.00 32.14 77 GLN A C 12
ATOM 18229 O O . GLN A 1 77 ? 1.234 5.004 -4.306 1.00 72.24 77 GLN A O 12
ATOM 18241 N N . ASP A 1 78 ? 0.064 3.804 -5.841 1.00 61.32 78 ASP A N 12
ATOM 18242 C CA . ASP A 1 78 ? -0.663 4.881 -6.496 1.00 5.34 78 ASP A CA 12
ATOM 18243 C C . ASP A 1 78 ? -1.393 5.759 -5.488 1.00 62.24 78 ASP A C 12
ATOM 18244 O O . ASP A 1 78 ? -1.407 6.982 -5.615 1.00 71.20 78 ASP A O 12
ATOM 18252 N N . PHE A 1 79 ? -1.915 5.121 -4.438 1.00 31.42 79 PHE A N 12
ATOM 18253 C CA . PHE A 1 79 ? -2.572 5.767 -3.315 1.00 42.30 79 PHE A CA 12
ATOM 18254 C C . PHE A 1 79 ? -1.715 6.906 -2.757 1.00 63.40 79 PHE A C 12
ATOM 18255 O O . PHE A 1 79 ? -2.202 8.019 -2.576 1.00 5.12 79 PHE A O 12
ATOM 18271 N N . TYR A 1 80 ? -0.434 6.641 -2.483 1.00 31.35 80 TYR A N 12
ATOM 18272 C CA . TYR A 1 80 ? 0.470 7.663 -1.979 1.00 25.42 80 TYR A CA 12
ATOM 18273 C C . TYR A 1 80 ? 0.993 8.542 -3.101 1.00 44.14 80 TYR A C 12
ATOM 18274 O O . TYR A 1 80 ? 1.338 9.689 -2.840 1.00 45.31 80 TYR A O 12
ATOM 18291 N N . GLU A 1 81 ? 1.142 8.039 -4.322 1.00 34.25 81 GLU A N 12
ATOM 18292 C CA . GLU A 1 81 ? 1.734 8.804 -5.416 1.00 30.42 81 GLU A CA 12
ATOM 18293 C C . GLU A 1 81 ? 0.899 9.994 -5.895 1.00 74.41 81 GLU A C 12
ATOM 18294 O O . GLU A 1 81 ? 1.487 10.914 -6.474 1.00 25.55 81 GLU A O 12
ATOM 18304 N N . GLN A 1 82 ? -0.398 10.074 -5.572 1.00 41.30 82 GLN A N 12
ATOM 18305 C CA . GLN A 1 82 ? -1.118 11.348 -5.663 1.00 24.31 82 GLN A CA 12
ATOM 18306 C C . GLN A 1 82 ? -0.794 12.292 -4.499 1.00 25.12 82 GLN A C 12
ATOM 18307 O O . GLN A 1 82 ? -0.817 13.508 -4.692 1.00 22.14 82 GLN A O 12
ATOM 18319 N N . GLU A 1 83 ? -0.497 11.777 -3.303 1.00 50.14 83 GLU A N 12
ATOM 18320 C CA . GLU A 1 83 ? -0.341 12.591 -2.102 1.00 21.41 83 GLU A CA 12
ATOM 18321 C C . GLU A 1 83 ? 0.879 13.487 -2.230 1.00 71.40 83 GLU A C 12
ATOM 18322 O O . GLU A 1 83 ? 0.891 14.599 -1.707 1.00 34.52 83 GLU A O 12
ATOM 18332 N N . GLN A 1 84 ? 1.900 13.039 -2.958 1.00 63.10 84 GLN A N 12
ATOM 18333 C CA . GLN A 1 84 ? 3.151 13.768 -3.074 1.00 43.23 84 GLN A CA 12
ATOM 18334 C C . GLN A 1 84 ? 2.948 15.171 -3.650 1.00 34.15 84 GLN A C 12
ATOM 18335 O O . GLN A 1 84 ? 3.658 16.102 -3.273 1.00 64.33 84 GLN A O 12
ATOM 18347 N N . GLN A 1 85 ? 1.940 15.332 -4.512 1.00 44.02 85 GLN A N 12
ATOM 18348 C CA . GLN A 1 85 ? 1.568 16.600 -5.127 1.00 23.53 85 GLN A CA 12
ATOM 18349 C C . GLN A 1 85 ? 1.265 17.661 -4.072 1.00 50.32 85 GLN A C 12
ATOM 18350 O O . GLN A 1 85 ? 1.476 18.853 -4.307 1.00 5.31 85 GLN A O 12
ATOM 18362 N N . ARG A 1 86 ? 0.728 17.246 -2.927 1.00 52.02 86 ARG A N 12
ATOM 18363 C CA . ARG A 1 86 ? 0.277 18.117 -1.838 1.00 62.10 86 ARG A CA 12
ATOM 18364 C C . ARG A 1 86 ? 1.112 17.967 -0.567 1.00 25.25 86 ARG A C 12
ATOM 18365 O O . ARG A 1 86 ? 1.029 18.824 0.318 1.00 23.54 86 ARG A O 12
ATOM 18383 N N . ASN A 1 87 ? 1.894 16.898 -0.445 1.00 10.14 87 ASN A N 12
ATOM 18384 C CA . ASN A 1 87 ? 2.703 16.526 0.704 1.00 54.03 87 ASN A CA 12
ATOM 18385 C C . ASN A 1 87 ? 4.011 17.310 0.682 1.00 71.41 87 ASN A C 12
ATOM 18386 O O . ASN A 1 87 ? 5.096 16.749 0.495 1.00 52.21 87 ASN A O 12
ATOM 18396 N N . GLU A 1 88 ? 3.907 18.613 0.932 1.00 43.11 88 GLU A N 12
ATOM 18397 C CA . GLU A 1 88 ? 5.050 19.510 1.041 1.00 51.03 88 GLU A CA 12
ATOM 18398 C C . GLU A 1 88 ? 6.057 19.047 2.100 1.00 44.44 88 GLU A C 12
ATOM 18399 O O . GLU A 1 88 ? 7.234 19.399 1.987 1.00 25.24 88 GLU A O 12
ATOM 18409 N N . ASN A 1 89 ? 5.629 18.273 3.106 1.00 64.51 89 ASN A N 12
ATOM 18410 C CA . ASN A 1 89 ? 6.476 17.861 4.224 1.00 43.13 89 ASN A CA 12
ATOM 18411 C C . ASN A 1 89 ? 6.155 16.449 4.732 1.00 74.34 89 ASN A C 12
ATOM 18412 O O . ASN A 1 89 ? 6.549 16.115 5.845 1.00 10.42 89 ASN A O 12
ATOM 18422 N N . ASN A 1 90 ? 5.468 15.598 3.955 1.00 65.32 90 ASN A N 12
ATOM 18423 C CA . ASN A 1 90 ? 5.151 14.217 4.361 1.00 33.52 90 ASN A CA 12
ATOM 18424 C C . ASN A 1 90 ? 6.142 13.214 3.767 1.00 54.32 90 ASN A C 12
ATOM 18425 O O . ASN A 1 90 ? 5.873 12.661 2.700 1.00 54.00 90 ASN A O 12
ATOM 18435 N N . PRO A 1 91 ? 7.297 12.947 4.390 1.00 1.45 91 PRO A N 12
ATOM 18436 C CA . PRO A 1 91 ? 8.254 11.978 3.875 1.00 65.30 91 PRO A CA 12
ATOM 18437 C C . PRO A 1 91 ? 7.623 10.586 3.820 1.00 41.10 91 PRO A C 12
ATOM 18438 O O . PRO A 1 91 ? 7.905 9.808 2.916 1.00 25.34 91 PRO A O 12
ATOM 18446 N N . THR A 1 92 ? 6.750 10.267 4.768 1.00 10.15 92 THR A N 12
ATOM 18447 C CA . THR A 1 92 ? 6.264 8.927 4.995 1.00 61.51 92 THR A CA 12
ATOM 18448 C C . THR A 1 92 ? 5.554 8.377 3.754 1.00 31.44 92 THR A C 12
ATOM 18449 O O . THR A 1 92 ? 5.968 7.326 3.269 1.00 41.03 92 THR A O 12
ATOM 18460 N N . ALA A 1 93 ? 4.543 9.065 3.205 1.00 53.44 93 ALA A N 12
ATOM 18461 C CA . ALA A 1 93 ? 3.911 8.636 1.952 1.00 25.54 93 ALA A CA 12
ATOM 18462 C C . ALA A 1 93 ? 4.945 8.612 0.820 1.00 12.25 93 ALA A C 12
ATOM 18463 O O . ALA A 1 93 ? 5.038 7.632 0.079 1.00 65.34 93 ALA A O 12
ATOM 18470 N N . LYS A 1 94 ? 5.776 9.656 0.764 1.00 51.30 94 LYS A N 12
ATOM 18471 C CA . LYS A 1 94 ? 6.798 9.882 -0.246 1.00 72.50 94 LYS A CA 12
ATOM 18472 C C . LYS A 1 94 ? 7.650 8.665 -0.523 1.00 22.51 94 LYS A C 12
ATOM 18473 O O . LYS A 1 94 ? 7.894 8.343 -1.686 1.00 73.20 94 LYS A O 12
ATOM 18488 N N . TYR A 1 95 ? 8.176 8.038 0.522 1.00 63.41 95 TYR A N 12
ATOM 18489 C CA . TYR A 1 95 ? 9.036 6.886 0.340 1.00 14.21 95 TYR A CA 12
ATOM 18490 C C . TYR A 1 95 ? 8.203 5.620 0.124 1.00 25.33 95 TYR A C 12
ATOM 18491 O O . TYR A 1 95 ? 8.599 4.792 -0.686 1.00 44.11 95 TYR A O 12
ATOM 18508 N N . ARG A 1 96 ? 7.066 5.436 0.814 1.00 3.15 96 ARG A N 12
ATOM 18509 C CA . ARG A 1 96 ? 6.208 4.258 0.651 1.00 10.21 96 ARG A CA 12
ATOM 18510 C C . ARG A 1 96 ? 5.832 4.043 -0.800 1.00 72.13 96 ARG A C 12
ATOM 18511 O O . ARG A 1 96 ? 6.027 2.944 -1.301 1.00 22.14 96 ARG A O 12
ATOM 18529 N N . ALA A 1 97 ? 5.311 5.069 -1.466 1.00 65.30 97 ALA A N 12
ATOM 18530 C CA . ALA A 1 97 ? 4.908 5.017 -2.850 1.00 14.01 97 ALA A CA 12
ATOM 18531 C C . ALA A 1 97 ? 6.085 4.533 -3.688 1.00 13.42 97 ALA A C 12
ATOM 18532 O O . ALA A 1 97 ? 5.997 3.520 -4.373 1.00 12.45 97 ALA A O 12
ATOM 18539 N N . ARG A 1 98 ? 7.228 5.208 -3.557 1.00 4.22 98 ARG A N 12
ATOM 18540 C CA . ARG A 1 98 ? 8.440 4.872 -4.288 1.00 1.11 98 ARG A CA 12
ATOM 18541 C C . ARG A 1 98 ? 8.954 3.455 -3.980 1.00 4.01 98 ARG A C 12
ATOM 18542 O O . ARG A 1 98 ? 9.551 2.826 -4.857 1.00 72.32 98 ARG A O 12
ATOM 18560 N N . LEU A 1 99 ? 8.719 2.922 -2.778 1.00 5.35 99 LEU A N 12
ATOM 18561 C CA . LEU A 1 99 ? 9.043 1.546 -2.402 1.00 23.32 99 LEU A CA 12
ATOM 18562 C C . LEU A 1 99 ? 8.158 0.583 -3.168 1.00 45.31 99 LEU A C 12
ATOM 18563 O O . LEU A 1 99 ? 8.653 -0.240 -3.931 1.00 45.45 99 LEU A O 12
ATOM 18578 N N . MET A 1 100 ? 6.849 0.718 -2.975 1.00 5.31 100 MET A N 12
ATOM 18579 C CA . MET A 1 100 ? 5.844 -0.089 -3.665 1.00 4.40 100 MET A CA 12
ATOM 18580 C C . MET A 1 100 ? 6.086 -0.057 -5.184 1.00 44.35 100 MET A C 12
ATOM 18581 O O . MET A 1 100 ? 6.075 -1.103 -5.824 1.00 44.43 100 MET A O 12
ATOM 18593 N N . LYS A 1 101 ? 6.416 1.109 -5.751 1.00 62.43 101 LYS A N 12
ATOM 18594 C CA . LYS A 1 101 ? 6.831 1.277 -7.143 1.00 23.12 101 LYS A CA 12
ATOM 18595 C C . LYS A 1 101 ? 7.953 0.316 -7.509 1.00 54.13 101 LYS A C 12
ATOM 18596 O O . LYS A 1 101 ? 7.819 -0.446 -8.455 1.00 50.45 101 LYS A O 12
ATOM 18611 N N . LYS A 1 102 ? 9.065 0.340 -6.774 1.00 72.12 102 LYS A N 12
ATOM 18612 C CA . LYS A 1 102 ? 10.203 -0.519 -7.092 1.00 3.01 102 LYS A CA 12
ATOM 18613 C C . LYS A 1 102 ? 9.881 -1.999 -6.910 1.00 71.53 102 LYS A C 12
ATOM 18614 O O . LYS A 1 102 ? 10.533 -2.841 -7.519 1.00 73.14 102 LYS A O 12
ATOM 18629 N N . ILE A 1 103 ? 8.884 -2.337 -6.098 1.00 3.42 103 ILE A N 12
ATOM 18630 C CA . ILE A 1 103 ? 8.400 -3.695 -5.995 1.00 53.42 103 ILE A CA 12
ATOM 18631 C C . ILE A 1 103 ? 7.599 -4.036 -7.262 1.00 11.43 103 ILE A C 12
ATOM 18632 O O . ILE A 1 103 ? 7.783 -5.120 -7.793 1.00 3.00 103 ILE A O 12
ATOM 18647 N N . ALA A 1 104 ? 6.761 -3.145 -7.797 1.00 70.31 104 ALA A N 12
ATOM 18648 C CA . ALA A 1 104 ? 6.087 -3.395 -9.072 1.00 63.33 104 ALA A CA 12
ATOM 18649 C C . ALA A 1 104 ? 7.064 -3.384 -10.261 1.00 30.31 104 ALA A C 12
ATOM 18650 O O . ALA A 1 104 ? 6.749 -3.908 -11.327 1.00 73.35 104 ALA A O 12
ATOM 18657 N N . ASP A 1 105 ? 8.251 -2.798 -10.106 1.00 30.42 105 ASP A N 12
ATOM 18658 C CA . ASP A 1 105 ? 9.215 -2.595 -11.180 1.00 23.43 105 ASP A CA 12
ATOM 18659 C C . ASP A 1 105 ? 9.803 -3.936 -11.594 1.00 42.31 105 ASP A C 12
ATOM 18660 O O . ASP A 1 105 ? 9.766 -4.330 -12.762 1.00 41.33 105 ASP A O 12
ATOM 18668 N N . LEU A 1 106 ? 10.300 -4.661 -10.598 1.00 31.10 106 LEU A N 12
ATOM 18669 C CA . LEU A 1 106 ? 10.971 -5.946 -10.738 1.00 10.01 106 LEU A CA 12
ATOM 18670 C C . LEU A 1 106 ? 9.963 -7.096 -10.739 1.00 71.44 106 LEU A C 12
ATOM 18671 O O . LEU A 1 106 ? 10.352 -8.249 -10.539 1.00 52.23 106 LEU A O 12
ATOM 18686 N N . TRP A 1 107 ? 8.671 -6.795 -10.902 1.00 61.25 107 TRP A N 12
ATOM 18687 C CA . TRP A 1 107 ? 7.626 -7.794 -10.954 1.00 45.41 107 TRP A CA 12
ATOM 18688 C C . TRP A 1 107 ? 7.781 -8.553 -12.260 1.00 62.14 107 TRP A C 12
ATOM 18689 O O . TRP A 1 107 ? 7.554 -7.966 -13.338 1.00 73.43 107 TRP A O 12
ATOM 18709 N N . GLY A 1 1 ? -18.330 3.609 10.457 1.00 33.13 1 GLY A N 13
ATOM 18710 C CA . GLY A 1 1 ? -19.526 3.675 11.304 1.00 65.42 1 GLY A CA 13
ATOM 18711 C C . GLY A 1 1 ? -20.399 2.469 11.039 1.00 52.21 1 GLY A C 13
ATOM 18712 O O . GLY A 1 1 ? -19.937 1.346 11.234 1.00 1.01 1 GLY A O 13
ATOM 18716 N N . THR A 1 2 ? -21.629 2.657 10.559 1.00 53.15 2 THR A N 13
ATOM 18717 C CA . THR A 1 2 ? -22.505 1.550 10.194 1.00 73.31 2 THR A CA 13
ATOM 18718 C C . THR A 1 2 ? -23.333 1.975 8.982 1.00 50.03 2 THR A C 13
ATOM 18719 O O . THR A 1 2 ? -23.778 3.122 8.912 1.00 14.10 2 THR A O 13
ATOM 18730 N N . ASP A 1 3 ? -23.544 1.063 8.035 1.00 1.11 3 ASP A N 13
ATOM 18731 C CA . ASP A 1 3 ? -24.458 1.194 6.911 1.00 52.21 3 ASP A CA 13
ATOM 18732 C C . ASP A 1 3 ? -25.090 -0.177 6.707 1.00 50.42 3 ASP A C 13
ATOM 18733 O O . ASP A 1 3 ? -24.395 -1.190 6.834 1.00 53.14 3 ASP A O 13
ATOM 18741 N N . PHE A 1 4 ? -26.390 -0.226 6.407 1.00 70.24 4 PHE A N 13
ATOM 18742 C CA . PHE A 1 4 ? -27.115 -1.424 5.984 1.00 4.11 4 PHE A CA 13
ATOM 18743 C C . PHE A 1 4 ? -28.479 -0.988 5.440 1.00 3.30 4 PHE A C 13
ATOM 18744 O O . PHE A 1 4 ? -28.987 0.043 5.885 1.00 41.23 4 PHE A O 13
ATOM 18760 N N . GLY A 1 5 ? -29.110 -1.780 4.569 1.00 32.43 5 GLY A N 13
ATOM 18761 C CA . GLY A 1 5 ? -30.487 -1.564 4.133 1.00 11.22 5 GLY A CA 13
ATOM 18762 C C . GLY A 1 5 ? -30.577 -1.268 2.639 1.00 52.12 5 GLY A C 13
ATOM 18763 O O . GLY A 1 5 ? -30.629 -0.099 2.253 1.00 71.22 5 GLY A O 13
ATOM 18767 N N . THR A 1 6 ? -30.625 -2.306 1.799 1.00 25.54 6 THR A N 13
ATOM 18768 C CA . THR A 1 6 ? -30.857 -2.165 0.357 1.00 42.05 6 THR A CA 13
ATOM 18769 C C . THR A 1 6 ? -31.769 -3.266 -0.214 1.00 53.05 6 THR A C 13
ATOM 18770 O O . THR A 1 6 ? -32.117 -3.205 -1.390 1.00 34.32 6 THR A O 13
ATOM 18781 N N . THR A 1 7 ? -32.203 -4.254 0.578 1.00 61.33 7 THR A N 13
ATOM 18782 C CA . THR A 1 7 ? -32.828 -5.489 0.089 1.00 44.02 7 THR A CA 13
ATOM 18783 C C . THR A 1 7 ? -34.091 -5.258 -0.762 1.00 51.14 7 THR A C 13
ATOM 18784 O O . THR A 1 7 ? -34.465 -6.121 -1.550 1.00 65.52 7 THR A O 13
ATOM 18795 N N . ASN A 1 8 ? -34.744 -4.101 -0.618 1.00 34.50 8 ASN A N 13
ATOM 18796 C CA . ASN A 1 8 ? -36.068 -3.814 -1.163 1.00 11.04 8 ASN A CA 13
ATOM 18797 C C . ASN A 1 8 ? -35.997 -2.895 -2.388 1.00 25.31 8 ASN A C 13
ATOM 18798 O O . ASN A 1 8 ? -36.969 -2.200 -2.676 1.00 63.23 8 ASN A O 13
ATOM 18808 N N . ASN A 1 9 ? -34.864 -2.819 -3.099 1.00 14.23 9 ASN A N 13
ATOM 18809 C CA . ASN A 1 9 ? -34.787 -2.110 -4.364 1.00 42.02 9 ASN A CA 13
ATOM 18810 C C . ASN A 1 9 ? -33.787 -2.835 -5.259 1.00 63.24 9 ASN A C 13
ATOM 18811 O O . ASN A 1 9 ? -32.739 -3.295 -4.800 1.00 34.31 9 ASN A O 13
ATOM 18821 N N . PHE A 1 10 ? -34.130 -2.935 -6.535 1.00 23.54 10 PHE A N 13
ATOM 18822 C CA . PHE A 1 10 ? -33.442 -3.700 -7.571 1.00 54.12 10 PHE A CA 13
ATOM 18823 C C . PHE A 1 10 ? -32.448 -2.864 -8.386 1.00 3.14 10 PHE A C 13
ATOM 18824 O O . PHE A 1 10 ? -31.953 -3.343 -9.402 1.00 44.52 10 PHE A O 13
ATOM 18840 N N . VAL A 1 11 ? -32.175 -1.625 -7.977 1.00 14.14 11 VAL A N 13
ATOM 18841 C CA . VAL A 1 11 ? -31.331 -0.693 -8.719 1.00 13.24 11 VAL A CA 13
ATOM 18842 C C . VAL A 1 11 ? -30.000 -0.497 -7.990 1.00 62.02 11 VAL A C 13
ATOM 18843 O O . VAL A 1 11 ? -29.881 -0.774 -6.787 1.00 53.11 11 VAL A O 13
ATOM 18856 N N . SER A 1 12 ? -29.010 -0.004 -8.732 1.00 4.53 12 SER A N 13
ATOM 18857 C CA . SER A 1 12 ? -27.668 0.250 -8.235 1.00 4.50 12 SER A CA 13
ATOM 18858 C C . SER A 1 12 ? -27.712 1.340 -7.149 1.00 51.52 12 SER A C 13
ATOM 18859 O O . SER A 1 12 ? -28.594 2.206 -7.198 1.00 51.25 12 SER A O 13
ATOM 18866 N N . PRO A 1 13 ? -26.783 1.336 -6.177 1.00 44.34 13 PRO A N 13
ATOM 18867 C CA . PRO A 1 13 ? -26.760 2.327 -5.108 1.00 33.52 13 PRO A CA 13
ATOM 18868 C C . PRO A 1 13 ? -26.271 3.700 -5.584 1.00 43.15 13 PRO A C 13
ATOM 18869 O O . PRO A 1 13 ? -26.019 3.911 -6.773 1.00 33.02 13 PRO A O 13
ATOM 18877 N N . ASN A 1 14 ? -26.171 4.653 -4.651 1.00 22.24 14 ASN A N 13
ATOM 18878 C CA . ASN A 1 14 ? -26.009 6.078 -4.928 1.00 74.34 14 ASN A CA 13
ATOM 18879 C C . ASN A 1 14 ? -25.211 6.819 -3.850 1.00 11.24 14 ASN A C 13
ATOM 18880 O O . ASN A 1 14 ? -25.479 7.984 -3.534 1.00 13.45 14 ASN A O 13
ATOM 18890 N N . LEU A 1 15 ? -24.258 6.124 -3.233 1.00 11.40 15 LEU A N 13
ATOM 18891 C CA . LEU A 1 15 ? -23.576 6.555 -2.026 1.00 31.31 15 LEU A CA 13
ATOM 18892 C C . LEU A 1 15 ? -22.077 6.286 -2.143 1.00 63.23 15 LEU A C 13
ATOM 18893 O O . LEU A 1 15 ? -21.455 5.719 -1.240 1.00 61.53 15 LEU A O 13
ATOM 18908 N N . GLN A 1 16 ? -21.456 6.717 -3.244 1.00 23.52 16 GLN A N 13
ATOM 18909 C CA . GLN A 1 16 ? -19.993 6.728 -3.385 1.00 1.22 16 GLN A CA 13
ATOM 18910 C C . GLN A 1 16 ? -19.368 7.880 -2.574 1.00 4.35 16 GLN A C 13
ATOM 18911 O O . GLN A 1 16 ? -18.486 8.588 -3.056 1.00 52.43 16 GLN A O 13
ATOM 18923 N N . LEU A 1 17 ? -19.828 8.046 -1.330 1.00 21.51 17 LEU A N 13
ATOM 18924 C CA . LEU A 1 17 ? -19.429 9.052 -0.365 1.00 4.11 17 LEU A CA 13
ATOM 18925 C C . LEU A 1 17 ? -18.966 8.294 0.873 1.00 24.35 17 LEU A C 13
ATOM 18926 O O . LEU A 1 17 ? -19.790 7.892 1.702 1.00 33.52 17 LEU A O 13
ATOM 18941 N N . LYS A 1 18 ? -17.665 8.049 1.000 1.00 73.44 18 LYS A N 13
ATOM 18942 C CA . LYS A 1 18 ? -17.044 7.555 2.228 1.00 3.12 18 LYS A CA 13
ATOM 18943 C C . LYS A 1 18 ? -15.792 8.375 2.477 1.00 30.51 18 LYS A C 13
ATOM 18944 O O . LYS A 1 18 ? -15.144 8.813 1.525 1.00 62.32 18 LYS A O 13
ATOM 18959 N N . GLN A 1 19 ? -15.438 8.524 3.752 1.00 25.33 19 GLN A N 13
ATOM 18960 C CA . GLN A 1 19 ? -14.189 9.121 4.173 1.00 63.31 19 GLN A CA 13
ATOM 18961 C C . GLN A 1 19 ? -12.992 8.265 3.736 1.00 52.30 19 GLN A C 13
ATOM 18962 O O . GLN A 1 19 ? -13.149 7.248 3.060 1.00 34.54 19 GLN A O 13
ATOM 18974 N N . ASN A 1 20 ? -11.786 8.705 4.093 1.00 13.23 20 ASN A N 13
ATOM 18975 C CA . ASN A 1 20 ? -10.526 8.120 3.650 1.00 13.32 20 ASN A CA 13
ATOM 18976 C C . ASN A 1 20 ? -10.253 6.792 4.355 1.00 41.12 20 ASN A C 13
ATOM 18977 O O . ASN A 1 20 ? -9.339 6.663 5.172 1.00 53.10 20 ASN A O 13
ATOM 18987 N N . VAL A 1 21 ? -10.992 5.768 3.955 1.00 13.05 21 VAL A N 13
ATOM 18988 C CA . VAL A 1 21 ? -10.680 4.377 4.231 1.00 2.03 21 VAL A CA 13
ATOM 18989 C C . VAL A 1 21 ? -9.358 4.042 3.506 1.00 33.44 21 VAL A C 13
ATOM 18990 O O . VAL A 1 21 ? -8.881 4.809 2.658 1.00 44.04 21 VAL A O 13
ATOM 19003 N N . LEU A 1 22 ? -8.721 2.936 3.903 1.00 64.35 22 LEU A N 13
ATOM 19004 C CA . LEU A 1 22 ? -7.441 2.470 3.370 1.00 25.12 22 LEU A CA 13
ATOM 19005 C C . LEU A 1 22 ? -7.628 1.441 2.249 1.00 52.42 22 LEU A C 13
ATOM 19006 O O . LEU A 1 22 ? -8.718 0.871 2.120 1.00 71.53 22 LEU A O 13
ATOM 19021 N N . PRO A 1 23 ? -6.573 1.156 1.468 1.00 61.42 23 PRO A N 13
ATOM 19022 C CA . PRO A 1 23 ? -6.512 -0.020 0.604 1.00 23.00 23 PRO A CA 13
ATOM 19023 C C . PRO A 1 23 ? -6.628 -1.343 1.389 1.00 31.34 23 PRO A C 13
ATOM 19024 O O . PRO A 1 23 ? -6.585 -1.347 2.627 1.00 31.50 23 PRO A O 13
ATOM 19032 N N . PRO A 1 24 ? -6.804 -2.479 0.691 1.00 64.32 24 PRO A N 13
ATOM 19033 C CA . PRO A 1 24 ? -6.843 -3.811 1.287 1.00 31.41 24 PRO A CA 13
ATOM 19034 C C . PRO A 1 24 ? -5.442 -4.309 1.667 1.00 50.33 24 PRO A C 13
ATOM 19035 O O . PRO A 1 24 ? -4.426 -3.818 1.172 1.00 23.31 24 PRO A O 13
ATOM 19043 N N . THR A 1 25 ? -5.384 -5.335 2.502 1.00 24.21 25 THR A N 13
ATOM 19044 C CA . THR A 1 25 ? -4.173 -5.931 3.063 1.00 74.35 25 THR A CA 13
ATOM 19045 C C . THR A 1 25 ? -4.342 -7.457 3.078 1.00 25.10 25 THR A C 13
ATOM 19046 O O . THR A 1 25 ? -5.484 -7.925 3.106 1.00 70.52 25 THR A O 13
ATOM 19057 N N . PRO A 1 26 ? -3.264 -8.268 3.060 1.00 1.52 26 PRO A N 13
ATOM 19058 C CA . PRO A 1 26 ? -3.412 -9.715 3.061 1.00 64.25 26 PRO A CA 13
ATOM 19059 C C . PRO A 1 26 ? -3.944 -10.177 4.415 1.00 41.11 26 PRO A C 13
ATOM 19060 O O . PRO A 1 26 ? -3.630 -9.594 5.459 1.00 65.25 26 PRO A O 13
ATOM 19068 N N . LYS A 1 27 ? -4.674 -11.292 4.433 1.00 70.52 27 LYS A N 13
ATOM 19069 C CA . LYS A 1 27 ? -5.272 -11.857 5.644 1.00 73.32 27 LYS A CA 13
ATOM 19070 C C . LYS A 1 27 ? -4.275 -12.396 6.665 1.00 11.42 27 LYS A C 13
ATOM 19071 O O . LYS A 1 27 ? -4.653 -13.115 7.582 1.00 52.01 27 LYS A O 13
ATOM 19086 N N . ASN A 1 28 ? -3.001 -12.096 6.487 1.00 73.22 28 ASN A N 13
ATOM 19087 C CA . ASN A 1 28 ? -1.910 -12.753 7.130 1.00 71.55 28 ASN A CA 13
ATOM 19088 C C . ASN A 1 28 ? -1.578 -11.936 8.368 1.00 51.03 28 ASN A C 13
ATOM 19089 O O . ASN A 1 28 ? -1.554 -12.486 9.466 1.00 24.33 28 ASN A O 13
ATOM 19099 N N . ILE A 1 29 ? -1.363 -10.625 8.208 1.00 12.12 29 ILE A N 13
ATOM 19100 C CA . ILE A 1 29 ? -0.835 -9.737 9.240 1.00 44.11 29 ILE A CA 13
ATOM 19101 C C . ILE A 1 29 ? -1.507 -8.349 9.105 1.00 71.14 29 ILE A C 13
ATOM 19102 O O . ILE A 1 29 ? -2.058 -8.047 8.039 1.00 33.32 29 ILE A O 13
ATOM 19117 N N . PRO A 1 30 ? -1.480 -7.488 10.136 1.00 63.32 30 PRO A N 13
ATOM 19118 C CA . PRO A 1 30 ? -1.987 -6.113 10.065 1.00 25.14 30 PRO A CA 13
ATOM 19119 C C . PRO A 1 30 ? -1.067 -5.220 9.213 1.00 41.14 30 PRO A C 13
ATOM 19120 O O . PRO A 1 30 ? 0.097 -5.562 9.020 1.00 23.23 30 PRO A O 13
ATOM 19128 N N . LEU A 1 31 ? -1.539 -4.056 8.744 1.00 54.42 31 LEU A N 13
ATOM 19129 C CA . LEU A 1 31 ? -0.742 -3.075 7.984 1.00 21.21 31 LEU A CA 13
ATOM 19130 C C . LEU A 1 31 ? 0.619 -2.777 8.644 1.00 31.41 31 LEU A C 13
ATOM 19131 O O . LEU A 1 31 ? 1.649 -2.946 7.988 1.00 34.22 31 LEU A O 13
ATOM 19146 N N . PRO A 1 32 ? 0.696 -2.389 9.935 1.00 5.22 32 PRO A N 13
ATOM 19147 C CA . PRO A 1 32 ? 1.980 -2.139 10.595 1.00 41.02 32 PRO A CA 13
ATOM 19148 C C . PRO A 1 32 ? 2.827 -3.409 10.820 1.00 13.12 32 PRO A C 13
ATOM 19149 O O . PRO A 1 32 ? 3.871 -3.320 11.461 1.00 24.41 32 PRO A O 13
ATOM 19157 N N . ALA A 1 33 ? 2.425 -4.584 10.331 1.00 21.52 33 ALA A N 13
ATOM 19158 C CA . ALA A 1 33 ? 3.304 -5.726 10.116 1.00 73.23 33 ALA A CA 13
ATOM 19159 C C . ALA A 1 33 ? 3.622 -5.851 8.627 1.00 74.33 33 ALA A C 13
ATOM 19160 O O . ALA A 1 33 ? 4.792 -6.006 8.290 1.00 5.44 33 ALA A O 13
ATOM 19167 N N . PHE A 1 34 ? 2.612 -5.726 7.755 1.00 14.12 34 PHE A N 13
ATOM 19168 C CA . PHE A 1 34 ? 2.670 -5.944 6.313 1.00 51.12 34 PHE A CA 13
ATOM 19169 C C . PHE A 1 34 ? 3.767 -5.149 5.609 1.00 65.44 34 PHE A C 13
ATOM 19170 O O . PHE A 1 34 ? 4.201 -5.556 4.534 1.00 1.42 34 PHE A O 13
ATOM 19186 N N . GLY A 1 35 ? 4.257 -4.068 6.207 1.00 2.51 35 GLY A N 13
ATOM 19187 C CA . GLY A 1 35 ? 5.435 -3.364 5.747 1.00 52.35 35 GLY A CA 13
ATOM 19188 C C . GLY A 1 35 ? 6.614 -3.629 6.674 1.00 50.12 35 GLY A C 13
ATOM 19189 O O . GLY A 1 35 ? 7.628 -4.187 6.260 1.00 72.34 35 GLY A O 13
ATOM 19193 N N . GLN A 1 36 ? 6.454 -3.238 7.939 1.00 50.22 36 GLN A N 13
ATOM 19194 C CA . GLN A 1 36 ? 7.489 -3.102 8.964 1.00 2.43 36 GLN A CA 13
ATOM 19195 C C . GLN A 1 36 ? 8.262 -4.381 9.307 1.00 62.11 36 GLN A C 13
ATOM 19196 O O . GLN A 1 36 ? 9.234 -4.309 10.063 1.00 25.42 36 GLN A O 13
ATOM 19208 N N . ARG A 1 37 ? 7.823 -5.555 8.847 1.00 11.20 37 ARG A N 13
ATOM 19209 C CA . ARG A 1 37 ? 8.498 -6.834 9.091 1.00 30.42 37 ARG A CA 13
ATOM 19210 C C . ARG A 1 37 ? 8.572 -7.703 7.831 1.00 52.41 37 ARG A C 13
ATOM 19211 O O . ARG A 1 37 ? 8.902 -8.885 7.914 1.00 44.11 37 ARG A O 13
ATOM 19229 N N . ILE A 1 38 ? 8.196 -7.142 6.681 1.00 61.21 38 ILE A N 13
ATOM 19230 C CA . ILE A 1 38 ? 7.917 -7.877 5.446 1.00 31.41 38 ILE A CA 13
ATOM 19231 C C . ILE A 1 38 ? 8.645 -7.219 4.270 1.00 42.21 38 ILE A C 13
ATOM 19232 O O . ILE A 1 38 ? 9.236 -7.924 3.452 1.00 63.01 38 ILE A O 13
ATOM 19247 N N . ILE A 1 39 ? 8.554 -5.890 4.165 1.00 45.44 39 ILE A N 13
ATOM 19248 C CA . ILE A 1 39 ? 9.044 -5.099 3.039 1.00 74.25 39 ILE A CA 13
ATOM 19249 C C . ILE A 1 39 ? 10.440 -4.547 3.354 1.00 52.14 39 ILE A C 13
ATOM 19250 O O . ILE A 1 39 ? 11.182 -4.213 2.432 1.00 10.31 39 ILE A O 13
ATOM 19265 N N . GLY A 1 40 ? 10.807 -4.425 4.632 1.00 21.42 40 GLY A N 13
ATOM 19266 C CA . GLY A 1 40 ? 12.055 -3.790 5.032 1.00 11.42 40 GLY A CA 13
ATOM 19267 C C . GLY A 1 40 ? 11.923 -2.279 5.191 1.00 50.35 40 GLY A C 13
ATOM 19268 O O . GLY A 1 40 ? 12.878 -1.625 5.604 1.00 73.34 40 GLY A O 13
ATOM 19272 N N . TRP A 1 41 ? 10.753 -1.691 4.916 1.00 45.24 41 TRP A N 13
ATOM 19273 C CA . TRP A 1 41 ? 10.601 -0.245 4.808 1.00 1.41 41 TRP A CA 13
ATOM 19274 C C . TRP A 1 41 ? 10.610 0.483 6.155 1.00 24.34 41 TRP A C 13
ATOM 19275 O O . TRP A 1 41 ? 10.155 1.625 6.214 1.00 73.24 41 TRP A O 13
ATOM 19295 N N . GLY A 1 42 ? 11.075 -0.148 7.235 1.00 24.01 42 GLY A N 13
ATOM 19296 C CA . GLY A 1 42 ? 11.092 0.372 8.590 1.00 30.02 42 GLY A CA 13
ATOM 19297 C C . GLY A 1 42 ? 9.707 0.861 8.950 1.00 11.33 42 GLY A C 13
ATOM 19298 O O . GLY A 1 42 ? 8.778 0.061 8.980 1.00 65.41 42 GLY A O 13
ATOM 19302 N N . THR A 1 43 ? 9.545 2.160 9.199 1.00 73.54 43 THR A N 13
ATOM 19303 C CA . THR A 1 43 ? 8.274 2.687 9.710 1.00 42.24 43 THR A CA 13
ATOM 19304 C C . THR A 1 43 ? 8.230 4.223 9.630 1.00 12.05 43 THR A C 13
ATOM 19305 O O . THR A 1 43 ? 8.284 4.924 10.646 1.00 25.44 43 THR A O 13
ATOM 19316 N N . GLY A 1 44 ? 8.076 4.777 8.432 1.00 71.40 44 GLY A N 13
ATOM 19317 C CA . GLY A 1 44 ? 8.190 6.209 8.218 1.00 43.12 44 GLY A CA 13
ATOM 19318 C C . GLY A 1 44 ? 8.884 6.535 6.910 1.00 54.34 44 GLY A C 13
ATOM 19319 O O . GLY A 1 44 ? 8.603 5.910 5.883 1.00 3.13 44 GLY A O 13
ATOM 19323 N N . ALA A 1 45 ? 9.801 7.494 6.966 1.00 12.54 45 ALA A N 13
ATOM 19324 C CA . ALA A 1 45 ? 10.561 7.977 5.819 1.00 25.43 45 ALA A CA 13
ATOM 19325 C C . ALA A 1 45 ? 11.877 7.208 5.682 1.00 64.34 45 ALA A C 13
ATOM 19326 O O . ALA A 1 45 ? 12.095 6.557 4.664 1.00 50.24 45 ALA A O 13
ATOM 19333 N N . GLU A 1 46 ? 12.740 7.262 6.701 1.00 52.32 46 GLU A N 13
ATOM 19334 C CA . GLU A 1 46 ? 14.085 6.702 6.696 1.00 23.05 46 GLU A CA 13
ATOM 19335 C C . GLU A 1 46 ? 14.076 5.240 6.288 1.00 22.41 46 GLU A C 13
ATOM 19336 O O . GLU A 1 46 ? 14.884 4.828 5.457 1.00 44.23 46 GLU A O 13
ATOM 19346 N N . GLY A 1 47 ? 13.176 4.458 6.879 1.00 54.31 47 GLY A N 13
ATOM 19347 C CA . GLY A 1 47 ? 13.137 3.020 6.663 1.00 32.02 47 GLY A CA 13
ATOM 19348 C C . GLY A 1 47 ? 12.968 2.719 5.171 1.00 24.21 47 GLY A C 13
ATOM 19349 O O . GLY A 1 47 ? 13.734 1.978 4.558 1.00 45.44 47 GLY A O 13
ATOM 19353 N N . ALA A 1 48 ? 11.950 3.353 4.589 1.00 71.11 48 ALA A N 13
ATOM 19354 C CA . ALA A 1 48 ? 11.556 3.222 3.205 1.00 52.53 48 ALA A CA 13
ATOM 19355 C C . ALA A 1 48 ? 12.609 3.823 2.271 1.00 3.45 48 ALA A C 13
ATOM 19356 O O . ALA A 1 48 ? 12.647 3.421 1.116 1.00 34.05 48 ALA A O 13
ATOM 19363 N N . ARG A 1 49 ? 13.469 4.747 2.720 1.00 22.03 49 ARG A N 13
ATOM 19364 C CA . ARG A 1 49 ? 14.560 5.275 1.895 1.00 3.41 49 ARG A CA 13
ATOM 19365 C C . ARG A 1 49 ? 15.650 4.216 1.781 1.00 13.53 49 ARG A C 13
ATOM 19366 O O . ARG A 1 49 ? 16.035 3.839 0.676 1.00 50.20 49 ARG A O 13
ATOM 19384 N N . GLN A 1 50 ? 16.141 3.727 2.919 1.00 31.35 50 GLN A N 13
ATOM 19385 C CA . GLN A 1 50 ? 17.316 2.875 2.988 1.00 10.12 50 GLN A CA 13
ATOM 19386 C C . GLN A 1 50 ? 17.054 1.513 2.367 1.00 53.10 50 GLN A C 13
ATOM 19387 O O . GLN A 1 50 ? 18.004 0.832 1.990 1.00 21.13 50 GLN A O 13
ATOM 19399 N N . ARG A 1 51 ? 15.791 1.100 2.229 1.00 10.31 51 ARG A N 13
ATOM 19400 C CA . ARG A 1 51 ? 15.442 -0.131 1.534 1.00 31.42 51 ARG A CA 13
ATOM 19401 C C . ARG A 1 51 ? 14.962 0.086 0.100 1.00 54.44 51 ARG A C 13
ATOM 19402 O O . ARG A 1 51 ? 14.750 -0.885 -0.616 1.00 13.35 51 ARG A O 13
ATOM 19420 N N . LEU A 1 52 ? 14.810 1.332 -0.354 1.00 74.43 52 LEU A N 13
ATOM 19421 C CA . LEU A 1 52 ? 14.341 1.605 -1.704 1.00 50.42 52 LEU A CA 13
ATOM 19422 C C . LEU A 1 52 ? 15.477 1.633 -2.678 1.00 30.23 52 LEU A C 13
ATOM 19423 O O . LEU A 1 52 ? 15.499 0.819 -3.597 1.00 21.24 52 LEU A O 13
ATOM 19438 N N . GLU A 1 53 ? 16.346 2.645 -2.578 1.00 21.42 53 GLU A N 13
ATOM 19439 C CA . GLU A 1 53 ? 17.049 3.053 -3.782 1.00 14.53 53 GLU A CA 13
ATOM 19440 C C . GLU A 1 53 ? 18.061 1.984 -4.207 1.00 23.05 53 GLU A C 13
ATOM 19441 O O . GLU A 1 53 ? 18.631 2.063 -5.296 1.00 41.20 53 GLU A O 13
ATOM 19451 N N . ASN A 1 54 ? 18.284 0.999 -3.336 1.00 3.45 54 ASN A N 13
ATOM 19452 C CA . ASN A 1 54 ? 19.195 -0.115 -3.436 1.00 65.01 54 ASN A CA 13
ATOM 19453 C C . ASN A 1 54 ? 18.469 -1.468 -3.426 1.00 4.34 54 ASN A C 13
ATOM 19454 O O . ASN A 1 54 ? 19.054 -2.466 -2.995 1.00 71.34 54 ASN A O 13
ATOM 19464 N N . ILE A 1 55 ? 17.198 -1.521 -3.833 1.00 25.04 55 ILE A N 13
ATOM 19465 C CA . ILE A 1 55 ? 16.462 -2.783 -3.931 1.00 44.52 55 ILE A CA 13
ATOM 19466 C C . ILE A 1 55 ? 17.239 -3.772 -4.822 1.00 53.52 55 ILE A C 13
ATOM 19467 O O . ILE A 1 55 ? 18.108 -3.371 -5.612 1.00 34.13 55 ILE A O 13
ATOM 19482 N N . GLN A 1 56 ? 16.902 -5.055 -4.719 1.00 12.32 56 GLN A N 13
ATOM 19483 C CA . GLN A 1 56 ? 17.471 -6.110 -5.531 1.00 22.14 56 GLN A CA 13
ATOM 19484 C C . GLN A 1 56 ? 16.377 -6.980 -6.152 1.00 32.04 56 GLN A C 13
ATOM 19485 O O . GLN A 1 56 ? 15.260 -7.047 -5.627 1.00 50.11 56 GLN A O 13
ATOM 19497 N N . PRO A 1 57 ? 16.717 -7.719 -7.211 1.00 12.12 57 PRO A N 13
ATOM 19498 C CA . PRO A 1 57 ? 15.832 -8.632 -7.913 1.00 51.24 57 PRO A CA 13
ATOM 19499 C C . PRO A 1 57 ? 15.412 -9.862 -7.101 1.00 32.14 57 PRO A C 13
ATOM 19500 O O . PRO A 1 57 ? 14.614 -10.663 -7.586 1.00 51.33 57 PRO A O 13
ATOM 19508 N N . ALA A 1 58 ? 15.944 -10.072 -5.897 1.00 61.33 58 ALA A N 13
ATOM 19509 C CA . ALA A 1 58 ? 15.490 -11.125 -4.988 1.00 31.41 58 ALA A CA 13
ATOM 19510 C C . ALA A 1 58 ? 14.635 -10.574 -3.842 1.00 52.41 58 ALA A C 13
ATOM 19511 O O . ALA A 1 58 ? 13.831 -11.317 -3.276 1.00 42.15 58 ALA A O 13
ATOM 19518 N N . ASP A 1 59 ? 14.753 -9.280 -3.520 1.00 64.05 59 ASP A N 13
ATOM 19519 C CA . ASP A 1 59 ? 14.050 -8.673 -2.381 1.00 74.34 59 ASP A CA 13
ATOM 19520 C C . ASP A 1 59 ? 12.548 -8.610 -2.616 1.00 30.42 59 ASP A C 13
ATOM 19521 O O . ASP A 1 59 ? 11.775 -8.479 -1.670 1.00 52.54 59 ASP A O 13
ATOM 19529 N N . VAL A 1 60 ? 12.109 -8.677 -3.867 1.00 30.34 60 VAL A N 13
ATOM 19530 C CA . VAL A 1 60 ? 10.697 -8.758 -4.187 1.00 31.33 60 VAL A CA 13
ATOM 19531 C C . VAL A 1 60 ? 10.183 -10.179 -3.918 1.00 22.43 60 VAL A C 13
ATOM 19532 O O . VAL A 1 60 ? 9.098 -10.330 -3.352 1.00 61.45 60 VAL A O 13
ATOM 19545 N N . SER A 1 61 ? 10.943 -11.226 -4.277 1.00 25.10 61 SER A N 13
ATOM 19546 C CA . SER A 1 61 ? 10.448 -12.597 -4.241 1.00 74.14 61 SER A CA 13
ATOM 19547 C C . SER A 1 61 ? 9.963 -13.031 -2.876 1.00 44.54 61 SER A C 13
ATOM 19548 O O . SER A 1 61 ? 8.967 -13.747 -2.797 1.00 21.10 61 SER A O 13
ATOM 19555 N N . MET A 1 62 ? 10.634 -12.553 -1.840 1.00 53.21 62 MET A N 13
ATOM 19556 C CA . MET A 1 62 ? 10.383 -12.818 -0.440 1.00 34.04 62 MET A CA 13
ATOM 19557 C C . MET A 1 62 ? 8.964 -12.433 -0.075 1.00 70.31 62 MET A C 13
ATOM 19558 O O . MET A 1 62 ? 8.291 -13.185 0.613 1.00 53.51 62 MET A O 13
ATOM 19570 N N . ILE A 1 63 ? 8.476 -11.303 -0.569 1.00 12.43 63 ILE A N 13
ATOM 19571 C CA . ILE A 1 63 ? 7.195 -10.769 -0.149 1.00 63.12 63 ILE A CA 13
ATOM 19572 C C . ILE A 1 63 ? 6.062 -11.724 -0.550 1.00 54.22 63 ILE A C 13
ATOM 19573 O O . ILE A 1 63 ? 5.116 -11.905 0.217 1.00 2.42 63 ILE A O 13
ATOM 19588 N N . LYS A 1 64 ? 6.202 -12.453 -1.660 1.00 70.04 64 LYS A N 13
ATOM 19589 C CA . LYS A 1 64 ? 5.194 -13.433 -2.053 1.00 72.14 64 LYS A CA 13
ATOM 19590 C C . LYS A 1 64 ? 5.132 -14.553 -1.024 1.00 22.04 64 LYS A C 13
ATOM 19591 O O . LYS A 1 64 ? 4.038 -15.006 -0.691 1.00 32.40 64 LYS A O 13
ATOM 19606 N N . LYS A 1 65 ? 6.287 -14.970 -0.486 1.00 62.14 65 LYS A N 13
ATOM 19607 C CA . LYS A 1 65 ? 6.356 -16.026 0.510 1.00 34.30 65 LYS A CA 13
ATOM 19608 C C . LYS A 1 65 ? 5.657 -15.617 1.802 1.00 2.43 65 LYS A C 13
ATOM 19609 O O . LYS A 1 65 ? 5.272 -16.489 2.576 1.00 23.10 65 LYS A O 13
ATOM 19624 N N . GLN A 1 66 ? 5.447 -14.326 2.042 1.00 54.52 66 GLN A N 13
ATOM 19625 C CA . GLN A 1 66 ? 4.782 -13.833 3.229 1.00 12.23 66 GLN A CA 13
ATOM 19626 C C . GLN A 1 66 ? 3.259 -13.774 3.057 1.00 30.04 66 GLN A C 13
ATOM 19627 O O . GLN A 1 66 ? 2.563 -13.463 4.026 1.00 44.45 66 GLN A O 13
ATOM 19639 N N . GLY A 1 67 ? 2.727 -14.107 1.877 1.00 31.43 67 GLY A N 13
ATOM 19640 C CA . GLY A 1 67 ? 1.301 -14.107 1.601 1.00 1.14 67 GLY A CA 13
ATOM 19641 C C . GLY A 1 67 ? 0.899 -12.813 0.918 1.00 31.32 67 GLY A C 13
ATOM 19642 O O . GLY A 1 67 ? 0.190 -12.006 1.514 1.00 64.44 67 GLY A O 13
ATOM 19646 N N . THR A 1 68 ? 1.389 -12.549 -0.294 1.00 71.34 68 THR A N 13
ATOM 19647 C CA . THR A 1 68 ? 1.053 -11.321 -1.027 1.00 53.33 68 THR A CA 13
ATOM 19648 C C . THR A 1 68 ? 0.854 -11.579 -2.535 1.00 1.32 68 THR A C 13
ATOM 19649 O O . THR A 1 68 ? 1.299 -12.602 -3.054 1.00 72.33 68 THR A O 13
ATOM 19660 N N . THR A 1 69 ? 0.206 -10.646 -3.243 1.00 5.14 69 THR A N 13
ATOM 19661 C CA . THR A 1 69 ? 0.002 -10.611 -4.692 1.00 12.51 69 THR A CA 13
ATOM 19662 C C . THR A 1 69 ? 0.282 -9.189 -5.204 1.00 3.54 69 THR A C 13
ATOM 19663 O O . THR A 1 69 ? 0.390 -8.254 -4.399 1.00 34.24 69 THR A O 13
ATOM 19674 N N . LEU A 1 70 ? 0.391 -9.007 -6.528 1.00 44.15 70 LEU A N 13
ATOM 19675 C CA . LEU A 1 70 ? 0.690 -7.701 -7.118 1.00 71.22 70 LEU A CA 13
ATOM 19676 C C . LEU A 1 70 ? -0.423 -6.691 -6.840 1.00 11.12 70 LEU A C 13
ATOM 19677 O O . LEU A 1 70 ? -0.159 -5.502 -6.656 1.00 65.25 70 LEU A O 13
ATOM 19692 N N . GLU A 1 71 ? -1.661 -7.176 -6.729 1.00 50.45 71 GLU A N 13
ATOM 19693 C CA . GLU A 1 71 ? -2.827 -6.382 -6.365 1.00 11.10 71 GLU A CA 13
ATOM 19694 C C . GLU A 1 71 ? -2.648 -5.674 -5.019 1.00 53.33 71 GLU A C 13
ATOM 19695 O O . GLU A 1 71 ? -3.181 -4.580 -4.835 1.00 33.42 71 GLU A O 13
ATOM 19705 N N . MET A 1 72 ? -1.924 -6.281 -4.074 1.00 51.42 72 MET A N 13
ATOM 19706 C CA . MET A 1 72 ? -1.669 -5.651 -2.787 1.00 44.23 72 MET A CA 13
ATOM 19707 C C . MET A 1 72 ? -0.707 -4.484 -3.007 1.00 13.12 72 MET A C 13
ATOM 19708 O O . MET A 1 72 ? -0.963 -3.372 -2.562 1.00 22.41 72 MET A O 13
ATOM 19720 N N . ILE A 1 73 ? 0.422 -4.742 -3.666 1.00 34.32 73 ILE A N 13
ATOM 19721 C CA . ILE A 1 73 ? 1.517 -3.791 -3.780 1.00 64.14 73 ILE A CA 13
ATOM 19722 C C . ILE A 1 73 ? 1.043 -2.543 -4.513 1.00 4.30 73 ILE A C 13
ATOM 19723 O O . ILE A 1 73 ? 1.299 -1.430 -4.052 1.00 43.24 73 ILE A O 13
ATOM 19738 N N . THR A 1 74 ? 0.327 -2.734 -5.614 1.00 52.13 74 THR A N 13
ATOM 19739 C CA . THR A 1 74 ? -0.256 -1.660 -6.393 1.00 25.42 74 THR A CA 13
ATOM 19740 C C . THR A 1 74 ? -1.209 -0.826 -5.531 1.00 62.35 74 THR A C 13
ATOM 19741 O O . THR A 1 74 ? -1.110 0.400 -5.529 1.00 61.42 74 THR A O 13
ATOM 19752 N N . ALA A 1 75 ? -2.060 -1.467 -4.719 1.00 42.44 75 ALA A N 13
ATOM 19753 C CA . ALA A 1 75 ? -3.044 -0.734 -3.930 1.00 53.41 75 ALA A CA 13
ATOM 19754 C C . ALA A 1 75 ? -2.388 0.191 -2.894 1.00 22.33 75 ALA A C 13
ATOM 19755 O O . ALA A 1 75 ? -2.991 1.202 -2.518 1.00 43.44 75 ALA A O 13
ATOM 19762 N N . TRP A 1 76 ? -1.173 -0.140 -2.434 1.00 72.43 76 TRP A N 13
ATOM 19763 C CA . TRP A 1 76 ? -0.443 0.663 -1.463 1.00 21.41 76 TRP A CA 13
ATOM 19764 C C . TRP A 1 76 ? 0.526 1.652 -2.104 1.00 25.21 76 TRP A C 13
ATOM 19765 O O . TRP A 1 76 ? 0.795 2.665 -1.459 1.00 43.54 76 TRP A O 13
ATOM 19785 N N . GLN A 1 77 ? 1.076 1.431 -3.309 1.00 52.14 77 GLN A N 13
ATOM 19786 C CA . GLN A 1 77 ? 1.991 2.404 -3.863 1.00 50.42 77 GLN A CA 13
ATOM 19787 C C . GLN A 1 77 ? 1.148 3.630 -4.212 1.00 32.03 77 GLN A C 13
ATOM 19788 O O . GLN A 1 77 ? 1.457 4.733 -3.767 1.00 64.30 77 GLN A O 13
ATOM 19800 N N . ASP A 1 78 ? 0.039 3.403 -4.926 1.00 22.24 78 ASP A N 13
ATOM 19801 C CA . ASP A 1 78 ? -0.826 4.400 -5.527 1.00 50.42 78 ASP A CA 13
ATOM 19802 C C . ASP A 1 78 ? -1.479 5.234 -4.440 1.00 24.23 78 ASP A C 13
ATOM 19803 O O . ASP A 1 78 ? -1.704 6.429 -4.627 1.00 62.13 78 ASP A O 13
ATOM 19811 N N . PHE A 1 79 ? -1.713 4.623 -3.277 1.00 51.30 79 PHE A N 13
ATOM 19812 C CA . PHE A 1 79 ? -2.152 5.309 -2.079 1.00 13.54 79 PHE A CA 13
ATOM 19813 C C . PHE A 1 79 ? -1.174 6.432 -1.746 1.00 14.52 79 PHE A C 13
ATOM 19814 O O . PHE A 1 79 ? -1.560 7.598 -1.676 1.00 74.12 79 PHE A O 13
ATOM 19830 N N . TYR A 1 80 ? 0.102 6.091 -1.566 1.00 43.21 80 TYR A N 13
ATOM 19831 C CA . TYR A 1 80 ? 1.116 7.067 -1.205 1.00 73.33 80 TYR A CA 13
ATOM 19832 C C . TYR A 1 80 ? 1.470 8.007 -2.370 1.00 22.14 80 TYR A C 13
ATOM 19833 O O . TYR A 1 80 ? 1.939 9.118 -2.114 1.00 4.44 80 TYR A O 13
ATOM 19850 N N . GLU A 1 81 ? 1.262 7.613 -3.634 1.00 11.31 81 GLU A N 13
ATOM 19851 C CA . GLU A 1 81 ? 1.466 8.475 -4.809 1.00 3.44 81 GLU A CA 13
ATOM 19852 C C . GLU A 1 81 ? 0.575 9.721 -4.707 1.00 63.23 81 GLU A C 13
ATOM 19853 O O . GLU A 1 81 ? 1.057 10.835 -4.918 1.00 61.04 81 GLU A O 13
ATOM 19863 N N . GLN A 1 82 ? -0.679 9.563 -4.274 1.00 61.32 82 GLN A N 13
ATOM 19864 C CA . GLN A 1 82 ? -1.607 10.690 -4.157 1.00 30.25 82 GLN A CA 13
ATOM 19865 C C . GLN A 1 82 ? -1.197 11.688 -3.074 1.00 52.32 82 GLN A C 13
ATOM 19866 O O . GLN A 1 82 ? -1.565 12.860 -3.153 1.00 53.22 82 GLN A O 13
ATOM 19878 N N . GLU A 1 83 ? -0.424 11.254 -2.081 1.00 62.34 83 GLU A N 13
ATOM 19879 C CA . GLU A 1 83 ? 0.036 12.117 -1.011 1.00 64.01 83 GLU A CA 13
ATOM 19880 C C . GLU A 1 83 ? 1.047 13.102 -1.598 1.00 45.50 83 GLU A C 13
ATOM 19881 O O . GLU A 1 83 ? 1.062 14.274 -1.236 1.00 14.11 83 GLU A O 13
ATOM 19891 N N . GLN A 1 84 ? 1.906 12.634 -2.507 1.00 3.53 84 GLN A N 13
ATOM 19892 C CA . GLN A 1 84 ? 2.969 13.455 -3.060 1.00 62.12 84 GLN A CA 13
ATOM 19893 C C . GLN A 1 84 ? 2.380 14.558 -3.919 1.00 72.31 84 GLN A C 13
ATOM 19894 O O . GLN A 1 84 ? 2.727 15.723 -3.735 1.00 22.21 84 GLN A O 13
ATOM 19906 N N . GLN A 1 85 ? 1.496 14.191 -4.853 1.00 32.13 85 GLN A N 13
ATOM 19907 C CA . GLN A 1 85 ? 0.980 15.153 -5.810 1.00 22.42 85 GLN A CA 13
ATOM 19908 C C . GLN A 1 85 ? 0.284 16.311 -5.103 1.00 12.12 85 GLN A C 13
ATOM 19909 O O . GLN A 1 85 ? 0.520 17.470 -5.459 1.00 10.41 85 GLN A O 13
ATOM 19921 N N . ARG A 1 86 ? -0.516 16.029 -4.069 1.00 70.11 86 ARG A N 13
ATOM 19922 C CA . ARG A 1 86 ? -1.227 17.079 -3.358 1.00 13.21 86 ARG A CA 13
ATOM 19923 C C . ARG A 1 86 ? -0.267 17.922 -2.521 1.00 50.53 86 ARG A C 13
ATOM 19924 O O . ARG A 1 86 ? -0.477 19.134 -2.421 1.00 71.24 86 ARG A O 13
ATOM 19942 N N . ASN A 1 87 ? 0.730 17.311 -1.869 1.00 62.20 87 ASN A N 13
ATOM 19943 C CA . ASN A 1 87 ? 1.590 17.968 -0.907 1.00 23.35 87 ASN A CA 13
ATOM 19944 C C . ASN A 1 87 ? 3.021 17.435 -1.018 1.00 24.01 87 ASN A C 13
ATOM 19945 O O . ASN A 1 87 ? 3.373 16.397 -0.459 1.00 42.21 87 ASN A O 13
ATOM 19955 N N . GLU A 1 88 ? 3.870 18.175 -1.730 1.00 50.12 88 GLU A N 13
ATOM 19956 C CA . GLU A 1 88 ? 5.250 17.809 -2.075 1.00 53.23 88 GLU A CA 13
ATOM 19957 C C . GLU A 1 88 ? 6.188 17.654 -0.861 1.00 30.33 88 GLU A C 13
ATOM 19958 O O . GLU A 1 88 ? 7.362 17.315 -1.034 1.00 33.45 88 GLU A O 13
ATOM 19968 N N . ASN A 1 89 ? 5.721 17.871 0.372 1.00 24.41 89 ASN A N 13
ATOM 19969 C CA . ASN A 1 89 ? 6.545 17.911 1.584 1.00 62.24 89 ASN A CA 13
ATOM 19970 C C . ASN A 1 89 ? 6.302 16.664 2.443 1.00 2.43 89 ASN A C 13
ATOM 19971 O O . ASN A 1 89 ? 6.249 16.769 3.669 1.00 71.41 89 ASN A O 13
ATOM 19981 N N . ASN A 1 90 ? 6.112 15.485 1.841 1.00 2.32 90 ASN A N 13
ATOM 19982 C CA . ASN A 1 90 ? 5.598 14.303 2.535 1.00 41.22 90 ASN A CA 13
ATOM 19983 C C . ASN A 1 90 ? 6.456 13.077 2.224 1.00 34.02 90 ASN A C 13
ATOM 19984 O O . ASN A 1 90 ? 6.008 12.124 1.578 1.00 51.50 90 ASN A O 13
ATOM 19994 N N . PRO A 1 91 ? 7.709 13.074 2.705 1.00 50.12 91 PRO A N 13
ATOM 19995 C CA . PRO A 1 91 ? 8.719 12.109 2.302 1.00 25.45 91 PRO A CA 13
ATOM 19996 C C . PRO A 1 91 ? 8.389 10.695 2.790 1.00 11.52 91 PRO A C 13
ATOM 19997 O O . PRO A 1 91 ? 8.791 9.741 2.134 1.00 3.25 91 PRO A O 13
ATOM 20005 N N . THR A 1 92 ? 7.645 10.546 3.896 1.00 21.43 92 THR A N 13
ATOM 20006 C CA . THR A 1 92 ? 7.147 9.259 4.376 1.00 42.11 92 THR A CA 13
ATOM 20007 C C . THR A 1 92 ? 6.426 8.558 3.227 1.00 72.02 92 THR A C 13
ATOM 20008 O O . THR A 1 92 ? 6.866 7.509 2.761 1.00 2.44 92 THR A O 13
ATOM 20019 N N . ALA A 1 93 ? 5.347 9.162 2.726 1.00 5.43 93 ALA A N 13
ATOM 20020 C CA . ALA A 1 93 ? 4.599 8.625 1.608 1.00 2.25 93 ALA A CA 13
ATOM 20021 C C . ALA A 1 93 ? 5.500 8.486 0.385 1.00 50.41 93 ALA A C 13
ATOM 20022 O O . ALA A 1 93 ? 5.498 7.429 -0.244 1.00 10.34 93 ALA A O 13
ATOM 20029 N N . LYS A 1 94 ? 6.310 9.507 0.075 1.00 64.21 94 LYS A N 13
ATOM 20030 C CA . LYS A 1 94 ? 7.195 9.460 -1.089 1.00 22.44 94 LYS A CA 13
ATOM 20031 C C . LYS A 1 94 ? 8.022 8.183 -1.149 1.00 2.55 94 LYS A C 13
ATOM 20032 O O . LYS A 1 94 ? 7.953 7.461 -2.143 1.00 31.24 94 LYS A O 13
ATOM 20047 N N . TYR A 1 95 ? 8.791 7.890 -0.105 1.00 51.10 95 TYR A N 13
ATOM 20048 C CA . TYR A 1 95 ? 9.639 6.716 -0.102 1.00 71.4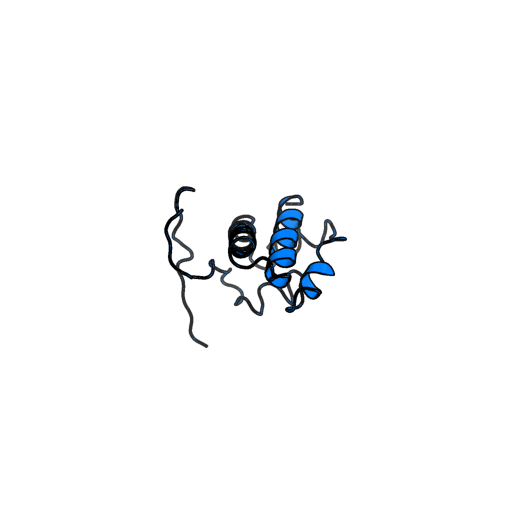0 95 TYR A CA 13
ATOM 20049 C C . TYR A 1 95 ? 8.808 5.432 -0.182 1.00 11.13 95 TYR A C 13
ATOM 20050 O O . TYR A 1 95 ? 9.184 4.527 -0.924 1.00 54.14 95 TYR A O 13
ATOM 20067 N N . ARG A 1 96 ? 7.675 5.332 0.529 1.00 5.55 96 ARG A N 13
ATOM 20068 C CA . ARG A 1 96 ? 6.800 4.162 0.442 1.00 23.15 96 ARG A CA 13
ATOM 20069 C C . ARG A 1 96 ? 6.301 3.939 -0.983 1.00 14.44 96 ARG A C 13
ATOM 20070 O O . ARG A 1 96 ? 6.402 2.815 -1.458 1.00 25.22 96 ARG A O 13
ATOM 20088 N N . ALA A 1 97 ? 5.786 4.973 -1.659 1.00 30.23 97 ALA A N 13
ATOM 20089 C CA . ALA A 1 97 ? 5.323 4.886 -3.038 1.00 53.41 97 ALA A CA 13
ATOM 20090 C C . ALA A 1 97 ? 6.462 4.383 -3.910 1.00 24.15 97 ALA A C 13
ATOM 20091 O O . ALA A 1 97 ? 6.320 3.350 -4.552 1.00 32.33 97 ALA A O 13
ATOM 20098 N N . ARG A 1 98 ? 7.598 5.091 -3.907 1.00 12.34 98 ARG A N 13
ATOM 20099 C CA . ARG A 1 98 ? 8.730 4.817 -4.782 1.00 11.44 98 ARG A CA 13
ATOM 20100 C C . ARG A 1 98 ? 9.239 3.389 -4.595 1.00 62.33 98 ARG A C 13
ATOM 20101 O O . ARG A 1 98 ? 9.692 2.758 -5.547 1.00 73.11 98 ARG A O 13
ATOM 20119 N N . LEU A 1 99 ? 9.183 2.880 -3.363 1.00 54.50 99 LEU A N 13
ATOM 20120 C CA . LEU A 1 99 ? 9.520 1.509 -3.025 1.00 53.50 99 LEU A CA 13
ATOM 20121 C C . LEU A 1 99 ? 8.497 0.547 -3.624 1.00 21.12 99 LEU A C 13
ATOM 20122 O O . LEU A 1 99 ? 8.875 -0.291 -4.433 1.00 71.00 99 LEU A O 13
ATOM 20137 N N . MET A 1 100 ? 7.223 0.652 -3.245 1.00 53.12 100 MET A N 13
ATOM 20138 C CA . MET A 1 100 ? 6.175 -0.267 -3.694 1.00 22.31 100 MET A CA 13
ATOM 20139 C C . MET A 1 100 ? 6.068 -0.282 -5.232 1.00 70.45 100 MET A C 13
ATOM 20140 O O . MET A 1 100 ? 6.052 -1.363 -5.811 1.00 64.31 100 MET A O 13
ATOM 20152 N N . LYS A 1 101 ? 6.154 0.877 -5.897 1.00 52.12 101 LYS A N 13
ATOM 20153 C CA . LYS A 1 101 ? 6.364 1.028 -7.340 1.00 23.45 101 LYS A CA 13
ATOM 20154 C C . LYS A 1 101 ? 7.448 0.091 -7.866 1.00 50.51 101 LYS A C 13
ATOM 20155 O O . LYS A 1 101 ? 7.178 -0.692 -8.767 1.00 51.41 101 LYS A O 13
ATOM 20170 N N . LYS A 1 102 ? 8.670 0.156 -7.335 1.00 64.02 102 LYS A N 13
ATOM 20171 C CA . LYS A 1 102 ? 9.746 -0.724 -7.774 1.00 4.42 102 LYS A CA 13
ATOM 20172 C C . LYS A 1 102 ? 9.456 -2.197 -7.491 1.00 64.21 102 LYS A C 13
ATOM 20173 O O . LYS A 1 102 ? 9.921 -3.042 -8.251 1.00 54.42 102 LYS A O 13
ATOM 20188 N N . ILE A 1 103 ? 8.740 -2.531 -6.420 1.00 72.33 103 ILE A N 13
ATOM 20189 C CA . ILE A 1 103 ? 8.374 -3.911 -6.125 1.00 63.43 103 ILE A CA 13
ATOM 20190 C C . ILE A 1 103 ? 7.421 -4.409 -7.223 1.00 44.14 103 ILE A C 13
ATOM 20191 O O . ILE A 1 103 ? 7.592 -5.531 -7.688 1.00 10.54 103 ILE A O 13
ATOM 20206 N N . ALA A 1 104 ? 6.470 -3.584 -7.670 1.00 11.22 104 ALA A N 13
ATOM 20207 C CA . ALA A 1 104 ? 5.570 -3.889 -8.780 1.00 24.40 104 ALA A CA 13
ATOM 20208 C C . ALA A 1 104 ? 6.247 -3.841 -10.157 1.00 25.24 104 ALA A C 13
ATOM 20209 O O . ALA A 1 104 ? 5.651 -4.257 -11.148 1.00 63.44 104 ALA A O 13
ATOM 20216 N N . ASP A 1 105 ? 7.458 -3.299 -10.249 1.00 70.12 105 ASP A N 13
ATOM 20217 C CA . ASP A 1 105 ? 8.256 -3.238 -11.474 1.00 43.25 105 ASP A CA 13
ATOM 20218 C C . ASP A 1 105 ? 8.981 -4.568 -11.613 1.00 10.24 105 ASP A C 13
ATOM 20219 O O . ASP A 1 105 ? 8.803 -5.318 -12.569 1.00 73.01 105 ASP A O 13
ATOM 20227 N N . LEU A 1 106 ? 9.755 -4.882 -10.577 1.00 24.22 106 LEU A N 13
ATOM 20228 C CA . LEU A 1 106 ? 10.575 -6.066 -10.421 1.00 50.14 106 LEU A CA 13
ATOM 20229 C C . LEU A 1 106 ? 9.735 -7.255 -9.944 1.00 21.20 106 LEU A C 13
ATOM 20230 O O . LEU A 1 106 ? 10.279 -8.158 -9.308 1.00 64.34 106 LEU A O 13
ATOM 20245 N N . TRP A 1 107 ? 8.426 -7.251 -10.198 1.00 51.21 107 TRP A N 13
ATOM 20246 C CA . TRP A 1 107 ? 7.565 -8.394 -9.913 1.00 12.42 107 TRP A CA 13
ATOM 20247 C C . TRP A 1 107 ? 7.986 -9.590 -10.761 1.00 13.12 107 TRP A C 13
ATOM 20248 O O . TRP A 1 107 ? 7.683 -10.720 -10.327 1.00 43.23 107 TRP A O 13
ATOM 20268 N N . GLY A 1 1 ? -12.551 1.856 8.511 1.00 22.50 1 GLY A N 14
ATOM 20269 C CA . GLY A 1 1 ? -12.528 2.743 9.680 1.00 4.34 1 GLY A CA 14
ATOM 20270 C C . GLY A 1 1 ? -13.199 4.036 9.282 1.00 31.44 1 GLY A C 14
ATOM 20271 O O . GLY A 1 1 ? -13.040 4.449 8.134 1.00 4.24 1 GLY A O 14
ATOM 20275 N N . THR A 1 2 ? -13.977 4.645 10.185 1.00 21.23 2 THR A N 14
ATOM 20276 C CA . THR A 1 2 ? -14.922 5.709 9.864 1.00 21.51 2 THR A CA 14
ATOM 20277 C C . THR A 1 2 ? -15.777 5.293 8.649 1.00 32.34 2 THR A C 14
ATOM 20278 O O . THR A 1 2 ? -16.015 6.060 7.717 1.00 35.50 2 THR A O 14
ATOM 20289 N N . ASP A 1 3 ? -16.230 4.032 8.675 1.00 31.53 3 ASP A N 14
ATOM 20290 C CA . ASP A 1 3 ? -17.146 3.426 7.715 1.00 40.31 3 ASP A CA 14
ATOM 20291 C C . ASP A 1 3 ? -18.508 3.375 8.391 1.00 2.31 3 ASP A C 14
ATOM 20292 O O . ASP A 1 3 ? -18.700 2.608 9.344 1.00 14.42 3 ASP A O 14
ATOM 20300 N N . PHE A 1 4 ? -19.442 4.210 7.946 1.00 2.41 4 PHE A N 14
ATOM 20301 C CA . PHE A 1 4 ? -20.832 4.210 8.377 1.00 63.53 4 PHE A CA 14
ATOM 20302 C C . PHE A 1 4 ? -21.707 4.699 7.219 1.00 53.35 4 PHE A C 14
ATOM 20303 O O . PHE A 1 4 ? -21.245 5.452 6.356 1.00 43.35 4 PHE A O 14
ATOM 20319 N N . GLY A 1 5 ? -22.974 4.284 7.207 1.00 14.20 5 GLY A N 14
ATOM 20320 C CA . GLY A 1 5 ? -23.887 4.496 6.098 1.00 43.42 5 GLY A CA 14
ATOM 20321 C C . GLY A 1 5 ? -23.767 3.328 5.126 1.00 61.33 5 GLY A C 14
ATOM 20322 O O . GLY A 1 5 ? -22.893 3.321 4.257 1.00 63.31 5 GLY A O 14
ATOM 20326 N N . THR A 1 6 ? -24.637 2.328 5.263 1.00 34.23 6 THR A N 14
ATOM 20327 C CA . THR A 1 6 ? -24.797 1.244 4.289 1.00 40.24 6 THR A CA 14
ATOM 20328 C C . THR A 1 6 ? -26.266 0.777 4.200 1.00 75.32 6 THR A C 14
ATOM 20329 O O . THR A 1 6 ? -26.596 -0.105 3.410 1.00 32.44 6 THR A O 14
ATOM 20340 N N . THR A 1 7 ? -27.182 1.377 4.967 1.00 33.43 7 THR A N 14
ATOM 20341 C CA . THR A 1 7 ? -28.511 0.859 5.297 1.00 52.14 7 THR A CA 14
ATOM 20342 C C . THR A 1 7 ? -29.443 0.697 4.085 1.00 15.54 7 THR A C 14
ATOM 20343 O O . THR A 1 7 ? -30.477 0.039 4.185 1.00 2.52 7 THR A O 14
ATOM 20354 N N . ASN A 1 8 ? -29.111 1.326 2.960 1.00 11.44 8 ASN A N 14
ATOM 20355 C CA . ASN A 1 8 ? -29.971 1.504 1.794 1.00 32.44 8 ASN A CA 14
ATOM 20356 C C . ASN A 1 8 ? -29.238 1.064 0.522 1.00 14.22 8 ASN A C 14
ATOM 20357 O O . ASN A 1 8 ? -29.467 1.622 -0.552 1.00 41.25 8 ASN A O 14
ATOM 20367 N N . ASN A 1 9 ? -28.282 0.141 0.658 1.00 0.31 9 ASN A N 14
ATOM 20368 C CA . ASN A 1 9 ? -27.315 -0.200 -0.365 1.00 63.23 9 ASN A CA 14
ATOM 20369 C C . ASN A 1 9 ? -27.393 -1.690 -0.661 1.00 34.33 9 ASN A C 14
ATOM 20370 O O . ASN A 1 9 ? -27.076 -2.526 0.193 1.00 24.14 9 ASN A O 14
ATOM 20380 N N . PHE A 1 10 ? -27.850 -2.008 -1.863 1.00 0.20 10 PHE A N 14
ATOM 20381 C CA . PHE A 1 10 ? -27.873 -3.348 -2.439 1.00 15.33 10 PHE A CA 14
ATOM 20382 C C . PHE A 1 10 ? -26.445 -3.817 -2.787 1.00 20.32 10 PHE A C 14
ATOM 20383 O O . PHE A 1 10 ? -25.467 -3.224 -2.325 1.00 15.34 10 PHE A O 14
ATOM 20399 N N . VAL A 1 11 ? -26.305 -4.909 -3.542 1.00 53.33 11 VAL A N 14
ATOM 20400 C CA . VAL A 1 11 ? -25.037 -5.584 -3.815 1.00 4.41 11 VAL A CA 14
ATOM 20401 C C . VAL A 1 11 ? -24.951 -5.789 -5.323 1.00 42.32 11 VAL A C 14
ATOM 20402 O O . VAL A 1 11 ? -25.547 -6.724 -5.851 1.00 15.22 11 VAL A O 14
ATOM 20415 N N . SER A 1 12 ? -24.257 -4.895 -6.024 1.00 42.31 12 SER A N 14
ATOM 20416 C CA . SER A 1 12 ? -24.006 -4.972 -7.458 1.00 22.33 12 SER A CA 14
ATOM 20417 C C . SER A 1 12 ? -22.773 -4.123 -7.806 1.00 74.01 12 SER A C 14
ATOM 20418 O O . SER A 1 12 ? -22.319 -3.345 -6.958 1.00 21.01 12 SER A O 14
ATOM 20425 N N . PRO A 1 13 ? -22.187 -4.282 -9.008 1.00 33.21 13 PRO A N 14
ATOM 20426 C CA . PRO A 1 13 ? -21.051 -3.492 -9.478 1.00 41.51 13 PRO A CA 14
ATOM 20427 C C . PRO A 1 13 ? -21.449 -2.045 -9.765 1.00 4.23 13 PRO A C 14
ATOM 20428 O O . PRO A 1 13 ? -21.702 -1.662 -10.912 1.00 50.41 13 PRO A O 14
ATOM 20436 N N . ASN A 1 14 ? -21.548 -1.243 -8.710 1.00 62.04 14 ASN A N 14
ATOM 20437 C CA . ASN A 1 14 ? -21.717 0.195 -8.816 1.00 12.44 14 ASN A CA 14
ATOM 20438 C C . ASN A 1 14 ? -21.472 0.797 -7.442 1.00 34.20 14 ASN A C 14
ATOM 20439 O O . ASN A 1 14 ? -22.354 0.736 -6.583 1.00 1.50 14 ASN A O 14
ATOM 20449 N N . LEU A 1 15 ? -20.271 1.317 -7.207 1.00 21.23 15 LEU A N 14
ATOM 20450 C CA . LEU A 1 15 ? -19.929 2.076 -6.008 1.00 61.12 15 LEU A CA 14
ATOM 20451 C C . LEU A 1 15 ? -19.022 3.193 -6.483 1.00 22.22 15 LEU A C 14
ATOM 20452 O O . LEU A 1 15 ? -17.856 2.950 -6.790 1.00 24.03 15 LEU A O 14
ATOM 20467 N N . GLN A 1 16 ? -19.562 4.400 -6.614 1.00 42.22 16 GLN A N 14
ATOM 20468 C CA . GLN A 1 16 ? -18.818 5.574 -7.081 1.00 74.31 16 GLN A CA 14
ATOM 20469 C C . GLN A 1 16 ? -18.454 6.511 -5.920 1.00 2.43 16 GLN A C 14
ATOM 20470 O O . GLN A 1 16 ? -17.968 7.625 -6.127 1.00 63.24 16 GLN A O 14
ATOM 20482 N N . LEU A 1 17 ? -18.691 6.061 -4.690 1.00 52.53 17 LEU A N 14
ATOM 20483 C CA . LEU A 1 17 ? -18.730 6.852 -3.470 1.00 24.23 17 LEU A CA 14
ATOM 20484 C C . LEU A 1 17 ? -17.395 6.743 -2.738 1.00 0.10 17 LEU A C 14
ATOM 20485 O O . LEU A 1 17 ? -17.250 5.985 -1.777 1.00 42.15 17 LEU A O 14
ATOM 20500 N N . LYS A 1 18 ? -16.410 7.500 -3.210 1.00 64.14 18 LYS A N 14
ATOM 20501 C CA . LYS A 1 18 ? -15.082 7.537 -2.596 1.00 33.34 18 LYS A CA 14
ATOM 20502 C C . LYS A 1 18 ? -15.171 8.248 -1.253 1.00 40.41 18 LYS A C 14
ATOM 20503 O O . LYS A 1 18 ? -15.637 9.391 -1.206 1.00 62.12 18 LYS A O 14
ATOM 20518 N N . GLN A 1 19 ? -14.745 7.584 -0.186 1.00 15.23 19 GLN A N 14
ATOM 20519 C CA . GLN A 1 19 ? -14.700 8.075 1.180 1.00 31.34 19 GLN A CA 14
ATOM 20520 C C . GLN A 1 19 ? -13.310 7.750 1.747 1.00 60.13 19 GLN A C 14
ATOM 20521 O O . GLN A 1 19 ? -12.488 7.132 1.069 1.00 51.14 19 GLN A O 14
ATOM 20533 N N . ASN A 1 20 ? -13.041 8.140 2.992 1.00 3.03 20 ASN A N 14
ATOM 20534 C CA . ASN A 1 20 ? -11.762 7.905 3.651 1.00 34.22 20 ASN A CA 14
ATOM 20535 C C . ASN A 1 20 ? -11.713 6.449 4.119 1.00 22.25 20 ASN A C 14
ATOM 20536 O O . ASN A 1 20 ? -12.102 6.141 5.248 1.00 22.41 20 ASN A O 14
ATOM 20546 N N . VAL A 1 21 ? -11.250 5.546 3.263 1.00 72.12 21 VAL A N 14
ATOM 20547 C CA . VAL A 1 21 ? -11.186 4.110 3.535 1.00 62.35 21 VAL A CA 14
ATOM 20548 C C . VAL A 1 21 ? -9.901 3.524 2.941 1.00 73.51 21 VAL A C 14
ATOM 20549 O O . VAL A 1 21 ? -9.556 3.794 1.788 1.00 63.15 21 VAL A O 14
ATOM 20562 N N . LEU A 1 22 ? -9.171 2.748 3.749 1.00 14.22 22 LEU A N 14
ATOM 20563 C CA . LEU A 1 22 ? -7.912 2.133 3.340 1.00 41.22 22 LEU A CA 14
ATOM 20564 C C . LEU A 1 22 ? -8.176 1.019 2.318 1.00 43.01 22 LEU A C 14
ATOM 20565 O O . LEU A 1 22 ? -9.198 0.340 2.440 1.00 24.33 22 LEU A O 14
ATOM 20580 N N . PRO A 1 23 ? -7.235 0.740 1.400 1.00 21.44 23 PRO A N 14
ATOM 20581 C CA . PRO A 1 23 ? -7.271 -0.464 0.574 1.00 14.00 23 PRO A CA 14
ATOM 20582 C C . PRO A 1 23 ? -7.207 -1.756 1.412 1.00 23.54 23 PRO A C 14
ATOM 20583 O O . PRO A 1 23 ? -6.827 -1.726 2.589 1.00 75.15 23 PRO A O 14
ATOM 20591 N N . PRO A 1 24 ? -7.559 -2.913 0.821 1.00 34.20 24 PRO A N 14
ATOM 20592 C CA . PRO A 1 24 ? -7.553 -4.195 1.513 1.00 41.02 24 PRO A CA 14
ATOM 20593 C C . PRO A 1 24 ? -6.141 -4.773 1.652 1.00 22.22 24 PRO A C 14
ATOM 20594 O O . PRO A 1 24 ? -5.165 -4.276 1.082 1.00 32.10 24 PRO A O 14
ATOM 20602 N N . THR A 1 25 ? -6.049 -5.900 2.346 1.00 23.13 25 THR A N 14
ATOM 20603 C CA . THR A 1 25 ? -4.826 -6.608 2.698 1.00 41.21 25 THR A CA 14
ATOM 20604 C C . THR A 1 25 ? -5.034 -8.102 2.412 1.00 62.43 25 THR A C 14
ATOM 20605 O O . THR A 1 25 ? -6.180 -8.530 2.247 1.00 75.21 25 THR A O 14
ATOM 20616 N N . PRO A 1 26 ? -3.963 -8.914 2.344 1.00 55.14 26 PRO A N 14
ATOM 20617 C CA . PRO A 1 26 ? -4.106 -10.360 2.249 1.00 14.30 26 PRO A CA 14
ATOM 20618 C C . PRO A 1 26 ? -4.681 -10.899 3.559 1.00 71.11 26 PRO A C 14
ATOM 20619 O O . PRO A 1 26 ? -4.428 -10.351 4.638 1.00 23.20 26 PRO A O 14
ATOM 20627 N N . LYS A 1 27 ? -5.393 -12.028 3.505 1.00 11.11 27 LYS A N 14
ATOM 20628 C CA . LYS A 1 27 ? -6.058 -12.609 4.679 1.00 21.20 27 LYS A CA 14
ATOM 20629 C C . LYS A 1 27 ? -5.109 -13.229 5.706 1.00 21.41 27 LYS A C 14
ATOM 20630 O O . LYS A 1 27 ? -5.542 -13.981 6.579 1.00 24.22 27 LYS A O 14
ATOM 20645 N N . ASN A 1 28 ? -3.816 -12.955 5.590 1.00 60.14 28 ASN A N 14
ATOM 20646 C CA . ASN A 1 28 ? -2.763 -13.472 6.411 1.00 22.52 28 ASN A CA 14
ATOM 20647 C C . ASN A 1 28 ? -2.676 -12.557 7.633 1.00 62.43 28 ASN A C 14
ATOM 20648 O O . ASN A 1 28 ? -3.001 -12.982 8.737 1.00 24.40 28 ASN A O 14
ATOM 20658 N N . ILE A 1 29 ? -2.305 -11.281 7.460 1.00 54.14 29 ILE A N 14
ATOM 20659 C CA . ILE A 1 29 ? -1.839 -10.429 8.561 1.00 1.32 29 ILE A CA 14
ATOM 20660 C C . ILE A 1 29 ? -2.502 -9.034 8.540 1.00 53.23 29 ILE A C 14
ATOM 20661 O O . ILE A 1 29 ? -2.970 -8.597 7.482 1.00 73.54 29 ILE A O 14
ATOM 20676 N N . PRO A 1 30 ? -2.531 -8.295 9.667 1.00 24.14 30 PRO A N 14
ATOM 20677 C CA . PRO A 1 30 ? -3.099 -6.948 9.729 1.00 35.41 30 PRO A CA 14
ATOM 20678 C C . PRO A 1 30 ? -2.271 -5.949 8.906 1.00 32.41 30 PRO A C 14
ATOM 20679 O O . PRO A 1 30 ? -1.106 -6.209 8.602 1.00 0.32 30 PRO A O 14
ATOM 20687 N N . LEU A 1 31 ? -2.833 -4.775 8.590 1.00 75.33 31 LEU A N 14
ATOM 20688 C CA . LEU A 1 31 ? -2.115 -3.689 7.913 1.00 3.21 31 LEU A CA 14
ATOM 20689 C C . LEU A 1 31 ? -0.759 -3.392 8.577 1.00 40.02 31 LEU A C 14
ATOM 20690 O O . LEU A 1 31 ? 0.253 -3.478 7.886 1.00 51.01 31 LEU A O 14
ATOM 20705 N N . PRO A 1 32 ? -0.662 -3.126 9.893 1.00 71.23 32 PRO A N 14
ATOM 20706 C CA . PRO A 1 32 ? 0.622 -2.902 10.560 1.00 12.02 32 PRO A CA 14
ATOM 20707 C C . PRO A 1 32 ? 1.591 -4.103 10.551 1.00 0.32 32 PRO A C 14
ATOM 20708 O O . PRO A 1 32 ? 2.707 -3.980 11.057 1.00 60.21 32 PRO A O 14
ATOM 20716 N N . ALA A 1 33 ? 1.221 -5.260 9.997 1.00 23.33 33 ALA A N 14
ATOM 20717 C CA . ALA A 1 33 ? 2.122 -6.381 9.757 1.00 35.44 33 ALA A CA 14
ATOM 20718 C C . ALA A 1 33 ? 2.484 -6.477 8.273 1.00 4.41 33 ALA A C 14
ATOM 20719 O O . ALA A 1 33 ? 3.645 -6.746 7.962 1.00 73.52 33 ALA A O 14
ATOM 20726 N N . PHE A 1 34 ? 1.535 -6.196 7.367 1.00 54.01 34 PHE A N 14
ATOM 20727 C CA . PHE A 1 34 ? 1.664 -6.386 5.917 1.00 0.13 34 PHE A CA 14
ATOM 20728 C C . PHE A 1 34 ? 2.810 -5.589 5.270 1.00 20.24 34 PHE A C 14
ATOM 20729 O O . PHE A 1 34 ? 3.128 -5.812 4.105 1.00 21.22 34 PHE A O 14
ATOM 20745 N N . GLY A 1 35 ? 3.470 -4.684 5.988 1.00 20.54 35 GLY A N 14
ATOM 20746 C CA . GLY A 1 35 ? 4.602 -3.917 5.498 1.00 34.32 35 GLY A CA 14
ATOM 20747 C C . GLY A 1 35 ? 5.807 -4.095 6.399 1.00 12.03 35 GLY A C 14
ATOM 20748 O O . GLY A 1 35 ? 6.870 -4.509 5.937 1.00 53.25 35 GLY A O 14
ATOM 20752 N N . GLN A 1 36 ? 5.642 -3.805 7.692 1.00 60.24 36 GLN A N 14
ATOM 20753 C CA . GLN A 1 36 ? 6.750 -3.728 8.644 1.00 42.13 36 GLN A CA 14
ATOM 20754 C C . GLN A 1 36 ? 7.488 -5.064 8.833 1.00 20.40 36 GLN A C 14
ATOM 20755 O O . GLN A 1 36 ? 8.614 -5.058 9.335 1.00 42.15 36 GLN A O 14
ATOM 20767 N N . ARG A 1 37 ? 6.883 -6.197 8.450 1.00 73.11 37 ARG A N 14
ATOM 20768 C CA . ARG A 1 37 ? 7.464 -7.539 8.580 1.00 34.53 37 ARG A CA 14
ATOM 20769 C C . ARG A 1 37 ? 7.347 -8.335 7.279 1.00 64.33 37 ARG A C 14
ATOM 20770 O O . ARG A 1 37 ? 7.395 -9.560 7.302 1.00 61.53 37 ARG A O 14
ATOM 20788 N N . ILE A 1 38 ? 7.102 -7.651 6.160 1.00 23.32 38 ILE A N 14
ATOM 20789 C CA . ILE A 1 38 ? 6.786 -8.261 4.871 1.00 75.52 38 ILE A CA 14
ATOM 20790 C C . ILE A 1 38 ? 7.542 -7.495 3.787 1.00 14.31 38 ILE A C 14
ATOM 20791 O O . ILE A 1 38 ? 8.441 -8.051 3.164 1.00 64.51 38 ILE A O 14
ATOM 20806 N N . ILE A 1 39 ? 7.182 -6.228 3.563 1.00 34.53 39 ILE A N 14
ATOM 20807 C CA . ILE A 1 39 ? 7.770 -5.373 2.537 1.00 53.11 39 ILE A CA 14
ATOM 20808 C C . ILE A 1 39 ? 9.221 -5.039 2.909 1.00 75.22 39 ILE A C 14
ATOM 20809 O O . ILE A 1 39 ? 10.066 -4.922 2.022 1.00 63.25 39 ILE A O 14
ATOM 20824 N N . GLY A 1 40 ? 9.508 -4.863 4.203 1.00 40.32 40 GLY A N 14
ATOM 20825 C CA . GLY A 1 40 ? 10.816 -4.427 4.681 1.00 42.12 40 GLY A CA 14
ATOM 20826 C C . GLY A 1 40 ? 10.850 -2.950 5.063 1.00 13.13 40 GLY A C 14
ATOM 20827 O O . GLY A 1 40 ? 11.863 -2.481 5.567 1.00 55.03 40 GLY A O 14
ATOM 20831 N N . TRP A 1 41 ? 9.751 -2.208 4.882 1.00 43.10 41 TRP A N 14
ATOM 20832 C CA . TRP A 1 41 ? 9.737 -0.745 4.892 1.00 11.42 41 TRP A CA 14
ATOM 20833 C C . TRP A 1 41 ? 9.872 -0.095 6.281 1.00 23.45 41 TRP A C 14
ATOM 20834 O O . TRP A 1 41 ? 9.440 1.046 6.472 1.00 1.34 41 TRP A O 14
ATOM 20854 N N . GLY A 1 42 ? 10.370 -0.825 7.280 1.00 34.21 42 GLY A N 14
ATOM 20855 C CA . GLY A 1 42 ? 10.561 -0.371 8.644 1.00 4.21 42 GLY A CA 14
ATOM 20856 C C . GLY A 1 42 ? 9.194 -0.118 9.239 1.00 62.20 42 GLY A C 14
ATOM 20857 O O . GLY A 1 42 ? 8.491 -1.080 9.541 1.00 62.22 42 GLY A O 14
ATOM 20861 N N . THR A 1 43 ? 8.774 1.142 9.359 1.00 20.32 43 THR A N 14
ATOM 20862 C CA . THR A 1 43 ? 7.355 1.450 9.587 1.00 24.42 43 THR A CA 14
ATOM 20863 C C . THR A 1 43 ? 6.971 2.881 9.224 1.00 0.21 43 THR A C 14
ATOM 20864 O O . THR A 1 43 ? 5.850 3.320 9.482 1.00 3.21 43 THR A O 14
ATOM 20875 N N . GLY A 1 44 ? 7.838 3.584 8.521 1.00 43.21 44 GLY A N 14
ATOM 20876 C CA . GLY A 1 44 ? 7.734 5.027 8.385 1.00 3.25 44 GLY A CA 14
ATOM 20877 C C . GLY A 1 44 ? 8.380 5.509 7.108 1.00 52.23 44 GLY A C 14
ATOM 20878 O O . GLY A 1 44 ? 8.766 4.694 6.266 1.00 41.31 44 GLY A O 14
ATOM 20882 N N . ALA A 1 45 ? 8.480 6.833 6.996 1.00 11.35 45 ALA A N 14
ATOM 20883 C CA . ALA A 1 45 ? 9.158 7.529 5.908 1.00 75.51 45 ALA A CA 14
ATOM 20884 C C . ALA A 1 45 ? 10.578 6.988 5.788 1.00 15.25 45 ALA A C 14
ATOM 20885 O O . ALA A 1 45 ? 10.962 6.479 4.745 1.00 42.14 45 ALA A O 14
ATOM 20892 N N . GLU A 1 46 ? 11.323 7.037 6.892 1.00 54.42 46 GLU A N 14
ATOM 20893 C CA . GLU A 1 46 ? 12.674 6.535 7.034 1.00 63.22 46 GLU A CA 14
ATOM 20894 C C . GLU A 1 46 ? 12.796 5.112 6.504 1.00 61.33 46 GLU A C 14
ATOM 20895 O O . GLU A 1 46 ? 13.600 4.875 5.604 1.00 0.22 46 GLU A O 14
ATOM 20905 N N . GLY A 1 47 ? 12.014 4.177 7.046 1.00 53.33 47 GLY A N 14
ATOM 20906 C CA . GLY A 1 47 ? 12.078 2.781 6.646 1.00 52.34 47 GLY A CA 14
ATOM 20907 C C . GLY A 1 47 ? 11.808 2.625 5.152 1.00 35.23 47 GLY A C 14
ATOM 20908 O O . GLY A 1 47 ? 12.590 2.014 4.430 1.00 42.30 47 GLY A O 14
ATOM 20912 N N . ALA A 1 48 ? 10.717 3.226 4.672 1.00 62.43 48 ALA A N 14
ATOM 20913 C CA . ALA A 1 48 ? 10.326 3.155 3.274 1.00 34.53 48 ALA A CA 14
ATOM 20914 C C . ALA A 1 48 ? 11.284 3.914 2.352 1.00 2.45 48 ALA A C 14
ATOM 20915 O O . ALA A 1 48 ? 11.153 3.786 1.144 1.00 33.13 48 ALA A O 14
ATOM 20922 N N . ARG A 1 49 ? 12.212 4.724 2.866 1.00 15.01 49 ARG A N 14
ATOM 20923 C CA . ARG A 1 49 ? 13.236 5.400 2.080 1.00 2.13 49 ARG A CA 14
ATOM 20924 C C . ARG A 1 49 ? 14.436 4.471 1.981 1.00 22.12 49 ARG A C 14
ATOM 20925 O O . ARG A 1 49 ? 14.851 4.092 0.885 1.00 11.04 49 ARG A O 14
ATOM 20943 N N . GLN A 1 50 ? 14.971 4.085 3.139 1.00 63.23 50 GLN A N 14
ATOM 20944 C CA . GLN A 1 50 ? 16.195 3.311 3.266 1.00 13.35 50 GLN A CA 14
ATOM 20945 C C . GLN A 1 50 ? 16.023 1.923 2.662 1.00 3.23 50 GLN A C 14
ATOM 20946 O O . GLN A 1 50 ? 17.000 1.319 2.221 1.00 73.21 50 GLN A O 14
ATOM 20958 N N . ARG A 1 51 ? 14.787 1.425 2.576 1.00 44.30 51 ARG A N 14
ATOM 20959 C CA . ARG A 1 51 ? 14.481 0.133 1.985 1.00 53.10 51 ARG A CA 14
ATOM 20960 C C . ARG A 1 51 ? 13.709 0.277 0.673 1.00 24.25 51 ARG A C 14
ATOM 20961 O O . ARG A 1 51 ? 13.129 -0.702 0.215 1.00 0.45 51 ARG A O 14
ATOM 20979 N N . LEU A 1 52 ? 13.716 1.451 0.030 1.00 35.35 52 LEU A N 14
ATOM 20980 C CA . LEU A 1 52 ? 13.237 1.652 -1.342 1.00 11.03 52 LEU A CA 14
ATOM 20981 C C . LEU A 1 52 ? 14.408 1.766 -2.277 1.00 34.13 52 LEU A C 14
ATOM 20982 O O . LEU A 1 52 ? 14.493 0.997 -3.230 1.00 0.44 52 LEU A O 14
ATOM 20997 N N . GLU A 1 53 ? 15.252 2.781 -2.075 1.00 22.51 53 GLU A N 14
ATOM 20998 C CA . GLU A 1 53 ? 15.966 3.375 -3.205 1.00 3.24 53 GLU A CA 14
ATOM 20999 C C . GLU A 1 53 ? 16.986 2.422 -3.831 1.00 53.22 53 GLU A C 14
ATOM 21000 O O . GLU A 1 53 ? 17.530 2.693 -4.900 1.00 42.31 53 GLU A O 14
ATOM 21010 N N . ASN A 1 54 ? 17.226 1.306 -3.156 1.00 64.33 54 ASN A N 14
ATOM 21011 C CA . ASN A 1 54 ? 18.281 0.344 -3.357 1.00 32.34 54 ASN A CA 14
ATOM 21012 C C . ASN A 1 54 ? 17.710 -1.084 -3.274 1.00 41.00 54 ASN A C 14
ATOM 21013 O O . ASN A 1 54 ? 18.392 -2.005 -2.821 1.00 13.33 54 ASN A O 14
ATOM 21023 N N . ILE A 1 55 ? 16.447 -1.268 -3.689 1.00 34.15 55 ILE A N 14
ATOM 21024 C CA . ILE A 1 55 ? 15.709 -2.535 -3.614 1.00 43.30 55 ILE A CA 14
ATOM 21025 C C . ILE A 1 55 ? 16.464 -3.632 -4.380 1.00 52.31 55 ILE A C 14
ATOM 21026 O O . ILE A 1 55 ? 17.377 -3.338 -5.158 1.00 33.25 55 ILE A O 14
ATOM 21041 N N . GLN A 1 56 ? 16.086 -4.891 -4.168 1.00 13.25 56 GLN A N 14
ATOM 21042 C CA . GLN A 1 56 ? 16.620 -6.012 -4.915 1.00 12.15 56 GLN A CA 14
ATOM 21043 C C . GLN A 1 56 ? 15.466 -6.829 -5.503 1.00 11.42 56 GLN A C 14
ATOM 21044 O O . GLN A 1 56 ? 14.377 -6.835 -4.925 1.00 14.15 56 GLN A O 14
ATOM 21056 N N . PRO A 1 57 ? 15.720 -7.648 -6.537 1.00 31.11 57 PRO A N 14
ATOM 21057 C CA . PRO A 1 57 ? 14.714 -8.529 -7.123 1.00 63.35 57 PRO A CA 14
ATOM 21058 C C . PRO A 1 57 ? 14.254 -9.638 -6.168 1.00 21.20 57 PRO A C 14
ATOM 21059 O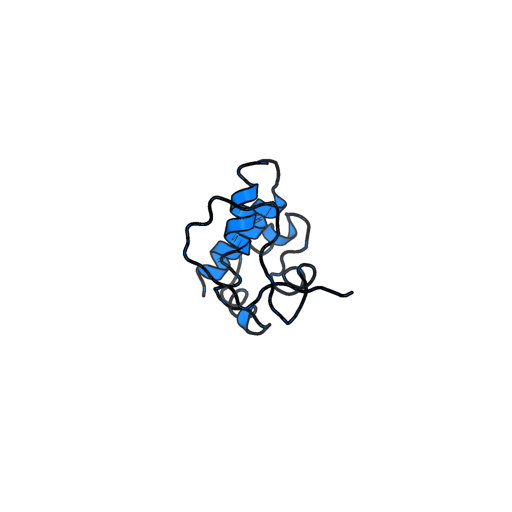 O . PRO A 1 57 ? 13.246 -10.303 -6.415 1.00 71.05 57 PRO A O 14
ATOM 21067 N N . ALA A 1 58 ? 14.984 -9.870 -5.079 1.00 1.41 58 ALA A N 14
ATOM 21068 C CA . ALA A 1 58 ? 14.592 -10.805 -4.042 1.00 75.35 58 ALA A CA 14
ATOM 21069 C C . ALA A 1 58 ? 13.594 -10.180 -3.072 1.00 35.41 58 ALA A C 14
ATOM 21070 O O . ALA A 1 58 ? 12.685 -10.862 -2.608 1.00 62.11 58 ALA A O 14
ATOM 21077 N N . ASP A 1 59 ? 13.728 -8.881 -2.782 1.00 64.55 59 ASP A N 14
ATOM 21078 C CA . ASP A 1 59 ? 12.912 -8.204 -1.771 1.00 11.21 59 ASP A CA 14
ATOM 21079 C C . ASP A 1 59 ? 11.449 -8.134 -2.225 1.00 12.11 59 ASP A C 14
ATOM 21080 O O . ASP A 1 59 ? 10.556 -7.907 -1.411 1.00 2.21 59 ASP A O 14
ATOM 21088 N N . VAL A 1 60 ? 11.175 -8.319 -3.520 1.00 15.11 60 VAL A N 14
ATOM 21089 C CA . VAL A 1 60 ? 9.837 -8.468 -4.087 1.00 24.21 60 VAL A CA 14
ATOM 21090 C C . VAL A 1 60 ? 9.435 -9.946 -4.090 1.00 11.40 60 VAL A C 14
ATOM 21091 O O . VAL A 1 60 ? 8.372 -10.294 -3.566 1.00 21.23 60 VAL A O 14
ATOM 21104 N N . SER A 1 61 ? 10.289 -10.838 -4.601 1.00 32.14 61 SER A N 14
ATOM 21105 C CA . SER A 1 61 ? 10.116 -12.285 -4.530 1.00 35.31 61 SER A CA 14
ATOM 21106 C C . SER A 1 61 ? 10.344 -12.853 -3.122 1.00 43.34 61 SER A C 14
ATOM 21107 O O . SER A 1 61 ? 10.750 -13.996 -2.972 1.00 20.22 61 SER A O 14
ATOM 21114 N N . MET A 1 62 ? 9.932 -12.122 -2.091 1.00 60.45 62 MET A N 14
ATOM 21115 C CA . MET A 1 62 ? 9.596 -12.644 -0.777 1.00 64.45 62 MET A CA 14
ATOM 21116 C C . MET A 1 62 ? 8.138 -12.300 -0.463 1.00 21.52 62 MET A C 14
ATOM 21117 O O . MET A 1 62 ? 7.408 -13.152 0.028 1.00 60.25 62 MET A O 14
ATOM 21129 N N . ILE A 1 63 ? 7.653 -11.114 -0.847 1.00 72.41 63 ILE A N 14
ATOM 21130 C CA . ILE A 1 63 ? 6.283 -10.656 -0.627 1.00 2.43 63 ILE A CA 14
ATOM 21131 C C . ILE A 1 63 ? 5.301 -11.645 -1.252 1.00 52.45 63 ILE A C 14
ATOM 21132 O O . ILE A 1 63 ? 4.297 -12.007 -0.634 1.00 21.33 63 ILE A O 14
ATOM 21147 N N . LYS A 1 64 ? 5.610 -12.096 -2.471 1.00 12.42 64 LYS A N 14
ATOM 21148 C CA . LYS A 1 64 ? 4.801 -13.054 -3.214 1.00 42.13 64 LYS A CA 14
ATOM 21149 C C . LYS A 1 64 ? 4.592 -14.340 -2.421 1.00 21.20 64 LYS A C 14
ATOM 21150 O O . LYS A 1 64 ? 3.523 -14.938 -2.513 1.00 2.41 64 LYS A O 14
ATOM 21165 N N . LYS A 1 65 ? 5.579 -14.773 -1.633 1.00 61.42 65 LYS A N 14
ATOM 21166 C CA . LYS A 1 65 ? 5.484 -16.001 -0.852 1.00 32.14 65 LYS A CA 14
ATOM 21167 C C . LYS A 1 65 ? 4.585 -15.832 0.368 1.00 35.31 65 LYS A C 14
ATOM 21168 O O . LYS A 1 65 ? 4.111 -16.834 0.900 1.00 61.55 65 LYS A O 14
ATOM 21183 N N . GLN A 1 66 ? 4.299 -14.601 0.795 1.00 20.14 66 GLN A N 14
ATOM 21184 C CA . GLN A 1 66 ? 3.515 -14.337 1.994 1.00 63.45 66 GLN A CA 14
ATOM 21185 C C . GLN A 1 66 ? 2.025 -14.174 1.652 1.00 73.21 66 GLN A C 14
ATOM 21186 O O . GLN A 1 66 ? 1.281 -13.518 2.383 1.00 40.41 66 GLN A O 14
ATOM 21198 N N . GLY A 1 67 ? 1.568 -14.748 0.535 1.00 61.42 67 GLY A N 14
ATOM 21199 C CA . GLY A 1 67 ? 0.155 -14.781 0.204 1.00 55.44 67 GLY A CA 14
ATOM 21200 C C . GLY A 1 67 ? -0.338 -13.478 -0.412 1.00 75.55 67 GLY A C 14
ATOM 21201 O O . GLY A 1 67 ? -1.455 -13.048 -0.114 1.00 55.45 67 GLY A O 14
ATOM 21205 N N . THR A 1 68 ? 0.497 -12.846 -1.239 1.00 61.32 68 THR A N 14
ATOM 21206 C CA . THR A 1 68 ? 0.274 -11.518 -1.789 1.00 55.21 68 THR A CA 14
ATOM 21207 C C . THR A 1 68 ? 0.247 -11.596 -3.317 1.00 20.12 68 THR A C 14
ATOM 21208 O O . THR A 1 68 ? 0.989 -12.388 -3.903 1.00 12.32 68 THR A O 14
ATOM 21219 N N . THR A 1 69 ? -0.532 -10.730 -3.965 1.00 54.43 69 THR A N 14
ATOM 21220 C CA . THR A 1 69 ? -0.581 -10.600 -5.416 1.00 12.14 69 THR A CA 14
ATOM 21221 C C . THR A 1 69 ? -0.236 -9.168 -5.819 1.00 74.34 69 THR A C 14
ATOM 21222 O O . THR A 1 69 ? -0.147 -8.283 -4.965 1.00 24.21 69 THR A O 14
ATOM 21233 N N . LEU A 1 70 ? -0.057 -8.942 -7.124 1.00 34.31 70 LEU A N 14
ATOM 21234 C CA . LEU A 1 70 ? 0.266 -7.631 -7.670 1.00 22.10 70 LEU A CA 14
ATOM 21235 C C . LEU A 1 70 ? -0.828 -6.620 -7.331 1.00 24.14 70 LEU A C 14
ATOM 21236 O O . LEU A 1 70 ? -0.528 -5.466 -7.037 1.00 43.25 70 LEU A O 14
ATOM 21251 N N . GLU A 1 71 ? -2.087 -7.066 -7.299 1.00 62.13 71 GLU A N 14
ATOM 21252 C CA . GLU A 1 71 ? -3.216 -6.220 -6.924 1.00 72.34 71 GLU A CA 14
ATOM 21253 C C . GLU A 1 71 ? -3.102 -5.672 -5.503 1.00 33.23 71 GLU A C 14
ATOM 21254 O O . GLU A 1 71 ? -3.697 -4.641 -5.187 1.00 20.34 71 GLU A O 14
ATOM 21264 N N . MET A 1 72 ? -2.374 -6.375 -4.636 1.00 75.43 72 MET A N 14
ATOM 21265 C CA . MET A 1 72 ? -2.140 -5.949 -3.265 1.00 34.03 72 MET A CA 14
ATOM 21266 C C . MET A 1 72 ? -0.989 -4.954 -3.148 1.00 63.24 72 MET A C 14
ATOM 21267 O O . MET A 1 72 ? -0.770 -4.439 -2.051 1.00 74.25 72 MET A O 14
ATOM 21279 N N . ILE A 1 73 ? -0.266 -4.655 -4.218 1.00 41.51 73 ILE A N 14
ATOM 21280 C CA . ILE A 1 73 ? 0.778 -3.640 -4.225 1.00 1.31 73 ILE A CA 14
ATOM 21281 C C . ILE A 1 73 ? 0.193 -2.366 -4.820 1.00 74.43 73 ILE A C 14
ATOM 21282 O O . ILE A 1 73 ? 0.391 -1.275 -4.280 1.00 61.11 73 ILE A O 14
ATOM 21297 N N . THR A 1 74 ? -0.566 -2.506 -5.905 1.00 22.31 74 THR A N 14
ATOM 21298 C CA . THR A 1 74 ? -1.019 -1.374 -6.687 1.00 43.12 74 THR A CA 14
ATOM 21299 C C . THR A 1 74 ? -1.952 -0.447 -5.903 1.00 12.43 74 THR A C 14
ATOM 21300 O O . THR A 1 74 ? -1.865 0.772 -6.075 1.00 54.31 74 THR A O 14
ATOM 21311 N N . ALA A 1 75 ? -2.804 -0.974 -5.019 1.00 42.31 75 ALA A N 14
ATOM 21312 C CA . ALA A 1 75 ? -3.814 -0.149 -4.362 1.00 43.33 75 ALA A CA 14
ATOM 21313 C C . ALA A 1 75 ? -3.220 0.626 -3.181 1.00 61.05 75 ALA A C 14
ATOM 21314 O O . ALA A 1 75 ? -3.566 1.791 -2.981 1.00 4.44 75 ALA A O 14
ATOM 21321 N N . TRP A 1 76 ? -2.321 -0.001 -2.415 1.00 71.04 76 TRP A N 14
ATOM 21322 C CA . TRP A 1 76 ? -1.566 0.618 -1.337 1.00 13.44 76 TRP A CA 14
ATOM 21323 C C . TRP A 1 76 ? -0.661 1.706 -1.881 1.00 15.35 76 TRP A C 14
ATOM 21324 O O . TRP A 1 76 ? -0.507 2.740 -1.234 1.00 53.00 76 TRP A O 14
ATOM 21344 N N . GLN A 1 77 ? -0.065 1.479 -3.050 1.00 32.32 77 GLN A N 14
ATOM 21345 C CA . GLN A 1 77 ? 0.720 2.488 -3.720 1.00 72.13 77 GLN A CA 14
ATOM 21346 C C . GLN A 1 77 ? -0.140 3.716 -3.964 1.00 44.42 77 GLN A C 14
ATOM 21347 O O . GLN A 1 77 ? 0.196 4.806 -3.503 1.00 60.22 77 GLN A O 14
ATOM 21359 N N . ASP A 1 78 ? -1.208 3.542 -4.741 1.00 23.35 78 ASP A N 14
ATOM 21360 C CA . ASP A 1 78 ? -1.914 4.667 -5.328 1.00 41.40 78 ASP A CA 14
ATOM 21361 C C . ASP A 1 78 ? -2.697 5.436 -4.273 1.00 41.41 78 ASP A C 14
ATOM 21362 O O . ASP A 1 78 ? -2.856 6.645 -4.405 1.00 20.02 78 ASP A O 14
ATOM 21370 N N . PHE A 1 79 ? -3.101 4.770 -3.185 1.00 31.21 79 PHE A N 14
ATOM 21371 C CA . PHE A 1 79 ? -3.579 5.410 -1.963 1.00 2.12 79 PHE A CA 14
ATOM 21372 C C . PHE A 1 79 ? -2.551 6.433 -1.471 1.00 60.24 79 PHE A C 14
ATOM 21373 O O . PHE A 1 79 ? -2.890 7.596 -1.253 1.00 40.11 79 PHE A O 14
ATOM 21389 N N . TYR A 1 80 ? -1.290 6.023 -1.303 1.00 60.34 80 TYR A N 14
ATOM 21390 C CA . TYR A 1 80 ? -0.257 6.926 -0.821 1.00 20.22 80 TYR A CA 14
ATOM 21391 C C . TYR A 1 80 ? 0.109 7.989 -1.850 1.00 75.53 80 TYR A C 14
ATOM 21392 O O . TYR A 1 80 ? 0.513 9.083 -1.469 1.00 74.24 80 TYR A O 14
ATOM 21409 N N . GLU A 1 81 ? 0.005 7.714 -3.146 1.00 24.45 81 GLU A N 14
ATOM 21410 C CA . GLU A 1 81 ? 0.195 8.737 -4.171 1.00 62.41 81 GLU A CA 14
ATOM 21411 C C . GLU A 1 81 ? -0.894 9.797 -4.045 1.00 13.12 81 GLU A C 14
ATOM 21412 O O . GLU A 1 81 ? -0.602 10.991 -3.924 1.00 24.24 81 GLU A O 14
ATOM 21422 N N . GLN A 1 82 ? -2.132 9.348 -3.918 1.00 35.13 82 GLN A N 14
ATOM 21423 C CA . GLN A 1 82 ? -3.318 10.175 -3.732 1.00 41.34 82 GLN A CA 14
ATOM 21424 C C . GLN A 1 82 ? -3.389 10.859 -2.363 1.00 22.33 82 GLN A C 14
ATOM 21425 O O . GLN A 1 82 ? -4.266 11.713 -2.192 1.00 15.32 82 GLN A O 14
ATOM 21437 N N . GLU A 1 83 ? -2.468 10.596 -1.429 1.00 3.42 83 GLU A N 14
ATOM 21438 C CA . GLU A 1 83 ? -2.355 11.339 -0.173 1.00 40.20 83 GLU A CA 14
ATOM 21439 C C . GLU A 1 83 ? -1.045 12.136 -0.043 1.00 54.24 83 GLU A C 14
ATOM 21440 O O . GLU A 1 83 ? -0.888 12.842 0.953 1.00 21.53 83 GLU A O 14
ATOM 21450 N N . GLN A 1 84 ? -0.135 12.100 -1.026 1.00 24.55 84 GLN A N 14
ATOM 21451 C CA . GLN A 1 84 ? 1.153 12.797 -0.938 1.00 0.03 84 GLN A CA 14
ATOM 21452 C C . GLN A 1 84 ? 1.040 14.187 -1.544 1.00 40.14 84 GLN A C 14
ATOM 21453 O O . GLN A 1 84 ? 1.251 15.180 -0.859 1.00 44.11 84 GLN A O 14
ATOM 21465 N N . GLN A 1 85 ? 0.619 14.233 -2.803 1.00 72.03 85 GLN A N 14
ATOM 21466 C CA . GLN A 1 85 ? 0.491 15.430 -3.643 1.00 10.15 85 GLN A CA 14
ATOM 21467 C C . GLN A 1 85 ? -0.252 16.559 -2.916 1.00 11.23 85 GLN A C 14
ATOM 21468 O O . GLN A 1 85 ? 0.171 17.712 -2.937 1.00 30.05 85 GLN A O 14
ATOM 21480 N N . ARG A 1 86 ? -1.351 16.215 -2.242 1.00 34.25 86 ARG A N 14
ATOM 21481 C CA . ARG A 1 86 ? -2.219 17.131 -1.496 1.00 14.45 86 ARG A CA 14
ATOM 21482 C C . ARG A 1 86 ? -1.473 17.917 -0.420 1.00 63.22 86 ARG A C 14
ATOM 21483 O O . ARG A 1 86 ? -1.968 18.957 0.017 1.00 60.11 86 ARG A O 14
ATOM 21501 N N . ASN A 1 87 ? -0.343 17.411 0.071 1.00 44.11 87 ASN A N 14
ATOM 21502 C CA . ASN A 1 87 ? 0.458 18.041 1.101 1.00 55.32 87 ASN A CA 14
ATOM 21503 C C . ASN A 1 87 ? 1.911 17.659 0.880 1.00 63.40 87 ASN A C 14
ATOM 21504 O O . ASN A 1 87 ? 2.350 16.608 1.349 1.00 35.24 87 ASN A O 14
ATOM 21514 N N . GLU A 1 88 ? 2.667 18.536 0.215 1.00 63.10 88 GLU A N 14
ATOM 21515 C CA . GLU A 1 88 ? 4.060 18.322 -0.198 1.00 63.31 88 GLU A CA 14
ATOM 21516 C C . GLU A 1 88 ? 4.971 17.833 0.939 1.00 42.33 88 GLU A C 14
ATOM 21517 O O . GLU A 1 88 ? 6.021 17.245 0.674 1.00 15.02 88 GLU A O 14
ATOM 21527 N N . ASN A 1 89 ? 4.582 18.097 2.189 1.00 73.24 89 ASN A N 14
ATOM 21528 C CA . ASN A 1 89 ? 5.324 17.833 3.413 1.00 1.35 89 ASN A CA 14
ATOM 21529 C C . ASN A 1 89 ? 5.267 16.373 3.882 1.00 11.31 89 ASN A C 14
ATOM 21530 O O . ASN A 1 89 ? 5.777 16.121 4.971 1.00 0.01 89 ASN A O 14
ATOM 21540 N N . ASN A 1 90 ? 4.615 15.438 3.169 1.00 33.52 90 ASN A N 14
ATOM 21541 C CA . ASN A 1 90 ? 4.299 14.107 3.718 1.00 41.23 90 ASN A CA 14
ATOM 21542 C C . ASN A 1 90 ? 5.167 12.992 3.109 1.00 4.34 90 ASN A C 14
ATOM 21543 O O . ASN A 1 90 ? 4.717 12.252 2.229 1.00 73.14 90 ASN A O 14
ATOM 21553 N N . PRO A 1 91 ? 6.410 12.798 3.592 1.00 75.40 91 PRO A N 14
ATOM 21554 C CA . PRO A 1 91 ? 7.343 11.832 3.033 1.00 64.53 91 PRO A CA 14
ATOM 21555 C C . PRO A 1 91 ? 6.922 10.395 3.335 1.00 42.14 91 PRO A C 14
ATOM 21556 O O . PRO A 1 91 ? 7.354 9.487 2.631 1.00 62.53 91 PRO A O 14
ATOM 21564 N N . THR A 1 92 ? 6.097 10.176 4.366 1.00 1.24 92 THR A N 14
ATOM 21565 C CA . THR A 1 92 ? 5.681 8.848 4.780 1.00 72.52 92 THR A CA 14
ATOM 21566 C C . THR A 1 92 ? 5.008 8.166 3.594 1.00 33.41 92 THR A C 14
ATOM 21567 O O . THR A 1 92 ? 5.556 7.206 3.053 1.00 55.03 92 THR A O 14
ATOM 21578 N N . ALA A 1 93 ? 3.879 8.708 3.139 1.00 52.43 93 ALA A N 14
ATOM 21579 C CA . ALA A 1 93 ? 3.190 8.229 1.958 1.00 55.14 93 ALA A CA 14
ATOM 21580 C C . ALA A 1 93 ? 4.117 8.177 0.749 1.00 64.20 93 ALA A C 14
ATOM 21581 O O . ALA A 1 93 ? 4.192 7.158 0.064 1.00 2.02 93 ALA A O 14
ATOM 21588 N N . LYS A 1 94 ? 4.840 9.269 0.498 1.00 64.14 94 LYS A N 14
ATOM 21589 C CA . LYS A 1 94 ? 5.704 9.413 -0.662 1.00 62.43 94 LYS A CA 14
ATOM 21590 C C . LYS A 1 94 ? 6.593 8.200 -0.882 1.00 42.41 94 LYS A C 14
ATOM 21591 O O . LYS A 1 94 ? 6.557 7.608 -1.967 1.00 51.20 94 LYS A O 14
ATOM 21606 N N . TYR A 1 95 ? 7.368 7.835 0.134 1.00 43.40 95 TYR A N 14
ATOM 21607 C CA . TYR A 1 95 ? 8.272 6.710 0.040 1.00 1.23 95 TYR A CA 14
ATOM 21608 C C . TYR A 1 95 ? 7.518 5.378 0.002 1.00 51.04 95 TYR A C 14
ATOM 21609 O O . TYR A 1 95 ? 7.911 4.507 -0.774 1.00 43.00 95 TYR A O 14
ATOM 21626 N N . ARG A 1 96 ? 6.435 5.193 0.778 1.00 54.33 96 ARG A N 14
ATOM 21627 C CA . ARG A 1 96 ? 5.624 3.969 0.715 1.00 11.12 96 ARG A CA 14
ATOM 21628 C C . ARG A 1 96 ? 5.154 3.704 -0.713 1.00 64.13 96 ARG A C 14
ATOM 21629 O O . ARG A 1 96 ? 5.278 2.577 -1.188 1.00 72.31 96 ARG A O 14
ATOM 21647 N N . ALA A 1 97 ? 4.640 4.725 -1.400 1.00 61.14 97 ALA A N 14
ATOM 21648 C CA . ALA A 1 97 ? 4.227 4.616 -2.787 1.00 22.45 97 ALA A CA 14
ATOM 21649 C C . ALA A 1 97 ? 5.410 4.211 -3.660 1.00 21.35 97 ALA A C 14
ATOM 21650 O O . ALA A 1 97 ? 5.328 3.230 -4.392 1.00 51.31 97 ALA A O 14
ATOM 21657 N N . ARG A 1 98 ? 6.518 4.953 -3.587 1.00 1.03 98 ARG A N 14
ATOM 21658 C CA . ARG A 1 98 ? 7.653 4.730 -4.472 1.00 64.32 98 ARG A CA 14
ATOM 21659 C C . ARG A 1 98 ? 8.245 3.335 -4.325 1.00 72.43 98 ARG A C 14
ATOM 21660 O O . ARG A 1 98 ? 8.706 2.736 -5.295 1.00 12.52 98 ARG A O 14
ATOM 21678 N N . LEU A 1 99 ? 8.227 2.818 -3.101 1.00 53.14 99 LEU A N 14
ATOM 21679 C CA . LEU A 1 99 ? 8.607 1.459 -2.783 1.00 42.00 99 LEU A CA 14
ATOM 21680 C C . LEU A 1 99 ? 7.676 0.488 -3.501 1.00 62.43 99 LEU A C 14
ATOM 21681 O O . LEU A 1 99 ? 8.152 -0.343 -4.269 1.00 42.51 99 LEU A O 14
ATOM 21696 N N . MET A 1 100 ? 6.362 0.628 -3.309 1.00 23.25 100 MET A N 14
ATOM 21697 C CA . MET A 1 100 ? 5.364 -0.185 -3.999 1.00 40.12 100 MET A CA 14
ATOM 21698 C C . MET A 1 100 ? 5.537 -0.141 -5.531 1.00 54.22 100 MET A C 14
ATOM 21699 O O . MET A 1 100 ? 5.438 -1.186 -6.166 1.00 52.11 100 MET A O 14
ATOM 21711 N N . LYS A 1 101 ? 5.841 1.024 -6.129 1.00 11.13 101 LYS A N 14
ATOM 21712 C CA . LYS A 1 101 ? 6.117 1.149 -7.568 1.00 11.23 101 LYS A CA 14
ATOM 21713 C C . LYS A 1 101 ? 7.221 0.175 -7.958 1.00 40.50 101 LYS A C 14
ATOM 21714 O O . LYS A 1 101 ? 7.009 -0.692 -8.793 1.00 22.41 101 LYS A O 14
ATOM 21729 N N . LYS A 1 102 ? 8.399 0.326 -7.349 1.00 55.13 102 LYS A N 14
ATOM 21730 C CA . LYS A 1 102 ? 9.566 -0.503 -7.653 1.00 62.12 102 LYS A CA 14
ATOM 21731 C C . LYS A 1 102 ? 9.252 -1.987 -7.452 1.00 32.01 102 LYS A C 14
ATOM 21732 O O . LYS A 1 102 ? 9.673 -2.801 -8.266 1.00 43.50 102 LYS A O 14
ATOM 21747 N N . ILE A 1 103 ? 8.503 -2.338 -6.401 1.00 42.23 103 ILE A N 14
ATOM 21748 C CA . ILE A 1 103 ? 8.047 -3.702 -6.152 1.00 74.00 103 ILE A CA 14
ATOM 21749 C C . ILE A 1 103 ? 7.267 -4.199 -7.370 1.00 32.12 103 ILE A C 14
ATOM 21750 O O . ILE A 1 103 ? 7.617 -5.232 -7.937 1.00 73.32 103 ILE A O 14
ATOM 21765 N N . ALA A 1 104 ? 6.228 -3.468 -7.779 1.00 75.32 104 ALA A N 14
ATOM 21766 C CA . ALA A 1 104 ? 5.406 -3.813 -8.929 1.00 15.50 104 ALA A CA 14
ATOM 21767 C C . ALA A 1 104 ? 6.226 -3.860 -10.223 1.00 42.45 104 ALA A C 14
ATOM 21768 O O . ALA A 1 104 ? 5.810 -4.492 -11.190 1.00 20.33 104 ALA A O 14
ATOM 21775 N N . ASP A 1 105 ? 7.385 -3.206 -10.269 1.00 74.21 105 ASP A N 14
ATOM 21776 C CA . ASP A 1 105 ? 8.239 -3.122 -11.450 1.00 52.41 105 ASP A CA 14
ATOM 21777 C C . ASP A 1 105 ? 9.041 -4.406 -11.642 1.00 54.13 105 ASP A C 14
ATOM 21778 O O . ASP A 1 105 ? 9.496 -4.701 -12.749 1.00 21.20 105 ASP A O 14
ATOM 21786 N N . LEU A 1 106 ? 9.237 -5.156 -10.556 1.00 12.33 106 LEU A N 14
ATOM 21787 C CA . LEU A 1 106 ? 10.106 -6.319 -10.412 1.00 24.23 106 LEU A CA 14
ATOM 21788 C C . LEU A 1 106 ? 9.273 -7.546 -10.026 1.00 63.13 106 LEU A C 14
ATOM 21789 O O . LEU A 1 106 ? 9.793 -8.493 -9.425 1.00 55.31 106 LEU A O 14
ATOM 21804 N N . TRP A 1 107 ? 7.969 -7.499 -10.312 1.00 3.53 107 TRP A N 14
ATOM 21805 C CA . TRP A 1 107 ? 7.022 -8.514 -9.891 1.00 72.03 107 TRP A CA 14
ATOM 21806 C C . TRP A 1 107 ? 7.234 -9.837 -10.623 1.00 74.15 107 TRP A C 14
ATOM 21807 O O . TRP A 1 107 ? 6.446 -10.773 -10.393 1.00 1.53 107 TRP A O 14
ATOM 21827 N N . GLY A 1 1 ? -18.341 -8.764 16.077 1.00 1.41 1 GLY A N 15
ATOM 21828 C CA . GLY A 1 1 ? -19.010 -8.944 14.786 1.00 32.53 1 GLY A CA 15
ATOM 21829 C C . GLY A 1 1 ? -18.001 -9.248 13.693 1.00 13.05 1 GLY A C 15
ATOM 21830 O O . GLY A 1 1 ? -17.170 -10.133 13.883 1.00 12.14 1 GLY A O 15
ATOM 21834 N N . THR A 1 2 ? -18.045 -8.505 12.583 1.00 61.10 2 THR A N 15
ATOM 21835 C CA . THR A 1 2 ? -17.181 -8.616 11.408 1.00 64.21 2 THR A CA 15
ATOM 21836 C C . THR A 1 2 ? -17.292 -9.994 10.725 1.00 53.32 2 THR A C 15
ATOM 21837 O O . THR A 1 2 ? -16.873 -11.009 11.280 1.00 61.32 2 THR A O 15
ATOM 21848 N N . ASP A 1 3 ? -17.872 -10.062 9.524 1.00 33.22 3 ASP A N 15
ATOM 21849 C CA . ASP A 1 3 ? -17.916 -11.287 8.724 1.00 61.44 3 ASP A CA 15
ATOM 21850 C C . ASP A 1 3 ? -18.143 -10.945 7.256 1.00 54.33 3 ASP A C 15
ATOM 21851 O O . ASP A 1 3 ? -18.743 -9.907 6.954 1.00 15.32 3 ASP A O 15
ATOM 21859 N N . PHE A 1 4 ? -17.720 -11.812 6.334 1.00 51.12 4 PHE A N 15
ATOM 21860 C CA . PHE A 1 4 ? -17.879 -11.566 4.908 1.00 44.42 4 PHE A CA 15
ATOM 21861 C C . PHE A 1 4 ? -18.069 -12.878 4.159 1.00 62.44 4 PHE A C 15
ATOM 21862 O O . PHE A 1 4 ? -17.342 -13.848 4.379 1.00 34.51 4 PHE A O 15
ATOM 21878 N N . GLY A 1 5 ? -19.046 -12.885 3.253 1.00 0.03 5 GLY A N 15
ATOM 21879 C CA . GLY A 1 5 ? -19.333 -13.995 2.366 1.00 60.24 5 GLY A CA 15
ATOM 21880 C C . GLY A 1 5 ? -19.175 -13.511 0.938 1.00 41.12 5 GLY A C 15
ATOM 21881 O O . GLY A 1 5 ? -18.053 -13.453 0.445 1.00 72.43 5 GLY A O 15
ATOM 21885 N N . THR A 1 6 ? -20.275 -13.125 0.289 1.00 22.52 6 THR A N 15
ATOM 21886 C CA . THR A 1 6 ? -20.290 -12.849 -1.147 1.00 31.41 6 THR A CA 15
ATOM 21887 C C . THR A 1 6 ? -21.098 -11.575 -1.479 1.00 0.02 6 THR A C 15
ATOM 21888 O O . THR A 1 6 ? -21.566 -11.382 -2.604 1.00 14.01 6 THR A O 15
ATOM 21899 N N . THR A 1 7 ? -21.284 -10.678 -0.502 1.00 61.24 7 THR A N 15
ATOM 21900 C CA . THR A 1 7 ? -22.076 -9.450 -0.603 1.00 4.43 7 THR A CA 15
ATOM 21901 C C . THR A 1 7 ? -21.390 -8.358 -1.471 1.00 73.30 7 THR A C 15
ATOM 21902 O O . THR A 1 7 ? -21.452 -7.175 -1.157 1.00 44.40 7 THR A O 15
ATOM 21913 N N . ASN A 1 8 ? -20.751 -8.723 -2.588 1.00 15.33 8 ASN A N 15
ATOM 21914 C CA . ASN A 1 8 ? -20.266 -7.813 -3.638 1.00 73.22 8 ASN A CA 15
ATOM 21915 C C . ASN A 1 8 ? -20.816 -8.230 -5.019 1.00 74.10 8 ASN A C 15
ATOM 21916 O O . ASN A 1 8 ? -20.528 -7.601 -6.032 1.00 23.44 8 ASN A O 15
ATOM 21926 N N . ASN A 1 9 ? -21.627 -9.298 -5.094 1.00 15.34 9 ASN A N 15
ATOM 21927 C CA . ASN A 1 9 ? -22.198 -9.831 -6.336 1.00 72.53 9 ASN A CA 15
ATOM 21928 C C . ASN A 1 9 ? -23.391 -8.990 -6.820 1.00 20.41 9 ASN A C 15
ATOM 21929 O O . ASN A 1 9 ? -24.513 -9.486 -6.926 1.00 12.21 9 ASN A O 15
ATOM 21939 N N . PHE A 1 10 ? -23.176 -7.700 -7.066 1.00 3.22 10 PHE A N 15
ATOM 21940 C CA . PHE A 1 10 ? -24.125 -6.752 -7.643 1.00 55.30 10 PHE A CA 15
ATOM 21941 C C . PHE A 1 10 ? -23.373 -5.447 -7.935 1.00 35.22 10 PHE A C 15
ATOM 21942 O O . PHE A 1 10 ? -22.248 -5.266 -7.459 1.00 21.22 10 PHE A O 15
ATOM 21958 N N . VAL A 1 11 ? -23.995 -4.526 -8.675 1.00 14.22 11 VAL A N 15
ATOM 21959 C CA . VAL A 1 11 ? -23.510 -3.170 -8.925 1.00 3.02 11 VAL A CA 15
ATOM 21960 C C . VAL A 1 11 ? -23.259 -2.433 -7.601 1.00 1.11 11 VAL A C 15
ATOM 21961 O O . VAL A 1 11 ? -24.202 -2.059 -6.897 1.00 63.34 11 VAL A O 15
ATOM 21974 N N . SER A 1 12 ? -21.995 -2.210 -7.238 1.00 74.52 12 SER A N 15
ATOM 21975 C CA . SER A 1 12 ? -21.686 -1.371 -6.086 1.00 41.40 12 SER A CA 15
ATOM 21976 C C . SER A 1 12 ? -22.110 0.074 -6.398 1.00 60.34 12 SER A C 15
ATOM 21977 O O . SER A 1 12 ? -22.083 0.468 -7.571 1.00 62.13 12 SER A O 15
ATOM 21984 N N . PRO A 1 13 ? -22.492 0.880 -5.397 1.00 14.31 13 PRO A N 15
ATOM 21985 C CA . PRO A 1 13 ? -22.958 2.236 -5.639 1.00 43.01 13 PRO A CA 15
ATOM 21986 C C . PRO A 1 13 ? -21.799 3.152 -6.046 1.00 21.25 13 PRO A C 15
ATOM 21987 O O . PRO A 1 13 ? -20.624 2.783 -5.975 1.00 44.23 13 PRO A O 15
ATOM 21995 N N . ASN A 1 14 ? -22.129 4.386 -6.418 1.00 54.42 14 ASN A N 15
ATOM 21996 C CA . ASN A 1 14 ? -21.194 5.457 -6.679 1.00 12.32 14 ASN A CA 15
ATOM 21997 C C . ASN A 1 14 ? -21.348 6.433 -5.542 1.00 75.20 14 ASN A C 15
ATOM 21998 O O . ASN A 1 14 ? -22.458 6.869 -5.233 1.00 23.22 14 ASN A O 15
ATOM 22008 N N . LEU A 1 15 ? -20.234 6.789 -4.928 1.00 32.24 15 LEU A N 15
ATOM 22009 C CA . LEU A 1 15 ? -20.113 8.033 -4.192 1.00 31.43 15 LEU A CA 15
ATOM 22010 C C . LEU A 1 15 ? -18.905 8.783 -4.748 1.00 35.42 15 LEU A C 15
ATOM 22011 O O . LEU A 1 15 ? -17.768 8.329 -4.672 1.00 62.10 15 LEU A O 15
ATOM 22026 N N . GLN A 1 16 ? -19.172 9.917 -5.385 1.00 62.20 16 GLN A N 15
ATOM 22027 C CA . GLN A 1 16 ? -18.172 10.797 -5.980 1.00 75.21 16 GLN A CA 15
ATOM 22028 C C . GLN A 1 16 ? -17.473 11.669 -4.918 1.00 63.31 16 GLN A C 15
ATOM 22029 O O . GLN A 1 16 ? -17.057 12.792 -5.203 1.00 61.54 16 GLN A O 15
ATOM 22041 N N . LEU A 1 17 ? -17.373 11.201 -3.673 1.00 60.13 17 LEU A N 15
ATOM 22042 C CA . LEU A 1 17 ? -17.020 11.949 -2.487 1.00 21.35 17 LEU A CA 15
ATOM 22043 C C . LEU A 1 17 ? -16.120 10.993 -1.719 1.00 60.53 17 LEU A C 15
ATOM 22044 O O . LEU A 1 17 ? -16.449 9.819 -1.540 1.00 23.23 17 LEU A O 15
ATOM 22059 N N . LYS A 1 18 ? -14.947 11.484 -1.365 1.00 62.21 18 LYS A N 15
ATOM 22060 C CA . LYS A 1 18 ? -13.856 10.760 -0.721 1.00 75.31 18 LYS A CA 15
ATOM 22061 C C . LYS A 1 18 ? -13.282 11.662 0.363 1.00 62.43 18 LYS A C 15
ATOM 22062 O O . LYS A 1 18 ? -12.503 12.565 0.052 1.00 41.13 18 LYS A O 15
ATOM 22077 N N . GLN A 1 19 ? -13.714 11.494 1.608 1.00 43.33 19 GLN A N 15
ATOM 22078 C CA . GLN A 1 19 ? -13.103 12.148 2.753 1.00 13.11 19 GLN A CA 15
ATOM 22079 C C . GLN A 1 19 ? -11.763 11.465 3.072 1.00 11.02 19 GLN A C 15
ATOM 22080 O O . GLN A 1 19 ? -11.315 10.536 2.387 1.00 62.13 19 GLN A O 15
ATOM 22092 N N . ASN A 1 20 ? -11.081 11.986 4.089 1.00 1.32 20 ASN A N 15
ATOM 22093 C CA . ASN A 1 20 ? -9.717 11.621 4.443 1.00 0.21 20 ASN A CA 15
ATOM 22094 C C . ASN A 1 20 ? -9.684 10.343 5.285 1.00 54.04 20 ASN A C 15
ATOM 22095 O O . ASN A 1 20 ? -9.483 10.378 6.501 1.00 20.42 20 ASN A O 15
ATOM 22105 N N . VAL A 1 21 ? -9.827 9.202 4.629 1.00 53.30 21 VAL A N 15
ATOM 22106 C CA . VAL A 1 21 ? -9.815 7.891 5.261 1.00 23.13 21 VAL A CA 15
ATOM 22107 C C . VAL A 1 21 ? -8.729 7.029 4.619 1.00 74.21 21 VAL A C 15
ATOM 22108 O O . VAL A 1 21 ? -8.496 7.101 3.408 1.00 53.14 21 VAL A O 15
ATOM 22121 N N . LEU A 1 22 ? -8.021 6.259 5.451 1.00 32.42 22 LEU A N 15
ATOM 22122 C CA . LEU A 1 22 ? -6.968 5.366 4.985 1.00 32.54 22 LEU A CA 15
ATOM 22123 C C . LEU A 1 22 ? -7.617 4.202 4.220 1.00 64.40 22 LEU A C 15
ATOM 22124 O O . LEU A 1 22 ? -8.661 3.714 4.661 1.00 20.55 22 LEU A O 15
ATOM 22139 N N . PRO A 1 23 ? -6.989 3.688 3.151 1.00 64.54 23 PRO A N 15
ATOM 22140 C CA . PRO A 1 23 ? -7.529 2.562 2.393 1.00 13.02 23 PRO A CA 15
ATOM 22141 C C . PRO A 1 23 ? -7.553 1.248 3.212 1.00 13.12 23 PRO A C 15
ATOM 22142 O O . PRO A 1 23 ? -6.902 1.157 4.260 1.00 24.35 23 PRO A O 15
ATOM 22150 N N . PRO A 1 24 ? -8.302 0.224 2.755 1.00 73.30 24 PRO A N 15
ATOM 22151 C CA . PRO A 1 24 ? -8.509 -1.035 3.476 1.00 13.02 24 PRO A CA 15
ATOM 22152 C C . PRO A 1 24 ? -7.258 -1.933 3.508 1.00 52.24 24 PRO A C 15
ATOM 22153 O O . PRO A 1 24 ? -6.219 -1.606 2.921 1.00 24.53 24 PRO A O 15
ATOM 22161 N N . THR A 1 25 ? -7.342 -3.083 4.192 1.00 63.12 25 THR A N 15
ATOM 22162 C CA . THR A 1 25 ? -6.211 -3.996 4.417 1.00 71.44 25 THR A CA 15
ATOM 22163 C C . THR A 1 25 ? -6.635 -5.473 4.437 1.00 64.32 25 THR A C 15
ATOM 22164 O O . THR A 1 25 ? -7.817 -5.745 4.667 1.00 64.53 25 THR A O 15
ATOM 22175 N N . PRO A 1 26 ? -5.693 -6.427 4.259 1.00 71.13 26 PRO A N 15
ATOM 22176 C CA . PRO A 1 26 ? -6.019 -7.847 4.281 1.00 61.50 26 PRO A CA 15
ATOM 22177 C C . PRO A 1 26 ? -6.387 -8.276 5.703 1.00 22.21 26 PRO A C 15
ATOM 22178 O O . PRO A 1 26 ? -5.930 -7.678 6.683 1.00 32.55 26 PRO A O 15
ATOM 22186 N N . LYS A 1 27 ? -7.159 -9.357 5.834 1.00 0.11 27 LYS A N 15
ATOM 22187 C CA . LYS A 1 27 ? -7.688 -9.814 7.120 1.00 54.11 27 LYS A CA 15
ATOM 22188 C C . LYS A 1 27 ? -6.669 -10.610 7.931 1.00 0.02 27 LYS A C 15
ATOM 22189 O O . LYS A 1 27 ? -6.950 -11.717 8.388 1.00 4.01 27 LYS A O 15
ATOM 22204 N N . ASN A 1 28 ? -5.473 -10.058 8.104 1.00 61.14 28 ASN A N 15
ATOM 22205 C CA . ASN A 1 28 ? -4.375 -10.689 8.790 1.00 12.41 28 ASN A CA 15
ATOM 22206 C C . ASN A 1 28 ? -3.777 -9.770 9.842 1.00 51.24 28 ASN A C 15
ATOM 22207 O O . ASN A 1 28 ? -3.520 -10.248 10.943 1.00 60.14 28 ASN A O 15
ATOM 22217 N N . ILE A 1 29 ? -3.509 -8.487 9.545 1.00 0.45 29 ILE A N 15
ATOM 22218 C CA . ILE A 1 29 ? -2.712 -7.619 10.424 1.00 24.31 29 ILE A CA 15
ATOM 22219 C C . ILE A 1 29 ? -3.163 -6.140 10.279 1.00 41.12 29 ILE A C 15
ATOM 22220 O O . ILE A 1 29 ? -3.905 -5.836 9.338 1.00 2.13 29 ILE A O 15
ATOM 22235 N N . PRO A 1 30 ? -2.783 -5.227 11.195 1.00 4.34 30 PRO A N 15
ATOM 22236 C CA . PRO A 1 30 ? -3.091 -3.790 11.101 1.00 23.53 30 PRO A CA 15
ATOM 22237 C C . PRO A 1 30 ? -2.159 -3.038 10.137 1.00 73.44 30 PRO A C 15
ATOM 22238 O O . PRO A 1 30 ? -1.130 -3.586 9.751 1.00 12.32 30 PRO A O 15
ATOM 22246 N N . LEU A 1 31 ? -2.461 -1.773 9.805 1.00 32.23 31 LEU A N 15
ATOM 22247 C CA . LEU A 1 31 ? -1.623 -0.870 8.996 1.00 24.25 31 LEU A CA 15
ATOM 22248 C C . LEU A 1 31 ? -0.146 -0.919 9.419 1.00 1.04 31 LEU A C 15
ATOM 22249 O O . LEU A 1 31 ? 0.678 -1.345 8.608 1.00 55.40 31 LEU A O 15
ATOM 22264 N N . PRO A 1 32 ? 0.231 -0.595 10.674 1.00 33.21 32 PRO A N 15
ATOM 22265 C CA . PRO A 1 32 ? 1.618 -0.639 11.127 1.00 24.44 32 PRO A CA 15
ATOM 22266 C C . PRO A 1 32 ? 2.227 -2.051 11.208 1.00 63.44 32 PRO A C 15
ATOM 22267 O O . PRO A 1 32 ? 3.330 -2.197 11.741 1.00 55.40 32 PRO A O 15
ATOM 22275 N N . ALA A 1 33 ? 1.530 -3.098 10.758 1.00 32.21 33 ALA A N 15
ATOM 22276 C CA . ALA A 1 33 ? 2.078 -4.427 10.552 1.00 72.30 33 ALA A CA 15
ATOM 22277 C C . ALA A 1 33 ? 2.134 -4.766 9.070 1.00 22.44 33 ALA A C 15
ATOM 22278 O O . ALA A 1 33 ? 3.157 -5.284 8.631 1.00 42.42 33 ALA A O 15
ATOM 22285 N N . PHE A 1 34 ? 1.098 -4.423 8.298 1.00 62.33 34 PHE A N 15
ATOM 22286 C CA . PHE A 1 34 ? 0.983 -4.725 6.870 1.00 32.15 34 PHE A CA 15
ATOM 22287 C C . PHE A 1 34 ? 2.113 -4.106 6.048 1.00 0.33 34 PHE A C 15
ATOM 22288 O O . PHE A 1 34 ? 2.328 -4.496 4.907 1.00 35.53 34 PHE A O 15
ATOM 22304 N N . GLY A 1 35 ? 2.849 -3.158 6.619 1.00 71.51 35 GLY A N 15
ATOM 22305 C CA . GLY A 1 35 ? 4.020 -2.544 6.050 1.00 75.23 35 GLY A CA 15
ATOM 22306 C C . GLY A 1 35 ? 5.235 -3.140 6.736 1.00 15.35 35 GLY A C 15
ATOM 22307 O O . GLY A 1 35 ? 5.979 -3.927 6.162 1.00 74.32 35 GLY A O 15
ATOM 22311 N N . GLN A 1 36 ? 5.403 -2.772 8.001 1.00 15.23 36 GLN A N 15
ATOM 22312 C CA . GLN A 1 36 ? 6.556 -3.017 8.843 1.00 33.51 36 GLN A CA 15
ATOM 22313 C C . GLN A 1 36 ? 6.961 -4.489 8.774 1.00 40.13 36 GLN A C 15
ATOM 22314 O O . GLN A 1 36 ? 8.076 -4.808 8.371 1.00 53.11 36 GLN A O 15
ATOM 22326 N N . ARG A 1 37 ? 6.046 -5.380 9.163 1.00 12.12 37 ARG A N 15
ATOM 22327 C CA . ARG A 1 37 ? 6.319 -6.792 9.402 1.00 61.13 37 ARG A CA 15
ATOM 22328 C C . ARG A 1 37 ? 6.108 -7.637 8.141 1.00 52.23 37 ARG A C 15
ATOM 22329 O O . ARG A 1 37 ? 5.970 -8.855 8.261 1.00 64.52 37 ARG A O 15
ATOM 22347 N N . ILE A 1 38 ? 6.006 -7.024 6.957 1.00 4.12 38 ILE A N 15
ATOM 22348 C CA . ILE A 1 38 ? 5.649 -7.690 5.705 1.00 40.22 38 ILE A CA 15
ATOM 22349 C C . ILE A 1 38 ? 6.560 -7.157 4.595 1.00 12.15 38 ILE A C 15
ATOM 22350 O O . ILE A 1 38 ? 7.388 -7.886 4.053 1.00 71.53 38 ILE A O 15
ATOM 22365 N N . ILE A 1 39 ? 6.395 -5.879 4.259 1.00 73.32 39 ILE A N 15
ATOM 22366 C CA . ILE A 1 39 ? 7.078 -5.162 3.192 1.00 1.43 39 ILE A CA 15
ATOM 22367 C C . ILE A 1 39 ? 8.546 -4.926 3.576 1.00 24.35 39 ILE A C 15
ATOM 22368 O O . ILE A 1 39 ? 9.392 -4.744 2.705 1.00 0.05 39 ILE A O 15
ATOM 22383 N N . GLY A 1 40 ? 8.883 -4.888 4.872 1.00 41.03 40 GLY A N 15
ATOM 22384 C CA . GLY A 1 40 ? 10.244 -4.578 5.300 1.00 20.24 40 GLY A CA 15
ATOM 22385 C C . GLY A 1 40 ? 10.576 -3.092 5.167 1.00 75.24 40 GLY A C 15
ATOM 22386 O O . GLY A 1 40 ? 11.706 -2.693 5.434 1.00 15.13 40 GLY A O 15
ATOM 22390 N N . TRP A 1 41 ? 9.602 -2.245 4.820 1.00 12.14 41 TRP A N 15
ATOM 22391 C CA . TRP A 1 41 ? 9.744 -0.804 4.606 1.00 71.50 41 TRP A CA 15
ATOM 22392 C C . TRP A 1 41 ? 10.079 -0.002 5.868 1.00 24.42 41 TRP A C 15
ATOM 22393 O O . TRP A 1 41 ? 9.878 1.211 5.874 1.00 32.25 41 TRP A O 15
ATOM 22413 N N . GLY A 1 42 ? 10.512 -0.642 6.955 1.00 52.30 42 GLY A N 15
ATOM 22414 C CA . GLY A 1 42 ? 10.670 -0.025 8.257 1.00 20.45 42 GLY A CA 15
ATOM 22415 C C . GLY A 1 42 ? 9.415 0.758 8.618 1.00 15.13 42 GLY A C 15
ATOM 22416 O O . GLY A 1 42 ? 8.332 0.184 8.701 1.00 31.31 42 GLY A O 15
ATOM 22420 N N . THR A 1 43 ? 9.544 2.067 8.818 1.00 0.02 43 THR A N 15
ATOM 22421 C CA . THR A 1 43 ? 8.508 2.907 9.428 1.00 73.22 43 THR A CA 15
ATOM 22422 C C . THR A 1 43 ? 8.988 4.363 9.446 1.00 53.00 43 THR A C 15
ATOM 22423 O O . THR A 1 43 ? 9.445 4.911 10.460 1.00 61.11 43 THR A O 15
ATOM 22434 N N . GLY A 1 44 ? 8.853 5.010 8.297 1.00 33.14 44 GLY A N 15
ATOM 22435 C CA . GLY A 1 44 ? 9.143 6.408 8.139 1.00 71.43 44 GLY A CA 15
ATOM 22436 C C . GLY A 1 44 ? 9.407 6.712 6.686 1.00 1.30 44 GLY A C 15
ATOM 22437 O O . GLY A 1 44 ? 8.494 6.695 5.862 1.00 12.13 44 GLY A O 15
ATOM 22441 N N . ALA A 1 45 ? 10.670 7.013 6.411 1.00 73.21 45 ALA A N 15
ATOM 22442 C CA . ALA A 1 45 ? 11.167 7.414 5.097 1.00 40.02 45 ALA A CA 15
ATOM 22443 C C . ALA A 1 45 ? 12.328 6.512 4.734 1.00 64.52 45 ALA A C 15
ATOM 22444 O O . ALA A 1 45 ? 12.310 5.855 3.700 1.00 2.41 45 ALA A O 15
ATOM 22451 N N . GLU A 1 46 ? 13.323 6.471 5.616 1.00 43.14 46 GLU A N 15
ATOM 22452 C CA . GLU A 1 46 ? 14.540 5.701 5.447 1.00 32.42 46 GLU A CA 15
ATOM 22453 C C . GLU A 1 46 ? 14.207 4.220 5.235 1.00 0.42 46 GLU A C 15
ATOM 22454 O O . GLU A 1 46 ? 14.752 3.593 4.329 1.00 60.55 46 GLU A O 15
ATOM 22464 N N . GLY A 1 47 ? 13.250 3.672 5.989 1.00 61.32 47 GLY A N 15
ATOM 22465 C CA . GLY A 1 47 ? 12.855 2.280 5.828 1.00 22.55 47 GLY A CA 15
ATOM 22466 C C . GLY A 1 47 ? 12.378 1.996 4.402 1.00 75.14 47 GLY A C 15
ATOM 22467 O O . GLY A 1 47 ? 12.824 1.056 3.741 1.00 54.40 47 GLY A O 15
ATOM 22471 N N . ALA A 1 48 ? 11.461 2.835 3.917 1.00 3.12 48 ALA A N 15
ATOM 22472 C CA . ALA A 1 48 ? 10.857 2.710 2.606 1.00 0.31 48 ALA A CA 15
ATOM 22473 C C . ALA A 1 48 ? 11.825 3.130 1.496 1.00 54.11 48 ALA A C 15
ATOM 22474 O O . ALA A 1 48 ? 11.542 2.895 0.325 1.00 51.21 48 ALA A O 15
ATOM 22481 N N . ARG A 1 49 ? 12.956 3.758 1.811 1.00 4.04 49 ARG A N 15
ATOM 22482 C CA . ARG A 1 49 ? 13.990 4.028 0.823 1.00 63.23 49 ARG A CA 15
ATOM 22483 C C . ARG A 1 49 ? 14.826 2.761 0.675 1.00 72.31 49 ARG A C 15
ATOM 22484 O O . ARG A 1 49 ? 15.051 2.289 -0.438 1.00 33.21 49 ARG A O 15
ATOM 22502 N N . GLN A 1 50 ? 15.264 2.189 1.796 1.00 71.53 50 GLN A N 15
ATOM 22503 C CA . GLN A 1 50 ? 16.268 1.148 1.837 1.00 71.55 50 GLN A CA 15
ATOM 22504 C C . GLN A 1 50 ? 15.759 -0.135 1.215 1.00 73.12 50 GLN A C 15
ATOM 22505 O O . GLN A 1 50 ? 16.588 -0.910 0.750 1.00 42.41 50 GLN A O 15
ATOM 22517 N N . ARG A 1 51 ? 14.441 -0.370 1.166 1.00 61.23 51 ARG A N 15
ATOM 22518 C CA . ARG A 1 51 ? 13.906 -1.556 0.501 1.00 15.45 51 ARG A CA 15
ATOM 22519 C C . ARG A 1 51 ? 13.342 -1.274 -0.889 1.00 3.34 51 ARG A C 15
ATOM 22520 O O . ARG A 1 51 ? 13.045 -2.231 -1.590 1.00 31.23 51 ARG A O 15
ATOM 22538 N N . LEU A 1 52 ? 13.232 -0.009 -1.307 1.00 13.32 52 LEU A N 15
ATOM 22539 C CA . LEU A 1 52 ? 12.710 0.407 -2.610 1.00 74.14 52 LEU A CA 15
ATOM 22540 C C . LEU A 1 52 ? 13.781 0.291 -3.692 1.00 64.20 52 LEU A C 15
ATOM 22541 O O . LEU A 1 52 ? 13.574 -0.371 -4.704 1.00 11.25 52 LEU A O 15
ATOM 22556 N N . GLU A 1 53 ? 14.889 1.026 -3.536 1.00 0.35 53 GLU A N 15
ATOM 22557 C CA . GLU A 1 53 ? 15.728 1.443 -4.675 1.00 23.21 53 GLU A CA 15
ATOM 22558 C C . GLU A 1 53 ? 16.577 0.293 -5.229 1.00 54.32 53 GLU A C 15
ATOM 22559 O O . GLU A 1 53 ? 17.319 0.454 -6.194 1.00 1.34 53 GLU A O 15
ATOM 22569 N N . ASN A 1 54 ? 16.425 -0.872 -4.613 1.00 1.02 54 ASN A N 15
ATOM 22570 C CA . ASN A 1 54 ? 17.193 -2.091 -4.764 1.00 24.55 54 ASN A CA 15
ATOM 22571 C C . ASN A 1 54 ? 16.270 -3.314 -4.612 1.00 61.11 54 ASN A C 15
ATOM 22572 O O . ASN A 1 54 ? 16.731 -4.426 -4.335 1.00 23.14 54 ASN A O 15
ATOM 22582 N N . ILE A 1 55 ? 14.951 -3.108 -4.709 1.00 63.24 55 ILE A N 15
ATOM 22583 C CA . ILE A 1 55 ? 13.947 -4.135 -4.463 1.00 64.30 55 ILE A CA 15
ATOM 22584 C C . ILE A 1 55 ? 14.101 -5.286 -5.446 1.00 74.51 55 ILE A C 15
ATOM 22585 O O . ILE A 1 55 ? 14.496 -5.064 -6.593 1.00 72.34 55 ILE A O 15
ATOM 22600 N N . GLN A 1 56 ? 13.768 -6.499 -5.011 1.00 34.52 56 GLN A N 15
ATOM 22601 C CA . GLN A 1 56 ? 14.025 -7.694 -5.795 1.00 15.33 56 GLN A CA 15
ATOM 22602 C C . GLN A 1 56 ? 12.675 -8.301 -6.188 1.00 64.51 56 GLN A C 15
ATOM 22603 O O . GLN A 1 56 ? 11.702 -8.165 -5.439 1.00 21.52 56 GLN A O 15
ATOM 22615 N N . PRO A 1 57 ? 12.628 -9.108 -7.259 1.00 75.33 57 PRO A N 15
ATOM 22616 C CA . PRO A 1 57 ? 11.436 -9.847 -7.652 1.00 35.35 57 PRO A CA 15
ATOM 22617 C C . PRO A 1 57 ? 11.004 -10.847 -6.569 1.00 55.34 57 PRO A C 15
ATOM 22618 O O . PRO A 1 57 ? 9.848 -11.257 -6.532 1.00 40.34 57 PRO A O 15
ATOM 22626 N N . ALA A 1 58 ? 11.894 -11.227 -5.649 1.00 21.23 58 ALA A N 15
ATOM 22627 C CA . ALA A 1 58 ? 11.531 -12.117 -4.559 1.00 53.12 58 ALA A CA 15
ATOM 22628 C C . ALA A 1 58 ? 10.899 -11.383 -3.376 1.00 20.53 58 ALA A C 15
ATOM 22629 O O . ALA A 1 58 ? 10.265 -12.032 -2.542 1.00 54.44 58 ALA A O 15
ATOM 22636 N N . ASP A 1 59 ? 11.075 -10.062 -3.275 1.00 54.01 59 ASP A N 15
ATOM 22637 C CA . ASP A 1 59 ? 10.571 -9.271 -2.153 1.00 51.02 59 ASP A CA 15
ATOM 22638 C C . ASP A 1 59 ? 9.102 -8.905 -2.391 1.00 62.44 59 ASP A C 15
ATOM 22639 O O . ASP A 1 59 ? 8.345 -8.683 -1.451 1.00 41.44 59 ASP A O 15
ATOM 22647 N N . VAL A 1 60 ? 8.653 -8.889 -3.653 1.00 0.31 60 VAL A N 15
ATOM 22648 C CA . VAL A 1 60 ? 7.225 -8.842 -3.978 1.00 60.14 60 VAL A CA 15
ATOM 22649 C C . VAL A 1 60 ? 6.653 -10.233 -3.692 1.00 63.54 60 VAL A C 15
ATOM 22650 O O . VAL A 1 60 ? 5.716 -10.393 -2.905 1.00 35.31 60 VAL A O 15
ATOM 22663 N N . SER A 1 61 ? 7.295 -11.258 -4.249 1.00 61.54 61 SER A N 15
ATOM 22664 C CA . SER A 1 61 ? 6.990 -12.674 -4.122 1.00 40.42 61 SER A CA 15
ATOM 22665 C C . SER A 1 61 ? 7.336 -13.258 -2.743 1.00 72.21 61 SER A C 15
ATOM 22666 O O . SER A 1 61 ? 7.715 -14.415 -2.617 1.00 44.22 61 SER A O 15
ATOM 22673 N N . MET A 1 62 ? 7.127 -12.489 -1.676 1.00 35.31 62 MET A N 15
ATOM 22674 C CA . MET A 1 62 ? 7.011 -12.963 -0.304 1.00 14.13 62 MET A CA 15
ATOM 22675 C C . MET A 1 62 ? 5.743 -12.401 0.348 1.00 72.54 62 MET A C 15
ATOM 22676 O O . MET A 1 62 ? 5.101 -13.078 1.150 1.00 1.03 62 MET A O 15
ATOM 22688 N N . ILE A 1 63 ? 5.329 -11.194 -0.038 1.00 33.45 63 ILE A N 15
ATOM 22689 C CA . ILE A 1 63 ? 4.171 -10.499 0.503 1.00 31.55 63 ILE A CA 15
ATOM 22690 C C . ILE A 1 63 ? 2.906 -11.242 0.092 1.00 51.14 63 ILE A C 15
ATOM 22691 O O . ILE A 1 63 ? 2.045 -11.492 0.928 1.00 3.31 63 ILE A O 15
ATOM 22706 N N . LYS A 1 64 ? 2.824 -11.677 -1.168 1.00 54.04 64 LYS A N 15
ATOM 22707 C CA . LYS A 1 64 ? 1.672 -12.411 -1.694 1.00 34.11 64 LYS A CA 15
ATOM 22708 C C . LYS A 1 64 ? 1.309 -13.585 -0.793 1.00 42.13 64 LYS A C 15
ATOM 22709 O O . LYS A 1 64 ? 0.130 -13.829 -0.532 1.00 75.24 64 LYS A O 15
ATOM 22724 N N . LYS A 1 65 ? 2.323 -14.274 -0.260 1.00 75.14 65 LYS A N 15
ATOM 22725 C CA . LYS A 1 65 ? 2.139 -15.457 0.567 1.00 34.35 65 LYS A CA 15
ATOM 22726 C C . LYS A 1 65 ? 1.554 -15.131 1.934 1.00 35.25 65 LYS A C 15
ATOM 22727 O O . LYS A 1 65 ? 1.066 -16.044 2.604 1.00 75.43 65 LYS A O 15
ATOM 22742 N N . GLN A 1 66 ? 1.600 -13.875 2.373 1.00 1.44 66 GLN A N 15
ATOM 22743 C CA . GLN A 1 66 ? 1.014 -13.458 3.641 1.00 14.31 66 GLN A CA 15
ATOM 22744 C C . GLN A 1 66 ? -0.488 -13.175 3.521 1.00 24.15 66 GLN A C 15
ATOM 22745 O O . GLN A 1 66 ? -1.133 -12.958 4.549 1.00 55.04 66 GLN A O 15
ATOM 22757 N N . GLY A 1 67 ? -1.070 -13.223 2.320 1.00 64.22 67 GLY A N 15
ATOM 22758 C CA . GLY A 1 67 ? -2.487 -12.962 2.108 1.00 61.14 67 GLY A CA 15
ATOM 22759 C C . GLY A 1 67 ? -2.671 -11.573 1.553 1.00 33.12 67 GLY A C 15
ATOM 22760 O O . GLY A 1 67 ? -3.324 -10.756 2.194 1.00 23.15 67 GLY A O 15
ATOM 22764 N N . THR A 1 68 ? -2.053 -11.276 0.419 1.00 35.54 68 THR A N 15
ATOM 22765 C CA . THR A 1 68 ? -2.103 -9.978 -0.211 1.00 75.44 68 THR A CA 15
ATOM 22766 C C . THR A 1 68 ? -2.342 -10.207 -1.703 1.00 64.11 68 THR A C 15
ATOM 22767 O O . THR A 1 68 ? -1.785 -11.143 -2.289 1.00 2.21 68 THR A O 15
ATOM 22778 N N . THR A 1 69 ? -3.144 -9.344 -2.315 1.00 61.20 69 THR A N 15
ATOM 22779 C CA . THR A 1 69 ? -3.399 -9.305 -3.743 1.00 40.34 69 THR A CA 15
ATOM 22780 C C . THR A 1 69 ? -2.859 -8.002 -4.312 1.00 24.22 69 THR A C 15
ATOM 22781 O O . THR A 1 69 ? -2.483 -7.085 -3.573 1.00 53.04 69 THR A O 15
ATOM 22792 N N . LEU A 1 70 ? -2.841 -7.933 -5.640 1.00 13.34 70 LEU A N 15
ATOM 22793 C CA . LEU A 1 70 ? -2.338 -6.798 -6.385 1.00 33.12 70 LEU A CA 15
ATOM 22794 C C . LEU A 1 70 ? -3.050 -5.536 -5.987 1.00 12.41 70 LEU A C 15
ATOM 22795 O O . LEU A 1 70 ? -2.441 -4.506 -5.709 1.00 32.15 70 LEU A O 15
ATOM 22810 N N . GLU A 1 71 ? -4.372 -5.659 -5.971 1.00 41.03 71 GLU A N 15
ATOM 22811 C CA . GLU A 1 71 ? -5.258 -4.527 -5.939 1.00 0.15 71 GLU A CA 15
ATOM 22812 C C . GLU A 1 71 ? -5.186 -3.801 -4.576 1.00 55.04 71 GLU A C 15
ATOM 22813 O O . GLU A 1 71 ? -5.740 -2.716 -4.384 1.00 33.24 71 GLU A O 15
ATOM 22823 N N . MET A 1 72 ? -4.547 -4.441 -3.596 1.00 63.44 72 MET A N 15
ATOM 22824 C CA . MET A 1 72 ? -4.223 -3.918 -2.286 1.00 54.42 72 MET A CA 15
ATOM 22825 C C . MET A 1 72 ? -3.143 -2.844 -2.428 1.00 12.05 72 MET A C 15
ATOM 22826 O O . MET A 1 72 ? -3.212 -1.782 -1.813 1.00 35.24 72 MET A O 15
ATOM 22838 N N . ILE A 1 73 ? -2.114 -3.151 -3.213 1.00 61.24 73 ILE A N 15
ATOM 22839 C CA . ILE A 1 73 ? -0.880 -2.394 -3.338 1.00 13.33 73 ILE A CA 15
ATOM 22840 C C . ILE A 1 73 ? -1.128 -1.112 -4.122 1.00 15.15 73 ILE A C 15
ATOM 22841 O O . ILE A 1 73 ? -0.632 -0.052 -3.739 1.00 64.14 73 ILE A O 15
ATOM 22856 N N . THR A 1 74 ? -1.928 -1.198 -5.175 1.00 4.12 74 THR A N 15
ATOM 22857 C CA . THR A 1 74 ? -2.253 -0.086 -6.051 1.00 51.01 74 THR A CA 15
ATOM 22858 C C . THR A 1 74 ? -3.052 0.995 -5.321 1.00 40.01 74 THR A C 15
ATOM 22859 O O . THR A 1 74 ? -2.816 2.182 -5.529 1.00 40.31 74 THR A O 15
ATOM 22870 N N . ALA A 1 75 ? -3.930 0.615 -4.391 1.00 0.31 75 ALA A N 15
ATOM 22871 C CA . ALA A 1 75 ? -4.610 1.603 -3.562 1.00 53.24 75 ALA A CA 15
ATOM 22872 C C . ALA A 1 75 ? -3.641 2.291 -2.596 1.00 4.14 75 ALA A C 15
ATOM 22873 O O . ALA A 1 75 ? -3.827 3.456 -2.243 1.00 0.44 75 ALA A O 15
ATOM 22880 N N . TRP A 1 76 ? -2.634 1.556 -2.117 1.00 43.40 76 TRP A N 15
ATOM 22881 C CA . TRP A 1 76 ? -1.687 2.086 -1.157 1.00 33.54 76 TRP A CA 15
ATOM 22882 C C . TRP A 1 76 ? -0.659 3.001 -1.812 1.00 4.24 76 TRP A C 15
ATOM 22883 O O . TRP A 1 76 ? -0.284 3.984 -1.170 1.00 74.23 76 TRP A O 15
ATOM 22903 N N . GLN A 1 77 ? -0.190 2.738 -3.041 1.00 21.42 77 GLN A N 15
ATOM 22904 C CA . GLN A 1 77 ? 0.820 3.584 -3.641 1.00 21.41 77 GLN A CA 15
ATOM 22905 C C . GLN A 1 77 ? 0.192 4.958 -3.870 1.00 12.33 77 GLN A C 15
ATOM 22906 O O . GLN A 1 77 ? 0.734 5.969 -3.424 1.00 55.21 77 GLN A O 15
ATOM 22918 N N . ASP A 1 78 ? -0.992 4.968 -4.492 1.00 3.24 78 ASP A N 15
ATOM 22919 C CA . ASP A 1 78 ? -1.701 6.173 -4.897 1.00 55.10 78 ASP A CA 15
ATOM 22920 C C . ASP A 1 78 ? -2.050 7.012 -3.667 1.00 52.30 78 ASP A C 15
ATOM 22921 O O . ASP A 1 78 ? -1.981 8.241 -3.702 1.00 55.42 78 ASP A O 15
ATOM 22929 N N . PHE A 1 79 ? -2.345 6.361 -2.535 1.00 53.01 79 PHE A N 15
ATOM 22930 C CA . PHE A 1 79 ? -2.651 7.075 -1.294 1.00 2.02 79 PHE A CA 15
ATOM 22931 C C . PHE A 1 79 ? -1.469 7.949 -0.856 1.00 15.11 79 PHE A C 15
ATOM 22932 O O . PHE A 1 79 ? -1.665 9.082 -0.399 1.00 4.01 79 PHE A O 15
ATOM 22948 N N . TYR A 1 80 ? -0.243 7.436 -0.987 1.00 15.02 80 TYR A N 15
ATOM 22949 C CA . TYR A 1 80 ? 0.951 8.184 -0.632 1.00 73.21 80 TYR A CA 15
ATOM 22950 C C . TYR A 1 80 ? 1.381 9.135 -1.749 1.00 53.33 80 TYR A C 15
ATOM 22951 O O . TYR A 1 80 ? 2.046 10.125 -1.461 1.00 15.13 80 TYR A O 15
ATOM 22968 N N . GLU A 1 81 ? 1.016 8.894 -3.007 1.00 64.12 81 GLU A N 15
ATOM 22969 C CA . GLU A 1 81 ? 1.289 9.805 -4.123 1.00 41.21 81 GLU A CA 15
ATOM 22970 C C . GLU A 1 81 ? 0.475 11.084 -3.963 1.00 43.01 81 GLU A C 15
ATOM 22971 O O . GLU A 1 81 ? 1.021 12.170 -4.165 1.00 23.11 81 GLU A O 15
ATOM 22981 N N . GLN A 1 82 ? -0.757 10.973 -3.463 1.00 62.11 82 GLN A N 15
ATOM 22982 C CA . GLN A 1 82 ? -1.591 12.101 -3.073 1.00 40.31 82 GLN A CA 15
ATOM 22983 C C . GLN A 1 82 ? -0.938 12.993 -2.000 1.00 24.21 82 GLN A C 15
ATOM 22984 O O . GLN A 1 82 ? -1.309 14.162 -1.897 1.00 34.31 82 GLN A O 15
ATOM 22996 N N . GLU A 1 83 ? 0.005 12.491 -1.196 1.00 21.21 83 GLU A N 15
ATOM 22997 C CA . GLU A 1 83 ? 0.640 13.285 -0.142 1.00 14.25 83 GLU A CA 15
ATOM 22998 C C . GLU A 1 83 ? 1.613 14.288 -0.750 1.00 72.22 83 GLU A C 15
ATOM 22999 O O . GLU A 1 83 ? 1.774 15.400 -0.243 1.00 72.35 83 GLU A O 15
ATOM 23009 N N . GLN A 1 84 ? 2.261 13.894 -1.846 1.00 53.05 84 GLN A N 15
ATOM 23010 C CA . GLN A 1 84 ? 3.222 14.754 -2.499 1.00 32.32 84 GLN A CA 15
ATOM 23011 C C . GLN A 1 84 ? 2.498 15.949 -3.106 1.00 11.41 84 GLN A C 15
ATOM 23012 O O . GLN A 1 84 ? 3.024 17.056 -3.039 1.00 33.41 84 GLN A O 15
ATOM 23024 N N . GLN A 1 85 ? 1.288 15.764 -3.652 1.00 0.04 85 GLN A N 15
ATOM 23025 C CA . GLN A 1 85 ? 0.633 16.870 -4.336 1.00 1.23 85 GLN A CA 15
ATOM 23026 C C . GLN A 1 85 ? 0.399 18.041 -3.377 1.00 23.42 85 GLN A C 15
ATOM 23027 O O . GLN A 1 85 ? 0.550 19.191 -3.780 1.00 12.42 85 GLN A O 15
ATOM 23039 N N . ARG A 1 86 ? 0.057 17.750 -2.112 1.00 41.34 86 ARG A N 15
ATOM 23040 C CA . ARG A 1 86 ? -0.072 18.787 -1.094 1.00 62.23 86 ARG A CA 15
ATOM 23041 C C . ARG A 1 86 ? 1.295 19.313 -0.663 1.00 44.35 86 ARG A C 15
ATOM 23042 O O . ARG A 1 86 ? 1.491 20.531 -0.680 1.00 15.04 86 ARG A O 15
ATOM 23060 N N . ASN A 1 87 ? 2.221 18.454 -0.224 1.00 42.02 87 ASN A N 15
ATOM 23061 C CA . ASN A 1 87 ? 3.489 18.888 0.335 1.00 55.12 87 ASN A CA 15
ATOM 23062 C C . ASN A 1 87 ? 4.619 17.917 0.012 1.00 55.41 87 ASN A C 15
ATOM 23063 O O . ASN A 1 87 ? 5.166 17.285 0.907 1.00 51.32 87 ASN A O 15
ATOM 23073 N N . GLU A 1 88 ? 5.029 17.886 -1.255 1.00 20.41 88 GLU A N 15
ATOM 23074 C CA . GLU A 1 88 ? 6.099 17.092 -1.880 1.00 31.10 88 GLU A CA 15
ATOM 23075 C C . GLU A 1 88 ? 7.471 17.130 -1.184 1.00 51.11 88 GLU A C 15
ATOM 23076 O O . GLU A 1 88 ? 8.406 16.436 -1.584 1.00 34.11 88 GLU A O 15
ATOM 23086 N N . ASN A 1 89 ? 7.633 17.921 -0.128 1.00 41.33 89 ASN A N 15
ATOM 23087 C CA . ASN A 1 89 ? 8.822 17.991 0.719 1.00 53.04 89 ASN A CA 15
ATOM 23088 C C . ASN A 1 89 ? 8.877 16.812 1.708 1.00 1.03 89 ASN A C 15
ATOM 23089 O O . ASN A 1 89 ? 9.619 16.873 2.690 1.00 63.13 89 ASN A O 15
ATOM 23099 N N . ASN A 1 90 ? 8.078 15.767 1.486 1.00 55.14 90 ASN A N 15
ATOM 23100 C CA . ASN A 1 90 ? 7.688 14.705 2.407 1.00 74.25 90 ASN A CA 15
ATOM 23101 C C . ASN A 1 90 ? 8.233 13.342 1.950 1.00 34.44 90 ASN A C 15
ATOM 23102 O O . ASN A 1 90 ? 7.494 12.469 1.486 1.00 31.32 90 ASN A O 15
ATOM 23112 N N . PRO A 1 91 ? 9.527 13.071 2.159 1.00 62.42 91 PRO A N 15
ATOM 23113 C CA . PRO A 1 91 ? 10.165 11.850 1.679 1.00 61.22 91 PRO A CA 15
ATOM 23114 C C . PRO A 1 91 ? 9.504 10.577 2.230 1.00 20.23 91 PRO A C 15
ATOM 23115 O O . PRO A 1 91 ? 9.598 9.533 1.601 1.00 54.21 91 PRO A O 15
ATOM 23123 N N . THR A 1 92 ? 8.793 10.663 3.356 1.00 60.12 92 THR A N 15
ATOM 23124 C CA . THR A 1 92 ? 8.083 9.588 4.031 1.00 73.33 92 THR A CA 15
ATOM 23125 C C . THR A 1 92 ? 7.149 8.895 3.037 1.00 63.52 92 THR A C 15
ATOM 23126 O O . THR A 1 92 ? 7.427 7.798 2.546 1.00 54.43 92 THR A O 15
ATOM 23137 N N . ALA A 1 93 ? 6.067 9.589 2.700 1.00 52.22 93 ALA A N 15
ATOM 23138 C CA . ALA A 1 93 ? 5.071 9.169 1.749 1.00 41.34 93 ALA A CA 15
ATOM 23139 C C . ALA A 1 93 ? 5.723 8.906 0.398 1.00 20.22 93 ALA A C 15
ATOM 23140 O O . ALA A 1 93 ? 5.467 7.869 -0.205 1.00 61.21 93 ALA A O 15
ATOM 23147 N N . LYS A 1 94 ? 6.610 9.797 -0.048 1.00 0.44 94 LYS A N 15
ATOM 23148 C CA . LYS A 1 94 ? 7.254 9.691 -1.348 1.00 51.23 94 LYS A CA 15
ATOM 23149 C C . LYS A 1 94 ? 7.944 8.344 -1.535 1.00 72.25 94 LYS A C 15
ATOM 23150 O O . LYS A 1 94 ? 7.855 7.761 -2.613 1.00 63.42 94 LYS A O 15
ATOM 23165 N N . TYR A 1 95 ? 8.626 7.829 -0.513 1.00 2.11 95 TYR A N 15
ATOM 23166 C CA . TYR A 1 95 ? 9.205 6.496 -0.556 1.00 31.35 95 TYR A CA 15
ATOM 23167 C C . TYR A 1 95 ? 8.126 5.413 -0.477 1.00 64.53 95 TYR A C 15
ATOM 23168 O O . TYR A 1 95 ? 8.172 4.492 -1.290 1.00 40.33 95 TYR A O 15
ATOM 23185 N N . ARG A 1 96 ? 7.151 5.495 0.439 1.00 42.20 96 ARG A N 15
ATOM 23186 C CA . ARG A 1 96 ? 6.072 4.497 0.551 1.00 71.11 96 ARG A CA 15
ATOM 23187 C C . ARG A 1 96 ? 5.339 4.291 -0.780 1.00 32.21 96 ARG A C 15
ATOM 23188 O O . ARG A 1 96 ? 5.166 3.151 -1.207 1.00 2.11 96 ARG A O 15
ATOM 23206 N N . ALA A 1 97 ? 4.945 5.388 -1.430 1.00 24.23 97 ALA A N 15
ATOM 23207 C CA . ALA A 1 97 ? 4.337 5.457 -2.749 1.00 31.54 97 ALA A CA 15
ATOM 23208 C C . ALA A 1 97 ? 5.183 4.650 -3.716 1.00 74.43 97 ALA A C 15
ATOM 23209 O O . ALA A 1 97 ? 4.761 3.609 -4.220 1.00 61.34 97 ALA A O 15
ATOM 23216 N N . ARG A 1 98 ? 6.410 5.131 -3.918 1.00 24.23 98 ARG A N 15
ATOM 23217 C CA . ARG A 1 98 ? 7.348 4.584 -4.874 1.00 63.12 98 ARG A CA 15
ATOM 23218 C C . ARG A 1 98 ? 7.558 3.086 -4.673 1.00 12.21 98 ARG A C 15
ATOM 23219 O O . ARG A 1 98 ? 7.703 2.352 -5.651 1.00 12.21 98 ARG A O 15
ATOM 23237 N N . LEU A 1 99 ? 7.610 2.628 -3.422 1.00 21.33 99 LEU A N 15
ATOM 23238 C CA . LEU A 1 99 ? 7.851 1.234 -3.067 1.00 42.44 99 LEU A CA 15
ATOM 23239 C C . LEU A 1 99 ? 6.661 0.385 -3.487 1.00 2.24 99 LEU A C 15
ATOM 23240 O O . LEU A 1 99 ? 6.845 -0.579 -4.221 1.00 4.33 99 LEU A O 15
ATOM 23255 N N . MET A 1 100 ? 5.451 0.757 -3.064 1.00 23.34 100 MET A N 15
ATOM 23256 C CA . MET A 1 100 ? 4.223 0.073 -3.476 1.00 44.30 100 MET A CA 15
ATOM 23257 C C . MET A 1 100 ? 4.095 0.040 -5.001 1.00 0.01 100 MET A C 15
ATOM 23258 O O . MET A 1 100 ? 3.889 -1.031 -5.564 1.00 72.22 100 MET A O 15
ATOM 23270 N N . LYS A 1 101 ? 4.312 1.168 -5.680 1.00 13.12 101 LYS A N 15
ATOM 23271 C CA . LYS A 1 101 ? 4.422 1.227 -7.131 1.00 53.24 101 LYS A CA 15
ATOM 23272 C C . LYS A 1 101 ? 5.361 0.166 -7.701 1.00 43.40 101 LYS A C 15
ATOM 23273 O O . LYS A 1 101 ? 4.980 -0.552 -8.617 1.00 51.02 101 LYS A O 15
ATOM 23288 N N . LYS A 1 102 ? 6.578 0.060 -7.175 1.00 63.53 102 LYS A N 15
ATOM 23289 C CA . LYS A 1 102 ? 7.547 -0.957 -7.603 1.00 2.05 102 LYS A CA 15
ATOM 23290 C C . LYS A 1 102 ? 7.061 -2.379 -7.344 1.00 2.42 102 LYS A C 15
ATOM 23291 O O . LYS A 1 102 ? 7.306 -3.256 -8.164 1.00 60.31 102 LYS A O 15
ATOM 23306 N N . ILE A 1 103 ? 6.390 -2.630 -6.223 1.00 15.42 103 ILE A N 15
ATOM 23307 C CA . ILE A 1 103 ? 5.824 -3.942 -5.932 1.00 54.44 103 ILE A CA 15
ATOM 23308 C C . ILE A 1 103 ? 4.801 -4.278 -7.029 1.00 4.34 103 ILE A C 15
ATOM 23309 O O . ILE A 1 103 ? 4.853 -5.359 -7.613 1.00 51.23 103 ILE A O 15
ATOM 23324 N N . ALA A 1 104 ? 3.906 -3.340 -7.347 1.00 1.23 104 ALA A N 15
ATOM 23325 C CA . ALA A 1 104 ? 2.892 -3.469 -8.387 1.00 41.21 104 ALA A CA 15
ATOM 23326 C C . ALA A 1 104 ? 3.478 -3.494 -9.808 1.00 42.23 104 ALA A C 15
ATOM 23327 O O . ALA A 1 104 ? 2.728 -3.725 -10.759 1.00 42.10 104 ALA A O 15
ATOM 23334 N N . ASP A 1 105 ? 4.776 -3.243 -9.984 1.00 20.24 105 ASP A N 15
ATOM 23335 C CA . ASP A 1 105 ? 5.497 -3.281 -11.258 1.00 4.14 105 ASP A CA 15
ATOM 23336 C C . ASP A 1 105 ? 6.107 -4.667 -11.516 1.00 34.21 105 ASP A C 15
ATOM 23337 O O . ASP A 1 105 ? 6.404 -5.032 -12.657 1.00 41.42 105 ASP A O 15
ATOM 23345 N N . LEU A 1 106 ? 6.242 -5.470 -10.459 1.00 72.11 106 LEU A N 15
ATOM 23346 C CA . LEU A 1 106 ? 6.903 -6.774 -10.441 1.00 33.51 106 LEU A CA 15
ATOM 23347 C C . LEU A 1 106 ? 5.915 -7.879 -10.059 1.00 0.04 106 LEU A C 15
ATOM 23348 O O . LEU A 1 106 ? 6.307 -8.948 -9.587 1.00 42.00 106 LEU A O 15
ATOM 23363 N N . TRP A 1 107 ? 4.625 -7.590 -10.203 1.00 64.42 107 TRP A N 15
ATOM 23364 C CA . TRP A 1 107 ? 3.561 -8.429 -9.700 1.00 12.04 107 TRP A CA 15
ATOM 23365 C C . TRP A 1 107 ? 3.470 -9.758 -10.430 1.00 53.20 107 TRP A C 15
ATOM 23366 O O . TRP A 1 107 ? 3.201 -10.785 -9.765 1.00 15.21 107 TRP A O 15
ATOM 23386 N N . GLY A 1 1 ? -40.307 -12.030 23.309 1.00 43.04 1 GLY A N 16
ATOM 23387 C CA . GLY A 1 1 ? -39.238 -11.778 24.275 1.00 24.22 1 GLY A CA 16
ATOM 23388 C C . GLY A 1 1 ? -38.677 -10.402 23.997 1.00 3.01 1 GLY A C 16
ATOM 23389 O O . GLY A 1 1 ? -39.361 -9.420 24.270 1.00 11.11 1 GLY A O 16
ATOM 23393 N N . THR A 1 2 ? -37.468 -10.328 23.449 1.00 54.22 2 THR A N 16
ATOM 23394 C CA . THR A 1 2 ? -36.959 -9.168 22.739 1.00 70.50 2 THR A CA 16
ATOM 23395 C C . THR A 1 2 ? -36.103 -9.805 21.640 1.00 50.31 2 THR A C 16
ATOM 23396 O O . THR A 1 2 ? -35.133 -10.502 21.931 1.00 5.44 2 THR A O 16
ATOM 23407 N N . ASP A 1 3 ? -36.604 -9.773 20.404 1.00 30.51 3 ASP A N 16
ATOM 23408 C CA . ASP A 1 3 ? -36.505 -10.925 19.499 1.00 3.13 3 ASP A CA 16
ATOM 23409 C C . ASP A 1 3 ? -35.973 -10.510 18.122 1.00 25.31 3 ASP A C 16
ATOM 23410 O O . ASP A 1 3 ? -36.150 -11.231 17.141 1.00 42.01 3 ASP A O 16
ATOM 23418 N N . PHE A 1 4 ? -35.372 -9.320 18.019 1.00 45.20 4 PHE A N 16
ATOM 23419 C CA . PHE A 1 4 ? -35.144 -8.625 16.755 1.00 34.22 4 PHE A CA 16
ATOM 23420 C C . PHE A 1 4 ? -33.686 -8.177 16.655 1.00 10.14 4 PHE A C 16
ATOM 23421 O O . PHE A 1 4 ? -33.059 -7.881 17.671 1.00 22.13 4 PHE A O 16
ATOM 23437 N N . GLY A 1 5 ? -33.157 -8.069 15.432 1.00 30.24 5 GLY A N 16
ATOM 23438 C CA . GLY A 1 5 ? -31.769 -7.680 15.206 1.00 14.04 5 GLY A CA 16
ATOM 23439 C C . GLY A 1 5 ? -31.389 -7.821 13.737 1.00 21.23 5 GLY A C 16
ATOM 23440 O O . GLY A 1 5 ? -30.525 -8.622 13.396 1.00 64.11 5 GLY A O 16
ATOM 23444 N N . THR A 1 6 ? -32.053 -7.065 12.864 1.00 50.00 6 THR A N 16
ATOM 23445 C CA . THR A 1 6 ? -31.980 -7.196 11.406 1.00 5.01 6 THR A CA 16
ATOM 23446 C C . THR A 1 6 ? -31.348 -5.960 10.739 1.00 65.33 6 THR A C 16
ATOM 23447 O O . THR A 1 6 ? -31.303 -5.857 9.513 1.00 52.11 6 THR A O 16
ATOM 23458 N N . THR A 1 7 ? -30.875 -5.000 11.533 1.00 33.12 7 THR A N 16
ATOM 23459 C CA . THR A 1 7 ? -30.607 -3.611 11.179 1.00 53.23 7 THR A CA 16
ATOM 23460 C C . THR A 1 7 ? -29.376 -3.397 10.270 1.00 1.12 7 THR A C 16
ATOM 23461 O O . THR A 1 7 ? -28.826 -2.297 10.252 1.00 2.41 7 THR A O 16
ATOM 23472 N N . ASN A 1 8 ? -28.900 -4.400 9.523 1.00 73.54 8 ASN A N 16
ATOM 23473 C CA . ASN A 1 8 ? -27.756 -4.241 8.620 1.00 74.31 8 ASN A CA 16
ATOM 23474 C C . ASN A 1 8 ? -27.956 -4.966 7.286 1.00 22.31 8 ASN A C 16
ATOM 23475 O O . ASN A 1 8 ? -27.033 -5.598 6.762 1.00 5.12 8 ASN A O 16
ATOM 23485 N N . ASN A 1 9 ? -29.169 -4.902 6.737 1.00 2.11 9 ASN A N 16
ATOM 23486 C CA . ASN A 1 9 ? -29.467 -5.360 5.386 1.00 71.23 9 ASN A CA 16
ATOM 23487 C C . ASN A 1 9 ? -30.394 -4.326 4.751 1.00 23.52 9 ASN A C 16
ATOM 23488 O O . ASN A 1 9 ? -31.603 -4.356 4.973 1.00 1.04 9 ASN A O 16
ATOM 23498 N N . PHE A 1 10 ? -29.824 -3.333 4.067 1.00 25.23 10 PHE A N 16
ATOM 23499 C CA . PHE A 1 10 ? -30.561 -2.303 3.343 1.00 14.34 10 PHE A CA 16
ATOM 23500 C C . PHE A 1 10 ? -29.673 -1.727 2.238 1.00 14.13 10 PHE A C 16
ATOM 23501 O O . PHE A 1 10 ? -28.450 -1.872 2.294 1.00 42.12 10 PHE A O 16
ATOM 23517 N N . VAL A 1 11 ? -30.281 -1.034 1.274 1.00 52.23 11 VAL A N 16
ATOM 23518 C CA . VAL A 1 11 ? -29.633 -0.339 0.168 1.00 74.30 11 VAL A CA 16
ATOM 23519 C C . VAL A 1 11 ? -29.283 1.090 0.610 1.00 33.23 11 VAL A C 16
ATOM 23520 O O . VAL A 1 11 ? -29.896 1.628 1.536 1.00 10.24 11 VAL A O 16
ATOM 23533 N N . SER A 1 12 ? -28.327 1.717 -0.068 1.00 11.25 12 SER A N 16
ATOM 23534 C CA . SER A 1 12 ? -27.910 3.098 0.158 1.00 22.25 12 SER A CA 16
ATOM 23535 C C . SER A 1 12 ? -28.351 3.999 -1.009 1.00 51.01 12 SER A C 16
ATOM 23536 O O . SER A 1 12 ? -28.588 3.502 -2.110 1.00 3.21 12 SER A O 16
ATOM 23543 N N . PRO A 1 13 ? -28.475 5.322 -0.804 1.00 21.11 13 PRO A N 16
ATOM 23544 C CA . PRO A 1 13 ? -28.757 6.274 -1.870 1.00 42.01 13 PRO A CA 16
ATOM 23545 C C . PRO A 1 13 ? -27.517 6.538 -2.737 1.00 44.33 13 PRO A C 16
ATOM 23546 O O . PRO A 1 13 ? -26.407 6.096 -2.431 1.00 72.41 13 PRO A O 16
ATOM 23554 N N . ASN A 1 14 ? -27.718 7.322 -3.799 1.00 65.22 14 ASN A N 16
ATOM 23555 C CA . ASN A 1 14 ? -26.709 7.794 -4.717 1.00 14.34 14 ASN A CA 16
ATOM 23556 C C . ASN A 1 14 ? -25.667 8.612 -3.963 1.00 43.01 14 ASN A C 16
ATOM 23557 O O . ASN A 1 14 ? -25.916 9.675 -3.384 1.00 74.54 14 ASN A O 16
ATOM 23567 N N . LEU A 1 15 ? -24.471 8.056 -3.978 1.00 5.25 15 LEU A N 16
ATOM 23568 C CA . LEU A 1 15 ? -23.210 8.733 -3.715 1.00 71.42 15 LEU A CA 16
ATOM 23569 C C . LEU A 1 15 ? -22.592 9.086 -5.059 1.00 53.42 15 LEU A C 16
ATOM 23570 O O . LEU A 1 15 ? -21.958 8.262 -5.709 1.00 4.31 15 LEU A O 16
ATOM 23585 N N . GLN A 1 16 ? -22.756 10.333 -5.481 1.00 65.41 16 GLN A N 16
ATOM 23586 C CA . GLN A 1 16 ? -22.050 10.904 -6.623 1.00 11.23 16 GLN A CA 16
ATOM 23587 C C . GLN A 1 16 ? -20.870 11.766 -6.140 1.00 2.14 16 GLN A C 16
ATOM 23588 O O . GLN A 1 16 ? -20.561 12.787 -6.751 1.00 10.24 16 GLN A O 16
ATOM 23600 N N . LEU A 1 17 ? -20.240 11.390 -5.015 1.00 73.52 17 LEU A N 16
ATOM 23601 C CA . LEU A 1 17 ? -19.228 12.176 -4.309 1.00 41.04 17 LEU A CA 16
ATOM 23602 C C . LEU A 1 17 ? -17.974 11.319 -4.148 1.00 53.44 17 LEU A C 16
ATOM 23603 O O . LEU A 1 17 ? -17.693 10.778 -3.075 1.00 53.12 17 LEU A O 16
ATOM 23618 N N . LYS A 1 18 ? -17.243 11.158 -5.248 1.00 3.03 18 LYS A N 16
ATOM 23619 C CA . LYS A 1 18 ? -16.066 10.293 -5.310 1.00 50.03 18 LYS A CA 16
ATOM 23620 C C . LYS A 1 18 ? -14.950 10.874 -4.439 1.00 11.23 18 LYS A C 16
ATOM 23621 O O . LYS A 1 18 ? -14.961 12.069 -4.119 1.00 65.51 18 LYS A O 16
ATOM 23636 N N . GLN A 1 19 ? -14.021 10.027 -3.997 1.00 74.30 19 GLN A N 16
ATOM 23637 C CA . GLN A 1 19 ? -13.062 10.370 -2.955 1.00 54.01 19 GLN A CA 16
ATOM 23638 C C . GLN A 1 19 ? -11.829 9.470 -3.024 1.00 3.11 19 GLN A C 16
ATOM 23639 O O . GLN A 1 19 ? -11.806 8.512 -3.808 1.00 13.13 19 GLN A O 16
ATOM 23651 N N . ASN A 1 20 ? -10.840 9.745 -2.168 1.00 1.24 20 ASN A N 16
ATOM 23652 C CA . ASN A 1 20 ? -9.569 9.032 -2.059 1.00 42.43 20 ASN A CA 16
ATOM 23653 C C . ASN A 1 20 ? -9.752 7.662 -1.407 1.00 32.11 20 ASN A C 16
ATOM 23654 O O . ASN A 1 20 ? -9.314 7.406 -0.282 1.00 22.51 20 ASN A O 16
ATOM 23664 N N . VAL A 1 21 ? -10.391 6.752 -2.132 1.00 44.13 21 VAL A N 16
ATOM 23665 C CA . VAL A 1 21 ? -10.409 5.337 -1.798 1.00 13.23 21 VAL A CA 16
ATOM 23666 C C . VAL A 1 21 ? -8.961 4.810 -1.873 1.00 1.21 21 VAL A C 16
ATOM 23667 O O . VAL A 1 21 ? -8.089 5.446 -2.471 1.00 45.31 21 VAL A O 16
ATOM 23680 N N . LEU A 1 22 ? -8.687 3.672 -1.230 1.00 22.12 22 LEU A N 16
ATOM 23681 C CA . LEU A 1 22 ? -7.382 3.020 -1.292 1.00 44.11 22 LEU A CA 16
ATOM 23682 C C . LEU A 1 22 ? -7.305 2.079 -2.500 1.00 63.22 22 LEU A C 16
ATOM 23683 O O . LEU A 1 22 ? -8.341 1.550 -2.917 1.00 41.31 22 LEU A O 16
ATOM 23698 N N . PRO A 1 23 ? -6.094 1.817 -3.026 1.00 11.23 23 PRO A N 16
ATOM 23699 C CA . PRO A 1 23 ? -5.862 0.868 -4.110 1.00 63.51 23 PRO A CA 16
ATOM 23700 C C . PRO A 1 23 ? -6.219 -0.584 -3.732 1.00 70.53 23 PRO A C 16
ATOM 23701 O O . PRO A 1 23 ? -6.579 -0.877 -2.583 1.00 70.32 23 PRO A O 16
ATOM 23709 N N . PRO A 1 24 ? -6.172 -1.514 -4.704 1.00 13.03 24 PRO A N 16
ATOM 23710 C CA . PRO A 1 24 ? -6.321 -2.947 -4.456 1.00 65.50 24 PRO A CA 16
ATOM 23711 C C . PRO A 1 24 ? -5.225 -3.488 -3.522 1.00 63.51 24 PRO A C 16
ATOM 23712 O O . PRO A 1 24 ? -4.327 -2.764 -3.101 1.00 10.33 24 PRO A O 16
ATOM 23720 N N . THR A 1 25 ? -5.341 -4.749 -3.099 1.00 13.01 25 THR A N 16
ATOM 23721 C CA . THR A 1 25 ? -4.428 -5.385 -2.143 1.00 44.41 25 THR A CA 16
ATOM 23722 C C . THR A 1 25 ? -4.634 -6.905 -2.178 1.00 5.14 25 THR A C 16
ATOM 23723 O O . THR A 1 25 ? -5.737 -7.339 -2.538 1.00 4.13 25 THR A O 16
ATOM 23734 N N . PRO A 1 26 ? -3.647 -7.718 -1.756 1.00 24.54 26 PRO A N 16
ATOM 23735 C CA . PRO A 1 26 ? -3.765 -9.167 -1.811 1.00 44.44 26 PRO A CA 16
ATOM 23736 C C . PRO A 1 26 ? -4.738 -9.663 -0.738 1.00 13.13 26 PRO A C 16
ATOM 23737 O O . PRO A 1 26 ? -4.740 -9.169 0.391 1.00 72.10 26 PRO A O 16
ATOM 23745 N N . LYS A 1 27 ? -5.516 -10.705 -1.050 1.00 3.45 27 LYS A N 16
ATOM 23746 C CA . LYS A 1 27 ? -6.581 -11.246 -0.194 1.00 53.20 27 LYS A CA 16
ATOM 23747 C C . LYS A 1 27 ? -6.046 -12.118 0.954 1.00 65.43 27 LYS A C 16
ATOM 23748 O O . LYS A 1 27 ? -6.491 -13.249 1.168 1.00 71.30 27 LYS A O 16
ATOM 23763 N N . ASN A 1 28 ? -5.007 -11.651 1.630 1.00 65.13 28 ASN A N 16
ATOM 23764 C CA . ASN A 1 28 ? -4.180 -12.409 2.530 1.00 43.41 28 ASN A CA 16
ATOM 23765 C C . ASN A 1 28 ? -4.025 -11.714 3.879 1.00 44.23 28 ASN A C 16
ATOM 23766 O O . ASN A 1 28 ? -3.909 -12.407 4.891 1.00 12.35 28 ASN A O 16
ATOM 23776 N N . ILE A 1 29 ? -3.932 -10.379 3.917 1.00 10.13 29 ILE A N 16
ATOM 23777 C CA . ILE A 1 29 ? -3.679 -9.600 5.125 1.00 44.03 29 ILE A CA 16
ATOM 23778 C C . ILE A 1 29 ? -4.333 -8.215 4.959 1.00 61.14 29 ILE A C 16
ATOM 23779 O O . ILE A 1 29 ? -4.638 -7.834 3.825 1.00 14.42 29 ILE A O 16
ATOM 23794 N N . PRO A 1 30 ? -4.527 -7.441 6.037 1.00 50.21 30 PRO A N 16
ATOM 23795 C CA . PRO A 1 30 ? -4.991 -6.055 5.964 1.00 34.24 30 PRO A CA 16
ATOM 23796 C C . PRO A 1 30 ? -3.884 -5.100 5.488 1.00 10.35 30 PRO A C 16
ATOM 23797 O O . PRO A 1 30 ? -2.702 -5.440 5.545 1.00 10.01 30 PRO A O 16
ATOM 23805 N N . LEU A 1 31 ? -4.250 -3.873 5.093 1.00 12.32 31 LEU A N 16
ATOM 23806 C CA . LEU A 1 31 ? -3.320 -2.788 4.738 1.00 24.54 31 LEU A CA 16
ATOM 23807 C C . LEU A 1 31 ? -2.178 -2.642 5.764 1.00 54.30 31 LEU A C 16
ATOM 23808 O O . LEU A 1 31 ? -1.024 -2.749 5.358 1.00 21.42 31 LEU A O 16
ATOM 23823 N N . PRO A 1 32 ? -2.435 -2.462 7.076 1.00 52.14 32 PRO A N 16
ATOM 23824 C CA . PRO A 1 32 ? -1.388 -2.380 8.107 1.00 74.54 32 PRO A CA 16
ATOM 23825 C C . PRO A 1 32 ? -0.546 -3.652 8.305 1.00 25.24 32 PRO A C 16
ATOM 23826 O O . PRO A 1 32 ? 0.314 -3.668 9.187 1.00 44.00 32 PRO A O 16
ATOM 23834 N N . ALA A 1 33 ? -0.746 -4.703 7.507 1.00 12.03 33 ALA A N 16
ATOM 23835 C CA . ALA A 1 33 ? 0.127 -5.861 7.418 1.00 45.10 33 ALA A CA 16
ATOM 23836 C C . ALA A 1 33 ? 0.812 -5.922 6.054 1.00 2.42 33 ALA A C 16
ATOM 23837 O O . ALA A 1 33 ? 1.970 -6.343 5.996 1.00 25.12 33 ALA A O 16
ATOM 23844 N N . PHE A 1 34 ? 0.173 -5.440 4.978 1.00 71.34 34 PHE A N 16
ATOM 23845 C CA . PHE A 1 34 ? 0.729 -5.425 3.619 1.00 3.42 34 PHE A CA 16
ATOM 23846 C C . PHE A 1 34 ? 1.915 -4.457 3.431 1.00 11.34 34 PHE A C 16
ATOM 23847 O O . PHE A 1 34 ? 2.301 -4.145 2.308 1.00 72.14 34 PHE A O 16
ATOM 23863 N N . GLY A 1 35 ? 2.568 -4.018 4.502 1.00 65.51 35 GLY A N 16
ATOM 23864 C CA . GLY A 1 35 ? 3.965 -3.650 4.371 1.00 24.24 35 GLY A CA 16
ATOM 23865 C C . GLY A 1 35 ? 4.731 -3.772 5.671 1.00 3.21 35 GLY A C 16
ATOM 23866 O O . GLY A 1 35 ? 5.904 -4.154 5.651 1.00 4.04 35 GLY A O 16
ATOM 23870 N N . GLN A 1 36 ? 4.060 -3.563 6.805 1.00 13.35 36 GLN A N 16
ATOM 23871 C CA . GLN A 1 36 ? 4.675 -3.667 8.122 1.00 24.22 36 GLN A CA 16
ATOM 23872 C C . GLN A 1 36 ? 5.315 -5.038 8.366 1.00 21.31 36 GLN A C 16
ATOM 23873 O O . GLN A 1 36 ? 6.241 -5.114 9.169 1.00 53.13 36 GLN A O 16
ATOM 23885 N N . ARG A 1 37 ? 4.885 -6.105 7.679 1.00 53.11 37 ARG A N 16
ATOM 23886 C CA . ARG A 1 37 ? 5.517 -7.427 7.754 1.00 41.13 37 ARG A CA 16
ATOM 23887 C C . ARG A 1 37 ? 5.649 -8.083 6.376 1.00 54.04 37 ARG A C 16
ATOM 23888 O O . ARG A 1 37 ? 5.694 -9.309 6.285 1.00 71.50 37 ARG A O 16
ATOM 23906 N N . ILE A 1 38 ? 5.621 -7.286 5.304 1.00 65.42 38 ILE A N 16
ATOM 23907 C CA . ILE A 1 38 ? 5.575 -7.773 3.921 1.00 64.24 38 ILE A CA 16
ATOM 23908 C C . ILE A 1 38 ? 6.495 -6.945 3.001 1.00 21.22 38 ILE A C 16
ATOM 23909 O O . ILE A 1 38 ? 6.988 -7.479 2.019 1.00 21.52 38 ILE A O 16
ATOM 23924 N N . ILE A 1 39 ? 6.749 -5.663 3.293 1.00 41.20 39 ILE A N 16
ATOM 23925 C CA . ILE A 1 39 ? 7.481 -4.737 2.411 1.00 61.24 39 ILE A CA 16
ATOM 23926 C C . ILE A 1 39 ? 8.705 -4.167 3.152 1.00 21.23 39 ILE A C 16
ATOM 23927 O O . ILE A 1 39 ? 9.441 -3.352 2.604 1.00 54.14 39 ILE A O 16
ATOM 23942 N N . GLY A 1 40 ? 8.929 -4.562 4.411 1.00 1.31 40 GLY A N 16
ATOM 23943 C CA . GLY A 1 40 ? 10.093 -4.152 5.189 1.00 25.52 40 GLY A CA 16
ATOM 23944 C C . GLY A 1 40 ? 10.004 -2.711 5.683 1.00 24.23 40 GLY A C 16
ATOM 23945 O O . GLY A 1 40 ? 10.876 -2.259 6.422 1.00 53.21 40 GLY A O 16
ATOM 23949 N N . TRP A 1 41 ? 8.944 -1.978 5.332 1.00 32.13 41 TRP A N 16
ATOM 23950 C CA . TRP A 1 41 ? 8.901 -0.531 5.459 1.00 41.24 41 TRP A CA 16
ATOM 23951 C C . TRP A 1 41 ? 8.596 -0.052 6.873 1.00 62.23 41 TRP A C 16
ATOM 23952 O O . TRP A 1 41 ? 8.255 1.117 7.052 1.00 21.51 41 TRP A O 16
ATOM 23972 N N . GLY A 1 42 ? 8.670 -0.950 7.855 1.00 3.15 42 GLY A N 16
ATOM 23973 C CA . GLY A 1 42 ? 8.349 -0.719 9.248 1.00 42.40 42 GLY A CA 16
ATOM 23974 C C . GLY A 1 42 ? 7.024 0.001 9.339 1.00 1.03 42 GLY A C 16
ATOM 23975 O O . GLY A 1 42 ? 5.991 -0.535 8.931 1.00 1.14 42 GLY A O 16
ATOM 23979 N N . THR A 1 43 ? 7.057 1.237 9.821 1.00 3.43 43 THR A N 16
ATOM 23980 C CA . THR A 1 43 ? 5.880 2.071 9.887 1.00 34.22 43 THR A CA 16
ATOM 23981 C C . THR A 1 43 ? 6.288 3.509 9.557 1.00 2.43 43 THR A C 16
ATOM 23982 O O . THR A 1 43 ? 7.416 3.940 9.830 1.00 14.35 43 THR A O 16
ATOM 23993 N N . GLY A 1 44 ? 5.350 4.257 8.973 1.00 14.43 44 GLY A N 16
ATOM 23994 C CA . GLY A 1 44 ? 5.519 5.670 8.707 1.00 64.14 44 GLY A CA 16
ATOM 23995 C C . GLY A 1 44 ? 6.476 5.943 7.554 1.00 45.40 44 GLY A C 16
ATOM 23996 O O . GLY A 1 44 ? 6.544 5.179 6.588 1.00 41.13 44 GLY A O 16
ATOM 24000 N N . ALA A 1 45 ? 7.114 7.112 7.592 1.00 74.30 45 ALA A N 16
ATOM 24001 C CA . ALA A 1 45 ? 8.088 7.536 6.595 1.00 53.00 45 ALA A CA 16
ATOM 24002 C C . ALA A 1 45 ? 9.397 6.777 6.779 1.00 74.24 45 ALA A C 16
ATOM 24003 O O . ALA A 1 45 ? 9.946 6.239 5.818 1.00 33.24 45 ALA A O 16
ATOM 24010 N N . GLU A 1 46 ? 9.916 6.756 8.006 1.00 72.11 46 GLU A N 16
ATOM 24011 C CA . GLU A 1 46 ? 11.231 6.311 8.329 1.00 54.02 46 GLU A CA 16
ATOM 24012 C C . GLU A 1 46 ? 11.440 4.855 7.945 1.00 32.22 46 GLU A C 16
ATOM 24013 O O . GLU A 1 46 ? 12.432 4.563 7.297 1.00 30.52 46 GLU A O 16
ATOM 24023 N N . GLY A 1 47 ? 10.531 3.938 8.281 1.00 32.43 47 GLY A N 16
ATOM 24024 C CA . GLY A 1 47 ? 10.790 2.536 7.988 1.00 72.41 47 GLY A CA 16
ATOM 24025 C C . GLY A 1 47 ? 10.944 2.292 6.478 1.00 3.01 47 GLY A C 16
ATOM 24026 O O . GLY A 1 47 ? 11.780 1.491 6.062 1.00 51.21 47 GLY A O 16
ATOM 24030 N N . ALA A 1 48 ? 10.207 3.032 5.640 1.00 32.14 48 ALA A N 16
ATOM 24031 C CA . ALA A 1 48 ? 10.374 2.980 4.195 1.00 63.24 48 ALA A CA 16
ATOM 24032 C C . ALA A 1 48 ? 11.736 3.556 3.787 1.00 61.24 48 ALA A C 16
ATOM 24033 O O . ALA A 1 48 ? 12.426 2.973 2.953 1.00 52.32 48 ALA A O 16
ATOM 24040 N N . ARG A 1 49 ? 12.149 4.686 4.373 1.00 53.03 49 ARG A N 16
ATOM 24041 C CA . ARG A 1 49 ? 13.465 5.301 4.174 1.00 11.44 49 ARG A CA 16
ATOM 24042 C C . ARG A 1 49 ? 14.572 4.335 4.582 1.00 12.03 49 ARG A C 16
ATOM 24043 O O . ARG A 1 49 ? 15.633 4.347 3.964 1.00 21.34 49 ARG A O 16
ATOM 24061 N N . GLN A 1 50 ? 14.358 3.525 5.619 1.00 44.00 50 GLN A N 16
ATOM 24062 C CA . GLN A 1 50 ? 15.350 2.601 6.132 1.00 11.43 50 GLN A CA 16
ATOM 24063 C C . GLN A 1 50 ? 15.596 1.477 5.143 1.00 31.53 50 GLN A C 16
ATOM 24064 O O . GLN A 1 50 ? 16.747 1.085 5.005 1.00 34.32 50 GLN A O 16
ATOM 24076 N N . ARG A 1 51 ? 14.565 0.960 4.468 1.00 70.30 51 ARG A N 16
ATOM 24077 C CA . ARG A 1 51 ? 14.727 -0.195 3.582 1.00 1.25 51 ARG A CA 16
ATOM 24078 C C . ARG A 1 51 ? 15.024 0.200 2.142 1.00 2.15 51 ARG A C 16
ATOM 24079 O O . ARG A 1 51 ? 15.835 -0.453 1.498 1.00 74.52 51 ARG A O 16
ATOM 24097 N N . LEU A 1 52 ? 14.432 1.295 1.661 1.00 32.14 52 LEU A N 16
ATOM 24098 C CA . LEU A 1 52 ? 14.517 1.760 0.274 1.00 13.32 52 LEU A CA 16
ATOM 24099 C C . LEU A 1 52 ? 15.946 1.714 -0.240 1.00 33.14 52 LEU A C 16
ATOM 24100 O O . LEU A 1 52 ? 16.231 1.095 -1.263 1.00 54.21 52 LEU A O 16
ATOM 24115 N N . GLU A 1 53 ? 16.838 2.414 0.443 1.00 4.41 53 GLU A N 16
ATOM 24116 C CA . GLU A 1 53 ? 18.125 2.799 -0.126 1.00 1.01 53 GLU A CA 16
ATOM 24117 C C . GLU A 1 53 ? 19.101 1.626 -0.198 1.00 11.02 53 GLU A C 16
ATOM 24118 O O . GLU A 1 53 ? 20.162 1.749 -0.811 1.00 42.22 53 GLU A O 16
ATOM 24128 N N . ASN A 1 54 ? 18.725 0.498 0.404 1.00 51.10 54 ASN A N 16
ATOM 24129 C CA . ASN A 1 54 ? 19.589 -0.604 0.773 1.00 3.01 54 ASN A CA 16
ATOM 24130 C C . ASN A 1 54 ? 18.766 -1.889 0.837 1.00 44.33 54 ASN A C 16
ATOM 24131 O O . ASN A 1 54 ? 18.939 -2.714 1.732 1.00 61.24 54 ASN A O 16
ATOM 24141 N N . ILE A 1 55 ? 17.820 -2.052 -0.081 1.00 42.03 55 ILE A N 16
ATOM 24142 C CA . ILE A 1 55 ? 17.034 -3.272 -0.161 1.00 3.43 55 ILE A CA 16
ATOM 24143 C C . ILE A 1 55 ? 17.958 -4.428 -0.540 1.00 14.45 55 ILE A C 16
ATOM 24144 O O . ILE A 1 55 ? 19.035 -4.210 -1.098 1.00 41.04 55 ILE A O 16
ATOM 24159 N N . GLN A 1 56 ? 17.520 -5.662 -0.313 1.00 24.52 56 GLN A N 16
ATOM 24160 C CA . GLN A 1 56 ? 18.240 -6.849 -0.720 1.00 51.11 56 GLN A CA 16
ATOM 24161 C C . GLN A 1 56 ? 17.286 -7.713 -1.549 1.00 25.14 56 GLN A C 16
ATOM 24162 O O . GLN A 1 56 ? 16.070 -7.632 -1.357 1.00 70.24 56 GLN A O 16
ATOM 24174 N N . PRO A 1 57 ? 17.817 -8.613 -2.385 1.00 5.02 57 PRO A N 16
ATOM 24175 C CA . PRO A 1 57 ? 17.024 -9.467 -3.256 1.00 1.44 57 PRO A CA 16
ATOM 24176 C C . PRO A 1 57 ? 16.097 -10.385 -2.461 1.00 74.34 57 PRO A C 16
ATOM 24177 O O . PRO A 1 57 ? 14.977 -10.653 -2.885 1.00 62.10 57 PRO A O 16
ATOM 24185 N N . ALA A 1 58 ? 16.512 -10.842 -1.279 1.00 4.34 58 ALA A N 16
ATOM 24186 C CA . ALA A 1 58 ? 15.659 -11.728 -0.493 1.00 54.21 58 ALA A CA 16
ATOM 24187 C C . ALA A 1 58 ? 14.400 -11.009 0.004 1.00 73.21 58 ALA A C 16
ATOM 24188 O O . ALA A 1 58 ? 13.404 -11.671 0.305 1.00 44.20 58 ALA A O 16
ATOM 24195 N N . ASP A 1 59 ? 14.437 -9.675 0.085 1.00 21.34 59 ASP A N 16
ATOM 24196 C CA . ASP A 1 59 ? 13.352 -8.865 0.628 1.00 30.14 59 ASP A CA 16
ATOM 24197 C C . ASP A 1 59 ? 12.271 -8.570 -0.412 1.00 74.51 59 ASP A C 16
ATOM 24198 O O . ASP A 1 59 ? 11.174 -8.157 -0.050 1.00 5.42 59 ASP A O 16
ATOM 24206 N N . VAL A 1 60 ? 12.530 -8.850 -1.694 1.00 52.11 60 VAL A N 16
ATOM 24207 C CA . VAL A 1 60 ? 11.489 -8.945 -2.713 1.00 50.20 60 VAL A CA 16
ATOM 24208 C C . VAL A 1 60 ? 11.032 -10.401 -2.831 1.00 24.32 60 VAL A C 16
ATOM 24209 O O . VAL A 1 60 ? 9.829 -10.659 -2.860 1.00 74.21 60 VAL A O 16
ATOM 24222 N N . SER A 1 61 ? 11.947 -11.371 -2.771 1.00 25.45 61 SER A N 16
ATOM 24223 C CA . SER A 1 61 ? 11.670 -12.808 -2.773 1.00 24.21 61 SER A CA 16
ATOM 24224 C C . SER A 1 61 ? 10.971 -13.328 -1.502 1.00 72.52 61 SER A C 16
ATOM 24225 O O . SER A 1 61 ? 11.070 -14.510 -1.179 1.00 23.42 61 SER A O 16
ATOM 24232 N N . MET A 1 62 ? 10.287 -12.479 -0.747 1.00 33.15 62 MET A N 16
ATOM 24233 C CA . MET A 1 62 ? 9.312 -12.809 0.277 1.00 70.33 62 MET A CA 16
ATOM 24234 C C . MET A 1 62 ? 7.924 -12.482 -0.268 1.00 33.15 62 MET A C 16
ATOM 24235 O O . MET A 1 62 ? 7.004 -13.279 -0.137 1.00 41.31 62 MET A O 16
ATOM 24247 N N . ILE A 1 63 ? 7.779 -11.368 -0.986 1.00 12.21 63 ILE A N 16
ATOM 24248 C CA . ILE A 1 63 ? 6.522 -10.776 -1.412 1.00 74.14 63 ILE A CA 16
ATOM 24249 C C . ILE A 1 63 ? 5.727 -11.774 -2.260 1.00 64.33 63 ILE A C 16
ATOM 24250 O O . ILE A 1 63 ? 4.506 -11.892 -2.156 1.00 25.13 63 ILE A O 16
ATOM 24265 N N . LYS A 1 64 ? 6.424 -12.571 -3.058 1.00 43.41 64 LYS A N 16
ATOM 24266 C CA . LYS A 1 64 ? 5.769 -13.500 -3.980 1.00 23.43 64 LYS A CA 16
ATOM 24267 C C . LYS A 1 64 ? 5.126 -14.657 -3.226 1.00 51.42 64 LYS A C 16
ATOM 24268 O O . LYS A 1 64 ? 4.103 -15.179 -3.670 1.00 13.05 64 LYS A O 16
ATOM 24283 N N . LYS A 1 65 ? 5.683 -15.019 -2.067 1.00 65.23 65 LYS A N 16
ATOM 24284 C CA . LYS A 1 65 ? 5.151 -16.043 -1.179 1.00 50.43 65 LYS A CA 16
ATOM 24285 C C . LYS A 1 65 ? 3.924 -15.561 -0.421 1.00 10.34 65 LYS A C 16
ATOM 24286 O O . LYS A 1 65 ? 3.235 -16.378 0.193 1.00 2.01 65 LYS A O 16
ATOM 24301 N N . GLN A 1 66 ? 3.625 -14.259 -0.442 1.00 45.34 66 GLN A N 16
ATOM 24302 C CA . GLN A 1 66 ? 2.611 -13.611 0.371 1.00 53.01 66 GLN A CA 16
ATOM 24303 C C . GLN A 1 66 ? 1.330 -13.374 -0.423 1.00 64.21 66 GLN A C 16
ATOM 24304 O O . GLN A 1 66 ? 0.566 -12.447 -0.141 1.00 14.44 66 GLN A O 16
ATOM 24316 N N . GLY A 1 67 ? 1.130 -14.178 -1.465 1.00 12.25 67 GLY A N 16
ATOM 24317 C CA . GLY A 1 67 ? -0.060 -14.106 -2.285 1.00 45.03 67 GLY A CA 16
ATOM 24318 C C . GLY A 1 67 ? -0.088 -12.831 -3.106 1.00 2.44 67 GLY A C 16
ATOM 24319 O O . GLY A 1 67 ? -1.172 -12.352 -3.434 1.00 53.34 67 GLY A O 16
ATOM 24323 N N . THR A 1 68 ? 1.078 -12.263 -3.417 1.00 61.13 68 THR A N 16
ATOM 24324 C CA . THR A 1 68 ? 1.209 -10.968 -4.080 1.00 71.53 68 THR A CA 16
ATOM 24325 C C . THR A 1 68 ? 1.891 -11.132 -5.450 1.00 50.12 68 THR A C 16
ATOM 24326 O O . THR A 1 68 ? 2.592 -12.119 -5.701 1.00 53.34 68 THR A O 16
ATOM 24337 N N . THR A 1 69 ? 1.695 -10.155 -6.333 1.00 41.02 69 THR A N 16
ATOM 24338 C CA . THR A 1 69 ? 2.225 -10.058 -7.688 1.00 54.10 69 THR A CA 16
ATOM 24339 C C . THR A 1 69 ? 2.836 -8.664 -7.881 1.00 72.52 69 THR A C 16
ATOM 24340 O O . THR A 1 69 ? 2.622 -7.775 -7.054 1.00 14.11 69 THR A O 16
ATOM 24351 N N . LEU A 1 70 ? 3.570 -8.463 -8.978 1.00 51.40 70 LEU A N 16
ATOM 24352 C CA . LEU A 1 70 ? 4.170 -7.178 -9.330 1.00 63.41 70 LEU A CA 16
ATOM 24353 C C . LEU A 1 70 ? 3.102 -6.105 -9.556 1.00 25.25 70 LEU A C 16
ATOM 24354 O O . LEU A 1 70 ? 3.326 -4.951 -9.213 1.00 33.25 70 LEU A O 16
ATOM 24369 N N . GLU A 1 71 ? 1.921 -6.509 -10.027 1.00 30.31 71 GLU A N 16
ATOM 24370 C CA . GLU A 1 71 ? 0.728 -5.672 -10.181 1.00 62.23 71 GLU A CA 16
ATOM 24371 C C . GLU A 1 71 ? 0.313 -4.978 -8.877 1.00 52.23 71 GLU A C 16
ATOM 24372 O O . GLU A 1 71 ? -0.268 -3.894 -8.906 1.00 11.23 71 GLU A O 16
ATOM 24382 N N . MET A 1 72 ? 0.592 -5.593 -7.725 1.00 64.31 72 MET A N 16
ATOM 24383 C CA . MET A 1 72 ? 0.318 -4.961 -6.444 1.00 3.22 72 MET A CA 16
ATOM 24384 C C . MET A 1 72 ? 1.289 -3.793 -6.233 1.00 53.24 72 MET A C 16
ATOM 24385 O O . MET A 1 72 ? 0.918 -2.743 -5.715 1.00 21.44 72 MET A O 16
ATOM 24397 N N . ILE A 1 73 ? 2.553 -4.002 -6.592 1.00 73.34 73 ILE A N 16
ATOM 24398 C CA . ILE A 1 73 ? 3.674 -3.122 -6.302 1.00 42.13 73 ILE A CA 16
ATOM 24399 C C . ILE A 1 73 ? 3.607 -1.896 -7.206 1.00 5.42 73 ILE A C 16
ATOM 24400 O O . ILE A 1 73 ? 3.861 -0.791 -6.731 1.00 74.10 73 ILE A O 16
ATOM 24415 N N . THR A 1 74 ? 3.251 -2.067 -8.477 1.00 51.24 74 THR A N 16
ATOM 24416 C CA . THR A 1 74 ? 3.024 -0.970 -9.408 1.00 11.45 74 THR A CA 16
ATOM 24417 C C . THR A 1 74 ? 1.909 -0.062 -8.883 1.00 10.41 74 THR A C 16
ATOM 24418 O O . THR A 1 74 ? 2.109 1.150 -8.785 1.00 32.22 74 THR A O 16
ATOM 24429 N N . ALA A 1 75 ? 0.771 -0.620 -8.453 1.00 50.20 75 ALA A N 16
ATOM 24430 C CA . ALA A 1 75 ? -0.345 0.212 -8.013 1.00 45.20 75 ALA A CA 16
ATOM 24431 C C . ALA A 1 75 ? 0.017 0.993 -6.745 1.00 1.04 75 ALA A C 16
ATOM 24432 O O . ALA A 1 75 ? -0.186 2.205 -6.672 1.00 33.31 75 ALA A O 16
ATOM 24439 N N . TRP A 1 76 ? 0.584 0.315 -5.742 1.00 42.34 76 TRP A N 16
ATOM 24440 C CA . TRP A 1 76 ? 0.978 0.957 -4.491 1.00 24.43 76 TRP A CA 16
ATOM 24441 C C . TRP A 1 76 ? 2.193 1.868 -4.645 1.00 53.00 76 TRP A C 16
ATOM 24442 O O . TRP A 1 76 ? 2.491 2.636 -3.728 1.00 61.23 76 TRP A O 16
ATOM 24462 N N . GLN A 1 77 ? 2.913 1.805 -5.759 1.00 22.42 77 GLN A N 16
ATOM 24463 C CA . GLN A 1 77 ? 3.892 2.807 -6.112 1.00 70.14 77 GLN A CA 16
ATOM 24464 C C . GLN A 1 77 ? 3.156 4.031 -6.627 1.00 73.31 77 GLN A C 16
ATOM 24465 O O . GLN A 1 77 ? 3.233 5.103 -6.022 1.00 1.44 77 GLN A O 16
ATOM 24477 N N . ASP A 1 78 ? 2.451 3.863 -7.744 1.00 32.53 78 ASP A N 16
ATOM 24478 C CA . ASP A 1 78 ? 1.954 4.964 -8.555 1.00 50.04 78 ASP A CA 16
ATOM 24479 C C . ASP A 1 78 ? 0.893 5.770 -7.809 1.00 12.24 78 ASP A C 16
ATOM 24480 O O . ASP A 1 78 ? 0.771 6.979 -8.026 1.00 13.44 78 ASP A O 16
ATOM 24488 N N . PHE A 1 79 ? 0.182 5.122 -6.874 1.00 11.41 79 PHE A N 16
ATOM 24489 C CA . PHE A 1 79 ? -0.717 5.754 -5.918 1.00 53.13 79 PHE A CA 16
ATOM 24490 C C . PHE A 1 79 ? -0.032 6.924 -5.213 1.00 73.30 79 PHE A C 16
ATOM 24491 O O . PHE A 1 79 ? -0.623 7.996 -5.107 1.00 4.45 79 PHE A O 16
ATOM 24507 N N . TYR A 1 80 ? 1.199 6.728 -4.734 1.00 44.12 80 TYR A N 16
ATOM 24508 C CA . TYR A 1 80 ? 1.931 7.743 -3.990 1.00 25.41 80 TYR A CA 16
ATOM 24509 C C . TYR A 1 80 ? 2.785 8.624 -4.881 1.00 74.52 80 TYR A C 16
ATOM 24510 O O . TYR A 1 80 ? 2.954 9.795 -4.559 1.00 22.23 80 TYR A O 16
ATOM 24527 N N . GLU A 1 81 ? 3.351 8.099 -5.965 1.00 52.03 81 GLU A N 16
ATOM 24528 C CA . GLU A 1 81 ? 4.168 8.887 -6.893 1.00 3.23 81 GLU A CA 16
ATOM 24529 C C . GLU A 1 81 ? 3.436 10.130 -7.418 1.00 71.41 81 GLU A C 16
ATOM 24530 O O . GLU A 1 81 ? 4.073 11.172 -7.608 1.00 30.41 81 GLU A O 16
ATOM 24540 N N . GLN A 1 82 ? 2.106 10.081 -7.537 1.00 43.30 82 GLN A N 16
ATOM 24541 C CA . GLN A 1 82 ? 1.318 11.251 -7.910 1.00 30.55 82 GLN A CA 16
ATOM 24542 C C . GLN A 1 82 ? 1.191 12.262 -6.762 1.00 32.44 82 GLN A C 16
ATOM 24543 O O . GLN A 1 82 ? 1.117 13.465 -7.017 1.00 24.11 82 GLN A O 16
ATOM 24555 N N . GLU A 1 83 ? 1.219 11.811 -5.504 1.00 23.55 83 GLU A N 16
ATOM 24556 C CA . GLU A 1 83 ? 1.017 12.656 -4.335 1.00 13.34 83 GLU A CA 16
ATOM 24557 C C . GLU A 1 83 ? 2.175 13.628 -4.198 1.00 63.54 83 GLU A C 16
ATOM 24558 O O . GLU A 1 83 ? 1.971 14.771 -3.804 1.00 42.40 83 GLU A O 16
ATOM 24568 N N . GLN A 1 84 ? 3.380 13.194 -4.569 1.00 63.42 84 GLN A N 16
ATOM 24569 C CA . GLN A 1 84 ? 4.564 14.030 -4.493 1.00 41.43 84 GLN A CA 16
ATOM 24570 C C . GLN A 1 84 ? 4.396 15.309 -5.318 1.00 13.45 84 GLN A C 16
ATOM 24571 O O . GLN A 1 84 ? 4.946 16.345 -4.965 1.00 53.40 84 GLN A O 16
ATOM 24583 N N . GLN A 1 85 ? 3.637 15.240 -6.412 1.00 1.45 85 GLN A N 16
ATOM 24584 C CA . GLN A 1 85 ? 3.460 16.358 -7.326 1.00 24.41 85 GLN A CA 16
ATOM 24585 C C . GLN A 1 85 ? 2.533 17.394 -6.688 1.00 71.22 85 GLN A C 16
ATOM 24586 O O . GLN A 1 85 ? 2.880 18.574 -6.594 1.00 64.12 85 GLN A O 16
ATOM 24598 N N . ARG A 1 86 ? 1.363 16.959 -6.205 1.00 22.14 86 ARG A N 16
ATOM 24599 C CA . ARG A 1 86 ? 0.437 17.847 -5.502 1.00 53.21 86 ARG A CA 16
ATOM 24600 C C . ARG A 1 86 ? 1.018 18.353 -4.187 1.00 11.22 86 ARG A C 16
ATOM 24601 O O . ARG A 1 86 ? 0.659 19.461 -3.785 1.00 70.51 86 ARG A O 16
ATOM 24619 N N . ASN A 1 87 ? 1.871 17.586 -3.501 1.00 43.20 87 ASN A N 16
ATOM 24620 C CA . ASN A 1 87 ? 2.504 17.999 -2.264 1.00 22.54 87 ASN A CA 16
ATOM 24621 C C . ASN A 1 87 ? 3.837 17.282 -2.039 1.00 54.30 87 ASN A C 16
ATOM 24622 O O . ASN A 1 87 ? 3.867 16.159 -1.529 1.00 45.31 87 ASN A O 16
ATOM 24632 N N . GLU A 1 88 ? 4.946 17.979 -2.297 1.00 25.55 88 GLU A N 16
ATOM 24633 C CA . GLU A 1 88 ? 6.308 17.526 -1.982 1.00 43.10 88 GLU A CA 16
ATOM 24634 C C . GLU A 1 88 ? 6.493 17.273 -0.481 1.00 74.22 88 GLU A C 16
ATOM 24635 O O . GLU A 1 88 ? 7.430 16.598 -0.035 1.00 14.34 88 GLU A O 16
ATOM 24645 N N . ASN A 1 89 ? 5.626 17.876 0.332 1.00 5.31 89 ASN A N 16
ATOM 24646 C CA . ASN A 1 89 ? 5.748 17.919 1.776 1.00 22.42 89 ASN A CA 16
ATOM 24647 C C . ASN A 1 89 ? 5.431 16.590 2.476 1.00 43.42 89 ASN A C 16
ATOM 24648 O O . ASN A 1 89 ? 5.535 16.543 3.702 1.00 72.43 89 ASN A O 16
ATOM 24658 N N . ASN A 1 90 ? 5.122 15.504 1.754 1.00 43.23 90 ASN A N 16
ATOM 24659 C CA . ASN A 1 90 ? 4.727 14.207 2.322 1.00 53.32 90 ASN A CA 16
ATOM 24660 C C . ASN A 1 90 ? 5.800 13.125 2.154 1.00 33.15 90 ASN A C 16
ATOM 24661 O O . ASN A 1 90 ? 5.742 12.326 1.217 1.00 12.44 90 ASN A O 16
ATOM 24671 N N . PRO A 1 91 ? 6.778 13.030 3.069 1.00 64.24 91 PRO A N 16
ATOM 24672 C CA . PRO A 1 91 ? 7.818 12.018 2.980 1.00 33.15 91 PRO A CA 16
ATOM 24673 C C . PRO A 1 91 ? 7.258 10.606 3.192 1.00 3.43 91 PRO A C 16
ATOM 24674 O O . PRO A 1 91 ? 7.835 9.660 2.657 1.00 70.50 91 PRO A O 16
ATOM 24682 N N . THR A 1 92 ? 6.154 10.438 3.936 1.00 63.32 92 THR A N 16
ATOM 24683 C CA . THR A 1 92 ? 5.572 9.121 4.177 1.00 44.33 92 THR A CA 16
ATOM 24684 C C . THR A 1 92 ? 5.191 8.461 2.854 1.00 45.00 92 THR A C 16
ATOM 24685 O O . THR A 1 92 ? 5.525 7.294 2.651 1.00 22.33 92 THR A O 16
ATOM 24696 N N . ALA A 1 93 ? 4.527 9.212 1.970 1.00 12.04 93 ALA A N 16
ATOM 24697 C CA . ALA A 1 93 ? 4.188 8.809 0.615 1.00 51.30 93 ALA A CA 16
ATOM 24698 C C . ALA A 1 93 ? 5.471 8.595 -0.194 1.00 42.21 93 ALA A C 16
ATOM 24699 O O . ALA A 1 93 ? 5.671 7.534 -0.786 1.00 65.23 93 ALA A O 16
ATOM 24706 N N . LYS A 1 94 ? 6.357 9.594 -0.189 1.00 61.30 94 LYS A N 16
ATOM 24707 C CA . LYS A 1 94 ? 7.563 9.638 -1.005 1.00 65.54 94 LYS A CA 16
ATOM 24708 C C . LYS A 1 94 ? 8.410 8.379 -0.866 1.00 21.54 94 LYS A C 16
ATOM 24709 O O . LYS A 1 94 ? 8.618 7.679 -1.864 1.00 11.03 94 LYS A O 16
ATOM 24724 N N . TYR A 1 95 ? 8.871 8.075 0.350 1.00 33.32 95 TYR A N 16
ATOM 24725 C CA . TYR A 1 95 ? 9.770 6.953 0.582 1.00 53.10 95 TYR A CA 16
ATOM 24726 C C . TYR A 1 95 ? 9.124 5.633 0.160 1.00 54.10 95 TYR A C 16
ATOM 24727 O O . TYR A 1 95 ? 9.788 4.818 -0.483 1.00 4.44 95 TYR A O 16
ATOM 24744 N N . ARG A 1 96 ? 7.854 5.378 0.507 1.00 31.34 96 ARG A N 16
ATOM 24745 C CA . ARG A 1 96 ? 7.242 4.092 0.180 1.00 61.31 96 ARG A CA 16
ATOM 24746 C C . ARG A 1 96 ? 6.989 3.903 -1.314 1.00 70.12 96 ARG A C 16
ATOM 24747 O O . ARG A 1 96 ? 7.126 2.775 -1.793 1.00 24.15 96 ARG A O 16
ATOM 24765 N N . ALA A 1 97 ? 6.688 4.963 -2.070 1.00 34.32 97 ALA A N 16
ATOM 24766 C CA . ALA A 1 97 ? 6.602 4.877 -3.515 1.00 34.44 97 ALA A CA 16
ATOM 24767 C C . ALA A 1 97 ? 7.956 4.437 -4.081 1.00 31.52 97 ALA A C 16
ATOM 24768 O O . ALA A 1 97 ? 8.051 3.451 -4.810 1.00 3.13 97 ALA A O 16
ATOM 24775 N N . ARG A 1 98 ? 9.029 5.127 -3.686 1.00 2.15 98 ARG A N 16
ATOM 24776 C CA . ARG A 1 98 ? 10.385 4.797 -4.112 1.00 61.53 98 ARG A CA 16
ATOM 24777 C C . ARG A 1 98 ? 10.777 3.369 -3.735 1.00 61.42 98 ARG A C 16
ATOM 24778 O O . ARG A 1 98 ? 11.460 2.692 -4.502 1.00 41.33 98 ARG A O 16
ATOM 24796 N N . LEU A 1 99 ? 10.372 2.903 -2.553 1.00 14.34 99 LEU A N 16
ATOM 24797 C CA . LEU A 1 99 ? 10.629 1.548 -2.075 1.00 24.23 99 LEU A CA 16
ATOM 24798 C C . LEU A 1 99 ? 10.002 0.526 -3.021 1.00 32.35 99 LEU A C 16
ATOM 24799 O O . LEU A 1 99 ? 10.700 -0.368 -3.492 1.00 14.21 99 LEU A O 16
ATOM 24814 N N . MET A 1 100 ? 8.721 0.690 -3.352 1.00 54.12 100 MET A N 16
ATOM 24815 C CA . MET A 1 100 ? 8.051 -0.140 -4.354 1.00 5.11 100 MET A CA 16
ATOM 24816 C C . MET A 1 100 ? 8.851 -0.179 -5.666 1.00 73.52 100 MET A C 16
ATOM 24817 O O . MET A 1 100 ? 9.028 -1.254 -6.232 1.00 63.40 100 MET A O 16
ATOM 24829 N N . LYS A 1 101 ? 9.399 0.959 -6.117 1.00 63.54 101 LYS A N 16
ATOM 24830 C CA . LYS A 1 101 ? 10.194 1.024 -7.351 1.00 33.43 101 LYS A CA 16
ATOM 24831 C C . LYS A 1 101 ? 11.376 0.064 -7.312 1.00 52.10 101 LYS A C 16
ATOM 24832 O O . LYS A 1 101 ? 11.624 -0.658 -8.269 1.00 51.40 101 LYS A O 16
ATOM 24847 N N . LYS A 1 102 ? 12.096 0.036 -6.193 1.00 64.50 102 LYS A N 16
ATOM 24848 C CA . LYS A 1 102 ? 13.200 -0.898 -5.996 1.00 43.43 102 LYS A CA 16
ATOM 24849 C C . LYS A 1 102 ? 12.740 -2.347 -5.970 1.00 1.03 102 LYS A C 16
ATOM 24850 O O . LYS A 1 102 ? 13.434 -3.196 -6.514 1.00 52.10 102 LYS A O 16
ATOM 24865 N N . ILE A 1 103 ? 11.606 -2.651 -5.348 1.00 51.01 103 ILE A N 16
ATOM 24866 C CA . ILE A 1 103 ? 11.048 -4.000 -5.366 1.00 4.01 103 ILE A CA 16
ATOM 24867 C C . ILE A 1 103 ? 10.818 -4.418 -6.825 1.00 44.11 103 ILE A C 16
ATOM 24868 O O . ILE A 1 103 ? 11.241 -5.497 -7.237 1.00 10.34 103 ILE A O 16
ATOM 24883 N N . ALA A 1 104 ? 10.214 -3.539 -7.620 1.00 10.33 104 ALA A N 16
ATOM 24884 C CA . ALA A 1 104 ? 9.894 -3.740 -9.024 1.00 10.12 104 ALA A CA 16
ATOM 24885 C C . ALA A 1 104 ? 11.098 -3.671 -9.972 1.00 70.40 104 ALA A C 16
ATOM 24886 O O . ALA A 1 104 ? 10.909 -3.693 -11.190 1.00 73.24 104 ALA A O 16
ATOM 24893 N N . ASP A 1 105 ? 12.315 -3.541 -9.449 1.00 31.12 105 ASP A N 16
ATOM 24894 C CA . ASP A 1 105 ? 13.575 -3.583 -10.207 1.00 71.30 105 ASP A CA 16
ATOM 24895 C C . ASP A 1 105 ? 14.233 -4.961 -10.068 1.00 50.02 105 ASP A C 16
ATOM 24896 O O . ASP A 1 105 ? 15.149 -5.304 -10.812 1.00 64.54 105 ASP A O 16
ATOM 24904 N N . LEU A 1 106 ? 13.747 -5.764 -9.118 1.00 52.13 106 LEU A N 16
ATOM 24905 C CA . LEU A 1 106 ? 14.364 -6.996 -8.643 1.00 13.33 106 LEU A CA 16
ATOM 24906 C C . LEU A 1 106 ? 13.418 -8.201 -8.782 1.00 45.30 106 LEU A C 16
ATOM 24907 O O . LEU A 1 106 ? 13.672 -9.247 -8.179 1.00 21.41 106 LEU A O 16
ATOM 24922 N N . TRP A 1 107 ? 12.307 -8.036 -9.508 1.00 52.01 107 TRP A N 16
ATOM 24923 C CA . TRP A 1 107 ? 11.164 -8.930 -9.438 1.00 53.12 107 TRP A CA 16
ATOM 24924 C C . TRP A 1 107 ? 11.367 -10.217 -10.235 1.00 50.12 107 TRP A C 16
ATOM 24925 O O . TRP A 1 107 ? 11.603 -11.278 -9.619 1.00 14.21 107 TRP A O 16
ATOM 24945 N N . GLY A 1 1 ? -17.364 2.236 16.143 1.00 10.14 1 GLY A N 17
ATOM 24946 C CA . GLY A 1 1 ? -15.905 2.316 16.228 1.00 14.42 1 GLY A CA 17
ATOM 24947 C C . GLY A 1 1 ? -15.301 1.190 15.419 1.00 32.52 1 GLY A C 17
ATOM 24948 O O . GLY A 1 1 ? -15.325 1.262 14.196 1.00 3.34 1 GLY A O 17
ATOM 24952 N N . THR A 1 2 ? -14.773 0.156 16.071 1.00 72.24 2 THR A N 17
ATOM 24953 C CA . THR A 1 2 ? -14.172 -1.007 15.436 1.00 44.32 2 THR A CA 17
ATOM 24954 C C . THR A 1 2 ? -15.233 -1.791 14.651 1.00 53.30 2 THR A C 17
ATOM 24955 O O . THR A 1 2 ? -15.973 -2.587 15.237 1.00 64.42 2 THR A O 17
ATOM 24966 N N . ASP A 1 3 ? -15.324 -1.584 13.337 1.00 50.11 3 ASP A N 17
ATOM 24967 C CA . ASP A 1 3 ? -16.113 -2.416 12.425 1.00 63.22 3 ASP A CA 17
ATOM 24968 C C . ASP A 1 3 ? -15.186 -3.315 11.605 1.00 5.23 3 ASP A C 17
ATOM 24969 O O . ASP A 1 3 ? -13.959 -3.176 11.660 1.00 53.40 3 ASP A O 17
ATOM 24977 N N . PHE A 1 4 ? -15.764 -4.240 10.846 1.00 64.43 4 PHE A N 17
ATOM 24978 C CA . PHE A 1 4 ? -15.126 -4.983 9.768 1.00 12.41 4 PHE A CA 17
ATOM 24979 C C . PHE A 1 4 ? -16.236 -5.591 8.910 1.00 42.03 4 PHE A C 17
ATOM 24980 O O . PHE A 1 4 ? -17.362 -5.762 9.391 1.00 23.41 4 PHE A O 17
ATOM 24996 N N . GLY A 1 5 ? -15.907 -5.989 7.680 1.00 71.32 5 GLY A N 17
ATOM 24997 C CA . GLY A 1 5 ? -16.793 -6.766 6.822 1.00 22.51 5 GLY A CA 17
ATOM 24998 C C . GLY A 1 5 ? -16.859 -6.169 5.428 1.00 24.23 5 GLY A C 17
ATOM 24999 O O . GLY A 1 5 ? -17.895 -5.641 5.024 1.00 71.42 5 GLY A O 17
ATOM 25003 N N . THR A 1 6 ? -15.757 -6.249 4.692 1.00 43.12 6 THR A N 17
ATOM 25004 C CA . THR A 1 6 ? -15.521 -5.531 3.443 1.00 42.02 6 THR A CA 17
ATOM 25005 C C . THR A 1 6 ? -15.324 -6.503 2.267 1.00 44.23 6 THR A C 17
ATOM 25006 O O . THR A 1 6 ? -14.682 -6.177 1.267 1.00 23.32 6 THR A O 17
ATOM 25017 N N . THR A 1 7 ? -15.828 -7.728 2.387 1.00 11.43 7 THR A N 17
ATOM 25018 C CA . THR A 1 7 ? -15.376 -8.897 1.645 1.00 74.13 7 THR A CA 17
ATOM 25019 C C . THR A 1 7 ? -16.071 -9.075 0.274 1.00 42.13 7 THR A C 17
ATOM 25020 O O . THR A 1 7 ? -16.065 -10.187 -0.262 1.00 63.21 7 THR A O 17
ATOM 25031 N N . ASN A 1 8 ? -16.729 -8.045 -0.290 1.00 73.34 8 ASN A N 17
ATOM 25032 C CA . ASN A 1 8 ? -17.603 -8.248 -1.458 1.00 22.14 8 ASN A CA 17
ATOM 25033 C C . ASN A 1 8 ? -17.567 -7.167 -2.545 1.00 11.44 8 ASN A C 17
ATOM 25034 O O . ASN A 1 8 ? -18.410 -7.203 -3.438 1.00 2.22 8 ASN A O 17
ATOM 25044 N N . ASN A 1 9 ? -16.630 -6.215 -2.504 1.00 72.22 9 ASN A N 17
ATOM 25045 C CA . ASN A 1 9 ? -16.544 -5.126 -3.474 1.00 51.32 9 ASN A CA 17
ATOM 25046 C C . ASN A 1 9 ? -15.273 -5.358 -4.271 1.00 40.41 9 ASN A C 17
ATOM 25047 O O . ASN A 1 9 ? -14.178 -5.396 -3.702 1.00 42.10 9 ASN A O 17
ATOM 25057 N N . PHE A 1 10 ? -15.442 -5.565 -5.567 1.00 1.34 10 PHE A N 17
ATOM 25058 C CA . PHE A 1 10 ? -14.403 -5.884 -6.541 1.00 75.42 10 PHE A CA 17
ATOM 25059 C C . PHE A 1 10 ? -14.506 -4.939 -7.747 1.00 75.43 10 PHE A C 17
ATOM 25060 O O . PHE A 1 10 ? -14.387 -5.357 -8.898 1.00 54.34 10 PHE A O 17
ATOM 25076 N N . VAL A 1 11 ? -14.798 -3.660 -7.504 1.00 40.44 11 VAL A N 17
ATOM 25077 C CA . VAL A 1 11 ? -15.019 -2.654 -8.533 1.00 55.54 11 VAL A CA 17
ATOM 25078 C C . VAL A 1 11 ? -14.267 -1.379 -8.155 1.00 15.25 11 VAL A C 17
ATOM 25079 O O . VAL A 1 11 ? -14.314 -0.954 -6.999 1.00 14.24 11 VAL A O 17
ATOM 25092 N N . SER A 1 12 ? -13.623 -0.727 -9.121 1.00 72.03 12 SER A N 17
ATOM 25093 C CA . SER A 1 12 ? -12.956 0.554 -8.926 1.00 11.14 12 SER A CA 17
ATOM 25094 C C . SER A 1 12 ? -13.483 1.564 -9.955 1.00 41.22 12 SER A C 17
ATOM 25095 O O . SER A 1 12 ? -12.762 1.917 -10.890 1.00 60.00 12 SER A O 17
ATOM 25102 N N . PRO A 1 13 ? -14.743 2.032 -9.836 1.00 3.12 13 PRO A N 17
ATOM 25103 C CA . PRO A 1 13 ? -15.227 3.132 -10.659 1.00 44.51 13 PRO A CA 17
ATOM 25104 C C . PRO A 1 13 ? -14.443 4.406 -10.334 1.00 73.14 13 PRO A C 17
ATOM 25105 O O . PRO A 1 13 ? -13.862 4.531 -9.251 1.00 21.34 13 PRO A O 17
ATOM 25113 N N . ASN A 1 14 ? -14.486 5.375 -11.248 1.00 60.44 14 ASN A N 17
ATOM 25114 C CA . ASN A 1 14 ? -13.529 6.480 -11.389 1.00 71.24 14 ASN A CA 17
ATOM 25115 C C . ASN A 1 14 ? -13.601 7.570 -10.301 1.00 14.34 14 ASN A C 17
ATOM 25116 O O . ASN A 1 14 ? -13.145 8.695 -10.504 1.00 31.32 14 ASN A O 17
ATOM 25126 N N . LEU A 1 15 ? -14.231 7.287 -9.163 1.00 72.31 15 LEU A N 17
ATOM 25127 C CA . LEU A 1 15 ? -14.617 8.223 -8.117 1.00 34.05 15 LEU A CA 17
ATOM 25128 C C . LEU A 1 15 ? -13.468 8.447 -7.118 1.00 72.13 15 LEU A C 17
ATOM 25129 O O . LEU A 1 15 ? -13.439 7.794 -6.073 1.00 42.23 15 LEU A O 17
ATOM 25144 N N . GLN A 1 16 ? -12.546 9.379 -7.385 1.00 13.52 16 GLN A N 17
ATOM 25145 C CA . GLN A 1 16 ? -11.430 9.700 -6.472 1.00 20.21 16 GLN A CA 17
ATOM 25146 C C . GLN A 1 16 ? -11.835 10.614 -5.299 1.00 52.10 16 GLN A C 17
ATOM 25147 O O . GLN A 1 16 ? -11.014 11.017 -4.479 1.00 34.11 16 GLN A O 17
ATOM 25159 N N . LEU A 1 17 ? -13.119 10.928 -5.189 1.00 34.35 17 LEU A N 17
ATOM 25160 C CA . LEU A 1 17 ? -13.681 11.961 -4.311 1.00 60.43 17 LEU A CA 17
ATOM 25161 C C . LEU A 1 17 ? -14.587 11.387 -3.228 1.00 34.45 17 LEU A C 17
ATOM 25162 O O . LEU A 1 17 ? -15.718 11.805 -2.993 1.00 72.23 17 LEU A O 17
ATOM 25177 N N . LYS A 1 18 ? -14.077 10.335 -2.614 1.00 52.33 18 LYS A N 17
ATOM 25178 C CA . LYS A 1 18 ? -14.667 9.656 -1.462 1.00 22.41 18 LYS A CA 17
ATOM 25179 C C . LYS A 1 18 ? -14.242 10.366 -0.176 1.00 53.04 18 LYS A C 17
ATOM 25180 O O . LYS A 1 18 ? -13.280 11.137 -0.189 1.00 41.04 18 LYS A O 17
ATOM 25195 N N . GLN A 1 19 ? -14.906 10.084 0.946 1.00 22.24 19 GLN A N 17
ATOM 25196 C CA . GLN A 1 19 ? -14.490 10.576 2.249 1.00 23.45 19 GLN A CA 17
ATOM 25197 C C . GLN A 1 19 ? -13.185 9.915 2.715 1.00 44.10 19 GLN A C 17
ATOM 25198 O O . GLN A 1 19 ? -12.713 8.925 2.155 1.00 23.55 19 GLN A O 17
ATOM 25210 N N . ASN A 1 20 ? -12.612 10.501 3.760 1.00 3.44 20 ASN A N 17
ATOM 25211 C CA . ASN A 1 20 ? -11.395 10.135 4.467 1.00 34.14 20 ASN A CA 17
ATOM 25212 C C . ASN A 1 20 ? -11.625 8.823 5.203 1.00 72.41 20 ASN A C 17
ATOM 25213 O O . ASN A 1 20 ? -12.026 8.800 6.365 1.00 51.34 20 ASN A O 17
ATOM 25223 N N . VAL A 1 21 ? -11.345 7.715 4.547 1.00 21.21 21 VAL A N 17
ATOM 25224 C CA . VAL A 1 21 ? -11.309 6.397 5.173 1.00 62.13 21 VAL A CA 17
ATOM 25225 C C . VAL A 1 21 ? -10.192 5.569 4.530 1.00 73.42 21 VAL A C 17
ATOM 25226 O O . VAL A 1 21 ? -9.772 5.841 3.400 1.00 35.35 21 VAL A O 17
ATOM 25239 N N . LEU A 1 22 ? -9.679 4.578 5.263 1.00 71.24 22 LEU A N 17
ATOM 25240 C CA . LEU A 1 22 ? -8.625 3.696 4.778 1.00 54.02 22 LEU A CA 17
ATOM 25241 C C . LEU A 1 22 ? -9.184 2.738 3.717 1.00 53.32 22 LEU A C 17
ATOM 25242 O O . LEU A 1 22 ? -10.364 2.366 3.784 1.00 3.31 22 LEU A O 17
ATOM 25257 N N . PRO A 1 23 ? -8.362 2.291 2.756 1.00 62.41 23 PRO A N 17
ATOM 25258 C CA . PRO A 1 23 ? -8.663 1.114 1.947 1.00 23.22 23 PRO A CA 17
ATOM 25259 C C . PRO A 1 23 ? -8.705 -0.169 2.808 1.00 22.13 23 PRO A C 17
ATOM 25260 O O . PRO A 1 23 ? -8.338 -0.143 3.991 1.00 54.44 23 PRO A O 17
ATOM 25268 N N . PRO A 1 24 ? -9.196 -1.291 2.255 1.00 4.11 24 PRO A N 17
ATOM 25269 C CA . PRO A 1 24 ? -9.264 -2.571 2.960 1.00 22.33 24 PRO A CA 17
ATOM 25270 C C . PRO A 1 24 ? -7.869 -3.186 3.197 1.00 53.14 24 PRO A C 17
ATOM 25271 O O . PRO A 1 24 ? -6.871 -2.705 2.665 1.00 21.41 24 PRO A O 17
ATOM 25279 N N . THR A 1 25 ? -7.778 -4.289 3.940 1.00 31.52 25 THR A N 17
ATOM 25280 C CA . THR A 1 25 ? -6.534 -5.036 4.175 1.00 51.42 25 THR A CA 17
ATOM 25281 C C . THR A 1 25 ? -6.779 -6.539 4.002 1.00 30.14 25 THR A C 17
ATOM 25282 O O . THR A 1 25 ? -7.934 -6.971 4.049 1.00 72.13 25 THR A O 17
ATOM 25293 N N . PRO A 1 26 ? -5.728 -7.360 3.796 1.00 73.43 26 PRO A N 17
ATOM 25294 C CA . PRO A 1 26 ? -5.892 -8.804 3.692 1.00 2.42 26 PRO A CA 17
ATOM 25295 C C . PRO A 1 26 ? -6.409 -9.351 5.018 1.00 65.40 26 PRO A C 17
ATOM 25296 O O . PRO A 1 26 ? -6.028 -8.868 6.090 1.00 45.03 26 PRO A O 17
ATOM 25304 N N . LYS A 1 27 ? -7.210 -10.416 4.945 1.00 45.41 27 LYS A N 17
ATOM 25305 C CA . LYS A 1 27 ? -7.795 -11.114 6.090 1.00 54.33 27 LYS A CA 17
ATOM 25306 C C . LYS A 1 27 ? -6.755 -11.958 6.829 1.00 41.21 27 LYS A C 17
ATOM 25307 O O . LYS A 1 27 ? -6.993 -13.135 7.115 1.00 41.42 27 LYS A O 17
ATOM 25322 N N . ASN A 1 28 ? -5.573 -11.407 7.087 1.00 31.15 28 ASN A N 17
ATOM 25323 C CA . ASN A 1 28 ? -4.444 -12.095 7.656 1.00 2.11 28 ASN A CA 17
ATOM 25324 C C . ASN A 1 28 ? -3.894 -11.253 8.797 1.00 34.14 28 ASN A C 17
ATOM 25325 O O . ASN A 1 28 ? -3.687 -11.798 9.879 1.00 54.01 28 ASN A O 17
ATOM 25335 N N . ILE A 1 29 ? -3.650 -9.950 8.601 1.00 10.41 29 ILE A N 17
ATOM 25336 C CA . ILE A 1 29 ? -2.986 -9.100 9.593 1.00 3.23 29 ILE A CA 17
ATOM 25337 C C . ILE A 1 29 ? -3.540 -7.662 9.486 1.00 10.33 29 ILE A C 17
ATOM 25338 O O . ILE A 1 29 ? -4.109 -7.316 8.445 1.00 1.45 29 ILE A O 17
ATOM 25353 N N . PRO A 1 30 ? -3.366 -6.803 10.510 1.00 41.41 30 PRO A N 17
ATOM 25354 C CA . PRO A 1 30 ? -3.861 -5.422 10.501 1.00 5.13 30 PRO A CA 17
ATOM 25355 C C . PRO A 1 30 ? -2.974 -4.497 9.662 1.00 33.11 30 PRO A C 17
ATOM 25356 O O . PRO A 1 30 ? -1.868 -4.879 9.279 1.00 11.13 30 PRO A O 17
ATOM 25364 N N . LEU A 1 31 ? -3.414 -3.248 9.449 1.00 34.52 31 LEU A N 17
ATOM 25365 C CA . LEU A 1 31 ? -2.610 -2.191 8.825 1.00 52.40 31 LEU A CA 17
ATOM 25366 C C . LEU A 1 31 ? -1.214 -2.104 9.464 1.00 41.30 31 LEU A C 17
ATOM 25367 O O . LEU A 1 31 ? -0.243 -2.317 8.741 1.00 70.51 31 LEU A O 17
ATOM 25382 N N . PRO A 1 32 ? -1.058 -1.901 10.788 1.00 34.21 32 PRO A N 17
ATOM 25383 C CA . PRO A 1 32 ? 0.242 -1.894 11.464 1.00 73.23 32 PRO A CA 17
ATOM 25384 C C . PRO A 1 32 ? 1.067 -3.197 11.404 1.00 70.22 32 PRO A C 17
ATOM 25385 O O . PRO A 1 32 ? 2.072 -3.315 12.110 1.00 42.24 32 PRO A O 17
ATOM 25393 N N . ALA A 1 33 ? 0.638 -4.211 10.647 1.00 70.11 33 ALA A N 17
ATOM 25394 C CA . ALA A 1 33 ? 1.443 -5.375 10.294 1.00 33.44 33 ALA A CA 17
ATOM 25395 C C . ALA A 1 33 ? 1.608 -5.533 8.779 1.00 14.03 33 ALA A C 17
ATOM 25396 O O . ALA A 1 33 ? 2.674 -5.974 8.357 1.00 54.00 33 ALA A O 17
ATOM 25403 N N . PHE A 1 34 ? 0.601 -5.177 7.970 1.00 22.23 34 PHE A N 17
ATOM 25404 C CA . PHE A 1 34 ? 0.527 -5.451 6.532 1.00 24.45 34 PHE A CA 17
ATOM 25405 C C . PHE A 1 34 ? 1.659 -4.818 5.725 1.00 51.02 34 PHE A C 17
ATOM 25406 O O . PHE A 1 34 ? 1.911 -5.225 4.596 1.00 32.52 34 PHE A O 17
ATOM 25422 N N . GLY A 1 35 ? 2.388 -3.862 6.284 1.00 73.42 35 GLY A N 17
ATOM 25423 C CA . GLY A 1 35 ? 3.592 -3.309 5.696 1.00 52.04 35 GLY A CA 17
ATOM 25424 C C . GLY A 1 35 ? 4.774 -3.604 6.593 1.00 42.43 35 GLY A C 17
ATOM 25425 O O . GLY A 1 35 ? 5.770 -4.159 6.131 1.00 52.20 35 GLY A O 17
ATOM 25429 N N . GLN A 1 36 ? 4.638 -3.270 7.878 1.00 73.33 36 GLN A N 17
ATOM 25430 C CA . GLN A 1 36 ? 5.635 -3.417 8.922 1.00 64.12 36 GLN A CA 17
ATOM 25431 C C . GLN A 1 36 ? 6.362 -4.773 8.921 1.00 73.42 36 GLN A C 17
ATOM 25432 O O . GLN A 1 36 ? 7.558 -4.791 9.192 1.00 61.44 36 GLN A O 17
ATOM 25444 N N . ARG A 1 37 ? 5.681 -5.893 8.637 1.00 21.12 37 ARG A N 17
ATOM 25445 C CA . ARG A 1 37 ? 6.269 -7.239 8.651 1.00 51.14 37 ARG A CA 17
ATOM 25446 C C . ARG A 1 37 ? 6.066 -7.999 7.334 1.00 74.42 37 ARG A C 17
ATOM 25447 O O . ARG A 1 37 ? 6.146 -9.228 7.310 1.00 72.22 37 ARG A O 17
ATOM 25465 N N . ILE A 1 38 ? 5.748 -7.311 6.239 1.00 14.44 38 ILE A N 17
ATOM 25466 C CA . ILE A 1 38 ? 5.394 -7.948 4.961 1.00 73.11 38 ILE A CA 17
ATOM 25467 C C . ILE A 1 38 ? 6.103 -7.247 3.792 1.00 54.24 38 ILE A C 17
ATOM 25468 O O . ILE A 1 38 ? 6.534 -7.905 2.842 1.00 52.41 38 ILE A O 17
ATOM 25483 N N . ILE A 1 39 ? 6.201 -5.917 3.852 1.00 22.14 39 ILE A N 17
ATOM 25484 C CA . ILE A 1 39 ? 6.672 -5.042 2.780 1.00 10.55 39 ILE A CA 17
ATOM 25485 C C . ILE A 1 39 ? 8.077 -4.516 3.145 1.00 74.41 39 ILE A C 17
ATOM 25486 O O . ILE A 1 39 ? 8.745 -3.890 2.327 1.00 65.02 39 ILE A O 17
ATOM 25501 N N . GLY A 1 40 ? 8.569 -4.758 4.367 1.00 74.25 40 GLY A N 17
ATOM 25502 C CA . GLY A 1 40 ? 9.888 -4.305 4.793 1.00 43.25 40 GLY A CA 17
ATOM 25503 C C . GLY A 1 40 ? 9.998 -2.784 4.874 1.00 64.05 40 GLY A C 17
ATOM 25504 O O . GLY A 1 40 ? 11.096 -2.254 5.011 1.00 10.24 40 GLY A O 17
ATOM 25508 N N . TRP A 1 41 ? 8.875 -2.061 4.817 1.00 13.54 41 TRP A N 17
ATOM 25509 C CA . TRP A 1 41 ? 8.840 -0.603 4.748 1.00 52.33 41 TRP A CA 17
ATOM 25510 C C . TRP A 1 41 ? 9.016 0.061 6.119 1.00 2.02 41 TRP A C 17
ATOM 25511 O O . TRP A 1 41 ? 8.618 1.217 6.299 1.00 73.23 41 TRP A O 17
ATOM 25531 N N . GLY A 1 42 ? 9.552 -0.692 7.086 1.00 63.12 42 GLY A N 17
ATOM 25532 C CA . GLY A 1 42 ? 9.735 -0.334 8.480 1.00 5.11 42 GLY A CA 17
ATOM 25533 C C . GLY A 1 42 ? 8.455 0.265 8.996 1.00 24.31 42 GLY A C 17
ATOM 25534 O O . GLY A 1 42 ? 7.389 -0.350 8.918 1.00 42.32 42 GLY A O 17
ATOM 25538 N N . THR A 1 43 ? 8.564 1.515 9.412 1.00 22.13 43 THR A N 17
ATOM 25539 C CA . THR A 1 43 ? 7.428 2.360 9.682 1.00 2.44 43 THR A CA 17
ATOM 25540 C C . THR A 1 43 ? 7.877 3.787 9.420 1.00 74.44 43 THR A C 17
ATOM 25541 O O . THR A 1 43 ? 8.814 4.262 10.064 1.00 4.45 43 THR A O 17
ATOM 25552 N N . GLY A 1 44 ? 7.192 4.456 8.499 1.00 52.02 44 GLY A N 17
ATOM 25553 C CA . GLY A 1 44 ? 7.425 5.843 8.171 1.00 25.53 44 GLY A CA 17
ATOM 25554 C C . GLY A 1 44 ? 8.061 5.973 6.798 1.00 41.04 44 GLY A C 17
ATOM 25555 O O . GLY A 1 44 ? 8.005 5.060 5.964 1.00 62.30 44 GLY A O 17
ATOM 25559 N N . ALA A 1 45 ? 8.601 7.164 6.562 1.00 11.05 45 ALA A N 17
ATOM 25560 C CA . ALA A 1 45 ? 9.152 7.608 5.287 1.00 21.12 45 ALA A CA 17
ATOM 25561 C C . ALA A 1 45 ? 10.442 6.844 4.979 1.00 35.22 45 ALA A C 17
ATOM 25562 O O . ALA A 1 45 ? 10.582 6.251 3.912 1.00 31.13 45 ALA A O 17
ATOM 25569 N N . GLU A 1 46 ? 11.371 6.858 5.935 1.00 23.45 46 GLU A N 17
ATOM 25570 C CA . GLU A 1 46 ? 12.656 6.179 5.923 1.00 64.20 46 GLU A CA 17
ATOM 25571 C C . GLU A 1 46 ? 12.495 4.719 5.531 1.00 30.14 46 GLU A C 17
ATOM 25572 O O . GLU A 1 46 ? 13.056 4.275 4.527 1.00 13.22 46 GLU A O 17
ATOM 25582 N N . GLY A 1 47 ? 11.699 3.992 6.318 1.00 23.43 47 GLY A N 17
ATOM 25583 C CA . GLY A 1 47 ? 11.526 2.569 6.156 1.00 65.30 47 GLY A CA 17
ATOM 25584 C C . GLY A 1 47 ? 11.123 2.228 4.724 1.00 1.53 47 GLY A C 17
ATOM 25585 O O . GLY A 1 47 ? 11.716 1.343 4.102 1.00 50.10 47 GLY A O 17
ATOM 25589 N N . ALA A 1 48 ? 10.145 2.962 4.185 1.00 13.15 48 ALA A N 17
ATOM 25590 C CA . ALA A 1 48 ? 9.688 2.778 2.821 1.00 23.13 48 ALA A CA 17
ATOM 25591 C C . ALA A 1 48 ? 10.773 3.127 1.799 1.00 23.15 48 ALA A C 17
ATOM 25592 O O . ALA A 1 48 ? 10.878 2.431 0.792 1.00 0.13 48 ALA A O 17
ATOM 25599 N N . ARG A 1 49 ? 11.578 4.174 2.014 1.00 55.20 49 ARG A N 17
ATOM 25600 C CA . ARG A 1 49 ? 12.567 4.627 1.046 1.00 55.21 49 ARG A CA 17
ATOM 25601 C C . ARG A 1 49 ? 13.633 3.556 0.875 1.00 53.53 49 ARG A C 17
ATOM 25602 O O . ARG A 1 49 ? 13.893 3.120 -0.246 1.00 55.40 49 ARG A O 17
ATOM 25620 N N . GLN A 1 50 ? 14.233 3.135 1.987 1.00 32.44 50 GLN A N 17
ATOM 25621 C CA . GLN A 1 50 ? 15.389 2.268 2.014 1.00 64.10 50 GLN A CA 17
ATOM 25622 C C . GLN A 1 50 ? 15.055 0.894 1.446 1.00 3.20 50 GLN A C 17
ATOM 25623 O O . GLN A 1 50 ? 15.974 0.197 1.027 1.00 71.13 50 GLN A O 17
ATOM 25635 N N . ARG A 1 51 ? 13.774 0.514 1.355 1.00 60.33 51 ARG A N 17
ATOM 25636 C CA . ARG A 1 51 ? 13.383 -0.737 0.722 1.00 43.31 51 ARG A CA 17
ATOM 25637 C C . ARG A 1 51 ? 13.000 -0.547 -0.737 1.00 42.13 51 ARG A C 17
ATOM 25638 O O . ARG A 1 51 ? 13.475 -1.311 -1.574 1.00 40.11 51 ARG A O 17
ATOM 25656 N N . LEU A 1 52 ? 12.198 0.478 -1.032 1.00 60.42 52 LEU A N 17
ATOM 25657 C CA . LEU A 1 52 ? 11.709 0.848 -2.355 1.00 3.24 52 LEU A CA 17
ATOM 25658 C C . LEU A 1 52 ? 12.812 0.934 -3.366 1.00 40.43 52 LEU A C 17
ATOM 25659 O O . LEU A 1 52 ? 12.750 0.250 -4.389 1.00 73.02 52 LEU A O 17
ATOM 25674 N N . GLU A 1 53 ? 13.732 1.879 -3.149 1.00 74.34 53 GLU A N 17
ATOM 25675 C CA . GLU A 1 53 ? 14.412 2.462 -4.293 1.00 31.11 53 GLU A CA 17
ATOM 25676 C C . GLU A 1 53 ? 15.222 1.392 -5.027 1.00 34.22 53 GLU A C 17
ATOM 25677 O O . GLU A 1 53 ? 15.465 1.521 -6.220 1.00 62.04 53 GLU A O 17
ATOM 25687 N N . ASN A 1 54 ? 15.538 0.295 -4.343 1.00 62.02 54 ASN A N 17
ATOM 25688 C CA . ASN A 1 54 ? 16.534 -0.698 -4.670 1.00 43.45 54 ASN A CA 17
ATOM 25689 C C . ASN A 1 54 ? 15.969 -2.127 -4.596 1.00 3.12 54 ASN A C 17
ATOM 25690 O O . ASN A 1 54 ? 16.730 -3.093 -4.575 1.00 51.44 54 ASN A O 17
ATOM 25700 N N . ILE A 1 55 ? 14.647 -2.278 -4.513 1.00 11.30 55 ILE A N 17
ATOM 25701 C CA . ILE A 1 55 ? 13.921 -3.537 -4.335 1.00 62.43 55 ILE A CA 17
ATOM 25702 C C . ILE A 1 55 ? 14.218 -4.548 -5.454 1.00 60.42 55 ILE A C 17
ATOM 25703 O O . ILE A 1 55 ? 14.642 -4.163 -6.544 1.00 54.13 55 ILE A O 17
ATOM 25718 N N . GLN A 1 56 ? 13.962 -5.835 -5.210 1.00 41.13 56 GLN A N 17
ATOM 25719 C CA . GLN A 1 56 ? 14.200 -6.906 -6.178 1.00 32.04 56 GLN A CA 17
ATOM 25720 C C . GLN A 1 56 ? 12.864 -7.543 -6.584 1.00 53.24 56 GLN A C 17
ATOM 25721 O O . GLN A 1 56 ? 11.877 -7.395 -5.862 1.00 73.44 56 GLN A O 17
ATOM 25733 N N . PRO A 1 57 ? 12.817 -8.332 -7.672 1.00 40.44 57 PRO A N 17
ATOM 25734 C CA . PRO A 1 57 ? 11.633 -9.110 -8.015 1.00 21.44 57 PRO A CA 17
ATOM 25735 C C . PRO A 1 57 ? 11.302 -10.135 -6.924 1.00 2.52 57 PRO A C 17
ATOM 25736 O O . PRO A 1 57 ? 10.128 -10.372 -6.641 1.00 61.35 57 PRO A O 17
ATOM 25744 N N . ALA A 1 58 ? 12.310 -10.732 -6.274 1.00 42.44 58 ALA A N 17
ATOM 25745 C CA . ALA A 1 58 ? 12.030 -11.732 -5.249 1.00 14.21 58 ALA A CA 17
ATOM 25746 C C . ALA A 1 58 ? 11.328 -11.116 -4.037 1.00 31.00 58 ALA A C 17
ATOM 25747 O O . ALA A 1 58 ? 10.520 -11.795 -3.401 1.00 74.02 58 ALA A O 17
ATOM 25754 N N . ASP A 1 59 ? 11.594 -9.832 -3.762 1.00 52.45 59 ASP A N 17
ATOM 25755 C CA . ASP A 1 59 ? 10.969 -9.074 -2.679 1.00 12.32 59 ASP A CA 17
ATOM 25756 C C . ASP A 1 59 ? 9.475 -8.877 -2.947 1.00 3.34 59 ASP A C 17
ATOM 25757 O O . ASP A 1 59 ? 8.729 -8.494 -2.044 1.00 62.32 59 ASP A O 17
ATOM 25765 N N . VAL A 1 60 ? 9.013 -9.076 -4.182 1.00 21.10 60 VAL A N 17
ATOM 25766 C CA . VAL A 1 60 ? 7.608 -8.994 -4.560 1.00 4.32 60 VAL A CA 17
ATOM 25767 C C . VAL A 1 60 ? 6.966 -10.368 -4.396 1.00 23.00 60 VAL A C 17
ATOM 25768 O O . VAL A 1 60 ? 5.938 -10.486 -3.729 1.00 23.40 60 VAL A O 17
ATOM 25781 N N . SER A 1 61 ? 7.599 -11.424 -4.901 1.00 64.42 61 SER A N 17
ATOM 25782 C CA . SER A 1 61 ? 7.178 -12.819 -4.770 1.00 11.30 61 SER A CA 17
ATOM 25783 C C . SER A 1 61 ? 7.300 -13.396 -3.344 1.00 44.42 61 SER A C 17
ATOM 25784 O O . SER A 1 61 ? 7.259 -14.616 -3.176 1.00 62.03 61 SER A O 17
ATOM 25791 N N . MET A 1 62 ? 7.332 -12.563 -2.306 1.00 43.35 62 MET A N 17
ATOM 25792 C CA . MET A 1 62 ? 7.095 -12.904 -0.912 1.00 2.10 62 MET A CA 17
ATOM 25793 C C . MET A 1 62 ? 5.701 -12.408 -0.483 1.00 4.22 62 MET A C 17
ATOM 25794 O O . MET A 1 62 ? 5.006 -13.044 0.295 1.00 54.41 62 MET A O 17
ATOM 25806 N N . ILE A 1 63 ? 5.239 -11.276 -1.012 1.00 62.32 63 ILE A N 17
ATOM 25807 C CA . ILE A 1 63 ? 4.061 -10.565 -0.532 1.00 34.03 63 ILE A CA 17
ATOM 25808 C C . ILE A 1 63 ? 2.795 -11.388 -0.785 1.00 32.21 63 ILE A C 17
ATOM 25809 O O . ILE A 1 63 ? 1.872 -11.369 0.034 1.00 45.44 63 ILE A O 17
ATOM 25824 N N . LYS A 1 64 ? 2.724 -12.116 -1.901 1.00 62.25 64 LYS A N 17
ATOM 25825 C CA . LYS A 1 64 ? 1.541 -12.904 -2.233 1.00 70.01 64 LYS A CA 17
ATOM 25826 C C . LYS A 1 64 ? 1.406 -14.088 -1.291 1.00 41.25 64 LYS A C 17
ATOM 25827 O O . LYS A 1 64 ? 0.283 -14.435 -0.929 1.00 73.45 64 LYS A O 17
ATOM 25842 N N . LYS A 1 65 ? 2.521 -14.638 -0.801 1.00 45.35 65 LYS A N 17
ATOM 25843 C CA . LYS A 1 65 ? 2.499 -15.725 0.166 1.00 30.24 65 LYS A CA 17
ATOM 25844 C C . LYS A 1 65 ? 1.827 -15.289 1.469 1.00 74.45 65 LYS A C 17
ATOM 25845 O O . LYS A 1 65 ? 1.258 -16.117 2.190 1.00 13.41 65 LYS A O 17
ATOM 25860 N N . GLN A 1 66 ? 1.785 -13.984 1.745 1.00 70.22 66 GLN A N 17
ATOM 25861 C CA . GLN A 1 66 ? 1.161 -13.456 2.943 1.00 53.05 66 GLN A CA 17
ATOM 25862 C C . GLN A 1 66 ? -0.341 -13.204 2.744 1.00 14.00 66 GLN A C 17
ATOM 25863 O O . GLN A 1 66 ? -0.991 -12.710 3.669 1.00 62.13 66 GLN A O 17
ATOM 25875 N N . GLY A 1 67 ? -0.921 -13.614 1.609 1.00 54.42 67 GLY A N 17
ATOM 25876 C CA . GLY A 1 67 ? -2.364 -13.613 1.408 1.00 22.23 67 GLY A CA 17
ATOM 25877 C C . GLY A 1 67 ? -2.863 -12.394 0.640 1.00 70.13 67 GLY A C 17
ATOM 25878 O O . GLY A 1 67 ? -4.028 -12.018 0.773 1.00 62.13 67 GLY A O 17
ATOM 25882 N N . THR A 1 68 ? -1.979 -11.768 -0.133 1.00 33.04 68 THR A N 17
ATOM 25883 C CA . THR A 1 68 ? -2.195 -10.485 -0.794 1.00 21.04 68 THR A CA 17
ATOM 25884 C C . THR A 1 68 ? -2.591 -10.720 -2.263 1.00 51.22 68 THR A C 17
ATOM 25885 O O . THR A 1 68 ? -2.366 -11.815 -2.787 1.00 30.23 68 THR A O 17
ATOM 25896 N N . THR A 1 69 ? -3.122 -9.711 -2.960 1.00 32.15 69 THR A N 17
ATOM 25897 C CA . THR A 1 69 ? -3.331 -9.719 -4.408 1.00 74.31 69 THR A CA 17
ATOM 25898 C C . THR A 1 69 ? -2.979 -8.346 -4.993 1.00 11.31 69 THR A C 17
ATOM 25899 O O . THR A 1 69 ? -2.805 -7.373 -4.257 1.00 20.03 69 THR A O 17
ATOM 25910 N N . LEU A 1 70 ? -2.889 -8.268 -6.323 1.00 20.15 70 LEU A N 17
ATOM 25911 C CA . LEU A 1 70 ? -2.577 -7.059 -7.087 1.00 4.11 70 LEU A CA 17
ATOM 25912 C C . LEU A 1 70 ? -3.570 -5.919 -6.816 1.00 72.43 70 LEU A C 17
ATOM 25913 O O . LEU A 1 70 ? -3.179 -4.753 -6.724 1.00 32.04 70 LEU A O 17
ATOM 25928 N N . GLU A 1 71 ? -4.843 -6.265 -6.612 1.00 14.54 71 GLU A N 17
ATOM 25929 C CA . GLU A 1 71 ? -5.899 -5.342 -6.209 1.00 55.20 71 GLU A CA 17
ATOM 25930 C C . GLU A 1 71 ? -5.594 -4.633 -4.889 1.00 21.33 71 GLU A C 17
ATOM 25931 O O . GLU A 1 71 ? -6.032 -3.508 -4.657 1.00 52.23 71 GLU A O 17
ATOM 25941 N N . MET A 1 72 ? -4.899 -5.315 -3.983 1.00 1.52 72 MET A N 17
ATOM 25942 C CA . MET A 1 72 ? -4.611 -4.789 -2.658 1.00 24.11 72 MET A CA 17
ATOM 25943 C C . MET A 1 72 ? -3.567 -3.685 -2.786 1.00 63.11 72 MET A C 17
ATOM 25944 O O . MET A 1 72 ? -3.658 -2.629 -2.166 1.00 62.42 72 MET A O 17
ATOM 25956 N N . ILE A 1 73 ? -2.564 -3.929 -3.625 1.00 31.33 73 ILE A N 17
ATOM 25957 C CA . ILE A 1 73 ? -1.432 -3.039 -3.787 1.00 35.14 73 ILE A CA 17
ATOM 25958 C C . ILE A 1 73 ? -1.891 -1.758 -4.473 1.00 4.14 73 ILE A C 17
ATOM 25959 O O . ILE A 1 73 ? -1.539 -0.677 -4.007 1.00 61.12 73 ILE A O 17
ATOM 25974 N N . THR A 1 74 ? -2.695 -1.878 -5.528 1.00 11.12 74 THR A N 17
ATOM 25975 C CA . THR A 1 74 ? -3.232 -0.741 -6.263 1.00 60.24 74 THR A CA 17
ATOM 25976 C C . THR A 1 74 ? -4.122 0.141 -5.378 1.00 55.54 74 THR A C 17
ATOM 25977 O O . THR A 1 74 ? -3.999 1.364 -5.445 1.00 24.11 74 THR A O 17
ATOM 25988 N N . ALA A 1 75 ? -4.954 -0.432 -4.498 1.00 64.02 75 ALA A N 17
ATOM 25989 C CA . ALA A 1 75 ? -5.755 0.362 -3.569 1.00 34.25 75 ALA A CA 17
ATOM 25990 C C . ALA A 1 75 ? -4.866 1.195 -2.635 1.00 63.43 75 ALA A C 17
ATOM 25991 O O . ALA A 1 75 ? -5.064 2.404 -2.503 1.00 15.14 75 ALA A O 17
ATOM 25998 N N . TRP A 1 76 ? -3.892 0.554 -1.981 1.00 61.11 76 TRP A N 17
ATOM 25999 C CA . TRP A 1 76 ? -3.009 1.230 -1.037 1.00 24.22 76 TRP A CA 17
ATOM 26000 C C . TRP A 1 76 ? -2.093 2.242 -1.715 1.00 35.45 76 TRP A C 17
ATOM 26001 O O . TRP A 1 76 ? -1.812 3.287 -1.129 1.00 73.02 76 TRP A O 17
ATOM 26021 N N . GLN A 1 77 ? -1.620 1.939 -2.922 1.00 3.15 77 GLN A N 17
ATOM 26022 C CA . GLN A 1 77 ? -0.840 2.848 -3.739 1.00 72.12 77 GLN A CA 17
ATOM 26023 C C . GLN A 1 77 ? -1.604 4.154 -3.903 1.00 12.42 77 GLN A C 17
ATOM 26024 O O . GLN A 1 77 ? -1.097 5.206 -3.513 1.00 64.03 77 GLN A O 17
ATOM 26036 N N . ASP A 1 78 ? -2.808 4.072 -4.468 1.00 32.32 78 ASP A N 17
ATOM 26037 C CA . ASP A 1 78 ? -3.630 5.226 -4.803 1.00 24.33 78 ASP A CA 17
ATOM 26038 C C . ASP A 1 78 ? -3.926 6.042 -3.551 1.00 44.53 78 ASP A C 17
ATOM 26039 O O . ASP A 1 78 ? -3.729 7.253 -3.556 1.00 11.45 78 ASP A O 17
ATOM 26047 N N . PHE A 1 79 ? -4.308 5.389 -2.450 1.00 44.33 79 PHE A N 17
ATOM 26048 C CA . PHE A 1 79 ? -4.562 6.073 -1.187 1.00 51.30 79 PHE A CA 17
ATOM 26049 C C . PHE A 1 79 ? -3.358 6.922 -0.745 1.00 55.53 79 PHE A C 17
ATOM 26050 O O . PHE A 1 79 ? -3.541 8.058 -0.288 1.00 22.33 79 PHE A O 17
ATOM 26066 N N . TYR A 1 80 ? -2.132 6.402 -0.875 1.00 60.04 80 TYR A N 17
ATOM 26067 C CA . TYR A 1 80 ? -0.942 7.176 -0.547 1.00 53.54 80 TYR A CA 17
ATOM 26068 C C . TYR A 1 80 ? -0.675 8.258 -1.592 1.00 41.50 80 TYR A C 17
ATOM 26069 O O . TYR A 1 80 ? -0.230 9.346 -1.240 1.00 41.43 80 TYR A O 17
ATOM 26086 N N . GLU A 1 81 ? -0.941 8.025 -2.871 1.00 12.54 81 GLU A N 17
ATOM 26087 C CA . GLU A 1 81 ? -0.862 9.060 -3.903 1.00 13.33 81 GLU A CA 17
ATOM 26088 C C . GLU A 1 81 ? -1.803 10.224 -3.560 1.00 34.44 81 GLU A C 17
ATOM 26089 O O . GLU A 1 81 ? -1.416 11.393 -3.633 1.00 74.12 81 GLU A O 17
ATOM 26099 N N . GLN A 1 82 ? -2.969 9.909 -3.011 1.00 54.41 82 GLN A N 17
ATOM 26100 C CA . GLN A 1 82 ? -3.944 10.899 -2.560 1.00 75.23 82 GLN A CA 17
ATOM 26101 C C . GLN A 1 82 ? -3.445 11.700 -1.347 1.00 41.24 82 GLN A C 17
ATOM 26102 O O . GLN A 1 82 ? -3.636 12.920 -1.331 1.00 72.02 82 GLN A O 17
ATOM 26114 N N . GLU A 1 83 ? -2.801 11.087 -0.341 1.00 60.24 83 GLU A N 17
ATOM 26115 C CA . GLU A 1 83 ? -2.299 11.845 0.812 1.00 75.31 83 GLU A CA 17
ATOM 26116 C C . GLU A 1 83 ? -0.947 12.517 0.520 1.00 61.42 83 GLU A C 17
ATOM 26117 O O . GLU A 1 83 ? -0.432 13.226 1.387 1.00 22.13 83 GLU A O 17
ATOM 26127 N N . GLN A 1 84 ? -0.386 12.374 -0.691 1.00 75.33 84 GLN A N 17
ATOM 26128 C CA . GLN A 1 84 ? 0.882 13.000 -1.055 1.00 4.43 84 GLN A CA 17
ATOM 26129 C C . GLN A 1 84 ? 0.644 14.181 -1.977 1.00 72.11 84 GLN A C 17
ATOM 26130 O O . GLN A 1 84 ? 1.168 15.261 -1.749 1.00 13.14 84 GLN A O 17
ATOM 26142 N N . GLN A 1 85 ? -0.170 13.992 -3.013 1.00 21.35 85 GLN A N 17
ATOM 26143 C CA . GLN A 1 85 ? -0.364 15.010 -4.041 1.00 52.53 85 GLN A CA 17
ATOM 26144 C C . GLN A 1 85 ? -0.899 16.317 -3.435 1.00 23.03 85 GLN A C 17
ATOM 26145 O O . GLN A 1 85 ? -0.556 17.401 -3.903 1.00 61.42 85 GLN A O 17
ATOM 26157 N N . ARG A 1 86 ? -1.660 16.223 -2.333 1.00 71.31 86 ARG A N 17
ATOM 26158 C CA . ARG A 1 86 ? -2.136 17.384 -1.584 1.00 75.22 86 ARG A CA 17
ATOM 26159 C C . ARG A 1 86 ? -0.989 18.272 -1.090 1.00 35.31 86 ARG A C 17
ATOM 26160 O O . ARG A 1 86 ? -1.166 19.489 -1.112 1.00 74.31 86 ARG A O 17
ATOM 26178 N N . ASN A 1 87 ? 0.156 17.729 -0.649 1.00 22.01 87 ASN A N 17
ATOM 26179 C CA . ASN A 1 87 ? 1.242 18.521 -0.093 1.00 32.35 87 ASN A CA 17
ATOM 26180 C C . ASN A 1 87 ? 2.601 17.877 -0.339 1.00 22.42 87 ASN A C 17
ATOM 26181 O O . ASN A 1 87 ? 2.822 16.712 -0.017 1.00 22.14 87 ASN A O 17
ATOM 26191 N N . GLU A 1 88 ? 3.537 18.657 -0.876 1.00 60.14 88 GLU A N 17
ATOM 26192 C CA . GLU A 1 88 ? 4.910 18.221 -1.128 1.00 24.14 88 GLU A CA 17
ATOM 26193 C C . GLU A 1 88 ? 5.576 17.717 0.161 1.00 55.34 88 GLU A C 17
ATOM 26194 O O . GLU A 1 88 ? 6.424 16.825 0.105 1.00 35.34 88 GLU A O 17
ATOM 26204 N N . ASN A 1 89 ? 5.172 18.245 1.319 1.00 62.30 89 ASN A N 17
ATOM 26205 C CA . ASN A 1 89 ? 5.803 17.977 2.609 1.00 64.00 89 ASN A CA 17
ATOM 26206 C C . ASN A 1 89 ? 5.391 16.629 3.213 1.00 60.02 89 ASN A C 17
ATOM 26207 O O . ASN A 1 89 ? 5.666 16.401 4.393 1.00 55.31 89 ASN A O 17
ATOM 26217 N N . ASN A 1 90 ? 4.730 15.729 2.472 1.00 60.31 90 ASN A N 17
ATOM 26218 C CA . ASN A 1 90 ? 4.450 14.373 2.950 1.00 40.14 90 ASN A CA 17
ATOM 26219 C C . ASN A 1 90 ? 5.339 13.342 2.262 1.00 31.34 90 ASN A C 17
ATOM 26220 O O . ASN A 1 90 ? 4.913 12.716 1.291 1.00 0.31 90 ASN A O 17
ATOM 26230 N N . PRO A 1 91 ? 6.561 13.108 2.758 1.00 60.31 91 PRO A N 17
ATOM 26231 C CA . PRO A 1 91 ? 7.444 12.083 2.219 1.00 11.31 91 PRO A CA 17
ATOM 26232 C C . PRO A 1 91 ? 6.958 10.667 2.552 1.00 40.22 91 PRO A C 17
ATOM 26233 O O . PRO A 1 91 ? 7.312 9.732 1.838 1.00 71.00 91 PRO A O 17
ATOM 26241 N N . THR A 1 92 ? 6.158 10.489 3.608 1.00 32.14 92 THR A N 17
ATOM 26242 C CA . THR A 1 92 ? 5.739 9.189 4.105 1.00 20.45 92 THR A CA 17
ATOM 26243 C C . THR A 1 92 ? 4.915 8.503 3.028 1.00 52.11 92 THR A C 17
ATOM 26244 O O . THR A 1 92 ? 5.317 7.462 2.504 1.00 41.13 92 THR A O 17
ATOM 26255 N N . ALA A 1 93 ? 3.792 9.119 2.656 1.00 61.40 93 ALA A N 17
ATOM 26256 C CA . ALA A 1 93 ? 2.960 8.620 1.581 1.00 21.32 93 ALA A CA 17
ATOM 26257 C C . ALA A 1 93 ? 3.754 8.522 0.283 1.00 13.31 93 ALA A C 17
ATOM 26258 O O . ALA A 1 93 ? 3.631 7.540 -0.439 1.00 75.33 93 ALA A O 17
ATOM 26265 N N . LYS A 1 94 ? 4.588 9.524 -0.004 1.00 24.23 94 LYS A N 17
ATOM 26266 C CA . LYS A 1 94 ? 5.391 9.557 -1.223 1.00 42.50 94 LYS A CA 17
ATOM 26267 C C . LYS A 1 94 ? 6.185 8.267 -1.444 1.00 1.12 94 LYS A C 17
ATOM 26268 O O . LYS A 1 94 ? 6.025 7.616 -2.479 1.00 15.35 94 LYS A O 17
ATOM 26283 N N . TYR A 1 95 ? 7.026 7.879 -0.482 1.00 4.12 95 TYR A N 17
ATOM 26284 C CA . TYR A 1 95 ? 7.816 6.658 -0.601 1.00 44.41 95 TYR A CA 17
ATOM 26285 C C . TYR A 1 95 ? 6.914 5.418 -0.601 1.00 44.54 95 TYR A C 17
ATOM 26286 O O . TYR A 1 95 ? 7.148 4.507 -1.392 1.00 4.12 95 TYR A O 17
ATOM 26303 N N . ARG A 1 96 ? 5.879 5.366 0.246 1.00 42.41 96 ARG A N 17
ATOM 26304 C CA . ARG A 1 96 ? 4.914 4.269 0.315 1.00 44.21 96 ARG A CA 17
ATOM 26305 C C . ARG A 1 96 ? 4.264 3.974 -1.025 1.00 31.34 96 ARG A C 17
ATOM 26306 O O . ARG A 1 96 ? 4.303 2.839 -1.481 1.00 72.24 96 ARG A O 17
ATOM 26324 N N . ALA A 1 97 ? 3.665 4.984 -1.635 1.00 52.42 97 ALA A N 17
ATOM 26325 C CA . ALA A 1 97 ? 3.015 4.905 -2.932 1.00 41.44 97 ALA A CA 17
ATOM 26326 C C . ALA A 1 97 ? 3.991 4.316 -3.932 1.00 21.14 97 ALA A C 17
ATOM 26327 O O . ALA A 1 97 ? 3.694 3.310 -4.565 1.00 51.24 97 ALA A O 17
ATOM 26334 N N . ARG A 1 98 ? 5.174 4.926 -4.038 1.00 44.40 98 ARG A N 17
ATOM 26335 C CA . ARG A 1 98 ? 6.194 4.481 -4.970 1.00 64.04 98 ARG A CA 17
ATOM 26336 C C . ARG A 1 98 ? 6.592 3.028 -4.743 1.00 31.11 98 ARG A C 17
ATOM 26337 O O . ARG A 1 98 ? 6.840 2.303 -5.702 1.00 11.14 98 ARG A O 17
ATOM 26355 N N . LEU A 1 99 ? 6.683 2.609 -3.483 1.00 2.13 99 LEU A N 17
ATOM 26356 C CA . LEU A 1 99 ? 6.964 1.234 -3.114 1.00 61.10 99 LEU A CA 17
ATOM 26357 C C . LEU A 1 99 ? 5.868 0.332 -3.685 1.00 2.33 99 LEU A C 17
ATOM 26358 O O . LEU A 1 99 ? 6.165 -0.520 -4.510 1.00 42.30 99 LEU A O 17
ATOM 26373 N N . MET A 1 100 ? 4.607 0.564 -3.315 1.00 22.11 100 MET A N 17
ATOM 26374 C CA . MET A 1 100 ? 3.457 -0.197 -3.813 1.00 52.23 100 MET A CA 17
ATOM 26375 C C . MET A 1 100 ? 3.409 -0.236 -5.350 1.00 21.24 100 MET A C 17
ATOM 26376 O O . MET A 1 100 ? 3.264 -1.308 -5.931 1.00 14.45 100 MET A O 17
ATOM 26388 N N . LYS A 1 101 ? 3.605 0.904 -6.010 1.00 44.40 101 LYS A N 17
ATOM 26389 C CA . LYS A 1 101 ? 3.693 1.041 -7.461 1.00 62.14 101 LYS A CA 17
ATOM 26390 C C . LYS A 1 101 ? 4.671 0.033 -8.056 1.00 1.23 101 LYS A C 17
ATOM 26391 O O . LYS A 1 101 ? 4.292 -0.809 -8.865 1.00 35.34 101 LYS A O 17
ATOM 26406 N N . LYS A 1 102 ? 5.925 0.100 -7.614 1.00 4.14 102 LYS A N 17
ATOM 26407 C CA . LYS A 1 102 ? 6.999 -0.779 -8.077 1.00 54.51 102 LYS A CA 17
ATOM 26408 C C . LYS A 1 102 ? 6.705 -2.245 -7.801 1.00 44.52 102 LYS A C 17
ATOM 26409 O O . LYS A 1 102 ? 7.294 -3.122 -8.432 1.00 12.42 102 LYS A O 17
ATOM 26424 N N . ILE A 1 103 ? 5.860 -2.544 -6.821 1.00 34.05 103 ILE A N 17
ATOM 26425 C CA . ILE A 1 103 ? 5.546 -3.915 -6.487 1.00 1.25 103 ILE A CA 17
ATOM 26426 C C . ILE A 1 103 ? 4.653 -4.499 -7.589 1.00 32.02 103 ILE A C 17
ATOM 26427 O O . ILE A 1 103 ? 4.921 -5.610 -8.042 1.00 74.31 103 ILE A O 17
ATOM 26442 N N . ALA A 1 104 ? 3.656 -3.761 -8.086 1.00 2.14 104 ALA A N 17
ATOM 26443 C CA . ALA A 1 104 ? 2.833 -4.214 -9.207 1.00 71.00 104 ALA A CA 17
ATOM 26444 C C . ALA A 1 104 ? 3.622 -4.318 -10.519 1.00 4.22 104 ALA A C 17
ATOM 26445 O O . ALA A 1 104 ? 3.262 -5.095 -11.403 1.00 21.31 104 ALA A O 17
ATOM 26452 N N . ASP A 1 105 ? 4.726 -3.581 -10.641 1.00 52.22 105 ASP A N 17
ATOM 26453 C CA . ASP A 1 105 ? 5.564 -3.596 -11.843 1.00 22.43 105 ASP A CA 17
ATOM 26454 C C . ASP A 1 105 ? 6.324 -4.915 -11.944 1.00 2.41 105 ASP A C 17
ATOM 26455 O O . ASP A 1 105 ? 6.788 -5.285 -13.018 1.00 1.12 105 ASP A O 17
ATOM 26463 N N . LEU A 1 106 ? 6.481 -5.623 -10.828 1.00 60.41 106 LEU A N 17
ATOM 26464 C CA . LEU A 1 106 ? 7.313 -6.811 -10.684 1.00 74.12 106 LEU A CA 17
ATOM 26465 C C . LEU A 1 106 ? 6.473 -8.021 -10.300 1.00 35.24 106 LEU A C 17
ATOM 26466 O O . LEU A 1 106 ? 7.040 -9.039 -9.892 1.00 41.35 106 LEU A O 17
ATOM 26481 N N . TRP A 1 107 ? 5.148 -7.903 -10.424 1.00 21.14 107 TRP A N 17
ATOM 26482 C CA . TRP A 1 107 ? 4.208 -8.879 -9.916 1.00 42.55 107 TRP A CA 17
ATOM 26483 C C . TRP A 1 107 ? 4.499 -10.252 -10.503 1.00 35.14 107 TRP A C 17
ATOM 26484 O O . TRP A 1 107 ? 4.795 -10.374 -11.709 1.00 22.13 107 TRP A O 17
ATOM 26504 N N . GLY A 1 1 ? -4.761 12.502 12.783 1.00 74.32 1 GLY A N 18
ATOM 26505 C CA . GLY A 1 1 ? -5.910 12.263 11.905 1.00 5.24 1 GLY A CA 18
ATOM 26506 C C . GLY A 1 1 ? -6.747 11.127 12.452 1.00 61.33 1 GLY A C 18
ATOM 26507 O O . GLY A 1 1 ? -6.544 9.979 12.060 1.00 71.21 1 GLY A O 18
ATOM 26511 N N . THR A 1 2 ? -7.652 11.432 13.380 1.00 31.10 2 THR A N 18
ATOM 26512 C CA . THR A 1 2 ? -8.391 10.442 14.153 1.00 3.40 2 THR A CA 18
ATOM 26513 C C . THR A 1 2 ? -9.272 9.562 13.246 1.00 24.14 2 THR A C 18
ATOM 26514 O O . THR A 1 2 ? -9.671 9.987 12.156 1.00 13.30 2 THR A O 18
ATOM 26525 N N . ASP A 1 3 ? -9.605 8.351 13.703 1.00 32.00 3 ASP A N 18
ATOM 26526 C CA . ASP A 1 3 ? -10.364 7.342 12.965 1.00 50.35 3 ASP A CA 18
ATOM 26527 C C . ASP A 1 3 ? -11.464 6.785 13.864 1.00 32.35 3 ASP A C 18
ATOM 26528 O O . ASP A 1 3 ? -11.177 6.313 14.965 1.00 31.23 3 ASP A O 18
ATOM 26536 N N . PHE A 1 4 ? -12.725 6.925 13.437 1.00 70.13 4 PHE A N 18
ATOM 26537 C CA . PHE A 1 4 ? -13.929 6.399 14.085 1.00 30.02 4 PHE A CA 18
ATOM 26538 C C . PHE A 1 4 ? -15.101 6.459 13.093 1.00 13.11 4 PHE A C 18
ATOM 26539 O O . PHE A 1 4 ? -14.908 6.860 11.939 1.00 31.02 4 PHE A O 18
ATOM 26555 N N . GLY A 1 5 ? -16.319 6.128 13.530 1.00 24.42 5 GLY A N 18
ATOM 26556 C CA . GLY A 1 5 ? -17.565 6.394 12.809 1.00 2.51 5 GLY A CA 18
ATOM 26557 C C . GLY A 1 5 ? -18.087 5.170 12.058 1.00 54.34 5 GLY A C 18
ATOM 26558 O O . GLY A 1 5 ? -18.794 5.318 11.059 1.00 42.54 5 GLY A O 18
ATOM 26562 N N . THR A 1 6 ? -17.713 3.975 12.515 1.00 1.24 6 THR A N 18
ATOM 26563 C CA . THR A 1 6 ? -17.856 2.680 11.857 1.00 73.14 6 THR A CA 18
ATOM 26564 C C . THR A 1 6 ? -18.223 1.615 12.897 1.00 74.10 6 THR A C 18
ATOM 26565 O O . THR A 1 6 ? -18.035 0.420 12.672 1.00 22.22 6 THR A O 18
ATOM 26576 N N . THR A 1 7 ? -18.781 2.024 14.040 1.00 42.20 7 THR A N 18
ATOM 26577 C CA . THR A 1 7 ? -19.409 1.166 15.042 1.00 50.22 7 THR A CA 18
ATOM 26578 C C . THR A 1 7 ? -20.754 0.602 14.510 1.00 65.00 7 THR A C 18
ATOM 26579 O O . THR A 1 7 ? -21.716 0.400 15.249 1.00 4.21 7 THR A O 18
ATOM 26590 N N . ASN A 1 8 ? -20.863 0.415 13.195 1.00 72.10 8 ASN A N 18
ATOM 26591 C CA . ASN A 1 8 ? -22.035 -0.015 12.449 1.00 15.51 8 ASN A CA 18
ATOM 26592 C C . ASN A 1 8 ? -21.507 -0.691 11.167 1.00 24.14 8 ASN A C 18
ATOM 26593 O O . ASN A 1 8 ? -20.322 -1.037 11.122 1.00 44.51 8 ASN A O 18
ATOM 26603 N N . ASN A 1 9 ? -22.321 -0.889 10.129 1.00 22.45 9 ASN A N 18
ATOM 26604 C CA . ASN A 1 9 ? -21.979 -1.441 8.806 1.00 20.42 9 ASN A CA 18
ATOM 26605 C C . ASN A 1 9 ? -23.248 -1.457 7.944 1.00 73.31 9 ASN A C 18
ATOM 26606 O O . ASN A 1 9 ? -24.294 -1.883 8.447 1.00 54.50 9 ASN A O 18
ATOM 26616 N N . PHE A 1 10 ? -23.191 -1.026 6.678 1.00 61.20 10 PHE A N 18
ATOM 26617 C CA . PHE A 1 10 ? -24.367 -0.942 5.807 1.00 35.12 10 PHE A CA 18
ATOM 26618 C C . PHE A 1 10 ? -24.080 -1.154 4.316 1.00 14.25 10 PHE A C 18
ATOM 26619 O O . PHE A 1 10 ? -22.958 -0.919 3.856 1.00 43.21 10 PHE A O 18
ATOM 26635 N N . VAL A 1 11 ? -25.129 -1.504 3.555 1.00 44.52 11 VAL A N 18
ATOM 26636 C CA . VAL A 1 11 ? -25.183 -1.509 2.088 1.00 54.11 11 VAL A CA 18
ATOM 26637 C C . VAL A 1 11 ? -26.649 -1.504 1.619 1.00 64.33 11 VAL A C 18
ATOM 26638 O O . VAL A 1 11 ? -27.518 -2.077 2.287 1.00 13.31 11 VAL A O 18
ATOM 26651 N N . SER A 1 12 ? -26.918 -0.885 0.466 1.00 14.44 12 SER A N 18
ATOM 26652 C CA . SER A 1 12 ? -28.136 -0.992 -0.338 1.00 24.33 12 SER A CA 18
ATOM 26653 C C . SER A 1 12 ? -27.783 -0.689 -1.811 1.00 0.14 12 SER A C 18
ATOM 26654 O O . SER A 1 12 ? -26.669 -0.238 -2.089 1.00 33.24 12 SER A O 18
ATOM 26661 N N . PRO A 1 13 ? -28.662 -0.986 -2.785 1.00 31.41 13 PRO A N 18
ATOM 26662 C CA . PRO A 1 13 ? -28.541 -0.492 -4.152 1.00 43.01 13 PRO A CA 18
ATOM 26663 C C . PRO A 1 13 ? -28.715 1.025 -4.222 1.00 4.44 13 PRO A C 18
ATOM 26664 O O . PRO A 1 13 ? -29.828 1.526 -4.426 1.00 61.33 13 PRO A O 18
ATOM 26672 N N . ASN A 1 14 ? -27.641 1.785 -4.031 1.00 14.23 14 ASN A N 18
ATOM 26673 C CA . ASN A 1 14 ? -27.785 3.233 -3.918 1.00 20.13 14 ASN A CA 18
ATOM 26674 C C . ASN A 1 14 ? -26.530 4.037 -4.197 1.00 13.15 14 ASN A C 18
ATOM 26675 O O . ASN A 1 14 ? -26.456 5.214 -3.832 1.00 33.22 14 ASN A O 18
ATOM 26685 N N . LEU A 1 15 ? -25.536 3.432 -4.832 1.00 74.30 15 LEU A N 18
ATOM 26686 C CA . LEU A 1 15 ? -24.274 4.096 -5.087 1.00 54.21 15 LEU A CA 18
ATOM 26687 C C . LEU A 1 15 ? -24.415 5.006 -6.309 1.00 72.33 15 LEU A C 18
ATOM 26688 O O . LEU A 1 15 ? -24.085 4.641 -7.440 1.00 54.03 15 LEU A O 18
ATOM 26703 N N . GLN A 1 16 ? -24.955 6.194 -6.056 1.00 73.51 16 GLN A N 18
ATOM 26704 C CA . GLN A 1 16 ? -25.310 7.249 -7.001 1.00 71.51 16 GLN A CA 18
ATOM 26705 C C . GLN A 1 16 ? -24.195 8.298 -7.133 1.00 13.21 16 GLN A C 18
ATOM 26706 O O . GLN A 1 16 ? -24.462 9.463 -7.429 1.00 54.31 16 GLN A O 18
ATOM 26718 N N . LEU A 1 17 ? -22.952 7.931 -6.824 1.00 51.00 17 LEU A N 18
ATOM 26719 C CA . LEU A 1 17 ? -21.772 8.763 -6.724 1.00 22.24 17 LEU A CA 18
ATOM 26720 C C . LEU A 1 17 ? -20.594 7.800 -6.803 1.00 51.30 17 LEU A C 18
ATOM 26721 O O . LEU A 1 17 ? -20.647 6.691 -6.275 1.00 55.22 17 LEU A O 18
ATOM 26736 N N . LYS A 1 18 ? -19.576 8.143 -7.576 1.00 44.02 18 LYS A N 18
ATOM 26737 C CA . LYS A 1 18 ? -18.311 7.399 -7.616 1.00 51.32 18 LYS A CA 18
ATOM 26738 C C . LYS A 1 18 ? -17.371 7.958 -6.553 1.00 62.21 18 LYS A C 18
ATOM 26739 O O . LYS A 1 18 ? -17.244 9.181 -6.425 1.00 14.02 18 LYS A O 18
ATOM 26754 N N . GLN A 1 19 ? -16.711 7.077 -5.804 1.00 3.14 19 GLN A N 18
ATOM 26755 C CA . GLN A 1 19 ? -16.031 7.400 -4.557 1.00 2.13 19 GLN A CA 18
ATOM 26756 C C . GLN A 1 19 ? -14.558 6.980 -4.601 1.00 4.34 19 GLN A C 18
ATOM 26757 O O . GLN A 1 19 ? -14.107 6.367 -5.569 1.00 74.51 19 GLN A O 18
ATOM 26769 N N . ASN A 1 20 ? -13.823 7.257 -3.521 1.00 41.11 20 ASN A N 18
ATOM 26770 C CA . ASN A 1 20 ? -12.425 6.861 -3.358 1.00 41.10 20 ASN A CA 18
ATOM 26771 C C . ASN A 1 20 ? -12.332 5.379 -2.996 1.00 24.41 20 ASN A C 18
ATOM 26772 O O . ASN A 1 20 ? -12.225 5.008 -1.824 1.00 32.12 20 ASN A O 18
ATOM 26782 N N . VAL A 1 21 ? -12.402 4.503 -3.987 1.00 71.42 21 VAL A N 18
ATOM 26783 C CA . VAL A 1 21 ? -12.139 3.081 -3.776 1.00 20.14 21 VAL A CA 18
ATOM 26784 C C . VAL A 1 21 ? -10.614 2.882 -3.638 1.00 2.24 21 VAL A C 18
ATOM 26785 O O . VAL A 1 21 ? -9.837 3.799 -3.923 1.00 60.51 21 VAL A O 18
ATOM 26798 N N . LEU A 1 22 ? -10.183 1.715 -3.148 1.00 43.33 22 LEU A N 18
ATOM 26799 C CA . LEU A 1 22 ? -8.776 1.337 -2.982 1.00 22.11 22 LEU A CA 18
ATOM 26800 C C . LEU A 1 22 ? -8.378 0.291 -4.035 1.00 52.33 22 LEU A C 18
ATOM 26801 O O . LEU A 1 22 ? -9.251 -0.453 -4.500 1.00 53.10 22 LEU A O 18
ATOM 26816 N N . PRO A 1 23 ? -7.082 0.141 -4.359 1.00 64.31 23 PRO A N 18
ATOM 26817 C CA . PRO A 1 23 ? -6.570 -0.984 -5.145 1.00 44.33 23 PRO A CA 18
ATOM 26818 C C . PRO A 1 23 ? -6.789 -2.349 -4.455 1.00 15.03 23 PRO A C 18
ATOM 26819 O O . PRO A 1 23 ? -7.108 -2.402 -3.261 1.00 14.33 23 PRO A O 18
ATOM 26827 N N . PRO A 1 24 ? -6.667 -3.459 -5.206 1.00 32.32 24 PRO A N 18
ATOM 26828 C CA . PRO A 1 24 ? -6.951 -4.811 -4.732 1.00 14.15 24 PRO A CA 18
ATOM 26829 C C . PRO A 1 24 ? -5.809 -5.415 -3.904 1.00 62.43 24 PRO A C 18
ATOM 26830 O O . PRO A 1 24 ? -4.723 -4.851 -3.783 1.00 35.21 24 PRO A O 18
ATOM 26838 N N . THR A 1 25 ? -6.042 -6.596 -3.335 1.00 61.11 25 THR A N 18
ATOM 26839 C CA . THR A 1 25 ? -5.151 -7.270 -2.395 1.00 20.42 25 THR A CA 18
ATOM 26840 C C . THR A 1 25 ? -5.154 -8.776 -2.688 1.00 31.21 25 THR A C 18
ATOM 26841 O O . THR A 1 25 ? -6.137 -9.282 -3.242 1.00 42.23 25 THR A O 18
ATOM 26852 N N . PRO A 1 26 ? -4.106 -9.525 -2.299 1.00 72.50 26 PRO A N 18
ATOM 26853 C CA . PRO A 1 26 ? -4.075 -10.974 -2.476 1.00 4.12 26 PRO A CA 18
ATOM 26854 C C . PRO A 1 26 ? -5.129 -11.606 -1.563 1.00 1.43 26 PRO A C 18
ATOM 26855 O O . PRO A 1 26 ? -5.506 -11.027 -0.535 1.00 72.32 26 PRO A O 18
ATOM 26863 N N . LYS A 1 27 ? -5.605 -12.804 -1.903 1.00 4.44 27 LYS A N 18
ATOM 26864 C CA . LYS A 1 27 ? -6.756 -13.435 -1.249 1.00 3.23 27 LYS A CA 18
ATOM 26865 C C . LYS A 1 27 ? -6.397 -14.095 0.091 1.00 41.02 27 LYS A C 18
ATOM 26866 O O . LYS A 1 27 ? -6.740 -15.250 0.332 1.00 71.53 27 LYS A O 18
ATOM 26881 N N . ASN A 1 28 ? -5.636 -13.410 0.947 1.00 42.42 28 ASN A N 18
ATOM 26882 C CA . ASN A 1 28 ? -4.980 -14.022 2.078 1.00 3.01 28 ASN A CA 18
ATOM 26883 C C . ASN A 1 28 ? -5.042 -13.179 3.330 1.00 1.02 28 ASN A C 18
ATOM 26884 O O . ASN A 1 28 ? -5.145 -13.758 4.408 1.00 44.24 28 ASN A O 18
ATOM 26894 N N . ILE A 1 29 ? -4.890 -11.855 3.240 1.00 75.13 29 ILE A N 18
ATOM 26895 C CA . ILE A 1 29 ? -4.810 -11.001 4.411 1.00 1.02 29 ILE A CA 18
ATOM 26896 C C . ILE A 1 29 ? -5.468 -9.649 4.072 1.00 35.33 29 ILE A C 18
ATOM 26897 O O . ILE A 1 29 ? -5.628 -9.326 2.888 1.00 64.52 29 ILE A O 18
ATOM 26912 N N . PRO A 1 30 ? -5.849 -8.844 5.074 1.00 15.42 30 PRO A N 18
ATOM 26913 C CA . PRO A 1 30 ? -6.424 -7.520 4.852 1.00 51.42 30 PRO A CA 18
ATOM 26914 C C . PRO A 1 30 ? -5.345 -6.515 4.412 1.00 75.23 30 PRO A C 18
ATOM 26915 O O . PRO A 1 30 ? -4.151 -6.777 4.559 1.00 61.20 30 PRO A O 18
ATOM 26923 N N . LEU A 1 31 ? -5.741 -5.329 3.939 1.00 55.31 31 LEU A N 18
ATOM 26924 C CA . LEU A 1 31 ? -4.832 -4.209 3.652 1.00 73.33 31 LEU A CA 18
ATOM 26925 C C . LEU A 1 31 ? -3.877 -3.928 4.828 1.00 62.34 31 LEU A C 18
ATOM 26926 O O . LEU A 1 31 ? -2.662 -3.956 4.618 1.00 34.31 31 LEU A O 18
ATOM 26941 N N . PRO A 1 32 ? -4.350 -3.729 6.075 1.00 34.52 32 PRO A N 18
ATOM 26942 C CA . PRO A 1 32 ? -3.490 -3.571 7.253 1.00 21.52 32 PRO A CA 18
ATOM 26943 C C . PRO A 1 32 ? -2.595 -4.782 7.599 1.00 2.05 32 PRO A C 18
ATOM 26944 O O . PRO A 1 32 ? -1.946 -4.768 8.645 1.00 52.03 32 PRO A O 18
ATOM 26952 N N . ALA A 1 33 ? -2.554 -5.836 6.782 1.00 20.13 33 ALA A N 18
ATOM 26953 C CA . ALA A 1 33 ? -1.617 -6.951 6.880 1.00 42.32 33 ALA A CA 18
ATOM 26954 C C . ALA A 1 33 ? -0.739 -7.050 5.636 1.00 4.31 33 ALA A C 18
ATOM 26955 O O . ALA A 1 33 ? 0.461 -7.292 5.774 1.00 1.03 33 ALA A O 18
ATOM 26962 N N . PHE A 1 34 ? -1.297 -6.807 4.441 1.00 11.13 34 PHE A N 18
ATOM 26963 C CA . PHE A 1 34 ? -0.585 -6.939 3.166 1.00 11.11 34 PHE A CA 18
ATOM 26964 C C . PHE A 1 34 ? 0.617 -5.986 3.039 1.00 75.55 34 PHE A C 18
ATOM 26965 O O . PHE A 1 34 ? 1.418 -6.109 2.116 1.00 12.10 34 PHE A O 18
ATOM 26981 N N . GLY A 1 35 ? 0.773 -5.053 3.968 1.00 23.11 35 GLY A N 18
ATOM 26982 C CA . GLY A 1 35 ? 1.930 -4.199 4.096 1.00 14.22 35 GLY A CA 18
ATOM 26983 C C . GLY A 1 35 ? 2.733 -4.591 5.326 1.00 21.53 35 GLY A C 18
ATOM 26984 O O . GLY A 1 35 ? 3.878 -5.019 5.189 1.00 12.21 35 GLY A O 18
ATOM 26988 N N . GLN A 1 36 ? 2.153 -4.457 6.527 1.00 35.42 36 GLN A N 18
ATOM 26989 C CA . GLN A 1 36 ? 2.913 -4.471 7.786 1.00 13.41 36 GLN A CA 18
ATOM 26990 C C . GLN A 1 36 ? 3.812 -5.702 7.949 1.00 55.15 36 GLN A C 18
ATOM 26991 O O . GLN A 1 36 ? 4.914 -5.590 8.489 1.00 52.21 36 GLN A O 18
ATOM 27003 N N . ARG A 1 37 ? 3.369 -6.868 7.468 1.00 74.44 37 ARG A N 18
ATOM 27004 C CA . ARG A 1 37 ? 4.066 -8.138 7.674 1.00 44.44 37 ARG A CA 18
ATOM 27005 C C . ARG A 1 37 ? 4.629 -8.735 6.387 1.00 40.13 37 ARG A C 18
ATOM 27006 O O . ARG A 1 37 ? 5.159 -9.843 6.415 1.00 1.01 37 ARG A O 18
ATOM 27024 N N . ILE A 1 38 ? 4.525 -8.020 5.267 1.00 71.14 38 ILE A N 18
ATOM 27025 C CA . ILE A 1 38 ? 4.885 -8.515 3.938 1.00 21.30 38 ILE A CA 18
ATOM 27026 C C . ILE A 1 38 ? 5.915 -7.573 3.317 1.00 31.21 38 ILE A C 18
ATOM 27027 O O . ILE A 1 38 ? 6.897 -8.033 2.742 1.00 74.11 38 ILE A O 18
ATOM 27042 N N . ILE A 1 39 ? 5.708 -6.267 3.473 1.00 40.12 39 ILE A N 18
ATOM 27043 C CA . ILE A 1 39 ? 6.522 -5.171 2.955 1.00 75.15 39 ILE A CA 18
ATOM 27044 C C . ILE A 1 39 ? 7.353 -4.567 4.107 1.00 32.52 39 ILE A C 18
ATOM 27045 O O . ILE A 1 39 ? 8.185 -3.690 3.901 1.00 21.40 39 ILE A O 18
ATOM 27060 N N . GLY A 1 40 ? 7.110 -4.990 5.355 1.00 14.43 40 GLY A N 18
ATOM 27061 C CA . GLY A 1 40 ? 7.909 -4.598 6.514 1.00 63.55 40 GLY A CA 18
ATOM 27062 C C . GLY A 1 40 ? 7.814 -3.114 6.866 1.00 60.25 40 GLY A C 18
ATOM 27063 O O . GLY A 1 40 ? 8.512 -2.639 7.757 1.00 2.31 40 GLY A O 18
ATOM 27067 N N . TRP A 1 41 ? 6.939 -2.366 6.193 1.00 24.11 41 TRP A N 18
ATOM 27068 C CA . TRP A 1 41 ? 6.859 -0.910 6.173 1.00 33.24 41 TRP A CA 18
ATOM 27069 C C . TRP A 1 41 ? 6.292 -0.282 7.456 1.00 41.03 41 TRP A C 18
ATOM 27070 O O . TRP A 1 41 ? 5.718 0.814 7.399 1.00 71.25 41 TRP A O 18
ATOM 27090 N N . GLY A 1 42 ? 6.381 -0.990 8.584 1.00 51.22 42 GLY A N 18
ATOM 27091 C CA . GLY A 1 42 ? 5.673 -0.727 9.823 1.00 15.32 42 GLY A CA 18
ATOM 27092 C C . GLY A 1 42 ? 4.227 -0.425 9.497 1.00 64.41 42 GLY A C 18
ATOM 27093 O O . GLY A 1 42 ? 3.543 -1.318 9.010 1.00 31.24 42 GLY A O 18
ATOM 27097 N N . THR A 1 43 ? 3.802 0.830 9.639 1.00 33.11 43 THR A N 18
ATOM 27098 C CA . THR A 1 43 ? 2.577 1.321 8.991 1.00 31.14 43 THR A CA 18
ATOM 27099 C C . THR A 1 43 ? 2.487 2.853 8.908 1.00 23.24 43 THR A C 18
ATOM 27100 O O . THR A 1 43 ? 1.456 3.406 8.529 1.00 42.01 43 THR A O 18
ATOM 27111 N N . GLY A 1 44 ? 3.586 3.560 9.150 1.00 15.22 44 GLY A N 18
ATOM 27112 C CA . GLY A 1 44 ? 3.509 4.952 9.603 1.00 13.33 44 GLY A CA 18
ATOM 27113 C C . GLY A 1 44 ? 4.645 5.852 9.139 1.00 24.42 44 GLY A C 18
ATOM 27114 O O . GLY A 1 44 ? 5.239 6.528 9.974 1.00 15.12 44 GLY A O 18
ATOM 27118 N N . ALA A 1 45 ? 4.922 5.908 7.831 1.00 41.24 45 ALA A N 18
ATOM 27119 C CA . ALA A 1 45 ? 5.944 6.744 7.175 1.00 33.20 45 ALA A CA 18
ATOM 27120 C C . ALA A 1 45 ? 7.363 6.278 7.528 1.00 12.40 45 ALA A C 18
ATOM 27121 O O . ALA A 1 45 ? 8.103 5.812 6.667 1.00 74.21 45 ALA A O 18
ATOM 27128 N N . GLU A 1 46 ? 7.745 6.389 8.797 1.00 73.15 46 GLU A N 18
ATOM 27129 C CA . GLU A 1 46 ? 8.961 5.868 9.412 1.00 3.04 46 GLU A CA 18
ATOM 27130 C C . GLU A 1 46 ? 9.112 4.397 9.079 1.00 23.10 46 GLU A C 18
ATOM 27131 O O . GLU A 1 46 ? 10.089 4.014 8.443 1.00 61.31 46 GLU A O 18
ATOM 27141 N N . GLY A 1 47 ? 8.089 3.603 9.407 1.00 53.41 47 GLY A N 18
ATOM 27142 C CA . GLY A 1 47 ? 8.046 2.183 9.117 1.00 31.32 47 GLY A CA 18
ATOM 27143 C C . GLY A 1 47 ? 8.509 1.873 7.689 1.00 4.11 47 GLY A C 18
ATOM 27144 O O . GLY A 1 47 ? 9.273 0.931 7.485 1.00 71.23 47 GLY A O 18
ATOM 27148 N N . ALA A 1 48 ? 8.029 2.644 6.707 1.00 54.32 48 ALA A N 18
ATOM 27149 C CA . ALA A 1 48 ? 8.379 2.492 5.307 1.00 52.31 48 ALA A CA 18
ATOM 27150 C C . ALA A 1 48 ? 9.814 2.949 5.041 1.00 61.11 48 ALA A C 18
ATOM 27151 O O . ALA A 1 48 ? 10.519 2.256 4.316 1.00 44.03 48 ALA A O 18
ATOM 27158 N N . ARG A 1 49 ? 10.268 4.079 5.598 1.00 51.15 49 ARG A N 18
ATOM 27159 C CA . ARG A 1 49 ? 11.615 4.601 5.350 1.00 23.22 49 ARG A CA 18
ATOM 27160 C C . ARG A 1 49 ? 12.658 3.541 5.682 1.00 34.50 49 ARG A C 18
ATOM 27161 O O . ARG A 1 49 ? 13.550 3.298 4.874 1.00 15.11 49 ARG A O 18
ATOM 27179 N N . GLN A 1 50 ? 12.525 2.888 6.835 1.00 1.23 50 GLN A N 18
ATOM 27180 C CA . GLN A 1 50 ? 13.537 1.988 7.359 1.00 2.04 50 GLN A CA 18
ATOM 27181 C C . GLN A 1 50 ? 13.553 0.649 6.619 1.00 20.11 50 GLN A C 18
ATOM 27182 O O . GLN A 1 50 ? 14.429 -0.166 6.879 1.00 1.43 50 GLN A O 18
ATOM 27194 N N . ARG A 1 51 ? 12.649 0.413 5.658 1.00 32.30 51 ARG A N 18
ATOM 27195 C CA . ARG A 1 51 ? 12.784 -0.696 4.706 1.00 44.01 51 ARG A CA 18
ATOM 27196 C C . ARG A 1 51 ? 13.013 -0.232 3.264 1.00 31.54 51 ARG A C 18
ATOM 27197 O O . ARG A 1 51 ? 13.530 -0.993 2.454 1.00 53.05 51 ARG A O 18
ATOM 27215 N N . LEU A 1 52 ? 12.654 1.006 2.933 1.00 11.04 52 LEU A N 18
ATOM 27216 C CA . LEU A 1 52 ? 12.780 1.608 1.612 1.00 52.41 52 LEU A CA 18
ATOM 27217 C C . LEU A 1 52 ? 14.239 1.736 1.201 1.00 54.12 52 LEU A C 18
ATOM 27218 O O . LEU A 1 52 ? 14.644 1.259 0.142 1.00 73.35 52 LEU A O 18
ATOM 27233 N N . GLU A 1 53 ? 15.003 2.506 1.975 1.00 42.04 53 GLU A N 18
ATOM 27234 C CA . GLU A 1 53 ? 16.206 3.161 1.451 1.00 21.14 53 GLU A CA 18
ATOM 27235 C C . GLU A 1 53 ? 17.361 2.182 1.286 1.00 33.21 53 GLU A C 18
ATOM 27236 O O . GLU A 1 53 ? 18.395 2.520 0.715 1.00 12.03 53 GLU A O 18
ATOM 27246 N N . ASN A 1 54 ? 17.138 0.964 1.758 1.00 53.24 54 ASN A N 18
ATOM 27247 C CA . ASN A 1 54 ? 18.107 -0.026 2.156 1.00 2.12 54 ASN A CA 18
ATOM 27248 C C . ASN A 1 54 ? 17.576 -1.429 1.822 1.00 23.20 54 ASN A C 18
ATOM 27249 O O . ASN A 1 54 ? 18.051 -2.430 2.366 1.00 20.32 54 ASN A O 18
ATOM 27259 N N . ILE A 1 55 ? 16.579 -1.497 0.930 1.00 73.32 55 ILE A N 18
ATOM 27260 C CA . ILE A 1 55 ? 15.984 -2.721 0.407 1.00 32.32 55 ILE A CA 18
ATOM 27261 C C . ILE A 1 55 ? 17.079 -3.586 -0.237 1.00 64.44 55 ILE A C 18
ATOM 27262 O O . ILE A 1 55 ? 18.137 -3.069 -0.611 1.00 63.42 55 ILE A O 18
ATOM 27277 N N . GLN A 1 56 ? 16.806 -4.870 -0.471 1.00 11.01 56 GLN A N 18
ATOM 27278 C CA . GLN A 1 56 ? 17.737 -5.812 -1.085 1.00 63.14 56 GLN A CA 18
ATOM 27279 C C . GLN A 1 56 ? 17.068 -6.585 -2.229 1.00 42.25 56 GLN A C 18
ATOM 27280 O O . GLN A 1 56 ? 15.836 -6.663 -2.268 1.00 74.44 56 GLN A O 18
ATOM 27292 N N . PRO A 1 57 ? 17.848 -7.245 -3.106 1.00 3.31 57 PRO A N 18
ATOM 27293 C CA . PRO A 1 57 ? 17.320 -8.142 -4.131 1.00 63.32 57 PRO A CA 18
ATOM 27294 C C . PRO A 1 57 ? 16.599 -9.349 -3.516 1.00 3.00 57 PRO A C 18
ATOM 27295 O O . PRO A 1 57 ? 15.715 -9.934 -4.145 1.00 4.43 57 PRO A O 18
ATOM 27303 N N . ALA A 1 58 ? 16.922 -9.722 -2.274 1.00 64.14 58 ALA A N 18
ATOM 27304 C CA . ALA A 1 58 ? 16.217 -10.800 -1.596 1.00 63.41 58 ALA A CA 18
ATOM 27305 C C . ALA A 1 58 ? 14.875 -10.338 -1.026 1.00 3.13 58 ALA A C 18
ATOM 27306 O O . ALA A 1 58 ? 13.986 -11.160 -0.803 1.00 44.21 58 ALA A O 18
ATOM 27313 N N . ASP A 1 59 ? 14.704 -9.039 -0.773 1.00 34.32 59 ASP A N 18
ATOM 27314 C CA . ASP A 1 59 ? 13.512 -8.529 -0.096 1.00 3.21 59 ASP A CA 18
ATOM 27315 C C . ASP A 1 59 ? 12.308 -8.453 -1.025 1.00 71.23 59 ASP A C 18
ATOM 27316 O O . ASP A 1 59 ? 11.178 -8.381 -0.546 1.00 3.03 59 ASP A O 18
ATOM 27324 N N . VAL A 1 60 ? 12.525 -8.490 -2.343 1.00 4.32 60 VAL A N 18
ATOM 27325 C CA . VAL A 1 60 ? 11.454 -8.656 -3.317 1.00 41.44 60 VAL A CA 18
ATOM 27326 C C . VAL A 1 60 ? 11.076 -10.138 -3.398 1.00 20.44 60 VAL A C 18
ATOM 27327 O O . VAL A 1 60 ? 9.915 -10.499 -3.196 1.00 21.40 60 VAL A O 18
ATOM 27340 N N . SER A 1 61 ? 12.050 -11.027 -3.596 1.00 62.33 61 SER A N 18
ATOM 27341 C CA . SER A 1 61 ? 11.854 -12.469 -3.726 1.00 32.34 61 SER A CA 18
ATOM 27342 C C . SER A 1 61 ? 11.637 -13.176 -2.383 1.00 2.40 61 SER A C 18
ATOM 27343 O O . SER A 1 61 ? 11.963 -14.352 -2.231 1.00 71.34 61 SER A O 18
ATOM 27350 N N . MET A 1 62 ? 10.980 -12.484 -1.452 1.00 33.12 62 MET A N 18
ATOM 27351 C CA . MET A 1 62 ? 10.242 -13.028 -0.334 1.00 1.22 62 MET A CA 18
ATOM 27352 C C . MET A 1 62 ? 8.748 -12.746 -0.518 1.00 4.33 62 MET A C 18
ATOM 27353 O O . MET A 1 62 ? 7.967 -13.663 -0.324 1.00 43.23 62 MET A O 18
ATOM 27365 N N . ILE A 1 63 ? 8.345 -11.556 -0.976 1.00 32.51 63 ILE A N 18
ATOM 27366 C CA . ILE A 1 63 ? 6.962 -11.097 -1.110 1.00 73.14 63 ILE A CA 18
ATOM 27367 C C . ILE A 1 63 ? 6.186 -12.025 -2.047 1.00 14.03 63 ILE A C 18
ATOM 27368 O O . ILE A 1 63 ? 5.049 -12.392 -1.760 1.00 3.13 63 ILE A O 18
ATOM 27383 N N . LYS A 1 64 ? 6.803 -12.438 -3.155 1.00 41.14 64 LYS A N 18
ATOM 27384 C CA . LYS A 1 64 ? 6.184 -13.327 -4.142 1.00 3.24 64 LYS A CA 18
ATOM 27385 C C . LYS A 1 64 ? 5.734 -14.648 -3.524 1.00 72.25 64 LYS A C 18
ATOM 27386 O O . LYS A 1 64 ? 4.740 -15.231 -3.957 1.00 42.11 64 LYS A O 18
ATOM 27401 N N . LYS A 1 65 ? 6.443 -15.126 -2.501 1.00 64.11 65 LYS A N 18
ATOM 27402 C CA . LYS A 1 65 ? 6.108 -16.362 -1.805 1.00 61.12 65 LYS A CA 18
ATOM 27403 C C . LYS A 1 65 ? 4.942 -16.181 -0.840 1.00 32.34 65 LYS A C 18
ATOM 27404 O O . LYS A 1 65 ? 4.425 -17.179 -0.343 1.00 61.34 65 LYS A O 18
ATOM 27419 N N . GLN A 1 66 ? 4.494 -14.947 -0.607 1.00 64.10 66 GLN A N 18
ATOM 27420 C CA . GLN A 1 66 ? 3.295 -14.633 0.137 1.00 1.02 66 GLN A CA 18
ATOM 27421 C C . GLN A 1 66 ? 2.210 -14.240 -0.872 1.00 43.44 66 GLN A C 18
ATOM 27422 O O . GLN A 1 66 ? 1.471 -13.271 -0.692 1.00 52.31 66 GLN A O 18
ATOM 27434 N N . GLY A 1 67 ? 2.072 -15.015 -1.948 1.00 64.12 67 GLY A N 18
ATOM 27435 C CA . GLY A 1 67 ? 0.871 -15.046 -2.763 1.00 3.12 67 GLY A CA 18
ATOM 27436 C C . GLY A 1 67 ? 0.602 -13.766 -3.522 1.00 2.35 67 GLY A C 18
ATOM 27437 O O . GLY A 1 67 ? -0.565 -13.399 -3.684 1.00 60.54 67 GLY A O 18
ATOM 27441 N N . THR A 1 68 ? 1.667 -13.096 -3.959 1.00 35.45 68 THR A N 18
ATOM 27442 C CA . THR A 1 68 ? 1.625 -11.779 -4.559 1.00 41.30 68 THR A CA 18
ATOM 27443 C C . THR A 1 68 ? 2.177 -11.837 -5.990 1.00 55.11 68 THR A C 18
ATOM 27444 O O . THR A 1 68 ? 2.954 -12.740 -6.318 1.00 55.42 68 THR A O 18
ATOM 27455 N N . THR A 1 69 ? 1.825 -10.851 -6.819 1.00 43.42 69 THR A N 18
ATOM 27456 C CA . THR A 1 69 ? 2.347 -10.675 -8.171 1.00 42.40 69 THR A CA 18
ATOM 27457 C C . THR A 1 69 ? 2.772 -9.224 -8.344 1.00 53.22 69 THR A C 18
ATOM 27458 O O . THR A 1 69 ? 2.407 -8.382 -7.518 1.00 21.30 69 THR A O 18
ATOM 27469 N N . LEU A 1 70 ? 3.478 -8.928 -9.439 1.00 12.11 70 LEU A N 18
ATOM 27470 C CA . LEU A 1 70 ? 3.923 -7.586 -9.776 1.00 23.10 70 LEU A CA 18
ATOM 27471 C C . LEU A 1 70 ? 2.775 -6.614 -9.739 1.00 4.22 70 LEU A C 18
ATOM 27472 O O . LEU A 1 70 ? 2.868 -5.530 -9.179 1.00 41.35 70 LEU A O 18
ATOM 27487 N N . GLU A 1 71 ? 1.685 -7.054 -10.349 1.00 20.22 71 GLU A N 18
ATOM 27488 C CA . GLU A 1 71 ? 0.578 -6.209 -10.710 1.00 13.22 71 GLU A CA 18
ATOM 27489 C C . GLU A 1 71 ? -0.038 -5.509 -9.483 1.00 14.00 71 GLU A C 18
ATOM 27490 O O . GLU A 1 71 ? -0.699 -4.476 -9.584 1.00 33.22 71 GLU A O 18
ATOM 27500 N N . MET A 1 72 ? 0.116 -6.143 -8.322 1.00 21.12 72 MET A N 18
ATOM 27501 C CA . MET A 1 72 ? -0.342 -5.693 -7.017 1.00 23.50 72 MET A CA 18
ATOM 27502 C C . MET A 1 72 ? 0.602 -4.642 -6.423 1.00 40.34 72 MET A C 18
ATOM 27503 O O . MET A 1 72 ? 0.176 -3.777 -5.657 1.00 71.32 72 MET A O 18
ATOM 27515 N N . ILE A 1 73 ? 1.896 -4.719 -6.719 1.00 35.31 73 ILE A N 18
ATOM 27516 C CA . ILE A 1 73 ? 2.907 -3.769 -6.275 1.00 24.11 73 ILE A CA 18
ATOM 27517 C C . ILE A 1 73 ? 2.707 -2.463 -7.038 1.00 0.01 73 ILE A C 18
ATOM 27518 O O . ILE A 1 73 ? 2.627 -1.404 -6.413 1.00 0.30 73 ILE A O 18
ATOM 27533 N N . THR A 1 74 ? 2.567 -2.537 -8.360 1.00 22.24 74 THR A N 18
ATOM 27534 C CA . THR A 1 74 ? 2.365 -1.373 -9.216 1.00 1.32 74 THR A CA 18
ATOM 27535 C C . THR A 1 74 ? 1.081 -0.635 -8.821 1.00 51.14 74 THR A C 18
ATOM 27536 O O . THR A 1 74 ? 1.084 0.597 -8.740 1.00 21.43 74 THR A O 18
ATOM 27547 N N . ALA A 1 75 ? -0.008 -1.351 -8.520 1.00 53.03 75 ALA A N 18
ATOM 27548 C CA . ALA A 1 75 ? -1.275 -0.690 -8.226 1.00 31.10 75 ALA A CA 18
ATOM 27549 C C . ALA A 1 75 ? -1.224 0.105 -6.919 1.00 60.33 75 ALA A C 18
ATOM 27550 O O . ALA A 1 75 ? -1.653 1.258 -6.902 1.00 40.12 75 ALA A O 18
ATOM 27557 N N . TRP A 1 76 ? -0.716 -0.479 -5.823 1.00 41.44 76 TRP A N 18
ATOM 27558 C CA . TRP A 1 76 ? -0.654 0.266 -4.570 1.00 62.15 76 TRP A CA 18
ATOM 27559 C C . TRP A 1 76 ? 0.391 1.374 -4.619 1.00 75.42 76 TRP A C 18
ATOM 27560 O O . TRP A 1 76 ? 0.269 2.333 -3.861 1.00 60.25 76 TRP A O 18
ATOM 27580 N N . GLN A 1 77 ? 1.424 1.252 -5.452 1.00 41.42 77 GLN A N 18
ATOM 27581 C CA . GLN A 1 77 ? 2.346 2.348 -5.672 1.00 2.33 77 GLN A CA 18
ATOM 27582 C C . GLN A 1 77 ? 1.561 3.534 -6.236 1.00 15.22 77 GLN A C 18
ATOM 27583 O O . GLN A 1 77 ? 1.525 4.605 -5.631 1.00 62.53 77 GLN A O 18
ATOM 27595 N N . ASP A 1 78 ? 0.907 3.330 -7.374 1.00 41.14 78 ASP A N 18
ATOM 27596 C CA . ASP A 1 78 ? 0.282 4.402 -8.141 1.00 54.32 78 ASP A CA 18
ATOM 27597 C C . ASP A 1 78 ? -0.885 5.063 -7.412 1.00 42.32 78 ASP A C 18
ATOM 27598 O O . ASP A 1 78 ? -1.212 6.227 -7.658 1.00 33.32 78 ASP A O 18
ATOM 27606 N N . PHE A 1 79 ? -1.507 4.337 -6.484 1.00 42.44 79 PHE A N 18
ATOM 27607 C CA . PHE A 1 79 ? -2.442 4.932 -5.543 1.00 60.35 79 PHE A CA 18
ATOM 27608 C C . PHE A 1 79 ? -1.762 6.053 -4.749 1.00 3.30 79 PHE A C 18
ATOM 27609 O O . PHE A 1 79 ? -2.253 7.184 -4.739 1.00 52.42 79 PHE A O 18
ATOM 27625 N N . TYR A 1 80 ? -0.669 5.749 -4.047 1.00 24.31 80 TYR A N 18
ATOM 27626 C CA . TYR A 1 80 ? -0.052 6.694 -3.123 1.00 24.14 80 TYR A CA 18
ATOM 27627 C C . TYR A 1 80 ? 0.679 7.821 -3.851 1.00 40.45 80 TYR A C 18
ATOM 27628 O O . TYR A 1 80 ? 0.698 8.946 -3.357 1.00 54.03 80 TYR A O 18
ATOM 27645 N N . GLU A 1 81 ? 1.232 7.553 -5.031 1.00 3.13 81 GLU A N 18
ATOM 27646 C CA . GLU A 1 81 ? 1.759 8.570 -5.939 1.00 40.14 81 GLU A CA 18
ATOM 27647 C C . GLU A 1 81 ? 0.706 9.622 -6.263 1.00 41.05 81 GLU A C 18
ATOM 27648 O O . GLU A 1 81 ? 0.938 10.808 -6.043 1.00 32.11 81 GLU A O 18
ATOM 27658 N N . GLN A 1 82 ? -0.475 9.213 -6.723 1.00 75.23 82 GLN A N 18
ATOM 27659 C CA . GLN A 1 82 ? -1.503 10.162 -7.125 1.00 32.30 82 GLN A CA 18
ATOM 27660 C C . GLN A 1 82 ? -2.159 10.894 -5.950 1.00 55.23 82 GLN A C 18
ATOM 27661 O O . GLN A 1 82 ? -2.958 11.795 -6.206 1.00 31.51 82 GLN A O 18
ATOM 27673 N N . GLU A 1 83 ? -1.819 10.595 -4.689 1.00 63.33 83 GLU A N 18
ATOM 27674 C CA . GLU A 1 83 ? -2.177 11.498 -3.603 1.00 32.41 83 GLU A CA 18
ATOM 27675 C C . GLU A 1 83 ? -1.128 12.593 -3.361 1.00 21.32 83 GLU A C 18
ATOM 27676 O O . GLU A 1 83 ? -1.469 13.650 -2.836 1.00 60.12 83 GLU A O 18
ATOM 27686 N N . GLN A 1 84 ? 0.124 12.447 -3.792 1.00 64.53 84 GLN A N 18
ATOM 27687 C CA . GLN A 1 84 ? 1.128 13.498 -3.599 1.00 14.01 84 GLN A CA 18
ATOM 27688 C C . GLN A 1 84 ? 0.808 14.750 -4.420 1.00 32.12 84 GLN A C 18
ATOM 27689 O O . GLN A 1 84 ? 0.963 15.870 -3.934 1.00 60.24 84 GLN A O 18
ATOM 27701 N N . GLN A 1 85 ? 0.300 14.585 -5.639 1.00 33.14 85 GLN A N 18
ATOM 27702 C CA . GLN A 1 85 ? -0.187 15.665 -6.504 1.00 62.11 85 GLN A CA 18
ATOM 27703 C C . GLN A 1 85 ? -1.462 16.367 -5.980 1.00 20.10 85 GLN A C 18
ATOM 27704 O O . GLN A 1 85 ? -1.993 17.251 -6.661 1.00 12.40 85 GLN A O 18
ATOM 27716 N N . ARG A 1 86 ? -1.977 15.997 -4.800 1.00 20.14 86 ARG A N 18
ATOM 27717 C CA . ARG A 1 86 ? -2.987 16.768 -4.062 1.00 71.25 86 ARG A CA 18
ATOM 27718 C C . ARG A 1 86 ? -2.487 17.200 -2.692 1.00 13.12 86 ARG A C 18
ATOM 27719 O O . ARG A 1 86 ? -2.708 18.351 -2.299 1.00 41.34 86 ARG A O 18
ATOM 27737 N N . ASN A 1 87 ? -1.830 16.307 -1.954 1.00 41.23 87 ASN A N 18
ATOM 27738 C CA . ASN A 1 87 ? -1.383 16.522 -0.592 1.00 62.23 87 ASN A CA 18
ATOM 27739 C C . ASN A 1 87 ? 0.080 16.119 -0.472 1.00 33.44 87 ASN A C 18
ATOM 27740 O O . ASN A 1 87 ? 0.413 15.011 -0.058 1.00 62.43 87 ASN A O 18
ATOM 27750 N N . GLU A 1 88 ? 0.966 17.068 -0.764 1.00 13.11 88 GLU A N 18
ATOM 27751 C CA . GLU A 1 88 ? 2.404 16.933 -0.550 1.00 41.23 88 GLU A CA 18
ATOM 27752 C C . GLU A 1 88 ? 2.709 16.609 0.917 1.00 24.31 88 GLU A C 18
ATOM 27753 O O . GLU A 1 88 ? 3.651 15.881 1.211 1.00 1.12 88 GLU A O 18
ATOM 27763 N N . ASN A 1 89 ? 1.893 17.132 1.839 1.00 75.21 89 ASN A N 18
ATOM 27764 C CA . ASN A 1 89 ? 2.020 17.030 3.295 1.00 2.12 89 ASN A CA 18
ATOM 27765 C C . ASN A 1 89 ? 1.773 15.614 3.845 1.00 24.34 89 ASN A C 18
ATOM 27766 O O . ASN A 1 89 ? 1.549 15.485 5.048 1.00 44.04 89 ASN A O 18
ATOM 27776 N N . ASN A 1 90 ? 1.753 14.553 3.033 1.00 72.45 90 ASN A N 18
ATOM 27777 C CA . ASN A 1 90 ? 1.309 13.224 3.469 1.00 52.23 90 ASN A CA 18
ATOM 27778 C C . ASN A 1 90 ? 2.450 12.201 3.398 1.00 71.21 90 ASN A C 18
ATOM 27779 O O . ASN A 1 90 ? 2.499 11.370 2.484 1.00 4.30 90 ASN A O 18
ATOM 27789 N N . PRO A 1 91 ? 3.383 12.225 4.365 1.00 20.34 91 PRO A N 18
ATOM 27790 C CA . PRO A 1 91 ? 4.635 11.492 4.262 1.00 21.43 91 PRO A CA 18
ATOM 27791 C C . PRO A 1 91 ? 4.422 9.978 4.356 1.00 41.24 91 PRO A C 18
ATOM 27792 O O . PRO A 1 91 ? 5.227 9.222 3.814 1.00 60.11 91 PRO A O 18
ATOM 27800 N N . THR A 1 92 ? 3.349 9.509 5.005 1.00 40.42 92 THR A N 18
ATOM 27801 C CA . THR A 1 92 ? 3.017 8.094 5.067 1.00 54.22 92 THR A CA 18
ATOM 27802 C C . THR A 1 92 ? 2.916 7.513 3.654 1.00 33.30 92 THR A C 18
ATOM 27803 O O . THR A 1 92 ? 3.616 6.542 3.366 1.00 33.43 92 THR A O 18
ATOM 27814 N N . ALA A 1 93 ? 2.107 8.120 2.778 1.00 72.55 93 ALA A N 18
ATOM 27815 C CA . ALA A 1 93 ? 2.010 7.752 1.369 1.00 4.40 93 ALA A CA 18
ATOM 27816 C C . ALA A 1 93 ? 3.376 7.901 0.694 1.00 41.43 93 ALA A C 18
ATOM 27817 O O . ALA A 1 93 ? 3.852 6.984 0.022 1.00 15.22 93 ALA A O 18
ATOM 27824 N N . LYS A 1 94 ? 4.013 9.054 0.906 1.00 73.42 94 LYS A N 18
ATOM 27825 C CA . LYS A 1 94 ? 5.213 9.479 0.195 1.00 63.53 94 LYS A CA 18
ATOM 27826 C C . LYS A 1 94 ? 6.469 8.639 0.462 1.00 75.25 94 LYS A C 18
ATOM 27827 O O . LYS A 1 94 ? 7.450 8.779 -0.265 1.00 53.12 94 LYS A O 18
ATOM 27842 N N . TYR A 1 95 ? 6.479 7.776 1.481 1.00 72.32 95 TYR A N 18
ATOM 27843 C CA . TYR A 1 95 ? 7.550 6.796 1.661 1.00 61.45 95 TYR A CA 18
ATOM 27844 C C . TYR A 1 95 ? 7.159 5.423 1.112 1.00 54.45 95 TYR A C 18
ATOM 27845 O O . TYR A 1 95 ? 8.033 4.694 0.639 1.00 63.51 95 TYR A O 18
ATOM 27862 N N . ARG A 1 96 ? 5.885 5.016 1.185 1.00 41.01 96 ARG A N 18
ATOM 27863 C CA . ARG A 1 96 ? 5.512 3.663 0.776 1.00 40.02 96 ARG A CA 18
ATOM 27864 C C . ARG A 1 96 ? 5.436 3.479 -0.733 1.00 71.51 96 ARG A C 18
ATOM 27865 O O . ARG A 1 96 ? 5.846 2.414 -1.190 1.00 74.51 96 ARG A O 18
ATOM 27883 N N . ALA A 1 97 ? 4.966 4.460 -1.508 1.00 12.24 97 ALA A N 18
ATOM 27884 C CA . ALA A 1 97 ? 4.925 4.279 -2.952 1.00 72.21 97 ALA A CA 18
ATOM 27885 C C . ALA A 1 97 ? 6.353 4.099 -3.477 1.00 63.24 97 ALA A C 18
ATOM 27886 O O . ALA A 1 97 ? 6.648 3.138 -4.187 1.00 51.05 97 ALA A O 18
ATOM 27893 N N . ARG A 1 98 ? 7.270 4.959 -3.028 1.00 43.24 98 ARG A N 18
ATOM 27894 C CA . ARG A 1 98 ? 8.709 4.843 -3.254 1.00 21.12 98 ARG A CA 18
ATOM 27895 C C . ARG A 1 98 ? 9.253 3.457 -2.892 1.00 1.31 98 ARG A C 18
ATOM 27896 O O . ARG A 1 98 ? 10.189 2.973 -3.529 1.00 40.03 98 ARG A O 18
ATOM 27914 N N . LEU A 1 99 ? 8.691 2.804 -1.871 1.00 64.25 99 LEU A N 18
ATOM 27915 C CA . LEU A 1 99 ? 9.077 1.458 -1.447 1.00 74.13 99 LEU A CA 18
ATOM 27916 C C . LEU A 1 99 ? 8.629 0.456 -2.504 1.00 4.43 99 LEU A C 18
ATOM 27917 O O . LEU A 1 99 ? 9.437 -0.330 -2.995 1.00 44.14 99 LEU A O 18
ATOM 27932 N N . MET A 1 100 ? 7.353 0.522 -2.882 1.00 52.45 100 MET A N 18
ATOM 27933 C CA . MET A 1 100 ? 6.788 -0.326 -3.918 1.00 62.24 100 MET A CA 18
ATOM 27934 C C . MET A 1 100 ? 7.539 -0.171 -5.240 1.00 31.10 100 MET A C 18
ATOM 27935 O O . MET A 1 100 ? 7.770 -1.180 -5.894 1.00 63.51 100 MET A O 18
ATOM 27947 N N . LYS A 1 101 ? 7.964 1.045 -5.622 1.00 71.31 101 LYS A N 18
ATOM 27948 C CA . LYS A 1 101 ? 8.793 1.251 -6.813 1.00 54.25 101 LYS A CA 18
ATOM 27949 C C . LYS A 1 101 ? 10.010 0.339 -6.756 1.00 55.23 101 LYS A C 18
ATOM 27950 O O . LYS A 1 101 ? 10.239 -0.377 -7.719 1.00 53.21 101 LYS A O 18
ATOM 27965 N N . LYS A 1 102 ? 10.782 0.341 -5.664 1.00 74.44 102 LYS A N 18
ATOM 27966 C CA . LYS A 1 102 ? 11.978 -0.482 -5.566 1.00 33.43 102 LYS A CA 18
ATOM 27967 C C . LYS A 1 102 ? 11.649 -1.952 -5.772 1.00 60.41 102 LYS A C 18
ATOM 27968 O O . LYS A 1 102 ? 12.287 -2.598 -6.596 1.00 34.10 102 LYS A O 18
ATOM 27983 N N . ILE A 1 103 ? 10.659 -2.467 -5.044 1.00 54.41 103 ILE A N 18
ATOM 27984 C CA . ILE A 1 103 ? 10.186 -3.841 -5.188 1.00 63.44 103 ILE A CA 18
ATOM 27985 C C . ILE A 1 103 ? 9.822 -4.125 -6.655 1.00 53.03 103 ILE A C 18
ATOM 27986 O O . ILE A 1 103 ? 10.292 -5.122 -7.192 1.00 60.41 103 ILE A O 18
ATOM 28001 N N . ALA A 1 104 ? 9.029 -3.269 -7.308 1.00 75.43 104 ALA A N 18
ATOM 28002 C CA . ALA A 1 104 ? 8.599 -3.434 -8.696 1.00 43.35 104 ALA A CA 18
ATOM 28003 C C . ALA A 1 104 ? 9.767 -3.368 -9.688 1.00 31.43 104 ALA A C 18
ATOM 28004 O O . ALA A 1 104 ? 9.689 -3.945 -10.772 1.00 41.43 104 ALA A O 18
ATOM 28011 N N . ASP A 1 105 ? 10.841 -2.670 -9.327 1.00 23.34 105 ASP A N 18
ATOM 28012 C CA . ASP A 1 105 ? 12.013 -2.445 -10.167 1.00 11.31 105 ASP A CA 18
ATOM 28013 C C . ASP A 1 105 ? 12.967 -3.625 -10.113 1.00 44.34 105 ASP A C 18
ATOM 28014 O O . ASP A 1 105 ? 13.602 -3.981 -11.107 1.00 15.30 105 ASP A O 18
ATOM 28022 N N . LEU A 1 106 ? 13.060 -4.238 -8.936 1.00 2.41 106 LEU A N 18
ATOM 28023 C CA . LEU A 1 106 ? 13.782 -5.473 -8.682 1.00 61.12 106 LEU A CA 18
ATOM 28024 C C . LEU A 1 106 ? 12.966 -6.688 -9.116 1.00 32.43 106 LEU A C 18
ATOM 28025 O O . LEU A 1 106 ? 13.466 -7.807 -8.994 1.00 63.43 106 LEU A O 18
ATOM 28040 N N . TRP A 1 107 ? 11.734 -6.484 -9.593 1.00 41.04 107 TRP A N 18
ATOM 28041 C CA . TRP A 1 107 ? 10.821 -7.548 -9.933 1.00 35.33 107 TRP A CA 18
ATOM 28042 C C . TRP A 1 107 ? 11.306 -8.254 -11.179 1.00 41.43 107 TRP A C 18
ATOM 28043 O O . TRP A 1 107 ? 11.460 -9.491 -11.125 1.00 24.21 107 TRP A O 18
ATOM 28063 N N . GLY A 1 1 ? -8.414 2.090 14.777 1.00 14.12 1 GLY A N 19
ATOM 28064 C CA . GLY A 1 1 ? -8.480 0.632 14.631 1.00 14.24 1 GLY A CA 19
ATOM 28065 C C . GLY A 1 1 ? -9.658 0.270 13.744 1.00 44.14 1 GLY A C 19
ATOM 28066 O O . GLY A 1 1 ? -10.790 0.652 14.052 1.00 31.31 1 GLY A O 19
ATOM 28070 N N . THR A 1 2 ? -9.414 -0.404 12.619 1.00 22.33 2 THR A N 19
ATOM 28071 C CA . THR A 1 2 ? -10.409 -0.687 11.594 1.00 43.14 2 THR A CA 19
ATOM 28072 C C . THR A 1 2 ? -10.055 -2.015 10.923 1.00 12.42 2 THR A C 19
ATOM 28073 O O . THR A 1 2 ? -9.340 -2.048 9.918 1.00 11.51 2 THR A O 19
ATOM 28084 N N . ASP A 1 3 ? -10.573 -3.116 11.457 1.00 21.01 3 ASP A N 19
ATOM 28085 C CA . ASP A 1 3 ? -10.455 -4.444 10.868 1.00 70.23 3 ASP A CA 19
ATOM 28086 C C . ASP A 1 3 ? -11.831 -5.108 10.897 1.00 43.22 3 ASP A C 19
ATOM 28087 O O . ASP A 1 3 ? -12.507 -5.142 11.930 1.00 4.52 3 ASP A O 19
ATOM 28095 N N . PHE A 1 4 ? -12.292 -5.570 9.734 1.00 54.14 4 PHE A N 19
ATOM 28096 C CA . PHE A 1 4 ? -13.605 -6.176 9.518 1.00 31.04 4 PHE A CA 19
ATOM 28097 C C . PHE A 1 4 ? -13.481 -7.286 8.473 1.00 62.21 4 PHE A C 19
ATOM 28098 O O . PHE A 1 4 ? -12.473 -7.379 7.769 1.00 12.52 4 PHE A O 19
ATOM 28114 N N . GLY A 1 5 ? -14.538 -8.078 8.314 1.00 3.41 5 GLY A N 19
ATOM 28115 C CA . GLY A 1 5 ? -14.729 -8.951 7.170 1.00 30.14 5 GLY A CA 19
ATOM 28116 C C . GLY A 1 5 ? -15.477 -8.234 6.047 1.00 31.35 5 GLY A C 19
ATOM 28117 O O . GLY A 1 5 ? -15.348 -7.022 5.863 1.00 25.41 5 GLY A O 19
ATOM 28121 N N . THR A 1 6 ? -16.227 -8.997 5.258 1.00 34.21 6 THR A N 19
ATOM 28122 C CA . THR A 1 6 ? -16.445 -8.767 3.841 1.00 31.24 6 THR A CA 19
ATOM 28123 C C . THR A 1 6 ? -17.909 -9.149 3.586 1.00 42.42 6 THR A C 19
ATOM 28124 O O . THR A 1 6 ? -18.227 -10.184 2.990 1.00 21.25 6 THR A O 19
ATOM 28135 N N . THR A 1 7 ? -18.825 -8.373 4.177 1.00 70.12 7 THR A N 19
ATOM 28136 C CA . THR A 1 7 ? -20.240 -8.729 4.253 1.00 61.24 7 THR A CA 19
ATOM 28137 C C . THR A 1 7 ? -21.138 -7.577 3.747 1.00 25.44 7 THR A C 19
ATOM 28138 O O . THR A 1 7 ? -22.323 -7.761 3.472 1.00 50.40 7 THR A O 19
ATOM 28149 N N . ASN A 1 8 ? -20.572 -6.380 3.567 1.00 50.24 8 ASN A N 19
ATOM 28150 C CA . ASN A 1 8 ? -21.222 -5.188 3.024 1.00 53.54 8 ASN A CA 19
ATOM 28151 C C . ASN A 1 8 ? -20.964 -5.095 1.513 1.00 45.21 8 ASN A C 19
ATOM 28152 O O . ASN A 1 8 ? -20.865 -4.005 0.940 1.00 3.34 8 ASN A O 19
ATOM 28162 N N . ASN A 1 9 ? -20.813 -6.244 0.854 1.00 52.40 9 ASN A N 19
ATOM 28163 C CA . ASN A 1 9 ? -20.643 -6.417 -0.583 1.00 53.41 9 ASN A CA 19
ATOM 28164 C C . ASN A 1 9 ? -21.993 -6.275 -1.289 1.00 51.52 9 ASN A C 19
ATOM 28165 O O . ASN A 1 9 ? -22.599 -7.251 -1.740 1.00 13.43 9 ASN A O 19
ATOM 28175 N N . PHE A 1 10 ? -22.488 -5.042 -1.388 1.00 25.03 10 PHE A N 19
ATOM 28176 C CA . PHE A 1 10 ? -23.763 -4.730 -2.018 1.00 42.34 10 PHE A CA 19
ATOM 28177 C C . PHE A 1 10 ? -23.584 -3.738 -3.157 1.00 45.54 10 PHE A C 19
ATOM 28178 O O . PHE A 1 10 ? -22.604 -2.989 -3.195 1.00 45.13 10 PHE A O 19
ATOM 28194 N N . VAL A 1 11 ? -24.525 -3.745 -4.100 1.00 2.23 11 VAL A N 19
ATOM 28195 C CA . VAL A 1 11 ? -24.564 -2.817 -5.211 1.00 52.12 11 VAL A CA 19
ATOM 28196 C C . VAL A 1 11 ? -25.002 -1.449 -4.688 1.00 13.45 11 VAL A C 19
ATOM 28197 O O . VAL A 1 11 ? -25.862 -1.355 -3.810 1.00 50.50 11 VAL A O 19
ATOM 28210 N N . SER A 1 12 ? -24.405 -0.406 -5.250 1.00 72.20 12 SER A N 19
ATOM 28211 C CA . SER A 1 12 ? -24.796 0.987 -5.119 1.00 63.34 12 SER A CA 19
ATOM 28212 C C . SER A 1 12 ? -24.663 1.630 -6.511 1.00 43.30 12 SER A C 19
ATOM 28213 O O . SER A 1 12 ? -23.940 1.095 -7.359 1.00 71.50 12 SER A O 19
ATOM 28220 N N . PRO A 1 13 ? -25.346 2.753 -6.779 1.00 3.33 13 PRO A N 19
ATOM 28221 C CA . PRO A 1 13 ? -25.223 3.509 -8.017 1.00 24.21 13 PRO A CA 19
ATOM 28222 C C . PRO A 1 13 ? -23.988 4.410 -8.031 1.00 72.20 13 PRO A C 19
ATOM 28223 O O . PRO A 1 13 ? -23.192 4.432 -7.087 1.00 61.32 13 PRO A O 19
ATOM 28231 N N . ASN A 1 14 ? -23.881 5.175 -9.118 1.00 34.34 14 ASN A N 19
ATOM 28232 C CA . ASN A 1 14 ? -23.020 6.328 -9.309 1.00 3.34 14 ASN A CA 19
ATOM 28233 C C . ASN A 1 14 ? -23.313 7.341 -8.208 1.00 73.14 14 ASN A C 19
ATOM 28234 O O . ASN A 1 14 ? -24.271 8.108 -8.303 1.00 41.10 14 ASN A O 19
ATOM 28244 N N . LEU A 1 15 ? -22.507 7.327 -7.157 1.00 61.43 15 LEU A N 19
ATOM 28245 C CA . LEU A 1 15 ? -22.468 8.357 -6.131 1.00 5.24 15 LEU A CA 19
ATOM 28246 C C . LEU A 1 15 ? -21.095 8.268 -5.465 1.00 12.14 15 LEU A C 19
ATOM 28247 O O . LEU A 1 15 ? -20.958 7.659 -4.401 1.00 30.42 15 LEU A O 19
ATOM 28262 N N . GLN A 1 16 ? -20.065 8.831 -6.101 1.00 45.10 16 GLN A N 19
ATOM 28263 C CA . GLN A 1 16 ? -18.682 8.817 -5.616 1.00 73.33 16 GLN A CA 19
ATOM 28264 C C . GLN A 1 16 ? -18.458 9.882 -4.529 1.00 54.23 16 GLN A C 19
ATOM 28265 O O . GLN A 1 16 ? -17.416 10.532 -4.480 1.00 63.30 16 GLN A O 19
ATOM 28277 N N . LEU A 1 17 ? -19.468 10.130 -3.699 1.00 42.03 17 LEU A N 19
ATOM 28278 C CA . LEU A 1 17 ? -19.514 11.216 -2.739 1.00 4.11 17 LEU A CA 19
ATOM 28279 C C . LEU A 1 17 ? -19.335 10.565 -1.375 1.00 14.14 17 LEU A C 19
ATOM 28280 O O . LEU A 1 17 ? -20.311 10.146 -0.748 1.00 32.44 17 LEU A O 19
ATOM 28295 N N . LYS A 1 18 ? -18.082 10.378 -0.968 1.00 74.21 18 LYS A N 19
ATOM 28296 C CA . LYS A 1 18 ? -17.668 9.803 0.311 1.00 11.31 18 LYS A CA 19
ATOM 28297 C C . LYS A 1 18 ? -16.404 10.539 0.758 1.00 63.41 18 LYS A C 19
ATOM 28298 O O . LYS A 1 18 ? -15.831 11.302 -0.020 1.00 5.33 18 LYS A O 19
ATOM 28313 N N . GLN A 1 19 ? -15.956 10.301 1.993 1.00 64.00 19 GLN A N 19
ATOM 28314 C CA . GLN A 1 19 ? -14.691 10.821 2.488 1.00 31.02 19 GLN A CA 19
ATOM 28315 C C . GLN A 1 19 ? -13.520 10.150 1.765 1.00 3.41 19 GLN A C 19
ATOM 28316 O O . GLN A 1 19 ? -13.703 9.343 0.852 1.00 74.53 19 GLN A O 19
ATOM 28328 N N . ASN A 1 20 ? -12.300 10.486 2.173 1.00 12.15 20 ASN A N 19
ATOM 28329 C CA . ASN A 1 20 ? -11.075 9.882 1.654 1.00 21.41 20 ASN A CA 19
ATOM 28330 C C . ASN A 1 20 ? -10.876 8.498 2.276 1.00 62.20 20 ASN A C 19
ATOM 28331 O O . ASN A 1 20 ? -10.100 8.341 3.222 1.00 10.45 20 ASN A O 19
ATOM 28341 N N . VAL A 1 21 ? -11.588 7.504 1.755 1.00 53.41 21 VAL A N 19
ATOM 28342 C CA . VAL A 1 21 ? -11.506 6.112 2.187 1.00 62.50 21 VAL A CA 19
ATOM 28343 C C . VAL A 1 21 ? -10.141 5.541 1.773 1.00 24.43 21 VAL A C 19
ATOM 28344 O O . VAL A 1 21 ? -9.572 5.959 0.760 1.00 62.14 21 VAL A O 19
ATOM 28357 N N . LEU A 1 22 ? -9.621 4.575 2.531 1.00 5.14 22 LEU A N 19
ATOM 28358 C CA . LEU A 1 22 ? -8.403 3.829 2.214 1.00 10.31 22 LEU A CA 19
ATOM 28359 C C . LEU A 1 22 ? -8.657 2.795 1.108 1.00 70.12 22 LEU A C 19
ATOM 28360 O O . LEU A 1 22 ? -9.796 2.357 0.931 1.00 45.10 22 LEU A O 19
ATOM 28375 N N . PRO A 1 23 ? -7.624 2.325 0.392 1.00 5.45 23 PRO A N 19
ATOM 28376 C CA . PRO A 1 23 ? -7.715 1.147 -0.471 1.00 42.21 23 PRO A CA 19
ATOM 28377 C C . PRO A 1 23 ? -7.925 -0.176 0.313 1.00 53.02 23 PRO A C 19
ATOM 28378 O O . PRO A 1 23 ? -7.814 -0.213 1.545 1.00 4.45 23 PRO A O 19
ATOM 28386 N N . PRO A 1 24 ? -8.266 -1.276 -0.386 1.00 70.40 24 PRO A N 19
ATOM 28387 C CA . PRO A 1 24 ? -8.466 -2.599 0.213 1.00 2.21 24 PRO A CA 19
ATOM 28388 C C . PRO A 1 24 ? -7.145 -3.280 0.606 1.00 50.11 24 PRO A C 19
ATOM 28389 O O . PRO A 1 24 ? -6.069 -2.787 0.273 1.00 61.14 24 PRO A O 19
ATOM 28397 N N . THR A 1 25 ? -7.202 -4.441 1.263 1.00 21.43 25 THR A N 19
ATOM 28398 C CA . THR A 1 25 ? -6.031 -5.229 1.677 1.00 32.23 25 THR A CA 19
ATOM 28399 C C . THR A 1 25 ? -6.254 -6.724 1.402 1.00 52.21 25 THR A C 19
ATOM 28400 O O . THR A 1 25 ? -7.395 -7.136 1.160 1.00 53.33 25 THR A O 19
ATOM 28411 N N . PRO A 1 26 ? -5.194 -7.559 1.429 1.00 30.34 26 PRO A N 19
ATOM 28412 C CA . PRO A 1 26 ? -5.361 -8.998 1.330 1.00 10.23 26 PRO A CA 19
ATOM 28413 C C . PRO A 1 26 ? -6.066 -9.508 2.583 1.00 34.32 26 PRO A C 19
ATOM 28414 O O . PRO A 1 26 ? -5.728 -9.113 3.696 1.00 5.44 26 PRO A O 19
ATOM 28422 N N . LYS A 1 27 ? -6.994 -10.445 2.391 1.00 21.54 27 LYS A N 19
ATOM 28423 C CA . LYS A 1 27 ? -7.852 -11.091 3.393 1.00 1.35 27 LYS A CA 19
ATOM 28424 C C . LYS A 1 27 ? -7.102 -12.015 4.360 1.00 62.30 27 LYS A C 19
ATOM 28425 O O . LYS A 1 27 ? -7.565 -13.116 4.671 1.00 25.33 27 LYS A O 19
ATOM 28440 N N . ASN A 1 28 ? -5.908 -11.611 4.775 1.00 10.14 28 ASN A N 19
ATOM 28441 C CA . ASN A 1 28 ? -4.949 -12.400 5.495 1.00 53.11 28 ASN A CA 19
ATOM 28442 C C . ASN A 1 28 ? -4.535 -11.615 6.724 1.00 11.21 28 ASN A C 19
ATOM 28443 O O . ASN A 1 28 ? -4.463 -12.200 7.798 1.00 43.34 28 ASN A O 19
ATOM 28453 N N . ILE A 1 29 ? -4.272 -10.304 6.592 1.00 13.31 29 ILE A N 19
ATOM 28454 C CA . ILE A 1 29 ? -3.877 -9.435 7.693 1.00 24.55 29 ILE A CA 19
ATOM 28455 C C . ILE A 1 29 ? -4.389 -8.008 7.409 1.00 53.42 29 ILE A C 19
ATOM 28456 O O . ILE A 1 29 ? -4.559 -7.664 6.236 1.00 54.40 29 ILE A O 19
ATOM 28471 N N . PRO A 1 30 ? -4.572 -7.153 8.430 1.00 70.40 30 PRO A N 19
ATOM 28472 C CA . PRO A 1 30 ? -4.961 -5.758 8.245 1.00 2.45 30 PRO A CA 19
ATOM 28473 C C . PRO A 1 30 ? -3.763 -4.879 7.878 1.00 63.44 30 PRO A C 19
ATOM 28474 O O . PRO A 1 30 ? -2.618 -5.312 7.979 1.00 73.30 30 PRO A O 19
ATOM 28482 N N . LEU A 1 31 ? -3.996 -3.604 7.548 1.00 52.42 31 LEU A N 19
ATOM 28483 C CA . LEU A 1 31 ? -2.939 -2.629 7.261 1.00 13.03 31 LEU A CA 19
ATOM 28484 C C . LEU A 1 31 ? -1.790 -2.615 8.285 1.00 70.14 31 LEU A C 19
ATOM 28485 O O . LEU A 1 31 ? -0.643 -2.753 7.860 1.00 33.21 31 LEU A O 19
ATOM 28500 N N . PRO A 1 32 ? -2.005 -2.467 9.604 1.00 32.23 32 PRO A N 19
ATOM 28501 C CA . PRO A 1 32 ? -0.903 -2.434 10.564 1.00 43.21 32 PRO A CA 19
ATOM 28502 C C . PRO A 1 32 ? -0.121 -3.756 10.656 1.00 22.13 32 PRO A C 19
ATOM 28503 O O . PRO A 1 32 ? 0.824 -3.854 11.439 1.00 31.33 32 PRO A O 19
ATOM 28511 N N . ALA A 1 33 ? -0.464 -4.750 9.837 1.00 31.44 33 ALA A N 19
ATOM 28512 C CA . ALA A 1 33 ? 0.365 -5.883 9.499 1.00 11.02 33 ALA A CA 19
ATOM 28513 C C . ALA A 1 33 ? 0.821 -5.841 8.035 1.00 70.14 33 ALA A C 19
ATOM 28514 O O . ALA A 1 33 ? 1.972 -6.203 7.797 1.00 50.33 33 ALA A O 19
ATOM 28521 N N . PHE A 1 34 ? -0.009 -5.406 7.067 1.00 12.15 34 PHE A N 19
ATOM 28522 C CA . PHE A 1 34 ? 0.219 -5.659 5.641 1.00 33.51 34 PHE A CA 19
ATOM 28523 C C . PHE A 1 34 ? 1.500 -5.014 5.123 1.00 4.42 34 PHE A C 19
ATOM 28524 O O . PHE A 1 34 ? 2.016 -5.434 4.093 1.00 44.33 34 PHE A O 19
ATOM 28540 N N . GLY A 1 35 ? 2.040 -4.013 5.809 1.00 51.30 35 GLY A N 19
ATOM 28541 C CA . GLY A 1 35 ? 3.300 -3.390 5.454 1.00 53.05 35 GLY A CA 19
ATOM 28542 C C . GLY A 1 35 ? 4.321 -3.641 6.542 1.00 51.15 35 GLY A C 19
ATOM 28543 O O . GLY A 1 35 ? 5.398 -4.167 6.264 1.00 63.12 35 GLY A O 19
ATOM 28547 N N . GLN A 1 36 ? 3.960 -3.311 7.784 1.00 2.41 36 GLN A N 19
ATOM 28548 C CA . GLN A 1 36 ? 4.863 -3.321 8.930 1.00 25.42 36 GLN A CA 19
ATOM 28549 C C . GLN A 1 36 ? 5.598 -4.653 9.111 1.00 25.23 36 GLN A C 19
ATOM 28550 O O . GLN A 1 36 ? 6.714 -4.650 9.624 1.00 5.34 36 GLN A O 19
ATOM 28562 N N . ARG A 1 37 ? 4.986 -5.782 8.732 1.00 22.54 37 ARG A N 19
ATOM 28563 C CA . ARG A 1 37 ? 5.521 -7.126 8.974 1.00 62.33 37 ARG A CA 19
ATOM 28564 C C . ARG A 1 37 ? 5.544 -7.950 7.692 1.00 73.22 37 ARG A C 19
ATOM 28565 O O . ARG A 1 37 ? 5.472 -9.175 7.743 1.00 41.31 37 ARG A O 19
ATOM 28583 N N . ILE A 1 38 ? 5.562 -7.295 6.533 1.00 30.34 38 ILE A N 19
ATOM 28584 C CA . ILE A 1 38 ? 5.534 -7.951 5.230 1.00 51.01 38 ILE A CA 19
ATOM 28585 C C . ILE A 1 38 ? 6.548 -7.199 4.368 1.00 73.25 38 ILE A C 19
ATOM 28586 O O . ILE A 1 38 ? 7.623 -7.716 4.085 1.00 45.44 38 ILE A O 19
ATOM 28601 N N . ILE A 1 39 ? 6.206 -5.955 4.027 1.00 43.04 39 ILE A N 19
ATOM 28602 C CA . ILE A 1 39 ? 6.937 -4.999 3.198 1.00 71.33 39 ILE A CA 19
ATOM 28603 C C . ILE A 1 39 ? 8.127 -4.399 3.974 1.00 14.00 39 ILE A C 19
ATOM 28604 O O . ILE A 1 39 ? 8.852 -3.563 3.449 1.00 44.42 39 ILE A O 19
ATOM 28619 N N . GLY A 1 40 ? 8.316 -4.766 5.246 1.00 64.51 40 GLY A N 19
ATOM 28620 C CA . GLY A 1 40 ? 9.443 -4.334 6.062 1.00 14.44 40 GLY A CA 19
ATOM 28621 C C . GLY A 1 40 ? 9.538 -2.819 6.241 1.00 51.42 40 GLY A C 19
ATOM 28622 O O . GLY A 1 40 ? 10.592 -2.324 6.627 1.00 62.14 40 GLY A O 19
ATOM 28626 N N . TRP A 1 41 ? 8.467 -2.066 5.968 1.00 73.44 41 TRP A N 19
ATOM 28627 C CA . TRP A 1 41 ? 8.501 -0.609 5.863 1.00 23.12 41 TRP A CA 19
ATOM 28628 C C . TRP A 1 41 ? 8.346 0.115 7.202 1.00 14.20 41 TRP A C 19
ATOM 28629 O O . TRP A 1 41 ? 8.047 1.315 7.206 1.00 71.32 41 TRP A O 19
ATOM 28649 N N . GLY A 1 42 ? 8.467 -0.598 8.327 1.00 52.23 42 GLY A N 19
ATOM 28650 C CA . GLY A 1 42 ? 8.155 -0.086 9.654 1.00 45.04 42 GLY A CA 19
ATOM 28651 C C . GLY A 1 42 ? 6.798 0.603 9.627 1.00 1.43 42 GLY A C 19
ATOM 28652 O O . GLY A 1 42 ? 5.822 -0.016 9.205 1.00 1.42 42 GLY A O 19
ATOM 28656 N N . THR A 1 43 ? 6.755 1.899 9.948 1.00 34.54 43 THR A N 19
ATOM 28657 C CA . THR A 1 43 ? 5.515 2.686 9.809 1.00 62.43 43 THR A CA 19
ATOM 28658 C C . THR A 1 43 ? 5.703 4.205 9.784 1.00 43.02 43 THR A C 19
ATOM 28659 O O . THR A 1 43 ? 4.740 4.970 9.888 1.00 5.24 43 THR A O 19
ATOM 28670 N N . GLY A 1 44 ? 6.930 4.658 9.604 1.00 52.14 44 GLY A N 19
ATOM 28671 C CA . GLY A 1 44 ? 7.305 6.039 9.867 1.00 64.33 44 GLY A CA 19
ATOM 28672 C C . GLY A 1 44 ? 8.400 6.460 8.924 1.00 73.23 44 GLY A C 19
ATOM 28673 O O . GLY A 1 44 ? 9.551 6.209 9.252 1.00 45.15 44 GLY A O 19
ATOM 28677 N N . ALA A 1 45 ? 8.017 6.986 7.753 1.00 42.21 45 ALA A N 19
ATOM 28678 C CA . ALA A 1 45 ? 8.814 7.610 6.692 1.00 32.13 45 ALA A CA 19
ATOM 28679 C C . ALA A 1 45 ? 10.098 6.847 6.376 1.00 52.22 45 ALA A C 19
ATOM 28680 O O . ALA A 1 45 ? 10.137 6.077 5.413 1.00 42.01 45 ALA A O 19
ATOM 28687 N N . GLU A 1 46 ? 11.093 7.025 7.238 1.00 63.25 46 GLU A N 19
ATOM 28688 C CA . GLU A 1 46 ? 12.365 6.333 7.318 1.00 30.34 46 GLU A CA 19
ATOM 28689 C C . GLU A 1 46 ? 12.139 4.829 7.153 1.00 42.12 46 GLU A C 19
ATOM 28690 O O . GLU A 1 46 ? 12.801 4.202 6.328 1.00 43.23 46 GLU A O 19
ATOM 28700 N N . GLY A 1 47 ? 11.139 4.278 7.853 1.00 43.13 47 GLY A N 19
ATOM 28701 C CA . GLY A 1 47 ? 10.758 2.882 7.794 1.00 5.22 47 GLY A CA 19
ATOM 28702 C C . GLY A 1 47 ? 10.697 2.361 6.357 1.00 51.03 47 GLY A C 19
ATOM 28703 O O . GLY A 1 47 ? 11.303 1.340 6.034 1.00 2.12 47 GLY A O 19
ATOM 28707 N N . ALA A 1 48 ? 9.951 3.065 5.498 1.00 42.15 48 ALA A N 19
ATOM 28708 C CA . ALA A 1 48 ? 9.777 2.718 4.098 1.00 42.42 48 ALA A CA 19
ATOM 28709 C C . ALA A 1 48 ? 10.991 3.091 3.256 1.00 45.25 48 ALA A C 19
ATOM 28710 O O . ALA A 1 48 ? 11.271 2.405 2.272 1.00 21.52 48 ALA A O 19
ATOM 28717 N N . ARG A 1 49 ? 11.714 4.162 3.598 1.00 21.10 49 ARG A N 19
ATOM 28718 C CA . ARG A 1 49 ? 12.896 4.557 2.843 1.00 72.25 49 ARG A CA 19
ATOM 28719 C C . ARG A 1 49 ? 13.904 3.408 2.864 1.00 72.11 49 ARG A C 19
ATOM 28720 O O . ARG A 1 49 ? 14.508 3.114 1.831 1.00 54.05 49 ARG A O 19
ATOM 28738 N N . GLN A 1 50 ? 14.072 2.759 4.018 1.00 51.05 50 GLN A N 19
ATOM 28739 C CA . GLN A 1 50 ? 15.086 1.748 4.231 1.00 62.12 50 GLN A CA 19
ATOM 28740 C C . GLN A 1 50 ? 14.790 0.465 3.470 1.00 24.54 50 GLN A C 19
ATOM 28741 O O . GLN A 1 50 ? 15.711 -0.328 3.295 1.00 72.31 50 GLN A O 19
ATOM 28753 N N . ARG A 1 51 ? 13.566 0.259 2.968 1.00 63.51 51 ARG A N 19
ATOM 28754 C CA . ARG A 1 51 ? 13.217 -0.955 2.230 1.00 13.33 51 ARG A CA 19
ATOM 28755 C C . ARG A 1 51 ? 12.988 -0.689 0.741 1.00 34.31 51 ARG A C 19
ATOM 28756 O O . ARG A 1 51 ? 13.309 -1.551 -0.073 1.00 42.32 51 ARG A O 19
ATOM 28774 N N . LEU A 1 52 ? 12.512 0.510 0.388 1.00 34.13 52 LEU A N 19
ATOM 28775 C CA . LEU A 1 52 ? 12.340 1.010 -0.976 1.00 61.53 52 LEU A CA 19
ATOM 28776 C C . LEU A 1 52 ? 13.646 1.017 -1.724 1.00 33.50 52 LEU A C 19
ATOM 28777 O O . LEU A 1 52 ? 13.758 0.292 -2.706 1.00 44.12 52 LEU A O 19
ATOM 28792 N N . GLU A 1 53 ? 14.565 1.916 -1.343 1.00 70.23 53 GLU A N 19
ATOM 28793 C CA . GLU A 1 53 ? 15.548 2.449 -2.290 1.00 51.15 53 GLU A CA 19
ATOM 28794 C C . GLU A 1 53 ? 16.544 1.387 -2.765 1.00 5.32 53 GLU A C 19
ATOM 28795 O O . GLU A 1 53 ? 17.459 1.644 -3.546 1.00 3.01 53 GLU A O 19
ATOM 28805 N N . ASN A 1 54 ? 16.420 0.203 -2.199 1.00 21.52 54 ASN A N 19
ATOM 28806 C CA . ASN A 1 54 ? 17.346 -0.882 -2.190 1.00 13.34 54 ASN A CA 19
ATOM 28807 C C . ASN A 1 54 ? 16.486 -2.121 -1.944 1.00 74.13 54 ASN A C 19
ATOM 28808 O O . ASN A 1 54 ? 16.658 -2.826 -0.945 1.00 73.12 54 ASN A O 19
ATOM 28818 N N . ILE A 1 55 ? 15.479 -2.312 -2.799 1.00 13.12 55 ILE A N 19
ATOM 28819 C CA . ILE A 1 55 ? 14.699 -3.536 -2.879 1.00 42.02 55 ILE A CA 19
ATOM 28820 C C . ILE A 1 55 ? 15.616 -4.659 -3.395 1.00 72.13 55 ILE A C 19
ATOM 28821 O O . ILE A 1 55 ? 16.694 -4.382 -3.928 1.00 73.15 55 ILE A O 19
ATOM 28836 N N . GLN A 1 56 ? 15.196 -5.915 -3.267 1.00 71.55 56 GLN A N 19
ATOM 28837 C CA . GLN A 1 56 ? 15.821 -7.055 -3.913 1.00 43.33 56 GLN A CA 19
ATOM 28838 C C . GLN A 1 56 ? 14.787 -7.672 -4.868 1.00 60.35 56 GLN A C 19
ATOM 28839 O O . GLN A 1 56 ? 13.582 -7.550 -4.626 1.00 2.24 56 GLN A O 19
ATOM 28851 N N . PRO A 1 57 ? 15.214 -8.459 -5.862 1.00 13.42 57 PRO A N 19
ATOM 28852 C CA . PRO A 1 57 ? 14.339 -9.229 -6.740 1.00 21.44 57 PRO A CA 19
ATOM 28853 C C . PRO A 1 57 ? 13.623 -10.365 -5.991 1.00 71.35 57 PRO A C 19
ATOM 28854 O O . PRO A 1 57 ? 12.584 -10.843 -6.443 1.00 14.12 57 PRO A O 19
ATOM 28862 N N . ALA A 1 58 ? 14.136 -10.796 -4.837 1.00 33.23 58 ALA A N 19
ATOM 28863 C CA . ALA A 1 58 ? 13.457 -11.749 -3.967 1.00 24.34 58 ALA A CA 19
ATOM 28864 C C . ALA A 1 58 ? 12.448 -11.071 -3.036 1.00 54.04 58 ALA A C 19
ATOM 28865 O O . ALA A 1 58 ? 11.595 -11.744 -2.460 1.00 23.13 58 ALA A O 19
ATOM 28872 N N . ASP A 1 59 ? 12.545 -9.753 -2.841 1.00 44.02 59 ASP A N 19
ATOM 28873 C CA . ASP A 1 59 ? 11.741 -9.032 -1.848 1.00 31.13 59 ASP A CA 19
ATOM 28874 C C . ASP A 1 59 ? 10.299 -8.876 -2.326 1.00 15.34 59 ASP A C 19
ATOM 28875 O O . ASP A 1 59 ? 9.376 -8.711 -1.530 1.00 64.54 59 ASP A O 19
ATOM 28883 N N . VAL A 1 60 ? 10.104 -8.930 -3.641 1.00 64.44 60 VAL A N 19
ATOM 28884 C CA . VAL A 1 60 ? 8.811 -8.982 -4.294 1.00 32.53 60 VAL A CA 19
ATOM 28885 C C . VAL A 1 60 ? 8.248 -10.401 -4.152 1.00 35.23 60 VAL A C 19
ATOM 28886 O O . VAL A 1 60 ? 7.171 -10.594 -3.579 1.00 11.12 60 VAL A O 19
ATOM 28899 N N . SER A 1 61 ? 8.999 -11.410 -4.600 1.00 11.40 61 SER A N 19
ATOM 28900 C CA . SER A 1 61 ? 8.685 -12.838 -4.594 1.00 71.15 61 SER A CA 19
ATOM 28901 C C . SER A 1 61 ? 8.688 -13.477 -3.200 1.00 35.10 61 SER A C 19
ATOM 28902 O O . SER A 1 61 ? 8.910 -14.675 -3.052 1.00 2.23 61 SER A O 19
ATOM 28909 N N . MET A 1 62 ? 8.339 -12.701 -2.176 1.00 2.11 62 MET A N 19
ATOM 28910 C CA . MET A 1 62 ? 7.979 -13.165 -0.859 1.00 73.21 62 MET A CA 19
ATOM 28911 C C . MET A 1 62 ? 6.562 -12.699 -0.523 1.00 71.22 62 MET A C 19
ATOM 28912 O O . MET A 1 62 ? 5.796 -13.482 0.017 1.00 22.51 62 MET A O 19
ATOM 28924 N N . ILE A 1 63 ? 6.170 -11.477 -0.898 1.00 64.22 63 ILE A N 19
ATOM 28925 C CA . ILE A 1 63 ? 4.911 -10.823 -0.535 1.00 4.44 63 ILE A CA 19
ATOM 28926 C C . ILE A 1 63 ? 3.728 -11.596 -1.117 1.00 33.12 63 ILE A C 19
ATOM 28927 O O . ILE A 1 63 ? 2.687 -11.737 -0.472 1.00 73.34 63 ILE A O 19
ATOM 28942 N N . LYS A 1 64 ? 3.901 -12.120 -2.332 1.00 42.31 64 LYS A N 19
ATOM 28943 C CA . LYS A 1 64 ? 2.919 -12.948 -3.023 1.00 72.14 64 LYS A CA 19
ATOM 28944 C C . LYS A 1 64 ? 2.483 -14.103 -2.133 1.00 4.14 64 LYS A C 19
ATOM 28945 O O . LYS A 1 64 ? 1.285 -14.316 -1.952 1.00 22.14 64 LYS A O 19
ATOM 28960 N N . LYS A 1 65 ? 3.447 -14.783 -1.509 1.00 1.32 65 LYS A N 19
ATOM 28961 C CA . LYS A 1 65 ? 3.217 -15.970 -0.701 1.00 12.44 65 LYS A CA 19
ATOM 28962 C C . LYS A 1 65 ? 2.444 -15.664 0.580 1.00 51.23 65 LYS A C 19
ATOM 28963 O O . LYS A 1 65 ? 1.905 -16.587 1.184 1.00 73.50 65 LYS A O 19
ATOM 28978 N N . GLN A 1 66 ? 2.350 -14.394 0.990 1.00 71.12 66 GLN A N 19
ATOM 28979 C CA . GLN A 1 66 ? 1.557 -14.019 2.154 1.00 70.42 66 GLN A CA 19
ATOM 28980 C C . GLN A 1 66 ? 0.077 -13.818 1.795 1.00 45.30 66 GLN A C 19
ATOM 28981 O O . GLN A 1 66 ? -0.714 -13.506 2.688 1.00 25.43 66 GLN A O 19
ATOM 28993 N N . GLY A 1 67 ? -0.314 -14.016 0.530 1.00 45.43 67 GLY A N 19
ATOM 28994 C CA . GLY A 1 67 ? -1.704 -13.977 0.101 1.00 2.43 67 GLY A CA 19
ATOM 28995 C C . GLY A 1 67 ? -2.057 -12.705 -0.660 1.00 3.11 67 GLY A C 19
ATOM 28996 O O . GLY A 1 67 ? -3.187 -12.235 -0.552 1.00 13.24 67 GLY A O 19
ATOM 29000 N N . THR A 1 68 ? -1.101 -12.149 -1.408 1.00 1.35 68 THR A N 19
ATOM 29001 C CA . THR A 1 68 ? -1.188 -10.845 -2.071 1.00 43.24 68 THR A CA 19
ATOM 29002 C C . THR A 1 68 ? -1.358 -11.038 -3.593 1.00 33.41 68 THR A C 19
ATOM 29003 O O . THR A 1 68 ? -1.282 -12.175 -4.075 1.00 54.10 68 THR A O 19
ATOM 29014 N N . THR A 1 69 ? -1.569 -9.961 -4.353 1.00 0.02 69 THR A N 19
ATOM 29015 C CA . THR A 1 69 ? -1.546 -9.893 -5.816 1.00 2.01 69 THR A CA 19
ATOM 29016 C C . THR A 1 69 ? -0.894 -8.567 -6.239 1.00 31.21 69 THR A C 19
ATOM 29017 O O . THR A 1 69 ? -0.692 -7.690 -5.393 1.00 31.34 69 THR A O 19
ATOM 29028 N N . LEU A 1 70 ? -0.595 -8.401 -7.534 1.00 64.33 70 LEU A N 19
ATOM 29029 C CA . LEU A 1 70 ? -0.089 -7.144 -8.086 1.00 24.55 70 LEU A CA 19
ATOM 29030 C C . LEU A 1 70 ? -1.077 -6.002 -7.845 1.00 21.25 70 LEU A C 19
ATOM 29031 O O . LEU A 1 70 ? -0.661 -4.907 -7.477 1.00 15.35 70 LEU A O 19
ATOM 29046 N N . GLU A 1 71 ? -2.372 -6.293 -7.990 1.00 22.52 71 GLU A N 19
ATOM 29047 C CA . GLU A 1 71 ? -3.485 -5.354 -7.874 1.00 44.10 71 GLU A CA 19
ATOM 29048 C C . GLU A 1 71 ? -3.539 -4.631 -6.522 1.00 74.24 71 GLU A C 19
ATOM 29049 O O . GLU A 1 71 ? -4.142 -3.569 -6.385 1.00 54.20 71 GLU A O 19
ATOM 29059 N N . MET A 1 72 ? -2.958 -5.254 -5.505 1.00 43.00 72 MET A N 19
ATOM 29060 C CA . MET A 1 72 ? -2.810 -4.681 -4.172 1.00 73.14 72 MET A CA 19
ATOM 29061 C C . MET A 1 72 ? -1.800 -3.529 -4.210 1.00 60.32 72 MET A C 19
ATOM 29062 O O . MET A 1 72 ? -2.032 -2.446 -3.679 1.00 31.23 72 MET A O 19
ATOM 29074 N N . ILE A 1 73 ? -0.626 -3.805 -4.775 1.00 32.54 73 ILE A N 19
ATOM 29075 C CA . ILE A 1 73 ? 0.555 -2.957 -4.724 1.00 33.32 73 ILE A CA 19
ATOM 29076 C C . ILE A 1 73 ? 0.219 -1.655 -5.452 1.00 40.40 73 ILE A C 19
ATOM 29077 O O . ILE A 1 73 ? 0.499 -0.569 -4.956 1.00 3.04 73 ILE A O 19
ATOM 29092 N N . THR A 1 74 ? -0.444 -1.740 -6.594 1.00 15.04 74 THR A N 19
ATOM 29093 C CA . THR A 1 74 ? -0.847 -0.624 -7.427 1.00 72.44 74 THR A CA 19
ATOM 29094 C C . THR A 1 74 ? -1.753 0.334 -6.658 1.00 40.34 74 THR A C 19
ATOM 29095 O O . THR A 1 74 ? -1.486 1.539 -6.648 1.00 13.33 74 THR A O 19
ATOM 29106 N N . ALA A 1 75 ? -2.735 -0.206 -5.923 1.00 35.24 75 ALA A N 19
ATOM 29107 C CA . ALA A 1 75 ? -3.740 0.609 -5.251 1.00 13.11 75 ALA A CA 19
ATOM 29108 C C . ALA A 1 75 ? -3.104 1.454 -4.152 1.00 1.34 75 ALA A C 19
ATOM 29109 O O . ALA A 1 75 ? -3.367 2.655 -4.067 1.00 64.20 75 ALA A O 19
ATOM 29116 N N . TRP A 1 76 ? -2.278 0.844 -3.299 1.00 31.21 76 TRP A N 19
ATOM 29117 C CA . TRP A 1 76 ? -1.628 1.564 -2.209 1.00 44.40 76 TRP A CA 19
ATOM 29118 C C . TRP A 1 76 ? -0.606 2.566 -2.739 1.00 14.05 76 TRP A C 19
ATOM 29119 O O . TRP A 1 76 ? -0.419 3.620 -2.132 1.00 14.13 76 TRP A O 19
ATOM 29139 N N . GLN A 1 77 ? 0.054 2.254 -3.853 1.00 33.52 77 GLN A N 19
ATOM 29140 C CA . GLN A 1 77 ? 0.993 3.152 -4.495 1.00 53.21 77 GLN A CA 19
ATOM 29141 C C . GLN A 1 77 ? 0.284 4.436 -4.924 1.00 13.44 77 GLN A C 19
ATOM 29142 O O . GLN A 1 77 ? 0.642 5.516 -4.453 1.00 2.14 77 GLN A O 19
ATOM 29154 N N . ASP A 1 78 ? -0.733 4.307 -5.777 1.00 2.41 78 ASP A N 19
ATOM 29155 C CA . ASP A 1 78 ? -1.484 5.419 -6.368 1.00 13.21 78 ASP A CA 19
ATOM 29156 C C . ASP A 1 78 ? -2.033 6.303 -5.259 1.00 1.32 78 ASP A C 19
ATOM 29157 O O . ASP A 1 78 ? -1.906 7.525 -5.294 1.00 51.41 78 ASP A O 19
ATOM 29165 N N . PHE A 1 79 ? -2.587 5.661 -4.232 1.00 23.14 79 PHE A N 19
ATOM 29166 C CA . PHE A 1 79 ? -3.172 6.318 -3.086 1.00 34.12 79 PHE A CA 19
ATOM 29167 C C . PHE A 1 79 ? -2.172 7.256 -2.412 1.00 52.31 79 PHE A C 19
ATOM 29168 O O . PHE A 1 79 ? -2.453 8.439 -2.235 1.00 3.40 79 PHE A O 19
ATOM 29184 N N . TYR A 1 80 ? -0.999 6.746 -2.029 1.00 62.23 80 TYR A N 19
ATOM 29185 C CA . TYR A 1 80 ? 0.010 7.568 -1.377 1.00 2.40 80 TYR A CA 19
ATOM 29186 C C . TYR A 1 80 ? 0.593 8.621 -2.324 1.00 72.22 80 TYR A C 19
ATOM 29187 O O . TYR A 1 80 ? 0.961 9.709 -1.883 1.00 62.25 80 TYR A O 19
ATOM 29204 N N . GLU A 1 81 ? 0.708 8.334 -3.617 1.00 22.41 81 GLU A N 19
ATOM 29205 C CA . GLU A 1 81 ? 1.077 9.311 -4.645 1.00 32.24 81 GLU A CA 19
ATOM 29206 C C . GLU A 1 81 ? 0.089 10.480 -4.648 1.00 54.32 81 GLU A C 19
ATOM 29207 O O . GLU A 1 81 ? 0.464 11.657 -4.677 1.00 24.21 81 GLU A O 19
ATOM 29217 N N . GLN A 1 82 ? -1.182 10.177 -4.463 1.00 51.35 82 GLN A N 19
ATOM 29218 C CA . GLN A 1 82 ? -2.247 11.164 -4.366 1.00 43.23 82 GLN A CA 19
ATOM 29219 C C . GLN A 1 82 ? -2.251 11.958 -3.051 1.00 31.14 82 GLN A C 19
ATOM 29220 O O . GLN A 1 82 ? -3.024 12.908 -2.940 1.00 23.22 82 GLN A O 19
ATOM 29232 N N . GLU A 1 83 ? -1.351 11.678 -2.106 1.00 12.11 83 GLU A N 19
ATOM 29233 C CA . GLU A 1 83 ? -1.105 12.529 -0.934 1.00 70.33 83 GLU A CA 19
ATOM 29234 C C . GLU A 1 83 ? 0.051 13.508 -1.147 1.00 64.22 83 GLU A C 19
ATOM 29235 O O . GLU A 1 83 ? 0.210 14.431 -0.352 1.00 74.15 83 GLU A O 19
ATOM 29245 N N . GLN A 1 84 ? 0.925 13.271 -2.127 1.00 32.42 84 GLN A N 19
ATOM 29246 C CA . GLN A 1 84 ? 2.315 13.731 -2.061 1.00 3.40 84 GLN A CA 19
ATOM 29247 C C . GLN A 1 84 ? 2.636 14.768 -3.125 1.00 3.42 84 GLN A C 19
ATOM 29248 O O . GLN A 1 84 ? 3.274 15.780 -2.861 1.00 24.10 84 GLN A O 19
ATOM 29260 N N . GLN A 1 85 ? 2.151 14.525 -4.335 1.00 30.42 85 GLN A N 19
ATOM 29261 C CA . GLN A 1 85 ? 2.224 15.459 -5.463 1.00 14.43 85 GLN A CA 19
ATOM 29262 C C . GLN A 1 85 ? 1.628 16.816 -5.068 1.00 13.32 85 GLN A C 19
ATOM 29263 O O . GLN A 1 85 ? 2.095 17.866 -5.517 1.00 25.51 85 GLN A O 19
ATOM 29275 N N . ARG A 1 86 ? 0.581 16.812 -4.238 1.00 70.51 86 ARG A N 19
ATOM 29276 C CA . ARG A 1 86 ? -0.068 18.024 -3.744 1.00 72.21 86 ARG A CA 19
ATOM 29277 C C . ARG A 1 86 ? 0.804 18.800 -2.753 1.00 41.35 86 ARG A C 19
ATOM 29278 O O . ARG A 1 86 ? 0.759 20.032 -2.786 1.00 14.24 86 ARG A O 19
ATOM 29296 N N . ASN A 1 87 ? 1.590 18.140 -1.895 1.00 41.23 87 ASN A N 19
ATOM 29297 C CA . ASN A 1 87 ? 2.384 18.764 -0.840 1.00 1.10 87 ASN A CA 19
ATOM 29298 C C . ASN A 1 87 ? 3.672 17.967 -0.660 1.00 65.55 87 ASN A C 19
ATOM 29299 O O . ASN A 1 87 ? 3.678 16.876 -0.088 1.00 24.23 87 ASN A O 19
ATOM 29309 N N . GLU A 1 88 ? 4.776 18.527 -1.153 1.00 4.02 88 GLU A N 19
ATOM 29310 C CA . GLU A 1 88 ? 6.085 17.889 -1.244 1.00 70.25 88 GLU A CA 19
ATOM 29311 C C . GLU A 1 88 ? 6.621 17.486 0.129 1.00 25.41 88 GLU A C 19
ATOM 29312 O O . GLU A 1 88 ? 7.431 16.564 0.229 1.00 4.43 88 GLU A O 19
ATOM 29322 N N . ASN A 1 89 ? 6.172 18.161 1.189 1.00 14.00 89 ASN A N 19
ATOM 29323 C CA . ASN A 1 89 ? 6.731 18.037 2.531 1.00 32.21 89 ASN A CA 19
ATOM 29324 C C . ASN A 1 89 ? 6.174 16.832 3.295 1.00 1.14 89 ASN A C 19
ATOM 29325 O O . ASN A 1 89 ? 6.372 16.741 4.505 1.00 72.13 89 ASN A O 19
ATOM 29335 N N . ASN A 1 90 ? 5.507 15.896 2.612 1.00 45.13 90 ASN A N 19
ATOM 29336 C CA . ASN A 1 90 ? 5.092 14.608 3.161 1.00 1.40 90 ASN A CA 19
ATOM 29337 C C . ASN A 1 90 ? 6.049 13.524 2.667 1.00 72.32 90 ASN A C 19
ATOM 29338 O O . ASN A 1 90 ? 5.741 12.836 1.688 1.00 10.21 90 ASN A O 19
ATOM 29348 N N . PRO A 1 91 ? 7.193 13.300 3.334 1.00 22.14 91 PRO A N 19
ATOM 29349 C CA . PRO A 1 91 ? 8.107 12.224 2.975 1.00 73.14 91 PRO A CA 19
ATOM 29350 C C . PRO A 1 91 ? 7.480 10.850 3.218 1.00 4.24 91 PRO A C 19
ATOM 29351 O O . PRO A 1 91 ? 7.878 9.890 2.564 1.00 22.42 91 PRO A O 19
ATOM 29359 N N . THR A 1 92 ? 6.519 10.749 4.139 1.00 14.42 92 THR A N 19
ATOM 29360 C CA . THR A 1 92 ? 5.934 9.508 4.609 1.00 11.10 92 THR A CA 19
ATOM 29361 C C . THR A 1 92 ? 5.357 8.734 3.425 1.00 61.34 92 THR A C 19
ATOM 29362 O O . THR A 1 92 ? 5.941 7.725 3.014 1.00 33.34 92 THR A O 19
ATOM 29373 N N . ALA A 1 93 ? 4.282 9.264 2.831 1.00 51.03 93 ALA A N 19
ATOM 29374 C CA . ALA A 1 93 ? 3.640 8.769 1.622 1.00 12.01 93 ALA A CA 19
ATOM 29375 C C . ALA A 1 93 ? 4.683 8.550 0.518 1.00 45.42 93 ALA A C 19
ATOM 29376 O O . ALA A 1 93 ? 4.714 7.510 -0.137 1.00 1.01 93 ALA A O 19
ATOM 29383 N N . LYS A 1 94 ? 5.564 9.537 0.351 1.00 24.42 94 LYS A N 19
ATOM 29384 C CA . LYS A 1 94 ? 6.549 9.671 -0.714 1.00 22.11 94 LYS A CA 19
ATOM 29385 C C . LYS A 1 94 ? 7.713 8.672 -0.651 1.00 44.33 94 LYS A C 19
ATOM 29386 O O . LYS A 1 94 ? 8.508 8.608 -1.591 1.00 54.45 94 LYS A O 19
ATOM 29401 N N . TYR A 1 95 ? 7.833 7.869 0.409 1.00 71.51 95 TYR A N 19
ATOM 29402 C CA . TYR A 1 95 ? 8.692 6.687 0.401 1.00 25.11 95 TYR A CA 19
ATOM 29403 C C . TYR A 1 95 ? 7.847 5.430 0.211 1.00 32.52 95 TYR A C 19
ATOM 29404 O O . TYR A 1 95 ? 8.224 4.562 -0.573 1.00 33.41 95 TYR A O 19
ATOM 29421 N N . ARG A 1 96 ? 6.722 5.286 0.923 1.00 45.25 96 ARG A N 19
ATOM 29422 C CA . ARG A 1 96 ? 5.927 4.061 0.892 1.00 23.14 96 ARG A CA 19
ATOM 29423 C C . ARG A 1 96 ? 5.269 3.783 -0.464 1.00 21.44 96 ARG A C 19
ATOM 29424 O O . ARG A 1 96 ? 5.252 2.619 -0.862 1.00 51.32 96 ARG A O 19
ATOM 29442 N N . ALA A 1 97 ? 4.798 4.792 -1.205 1.00 10.21 97 ALA A N 19
ATOM 29443 C CA . ALA A 1 97 ? 4.368 4.599 -2.590 1.00 21.14 97 ALA A CA 19
ATOM 29444 C C . ALA A 1 97 ? 5.536 4.098 -3.431 1.00 45.43 97 ALA A C 19
ATOM 29445 O O . ALA A 1 97 ? 5.453 3.056 -4.072 1.00 43.14 97 ALA A O 19
ATOM 29452 N N . ARG A 1 98 ? 6.658 4.814 -3.403 1.00 54.35 98 ARG A N 19
ATOM 29453 C CA . ARG A 1 98 ? 7.841 4.451 -4.166 1.00 4.03 98 ARG A CA 19
ATOM 29454 C C . ARG A 1 98 ? 8.323 3.032 -3.847 1.00 30.42 98 ARG A C 19
ATOM 29455 O O . ARG A 1 98 ? 8.865 2.342 -4.706 1.00 42.34 98 ARG A O 19
ATOM 29473 N N . LEU A 1 99 ? 8.115 2.563 -2.616 1.00 52.44 99 LEU A N 19
ATOM 29474 C CA . LEU A 1 99 ? 8.400 1.192 -2.215 1.00 45.44 99 LEU A CA 19
ATOM 29475 C C . LEU A 1 99 ? 7.527 0.230 -3.023 1.00 34.30 99 LEU A C 19
ATOM 29476 O O . LEU A 1 99 ? 8.040 -0.678 -3.674 1.00 3.04 99 LEU A O 19
ATOM 29491 N N . MET A 1 100 ? 6.208 0.456 -3.005 1.00 1.24 100 MET A N 19
ATOM 29492 C CA . MET A 1 100 ? 5.238 -0.314 -3.787 1.00 1.21 100 MET A CA 19
ATOM 29493 C C . MET A 1 100 ? 5.652 -0.366 -5.265 1.00 20.42 100 MET A C 19
ATOM 29494 O O . MET A 1 100 ? 5.683 -1.457 -5.837 1.00 41.25 100 MET A O 19
ATOM 29506 N N . LYS A 1 101 ? 6.065 0.776 -5.849 1.00 23.31 101 LYS A N 19
ATOM 29507 C CA . LYS A 1 101 ? 6.594 0.831 -7.219 1.00 35.32 101 LYS A CA 19
ATOM 29508 C C . LYS A 1 101 ? 7.617 -0.270 -7.416 1.00 14.02 101 LYS A C 19
ATOM 29509 O O . LYS A 1 101 ? 7.463 -1.074 -8.324 1.00 61.25 101 LYS A O 19
ATOM 29524 N N . LYS A 1 102 ? 8.659 -0.270 -6.592 1.00 23.34 102 LYS A N 19
ATOM 29525 C CA . LYS A 1 102 ? 9.785 -1.195 -6.683 1.00 64.35 102 LYS A CA 19
ATOM 29526 C C . LYS A 1 102 ? 9.342 -2.644 -6.724 1.00 1.14 102 LYS A C 19
ATOM 29527 O O . LYS A 1 102 ? 9.806 -3.386 -7.582 1.00 35.44 102 LYS A O 19
ATOM 29542 N N . ILE A 1 103 ? 8.448 -3.037 -5.829 1.00 52.04 103 ILE A N 19
ATOM 29543 C CA . ILE A 1 103 ? 7.876 -4.376 -5.816 1.00 43.15 103 ILE A CA 19
ATOM 29544 C C . ILE A 1 103 ? 7.220 -4.670 -7.172 1.00 63.43 103 ILE A C 19
ATOM 29545 O O . ILE A 1 103 ? 7.572 -5.655 -7.817 1.00 44.04 103 ILE A O 19
ATOM 29560 N N . ALA A 1 104 ? 6.310 -3.817 -7.638 1.00 41.13 104 ALA A N 19
ATOM 29561 C CA . ALA A 1 104 ? 5.624 -3.997 -8.916 1.00 4.43 104 ALA A CA 19
ATOM 29562 C C . ALA A 1 104 ? 6.543 -3.838 -10.145 1.00 74.53 104 ALA A C 19
ATOM 29563 O O . ALA A 1 104 ? 6.150 -4.202 -11.255 1.00 4.04 104 ALA A O 19
ATOM 29570 N N . ASP A 1 105 ? 7.746 -3.288 -9.975 1.00 64.15 105 ASP A N 19
ATOM 29571 C CA . ASP A 1 105 ? 8.792 -3.112 -10.992 1.00 51.24 105 ASP A CA 19
ATOM 29572 C C . ASP A 1 105 ? 9.515 -4.439 -11.250 1.00 51.11 105 ASP A C 19
ATOM 29573 O O . ASP A 1 105 ? 10.226 -4.592 -12.243 1.00 40.25 105 ASP A O 19
ATOM 29581 N N . LEU A 1 106 ? 9.355 -5.408 -10.346 1.00 51.41 106 LEU A N 19
ATOM 29582 C CA . LEU A 1 106 ? 10.089 -6.667 -10.298 1.00 52.31 106 LEU A CA 19
ATOM 29583 C C . LEU A 1 106 ? 9.127 -7.848 -10.228 1.00 3.32 106 LEU A C 19
ATOM 29584 O O . LEU A 1 106 ? 9.562 -8.954 -9.896 1.00 3.03 106 LEU A O 19
ATOM 29599 N N . TRP A 1 107 ? 7.839 -7.618 -10.500 1.00 75.25 107 TRP A N 19
ATOM 29600 C CA . TRP A 1 107 ? 6.812 -8.642 -10.407 1.00 42.23 107 TRP A CA 19
ATOM 29601 C C . TRP A 1 107 ? 7.122 -9.785 -11.372 1.00 0.31 107 TRP A C 19
ATOM 29602 O O . TRP A 1 107 ? 6.808 -10.941 -11.014 1.00 24.32 107 TRP A O 19
ATOM 29622 N N . GLY A 1 1 ? -20.646 12.561 3.233 1.00 45.45 1 GLY A N 20
ATOM 29623 C CA . GLY A 1 1 ? -20.924 12.499 4.678 1.00 50.54 1 GLY A CA 20
ATOM 29624 C C . GLY A 1 1 ? -19.642 12.240 5.456 1.00 34.10 1 GLY A C 20
ATOM 29625 O O . GLY A 1 1 ? -18.612 11.932 4.857 1.00 23.30 1 GLY A O 20
ATOM 29629 N N . THR A 1 2 ? -19.645 12.441 6.776 1.00 51.55 2 THR A N 20
ATOM 29630 C CA . THR A 1 2 ? -18.474 13.047 7.415 1.00 74.43 2 THR A CA 20
ATOM 29631 C C . THR A 1 2 ? -18.055 12.409 8.747 1.00 32.31 2 THR A C 20
ATOM 29632 O O . THR A 1 2 ? -17.015 12.786 9.290 1.00 54.14 2 THR A O 20
ATOM 29643 N N . ASP A 1 3 ? -18.765 11.402 9.261 1.00 34.24 3 ASP A N 20
ATOM 29644 C CA . ASP A 1 3 ? -18.445 10.768 10.553 1.00 73.31 3 ASP A CA 20
ATOM 29645 C C . ASP A 1 3 ? -18.662 9.248 10.459 1.00 64.01 3 ASP A C 20
ATOM 29646 O O . ASP A 1 3 ? -18.875 8.720 9.360 1.00 70.24 3 ASP A O 20
ATOM 29654 N N . PHE A 1 4 ? -18.573 8.543 11.583 1.00 22.24 4 PHE A N 20
ATOM 29655 C CA . PHE A 1 4 ? -18.840 7.125 11.798 1.00 45.43 4 PHE A CA 20
ATOM 29656 C C . PHE A 1 4 ? -20.010 6.989 12.781 1.00 62.24 4 PHE A C 20
ATOM 29657 O O . PHE A 1 4 ? -20.613 7.988 13.178 1.00 44.34 4 PHE A O 20
ATOM 29673 N N . GLY A 1 5 ? -20.356 5.755 13.158 1.00 2.10 5 GLY A N 20
ATOM 29674 C CA . GLY A 1 5 ? -21.355 5.477 14.177 1.00 3.31 5 GLY A CA 20
ATOM 29675 C C . GLY A 1 5 ? -21.958 4.104 13.934 1.00 70.01 5 GLY A C 20
ATOM 29676 O O . GLY A 1 5 ? -21.394 3.093 14.345 1.00 45.15 5 GLY A O 20
ATOM 29680 N N . THR A 1 6 ? -23.078 4.046 13.223 1.00 3.52 6 THR A N 20
ATOM 29681 C CA . THR A 1 6 ? -23.914 2.855 13.050 1.00 34.30 6 THR A CA 20
ATOM 29682 C C . THR A 1 6 ? -23.938 2.367 11.594 1.00 3.50 6 THR A C 20
ATOM 29683 O O . THR A 1 6 ? -24.685 1.453 11.238 1.00 1.13 6 THR A O 20
ATOM 29694 N N . THR A 1 7 ? -23.143 2.988 10.728 1.00 42.55 7 THR A N 20
ATOM 29695 C CA . THR A 1 7 ? -23.388 3.016 9.295 1.00 32.03 7 THR A CA 20
ATOM 29696 C C . THR A 1 7 ? -23.015 1.697 8.595 1.00 30.14 7 THR A C 20
ATOM 29697 O O . THR A 1 7 ? -23.271 1.553 7.400 1.00 44.21 7 THR A O 20
ATOM 29708 N N . ASN A 1 8 ? -22.428 0.726 9.305 1.00 5.32 8 ASN A N 20
ATOM 29709 C CA . ASN A 1 8 ? -22.077 -0.568 8.721 1.00 73.23 8 ASN A CA 20
ATOM 29710 C C . ASN A 1 8 ? -23.255 -1.556 8.705 1.00 43.45 8 ASN A C 20
ATOM 29711 O O . ASN A 1 8 ? -23.182 -2.567 8.009 1.00 60.15 8 ASN A O 20
ATOM 29721 N N . ASN A 1 9 ? -24.337 -1.287 9.446 1.00 24.04 9 ASN A N 20
ATOM 29722 C CA . ASN A 1 9 ? -25.289 -2.325 9.859 1.00 33.32 9 ASN A CA 20
ATOM 29723 C C . ASN A 1 9 ? -26.256 -2.785 8.756 1.00 53.24 9 ASN A C 20
ATOM 29724 O O . ASN A 1 9 ? -27.065 -3.686 8.993 1.00 4.43 9 ASN A O 20
ATOM 29734 N N . PHE A 1 10 ? -26.211 -2.199 7.558 1.00 43.33 10 PHE A N 20
ATOM 29735 C CA . PHE A 1 10 ? -27.102 -2.506 6.438 1.00 15.13 10 PHE A CA 20
ATOM 29736 C C . PHE A 1 10 ? -26.282 -2.917 5.213 1.00 4.44 10 PHE A C 20
ATOM 29737 O O . PHE A 1 10 ? -25.060 -2.759 5.209 1.00 74.33 10 PHE A O 20
ATOM 29753 N N . VAL A 1 11 ? -26.940 -3.466 4.191 1.00 62.31 11 VAL A N 20
ATOM 29754 C CA . VAL A 1 11 ? -26.419 -3.646 2.839 1.00 1.21 11 VAL A CA 20
ATOM 29755 C C . VAL A 1 11 ? -27.636 -3.861 1.931 1.00 32.00 11 VAL A C 20
ATOM 29756 O O . VAL A 1 11 ? -28.587 -4.542 2.338 1.00 40.24 11 VAL A O 20
ATOM 29769 N N . SER A 1 12 ? -27.617 -3.283 0.731 1.00 22.32 12 SER A N 20
ATOM 29770 C CA . SER A 1 12 ? -28.596 -3.486 -0.328 1.00 41.35 12 SER A CA 20
ATOM 29771 C C . SER A 1 12 ? -27.937 -3.278 -1.711 1.00 74.22 12 SER A C 20
ATOM 29772 O O . SER A 1 12 ? -26.859 -2.677 -1.795 1.00 35.00 12 SER A O 20
ATOM 29779 N N . PRO A 1 13 ? -28.554 -3.766 -2.806 1.00 1.23 13 PRO A N 20
ATOM 29780 C CA . PRO A 1 13 ? -27.980 -3.713 -4.148 1.00 74.23 13 PRO A CA 20
ATOM 29781 C C . PRO A 1 13 ? -28.059 -2.331 -4.798 1.00 35.30 13 PRO A C 20
ATOM 29782 O O . PRO A 1 13 ? -29.047 -1.997 -5.464 1.00 22.00 13 PRO A O 20
ATOM 29790 N N . ASN A 1 14 ? -27.014 -1.517 -4.675 1.00 43.12 14 ASN A N 20
ATOM 29791 C CA . ASN A 1 14 ? -27.034 -0.158 -5.197 1.00 32.21 14 ASN A CA 20
ATOM 29792 C C . ASN A 1 14 ? -25.623 0.412 -5.175 1.00 32.33 14 ASN A C 20
ATOM 29793 O O . ASN A 1 14 ? -24.931 0.256 -4.173 1.00 3.33 14 ASN A O 20
ATOM 29803 N N . LEU A 1 15 ? -25.159 1.029 -6.260 1.00 51.42 15 LEU A N 20
ATOM 29804 C CA . LEU A 1 15 ? -23.809 1.587 -6.371 1.00 72.12 15 LEU A CA 20
ATOM 29805 C C . LEU A 1 15 ? -23.900 3.037 -6.843 1.00 31.13 15 LEU A C 20
ATOM 29806 O O . LEU A 1 15 ? -23.423 3.406 -7.920 1.00 34.00 15 LEU A O 20
ATOM 29821 N N . GLN A 1 16 ? -24.512 3.880 -6.017 1.00 14.14 16 GLN A N 20
ATOM 29822 C CA . GLN A 1 16 ? -24.608 5.328 -6.211 1.00 31.24 16 GLN A CA 20
ATOM 29823 C C . GLN A 1 16 ? -23.469 6.087 -5.509 1.00 50.34 16 GLN A C 20
ATOM 29824 O O . GLN A 1 16 ? -23.516 7.306 -5.366 1.00 12.11 16 GLN A O 20
ATOM 29836 N N . LEU A 1 17 ? -22.429 5.377 -5.068 1.00 13.30 17 LEU A N 20
ATOM 29837 C CA . LEU A 1 17 ? -21.468 5.834 -4.068 1.00 53.24 17 LEU A CA 20
ATOM 29838 C C . LEU A 1 17 ? -20.026 5.623 -4.522 1.00 25.43 17 LEU A C 20
ATOM 29839 O O . LEU A 1 17 ? -19.304 4.733 -4.069 1.00 11.12 17 LEU A O 20
ATOM 29854 N N . LYS A 1 18 ? -19.571 6.487 -5.417 1.00 11.44 18 LYS A N 20
ATOM 29855 C CA . LYS A 1 18 ? -18.150 6.596 -5.740 1.00 62.04 18 LYS A CA 20
ATOM 29856 C C . LYS A 1 18 ? -17.494 7.427 -4.650 1.00 73.24 18 LYS A C 20
ATOM 29857 O O . LYS A 1 18 ? -17.890 8.570 -4.422 1.00 1.42 18 LYS A O 20
ATOM 29872 N N . GLN A 1 19 ? -16.550 6.834 -3.930 1.00 2.22 19 GLN A N 20
ATOM 29873 C CA . GLN A 1 19 ? -15.818 7.404 -2.808 1.00 42.22 19 GLN A CA 20
ATOM 29874 C C . GLN A 1 19 ? -14.336 7.072 -2.992 1.00 5.50 19 GLN A C 20
ATOM 29875 O O . GLN A 1 19 ? -13.950 6.370 -3.926 1.00 70.14 19 GLN A O 20
ATOM 29887 N N . ASN A 1 20 ? -13.510 7.545 -2.066 1.00 30.32 20 ASN A N 20
ATOM 29888 C CA . ASN A 1 20 ? -12.140 7.114 -1.858 1.00 23.04 20 ASN A CA 20
ATOM 29889 C C . ASN A 1 20 ? -12.230 5.674 -1.360 1.00 51.43 20 ASN A C 20
ATOM 29890 O O . ASN A 1 20 ? -12.576 5.422 -0.201 1.00 24.20 20 ASN A O 20
ATOM 29900 N N . VAL A 1 21 ? -12.066 4.748 -2.291 1.00 3.53 21 VAL A N 20
ATOM 29901 C CA . VAL A 1 21 ? -12.065 3.300 -2.108 1.00 71.04 21 VAL A CA 20
ATOM 29902 C C . VAL A 1 21 ? -10.602 2.849 -2.219 1.00 14.50 21 VAL A C 20
ATOM 29903 O O . VAL A 1 21 ? -9.842 3.446 -2.979 1.00 13.30 21 VAL A O 20
ATOM 29916 N N . LEU A 1 22 ? -10.187 1.833 -1.457 1.00 74.34 22 LEU A N 20
ATOM 29917 C CA . LEU A 1 22 ? -8.789 1.404 -1.423 1.00 44.13 22 LEU A CA 20
ATOM 29918 C C . LEU A 1 22 ? -8.417 0.554 -2.646 1.00 12.40 22 LEU A C 20
ATOM 29919 O O . LEU A 1 22 ? -9.291 -0.060 -3.267 1.00 62.33 22 LEU A O 20
ATOM 29934 N N . PRO A 1 23 ? -7.116 0.455 -2.967 1.00 15.32 23 PRO A N 20
ATOM 29935 C CA . PRO A 1 23 ? -6.583 -0.546 -3.888 1.00 4.43 23 PRO A CA 20
ATOM 299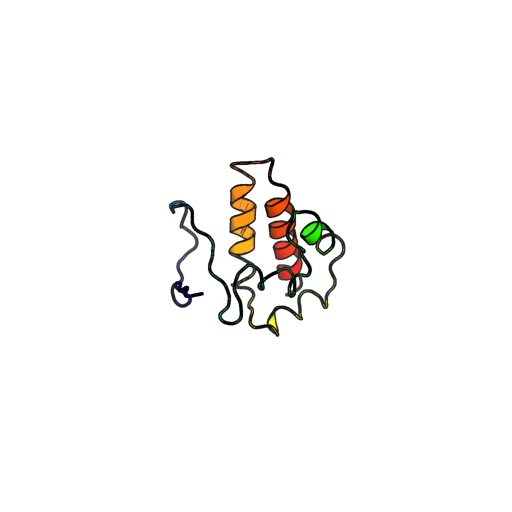36 C C . PRO A 1 23 ? -6.654 -1.981 -3.313 1.00 51.25 23 PRO A C 20
ATOM 29937 O O . PRO A 1 23 ? -6.883 -2.174 -2.112 1.00 71.04 23 PRO A O 20
ATOM 29945 N N . PRO A 1 24 ? -6.462 -3.014 -4.156 1.00 54.32 24 PRO A N 20
ATOM 29946 C CA . PRO A 1 24 ? -6.653 -4.424 -3.798 1.00 41.11 24 PRO A CA 20
ATOM 29947 C C . PRO A 1 24 ? -5.535 -5.015 -2.923 1.00 15.11 24 PRO A C 20
ATOM 29948 O O . PRO A 1 24 ? -4.419 -4.502 -2.865 1.00 43.25 24 PRO A O 20
ATOM 29956 N N . THR A 1 25 ? -5.804 -6.169 -2.303 1.00 4.11 25 THR A N 20
ATOM 29957 C CA . THR A 1 25 ? -4.829 -6.950 -1.535 1.00 40.51 25 THR A CA 20
ATOM 29958 C C . THR A 1 25 ? -4.995 -8.451 -1.824 1.00 71.21 25 THR A C 20
ATOM 29959 O O . THR A 1 25 ? -6.067 -8.869 -2.286 1.00 62.32 25 THR A O 20
ATOM 29970 N N . PRO A 1 26 ? -3.973 -9.285 -1.551 1.00 1.34 26 PRO A N 20
ATOM 29971 C CA . PRO A 1 26 ? -4.083 -10.732 -1.712 1.00 63.11 26 PRO A CA 20
ATOM 29972 C C . PRO A 1 26 ? -5.092 -11.336 -0.727 1.00 55.43 26 PRO A C 20
ATOM 29973 O O . PRO A 1 26 ? -5.303 -10.817 0.377 1.00 15.53 26 PRO A O 20
ATOM 29981 N N . LYS A 1 27 ? -5.687 -12.479 -1.084 1.00 12.24 27 LYS A N 20
ATOM 29982 C CA . LYS A 1 27 ? -6.572 -13.221 -0.180 1.00 53.54 27 LYS A CA 20
ATOM 29983 C C . LYS A 1 27 ? -5.756 -14.110 0.756 1.00 44.53 27 LYS A C 20
ATOM 29984 O O . LYS A 1 27 ? -5.832 -15.344 0.711 1.00 63.11 27 LYS A O 20
ATOM 29999 N N . ASN A 1 28 ? -4.938 -13.487 1.604 1.00 31.13 28 ASN A N 20
ATOM 30000 C CA . ASN A 1 28 ? -4.297 -14.204 2.687 1.00 55.33 28 ASN A CA 20
ATOM 30001 C C . ASN A 1 28 ? -4.365 -13.439 3.993 1.00 0.32 28 ASN A C 20
ATOM 30002 O O . ASN A 1 28 ? -4.390 -14.086 5.034 1.00 3.43 28 ASN A O 20
ATOM 30012 N N . ILE A 1 29 ? -4.282 -12.102 3.977 1.00 14.33 29 ILE A N 20
ATOM 30013 C CA . ILE A 1 29 ? -4.173 -11.295 5.183 1.00 73.02 29 ILE A CA 20
ATOM 30014 C C . ILE A 1 29 ? -4.880 -9.945 4.936 1.00 64.34 29 ILE A C 20
ATOM 30015 O O . ILE A 1 29 ? -5.060 -9.557 3.774 1.00 34.11 29 ILE A O 20
ATOM 30030 N N . PRO A 1 30 ? -5.243 -9.197 5.991 1.00 64.24 30 PRO A N 20
ATOM 30031 C CA . PRO A 1 30 ? -5.834 -7.868 5.853 1.00 34.21 30 PRO A CA 20
ATOM 30032 C C . PRO A 1 3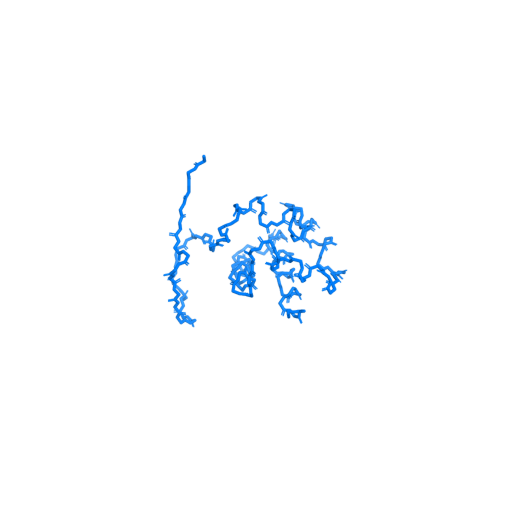0 ? -4.786 -6.828 5.416 1.00 42.12 30 PRO A C 20
ATOM 30033 O O . PRO A 1 30 ? -3.586 -7.075 5.523 1.00 44.21 30 PRO A O 20
ATOM 30041 N N . LEU A 1 31 ? -5.209 -5.633 4.991 1.00 52.51 31 LEU A N 20
ATOM 30042 C CA . LEU A 1 31 ? -4.336 -4.482 4.692 1.00 32.03 31 LEU A CA 20
ATOM 30043 C C . LEU A 1 31 ? -3.323 -4.208 5.825 1.00 34.13 31 LEU A C 20
ATOM 30044 O O . LEU A 1 31 ? -2.118 -4.217 5.564 1.00 20.40 31 LEU A O 20
ATOM 30059 N N . PRO A 1 32 ? -3.738 -4.031 7.094 1.00 40.21 32 PRO A N 20
ATOM 30060 C CA . PRO A 1 32 ? -2.835 -3.928 8.245 1.00 20.30 32 PRO A CA 20
ATOM 30061 C C . PRO A 1 32 ? -2.005 -5.188 8.548 1.00 60.05 32 PRO A C 20
ATOM 30062 O O . PRO A 1 32 ? -1.287 -5.202 9.551 1.00 22.32 32 PRO A O 20
ATOM 30070 N N . ALA A 1 33 ? -2.030 -6.241 7.729 1.00 41.34 33 ALA A N 20
ATOM 30071 C CA . ALA A 1 33 ? -1.005 -7.289 7.710 1.00 64.33 33 ALA A CA 20
ATOM 30072 C C . ALA A 1 33 ? -0.186 -7.284 6.419 1.00 74.12 33 ALA A C 20
ATOM 30073 O O . ALA A 1 33 ? 1.024 -7.491 6.517 1.00 32.14 33 ALA A O 20
ATOM 30080 N N . PHE A 1 34 ? -0.768 -6.935 5.270 1.00 0.40 34 PHE A N 20
ATOM 30081 C CA . PHE A 1 34 ? -0.109 -7.012 3.970 1.00 3.13 34 PHE A CA 20
ATOM 30082 C C . PHE A 1 34 ? 1.157 -6.150 3.830 1.00 13.54 34 PHE A C 20
ATOM 30083 O O . PHE A 1 34 ? 1.966 -6.425 2.958 1.00 71.13 34 PHE A O 20
ATOM 30099 N N . GLY A 1 35 ? 1.395 -5.150 4.678 1.00 1.41 35 GLY A N 20
ATOM 30100 C CA . GLY A 1 35 ? 2.573 -4.302 4.568 1.00 55.45 35 GLY A CA 20
ATOM 30101 C C . GLY A 1 35 ? 3.568 -4.595 5.679 1.00 24.13 35 GLY A C 20
ATOM 30102 O O . GLY A 1 35 ? 4.679 -5.063 5.433 1.00 21.53 35 GLY A O 20
ATOM 30106 N N . GLN A 1 36 ? 3.165 -4.313 6.917 1.00 60.52 36 GLN A N 20
ATOM 30107 C CA . GLN A 1 36 ? 3.980 -4.349 8.125 1.00 4.13 36 GLN A CA 20
ATOM 30108 C C . GLN A 1 36 ? 4.701 -5.679 8.341 1.00 14.22 36 GLN A C 20
ATOM 30109 O O . GLN A 1 36 ? 5.753 -5.658 8.974 1.00 13.31 36 GLN A O 20
ATOM 30121 N N . ARG A 1 37 ? 4.169 -6.813 7.858 1.00 13.04 37 ARG A N 20
ATOM 30122 C CA . ARG A 1 37 ? 4.787 -8.129 8.082 1.00 75.54 37 ARG A CA 20
ATOM 30123 C C . ARG A 1 37 ? 5.196 -8.849 6.801 1.00 64.24 37 ARG A C 20
ATOM 30124 O O . ARG A 1 37 ? 5.554 -10.023 6.850 1.00 33.50 37 ARG A O 20
ATOM 30142 N N . ILE A 1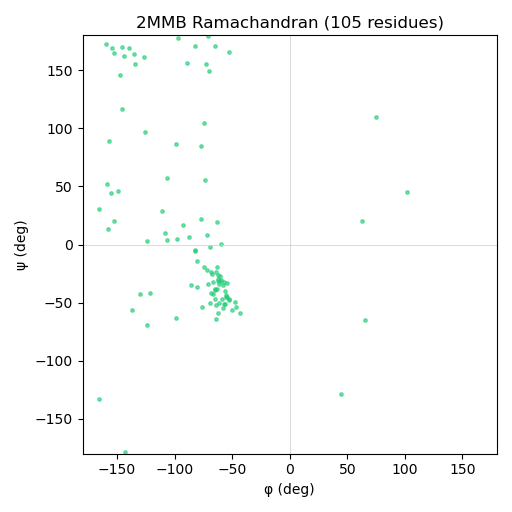 38 ? 5.144 -8.170 5.657 1.00 13.13 38 ILE A N 20
ATOM 30143 C CA . ILE A 1 38 ? 5.369 -8.775 4.342 1.00 13.40 38 ILE A CA 20
ATOM 30144 C C . ILE A 1 38 ? 6.373 -7.929 3.564 1.00 53.32 38 ILE A C 20
ATOM 30145 O O . ILE A 1 38 ? 7.330 -8.462 3.010 1.00 13.32 38 ILE A O 20
ATOM 30160 N N . ILE A 1 39 ? 6.119 -6.620 3.508 1.00 72.32 39 ILE A N 20
ATOM 30161 C CA . ILE A 1 39 ? 6.909 -5.623 2.802 1.00 40.04 39 ILE A CA 20
ATOM 30162 C C . ILE A 1 39 ? 7.935 -4.999 3.764 1.00 22.23 39 ILE A C 20
ATOM 30163 O O . ILE A 1 39 ? 8.822 -4.264 3.336 1.00 34.31 39 ILE A O 20
ATOM 30178 N N . GLY A 1 40 ? 7.828 -5.264 5.073 1.00 63.35 40 GLY A N 20
ATOM 30179 C CA . GLY A 1 40 ? 8.830 -4.849 6.043 1.00 4.21 40 GLY A CA 20
ATOM 30180 C C . GLY A 1 40 ? 8.912 -3.332 6.223 1.00 23.21 40 GLY A C 20
ATOM 30181 O O . GLY A 1 40 ? 9.899 -2.835 6.762 1.00 55.33 40 GLY A O 20
ATOM 30185 N N . TRP A 1 41 ? 7.885 -2.591 5.795 1.00 61.42 41 TRP A N 20
ATOM 30186 C CA . TRP A 1 41 ? 7.825 -1.131 5.807 1.00 74.14 41 TRP A CA 20
ATOM 30187 C C . TRP A 1 41 ? 7.481 -0.543 7.182 1.00 62.11 41 TRP A C 20
ATOM 30188 O O . TRP A 1 41 ? 6.913 0.556 7.277 1.00 41.04 41 TRP A O 20
ATOM 30208 N N . GLY A 1 42 ? 7.740 -1.308 8.243 1.00 51.15 42 GLY A N 20
ATOM 30209 C CA . GLY A 1 42 ? 7.384 -1.003 9.610 1.00 64.51 42 GLY A CA 20
ATOM 30210 C C . GLY A 1 42 ? 5.890 -0.769 9.631 1.00 61.11 42 GLY A C 20
ATOM 30211 O O . GLY A 1 42 ? 5.136 -1.682 9.327 1.00 75.35 42 GLY A O 20
ATOM 30215 N N . THR A 1 43 ? 5.453 0.457 9.894 1.00 44.23 43 THR A N 20
ATOM 30216 C CA . THR A 1 43 ? 4.034 0.825 9.872 1.00 25.41 43 THR A CA 20
ATOM 30217 C C . THR A 1 43 ? 3.872 2.348 9.705 1.00 25.13 43 THR A C 20
ATOM 30218 O O . THR A 1 43 ? 2.834 2.924 10.030 1.00 31.03 43 THR A O 20
ATOM 30229 N N . GLY A 1 44 ? 4.899 3.028 9.197 1.00 50.31 44 GLY A N 20
ATOM 30230 C CA . GLY A 1 44 ? 5.015 4.476 9.281 1.00 73.11 44 GLY A CA 20
ATOM 30231 C C . GLY A 1 44 ? 5.831 5.085 8.157 1.00 71.45 44 GLY A C 20
ATOM 30232 O O . GLY A 1 44 ? 6.003 4.484 7.092 1.00 3.21 44 GLY A O 20
ATOM 30236 N N . ALA A 1 45 ? 6.246 6.329 8.378 1.00 65.45 45 ALA A N 20
ATOM 30237 C CA . ALA A 1 45 ? 7.127 7.071 7.478 1.00 62.25 45 ALA A CA 20
ATOM 30238 C C . ALA A 1 45 ? 8.523 6.479 7.595 1.00 72.21 45 ALA A C 20
ATOM 30239 O O . ALA A 1 45 ? 9.069 5.970 6.621 1.00 14.14 45 ALA A O 20
ATOM 30246 N N . GLU A 1 46 ? 9.069 6.514 8.808 1.00 43.42 46 GLU A N 20
ATOM 30247 C CA . GLU A 1 46 ? 10.374 5.988 9.154 1.00 51.04 46 GLU A CA 20
ATOM 30248 C C . GLU A 1 46 ? 10.478 4.507 8.793 1.00 30.12 46 GLU A C 20
ATOM 30249 O O . GLU A 1 46 ? 11.434 4.091 8.141 1.00 70.45 46 GLU A O 20
ATOM 30259 N N . GLY A 1 47 ? 9.451 3.730 9.149 1.00 41.25 47 GLY A N 20
ATOM 30260 C CA . GLY A 1 47 ? 9.376 2.314 8.848 1.00 5.11 47 GLY A CA 20
ATOM 30261 C C . GLY A 1 47 ? 9.483 2.032 7.353 1.00 21.50 47 GLY A C 20
ATOM 30262 O O . GLY A 1 47 ? 10.001 0.985 6.974 1.00 70.15 47 GLY A O 20
ATOM 30266 N N . ALA A 1 48 ? 8.989 2.926 6.494 1.00 5.42 48 ALA A N 20
ATOM 30267 C CA . ALA A 1 48 ? 9.168 2.772 5.063 1.00 62.35 48 ALA A CA 20
ATOM 30268 C C . ALA A 1 48 ? 10.562 3.253 4.650 1.00 61.35 48 ALA A C 20
ATOM 30269 O O . ALA A 1 48 ? 11.190 2.601 3.822 1.00 43.24 48 ALA A O 20
ATOM 30276 N N . ARG A 1 49 ? 11.050 4.381 5.185 1.00 33.20 49 ARG A N 20
ATOM 30277 C CA . ARG A 1 49 ? 12.313 4.996 4.772 1.00 3.13 49 ARG A CA 20
ATOM 30278 C C . ARG A 1 49 ? 13.469 4.008 4.896 1.00 1.20 49 ARG A C 20
ATOM 30279 O O . ARG A 1 49 ? 14.207 3.855 3.919 1.00 3.44 49 ARG A O 20
ATOM 30297 N N . GLN A 1 50 ? 13.661 3.371 6.057 1.00 33.34 50 GLN A N 20
ATOM 30298 C CA . GLN A 1 50 ? 14.883 2.615 6.302 1.00 3.40 50 GLN A CA 20
ATOM 30299 C C . GLN A 1 50 ? 14.934 1.379 5.407 1.00 24.54 50 GLN A C 20
ATOM 30300 O O . GLN A 1 50 ? 16.023 1.023 4.972 1.00 74.21 50 GLN A O 20
ATOM 30312 N N . ARG A 1 51 ? 13.801 0.758 5.050 1.00 70.32 51 ARG A N 20
ATOM 30313 C CA . ARG A 1 51 ? 13.793 -0.401 4.150 1.00 4.04 51 ARG A CA 20
ATOM 30314 C C . ARG A 1 51 ? 13.734 -0.026 2.672 1.00 0.30 51 ARG A C 20
ATOM 30315 O O . ARG A 1 51 ? 14.166 -0.821 1.840 1.00 15.30 51 ARG A O 20
ATOM 30333 N N . LEU A 1 52 ? 13.227 1.164 2.341 1.00 40.34 52 LEU A N 20
ATOM 30334 C CA . LEU A 1 52 ? 13.102 1.646 0.973 1.00 74.44 52 LEU A CA 20
ATOM 30335 C C . LEU A 1 52 ? 14.453 1.751 0.306 1.00 51.12 52 LEU A C 20
ATOM 30336 O O . LEU A 1 52 ? 14.711 1.022 -0.648 1.00 55.34 52 LEU A O 20
ATOM 30351 N N . GLU A 1 53 ? 15.237 2.757 0.712 1.00 52.33 53 GLU A N 20
ATOM 30352 C CA . GLU A 1 53 ? 16.202 3.382 -0.195 1.00 14.40 53 GLU A CA 20
ATOM 30353 C C . GLU A 1 53 ? 17.223 2.397 -0.727 1.00 64.53 53 GLU A C 20
ATOM 30354 O O . GLU A 1 53 ? 17.834 2.614 -1.772 1.00 73.55 53 GLU A O 20
ATOM 30364 N N . ASN A 1 54 ? 17.380 1.323 0.031 1.00 32.40 54 ASN A N 20
ATOM 30365 C CA . ASN A 1 54 ? 18.524 0.468 0.081 1.00 74.42 54 ASN A CA 20
ATOM 30366 C C . ASN A 1 54 ? 18.025 -0.978 0.016 1.00 44.24 54 ASN A C 20
ATOM 30367 O O . ASN A 1 54 ? 18.537 -1.858 0.715 1.00 42.02 54 ASN A O 20
ATOM 30377 N N . ILE A 1 55 ? 16.946 -1.199 -0.745 1.00 42.32 55 ILE A N 20
ATOM 30378 C CA . ILE A 1 55 ? 16.303 -2.493 -0.910 1.00 74.32 55 ILE A CA 20
ATOM 30379 C C . ILE A 1 55 ? 17.314 -3.522 -1.410 1.00 0.03 55 ILE A C 20
ATOM 30380 O O . ILE A 1 55 ? 18.331 -3.150 -2.000 1.00 62.55 55 ILE A O 20
ATOM 30395 N N . GLN A 1 56 ? 17.001 -4.804 -1.243 1.00 4.23 56 GLN A N 20
ATOM 30396 C CA . GLN A 1 56 ? 17.803 -5.902 -1.745 1.00 60.31 56 GLN A CA 20
ATOM 30397 C C . GLN A 1 56 ? 16.944 -6.733 -2.701 1.00 20.32 56 GLN A C 20
ATOM 30398 O O . GLN A 1 56 ? 15.724 -6.810 -2.527 1.00 41.13 56 GLN A O 20
ATOM 30410 N N . PRO A 1 57 ? 17.574 -7.472 -3.620 1.00 44.35 57 PRO A N 20
ATOM 30411 C CA . PRO A 1 57 ? 16.892 -8.383 -4.525 1.00 13.22 57 PRO A CA 20
ATOM 30412 C C . PRO A 1 57 ? 16.266 -9.551 -3.757 1.00 75.52 57 PRO A C 20
ATOM 30413 O O . PRO A 1 57 ? 15.243 -10.093 -4.160 1.00 75.34 57 PRO A O 20
ATOM 30421 N N . ALA A 1 58 ? 16.808 -9.912 -2.594 1.00 63.35 58 ALA A N 20
ATOM 30422 C CA . ALA A 1 58 ? 16.214 -10.962 -1.787 1.00 60.23 58 ALA A CA 20
ATOM 30423 C C . ALA A 1 58 ? 14.915 -10.521 -1.115 1.00 1.10 58 ALA A C 20
ATOM 30424 O O . ALA A 1 58 ? 14.136 -11.382 -0.704 1.00 55.31 58 ALA A O 20
ATOM 30431 N N . ASP A 1 59 ? 14.686 -9.211 -0.991 1.00 21.21 59 ASP A N 20
ATOM 30432 C CA . ASP A 1 59 ? 13.542 -8.638 -0.285 1.00 4.44 59 ASP A CA 20
ATOM 30433 C C . ASP A 1 59 ? 12.341 -8.469 -1.214 1.00 0.22 59 ASP A C 20
ATOM 30434 O O . ASP A 1 59 ? 11.213 -8.365 -0.746 1.00 33.20 59 ASP A O 20
ATOM 30442 N N . VAL A 1 60 ? 12.548 -8.503 -2.533 1.00 43.11 60 VAL A N 20
ATOM 30443 C CA . VAL A 1 60 ? 11.443 -8.598 -3.486 1.00 2.01 60 VAL A CA 20
ATOM 30444 C C . VAL A 1 60 ? 11.042 -10.068 -3.596 1.00 13.33 60 VAL A C 20
ATOM 30445 O O . VAL A 1 60 ? 9.865 -10.401 -3.467 1.00 15.14 60 VAL A O 20
ATOM 30458 N N . SER A 1 61 ? 12.009 -10.972 -3.744 1.00 40.33 61 SER A N 20
ATOM 30459 C CA . SER A 1 61 ? 11.792 -12.407 -3.830 1.00 3.30 61 SER A CA 20
ATOM 30460 C C . SER A 1 61 ? 11.505 -13.066 -2.471 1.00 35.13 61 SER A C 20
ATOM 30461 O O . SER A 1 61 ? 11.770 -14.253 -2.300 1.00 41.24 61 SER A O 20
ATOM 30468 N N . MET A 1 62 ? 10.995 -12.333 -1.480 1.00 74.32 62 MET A N 20
ATOM 30469 C CA . MET A 1 62 ? 10.196 -12.909 -0.409 1.00 1.01 62 MET A CA 20
ATOM 30470 C C . MET A 1 62 ? 8.723 -12.677 -0.741 1.00 1.40 62 MET A C 20
ATOM 30471 O O . MET A 1 62 ? 7.893 -13.540 -0.513 1.00 14.32 62 MET A O 20
ATOM 30483 N N . ILE A 1 63 ? 8.368 -11.535 -1.326 1.00 34.14 63 ILE A N 20
ATOM 30484 C CA . ILE A 1 63 ? 6.988 -11.080 -1.398 1.00 23.33 63 ILE A CA 20
ATOM 30485 C C . ILE A 1 63 ? 6.143 -12.020 -2.266 1.00 35.14 63 ILE A C 20
ATOM 30486 O O . ILE A 1 63 ? 4.994 -12.291 -1.920 1.00 22.51 63 ILE A O 20
ATOM 30501 N N . LYS A 1 64 ? 6.691 -12.594 -3.343 1.00 31.13 64 LYS A N 20
ATOM 30502 C CA . LYS A 1 64 ? 5.908 -13.533 -4.156 1.00 34.44 64 LYS A CA 20
ATOM 30503 C C . LYS A 1 64 ? 5.668 -14.849 -3.428 1.00 22.22 64 LYS A C 20
ATOM 30504 O O . LYS A 1 64 ? 4.685 -15.527 -3.729 1.00 11.40 64 LYS A O 20
ATOM 30519 N N . LYS A 1 65 ? 6.525 -15.229 -2.475 1.00 64.24 65 LYS A N 20
ATOM 30520 C CA . LYS A 1 65 ? 6.243 -16.356 -1.593 1.00 4.31 65 LYS A CA 20
ATOM 30521 C C . LYS A 1 65 ? 5.083 -16.033 -0.665 1.00 11.03 65 LYS A C 20
ATOM 30522 O O . LYS A 1 65 ? 4.306 -16.920 -0.326 1.00 73.55 65 LYS A O 20
ATOM 30537 N N . GLN A 1 66 ? 4.881 -14.760 -0.334 1.00 64.14 66 GLN A N 20
ATOM 30538 C CA . GLN A 1 66 ? 3.778 -14.285 0.469 1.00 1.12 66 GLN A CA 20
ATOM 30539 C C . GLN A 1 66 ? 2.610 -13.956 -0.469 1.00 0.23 66 GLN A C 20
ATOM 30540 O O . GLN A 1 66 ? 1.945 -12.934 -0.320 1.00 43.05 66 GLN A O 20
ATOM 30552 N N . GLY A 1 67 ? 2.357 -14.797 -1.473 1.00 51.33 67 GLY A N 20
ATOM 30553 C CA . GLY A 1 67 ? 1.079 -14.875 -2.157 1.00 60.21 67 GLY A CA 20
ATOM 30554 C C . GLY A 1 67 ? 0.716 -13.646 -2.969 1.00 43.11 67 GLY A C 20
ATOM 30555 O O . GLY A 1 67 ? -0.470 -13.355 -3.116 1.00 44.54 67 GLY A O 20
ATOM 30559 N N . THR A 1 68 ? 1.718 -12.902 -3.436 1.00 75.33 68 THR A N 20
ATOM 30560 C CA . THR A 1 68 ? 1.522 -11.563 -3.965 1.00 74.44 68 THR A CA 20
ATOM 30561 C C . THR A 1 68 ? 1.981 -11.494 -5.424 1.00 62.21 68 THR A C 20
ATOM 30562 O O . THR A 1 68 ? 2.810 -12.302 -5.853 1.00 34.40 68 THR A O 20
ATOM 30573 N N . THR A 1 69 ? 1.473 -10.508 -6.169 1.00 40.22 69 THR A N 20
ATOM 30574 C CA . THR A 1 69 ? 1.737 -10.323 -7.591 1.00 22.42 69 THR A CA 20
ATOM 30575 C C . THR A 1 69 ? 2.146 -8.874 -7.864 1.00 40.33 69 THR A C 20
ATOM 30576 O O . THR A 1 69 ? 1.901 -7.997 -7.033 1.00 4.01 69 THR A O 20
ATOM 30587 N N . LEU A 1 70 ? 2.730 -8.618 -9.037 1.00 74.13 70 LEU A N 20
ATOM 30588 C CA . LEU A 1 70 ? 3.225 -7.314 -9.465 1.00 73.33 70 LEU A CA 20
ATOM 30589 C C . LEU A 1 70 ? 2.111 -6.277 -9.427 1.00 43.41 70 LEU A C 20
ATOM 30590 O O . LEU A 1 70 ? 2.361 -5.154 -9.008 1.00 74.51 70 LEU A O 20
ATOM 30605 N N . GLU A 1 71 ? 0.881 -6.675 -9.759 1.00 63.21 71 GLU A N 20
ATOM 30606 C CA . GLU A 1 71 ? -0.310 -5.841 -9.699 1.00 42.42 71 GLU A CA 20
ATOM 30607 C C . GLU A 1 71 ? -0.542 -5.223 -8.316 1.00 20.42 71 GLU A C 20
ATOM 30608 O O . GLU A 1 71 ? -1.059 -4.113 -8.185 1.00 51.55 71 GLU A O 20
ATOM 30618 N N . MET A 1 72 ? -0.218 -5.967 -7.259 1.00 64.05 72 MET A N 20
ATOM 30619 C CA . MET A 1 72 ? -0.379 -5.501 -5.896 1.00 33.24 72 MET A CA 20
ATOM 30620 C C . MET A 1 72 ? 0.786 -4.601 -5.502 1.00 34.21 72 MET A C 20
ATOM 30621 O O . MET A 1 72 ? 0.667 -3.833 -4.550 1.00 42.32 72 MET A O 20
ATOM 30633 N N . ILE A 1 73 ? 1.906 -4.652 -6.219 1.00 0.31 73 ILE A N 20
ATOM 30634 C CA . ILE A 1 73 ? 3.050 -3.800 -5.958 1.00 24.12 73 ILE A CA 20
ATOM 30635 C C . ILE A 1 73 ? 2.973 -2.533 -6.816 1.00 64.13 73 ILE A C 20
ATOM 30636 O O . ILE A 1 73 ? 3.516 -1.510 -6.401 1.00 0.42 73 ILE A O 20
ATOM 30651 N N . THR A 1 74 ? 2.194 -2.517 -7.892 1.00 33.31 74 THR A N 20
ATOM 30652 C CA . THR A 1 74 ? 1.847 -1.274 -8.559 1.00 34.21 74 THR A CA 20
ATOM 30653 C C . THR A 1 74 ? 0.753 -0.535 -7.793 1.00 60.23 74 THR A C 20
ATOM 30654 O O . THR A 1 74 ? 0.915 0.648 -7.511 1.00 64.25 74 THR A O 20
ATOM 30665 N N . ALA A 1 75 ? -0.349 -1.182 -7.404 1.00 51.45 75 ALA A N 20
ATOM 30666 C CA . ALA A 1 75 ? -1.513 -0.377 -7.034 1.00 43.21 75 ALA A CA 20
ATOM 30667 C C . ALA A 1 75 ? -1.287 0.495 -5.790 1.00 60.42 75 ALA A C 20
ATOM 30668 O O . ALA A 1 75 ? -1.760 1.628 -5.756 1.00 61.32 75 ALA A O 20
ATOM 30675 N N . TRP A 1 76 ? -0.537 0.018 -4.793 1.00 75.31 76 TRP A N 20
ATOM 30676 C CA . TRP A 1 76 ? -0.198 0.811 -3.621 1.00 40.34 76 TRP A CA 20
ATOM 30677 C C . TRP A 1 76 ? 1.045 1.674 -3.836 1.00 13.12 76 TRP A C 20
ATOM 30678 O O . TRP A 1 76 ? 1.386 2.398 -2.901 1.00 61.14 76 TRP A O 20
ATOM 30698 N N . GLN A 1 77 ? 1.765 1.662 -4.967 1.00 22.12 77 GLN A N 20
ATOM 30699 C CA . GLN A 1 77 ? 2.724 2.703 -5.188 1.00 63.22 77 GLN A CA 20
ATOM 30700 C C . GLN A 1 77 ? 1.950 3.965 -5.523 1.00 63.14 77 GLN A C 20
ATOM 30701 O O . GLN A 1 77 ? 1.944 4.937 -4.766 1.00 11.01 77 GLN A O 20
ATOM 30713 N N . ASP A 1 78 ? 1.207 3.859 -6.619 1.00 64.24 78 ASP A N 20
ATOM 30714 C CA . ASP A 1 78 ? 0.549 4.937 -7.322 1.00 21.40 78 ASP A CA 20
ATOM 30715 C C . ASP A 1 78 ? -0.483 5.557 -6.399 1.00 23.14 78 ASP A C 20
ATOM 30716 O O . ASP A 1 78 ? -0.587 6.779 -6.318 1.00 64.45 78 ASP A O 20
ATOM 30724 N N . PHE A 1 79 ? -1.170 4.709 -5.625 1.00 11.41 79 PHE A N 20
ATOM 30725 C CA . PHE A 1 79 ? -2.210 5.147 -4.699 1.00 42.42 79 PHE A CA 20
ATOM 30726 C C . PHE A 1 79 ? -1.679 6.260 -3.804 1.00 10.24 79 PHE A C 20
ATOM 30727 O O . PHE A 1 79 ? -2.320 7.300 -3.695 1.00 23.41 79 PHE A O 20
ATOM 30743 N N . TYR A 1 80 ? -0.503 6.079 -3.195 1.00 54.13 80 TYR A N 20
ATOM 30744 C CA . TYR A 1 80 ? 0.069 7.080 -2.305 1.00 32.02 80 TYR A CA 20
ATOM 30745 C C . TYR A 1 80 ? 0.729 8.222 -3.064 1.00 63.13 80 TYR A C 20
ATOM 30746 O O . TYR A 1 80 ? 0.765 9.336 -2.536 1.00 54.24 80 TYR A O 20
ATOM 30763 N N . GLU A 1 81 ? 1.296 7.982 -4.249 1.00 21.42 81 GLU A N 20
ATOM 30764 C CA . GLU A 1 81 ? 1.820 9.033 -5.131 1.00 32.20 81 GLU A CA 20
ATOM 30765 C C . GLU A 1 81 ? 0.758 10.103 -5.363 1.00 71.12 81 GLU A C 20
ATOM 30766 O O . GLU A 1 81 ? 0.993 11.290 -5.125 1.00 41.34 81 GLU A O 20
ATOM 30776 N N . GLN A 1 82 ? -0.455 9.653 -5.643 1.00 41.11 82 GLN A N 20
ATOM 30777 C CA . GLN A 1 82 ? -1.631 10.480 -5.882 1.00 12.31 82 GLN A CA 20
ATOM 30778 C C . GLN A 1 82 ? -2.109 11.279 -4.655 1.00 30.41 82 GLN A C 20
ATOM 30779 O O . GLN A 1 82 ? -2.995 12.126 -4.761 1.00 70.45 82 GLN A O 20
ATOM 30791 N N . GLU A 1 83 ? -1.477 11.111 -3.497 1.00 21.23 83 GLU A N 20
ATOM 30792 C CA . GLU A 1 83 ? -1.771 11.844 -2.265 1.00 63.44 83 GLU A CA 20
ATOM 30793 C C . GLU A 1 83 ? -0.653 12.803 -1.905 1.00 11.40 83 GLU A C 20
ATOM 30794 O O . GLU A 1 83 ? -0.761 13.536 -0.921 1.00 65.31 83 GLU A O 20
ATOM 30804 N N . GLN A 1 84 ? 0.461 12.717 -2.616 1.00 72.44 84 GLN A N 20
ATOM 30805 C CA . GLN A 1 84 ? 1.748 13.279 -2.233 1.00 70.45 84 GLN A CA 20
ATOM 30806 C C . GLN A 1 84 ? 2.181 14.287 -3.269 1.00 21.12 84 GLN A C 20
ATOM 30807 O O . GLN A 1 84 ? 2.775 15.289 -2.922 1.00 61.21 84 GLN A O 20
ATOM 30819 N N . GLN A 1 85 ? 1.776 14.075 -4.515 1.00 23.32 85 GLN A N 20
ATOM 30820 C CA . GLN A 1 85 ? 1.972 15.055 -5.588 1.00 45.24 85 GLN A CA 20
ATOM 30821 C C . GLN A 1 85 ? 1.463 16.457 -5.175 1.00 10.12 85 GLN A C 20
ATOM 30822 O O . GLN A 1 85 ? 1.944 17.479 -5.651 1.00 13.44 85 GLN A O 20
ATOM 30834 N N . ARG A 1 86 ? 0.452 16.499 -4.299 1.00 33.34 86 ARG A N 20
ATOM 30835 C CA . ARG A 1 86 ? -0.234 17.697 -3.818 1.00 32.32 86 ARG A CA 20
ATOM 30836 C C . ARG A 1 86 ? 0.409 18.395 -2.621 1.00 52.51 86 ARG A C 20
ATOM 30837 O O . ARG A 1 86 ? -0.065 19.446 -2.182 1.00 2.41 86 ARG A O 20
ATOM 30855 N N . ASN A 1 87 ? 1.407 17.781 -2.006 1.00 62.35 87 ASN A N 20
ATOM 30856 C CA . ASN A 1 87 ? 2.077 18.277 -0.828 1.00 64.24 87 ASN A CA 20
ATOM 30857 C C . ASN A 1 87 ? 3.565 17.962 -0.847 1.00 41.32 87 ASN A C 20
ATOM 30858 O O . ASN A 1 87 ? 4.074 17.037 -1.459 1.00 31.41 87 ASN A O 20
ATOM 30868 N N . GLU A 1 88 ? 4.285 18.773 -0.110 1.00 21.40 88 GLU A N 20
ATOM 30869 C CA . GLU A 1 88 ? 5.725 18.653 0.135 1.00 2.34 88 GLU A CA 20
ATOM 30870 C C . GLU A 1 88 ? 6.037 18.203 1.564 1.00 13.10 88 GLU A C 20
ATOM 30871 O O . GLU A 1 88 ? 7.190 18.177 1.992 1.00 53.42 88 GLU A O 20
ATOM 30881 N N . ASN A 1 89 ? 5.010 17.821 2.316 1.00 73.35 89 ASN A N 20
ATOM 30882 C CA . ASN A 1 89 ? 5.045 17.652 3.762 1.00 71.13 89 ASN A CA 20
ATOM 30883 C C . ASN A 1 89 ? 4.208 16.435 4.171 1.00 65.55 89 ASN A C 20
ATOM 30884 O O . ASN A 1 89 ? 3.623 16.415 5.257 1.00 10.23 89 ASN A O 20
ATOM 30894 N N . ASN A 1 90 ? 4.134 15.395 3.326 1.00 43.25 90 ASN A N 20
ATOM 30895 C CA . ASN A 1 90 ? 3.518 14.117 3.702 1.00 10.02 90 ASN A CA 20
ATOM 30896 C C . ASN A 1 90 ? 4.443 12.922 3.435 1.00 44.45 90 ASN A C 20
ATOM 30897 O O . ASN A 1 90 ? 4.171 12.076 2.577 1.00 22.34 90 ASN A O 20
ATOM 30907 N N . PRO A 1 91 ? 5.555 12.820 4.180 1.00 70.54 91 PRO A N 20
ATOM 30908 C CA . PRO A 1 91 ? 6.595 11.828 3.940 1.00 31.21 91 PRO A CA 20
ATOM 30909 C C . PRO A 1 91 ? 6.096 10.391 4.128 1.00 22.24 91 PRO A C 20
ATOM 30910 O O . PRO A 1 91 ? 6.684 9.483 3.546 1.00 13.42 91 PRO A O 20
ATOM 30918 N N . THR A 1 92 ? 5.040 10.151 4.922 1.00 50.24 92 THR A N 20
ATOM 30919 C CA . THR A 1 92 ? 4.543 8.797 5.158 1.00 23.50 92 THR A CA 20
ATOM 30920 C C . THR A 1 92 ? 4.205 8.132 3.824 1.00 52.31 92 THR A C 20
ATOM 30921 O O . THR A 1 92 ? 4.685 7.028 3.561 1.00 12.20 92 THR A O 20
ATOM 30932 N N . ALA A 1 93 ? 3.440 8.826 2.974 1.00 31.12 93 ALA A N 20
ATOM 30933 C CA . ALA A 1 93 ? 3.133 8.416 1.610 1.00 22.23 93 ALA A CA 20
ATOM 30934 C C . ALA A 1 93 ? 4.408 8.345 0.761 1.00 32.52 93 ALA A C 20
ATOM 30935 O O . ALA A 1 93 ? 4.626 7.391 0.013 1.00 73.52 93 ALA A O 20
ATOM 30942 N N . LYS A 1 94 ? 5.253 9.366 0.889 1.00 14.31 94 LYS A N 20
ATOM 30943 C CA . LYS A 1 94 ? 6.396 9.607 0.019 1.00 25.44 94 LYS A CA 20
ATOM 30944 C C . LYS A 1 94 ? 7.564 8.634 0.203 1.00 54.41 94 LYS A C 20
ATOM 30945 O O . LYS A 1 94 ? 8.502 8.652 -0.593 1.00 12.43 94 LYS A O 20
ATOM 30960 N N . TYR A 1 95 ? 7.553 7.799 1.241 1.00 51.15 95 TYR A N 20
ATOM 30961 C CA . TYR A 1 95 ? 8.523 6.719 1.382 1.00 22.41 95 TYR A CA 20
ATOM 30962 C C . TYR A 1 95 ? 7.919 5.391 0.926 1.00 14.30 95 TYR A C 20
ATOM 30963 O O . TYR A 1 95 ? 8.583 4.620 0.233 1.00 3.44 95 TYR A O 20
ATOM 30980 N N . ARG A 1 96 ? 6.667 5.096 1.295 1.00 25.32 96 ARG A N 20
ATOM 30981 C CA . ARG A 1 96 ? 6.035 3.825 0.952 1.00 42.32 96 ARG A CA 20
ATOM 30982 C C . ARG A 1 96 ? 5.793 3.651 -0.545 1.00 30.11 96 ARG A C 20
ATOM 30983 O O . ARG A 1 96 ? 6.101 2.575 -1.052 1.00 42.35 96 ARG A O 20
ATOM 31001 N N . ALA A 1 97 ? 5.316 4.685 -1.250 1.00 34.41 97 ALA A N 20
ATOM 31002 C CA . ALA A 1 97 ? 5.075 4.613 -2.682 1.00 44.14 97 ALA A CA 20
ATOM 31003 C C . ALA A 1 97 ? 6.380 4.192 -3.374 1.00 5.31 97 ALA A C 20
ATOM 31004 O O . ALA A 1 97 ? 6.458 3.168 -4.054 1.00 33.23 97 ALA A O 20
ATOM 31011 N N . ARG A 1 98 ? 7.439 4.970 -3.118 1.00 70.23 98 ARG A N 20
ATOM 31012 C CA . ARG A 1 98 ? 8.801 4.745 -3.581 1.00 21.14 98 ARG A CA 20
ATOM 31013 C C . ARG A 1 98 ? 9.305 3.328 -3.288 1.00 62.34 98 ARG A C 20
ATOM 31014 O O . ARG A 1 98 ? 9.964 2.730 -4.144 1.00 53.43 98 ARG A O 20
ATOM 31032 N N . LEU A 1 99 ? 9.039 2.801 -2.088 1.00 33.21 99 LEU A N 20
ATOM 31033 C CA . LEU A 1 99 ? 9.391 1.441 -1.676 1.00 64.55 99 LEU A CA 20
ATOM 31034 C C . LEU A 1 99 ? 8.725 0.420 -2.594 1.00 2.34 99 LEU A C 20
ATOM 31035 O O . LEU A 1 99 ? 9.428 -0.384 -3.202 1.00 13.22 99 LEU A O 20
ATOM 31050 N N . MET A 1 100 ? 7.399 0.475 -2.719 1.00 51.22 100 MET A N 20
ATOM 31051 C CA . MET A 1 100 ? 6.650 -0.405 -3.609 1.00 20.43 100 MET A CA 20
ATOM 31052 C C . MET A 1 100 ? 7.217 -0.335 -5.032 1.00 14.20 100 MET A C 20
ATOM 31053 O O . MET A 1 100 ? 7.501 -1.377 -5.615 1.00 40.02 100 MET A O 20
ATOM 31065 N N . LYS A 1 101 ? 7.500 0.866 -5.554 1.00 14.44 101 LYS A N 20
ATOM 31066 C CA . LYS A 1 101 ? 8.137 1.022 -6.862 1.00 41.23 101 LYS A CA 20
ATOM 31067 C C . LYS A 1 101 ? 9.405 0.177 -7.011 1.00 24.12 101 LYS A C 20
ATOM 31068 O O . LYS A 1 101 ? 9.529 -0.584 -7.963 1.00 20.20 101 LYS A O 20
ATOM 31083 N N . LYS A 1 102 ? 10.374 0.310 -6.098 1.00 72.15 102 LYS A N 20
ATOM 31084 C CA . LYS A 1 102 ? 11.607 -0.467 -6.172 1.00 12.40 102 LYS A CA 20
ATOM 31085 C C . LYS A 1 102 ? 11.352 -1.973 -6.193 1.00 53.41 102 LYS A C 20
ATOM 31086 O O . LYS A 1 102 ? 12.079 -2.681 -6.878 1.00 41.05 102 LYS A O 20
ATOM 31101 N N . ILE A 1 103 ? 10.355 -2.472 -5.464 1.00 54.34 103 ILE A N 20
ATOM 31102 C CA . ILE A 1 103 ? 10.017 -3.891 -5.470 1.00 14.41 103 ILE A CA 20
ATOM 31103 C C . ILE A 1 103 ? 9.573 -4.285 -6.891 1.00 21.52 103 ILE A C 20
ATOM 31104 O O . ILE A 1 103 ? 10.051 -5.292 -7.409 1.00 52.34 103 ILE A O 20
ATOM 31119 N N . ALA A 1 104 ? 8.704 -3.505 -7.541 1.00 14.42 104 ALA A N 20
ATOM 31120 C CA . ALA A 1 104 ? 8.261 -3.755 -8.915 1.00 33.42 104 ALA A CA 20
ATOM 31121 C C . ALA A 1 104 ? 9.412 -3.674 -9.927 1.00 62.21 104 ALA A C 20
ATOM 31122 O O . ALA A 1 104 ? 9.410 -4.349 -10.962 1.00 24.11 104 ALA A O 20
ATOM 31129 N N . ASP A 1 105 ? 10.415 -2.852 -9.629 1.00 54.04 105 ASP A N 20
ATOM 31130 C CA . ASP A 1 105 ? 11.554 -2.592 -10.504 1.00 60.22 105 ASP A CA 20
ATOM 31131 C C . ASP A 1 105 ? 12.395 -3.854 -10.672 1.00 63.51 105 ASP A C 20
ATOM 31132 O O . ASP A 1 105 ? 12.919 -4.135 -11.749 1.00 74.43 105 ASP A O 20
ATOM 31140 N N . LEU A 1 106 ? 12.420 -4.675 -9.625 1.00 75.54 106 LEU A N 20
ATOM 31141 C CA . LEU A 1 106 ? 13.208 -5.887 -9.499 1.00 1.21 106 LEU A CA 20
ATOM 31142 C C . LEU A 1 106 ? 12.424 -7.153 -9.857 1.00 44.15 106 LEU A C 20
ATOM 31143 O O . LEU A 1 106 ? 12.942 -8.247 -9.634 1.00 1.42 106 LEU A O 20
ATOM 31158 N N . TRP A 1 107 ? 11.176 -7.028 -10.318 1.00 24.53 107 TRP A N 20
ATOM 31159 C CA . TRP A 1 107 ? 10.215 -8.115 -10.207 1.00 11.23 107 TRP A CA 20
ATOM 31160 C C . TRP A 1 107 ? 10.620 -9.372 -10.965 1.00 63.34 107 TRP A C 20
ATOM 31161 O O . TRP A 1 107 ? 10.490 -10.456 -10.358 1.00 21.42 107 TRP A O 20
#

CATH classification: 4.10.640.20

Secondary structure (DSSP, 8-state):
------TT----S------S------TT--HHHHSTTTT---SSSHHHHHHHTT--HHHHHHHHHTT--GGGGTHHHHHHHHHHHH-TT-HHHHHHHHHHHHHHHT-

Radius of gyration: 13.75 Å; Cα contacts (8 Å, |Δi|>4): 109; chains: 1; bounding box: 34×34×31 Å

Sequence (107 aa):
GTDFGTTNNFVSPNLQLKQNVLPPTPKNIPLPAFGQRIIGWGTGAEGARQRLENIQPADVSMIKKQGTTLEMITAWQDFYEQEQQRNENNPTAKYRARLMKKIADLWGTDFGTTNNFVSPNLQLKQNVLPPTPKNIPLPAFGQRIIGWGTGAEGARQRLENIQPADVSMIKKQGTTLEMITAWQDFYEQEQQRNENNPTAKYRARLMKKIADLWGTDFGTTNNFVSPNLQLKQNVLPPTPKNIPLPAFGQRIIGWGTGAEGARQRLENIQPADVSMIKKQGTTLEMITAWQDFYEQEQQRNENNPTAKYRARLMKKIADLWGTDFGTTNNFVSPNLQLKQNVLPPTPKNIPLPAFGQRIIGWGTGAEGARQRLENIQPADVSMIKKQGTTLEMITAWQDFYEQEQQRNENNPTAKYRARLMKKIADLWGTDFGTTNNFVSPNLQLKQNVLPPTPKNIPLPAFGQRIIGWGTGAEGARQRLENIQPADVSMIKKQGTTLEMITAWQDFYEQEQQRNENNPTAKYRARLMKKIADLWGTDFGTTNNFVSPNLQLKQNVLPPTPKNIPLPAFGQRIIGWGTGAEGARQRLENIQPADVSMIKKQGTTLEMITAWQDFYEQEQQRNENNPTAKYRARLMKKIADLWGTDFGTTNNFVSPNLQLKQNVLPPTPKNIPLPAFGQRIIGWGTGAEGARQRLENIQPADVSMIKKQGTTLEMITAWQDFYEQEQQRNENNPTAKYRARLMKKIADLWGTDFGTTNNFVSPNLQLKQNVLPPTPKNIPLPAFGQRIIGWGTGAEGARQRLENIQPADVSMIKKQGTTLEMITAWQDFYEQEQQRNENNPTAKYRARLMKKIADLWGTDFGTTNNFVSPNLQLKQNVLPPTPKNIPLPAFGQRIIGWGTGAEGARQRLENIQPADVSMIKKQGTTLEMITAWQDFYEQEQQRNENNPTAKYRARLMKKIADLWGTDFGTTNNFVSPNLQLKQNVLPPTPKNIPLPAFGQRIIGWGTGAEGARQRLENIQPADVSMIKKQGTTLEMITAWQDFYEQEQQRNENNPTAKYRARLMKKIADLWGTDFGTTNNFVSPNLQLKQNVLPPTPKNIPLPAFGQRIIGWGTGAEGARQRLENIQPADVSMIKKQGTTLEMITAWQDFYEQEQQRNENNPTAKYRARLMKKIADLWGTDFGTTNNFVSPNLQLKQNVLPPTPKNIPLPAFGQRIIGWGTGAEGARQRLENIQPADVSMIKKQGTTLEMITAWQDFYEQEQQRNENNPTAKYRARLMKKIADLWGTDFGTTNNFVSPNLQLKQNVLPPTPKNIPLPAFGQRIIGWGTGAEGARQRLENIQPADVSMIKKQGTTLEMITAWQDFYEQEQQRNENNPTAKYRARLMKKIADLWGTDFGTTNNFVSPNLQLKQNVLPPTPKNIPLPAFGQRIIGWGTGAEGARQRLENIQPADVSMIKKQGTTLEMITAWQDFYEQEQQRNENNPTAKYRARLMKKIADLWGTDFGTTNNFVSPNLQLKQNVLPPTPKNIPLPAFGQRIIGWGTGAEGARQRLENIQPADVSMIKKQGTTLEMITAWQDFYEQEQQRNENNPTAKYRARLMKKIADLWGTDFGTTNNFVSPNLQLKQNVLPPTPKNIPLPAFGQRIIGWGTGAEGARQRLENIQPADVSMIKKQGTTLEMITAWQDFYEQEQQRNENNPTAKYRARLMKKIADLWGTDFGTTNNFVSPNLQLKQNVLPPTPKNIPLPAFGQRIIGWGTGAEGARQRLENIQPADVSMIKKQGTTLEMITAWQDFYEQEQQRNENNPTAKYRARLMKKIADLWGTDFGTTNNFVSPNLQLKQNVLPPTPKNIPLPAFGQRIIGWGTGAEGARQRLENIQPADVSMIKKQGTTLEMITAWQDFYEQEQQRNENNPTAKYRARLMKKIADLWGTDFGTTNNFVSPNLQLKQNVLPPTPKNIPLPAFGQRIIGWGTGAEGARQRLENIQPADVSMIKKQGTTLEMITAWQDFYEQEQQRNENNPTAKYRARLMKKIADLWGTDFGTTNNFVSPNLQLKQNVLPPTPKNIPLPAFGQRIIGWGTGAEGARQRLENIQPADVSMIKKQGTTLEMITAWQDFYEQEQQRNENNPTAKYRARLMKKIADLW

Nearest PDB structures (foldseek):
  2mmb-assembly1_A  TM=8.533E-01  e=3.560E-15  Acinetobacter baumannii AYE
  6m8p-assembly1_A  TM=3.537E-01  e=4.731E+00  Homo sapiens
  7z28-assembly1_A  TM=3.646E-01  e=6.725E+00  Homo sapiens
  5mj6-assembly2_B  TM=3.829E-01  e=9.559E+00  Homo sapiens
  2mmb-assembly1_A  TM=8.376E-01  e=2.107E-14  Acinetobacter baumannii AYE

Foldseek 3Di:
DDDDDCPVPDDDPDDPDDDPDADDDFPPDDPVCLPCPQLQLPRFLVSLQVCQPDPDLVSLVRNVVVVDDLSVLQRLLVSLVVVPVVDPPGSRSVRNSSRSVVSSVSD

B-factor: mean 37.66, std 22.81, range [0.03, 75.52]